Protein 6WYE (pdb70)

Structure (mmCIF, N/CA/C/O backbone):
data_6WYE
#
_entry.id   6WYE
#
_cell.length_a   77.897
_cell.length_b   93.867
_cell.length_c   102.019
_cell.angle_alpha   90.00
_cell.angle_beta   91.29
_cell.angle_gamma   90.00
#
_symmetry.space_group_name_H-M   'P 1 2 1'
#
loop_
_entity.id
_entity.type
_entity.pdbx_description
1 polymer 'Serine acetyltransferase'
2 non-polymer 'SODIUM ION'
3 non-polymer '(2S)-2-hydroxybutanedioic acid'
4 water water
#
loop_
_atom_site.group_PDB
_atom_site.id
_atom_site.type_symbol
_atom_site.label_atom_id
_atom_site.label_alt_id
_atom_site.label_comp_id
_atom_site.label_asym_id
_atom_site.label_entity_id
_atom_site.label_seq_id
_atom_site.pdbx_PDB_ins_code
_atom_site.Cartn_x
_atom_site.Cartn_y
_atom_site.Cartn_z
_atom_site.occupancy
_atom_site.B_iso_or_equiv
_atom_site.auth_seq_id
_atom_site.auth_comp_id
_atom_site.auth_asym_id
_atom_site.auth_atom_id
_atom_site.pdbx_PDB_model_num
ATOM 1 N N . LYS A 1 24 ? 17.005 59.278 41.489 1.00 58.86 3 LYS A N 1
ATOM 2 C CA . LYS A 1 24 ? 15.995 59.646 42.480 1.00 57.35 3 LYS A CA 1
ATOM 3 C C . LYS A 1 24 ? 15.705 61.143 42.445 1.00 58.36 3 LYS A C 1
ATOM 4 O O . LYS A 1 24 ? 16.626 61.951 42.328 1.00 60.47 3 LYS A O 1
ATOM 6 N N . ASN A 1 25 ? 14.431 61.513 42.554 1.00 55.53 4 ASN A N 1
ATOM 7 C CA . ASN A 1 25 ? 14.051 62.919 42.636 1.00 54.12 4 ASN A CA 1
ATOM 8 C C . ASN A 1 25 ? 12.632 63.014 43.198 1.00 53.30 4 ASN A C 1
ATOM 9 O O . ASN A 1 25 ? 12.029 62.008 43.587 1.00 55.12 4 ASN A O 1
ATOM 14 N N . HIS A 1 26 ? 12.077 64.226 43.195 1.00 50.61 5 HIS A N 1
ATOM 15 C CA . HIS A 1 26 ? 10.751 64.458 43.752 1.00 48.69 5 HIS A CA 1
ATOM 16 C C . HIS A 1 26 ? 9.628 63.955 42.853 1.00 51.03 5 HIS A C 1
ATOM 17 O O . HIS A 1 26 ? 8.469 63.963 43.280 1.00 52.69 5 HIS A O 1
ATOM 24 N N . LEU A 1 27 ? 9.936 63.512 41.636 1.00 51.92 6 LEU A N 1
ATOM 25 C CA . LEU A 1 27 ? 8.929 63.000 40.716 1.00 55.32 6 LEU A CA 1
ATOM 26 C C . LEU A 1 27 ? 8.869 61.477 40.666 1.00 56.87 6 LEU A C 1
ATOM 27 O O . LEU A 1 27 ? 8.005 60.933 39.971 1.00 54.90 6 LEU A O 1
ATOM 32 N N . ASN A 1 28 ? 9.770 60.769 41.367 1.00 58.53 7 ASN A N 1
ATOM 33 C CA . ASN A 1 28 ? 9.802 59.315 41.248 1.00 60.44 7 ASN A CA 1
ATOM 34 C C . ASN A 1 28 ? 10.189 58.628 42.552 1.00 63.03 7 ASN A C 1
ATOM 35 O O . ASN A 1 28 ? 10.689 57.498 42.526 1.00 64.00 7 ASN A O 1
ATOM 40 N N . THR A 1 29 ? 9.968 59.278 43.693 1.00 65.59 8 THR A N 1
ATOM 41 C CA . THR A 1 29 ? 10.321 58.678 44.974 1.00 68.96 8 THR A CA 1
ATOM 42 C C . THR A 1 29 ? 9.331 59.132 46.036 1.00 70.49 8 THR A C 1
ATOM 43 O O . THR A 1 29 ? 9.094 60.335 46.193 1.00 69.46 8 THR A O 1
ATOM 47 N N . THR A 1 30 ? 8.762 58.170 46.756 1.00 70.86 9 THR A N 1
ATOM 48 C CA . THR A 1 30 ? 7.818 58.470 47.820 1.00 69.94 9 THR A CA 1
ATOM 49 C C . THR A 1 30 ? 8.536 59.177 48.964 1.00 67.80 9 THR A C 1
ATOM 50 O O . THR A 1 30 ? 8.121 60.256 49.388 1.00 67.06 9 THR A O 1
ATOM 51 N N . PHE A 1 32 ? 10.906 61.221 49.366 1.00 55.31 11 PHE A N 1
ATOM 52 C CA . PHE A 1 32 ? 11.927 62.145 48.867 1.00 55.08 11 PHE A CA 1
ATOM 53 C C . PHE A 1 32 ? 12.157 63.297 49.837 1.00 49.62 11 PHE A C 1
ATOM 54 O O . PHE A 1 32 ? 11.215 63.971 50.257 1.00 45.93 11 PHE A O 1
ATOM 62 N N . ASP A 1 33 ? 13.424 63.506 50.196 1.00 48.57 12 ASP A N 1
ATOM 63 C CA . ASP A 1 33 ? 13.844 64.592 51.075 1.00 45.67 12 ASP A CA 1
ATOM 64 C C . ASP A 1 33 ? 14.649 65.573 50.225 1.00 42.79 12 ASP A C 1
ATOM 65 O O . ASP A 1 33 ? 15.732 65.235 49.737 1.00 40.14 12 ASP A O 1
ATOM 67 N N . LEU A 1 34 ? 14.094 66.766 50.004 1.00 41.06 13 LEU A N 1
ATOM 68 C CA . LEU A 1 34 ? 14.799 67.767 49.209 1.00 39.07 13 LEU A CA 1
ATOM 69 C C . LEU A 1 34 ? 16.110 68.168 49.872 1.00 38.75 13 LEU A C 1
ATOM 70 O O . LEU A 1 34 ? 17.167 68.184 49.231 1.00 40.89 13 LEU A O 1
ATOM 75 N N . TRP A 1 35 ? 16.051 68.498 51.162 1.00 38.06 14 TRP A N 1
ATOM 76 C CA . TRP A 1 35 ? 17.231 68.966 51.883 1.00 40.92 14 TRP A CA 1
ATOM 77 C C . TRP A 1 35 ? 18.346 67.924 51.901 1.00 41.61 14 TRP A C 1
ATOM 78 O O . TRP A 1 35 ? 19.524 68.257 51.709 1.00 40.69 14 TRP A O 1
ATOM 89 N N . HIS A 1 36 ? 18.006 66.655 52.137 1.00 42.11 15 HIS A N 1
ATOM 90 C CA . HIS A 1 36 ? 19.057 65.643 52.197 1.00 42.69 15 HIS A CA 1
ATOM 91 C C . HIS A 1 36 ? 19.623 65.344 50.814 1.00 39.36 15 HIS A C 1
ATOM 92 O O . HIS A 1 36 ? 20.803 64.998 50.695 1.00 38.26 15 HIS A O 1
ATOM 99 N N . THR A 1 37 ? 18.805 65.447 49.765 1.00 38.86 16 THR A N 1
ATOM 100 C CA . THR A 1 37 ? 19.339 65.302 48.413 1.00 39.76 16 THR A CA 1
ATOM 101 C C . THR A 1 37 ? 20.313 66.435 48.098 1.00 37.55 16 THR A C 1
ATOM 102 O O . THR A 1 37 ? 21.369 66.215 47.493 1.00 37.27 16 THR A O 1
ATOM 106 N N . ILE A 1 38 ? 19.983 67.648 48.534 1.00 35.65 17 ILE A N 1
ATOM 107 C CA . ILE A 1 38 ? 20.874 68.786 48.324 1.00 34.57 17 ILE A CA 1
ATOM 108 C C . ILE A 1 38 ? 22.188 68.567 49.067 1.00 35.47 17 ILE A C 1
ATOM 109 O O . ILE A 1 38 ? 23.274 68.839 48.536 1.00 35.91 17 ILE A O 1
ATOM 114 N N . ARG A 1 39 ? 22.111 68.030 50.291 1.00 33.49 18 ARG A N 1
ATOM 115 C CA . ARG A 1 39 ? 23.324 67.734 51.049 1.00 37.75 18 ARG A CA 1
ATOM 116 C C . ARG A 1 39 ? 24.182 66.703 50.329 1.00 37.33 18 ARG A C 1
ATOM 117 O O . ARG A 1 39 ? 25.410 66.839 50.282 1.00 34.91 18 ARG A O 1
ATOM 125 N N . GLU A 1 40 ? 23.546 65.673 49.744 1.00 38.06 19 GLU A N 1
ATOM 126 C CA . GLU A 1 40 ? 24.279 64.612 49.053 1.00 38.26 19 GLU A CA 1
ATOM 127 C C . GLU A 1 40 ? 24.917 65.127 47.767 1.00 37.24 19 GLU A C 1
ATOM 128 O O . GLU A 1 40 ? 26.060 64.770 47.453 1.00 38.19 19 GLU A O 1
ATOM 130 N N . GLU A 1 41 ? 24.177 65.916 46.979 1.00 34.01 20 GLU A N 1
ATOM 131 C CA . GLU A 1 41 ? 24.775 66.563 45.812 1.00 31.40 20 GLU A CA 1
ATOM 132 C C . GLU A 1 41 ? 25.963 67.424 46.223 1.00 33.03 20 GLU A C 1
ATOM 133 O O . GLU A 1 41 ? 26.991 67.464 45.535 1.00 34.90 20 GLU A O 1
ATOM 139 N N . THR A 1 42 ? 25.823 68.150 47.330 1.00 35.89 21 THR A N 1
ATOM 140 C CA . THR A 1 42 ? 26.870 69.085 47.726 1.00 35.03 21 THR A CA 1
ATOM 141 C C . THR A 1 42 ? 28.103 68.338 48.216 1.00 35.25 21 THR A C 1
ATOM 142 O O . THR A 1 42 ? 29.234 68.701 47.865 1.00 32.28 21 THR A O 1
ATOM 146 N N . ALA A 1 43 ? 27.907 67.266 48.996 1.00 32.64 22 ALA A N 1
ATOM 147 C CA . ALA A 1 43 ? 29.059 66.481 49.428 1.00 37.37 22 ALA A CA 1
ATOM 148 C C . ALA A 1 43 ? 29.807 65.921 48.227 1.00 34.55 22 ALA A C 1
ATOM 149 O O . ALA A 1 43 ? 31.040 65.893 48.214 1.00 34.84 22 ALA A O 1
ATOM 151 N N . ALA A 1 44 ? 29.074 65.507 47.192 1.00 36.26 23 ALA A N 1
ATOM 152 C CA . ALA A 1 44 ? 29.706 65.021 45.969 1.00 39.11 23 ALA A CA 1
ATOM 153 C C . ALA A 1 44 ? 30.504 66.117 45.273 1.00 38.32 23 ALA A C 1
ATOM 154 O O . ALA A 1 44 ? 31.628 65.882 44.812 1.00 37.85 23 ALA A O 1
ATOM 156 N N . ALA A 1 45 ? 29.910 67.308 45.124 1.00 37.25 24 ALA A N 1
ATOM 157 C CA . ALA A 1 45 ? 30.634 68.405 44.487 1.00 34.96 24 ALA A CA 1
ATOM 158 C C . ALA A 1 45 ? 31.873 68.782 45.288 1.00 32.00 24 ALA A C 1
ATOM 159 O O . ALA A 1 45 ? 32.942 69.041 44.719 1.00 33.26 24 ALA A O 1
ATOM 161 N N . ALA A 1 46 ? 31.747 68.841 46.611 1.00 29.95 25 ALA A N 1
ATOM 162 C CA . ALA A 1 46 ? 32.899 69.205 47.432 1.00 33.21 25 ALA A CA 1
ATOM 163 C C . ALA A 1 46 ? 34.040 68.204 47.267 1.00 38.29 25 ALA A C 1
ATOM 164 O O . ALA A 1 46 ? 35.217 68.593 47.212 1.00 37.03 25 ALA A O 1
ATOM 166 N N . ALA A 1 47 ? 33.723 66.906 47.193 1.00 34.41 26 ALA A N 1
ATOM 167 C CA . ALA A 1 47 ? 34.800 65.937 47.000 1.00 35.26 26 ALA A CA 1
ATOM 168 C C . ALA A 1 47 ? 35.416 66.058 45.611 1.00 35.31 26 ALA A C 1
ATOM 169 O O . ALA A 1 47 ? 36.617 65.827 45.450 1.00 38.61 26 ALA A O 1
ATOM 171 N N . ALA A 1 48 ? 34.626 66.431 44.596 1.00 33.57 27 ALA A N 1
ATOM 172 C CA . ALA A 1 48 ? 35.164 66.527 43.239 1.00 35.33 27 ALA A CA 1
ATOM 173 C C . ALA A 1 48 ? 35.913 67.834 42.963 1.00 37.76 27 ALA A C 1
ATOM 174 O O . ALA A 1 48 ? 36.749 67.874 42.051 1.00 38.31 27 ALA A O 1
ATOM 176 N N . GLU A 1 49 ? 35.637 68.906 43.705 1.00 35.08 28 GLU A N 1
ATOM 177 C CA . GLU A 1 49 ? 36.220 70.219 43.412 1.00 37.13 28 GLU A CA 1
ATOM 178 C C . GLU A 1 49 ? 36.821 70.820 44.676 1.00 38.11 28 GLU A C 1
ATOM 179 O O . GLU A 1 49 ? 36.161 71.588 45.394 1.00 35.39 28 GLU A O 1
ATOM 185 N N . PRO A 1 50 ? 38.077 70.491 44.982 1.00 41.78 29 PRO A N 1
ATOM 186 C CA . PRO A 1 50 ? 38.712 71.065 46.177 1.00 41.97 29 PRO A CA 1
ATOM 187 C C . PRO A 1 50 ? 38.755 72.585 46.197 1.00 43.38 29 PRO A C 1
ATOM 188 O O . PRO A 1 50 ? 38.753 73.160 47.289 1.00 46.07 29 PRO A O 1
ATOM 192 N N . MET A 1 51 ? 38.792 73.252 45.034 1.00 44.63 30 MET A N 1
ATOM 193 C CA . MET A 1 51 ? 38.701 74.712 44.991 1.00 45.98 30 MET A CA 1
ATOM 194 C C . MET A 1 51 ? 37.483 75.240 45.743 1.00 42.79 30 MET A C 1
ATOM 195 O O . MET A 1 51 ? 37.517 76.356 46.277 1.00 42.78 30 MET A O 1
ATOM 200 N N . LEU A 1 52 ? 36.384 74.487 45.756 1.00 37.72 31 LEU A N 1
ATOM 201 C CA . LEU A 1 52 ? 35.114 74.971 46.288 1.00 34.49 31 LEU A CA 1
ATOM 202 C C . LEU A 1 52 ? 34.674 74.240 47.552 1.00 33.40 31 LEU A C 1
ATOM 203 O O . LEU A 1 52 ? 33.571 74.484 48.047 1.00 31.93 31 LEU A O 1
ATOM 208 N N . ALA A 1 53 ? 35.514 73.360 48.097 1.00 34.24 32 ALA A N 1
ATOM 209 C CA . ALA A 1 53 ? 35.072 72.508 49.198 1.00 32.45 32 ALA A CA 1
ATOM 210 C C . ALA A 1 53 ? 34.690 73.324 50.425 1.00 33.87 32 ALA A C 1
ATOM 211 O O . ALA A 1 53 ? 33.641 73.084 51.028 1.00 35.94 32 ALA A O 1
ATOM 213 N N . SER A 1 54 ? 35.500 74.325 50.790 1.00 32.38 33 SER A N 1
ATOM 214 C CA . SER A 1 54 ? 35.225 75.043 52.033 1.00 31.37 33 SER A CA 1
ATOM 215 C C . SER A 1 54 ? 34.046 75.995 51.896 1.00 30.11 33 SER A C 1
ATOM 216 O O . SER A 1 54 ? 33.295 76.189 52.860 1.00 31.01 33 SER A O 1
ATOM 219 N N . PHE A 1 55 ? 33.838 76.542 50.700 1.00 27.59 34 PHE A N 1
ATOM 220 C CA . PHE A 1 55 ? 32.622 77.299 50.422 1.00 32.71 34 PHE A CA 1
ATOM 221 C C . PHE A 1 55 ? 31.385 76.426 50.596 1.00 34.90 34 PHE A C 1
ATOM 222 O O . PHE A 1 55 ? 30.409 76.840 51.235 1.00 34.57 34 PHE A O 1
ATOM 230 N N . LEU A 1 56 ? 31.409 75.210 50.026 1.00 32.75 35 LEU A N 1
ATOM 231 C CA . LEU A 1 56 ? 30.255 74.313 50.128 1.00 32.32 35 LEU A CA 1
ATOM 232 C C . LEU A 1 56 ? 30.018 73.861 51.562 1.00 32.58 35 LEU A C 1
ATOM 233 O O . LEU A 1 56 ? 28.864 73.693 51.976 1.00 34.74 35 LEU A O 1
ATOM 238 N N A HIS A 1 57 ? 31.093 73.661 52.335 0.51 32.09 36 HIS A N 1
ATOM 239 N N B HIS A 1 57 ? 31.091 73.641 52.329 0.49 32.08 36 HIS A N 1
ATOM 240 C CA A HIS A 1 57 ? 30.937 73.289 53.738 0.51 32.00 36 HIS A CA 1
ATOM 241 C CA B HIS A 1 57 ? 30.931 73.311 53.741 0.49 32.00 36 HIS A CA 1
ATOM 242 C C A HIS A 1 57 ? 30.391 74.453 54.564 0.51 32.66 36 HIS A C 1
ATOM 243 C C B HIS A 1 57 ? 30.323 74.476 54.508 0.49 32.66 36 HIS A C 1
ATOM 244 O O A HIS A 1 57 ? 29.540 74.250 55.437 0.51 33.28 36 HIS A O 1
ATOM 245 O O B HIS A 1 57 ? 29.383 74.297 55.291 0.49 33.36 36 HIS A O 1
ATOM 258 N N . GLN A 1 58 ? 30.856 75.681 54.302 1.00 31.65 37 GLN A N 1
ATOM 259 C CA . GLN A 1 58 ? 30.381 76.828 55.073 1.00 33.77 37 GLN A CA 1
ATOM 260 C C . GLN A 1 58 ? 28.994 77.278 54.637 1.00 33.57 37 GLN A C 1
ATOM 261 O O . GLN A 1 58 ? 28.192 77.709 55.476 1.00 33.13 37 GLN A O 1
ATOM 267 N N . THR A 1 59 ? 28.682 77.162 53.351 1.00 32.60 38 THR A N 1
ATOM 268 C CA . THR A 1 59 ? 27.387 77.599 52.848 1.00 31.78 38 THR A CA 1
ATOM 269 C C . THR A 1 59 ? 26.299 76.534 52.986 1.00 33.00 38 THR A C 1
ATOM 270 O O . THR A 1 59 ? 25.138 76.882 53.220 1.00 35.10 38 THR A O 1
ATOM 274 N N . VAL A 1 60 ? 26.636 75.250 52.838 1.00 28.23 39 VAL A N 1
ATOM 275 C CA . VAL A 1 60 ? 25.615 74.203 52.827 1.00 31.83 39 VAL A CA 1
ATOM 276 C C . VAL A 1 60 ? 25.788 73.195 53.964 1.00 33.89 39 VAL A C 1
ATOM 277 O O . VAL A 1 60 ? 24.903 73.057 54.817 1.00 36.30 39 VAL A O 1
ATOM 281 N N . LEU A 1 61 ? 26.913 72.472 53.977 1.00 32.15 40 LEU A N 1
ATOM 282 C CA . LEU A 1 61 ? 26.981 71.242 54.775 1.00 34.04 40 LEU A CA 1
ATOM 283 C C . LEU A 1 61 ? 27.005 71.510 56.280 1.00 35.23 40 LEU A C 1
ATOM 284 O O . LEU A 1 61 ? 26.487 70.696 57.052 1.00 37.11 40 LEU A O 1
ATOM 289 N N . ARG A 1 62 ? 27.587 72.627 56.728 1.00 36.62 41 ARG A N 1
ATOM 290 C CA . ARG A 1 62 ? 27.580 72.919 58.158 1.00 38.04 41 ARG A CA 1
ATOM 291 C C . ARG A 1 62 ? 26.222 73.403 58.662 1.00 41.09 41 ARG A C 1
ATOM 292 O O . ARG A 1 62 ? 26.061 73.588 59.873 1.00 41.77 41 ARG A O 1
ATOM 294 N N . HIS A 1 63 ? 25.247 73.615 57.784 1.00 38.47 42 HIS A N 1
ATOM 295 C CA . HIS A 1 63 ? 23.943 74.097 58.213 1.00 38.87 42 HIS A CA 1
ATOM 296 C C . HIS A 1 63 ? 22.984 72.935 58.457 1.00 39.70 42 HIS A C 1
ATOM 297 O O . HIS A 1 63 ? 23.168 71.827 57.952 1.00 39.48 42 HIS A O 1
ATOM 304 N N . GLU A 1 64 ? 21.935 73.218 59.229 1.00 45.33 43 GLU A N 1
ATOM 305 C CA . GLU A 1 64 ? 20.962 72.206 59.617 1.00 48.87 43 GLU A CA 1
ATOM 306 C C . GLU A 1 64 ? 19.674 72.263 58.808 1.00 48.46 43 GLU A C 1
ATOM 307 O O . GLU A 1 64 ? 18.818 71.389 58.988 1.00 50.59 43 GLU A O 1
ATOM 309 N N . SER A 1 65 ? 19.497 73.264 57.941 1.00 41.74 44 SER A N 1
ATOM 310 C CA . SER A 1 65 ? 18.255 73.366 57.184 1.00 38.70 44 SER A CA 1
ATOM 311 C C . SER A 1 65 ? 18.491 74.136 55.893 1.00 38.14 44 SER A C 1
ATOM 312 O O . SER A 1 65 ? 19.413 74.952 55.788 1.00 38.23 44 SER A O 1
ATOM 315 N N . LEU A 1 66 ? 17.622 73.869 54.914 1.00 33.93 45 LEU A N 1
ATOM 316 C CA . LEU A 1 66 ? 17.684 74.583 53.645 1.00 36.27 45 LEU A CA 1
ATOM 317 C C . LEU A 1 66 ? 17.490 76.082 53.845 1.00 36.85 45 LEU A C 1
ATOM 318 O O . LEU A 1 66 ? 18.144 76.892 53.181 1.00 38.08 45 LEU A O 1
ATOM 323 N N . GLY A 1 67 ? 16.589 76.475 54.750 1.00 36.13 46 GLY A N 1
ATOM 324 C CA . GLY A 1 67 ? 16.382 77.899 54.984 1.00 35.43 46 GLY A CA 1
ATOM 325 C C . GLY A 1 67 ? 17.633 78.591 55.490 1.00 36.76 46 GLY A C 1
ATOM 326 O O . GLY A 1 67 ? 17.935 79.724 55.099 1.00 36.86 46 GLY A O 1
ATOM 327 N N . SER A 1 68 ? 18.387 77.914 56.354 1.00 38.21 47 SER A N 1
ATOM 328 C CA . SER A 1 68 ? 19.624 78.485 56.872 1.00 38.06 47 SER A CA 1
ATOM 329 C C . SER A 1 68 ? 20.663 78.608 55.765 1.00 34.53 47 SER A C 1
ATOM 330 O O . SER A 1 68 ? 21.391 79.608 55.691 1.00 32.21 47 SER A O 1
ATOM 333 N N . VAL A 1 69 ? 20.701 77.626 54.861 1.00 33.24 48 VAL A N 1
ATOM 334 C CA . VAL A 1 69 ? 21.584 77.709 53.699 1.00 33.06 48 VAL A CA 1
ATOM 335 C C . VAL A 1 69 ? 21.210 78.909 52.836 1.00 33.69 48 VAL A C 1
ATOM 336 O O . VAL A 1 69 ? 22.066 79.724 52.467 1.00 30.80 48 VAL A O 1
ATOM 340 N N . LEU A 1 70 ? 19.920 79.055 52.531 1.00 35.40 49 LEU A N 1
ATOM 341 C CA . LEU A 1 70 ? 19.486 80.150 51.668 1.00 34.15 49 LEU A CA 1
ATOM 342 C C . LEU A 1 70 ? 19.811 81.505 52.287 1.00 30.41 49 LEU A C 1
ATOM 343 O O . LEU A 1 70 ? 20.396 82.378 51.632 1.00 27.34 49 LEU A O 1
ATOM 348 N N . ALA A 1 71 ? 19.485 81.681 53.567 1.00 28.89 50 ALA A N 1
ATOM 349 C CA . ALA A 1 71 ? 19.796 82.942 54.235 1.00 32.67 50 ALA A CA 1
ATOM 350 C C . ALA A 1 71 ? 21.285 83.239 54.168 1.00 30.91 50 ALA A C 1
ATOM 351 O O . ALA A 1 71 ? 21.691 84.386 53.935 1.00 28.40 50 ALA A O 1
ATOM 353 N N . TYR A 1 72 ? 22.114 82.211 54.363 1.00 28.44 51 TYR A N 1
ATOM 354 C CA . TYR A 1 72 ? 23.561 82.399 54.322 1.00 30.14 51 TYR A CA 1
ATOM 355 C C . TYR A 1 72 ? 24.024 82.807 52.927 1.00 30.46 51 TYR A C 1
ATOM 356 O O . TYR A 1 72 ? 24.776 83.773 52.769 1.00 30.01 51 TYR A O 1
ATOM 365 N N . HIS A 1 73 ? 23.584 82.092 51.916 1.00 29.32 52 HIS A N 1
ATOM 366 C CA . HIS A 1 73 ? 24.039 82.381 50.535 1.00 31.23 52 HIS A CA 1
ATOM 367 C C . HIS A 1 73 ? 23.527 83.737 50.059 1.00 32.83 52 HIS A C 1
ATOM 368 O O . HIS A 1 73 ? 24.288 84.454 49.477 1.00 33.91 52 HIS A O 1
ATOM 375 N N . LEU A 1 74 ? 22.270 84.036 50.312 1.00 30.43 53 LEU A N 1
ATOM 376 C CA . LEU A 1 74 ? 21.724 85.324 49.885 1.00 28.17 53 LEU A CA 1
ATOM 377 C C . LEU A 1 74 ? 22.449 86.486 50.549 1.00 30.08 53 LEU A C 1
ATOM 378 O O . LEU A 1 74 ? 22.755 87.494 49.898 1.00 29.41 53 LEU A O 1
ATOM 383 N N . SER A 1 75 ? 22.735 86.369 51.848 1.00 27.88 54 SER A N 1
ATOM 384 C CA . SER A 1 75 ? 23.440 87.458 52.511 1.00 29.03 54 SER A CA 1
ATOM 385 C C . SER A 1 75 ? 24.851 87.602 51.961 1.00 29.78 54 SER A C 1
ATOM 386 O O . SER A 1 75 ? 25.357 88.727 51.847 1.00 33.29 54 SER A O 1
ATOM 389 N N . SER A 1 76 ? 25.484 86.486 51.582 1.00 34.11 55 SER A N 1
ATOM 390 C CA . SER A 1 76 ? 26.733 86.562 50.830 1.00 39.21 55 SER A CA 1
ATOM 391 C C . SER A 1 76 ? 26.567 87.421 49.574 1.00 40.32 55 SER A C 1
ATOM 392 O O . SER A 1 76 ? 27.436 88.238 49.252 1.00 38.99 55 SER A O 1
ATOM 395 N N . LYS A 1 77 ? 25.446 87.271 48.870 1.00 36.02 56 LYS A N 1
ATOM 396 C CA . LYS A 1 77 ? 25.261 87.991 47.612 1.00 34.31 56 LYS A CA 1
ATOM 397 C C . LYS A 1 77 ? 25.020 89.479 47.838 1.00 33.60 56 LYS A C 1
ATOM 398 O O . LYS A 1 77 ? 25.564 90.323 47.116 1.00 31.43 56 LYS A O 1
ATOM 404 N N . LEU A 1 78 ? 24.181 89.822 48.811 1.00 33.18 57 LEU A N 1
ATOM 405 C CA . LEU A 1 78 ? 23.687 91.187 48.917 1.00 32.35 57 LEU A CA 1
ATOM 406 C C . LEU A 1 78 ? 24.386 91.986 50.001 1.00 36.75 57 LEU A C 1
ATOM 407 O O . LEU A 1 78 ? 24.197 93.204 50.067 1.00 38.25 57 LEU A O 1
ATOM 412 N N . GLY A 1 79 ? 25.171 91.327 50.846 1.00 39.54 58 GLY A N 1
ATOM 413 C CA . GLY A 1 79 ? 25.950 92.029 51.847 1.00 41.81 58 GLY A CA 1
ATOM 414 C C . GLY A 1 79 ? 26.982 92.952 51.233 1.00 41.40 58 GLY A C 1
ATOM 415 O O . GLY A 1 79 ? 27.416 92.789 50.090 1.00 39.63 58 GLY A O 1
ATOM 416 N N . SER A 1 80 ? 27.368 93.952 52.013 1.00 43.41 59 SER A N 1
ATOM 417 C CA . SER A 1 80 ? 28.298 94.968 51.545 1.00 47.91 59 SER A CA 1
ATOM 418 C C . SER A 1 80 ? 28.958 95.591 52.766 1.00 53.91 59 SER A C 1
ATOM 419 O O . SER A 1 80 ? 28.589 95.274 53.907 1.00 52.20 59 SER A O 1
ATOM 422 N N . PRO A 1 81 ? 29.952 96.469 52.571 1.00 61.43 60 PRO A N 1
ATOM 423 C CA . PRO A 1 81 ? 30.517 97.162 53.742 1.00 63.44 60 PRO A CA 1
ATOM 424 C C . PRO A 1 81 ? 29.452 97.897 54.539 1.00 62.95 60 PRO A C 1
ATOM 425 O O . PRO A 1 81 ? 29.421 97.794 55.772 1.00 63.43 60 PRO A O 1
ATOM 429 N N . ILE A 1 82 ? 28.552 98.601 53.849 1.00 58.63 61 ILE A N 1
ATOM 430 C CA . ILE A 1 82 ? 27.393 99.229 54.488 1.00 56.28 61 ILE A CA 1
ATOM 431 C C . ILE A 1 82 ? 26.604 98.215 55.314 1.00 56.00 61 ILE A C 1
ATOM 432 O O . ILE A 1 82 ? 26.286 98.449 56.486 1.00 57.38 61 ILE A O 1
ATOM 436 N N . MET A 1 83 ? 26.205 97.120 54.684 1.00 54.24 62 MET A N 1
ATOM 437 C CA . MET A 1 83 ? 25.299 96.117 55.297 1.00 52.51 62 MET A CA 1
ATOM 438 C C . MET A 1 83 ? 26.048 94.811 55.588 1.00 50.14 62 MET A C 1
ATOM 439 O O . MET A 1 83 ? 26.075 93.970 54.720 1.00 50.24 62 MET A O 1
ATOM 444 N N . ASP A 1 84 ? 26.594 94.658 56.795 1.00 49.79 63 ASP A N 1
ATOM 445 C CA . ASP A 1 84 ? 27.397 93.471 57.212 1.00 48.67 63 ASP A CA 1
ATOM 446 C C . ASP A 1 84 ? 26.707 92.166 56.837 1.00 44.84 63 ASP A C 1
ATOM 447 O O . ASP A 1 84 ? 25.585 91.987 57.213 1.00 46.52 63 ASP A O 1
ATOM 452 N N . VAL A 1 85 ? 27.427 91.259 56.208 1.00 42.72 64 VAL A N 1
ATOM 453 C CA . VAL A 1 85 ? 26.827 89.985 55.819 1.00 38.66 64 VAL A CA 1
ATOM 454 C C . VAL A 1 85 ? 26.296 89.237 57.034 1.00 38.19 64 VAL A C 1
ATOM 455 O O . VAL A 1 85 ? 25.221 88.627 56.971 1.00 35.34 64 VAL A O 1
ATOM 459 N N . ARG A 1 86 ? 26.991 89.335 58.180 1.00 38.91 65 ARG A N 1
ATOM 460 C CA . ARG A 1 86 ? 26.529 88.642 59.383 1.00 37.25 65 ARG A CA 1
ATOM 461 C C . ARG A 1 86 ? 25.188 89.194 59.843 1.00 36.49 65 ARG A C 1
ATOM 462 O O . ARG A 1 86 ? 24.286 88.425 60.189 1.00 38.38 65 ARG A O 1
ATOM 470 N N . ALA A 1 87 ? 25.039 90.522 59.852 1.00 38.66 66 ALA A N 1
ATOM 471 C CA . ALA A 1 87 ? 23.767 91.134 60.229 1.00 42.28 66 ALA A CA 1
ATOM 472 C C . ALA A 1 87 ? 22.659 90.746 59.254 1.00 41.37 66 ALA A C 1
ATOM 473 O O . ALA A 1 87 ? 21.554 90.370 59.667 1.00 43.15 66 ALA A O 1
ATOM 475 N N . LEU A 1 88 ? 22.940 90.828 57.950 1.00 38.67 67 LEU A N 1
ATOM 476 C CA . LEU A 1 88 ? 21.960 90.427 56.944 1.00 37.07 67 LEU A CA 1
ATOM 477 C C . LEU A 1 88 ? 21.568 88.966 57.116 1.00 36.09 67 LEU A C 1
ATOM 478 O O . LEU A 1 88 ? 20.384 88.611 57.020 1.00 38.29 67 LEU A O 1
ATOM 483 N N . PHE A 1 89 ? 22.554 88.107 57.378 1.00 30.53 68 PHE A N 1
ATOM 484 C CA . PHE A 1 89 ? 22.281 86.690 57.581 1.00 33.29 68 PHE A CA 1
ATOM 485 C C . PHE A 1 89 ? 21.275 86.495 58.706 1.00 32.81 68 PHE A C 1
ATOM 486 O O . PHE A 1 89 ? 20.309 85.737 58.566 1.00 31.51 68 PHE A O 1
ATOM 494 N N . GLU A 1 90 ? 21.484 87.192 59.832 1.00 36.29 69 GLU A N 1
ATOM 495 C CA . GLU A 1 90 ? 20.571 87.060 60.964 1.00 38.89 69 GLU A CA 1
ATOM 496 C C . GLU A 1 90 ? 19.192 87.601 60.617 1.00 38.68 69 GLU A C 1
ATOM 497 O O . GLU A 1 90 ? 18.176 86.972 60.930 1.00 40.95 69 GLU A O 1
ATOM 499 N N . ILE A 1 91 ? 19.142 88.756 59.948 1.00 36.61 70 ILE A N 1
ATOM 500 C CA . ILE A 1 91 ? 17.862 89.320 59.526 1.00 40.56 70 ILE A CA 1
ATOM 501 C C . ILE A 1 91 ? 17.119 88.338 58.626 1.00 40.31 70 ILE A C 1
ATOM 502 O O . ILE A 1 91 ? 15.918 88.087 58.802 1.00 40.74 70 ILE A O 1
ATOM 507 N N . TYR A 1 92 ? 17.825 87.760 57.650 1.00 37.86 71 TYR A N 1
ATOM 508 C CA . TYR A 1 92 ? 17.197 86.785 56.763 1.00 36.73 71 TYR A CA 1
ATOM 509 C C . TYR A 1 92 ? 16.757 85.541 57.525 1.00 42.05 71 TYR A C 1
ATOM 510 O O . TYR A 1 92 ? 15.698 84.966 57.237 1.00 41.79 71 TYR A O 1
ATOM 519 N N . GLN A 1 93 ? 17.574 85.088 58.481 1.00 41.73 72 GLN A N 1
ATOM 520 C CA . GLN A 1 93 ? 17.195 83.922 59.273 1.00 43.98 72 GLN A CA 1
ATOM 521 C C . GLN A 1 93 ? 15.952 84.205 60.115 1.00 42.30 72 GLN A C 1
ATOM 522 O O . GLN A 1 93 ? 15.030 83.382 60.170 1.00 42.63 72 GLN A O 1
ATOM 528 N N . GLN A 1 94 ? 15.893 85.375 60.757 1.00 43.91 73 GLN A N 1
ATOM 529 C CA . GLN A 1 94 ? 14.705 85.720 61.539 1.00 47.83 73 GLN A CA 1
ATOM 530 C C . GLN A 1 94 ? 13.481 85.880 60.647 1.00 50.55 73 GLN A C 1
ATOM 531 O O . GLN A 1 94 ? 12.379 85.459 61.017 1.00 49.09 73 GLN A O 1
ATOM 533 N N . ALA A 1 95 ? 13.655 86.472 59.463 1.00 53.40 74 ALA A N 1
ATOM 534 C CA . ALA A 1 95 ? 12.532 86.627 58.545 1.00 51.90 74 ALA A CA 1
ATOM 535 C C . ALA A 1 95 ? 12.005 85.277 58.090 1.00 51.18 74 ALA A C 1
ATOM 536 O O . ALA A 1 95 ? 10.786 85.073 58.003 1.00 52.81 74 ALA A O 1
ATOM 538 N N . LEU A 1 96 ? 12.904 84.345 57.780 1.00 51.04 75 LEU A N 1
ATOM 539 C CA . LEU A 1 96 ? 12.460 83.001 57.438 1.00 54.62 75 LEU A CA 1
ATOM 540 C C . LEU A 1 96 ? 11.759 82.337 58.616 1.00 59.72 75 LEU A C 1
ATOM 541 O O . LEU A 1 96 ? 10.792 81.588 58.423 1.00 61.82 75 LEU A O 1
ATOM 546 N N . GLY A 1 97 ? 12.224 82.606 59.841 1.00 59.50 76 GLY A N 1
ATOM 547 C CA . GLY A 1 97 ? 11.568 82.049 61.013 1.00 59.40 76 GLY A CA 1
ATOM 548 C C . GLY A 1 97 ? 10.240 82.711 61.315 1.00 59.72 76 GLY A C 1
ATOM 549 O O . GLY A 1 97 ? 9.342 82.076 61.874 1.00 58.98 76 GLY A O 1
ATOM 550 N N . SER A 1 98 ? 10.090 83.986 60.935 1.00 60.59 77 SER A N 1
ATOM 551 C CA . SER A 1 98 ? 8.856 84.730 61.168 1.00 62.49 77 SER A CA 1
ATOM 552 C C . SER A 1 98 ? 7.753 84.391 60.167 1.00 63.11 77 SER A C 1
ATOM 553 O O . SER A 1 98 ? 6.574 84.606 60.467 1.00 62.39 77 SER A O 1
ATOM 555 N N . ASP A 1 99 ? 8.106 83.871 58.989 1.00 62.49 78 ASP A N 1
ATOM 556 C CA . ASP A 1 99 ? 7.147 83.592 57.915 1.00 62.57 78 ASP A CA 1
ATOM 557 C C . ASP A 1 99 ? 7.539 82.243 57.316 1.00 59.11 78 ASP A C 1
ATOM 558 O O . ASP A 1 99 ? 8.258 82.183 56.314 1.00 55.79 78 ASP A O 1
ATOM 563 N N . THR A 1 100 ? 7.050 81.162 57.926 1.00 57.87 79 THR A N 1
ATOM 564 C CA . THR A 1 100 ? 7.446 79.842 57.452 1.00 59.62 79 THR A CA 1
ATOM 565 C C . THR A 1 100 ? 6.802 79.476 56.123 1.00 59.03 79 THR A C 1
ATOM 566 O O . THR A 1 100 ? 7.171 78.448 55.539 1.00 60.12 79 THR A O 1
ATOM 569 N N . GLN A 1 101 ? 5.909 80.316 55.594 1.00 55.45 80 GLN A N 1
ATOM 570 C CA . GLN A 1 101 ? 5.424 80.097 54.235 1.00 54.79 80 GLN A CA 1
ATOM 571 C C . GLN A 1 101 ? 6.521 80.344 53.205 1.00 50.85 80 GLN A C 1
ATOM 572 O O . GLN A 1 101 ? 6.506 79.740 52.127 1.00 49.22 80 GLN A O 1
ATOM 574 N N . ILE A 1 102 ? 7.484 81.212 53.520 1.00 46.97 81 ILE A N 1
ATOM 575 C CA . ILE A 1 102 ? 8.545 81.516 52.565 1.00 41.89 81 ILE A CA 1
ATOM 576 C C . ILE A 1 102 ? 9.330 80.256 52.212 1.00 43.56 81 ILE A C 1
ATOM 577 O O . ILE A 1 102 ? 9.561 79.956 51.032 1.00 45.31 81 ILE A O 1
ATOM 582 N N . SER A 1 103 ? 9.731 79.483 53.228 1.00 42.61 82 SER A N 1
ATOM 583 C CA . SER A 1 103 ? 10.508 78.279 52.960 1.00 44.20 82 SER A CA 1
ATOM 584 C C . SER A 1 103 ? 9.718 77.278 52.130 1.00 42.18 82 SER A C 1
ATOM 585 O O . SER A 1 103 ? 10.291 76.594 51.271 1.00 38.98 82 SER A O 1
ATOM 588 N N . LYS A 1 104 ? 8.397 77.234 52.308 1.00 43.91 83 LYS A N 1
ATOM 589 C CA . LYS A 1 104 ? 7.580 76.362 51.472 1.00 45.43 83 LYS A CA 1
ATOM 590 C C . LYS A 1 104 ? 7.568 76.855 50.031 1.00 42.87 83 LYS A C 1
ATOM 591 O O . LYS A 1 104 ? 7.643 76.054 49.093 1.00 43.84 83 LYS A O 1
ATOM 593 N N . CYS A 1 105 ? 7.498 78.169 49.835 1.00 42.46 84 CYS A N 1
ATOM 594 C CA . CYS A 1 105 ? 7.634 78.705 48.486 1.00 40.43 84 CYS A CA 1
ATOM 595 C C . CYS A 1 105 ? 9.002 78.384 47.906 1.00 38.78 84 CYS A C 1
ATOM 596 O O . CYS A 1 105 ? 9.112 77.992 46.738 1.00 36.80 84 CYS A O 1
ATOM 599 N N . VAL A 1 106 ? 10.053 78.499 48.728 1.00 39.48 85 VAL A N 1
ATOM 600 C CA . VAL A 1 106 ? 11.413 78.192 48.282 1.00 36.90 85 VAL A CA 1
ATOM 601 C C . VAL A 1 106 ? 11.491 76.773 47.736 1.00 36.84 85 VAL A C 1
ATOM 602 O O . VAL A 1 106 ? 12.027 76.531 46.642 1.00 34.48 85 VAL A O 1
ATOM 606 N N . GLU A 1 107 ? 10.942 75.813 48.487 1.00 35.67 86 GLU A N 1
ATOM 607 C CA . GLU A 1 107 ? 10.964 74.422 48.043 1.00 37.62 86 GLU A CA 1
ATOM 608 C C . GLU A 1 107 ? 10.170 74.233 46.759 1.00 35.12 86 GLU A C 1
ATOM 609 O O . GLU A 1 107 ? 10.605 73.512 45.852 1.00 32.63 86 GLU A O 1
ATOM 615 N N . ALA A 1 108 ? 8.991 74.851 46.667 1.00 37.21 87 ALA A N 1
ATOM 616 C CA . ALA A 1 108 ? 8.216 74.736 45.433 1.00 36.26 87 ALA A CA 1
ATOM 617 C C . ALA A 1 108 ? 9.004 75.270 44.243 1.00 35.66 87 ALA A C 1
ATOM 618 O O . ALA A 1 108 ? 9.004 74.672 43.161 1.00 35.36 87 ALA A O 1
ATOM 620 N N . ASP A 1 109 ? 9.700 76.392 44.436 1.00 34.73 88 ASP A N 1
ATOM 621 C CA . ASP A 1 109 ? 10.483 76.985 43.355 1.00 34.07 88 ASP A CA 1
ATOM 622 C C . ASP A 1 109 ? 11.587 76.049 42.878 1.00 31.08 88 ASP A C 1
ATOM 623 O O . ASP A 1 109 ? 11.811 75.912 41.670 1.00 28.74 88 ASP A O 1
ATOM 628 N N . LEU A 1 110 ? 12.309 75.413 43.809 1.00 30.53 89 LEU A N 1
ATOM 629 C CA . LEU A 1 110 ? 13.394 74.524 43.403 1.00 31.93 89 LEU A CA 1
ATOM 630 C C . LEU A 1 110 ? 12.857 73.353 42.594 1.00 35.82 89 LEU A C 1
ATOM 631 O O . LEU A 1 110 ? 13.432 72.979 41.559 1.00 37.45 89 LEU A O 1
ATOM 636 N N . LYS A 1 111 ? 11.730 72.782 43.032 1.00 37.40 90 LYS A N 1
ATOM 637 C CA . LYS A 1 111 ? 11.104 71.703 42.276 1.00 39.18 90 LYS A CA 1
ATOM 638 C C . LYS A 1 111 ? 10.635 72.195 40.913 1.00 37.16 90 LYS A C 1
ATOM 639 O O . LYS A 1 111 ? 10.788 71.495 39.906 1.00 37.02 90 LYS A O 1
ATOM 644 N N . ALA A 1 112 ? 10.074 73.407 40.858 1.00 37.21 91 ALA A N 1
ATOM 645 C CA . ALA A 1 112 ? 9.647 73.963 39.578 1.00 36.05 91 ALA A CA 1
ATOM 646 C C . ALA A 1 112 ? 10.819 74.102 38.612 1.00 35.63 91 ALA A C 1
ATOM 647 O O . ALA A 1 112 ? 10.699 73.770 37.424 1.00 33.70 91 ALA A O 1
ATOM 649 N N . ILE A 1 113 ? 11.966 74.587 39.095 1.00 33.30 92 ILE A N 1
ATOM 650 C CA . ILE A 1 113 ? 13.103 74.754 38.193 1.00 33.41 92 ILE A CA 1
ATOM 651 C C . ILE A 1 113 ? 13.611 73.397 37.725 1.00 31.46 92 ILE A C 1
ATOM 652 O O . ILE A 1 113 ? 13.947 73.215 36.550 1.00 34.28 92 ILE A O 1
ATOM 657 N N . TYR A 1 114 ? 13.717 72.437 38.642 1.00 34.82 93 TYR A N 1
ATOM 658 C CA . TYR A 1 114 ? 14.105 71.083 38.259 1.00 34.22 93 TYR A CA 1
ATOM 659 C C . TYR A 1 114 ? 13.172 70.529 37.183 1.00 36.83 93 TYR A C 1
ATOM 660 O O . TYR A 1 114 ? 13.626 69.948 36.188 1.00 35.39 93 TYR A O 1
ATOM 669 N N . GLU A 1 115 ? 11.865 70.730 37.351 1.00 37.86 94 GLU A N 1
ATOM 670 C CA . GLU A 1 115 ? 10.892 70.190 36.405 1.00 41.96 94 GLU A CA 1
ATOM 671 C C . GLU A 1 115 ? 11.001 70.860 35.042 1.00 40.39 94 GLU A C 1
ATOM 672 O O . GLU A 1 115 ? 11.011 70.183 34.012 1.00 40.38 94 GLU A O 1
ATOM 678 N N . ARG A 1 116 ? 11.080 72.195 35.018 1.00 38.15 95 ARG A N 1
ATOM 679 C CA . ARG A 1 116 ? 10.855 72.956 33.795 1.00 35.40 95 ARG A CA 1
ATOM 680 C C . ARG A 1 116 ? 12.122 73.357 33.049 1.00 36.75 95 ARG A C 1
ATOM 681 O O . ARG A 1 116 ? 12.042 73.623 31.847 1.00 36.73 95 ARG A O 1
ATOM 689 N N . ASP A 1 117 ? 13.284 73.420 33.716 1.00 34.72 96 ASP A N 1
ATOM 690 C CA . ASP A 1 117 ? 14.498 73.899 33.062 1.00 33.11 96 ASP A CA 1
ATOM 691 C C . ASP A 1 117 ? 15.344 72.704 32.678 1.00 32.54 96 ASP A C 1
ATOM 692 O O . ASP A 1 117 ? 15.836 72.006 33.570 1.00 33.47 96 ASP A O 1
ATOM 697 N N . PRO A 1 118 ? 15.519 72.407 31.387 1.00 33.34 97 PRO A N 1
ATOM 698 C CA . PRO A 1 118 ? 16.361 71.256 31.012 1.00 34.01 97 PRO A CA 1
ATOM 699 C C . PRO A 1 118 ? 17.822 71.433 31.356 1.00 37.06 97 PRO A C 1
ATOM 700 O O . PRO A 1 118 ? 18.560 70.443 31.331 1.00 36.37 97 PRO A O 1
ATOM 704 N N . ALA A 1 119 ? 18.282 72.653 31.640 1.00 30.50 98 ALA A N 1
ATOM 705 C CA . ALA A 1 119 ? 19.648 72.813 32.115 1.00 31.69 98 ALA A CA 1
ATOM 706 C C . ALA A 1 119 ? 19.811 72.415 33.572 1.00 33.11 98 ALA A C 1
ATOM 707 O O . ALA A 1 119 ? 20.944 72.372 34.062 1.00 35.53 98 ALA A O 1
ATOM 709 N N . CYS A 1 120 ? 18.723 72.129 34.282 1.00 34.56 99 CYS A N 1
ATOM 710 C CA . CYS A 1 120 ? 18.792 71.810 35.705 1.00 34.03 99 CYS A CA 1
ATOM 711 C C . CYS A 1 120 ? 18.516 70.327 35.901 1.00 37.96 99 CYS A C 1
ATOM 712 O O . CYS A 1 120 ? 17.393 69.865 35.667 1.00 36.96 99 CYS A O 1
ATOM 715 N N . ASP A 1 121 ? 19.536 69.591 36.353 1.00 38.66 100 ASP A N 1
ATOM 716 C CA . ASP A 1 121 ? 19.400 68.181 36.695 1.00 40.42 100 ASP A CA 1
ATOM 717 C C . ASP A 1 121 ? 19.788 67.908 38.143 1.00 39.62 100 ASP A C 1
ATOM 718 O O . ASP A 1 121 ? 19.864 66.741 38.548 1.00 39.93 100 ASP A O 1
ATOM 720 N N . GLU A 1 122 ? 20.035 68.948 38.934 1.00 36.66 101 GLU A N 1
ATOM 721 C CA . GLU A 1 122 ? 20.361 68.801 40.345 1.00 37.37 101 GLU A CA 1
ATOM 722 C C . GLU A 1 122 ? 19.720 69.955 41.093 1.00 37.41 101 GLU A C 1
ATOM 723 O O . GLU A 1 122 ? 19.703 71.085 40.600 1.00 37.86 101 GLU A O 1
ATOM 729 N N . TYR A 1 123 ? 19.205 69.674 42.287 1.00 33.38 102 TYR A N 1
ATOM 730 C CA . TYR A 1 123 ? 18.482 70.708 43.009 1.00 34.53 102 TYR A CA 1
ATOM 731 C C . TYR A 1 123 ? 19.406 71.796 43.542 1.00 32.19 102 TYR A C 1
ATOM 732 O O . TYR A 1 123 ? 18.978 72.946 43.685 1.00 33.19 102 TYR A O 1
ATOM 741 N N . SER A 1 124 ? 20.648 71.461 43.872 1.00 29.03 103 SER A N 1
ATOM 742 C CA . SER A 1 124 ? 21.542 72.473 44.422 1.00 32.48 103 SER A CA 1
ATOM 743 C C . SER A 1 124 ? 22.080 73.426 43.356 1.00 32.81 103 SER A C 1
ATOM 744 O O . SER A 1 124 ? 22.676 74.450 43.707 1.00 31.86 103 SER A O 1
ATOM 747 N N . LEU A 1 125 ? 21.901 73.115 42.068 1.00 30.78 104 LEU A N 1
ATOM 748 C CA . LEU A 1 125 ? 22.385 74.016 41.025 1.00 33.55 104 LEU A CA 1
ATOM 749 C C . LEU A 1 125 ? 21.663 75.359 41.063 1.00 35.81 104 LEU A C 1
ATOM 750 O O . LEU A 1 125 ? 22.340 76.395 41.188 1.00 35.34 104 LEU A O 1
ATOM 755 N N . PRO A 1 126 ? 20.320 75.432 40.990 1.00 35.39 105 PRO A N 1
ATOM 756 C CA . PRO A 1 126 ? 19.693 76.759 41.153 1.00 34.80 105 PRO A CA 1
ATOM 757 C C . PRO A 1 126 ? 19.904 77.346 42.532 1.00 33.27 105 PRO A C 1
ATOM 758 O O . PRO A 1 126 ? 20.046 78.572 42.658 1.00 29.28 105 PRO A O 1
ATOM 762 N N . LEU A 1 127 ? 19.892 76.504 43.572 1.00 31.12 106 LEU A N 1
ATOM 763 C CA . LEU A 1 127 ? 20.080 76.995 44.936 1.00 30.83 106 LEU A CA 1
ATOM 764 C C . LEU A 1 127 ? 21.351 77.835 45.038 1.00 29.14 106 LEU A C 1
ATOM 765 O O . LEU A 1 127 ? 21.353 78.922 45.628 1.00 28.13 106 LEU A O 1
ATOM 770 N N . LEU A 1 128 ? 22.442 77.343 44.460 1.00 29.28 107 LEU A N 1
ATOM 771 C CA . LEU A 1 128 ? 23.729 78.016 44.578 1.00 33.22 107 LEU A CA 1
ATOM 772 C C . LEU A 1 128 ? 24.063 78.930 43.410 1.00 29.51 107 LEU A C 1
ATOM 773 O O . LEU A 1 128 ? 24.777 79.915 43.611 1.00 31.33 107 LEU A O 1
ATOM 778 N N . TYR A 1 129 ? 23.580 78.647 42.193 1.00 24.91 108 TYR A N 1
ATOM 779 C CA . TYR A 1 129 ? 24.164 79.289 41.022 1.00 27.26 108 TYR A CA 1
ATOM 780 C C . TYR A 1 129 ? 23.184 79.932 40.049 1.00 26.16 108 TYR A C 1
ATOM 781 O O . TYR A 1 129 ? 23.636 80.427 39.011 1.00 27.02 108 TYR A O 1
ATOM 790 N N . PHE A 1 130 ? 21.873 79.937 40.324 1.00 26.10 109 PHE A N 1
ATOM 791 C CA . PHE A 1 130 ? 20.905 80.550 39.406 1.00 27.15 109 PHE A CA 1
ATOM 792 C C . PHE A 1 130 ? 20.439 81.885 39.974 1.00 26.38 109 PHE A C 1
ATOM 793 O O . PHE A 1 130 ? 19.691 81.928 40.954 1.00 27.89 109 PHE A O 1
ATOM 801 N N . LYS A 1 131 ? 20.862 82.973 39.319 1.00 26.46 110 LYS A N 1
ATOM 802 C CA . LYS A 1 131 ? 20.587 84.334 39.770 1.00 26.67 110 LYS A CA 1
ATOM 803 C C . LYS A 1 131 ? 19.088 84.636 39.865 1.00 27.16 110 LYS A C 1
ATOM 804 O O . LYS A 1 131 ? 18.673 85.416 40.727 1.00 26.04 110 LYS A O 1
ATOM 810 N N . GLY A 1 132 ? 18.266 84.052 38.982 1.00 26.84 111 GLY A N 1
ATOM 811 C CA . GLY A 1 132 ? 16.828 84.296 39.050 1.00 27.64 111 GLY A CA 1
ATOM 812 C C . GLY A 1 132 ? 16.183 83.676 40.280 1.00 29.01 111 GLY A C 1
ATOM 813 O O . GLY A 1 132 ? 15.291 84.271 40.896 1.00 30.20 111 GLY A O 1
ATOM 814 N N . PHE A 1 133 ? 16.632 82.479 40.658 1.00 28.87 112 PHE A N 1
ATOM 815 C CA . PHE A 1 133 ? 16.207 81.891 41.924 1.00 28.54 112 PHE A CA 1
ATOM 816 C C . PHE A 1 133 ? 16.643 82.749 43.116 1.00 28.39 112 PHE A C 1
ATOM 817 O O . PHE A 1 133 ? 15.857 82.978 44.046 1.00 31.40 112 PHE A O 1
ATOM 825 N N . HIS A 1 134 ? 17.885 83.245 43.111 1.00 27.08 113 HIS A N 1
ATOM 826 C CA . HIS A 1 134 ? 18.325 84.111 44.202 1.00 26.83 113 HIS A CA 1
ATOM 827 C C . HIS A 1 134 ? 17.454 85.363 44.296 1.00 25.74 113 HIS A C 1
ATOM 828 O O . HIS A 1 134 ? 17.010 85.743 45.386 1.00 26.65 113 HIS A O 1
ATOM 835 N N . ALA A 1 135 ? 17.173 86.001 43.156 1.00 26.50 114 ALA A N 1
ATOM 836 C CA . ALA A 1 135 ? 16.429 87.261 43.191 1.00 27.50 114 ALA A CA 1
ATOM 837 C C . ALA A 1 135 ? 15.016 87.056 43.722 1.00 29.14 114 ALA A C 1
ATOM 838 O O . ALA A 1 135 ? 14.522 87.868 44.515 1.00 30.93 114 ALA A O 1
ATOM 840 N N . ILE A 1 136 ? 14.355 85.975 43.292 1.00 24.72 115 ILE A N 1
ATOM 841 C CA . ILE A 1 136 ? 13.001 85.691 43.754 1.00 27.51 115 ILE A CA 1
ATOM 842 C C . ILE A 1 136 ? 12.983 85.526 45.268 1.00 29.61 115 ILE A C 1
ATOM 843 O O . ILE A 1 136 ? 12.141 86.103 45.963 1.00 31.73 115 ILE A O 1
ATOM 848 N N . GLN A 1 137 ? 13.888 84.697 45.795 1.00 30.89 116 GLN A N 1
ATOM 849 C CA . GLN A 1 137 ? 13.884 84.435 47.230 1.00 31.40 116 GLN A CA 1
ATOM 850 C C . GLN A 1 137 ? 14.312 85.665 48.014 1.00 31.23 116 GLN A C 1
ATOM 851 O O . GLN A 1 137 ? 13.766 85.930 49.090 1.00 34.00 116 GLN A O 1
ATOM 857 N N . ALA A 1 138 ? 15.299 86.420 47.512 1.00 27.66 117 ALA A N 1
ATOM 858 C CA . ALA A 1 138 ? 15.617 87.689 48.158 1.00 28.00 117 ALA A CA 1
ATOM 859 C C . ALA A 1 138 ? 14.387 88.582 48.206 1.00 30.49 117 ALA A C 1
ATOM 860 O O . ALA A 1 138 ? 14.154 89.273 49.204 1.00 32.88 117 ALA A O 1
ATOM 862 N N . HIS A 1 139 ? 13.576 88.578 47.140 1.00 28.90 118 HIS A N 1
ATOM 863 C CA . HIS A 1 139 ? 12.386 89.430 47.174 1.00 30.15 118 HIS A CA 1
ATOM 864 C C . HIS A 1 139 ? 11.380 88.950 48.213 1.00 29.44 118 HIS A C 1
ATOM 865 O O . HIS A 1 139 ? 10.796 89.764 48.935 1.00 31.24 118 HIS A O 1
ATOM 872 N N . ARG A 1 140 ? 11.165 87.637 48.304 1.00 29.92 119 ARG A N 1
ATOM 873 C CA . ARG A 1 140 ? 10.236 87.111 49.305 1.00 32.44 119 ARG A CA 1
ATOM 874 C C . ARG A 1 140 ? 10.595 87.613 50.696 1.00 34.19 119 ARG A C 1
ATOM 875 O O . ARG A 1 140 ? 9.737 88.118 51.431 1.00 35.89 119 ARG A O 1
ATOM 883 N N . ILE A 1 141 ? 11.875 87.522 51.066 1.00 33.84 120 ILE A N 1
ATOM 884 C CA . ILE A 1 141 ? 12.298 88.091 52.346 1.00 35.36 120 ILE A CA 1
ATOM 885 C C . ILE A 1 141 ? 12.122 89.605 52.338 1.00 35.16 120 ILE A C 1
ATOM 886 O O . ILE A 1 141 ? 11.618 90.196 53.306 1.00 33.70 120 ILE A O 1
ATOM 891 N N . ASN A 1 142 ? 12.517 90.260 51.240 1.00 36.45 121 ASN A N 1
ATOM 892 C CA . ASN A 1 142 ? 12.357 91.710 51.150 1.00 35.56 121 ASN A CA 1
ATOM 893 C C . ASN A 1 142 ? 10.908 92.119 51.359 1.00 37.46 121 ASN A C 1
ATOM 894 O O . ASN A 1 142 ? 10.627 93.107 52.054 1.00 35.71 121 ASN A O 1
ATOM 899 N N . HIS A 1 143 ? 9.978 91.360 50.778 1.00 34.43 122 HIS A N 1
ATOM 900 C CA . HIS A 1 143 ? 8.562 91.657 50.939 1.00 36.54 122 HIS A CA 1
ATOM 901 C C . HIS A 1 143 ? 8.150 91.565 52.402 1.00 38.25 122 HIS A C 1
ATOM 902 O O . HIS A 1 143 ? 7.415 92.426 52.903 1.00 40.51 122 HIS A O 1
ATOM 909 N N . ARG A 1 144 ? 8.643 90.542 53.109 1.00 37.42 123 ARG A N 1
ATOM 910 C CA . ARG A 1 144 ? 8.361 90.401 54.537 1.00 41.80 123 ARG A CA 1
ATOM 911 C C . ARG A 1 144 ? 8.909 91.586 55.332 1.00 41.88 123 ARG A C 1
ATOM 912 O O . ARG A 1 144 ? 8.230 92.112 56.222 1.00 41.91 123 ARG A O 1
ATOM 920 N N . LEU A 1 145 ? 10.144 92.005 55.043 1.00 41.27 124 LEU A N 1
ATOM 921 C CA . LEU A 1 145 ? 10.724 93.162 55.724 1.00 42.14 124 LEU A CA 1
ATOM 922 C C . LEU A 1 145 ? 9.889 94.414 55.477 1.00 43.22 124 LEU A C 1
ATOM 923 O O . LEU A 1 145 ? 9.735 95.261 56.367 1.00 41.77 124 LEU A O 1
ATOM 928 N N . TYR A 1 146 ? 9.362 94.551 54.263 1.00 45.42 125 TYR A N 1
ATOM 929 C CA . TYR A 1 146 ? 8.526 95.691 53.910 1.00 45.80 125 TYR A CA 1
ATOM 930 C C . TYR A 1 146 ? 7.221 95.681 54.698 1.00 49.31 125 TYR A C 1
ATOM 931 O O . TYR A 1 146 ? 6.809 96.708 55.253 1.00 51.64 125 TYR A O 1
ATOM 940 N N . LEU A 1 147 ? 6.556 94.522 54.752 1.00 50.15 126 LEU A N 1
ATOM 941 C CA . LEU A 1 147 ? 5.292 94.403 55.473 1.00 51.34 126 LEU A CA 1
ATOM 942 C C . LEU A 1 147 ? 5.449 94.673 56.960 1.00 51.27 126 LEU A C 1
ATOM 943 O O . LEU A 1 147 ? 4.535 95.221 57.581 1.00 51.28 126 LEU A O 1
ATOM 948 N N . ASP A 1 148 ? 6.584 94.279 57.553 1.00 51.52 127 ASP A N 1
ATOM 949 C CA . ASP A 1 148 ? 6.893 94.585 58.946 1.00 52.29 127 ASP A CA 1
ATOM 950 C C . ASP A 1 148 ? 7.268 96.047 59.168 1.00 49.49 127 ASP A C 1
ATOM 951 O O . ASP A 1 148 ? 7.602 96.413 60.300 1.00 48.18 127 ASP A O 1
ATOM 956 N N . GLY A 1 149 ? 7.280 96.879 58.128 1.00 46.93 128 GLY A N 1
ATOM 957 C CA . GLY A 1 149 ? 7.586 98.279 58.302 1.00 44.58 128 GLY A CA 1
ATOM 958 C C . GLY A 1 149 ? 9.044 98.663 58.160 1.00 45.69 128 GLY A C 1
ATOM 959 O O . GLY A 1 149 ? 9.390 99.812 58.459 1.00 48.06 128 GLY A O 1
ATOM 960 N N . ARG A 1 150 ? 9.923 97.738 57.769 1.00 42.85 129 ARG A N 1
ATOM 961 C CA . ARG A 1 150 ? 11.330 98.086 57.548 1.00 43.32 129 ARG A CA 1
ATOM 962 C C . ARG A 1 150 ? 11.514 98.522 56.090 1.00 42.63 129 ARG A C 1
ATOM 963 O O . ARG A 1 150 ? 12.165 97.869 55.272 1.00 40.64 129 ARG A O 1
ATOM 971 N N . LYS A 1 151 ? 10.896 99.662 55.773 1.00 41.12 130 LYS A N 1
ATOM 972 C CA . LYS A 1 151 ? 10.832 100.104 54.384 1.00 43.25 130 LYS A CA 1
ATOM 973 C C . LYS A 1 151 ? 12.172 100.634 53.894 1.00 40.82 130 LYS A C 1
ATOM 974 O O . LYS A 1 151 ? 12.573 100.353 52.760 1.00 40.57 130 LYS A O 1
ATOM 980 N N . THR A 1 152 ? 12.872 101.418 54.714 1.00 40.56 131 THR A N 1
ATOM 981 C CA . THR A 1 152 ? 14.199 101.872 54.316 1.00 40.29 131 THR A CA 1
ATOM 982 C C . THR A 1 152 ? 15.107 100.686 54.015 1.00 36.09 131 THR A C 1
ATOM 983 O O . THR A 1 152 ? 15.792 100.653 52.986 1.00 33.58 131 THR A O 1
ATOM 987 N N . LEU A 1 153 ? 15.126 99.701 54.913 1.00 32.65 132 LEU A N 1
ATOM 988 C CA . LEU A 1 153 ? 15.921 98.505 54.677 1.00 33.81 132 LEU A CA 1
ATOM 989 C C . LEU A 1 153 ? 15.492 97.805 53.398 1.00 33.93 132 LEU A C 1
ATOM 990 O O . LEU A 1 153 ? 16.341 97.347 52.626 1.00 32.52 132 LEU A O 1
ATOM 995 N N . ALA A 1 154 ? 14.178 97.688 53.171 1.00 31.39 133 ALA A N 1
ATOM 996 C CA . ALA A 1 154 ? 13.699 97.006 51.974 1.00 27.91 133 ALA A CA 1
ATOM 997 C C . ALA A 1 154 ? 14.084 97.763 50.710 1.00 29.65 133 ALA A C 1
ATOM 998 O O . ALA A 1 154 ? 14.391 97.143 49.688 1.00 29.89 133 ALA A O 1
ATOM 1000 N N . TYR A 1 155 ? 14.064 99.100 50.751 1.00 31.67 134 TYR A N 1
ATOM 1001 C CA . TYR A 1 155 ? 14.507 99.872 49.589 1.00 32.32 134 TYR A CA 1
ATOM 1002 C C . TYR A 1 155 ? 16.008 99.720 49.360 1.00 32.23 134 TYR A C 1
ATOM 1003 O O . TYR A 1 155 ? 16.459 99.636 48.211 1.00 30.10 134 TYR A O 1
ATOM 1012 N N . PHE A 1 156 ? 16.797 99.715 50.440 1.00 33.95 135 PHE A N 1
ATOM 1013 C CA . PHE A 1 156 ? 18.228 99.452 50.322 1.00 29.97 135 PHE A CA 1
ATOM 1014 C C . PHE A 1 156 ? 18.469 98.115 49.634 1.00 28.97 135 PHE A C 1
ATOM 1015 O O . PHE A 1 156 ? 19.292 98.011 48.717 1.00 26.70 135 PHE A O 1
ATOM 1023 N N . LEU A 1 157 ? 17.738 97.078 50.049 1.00 28.23 136 LEU A N 1
ATOM 1024 C CA . LEU A 1 157 ? 17.947 95.764 49.455 1.00 26.14 136 LEU A CA 1
ATOM 1025 C C . LEU A 1 157 ? 17.372 95.669 48.047 1.00 29.22 136 LEU A C 1
ATOM 1026 O O . LEU A 1 157 ? 17.917 94.936 47.222 1.00 28.49 136 LEU A O 1
ATOM 1031 N N . GLN A 1 158 ? 16.276 96.381 47.749 1.00 29.84 137 GLN A N 1
ATOM 1032 C CA . GLN A 1 158 ? 15.779 96.408 46.370 1.00 29.39 137 GLN A CA 1
ATOM 1033 C C . GLN A 1 158 ? 16.864 96.902 45.427 1.00 28.33 137 GLN A C 1
ATOM 1034 O O . GLN A 1 158 ? 17.081 96.335 44.351 1.00 30.43 137 GLN A O 1
ATOM 1040 N N . ASN A 1 159 ? 17.558 97.960 45.859 1.00 29.73 138 ASN A N 1
ATOM 1041 C CA . ASN A 1 159 ? 18.662 98.567 45.068 1.00 28.43 138 ASN A CA 1
ATOM 1042 C C . ASN A 1 159 ? 19.817 97.565 44.964 1.00 26.91 138 ASN A C 1
ATOM 1043 O O . ASN A 1 159 ? 20.376 97.426 43.858 1.00 26.92 138 ASN A O 1
ATOM 1048 N N . ARG A 1 160 ? 20.156 96.897 46.073 1.00 29.34 139 ARG A N 1
ATOM 1049 C CA . ARG A 1 160 ? 21.246 95.923 46.055 1.00 30.76 139 ARG A CA 1
ATOM 1050 C C . ARG A 1 160 ? 20.924 94.764 45.122 1.00 29.51 139 ARG A C 1
ATOM 1051 O O . ARG A 1 160 ? 21.788 94.308 44.362 1.00 27.89 139 ARG A O 1
ATOM 1059 N N . MET A 1 161 ? 19.692 94.252 45.200 1.00 27.30 140 MET A N 1
ATOM 1060 C CA . MET A 1 161 ? 19.242 93.211 44.279 1.00 28.10 140 MET A CA 1
ATOM 1061 C C . MET A 1 161 ? 19.359 93.661 42.832 1.00 28.23 140 MET A C 1
ATOM 1062 O O . MET A 1 161 ? 19.730 92.872 41.955 1.00 25.52 140 MET A O 1
ATOM 1067 N N . SER A 1 162 ? 18.966 94.904 42.550 1.00 27.69 141 SER A N 1
ATOM 1068 C CA . SER A 1 162 ? 19.041 95.381 41.177 1.00 24.94 141 SER A CA 1
ATOM 1069 C C . SER A 1 162 ? 20.495 95.450 40.708 1.00 24.55 141 SER A C 1
ATOM 1070 O O . SER A 1 162 ? 20.811 95.086 39.568 1.00 25.66 141 SER A O 1
ATOM 1073 N N . GLU A 1 163 ? 21.395 95.911 41.582 1.00 26.17 142 GLU A N 1
ATOM 1074 C CA . GLU A 1 163 ? 22.812 95.978 41.241 1.00 29.74 142 GLU A CA 1
ATOM 1075 C C . GLU A 1 163 ? 23.407 94.590 41.040 1.00 28.49 142 GLU A C 1
ATOM 1076 O O . GLU A 1 163 ? 24.088 94.338 40.042 1.00 29.79 142 GLU A O 1
ATOM 1082 N N . VAL A 1 164 ? 23.166 93.674 41.984 1.00 25.60 143 VAL A N 1
ATOM 1083 C CA . VAL A 1 164 ? 23.902 92.410 41.982 1.00 27.31 143 VAL A CA 1
ATOM 1084 C C . VAL A 1 164 ? 23.275 91.417 41.024 1.00 29.99 143 VAL A C 1
ATOM 1085 O O . VAL A 1 164 ? 23.986 90.697 40.307 1.00 29.78 143 VAL A O 1
ATOM 1089 N N . PHE A 1 165 ? 21.939 91.364 40.986 1.00 29.01 144 PHE A N 1
ATOM 1090 C CA . PHE A 1 165 ? 21.224 90.388 40.177 1.00 26.76 144 PHE A CA 1
ATOM 1091 C C . PHE A 1 165 ? 20.713 90.957 38.862 1.00 27.69 144 PHE A C 1
ATOM 1092 O O . PHE A 1 165 ? 20.268 90.186 38.013 1.00 26.28 144 PHE A O 1
ATOM 1100 N N . GLY A 1 166 ? 20.790 92.270 38.655 1.00 27.75 145 GLY A N 1
ATOM 1101 C CA . GLY A 1 166 ? 20.179 92.834 37.470 1.00 27.36 145 GLY A CA 1
ATOM 1102 C C . GLY A 1 166 ? 18.672 92.699 37.465 1.00 27.58 145 GLY A C 1
ATOM 1103 O O . GLY A 1 166 ? 18.061 92.724 36.401 1.00 28.09 145 GLY A O 1
ATOM 1104 N N . VAL A 1 167 ? 18.060 92.573 38.642 1.00 29.34 146 VAL A N 1
ATOM 1105 C CA . VAL A 1 167 ? 16.630 92.329 38.794 1.00 28.07 146 VAL A CA 1
ATOM 1106 C C . VAL A 1 167 ? 16.056 93.422 39.685 1.00 27.50 146 VAL A C 1
ATOM 1107 O O . VAL A 1 167 ? 16.580 93.677 40.773 1.00 27.09 146 VAL A O 1
ATOM 1111 N N . ASP A 1 168 ? 14.980 94.062 39.237 1.00 24.46 147 ASP A N 1
ATOM 1112 C CA . ASP A 1 168 ? 14.368 95.145 40.002 1.00 25.71 147 ASP A CA 1
ATOM 1113 C C . ASP A 1 168 ? 12.945 94.726 40.353 1.00 26.30 147 ASP A C 1
ATOM 1114 O O . ASP A 1 168 ? 12.052 94.784 39.506 1.00 26.25 147 ASP A O 1
ATOM 1119 N N . ILE A 1 169 ? 12.730 94.304 41.595 1.00 26.67 148 ILE A N 1
ATOM 1120 C CA . ILE A 1 169 ? 11.398 93.966 42.083 1.00 27.86 148 ILE A CA 1
ATOM 1121 C C . ILE A 1 169 ? 11.081 94.874 43.271 1.00 28.33 148 ILE A C 1
ATOM 1122 O O . ILE A 1 169 ? 11.799 94.866 44.279 1.00 28.00 148 ILE A O 1
ATOM 1127 N N . HIS A 1 170 ? 10.001 95.637 43.156 1.00 27.23 149 HIS A N 1
ATOM 1128 C CA . HIS A 1 170 ? 9.568 96.491 44.252 1.00 31.34 149 HIS A CA 1
ATOM 1129 C C . HIS A 1 170 ? 9.186 95.640 45.462 1.00 29.85 149 HIS A C 1
ATOM 1130 O O . HIS A 1 170 ? 8.540 94.607 45.304 1.00 30.96 149 HIS A O 1
ATOM 1137 N N . PRO A 1 171 ? 9.562 96.042 46.678 1.00 32.35 150 PRO A N 1
ATOM 1138 C CA . PRO A 1 171 ? 9.261 95.203 47.857 1.00 31.44 150 PRO A CA 1
ATOM 1139 C C . PRO A 1 171 ? 7.787 94.899 48.045 1.00 35.24 150 PRO A C 1
ATOM 1140 O O . PRO A 1 171 ? 7.455 93.892 48.696 1.00 34.39 150 PRO A O 1
ATOM 1144 N N . ALA A 1 172 ? 6.892 95.737 47.509 1.00 36.07 151 ALA A N 1
ATOM 1145 C CA . ALA A 1 172 ? 5.459 95.526 47.644 1.00 36.12 151 ALA A CA 1
ATOM 1146 C C . ALA A 1 172 ? 4.897 94.517 46.646 1.00 39.71 151 ALA A C 1
ATOM 1147 O O . ALA A 1 172 ? 3.755 94.078 46.815 1.00 42.89 151 ALA A O 1
ATOM 1149 N N . ALA A 1 173 ? 5.662 94.118 45.631 1.00 37.80 152 ALA A N 1
ATOM 1150 C CA . ALA A 1 173 ? 5.172 93.127 44.684 1.00 36.44 152 ALA A CA 1
ATOM 1151 C C . ALA A 1 173 ? 4.893 91.807 45.399 1.00 35.96 152 ALA A C 1
ATOM 1152 O O . ALA A 1 173 ? 5.610 91.421 46.331 1.00 31.64 152 ALA A O 1
ATOM 1154 N N . ARG A 1 174 ? 3.847 91.116 44.953 1.00 38.16 153 ARG A N 1
ATOM 1155 C CA . ARG A 1 174 ? 3.374 89.882 45.580 1.00 39.70 153 ARG A CA 1
ATOM 1156 C C . ARG A 1 174 ? 3.599 88.702 44.639 1.00 37.45 153 ARG A C 1
ATOM 1157 O O . ARG A 1 174 ? 3.093 88.696 43.514 1.00 41.70 153 ARG A O 1
ATOM 1165 N N . LEU A 1 175 ? 4.340 87.699 45.108 1.00 35.41 154 LEU A N 1
ATOM 1166 C CA . LEU A 1 175 ? 4.773 86.576 44.282 1.00 39.18 154 LEU A CA 1
ATOM 1167 C C . LEU A 1 175 ? 4.277 85.265 44.875 1.00 40.30 154 LEU A C 1
ATOM 1168 O O . LEU A 1 175 ? 4.534 84.980 46.051 1.00 41.00 154 LEU A O 1
ATOM 1173 N N . GLY A 1 176 ? 3.601 84.457 44.059 1.00 41.08 155 GLY A N 1
ATOM 1174 C CA . GLY A 1 176 ? 3.171 83.131 44.467 1.00 38.77 155 GLY A CA 1
ATOM 1175 C C . GLY A 1 176 ? 4.326 82.142 44.456 1.00 38.36 155 GLY A C 1
ATOM 1176 O O . GLY A 1 176 ? 5.489 82.507 44.297 1.00 39.50 155 GLY A O 1
ATOM 1177 N N . TYR A 1 177 ? 3.989 80.859 44.620 1.00 36.36 156 TYR A N 1
ATOM 1178 C CA . TYR A 1 177 ? 4.977 79.784 44.674 1.00 36.57 156 TYR A CA 1
ATOM 1179 C C . TYR A 1 177 ? 5.065 79.034 43.341 1.00 34.72 156 TYR A C 1
ATOM 1180 O O . TYR A 1 177 ? 4.246 79.207 42.439 1.00 35.64 156 TYR A O 1
ATOM 1189 N N . GLY A 1 178 ? 6.060 78.154 43.246 1.00 36.08 157 GLY A N 1
ATOM 1190 C CA . GLY A 1 178 ? 6.322 77.450 41.995 1.00 36.39 157 GLY A CA 1
ATOM 1191 C C . GLY A 1 178 ? 6.754 78.352 40.855 1.00 36.57 157 GLY A C 1
ATOM 1192 O O . GLY A 1 178 ? 6.420 78.092 39.693 1.00 36.31 157 GLY A O 1
ATOM 1193 N N . LEU A 1 179 ? 7.505 79.406 41.157 1.00 36.55 158 LEU A N 1
ATOM 1194 C CA . LEU A 1 179 ? 7.940 80.340 40.130 1.00 35.67 158 LEU A CA 1
ATOM 1195 C C . LEU A 1 179 ? 9.326 79.989 39.613 1.00 36.28 158 LEU A C 1
ATOM 1196 O O . LEU A 1 179 ? 10.209 79.573 40.378 1.00 40.39 158 LEU A O 1
ATOM 1200 N N . MET A 1 180 ? 9.522 80.176 38.310 1.00 32.53 159 MET A N 1
ATOM 1201 C CA . MET A 1 180 ? 10.845 80.084 37.703 1.00 34.04 159 MET A CA 1
ATOM 1202 C C . MET A 1 180 ? 11.126 81.389 36.974 1.00 35.34 159 MET A C 1
ATOM 1203 O O . MET A 1 180 ? 10.325 81.819 36.132 1.00 33.21 159 MET A O 1
ATOM 1208 N N . LEU A 1 181 ? 12.243 82.027 37.319 1.00 31.76 160 LEU A N 1
ATOM 1209 C CA . LEU A 1 181 ? 12.761 83.203 36.610 1.00 30.57 160 LEU A CA 1
ATOM 1210 C C . LEU A 1 181 ? 14.097 82.760 36.022 1.00 31.09 160 LEU A C 1
ATOM 1211 O O . LEU A 1 181 ? 15.127 82.789 36.702 1.00 31.87 160 LEU A O 1
ATOM 1216 N N . ASP A 1 182 ? 14.073 82.321 34.773 1.00 28.36 161 ASP A N 1
ATOM 1217 C CA . ASP A 1 182 ? 15.252 81.749 34.132 1.00 29.79 161 ASP A CA 1
ATOM 1218 C C . ASP A 1 182 ? 16.166 82.850 33.590 1.00 28.97 161 ASP A C 1
ATOM 1219 O O . ASP A 1 182 ? 15.698 83.749 32.879 1.00 30.48 161 ASP A O 1
ATOM 1224 N N . HIS A 1 183 ? 17.472 82.789 33.893 1.00 26.14 162 HIS A N 1
ATOM 1225 C CA . HIS A 1 183 ? 18.526 83.768 33.455 1.00 27.99 162 HIS A CA 1
ATOM 1226 C C . HIS A 1 183 ? 18.375 85.074 34.234 1.00 28.38 162 HIS A C 1
ATOM 1227 O O . HIS A 1 183 ? 19.414 85.601 34.622 1.00 28.78 162 HIS A O 1
ATOM 1234 N N . ALA A 1 184 ? 17.170 85.636 34.294 1.00 29.28 163 ALA A N 1
ATOM 1235 C CA . ALA A 1 184 ? 16.774 86.741 35.182 1.00 28.76 163 ALA A CA 1
ATOM 1236 C C . ALA A 1 184 ? 17.113 88.147 34.699 1.00 28.77 163 ALA A C 1
ATOM 1237 O O . ALA A 1 184 ? 16.327 89.067 34.937 1.00 28.01 163 ALA A O 1
ATOM 1239 N N . THR A 1 185 ? 18.269 88.336 34.057 1.00 28.87 164 THR A N 1
ATOM 1240 C CA . THR A 1 185 ? 18.761 89.682 33.760 1.00 28.39 164 THR A CA 1
ATOM 1241 C C . THR A 1 185 ? 17.681 90.558 33.140 1.00 25.79 164 THR A C 1
ATOM 1242 O O . THR A 1 185 ? 17.074 90.197 32.131 1.00 26.98 164 THR A O 1
ATOM 1246 N N . GLY A 1 186 ? 17.457 91.721 33.739 1.00 26.48 165 GLY A N 1
ATOM 1247 C CA . GLY A 1 186 ? 16.514 92.673 33.180 1.00 27.45 165 GLY A CA 1
ATOM 1248 C C . GLY A 1 186 ? 15.081 92.530 33.646 1.00 29.64 165 GLY A C 1
ATOM 1249 O O . GLY A 1 186 ? 14.227 93.301 33.198 1.00 29.26 165 GLY A O 1
ATOM 1250 N N . PHE A 1 187 ? 14.779 91.560 34.510 1.00 28.23 166 PHE A N 1
ATOM 1251 C CA . PHE A 1 187 ? 13.420 91.418 35.020 1.00 27.08 166 PHE A CA 1
ATOM 1252 C C . PHE A 1 187 ? 13.050 92.603 35.895 1.00 27.98 166 PHE A C 1
ATOM 1253 O O . PHE A 1 187 ? 13.846 93.075 36.713 1.00 28.23 166 PHE A O 1
ATOM 1261 N N . VAL A 1 188 ? 11.834 93.105 35.700 1.00 27.36 167 VAL A N 1
ATOM 1262 C CA . VAL A 1 188 ? 11.322 94.240 36.451 1.00 27.82 167 VAL A CA 1
ATOM 1263 C C . VAL A 1 188 ? 9.891 93.907 36.841 1.00 28.22 167 VAL A C 1
ATOM 1264 O O . VAL A 1 188 ? 9.104 93.483 35.993 1.00 29.59 167 VAL A O 1
ATOM 1268 N N . ALA A 1 189 ? 9.557 94.082 38.116 1.00 27.80 168 ALA A N 1
ATOM 1269 C CA . ALA A 1 189 ? 8.180 93.943 38.574 1.00 32.69 168 ALA A CA 1
ATOM 1270 C C . ALA A 1 189 ? 7.928 95.071 39.555 1.00 32.73 168 ALA A C 1
ATOM 1271 O O . ALA A 1 189 ? 8.678 95.221 40.524 1.00 31.45 168 ALA A O 1
ATOM 1273 N N . GLY A 1 190 ? 6.887 95.869 39.305 1.00 30.37 169 GLY A N 1
ATOM 1274 C CA . GLY A 1 190 ? 6.666 97.094 40.046 1.00 30.55 169 GLY A CA 1
ATOM 1275 C C . GLY A 1 190 ? 5.776 96.936 41.271 1.00 31.16 169 GLY A C 1
ATOM 1276 O O . GLY A 1 190 ? 5.332 95.844 41.624 1.00 30.85 169 GLY A O 1
ATOM 1277 N N . GLU A 1 191 ? 5.447 98.089 41.871 1.00 33.56 170 GLU A N 1
ATOM 1278 C CA . GLU A 1 191 ? 4.935 98.145 43.242 1.00 35.29 170 GLU A CA 1
ATOM 1279 C C . GLU A 1 191 ? 3.655 97.333 43.424 1.00 40.07 170 GLU A C 1
ATOM 1280 O O . GLU A 1 191 ? 3.478 96.679 44.459 1.00 39.85 170 GLU A O 1
ATOM 1286 N N . THR A 1 192 ? 2.742 97.374 42.446 1.00 37.27 171 THR A N 1
ATOM 1287 C CA . THR A 1 192 ? 1.437 96.732 42.578 1.00 35.97 171 THR A CA 1
ATOM 1288 C C . THR A 1 192 ? 1.319 95.470 41.733 1.00 35.39 171 THR A C 1
ATOM 1289 O O . THR A 1 192 ? 0.211 94.974 41.521 1.00 36.13 171 THR A O 1
ATOM 1293 N N . ALA A 1 193 ? 2.437 94.930 41.260 1.00 35.12 172 ALA A N 1
ATOM 1294 C CA . ALA A 1 193 ? 2.411 93.687 40.499 1.00 36.44 172 ALA A CA 1
ATOM 1295 C C . ALA A 1 193 ? 2.047 92.513 41.403 1.00 35.97 172 ALA A C 1
ATOM 1296 O O . ALA A 1 193 ? 2.438 92.462 42.573 1.00 37.27 172 ALA A O 1
ATOM 1298 N N . VAL A 1 194 ? 1.284 91.573 40.857 1.00 33.02 173 VAL A N 1
ATOM 1299 C CA . VAL A 1 194 ? 0.893 90.370 41.578 1.00 35.89 173 VAL A CA 1
ATOM 1300 C C . VAL A 1 194 ? 1.140 89.175 40.678 1.00 35.16 173 VAL A C 1
ATOM 1301 O O . VAL A 1 194 ? 0.704 89.164 39.524 1.00 40.23 173 VAL A O 1
ATOM 1305 N N . LEU A 1 195 ? 1.843 88.176 41.199 1.00 36.11 174 LEU A N 1
ATOM 1306 C CA . LEU A 1 195 ? 2.087 86.938 40.473 1.00 38.22 174 LEU A CA 1
ATOM 1307 C C . LEU A 1 195 ? 1.456 85.785 41.238 1.00 38.51 174 LEU A C 1
ATOM 1308 O O . LEU A 1 195 ? 1.706 85.629 42.438 1.00 39.70 174 LEU A O 1
ATOM 1313 N N . GLY A 1 196 ? 0.654 84.978 40.536 1.00 35.19 175 GLY A N 1
ATOM 1314 C CA . GLY A 1 196 ? 0.065 83.774 41.091 1.00 36.22 175 GLY A CA 1
ATOM 1315 C C . GLY A 1 196 ? 1.088 82.663 41.218 1.00 38.01 175 GLY A C 1
ATOM 1316 O O . GLY A 1 196 ? 2.285 82.913 41.398 1.00 35.69 175 GLY A O 1
ATOM 1317 N N . ASN A 1 197 ? 0.620 81.419 41.115 1.00 36.59 176 ASN A N 1
ATOM 1318 C CA . ASN A 1 197 ? 1.451 80.242 41.330 1.00 38.04 176 ASN A CA 1
ATOM 1319 C C . ASN A 1 197 ? 1.803 79.559 40.019 1.00 38.25 176 ASN A C 1
ATOM 1320 O O . ASN A 1 197 ? 1.107 79.704 39.013 1.00 40.57 176 ASN A O 1
ATOM 1325 N N . ASN A 1 198 ? 2.899 78.795 40.055 1.00 35.02 177 ASN A N 1
ATOM 1326 C CA . ASN A 1 198 ? 3.322 77.958 38.930 1.00 38.44 177 ASN A CA 1
ATOM 1327 C C . ASN A 1 198 ? 3.430 78.776 37.643 1.00 38.97 177 ASN A C 1
ATOM 1328 O O . ASN A 1 198 ? 2.832 78.453 36.610 1.00 40.05 177 ASN A O 1
ATOM 1333 N N . ILE A 1 199 ? 4.182 79.874 37.732 1.00 34.92 178 ILE A N 1
ATOM 1334 C CA . ILE A 1 199 ? 4.431 80.782 36.618 1.00 35.59 178 ILE A CA 1
ATOM 1335 C C . ILE A 1 199 ? 5.891 80.649 36.196 1.00 37.15 178 ILE A C 1
ATOM 1336 O O . ILE A 1 199 ? 6.778 80.443 37.033 1.00 32.46 178 ILE A O 1
ATOM 1341 N N . SER A 1 200 ? 6.140 80.768 34.896 1.00 36.27 179 SER A N 1
ATOM 1342 C CA . SER A 1 200 ? 7.480 80.673 34.343 1.00 35.35 179 SER A CA 1
ATOM 1343 C C . SER A 1 200 ? 7.788 81.960 33.596 1.00 36.22 179 SER A C 1
ATOM 1344 O O . SER A 1 200 ? 7.015 82.377 32.720 1.00 32.46 179 SER A O 1
ATOM 1347 N N . ILE A 1 201 ? 8.928 82.569 33.910 1.00 31.33 180 ILE A N 1
ATOM 1348 C CA . ILE A 1 201 ? 9.274 83.886 33.389 1.00 33.15 180 ILE A CA 1
ATOM 1349 C C . ILE A 1 201 ? 10.706 83.844 32.877 1.00 32.94 180 ILE A C 1
ATOM 1350 O O . ILE A 1 201 ? 11.603 83.333 33.560 1.00 29.84 180 ILE A O 1
ATOM 1355 N N . LEU A 1 202 ? 10.932 84.422 31.700 1.00 31.09 181 LEU A N 1
ATOM 1356 C CA . LEU A 1 202 ? 12.274 84.500 31.141 1.00 30.97 181 LEU A CA 1
ATOM 1357 C C . LEU A 1 202 ? 12.906 85.855 31.472 1.00 32.09 181 LEU A C 1
ATOM 1358 O O . LEU A 1 202 ? 12.256 86.780 31.970 1.00 29.96 181 LEU A O 1
ATOM 1363 N N . HIS A 1 203 ? 14.210 85.947 31.228 1.00 31.93 182 HIS A N 1
ATOM 1364 C CA . HIS A 1 203 ? 14.945 87.183 31.450 1.00 30.69 182 HIS A CA 1
ATOM 1365 C C . HIS A 1 203 ? 14.345 88.327 30.622 1.00 31.45 182 HIS A C 1
ATOM 1366 O O . HIS A 1 203 ? 13.700 88.110 29.590 1.00 29.46 182 HIS A O 1
ATOM 1373 N N . GLY A 1 204 ? 14.571 89.559 31.084 1.00 30.35 183 GLY A N 1
ATOM 1374 C CA . GLY A 1 204 ? 14.147 90.744 30.351 1.00 31.69 183 GLY A CA 1
ATOM 1375 C C . GLY A 1 204 ? 12.663 91.066 30.397 1.00 33.09 183 GLY A C 1
ATOM 1376 O O . GLY A 1 204 ? 12.234 92.041 29.752 1.00 32.41 183 GLY A O 1
ATOM 1377 N N . VAL A 1 205 ? 11.872 90.309 31.150 1.00 31.35 184 VAL A N 1
ATOM 1378 C CA . VAL A 1 205 ? 10.431 90.531 31.202 1.00 29.54 184 VAL A CA 1
ATOM 1379 C C . VAL A 1 205 ? 10.115 91.704 32.120 1.00 31.48 184 VAL A C 1
ATOM 1380 O O . VAL A 1 205 ? 10.730 91.882 33.175 1.00 31.16 184 VAL A O 1
ATOM 1384 N N . THR A 1 206 ? 9.140 92.514 31.718 1.00 29.52 185 THR A N 1
ATOM 1385 C CA . THR A 1 206 ? 8.705 93.667 32.490 1.00 30.08 185 THR A CA 1
ATOM 1386 C C . THR A 1 206 ? 7.258 93.486 32.912 1.00 30.21 185 THR A C 1
ATOM 1387 O O . THR A 1 206 ? 6.387 93.291 32.060 1.00 32.31 185 THR A O 1
ATOM 1391 N N . LEU A 1 207 ? 7.012 93.535 34.224 1.00 30.04 186 LEU A N 1
ATOM 1392 C CA . LEU A 1 207 ? 5.665 93.703 34.768 1.00 31.98 186 LEU A CA 1
ATOM 1393 C C . LEU A 1 207 ? 5.588 95.143 35.255 1.00 32.69 186 LEU A C 1
ATOM 1394 O O . LEU A 1 207 ? 5.810 95.455 36.427 1.00 32.87 186 LEU A O 1
ATOM 1399 N N . GLY A 1 208 ? 5.294 96.041 34.312 1.00 32.40 187 GLY A N 1
ATOM 1400 C CA . GLY A 1 208 ? 5.532 97.454 34.483 1.00 31.23 187 GLY A CA 1
ATOM 1401 C C . GLY A 1 208 ? 4.246 98.244 34.682 1.00 34.25 187 GLY A C 1
ATOM 1402 O O . GLY A 1 208 ? 3.135 97.777 34.426 1.00 32.57 187 GLY A O 1
ATOM 1403 N N . GLY A 1 209 ? 4.436 99.474 35.160 1.00 34.01 188 GLY A N 1
ATOM 1404 C CA . GLY A 1 209 ? 3.345 100.375 35.444 1.00 34.55 188 GLY A CA 1
ATOM 1405 C C . GLY A 1 209 ? 3.047 101.315 34.293 1.00 38.50 188 GLY A C 1
ATOM 1406 O O . GLY A 1 209 ? 3.713 101.323 33.259 1.00 38.71 188 GLY A O 1
ATOM 1407 N N . SER A 1 210 ? 1.987 102.103 34.479 1.00 39.18 189 SER A N 1
ATOM 1408 C CA . SER A 1 210 ? 1.601 103.144 33.538 1.00 40.66 189 SER A CA 1
ATOM 1409 C C . SER A 1 210 ? 1.070 104.323 34.337 1.00 42.20 189 SER A C 1
ATOM 1410 O O . SER A 1 210 ? 0.405 104.136 35.363 1.00 42.49 189 SER A O 1
ATOM 1413 N N . GLY A 1 211 ? 1.407 105.530 33.888 1.00 40.06 190 GLY A N 1
ATOM 1414 C CA . GLY A 1 211 ? 0.918 106.750 34.495 1.00 41.44 190 GLY A CA 1
ATOM 1415 C C . GLY A 1 211 ? 1.750 107.218 35.677 1.00 41.85 190 GLY A C 1
ATOM 1416 O O . GLY A 1 211 ? 2.567 106.488 36.246 1.00 40.04 190 GLY A O 1
ATOM 1417 N N . LYS A 1 212 ? 1.516 108.473 36.059 1.00 40.45 191 LYS A N 1
ATOM 1418 C CA . LYS A 1 212 ? 2.253 109.106 37.143 1.00 41.68 191 LYS A CA 1
ATOM 1419 C C . LYS A 1 212 ? 1.519 109.053 38.481 1.00 44.04 191 LYS A C 1
ATOM 1420 O O . LYS A 1 212 ? 2.038 109.579 39.474 1.00 45.45 191 LYS A O 1
ATOM 1425 N N . GLU A 1 213 ? 0.364 108.389 38.545 1.00 44.44 192 GLU A N 1
ATOM 1426 C CA . GLU A 1 213 ? -0.464 108.333 39.742 1.00 45.91 192 GLU A CA 1
ATOM 1427 C C . GLU A 1 213 ? -0.250 107.036 40.509 1.00 46.19 192 GLU A C 1
ATOM 1428 O O . GLU A 1 213 ? 0.050 105.990 39.926 1.00 45.87 192 GLU A O 1
ATOM 1434 N N . GLY A 1 214 ? -0.432 107.112 41.825 1.00 44.42 193 GLY A N 1
ATOM 1435 C CA . GLY A 1 214 ? -0.429 105.932 42.662 1.00 44.09 193 GLY A CA 1
ATOM 1436 C C . GLY A 1 214 ? -1.649 105.059 42.426 1.00 45.91 193 GLY A C 1
ATOM 1437 O O . GLY A 1 214 ? -2.467 105.285 41.535 1.00 46.93 193 GLY A O 1
ATOM 1438 N N . GLY A 1 215 ? -1.751 104.010 43.238 1.00 47.38 194 GLY A N 1
ATOM 1439 C CA . GLY A 1 215 ? -2.809 103.033 43.066 1.00 47.24 194 GLY A CA 1
ATOM 1440 C C . GLY A 1 215 ? -2.402 101.914 42.134 1.00 46.81 194 GLY A C 1
ATOM 1441 O O . GLY A 1 215 ? -1.323 101.917 41.530 1.00 45.60 194 GLY A O 1
ATOM 1442 N N . ASP A 1 216 ? -3.304 100.934 42.022 1.00 47.36 195 ASP A N 1
ATOM 1443 C CA . ASP A 1 216 ? -3.103 99.744 41.201 1.00 47.68 195 ASP A CA 1
ATOM 1444 C C . ASP A 1 216 ? -2.758 100.135 39.775 1.00 47.75 195 ASP A C 1
ATOM 1445 O O . ASP A 1 216 ? -3.561 100.773 39.091 1.00 47.13 195 ASP A O 1
ATOM 1450 N N . ARG A 1 217 ? -1.564 99.729 39.318 1.00 44.31 196 ARG A N 1
ATOM 1451 C CA . ARG A 1 217 ? -1.114 100.151 37.995 1.00 40.13 196 ARG A CA 1
ATOM 1452 C C . ARG A 1 217 ? -0.156 99.165 37.334 1.00 36.80 196 ARG A C 1
ATOM 1453 O O . ARG A 1 217 ? 0.458 99.529 36.322 1.00 36.83 196 ARG A O 1
ATOM 1461 N N . HIS A 1 218 ? 0.030 97.968 37.882 1.00 36.76 197 HIS A N 1
ATOM 1462 C CA . HIS A 1 218 ? 0.889 96.919 37.351 1.00 37.26 197 HIS A CA 1
ATOM 1463 C C . HIS A 1 218 ? 0.080 95.651 37.092 1.00 39.62 197 HIS A C 1
ATOM 1464 O O . HIS A 1 218 ? -1.011 95.478 37.649 1.00 40.27 197 HIS A O 1
ATOM 1471 N N . PRO A 1 219 ? 0.583 94.746 36.248 1.00 39.84 198 PRO A N 1
ATOM 1472 C CA . PRO A 1 219 ? -0.192 93.552 35.888 1.00 40.26 198 PRO A CA 1
ATOM 1473 C C . PRO A 1 219 ? -0.399 92.614 37.063 1.00 42.50 198 PRO A C 1
ATOM 1474 O O . PRO A 1 219 ? 0.357 92.591 38.037 1.00 43.59 198 PRO A O 1
ATOM 1478 N N . LYS A 1 220 ? -1.462 91.832 36.954 1.00 41.07 199 LYS A N 1
ATOM 1479 C CA . LYS A 1 220 ? -1.704 90.700 37.835 1.00 41.91 199 LYS A CA 1
ATOM 1480 C C . LYS A 1 220 ? -1.739 89.450 36.973 1.00 39.30 199 LYS A C 1
ATOM 1481 O O . LYS A 1 220 ? -2.523 89.371 36.020 1.00 40.83 199 LYS A O 1
ATOM 1487 N N . ILE A 1 221 ? -0.855 88.499 37.281 1.00 37.92 200 ILE A N 1
ATOM 1488 C CA . ILE A 1 221 ? -0.613 87.325 36.453 1.00 37.17 200 ILE A CA 1
ATOM 1489 C C . ILE A 1 221 ? -1.244 86.109 37.128 1.00 41.02 200 ILE A C 1
ATOM 1490 O O . ILE A 1 221 ? -0.958 85.820 38.300 1.00 38.33 200 ILE A O 1
ATOM 1495 N N . GLY A 1 222 ? -2.084 85.379 36.375 1.00 42.02 201 GLY A N 1
ATOM 1496 C CA . GLY A 1 222 ? -2.729 84.192 36.906 1.00 42.81 201 GLY A CA 1
ATOM 1497 C C . GLY A 1 222 ? -1.830 82.958 36.905 1.00 42.19 201 GLY A C 1
ATOM 1498 O O . GLY A 1 222 ? -0.757 82.931 36.300 1.00 40.92 201 GLY A O 1
ATOM 1499 N N . ASP A 1 223 ? -2.306 81.909 37.584 1.00 43.32 202 ASP A N 1
ATOM 1500 C CA . ASP A 1 223 ? -1.571 80.648 37.677 1.00 40.26 202 ASP A CA 1
ATOM 1501 C C . ASP A 1 223 ? -1.281 80.071 36.297 1.00 38.71 202 ASP A C 1
ATOM 1502 O O . ASP A 1 223 ? -2.057 80.240 35.351 1.00 39.74 202 ASP A O 1
ATOM 1507 N N . GLY A 1 224 ? -0.154 79.361 36.196 1.00 36.35 203 GLY A N 1
ATOM 1508 C CA . GLY A 1 224 ? 0.200 78.581 35.024 1.00 35.45 203 GLY A CA 1
ATOM 1509 C C . GLY A 1 224 ? 0.764 79.344 33.843 1.00 35.83 203 GLY A C 1
ATOM 1510 O O . GLY A 1 224 ? 1.064 78.720 32.817 1.00 37.96 203 GLY A O 1
ATOM 1511 N N . VAL A 1 225 ? 0.882 80.670 33.933 1.00 38.05 204 VAL A N 1
ATOM 1512 C CA . VAL A 1 225 ? 1.316 81.482 32.796 1.00 38.32 204 VAL A CA 1
ATOM 1513 C C . VAL A 1 225 ? 2.790 81.245 32.471 1.00 42.18 204 VAL A C 1
ATOM 1514 O O . VAL A 1 225 ? 3.627 80.981 33.354 1.00 39.80 204 VAL A O 1
ATOM 1518 N N . MET A 1 226 ? 3.111 81.332 31.184 1.00 38.91 205 MET A N 1
ATOM 1519 C CA . MET A 1 226 ? 4.486 81.410 30.726 1.00 37.12 205 MET A CA 1
ATOM 1520 C C . MET A 1 226 ? 4.692 82.753 30.031 1.00 37.88 205 MET A C 1
ATOM 1521 O O . MET A 1 226 ? 3.872 83.158 29.200 1.00 35.77 205 MET A O 1
ATOM 1526 N N . ILE A 1 227 ? 5.781 83.445 30.374 1.00 35.74 206 ILE A N 1
ATOM 1527 C CA . ILE A 1 227 ? 6.128 84.727 29.759 1.00 33.50 206 ILE A CA 1
ATOM 1528 C C . ILE A 1 227 ? 7.510 84.594 29.137 1.00 33.82 206 ILE A C 1
ATOM 1529 O O . ILE A 1 227 ? 8.495 84.348 29.852 1.00 31.49 206 ILE A O 1
ATOM 1534 N N . GLY A 1 228 ? 7.585 84.775 27.804 1.00 33.79 207 GLY A N 1
ATOM 1535 C CA . GLY A 1 228 ? 8.830 84.624 27.077 1.00 34.27 207 GLY A CA 1
ATOM 1536 C C . GLY A 1 228 ? 9.764 85.821 27.223 1.00 35.26 207 GLY A C 1
ATOM 1537 O O . GLY A 1 228 ? 9.377 86.888 27.703 1.00 34.83 207 GLY A O 1
ATOM 1538 N N . ALA A 1 229 ? 10.995 85.639 26.735 1.00 33.43 208 ALA A N 1
ATOM 1539 C CA . ALA A 1 229 ? 12.061 86.619 26.933 1.00 34.72 208 ALA A CA 1
ATOM 1540 C C . ALA A 1 229 ? 11.703 88.004 26.389 1.00 34.60 208 ALA A C 1
ATOM 1541 O O . ALA A 1 229 ? 11.151 88.148 25.293 1.00 32.20 208 ALA A O 1
ATOM 1543 N N . ASN A 1 230 ? 12.021 89.027 27.189 1.00 30.54 209 ASN A N 1
ATOM 1544 C CA . ASN A 1 230 ? 11.910 90.439 26.838 1.00 30.38 209 ASN A CA 1
ATOM 1545 C C . ASN A 1 230 ? 10.480 90.863 26.497 1.00 33.68 209 ASN A C 1
ATOM 1546 O O . ASN A 1 230 ? 10.285 91.867 25.813 1.00 33.59 209 ASN A O 1
ATOM 1551 N N . ALA A 1 231 ? 9.476 90.117 26.954 1.00 31.39 210 ALA A N 1
ATOM 1552 C CA . ALA A 1 231 ? 8.100 90.588 26.860 1.00 30.75 210 ALA A CA 1
ATOM 1553 C C . ALA A 1 231 ? 7.863 91.698 27.876 1.00 33.42 210 ALA A C 1
ATOM 1554 O O . ALA A 1 231 ? 8.498 91.742 28.939 1.00 31.61 210 ALA A O 1
ATOM 1556 N N . SER A 1 232 ? 6.943 92.607 27.540 1.00 31.01 211 SER A N 1
ATOM 1557 C CA . SER A 1 232 ? 6.526 93.680 28.437 1.00 32.69 211 SER A CA 1
ATOM 1558 C C . SER A 1 232 ? 5.023 93.623 28.661 1.00 33.79 211 SER A C 1
ATOM 1559 O O . SER A 1 232 ? 4.246 93.537 27.703 1.00 35.05 211 SER A O 1
ATOM 1562 N N . ILE A 1 233 ? 4.616 93.692 29.920 1.00 31.56 212 ILE A N 1
ATOM 1563 C CA . ILE A 1 233 ? 3.211 93.683 30.304 1.00 34.22 212 ILE A CA 1
ATOM 1564 C C . ILE A 1 233 ? 3.004 94.931 31.140 1.00 34.57 212 ILE A C 1
ATOM 1565 O O . ILE A 1 233 ? 3.598 95.057 32.221 1.00 37.23 212 ILE A O 1
ATOM 1570 N N . LEU A 1 234 ? 2.203 95.873 30.631 1.00 30.76 213 LEU A N 1
ATOM 1571 C CA . LEU A 1 234 ? 2.158 97.233 31.147 1.00 32.44 213 LEU A CA 1
ATOM 1572 C C . LEU A 1 234 ? 0.748 97.618 31.585 1.00 37.62 213 LEU A C 1
ATOM 1573 O O . LEU A 1 234 ? -0.224 97.391 30.858 1.00 38.35 213 LEU A O 1
ATOM 1578 N N . GLY A 1 235 ? 0.651 98.240 32.758 1.00 39.66 214 GLY A N 1
ATOM 1579 C CA . GLY A 1 235 ? -0.618 98.735 33.246 1.00 42.86 214 GLY A CA 1
ATOM 1580 C C . GLY A 1 235 ? -1.330 97.768 34.176 1.00 42.68 214 GLY A C 1
ATOM 1581 O O . GLY A 1 235 ? -0.892 96.641 34.449 1.00 39.56 214 GLY A O 1
ATOM 1582 N N . ASN A 1 236 ? -2.460 98.255 34.695 1.00 42.71 215 ASN A N 1
ATOM 1583 C CA . ASN A 1 236 ? -3.310 97.510 35.624 1.00 43.25 215 ASN A CA 1
ATOM 1584 C C . ASN A 1 236 ? -4.187 96.538 34.836 1.00 45.67 215 ASN A C 1
ATOM 1585 O O . ASN A 1 236 ? -5.400 96.700 34.708 1.00 49.51 215 ASN A O 1
ATOM 1590 N N . ILE A 1 237 ? -3.544 95.516 34.282 1.00 41.36 216 ILE A N 1
ATOM 1591 C CA . ILE A 1 237 ? -4.236 94.542 33.457 1.00 42.25 216 ILE A CA 1
ATOM 1592 C C . ILE A 1 237 ? -4.080 93.150 34.062 1.00 42.74 216 ILE A C 1
ATOM 1593 O O . ILE A 1 237 ? -3.203 92.892 34.893 1.00 42.54 216 ILE A O 1
ATOM 1598 N N . ARG A 1 238 ? -4.976 92.256 33.653 1.00 39.57 217 ARG A N 1
ATOM 1599 C CA . ARG A 1 238 ? -5.024 90.887 34.138 1.00 40.76 217 ARG A CA 1
ATOM 1600 C C . ARG A 1 238 ? -4.603 89.933 33.030 1.00 42.31 217 ARG A C 1
ATOM 1601 O O . ARG A 1 238 ? -5.083 90.031 31.897 1.00 44.13 217 ARG A O 1
ATOM 1603 N N . ILE A 1 239 ? -3.719 89.006 33.359 1.00 41.02 218 ILE A N 1
ATOM 1604 C CA . ILE A 1 239 ? -3.342 87.925 32.459 1.00 41.91 218 ILE A CA 1
ATOM 1605 C C . ILE A 1 239 ? -3.989 86.667 33.016 1.00 43.60 218 ILE A C 1
ATOM 1606 O O . ILE A 1 239 ? -3.641 86.222 34.118 1.00 44.05 218 ILE A O 1
ATOM 1611 N N . GLY A 1 240 ? -4.932 86.095 32.264 1.00 44.21 219 GLY A N 1
ATOM 1612 C CA . GLY A 1 240 ? -5.707 84.984 32.775 1.00 43.46 219 GLY A CA 1
ATOM 1613 C C . GLY A 1 240 ? -4.886 83.721 32.948 1.00 45.21 219 GLY A C 1
ATOM 1614 O O . GLY A 1 240 ? -3.863 83.503 32.293 1.00 44.90 219 GLY A O 1
ATOM 1615 N N . SER A 1 241 ? -5.383 82.846 33.826 1.00 44.79 220 SER A N 1
ATOM 1616 C CA . SER A 1 241 ? -4.687 81.604 34.127 1.00 44.85 220 SER A CA 1
ATOM 1617 C C . SER A 1 241 ? -4.378 80.828 32.855 1.00 42.33 220 SER A C 1
ATOM 1618 O O . SER A 1 241 ? -5.162 80.823 31.903 1.00 43.74 220 SER A O 1
ATOM 1621 N N . ASN A 1 242 ? -3.207 80.198 32.842 1.00 39.26 221 ASN A N 1
ATOM 1622 C CA . ASN A 1 242 ? -2.723 79.350 31.758 1.00 39.91 221 ASN A CA 1
ATOM 1623 C C . ASN A 1 242 ? -2.523 80.087 30.444 1.00 38.26 221 ASN A C 1
ATOM 1624 O O . ASN A 1 242 ? -2.347 79.441 29.405 1.00 39.95 221 ASN A O 1
ATOM 1629 N N . ALA A 1 243 ? -2.527 81.413 30.451 1.00 38.88 222 ALA A N 1
ATOM 1630 C CA . ALA A 1 243 ? -2.179 82.152 29.250 1.00 38.71 222 ALA A CA 1
ATOM 1631 C C . ALA A 1 243 ? -0.689 81.997 28.937 1.00 40.07 222 ALA A C 1
ATOM 1632 O O . ALA A 1 243 ? 0.106 81.520 29.756 1.00 38.62 222 ALA A O 1
ATOM 1634 N N . LYS A 1 244 ? -0.319 82.384 27.716 1.00 38.94 223 LYS A N 1
ATOM 1635 C CA . LYS A 1 244 ? 1.063 82.352 27.259 1.00 39.54 223 LYS A CA 1
ATOM 1636 C C . LYS A 1 244 ? 1.382 83.666 26.560 1.00 39.25 223 LYS A C 1
ATOM 1637 O O . LYS A 1 244 ? 0.677 84.066 25.626 1.00 35.36 223 LYS A O 1
ATOM 1643 N N . ILE A 1 245 ? 2.429 84.346 27.024 1.00 38.36 224 ILE A N 1
ATOM 1644 C CA . ILE A 1 245 ? 2.895 85.599 26.428 1.00 35.91 224 ILE A CA 1
ATOM 1645 C C . ILE A 1 245 ? 4.169 85.274 25.664 1.00 37.59 224 ILE A C 1
ATOM 1646 O O . ILE A 1 245 ? 5.194 84.926 26.268 1.00 42.45 224 ILE A O 1
ATOM 1651 N N . GLY A 1 246 ? 4.114 85.363 24.340 1.00 33.72 225 GLY A N 1
ATOM 1652 C CA . GLY A 1 246 ? 5.271 85.018 23.537 1.00 34.43 225 GLY A CA 1
ATOM 1653 C C . GLY A 1 246 ? 6.409 85.995 23.764 1.00 34.76 225 GLY A C 1
ATOM 1654 O O . GLY A 1 246 ? 6.205 87.137 24.170 1.00 30.44 225 GLY A O 1
ATOM 1655 N N . ALA A 1 247 ? 7.636 85.517 23.533 1.00 38.04 226 ALA A N 1
ATOM 1656 C CA . ALA A 1 247 ? 8.805 86.373 23.684 1.00 36.95 226 ALA A CA 1
ATOM 1657 C C . ALA A 1 247 ? 8.642 87.656 22.871 1.00 37.74 226 ALA A C 1
ATOM 1658 O O . ALA A 1 247 ? 8.126 87.645 21.747 1.00 35.07 226 ALA A O 1
ATOM 1660 N N . GLY A 1 248 ? 9.069 88.775 23.459 1.00 35.56 227 GLY A N 1
ATOM 1661 C CA . GLY A 1 248 ? 9.026 90.044 22.765 1.00 34.15 227 GLY A CA 1
ATOM 1662 C C . GLY A 1 248 ? 7.666 90.710 22.640 1.00 37.17 227 GLY A C 1
ATOM 1663 O O . GLY A 1 248 ? 7.582 91.779 22.017 1.00 35.65 227 GLY A O 1
ATOM 1664 N N . SER A 1 249 ? 6.605 90.146 23.212 1.00 36.99 228 SER A N 1
ATOM 1665 C CA . SER A 1 249 ? 5.303 90.800 23.124 1.00 38.28 228 SER A CA 1
ATOM 1666 C C . SER A 1 249 ? 5.252 92.044 24.007 1.00 37.82 228 SER A C 1
ATOM 1667 O O . SER A 1 249 ? 5.945 92.147 25.021 1.00 34.35 228 SER A O 1
ATOM 1670 N N . VAL A 1 250 ? 4.407 92.997 23.622 1.00 34.18 229 VAL A N 1
ATOM 1671 C CA . VAL A 1 250 ? 4.079 94.130 24.473 1.00 34.12 229 VAL A CA 1
ATOM 1672 C C . VAL A 1 250 ? 2.579 94.071 24.715 1.00 37.59 229 VAL A C 1
ATOM 1673 O O . VAL A 1 250 ? 1.786 94.297 23.791 1.00 37.80 229 VAL A O 1
ATOM 1677 N N . VAL A 1 251 ? 2.192 93.754 25.952 1.00 36.42 230 VAL A N 1
ATOM 1678 C CA . VAL A 1 251 ? 0.804 93.515 26.327 1.00 38.57 230 VAL A CA 1
ATOM 1679 C C . VAL A 1 251 ? 0.296 94.732 27.085 1.00 40.78 230 VAL A C 1
ATOM 1680 O O . VAL A 1 251 ? 0.857 95.100 28.123 1.00 37.65 230 VAL A O 1
ATOM 1684 N N . VAL A 1 252 ? -0.771 95.357 26.582 1.00 41.85 231 VAL A N 1
ATOM 1685 C CA . VAL A 1 252 ? -1.314 96.553 27.224 1.00 40.36 231 VAL A CA 1
ATOM 1686 C C . VAL A 1 252 ? -2.817 96.427 27.482 1.00 39.02 231 VAL A C 1
ATOM 1687 O O . VAL A 1 252 ? -3.454 97.393 27.920 1.00 36.56 231 VAL A O 1
ATOM 1691 N N . SER A 1 253 ? -3.379 95.240 27.244 1.00 41.12 232 SER A N 1
ATOM 1692 C CA . SER A 1 253 ? -4.781 94.927 27.524 1.00 42.72 232 SER A CA 1
ATOM 1693 C C . SER A 1 253 ? -4.881 93.578 28.224 1.00 43.51 232 SER A C 1
ATOM 1694 O O . SER A 1 253 ? -3.956 92.760 28.170 1.00 42.76 232 SER A O 1
ATOM 1697 N N . ASP A 1 254 ? -6.017 93.350 28.890 1.00 42.36 233 ASP A N 1
ATOM 1698 C CA . ASP A 1 254 ? -6.243 92.068 29.550 1.00 43.29 233 ASP A CA 1
ATOM 1699 C C . ASP A 1 254 ? -6.074 90.933 28.548 1.00 43.11 233 ASP A C 1
ATOM 1700 O O . ASP A 1 254 ? -6.329 91.090 27.352 1.00 43.61 233 ASP A O 1
ATOM 1705 N N . VAL A 1 255 ? -5.630 89.780 29.037 1.00 43.05 234 VAL A N 1
ATOM 1706 C CA . VAL A 1 255 ? -5.500 88.574 28.232 1.00 45.00 234 VAL A CA 1
ATOM 1707 C C . VAL A 1 255 ? -6.339 87.486 28.884 1.00 46.36 234 VAL A C 1
ATOM 1708 O O . VAL A 1 255 ? -6.162 87.211 30.073 1.00 45.16 234 VAL A O 1
ATOM 1712 N N . PRO A 1 256 ? -7.257 86.854 28.159 1.00 50.49 235 PRO A N 1
ATOM 1713 C CA . PRO A 1 256 ? -8.142 85.853 28.773 1.00 51.41 235 PRO A CA 1
ATOM 1714 C C . PRO A 1 256 ? -7.406 84.552 29.038 1.00 50.72 235 PRO A C 1
ATOM 1715 O O . PRO A 1 256 ? -6.357 84.284 28.432 1.00 49.46 235 PRO A O 1
ATOM 1719 N N . PRO A 1 257 ? -7.934 83.713 29.932 1.00 51.89 236 PRO A N 1
ATOM 1720 C CA . PRO A 1 257 ? -7.294 82.421 30.216 1.00 51.86 236 PRO A CA 1
ATOM 1721 C C . PRO A 1 257 ? -7.045 81.594 28.961 1.00 49.67 236 PRO A C 1
ATOM 1722 O O . PRO A 1 257 ? -7.786 81.673 27.981 1.00 49.99 236 PRO A O 1
ATOM 1726 N N . SER A 1 258 ? -5.966 80.810 28.999 1.00 46.61 237 SER A N 1
ATOM 1727 C CA . SER A 1 258 ? -5.687 79.760 28.019 1.00 47.29 237 SER A CA 1
ATOM 1728 C C . SER A 1 258 ? -5.498 80.306 26.611 1.00 48.65 237 SER A C 1
ATOM 1729 O O . SER A 1 258 ? -5.637 79.564 25.628 1.00 49.35 237 SER A O 1
ATOM 1732 N N . ILE A 1 259 ? -5.150 81.584 26.506 1.00 45.79 238 ILE A N 1
ATOM 1733 C CA . ILE A 1 259 ? -4.910 82.264 25.239 1.00 46.34 238 ILE A CA 1
ATOM 1734 C C . ILE A 1 259 ? -3.411 82.521 25.100 1.00 48.19 238 ILE A C 1
ATOM 1735 O O . ILE A 1 259 ? -2.724 82.802 26.088 1.00 45.27 238 ILE A O 1
ATOM 1740 N N . THR A 1 260 ? -2.899 82.395 23.881 1.00 47.60 239 THR A N 1
ATOM 1741 C CA . THR A 1 260 ? -1.536 82.796 23.554 1.00 46.13 239 THR A CA 1
ATOM 1742 C C . THR A 1 260 ? -1.562 84.129 22.805 1.00 45.04 239 THR A C 1
ATOM 1743 O O . THR A 1 260 ? -2.336 84.283 21.857 1.00 45.37 239 THR A O 1
ATOM 1747 N N . VAL A 1 261 ? -0.739 85.105 23.239 1.00 42.62 240 VAL A N 1
ATOM 1748 C CA . VAL A 1 261 ? -0.667 86.405 22.568 1.00 38.08 240 VAL A CA 1
ATOM 1749 C C . VAL A 1 261 ? 0.754 86.656 22.072 1.00 39.19 240 VAL A C 1
ATOM 1750 O O . VAL A 1 261 ? 1.738 86.277 22.717 1.00 38.18 240 VAL A O 1
ATOM 1754 N N . VAL A 1 262 ? 0.855 87.346 20.936 1.00 39.78 241 VAL A N 1
ATOM 1755 C CA . VAL A 1 262 ? 2.124 87.576 20.247 1.00 41.88 241 VAL A CA 1
ATOM 1756 C C . VAL A 1 262 ? 2.088 88.959 19.610 1.00 41.99 241 VAL A C 1
ATOM 1757 O O . VAL A 1 262 ? 1.038 89.395 19.128 1.00 42.10 241 VAL A O 1
ATOM 1761 N N . GLY A 1 263 ? 3.225 89.657 19.611 1.00 38.72 242 GLY A N 1
ATOM 1762 C CA . GLY A 1 263 ? 3.402 90.833 18.777 1.00 38.49 242 GLY A CA 1
ATOM 1763 C C . GLY A 1 263 ? 3.558 92.127 19.568 1.00 39.55 242 GLY A C 1
ATOM 1764 O O . GLY A 1 263 ? 3.472 92.176 20.798 1.00 36.97 242 GLY A O 1
ATOM 1765 N N . VAL A 1 264 ? 3.801 93.193 18.811 1.00 39.99 243 VAL A N 1
ATOM 1766 C CA . VAL A 1 264 ? 3.923 94.546 19.354 1.00 39.44 243 VAL A CA 1
ATOM 1767 C C . VAL A 1 264 ? 2.967 95.446 18.576 1.00 40.46 243 VAL A C 1
ATOM 1768 O O . VAL A 1 264 ? 3.279 95.824 17.439 1.00 37.33 243 VAL A O 1
ATOM 1772 N N . PRO A 1 265 ? 1.778 95.783 19.112 1.00 41.92 244 PRO A N 1
ATOM 1773 C CA . PRO A 1 265 ? 1.252 95.274 20.387 1.00 41.66 244 PRO A CA 1
ATOM 1774 C C . PRO A 1 265 ? 0.793 93.829 20.288 1.00 42.15 244 PRO A C 1
ATOM 1775 O O . PRO A 1 265 ? 0.672 93.277 19.190 1.00 41.51 244 PRO A O 1
ATOM 1779 N N . ALA A 1 266 ? 0.606 93.193 21.436 1.00 40.79 245 ALA A N 1
ATOM 1780 C CA . ALA A 1 266 ? 0.302 91.775 21.455 1.00 41.94 245 ALA A CA 1
ATOM 1781 C C . ALA A 1 266 ? -1.161 91.534 21.104 1.00 41.39 245 ALA A C 1
ATOM 1782 O O . ALA A 1 266 ? -2.046 92.270 21.546 1.00 38.99 245 ALA A O 1
ATOM 1784 N N . LYS A 1 267 ? -1.408 90.490 20.324 1.00 42.07 246 LYS A N 1
ATOM 1785 C CA . LYS A 1 267 ? -2.756 90.089 19.951 1.00 45.43 246 LYS A CA 1
ATOM 1786 C C . LYS A 1 267 ? -2.918 88.589 20.139 1.00 45.82 246 LYS A C 1
ATOM 1787 O O . LYS A 1 267 ? -1.961 87.827 19.956 1.00 39.70 246 LYS A O 1
ATOM 1791 N N . PRO A 1 268 ? -4.113 88.142 20.531 1.00 49.82 247 PRO A N 1
ATOM 1792 C CA . PRO A 1 268 ? -4.359 86.699 20.631 1.00 49.30 247 PRO A CA 1
ATOM 1793 C C . PRO A 1 268 ? -4.134 86.033 19.286 1.00 48.40 247 PRO A C 1
ATOM 1794 O O . PRO A 1 268 ? -4.510 86.565 18.242 1.00 50.58 247 PRO A O 1
ATOM 1798 N N . VAL A 1 269 ? -3.488 84.869 19.311 1.00 46.73 248 VAL A N 1
ATOM 1799 C CA . VAL A 1 269 ? -3.136 84.196 18.066 1.00 45.96 248 VAL A CA 1
ATOM 1800 C C . VAL A 1 269 ? -3.451 82.709 18.138 1.00 47.68 248 VAL A C 1
ATOM 1801 O O . VAL A 1 269 ? -3.451 82.031 17.105 1.00 48.48 248 VAL A O 1
ATOM 1805 N N . ALA A 1 270 ? -3.700 82.188 19.341 1.00 47.55 249 ALA A N 1
ATOM 1806 C CA . ALA A 1 270 ? -3.956 80.757 19.496 1.00 48.17 249 ALA A CA 1
ATOM 1807 C C . ALA A 1 270 ? -4.444 80.463 20.906 1.00 48.99 249 ALA A C 1
ATOM 1808 O O . ALA A 1 270 ? -4.336 81.296 21.812 1.00 47.49 249 ALA A O 1
ATOM 1810 N N . ARG A 1 271 ? -4.999 79.260 21.064 1.00 50.61 250 ARG A N 1
ATOM 1811 C CA . ARG A 1 271 ? -5.286 78.697 22.377 1.00 50.71 250 ARG A CA 1
ATOM 1812 C C . ARG A 1 271 ? -4.013 78.063 22.933 1.00 51.22 250 ARG A C 1
ATOM 1813 O O . ARG A 1 271 ? -3.271 77.390 22.213 1.00 49.91 250 ARG A O 1
ATOM 1814 N N . SER A 1 272 ? -3.764 78.287 24.222 1.00 51.87 251 SER A N 1
ATOM 1815 C CA . SER A 1 272 ? -2.500 77.931 24.861 1.00 50.00 251 SER A CA 1
ATOM 1816 C C . SER A 1 272 ? -2.419 76.479 25.327 1.00 50.33 251 SER A C 1
ATOM 1817 O O . SER A 1 272 ? -1.323 76.032 25.689 1.00 48.44 251 SER A O 1
ATOM 1820 N N . LEU A 1 273 ? -3.527 75.737 25.352 1.00 50.99 252 LEU A N 1
ATOM 1821 C CA . LEU A 1 273 ? -3.549 74.381 25.892 1.00 52.59 252 LEU A CA 1
ATOM 1822 C C . LEU A 1 273 ? -4.107 73.404 24.867 1.00 54.87 252 LEU A C 1
ATOM 1823 O O . LEU A 1 273 ? -4.998 73.759 24.089 1.00 56.02 252 LEU A O 1
ATOM 1828 N N . LYS A 1 274 ? -3.576 72.172 24.865 1.00 54.98 253 LYS A N 1
ATOM 1829 C CA . LYS A 1 274 ? -4.117 71.090 24.046 1.00 56.08 253 LYS A CA 1
ATOM 1830 C C . LYS A 1 274 ? -4.988 70.218 24.948 1.00 54.31 253 LYS A C 1
ATOM 1831 O O . LYS A 1 274 ? -4.477 69.539 25.849 1.00 55.89 253 LYS A O 1
ATOM 1832 N N . THR A 1 275 ? -6.290 70.205 24.675 1.00 50.33 254 THR A N 1
ATOM 1833 C CA . THR A 1 275 ? -7.215 69.414 25.468 1.00 48.11 254 THR A CA 1
ATOM 1834 C C . THR A 1 275 ? -7.018 67.920 25.198 1.00 44.88 254 THR A C 1
ATOM 1835 O O . THR A 1 275 ? -6.556 67.534 24.122 1.00 43.76 254 THR A O 1
ATOM 1839 N N . PRO A 1 276 ? -7.348 67.063 26.169 1.00 44.23 255 PRO A N 1
ATOM 1840 C CA . PRO A 1 276 ? -7.313 65.611 25.904 1.00 46.21 255 PRO A CA 1
ATOM 1841 C C . PRO A 1 276 ? -8.175 65.193 24.720 1.00 46.41 255 PRO A C 1
ATOM 1842 O O . PRO A 1 276 ? -7.800 64.273 23.983 1.00 48.50 255 PRO A O 1
ATOM 1846 N N . SER A 1 277 ? -9.333 65.837 24.523 1.00 45.12 256 SER A N 1
ATOM 1847 C CA . SER A 1 277 ? -10.177 65.511 23.375 1.00 47.77 256 SER A CA 1
ATOM 1848 C C . SER A 1 277 ? -9.493 65.818 22.049 1.00 47.77 256 SER A C 1
ATOM 1849 O O . SER A 1 277 ? -9.843 65.219 21.027 1.00 44.67 256 SER A O 1
ATOM 1852 N N . ALA A 1 278 ? -8.535 66.744 22.034 1.00 46.75 257 ALA A N 1
ATOM 1853 C CA . ALA A 1 278 ? -7.825 67.039 20.798 1.00 45.26 257 ALA A CA 1
ATOM 1854 C C . ALA A 1 278 ? -6.667 66.082 20.575 1.00 45.85 257 ALA A C 1
ATOM 1855 O O . ALA A 1 278 ? -6.358 65.746 19.424 1.00 45.42 257 ALA A O 1
ATOM 1857 N N . ASP A 1 279 ? -6.039 65.614 21.659 1.00 48.35 258 ASP A N 1
ATOM 1858 C CA . ASP A 1 279 ? -4.832 64.800 21.556 1.00 45.59 258 ASP A CA 1
ATOM 1859 C C . ASP A 1 279 ? -5.140 63.330 21.313 1.00 44.63 258 ASP A C 1
ATOM 1860 O O . ASP A 1 279 ? -4.359 62.645 20.640 1.00 43.01 258 ASP A O 1
ATOM 1862 N N . MET A 1 280 ? -6.258 62.824 21.843 1.00 46.89 259 MET A N 1
ATOM 1863 C CA . MET A 1 280 ? -6.660 61.429 21.644 1.00 44.60 259 MET A CA 1
ATOM 1864 C C . MET A 1 280 ? -5.578 60.452 22.100 1.00 46.19 259 MET A C 1
ATOM 1865 O O . MET A 1 280 ? -5.405 59.379 21.512 1.00 43.80 259 MET A O 1
ATOM 1870 N N . ASP A 1 281 ? -4.829 60.829 23.135 1.00 48.34 260 ASP A N 1
ATOM 1871 C CA . ASP A 1 281 ? -3.814 59.961 23.722 1.00 47.20 260 ASP A CA 1
ATOM 1872 C C . ASP A 1 281 ? -4.526 58.921 24.574 1.00 42.99 260 ASP A C 1
ATOM 1873 O O . ASP A 1 281 ? -5.126 59.256 25.600 1.00 43.93 260 ASP A O 1
ATOM 1878 N N . GLN A 1 282 ? -4.438 57.656 24.175 1.00 42.50 261 GLN A N 1
ATOM 1879 C CA . GLN A 1 282 ? -5.203 56.604 24.832 1.00 42.38 261 GLN A CA 1
ATOM 1880 C C . GLN A 1 282 ? -4.431 55.874 25.926 1.00 46.42 261 GLN A C 1
ATOM 1881 O O . GLN A 1 282 ? -4.960 54.912 26.493 1.00 46.75 261 GLN A O 1
ATOM 1887 N N . ASN A 1 283 ? -3.207 56.288 26.242 1.00 49.82 262 ASN A N 1
ATOM 1888 C CA . ASN A 1 283 ? -2.442 55.569 27.252 1.00 52.17 262 ASN A CA 1
ATOM 1889 C C . ASN A 1 283 ? -3.094 55.699 28.624 1.00 52.72 262 ASN A C 1
ATOM 1890 O O . ASN A 1 283 ? -3.565 56.771 29.011 1.00 54.79 262 ASN A O 1
ATOM 1895 N N . ILE A 1 284 ? -3.140 54.588 29.355 1.00 52.91 263 ILE A N 1
ATOM 1896 C CA . ILE A 1 284 ? -3.655 54.582 30.714 1.00 54.28 263 ILE A CA 1
ATOM 1897 C C . ILE A 1 284 ? -2.610 54.089 31.706 1.00 54.90 263 ILE A C 1
ATOM 1898 O O . ILE A 1 284 ? -2.944 53.794 32.855 1.00 53.55 263 ILE A O 1
ATOM 1903 N N . GLN A 1 285 ? -1.350 53.993 31.280 1.00 56.06 264 GLN A N 1
ATOM 1904 C CA . GLN A 1 285 ? -0.255 53.553 32.146 1.00 59.30 264 GLN A CA 1
ATOM 1905 C C . GLN A 1 285 ? 0.680 54.713 32.492 1.00 60.30 264 GLN A C 1
ATOM 1906 O O . GLN A 1 285 ? 0.526 55.356 33.532 1.00 62.40 264 GLN A O 1
ATOM 1907 N N . LYS B 1 24 ? 58.936 12.537 11.437 1.00 66.04 3 LYS B N 1
ATOM 1908 C CA . LYS B 1 24 ? 59.919 12.650 10.359 1.00 64.95 3 LYS B CA 1
ATOM 1909 C C . LYS B 1 24 ? 60.253 14.113 10.062 1.00 64.04 3 LYS B C 1
ATOM 1910 O O . LYS B 1 24 ? 59.431 14.836 9.501 1.00 63.78 3 LYS B O 1
ATOM 1912 N N . ASN B 1 25 ? 61.458 14.549 10.425 1.00 62.04 4 ASN B N 1
ATOM 1913 C CA . ASN B 1 25 ? 61.832 15.950 10.275 1.00 59.50 4 ASN B CA 1
ATOM 1914 C C . ASN B 1 25 ? 63.270 16.033 9.766 1.00 57.31 4 ASN B C 1
ATOM 1915 O O . ASN B 1 25 ? 63.881 15.030 9.388 1.00 57.69 4 ASN B O 1
ATOM 1920 N N . HIS B 1 26 ? 63.821 17.245 9.751 1.00 55.15 5 HIS B N 1
ATOM 1921 C CA . HIS B 1 26 ? 65.172 17.425 9.243 1.00 54.91 5 HIS B CA 1
ATOM 1922 C C . HIS B 1 26 ? 66.231 16.952 10.224 1.00 57.94 5 HIS B C 1
ATOM 1923 O O . HIS B 1 26 ? 67.410 16.921 9.859 1.00 58.07 5 HIS B O 1
ATOM 1930 N N . LEU B 1 27 ? 65.840 16.569 11.441 1.00 59.33 6 LEU B N 1
ATOM 1931 C CA . LEU B 1 27 ? 66.771 16.057 12.435 1.00 62.17 6 LEU B CA 1
ATOM 1932 C C . LEU B 1 27 ? 66.739 14.538 12.567 1.00 64.68 6 LEU B C 1
ATOM 1933 O O . LEU B 1 27 ? 67.576 13.980 13.285 1.00 65.52 6 LEU B O 1
ATOM 1935 N N . ASN B 1 28 ? 65.804 13.852 11.906 1.00 65.35 7 ASN B N 1
ATOM 1936 C CA . ASN B 1 28 ? 65.727 12.398 12.005 1.00 66.54 7 ASN B CA 1
ATOM 1937 C C . ASN B 1 28 ? 65.645 11.731 10.634 1.00 67.25 7 ASN B C 1
ATOM 1938 O O . ASN B 1 28 ? 65.266 10.557 10.546 1.00 67.35 7 ASN B O 1
ATOM 1943 N N . THR B 1 29 ? 65.988 12.450 9.567 1.00 66.66 8 THR B N 1
ATOM 1944 C CA . THR B 1 29 ? 65.920 11.884 8.224 1.00 68.07 8 THR B CA 1
ATOM 1945 C C . THR B 1 29 ? 67.094 12.322 7.353 1.00 70.99 8 THR B C 1
ATOM 1946 O O . THR B 1 29 ? 66.995 13.291 6.598 1.00 72.54 8 THR B O 1
ATOM 1949 N N . PHE B 1 32 ? 65.878 14.493 3.677 1.00 59.80 11 PHE B N 1
ATOM 1950 C CA . PHE B 1 32 ? 64.738 15.298 4.110 1.00 58.10 11 PHE B CA 1
ATOM 1951 C C . PHE B 1 32 ? 64.475 16.440 3.136 1.00 53.17 11 PHE B C 1
ATOM 1952 O O . PHE B 1 32 ? 65.376 17.218 2.814 1.00 53.49 11 PHE B O 1
ATOM 1960 N N . ASP B 1 33 ? 63.229 16.555 2.693 1.00 51.41 12 ASP B N 1
ATOM 1961 C CA . ASP B 1 33 ? 62.806 17.600 1.767 1.00 50.38 12 ASP B CA 1
ATOM 1962 C C . ASP B 1 33 ? 61.920 18.577 2.537 1.00 47.47 12 ASP B C 1
ATOM 1963 O O . ASP B 1 33 ? 60.789 18.239 2.908 1.00 46.98 12 ASP B O 1
ATOM 1968 N N . LEU B 1 34 ? 62.440 19.783 2.780 1.00 43.48 13 LEU B N 1
ATOM 1969 C CA . LEU B 1 34 ? 61.664 20.797 3.493 1.00 43.57 13 LEU B CA 1
ATOM 1970 C C . LEU B 1 34 ? 60.418 21.186 2.704 1.00 38.40 13 LEU B C 1
ATOM 1971 O O . LEU B 1 34 ? 59.295 21.140 3.221 1.00 38.72 13 LEU B O 1
ATOM 1976 N N . TRP B 1 35 ? 60.599 21.516 1.427 1.00 40.59 14 TRP B N 1
ATOM 1977 C CA . TRP B 1 35 ? 59.484 21.957 0.593 1.00 44.45 14 TRP B CA 1
ATOM 1978 C C . TRP B 1 35 ? 58.389 20.900 0.526 1.00 44.62 14 TRP B C 1
ATOM 1979 O O . TRP B 1 35 ? 57.198 21.217 0.618 1.00 44.73 14 TRP B O 1
ATOM 1990 N N . HIS B 1 36 ? 58.765 19.629 0.408 1.00 45.29 15 HIS B N 1
ATOM 1991 C CA . HIS B 1 36 ? 57.743 18.598 0.311 1.00 44.05 15 HIS B CA 1
ATOM 1992 C C . HIS B 1 36 ? 57.008 18.427 1.635 1.00 42.83 15 HIS B C 1
ATOM 1993 O O . HIS B 1 36 ? 55.789 18.227 1.648 1.00 43.45 15 HIS B O 1
ATOM 2000 N N . THR B 1 37 ? 57.725 18.530 2.761 1.00 41.56 16 THR B N 1
ATOM 2001 C CA . THR B 1 37 ? 57.069 18.409 4.062 1.00 42.98 16 THR B CA 1
ATOM 2002 C C . THR B 1 37 ? 56.102 19.570 4.302 1.00 41.26 16 THR B C 1
ATOM 2003 O O . THR B 1 37 ? 55.019 19.380 4.868 1.00 41.01 16 THR B O 1
ATOM 2006 N N . ILE B 1 38 ? 56.478 20.777 3.878 1.00 41.55 17 ILE B N 1
ATOM 2007 C CA . ILE B 1 38 ? 55.572 21.917 4.002 1.00 39.04 17 ILE B CA 1
ATOM 2008 C C . ILE B 1 38 ? 54.316 21.675 3.176 1.00 39.51 17 ILE B C 1
ATOM 2009 O O . ILE B 1 38 ? 53.193 21.904 3.648 1.00 37.96 17 ILE B O 1
ATOM 2014 N N . ARG B 1 39 ? 54.479 21.131 1.961 1.00 38.64 18 ARG B N 1
ATOM 2015 C CA . ARG B 1 39 ? 53.316 20.811 1.133 1.00 39.42 18 ARG B CA 1
ATOM 2016 C C . ARG B 1 39 ? 52.418 19.778 1.807 1.00 38.85 18 ARG B C 1
ATOM 2017 O O . ARG B 1 39 ? 51.187 19.879 1.733 1.00 35.88 18 ARG B O 1
ATOM 2025 N N . GLU B 1 40 ? 53.013 18.780 2.476 1.00 41.28 19 GLU B N 1
ATOM 2026 C CA . GLU B 1 40 ? 52.216 17.738 3.127 1.00 41.61 19 GLU B CA 1
ATOM 2027 C C . GLU B 1 40 ? 51.455 18.292 4.330 1.00 39.49 19 GLU B C 1
ATOM 2028 O O . GLU B 1 40 ? 50.261 18.017 4.507 1.00 37.43 19 GLU B O 1
ATOM 2031 N N . GLU B 1 41 ? 52.135 19.068 5.175 1.00 40.81 20 GLU B N 1
ATOM 2032 C CA . GLU B 1 41 ? 51.443 19.709 6.288 1.00 39.04 20 GLU B CA 1
ATOM 2033 C C . GLU B 1 41 ? 50.280 20.551 5.783 1.00 36.77 20 GLU B C 1
ATOM 2034 O O . GLU B 1 41 ? 49.172 20.490 6.331 1.00 38.89 20 GLU B O 1
ATOM 2040 N N . THR B 1 42 ? 50.499 21.293 4.692 1.00 37.00 21 THR B N 1
ATOM 2041 C CA . THR B 1 42 ? 49.488 22.232 4.202 1.00 36.92 21 THR B CA 1
ATOM 2042 C C . THR B 1 42 ? 48.300 21.497 3.595 1.00 39.29 21 THR B C 1
ATOM 2043 O O . THR B 1 42 ? 47.142 21.892 3.804 1.00 37.13 21 THR B O 1
ATOM 2047 N N . ALA B 1 43 ? 48.558 20.415 2.846 1.00 41.51 22 ALA B N 1
ATOM 2048 C CA . ALA B 1 43 ? 47.448 19.625 2.323 1.00 41.06 22 ALA B CA 1
ATOM 2049 C C . ALA B 1 43 ? 46.600 19.052 3.457 1.00 35.03 22 ALA B C 1
ATOM 2050 O O . ALA B 1 43 ? 45.367 19.003 3.364 1.00 36.48 22 ALA B O 1
ATOM 2052 N N . ALA B 1 44 ? 47.243 18.619 4.537 1.00 34.74 23 ALA B N 1
ATOM 2053 C CA . ALA B 1 44 ? 46.504 18.133 5.695 1.00 36.07 23 ALA B CA 1
ATOM 2054 C C . ALA B 1 44 ? 45.659 19.238 6.314 1.00 38.15 23 ALA B C 1
ATOM 2055 O O . ALA B 1 44 ? 44.473 19.039 6.613 1.00 40.10 23 ALA B O 1
ATOM 2057 N N . ALA B 1 45 ? 46.260 20.417 6.522 1.00 37.53 24 ALA B N 1
ATOM 2058 C CA . ALA B 1 45 ? 45.524 21.525 7.122 1.00 33.07 24 ALA B CA 1
ATOM 2059 C C . ALA B 1 45 ? 44.343 21.935 6.251 1.00 33.62 24 ALA B C 1
ATOM 2060 O O . ALA B 1 45 ? 43.251 22.194 6.766 1.00 35.06 24 ALA B O 1
ATOM 2062 N N . ALA B 1 46 ? 44.542 21.990 4.928 1.00 31.91 25 ALA B N 1
ATOM 2063 C CA . ALA B 1 46 ? 43.451 22.359 4.023 1.00 33.38 25 ALA B CA 1
ATOM 2064 C C . ALA B 1 46 ? 42.294 21.368 4.106 1.00 34.00 25 ALA B C 1
ATOM 2065 O O . ALA B 1 46 ? 41.121 21.759 4.063 1.00 31.11 25 ALA B O 1
ATOM 2067 N N . ALA B 1 47 ? 42.601 20.073 4.207 1.00 38.49 26 ALA B N 1
ATOM 2068 C CA . ALA B 1 47 ? 41.525 19.098 4.348 1.00 39.53 26 ALA B CA 1
ATOM 2069 C C . ALA B 1 47 ? 40.819 19.251 5.690 1.00 41.05 26 ALA B C 1
ATOM 2070 O O . ALA B 1 47 ? 39.600 19.078 5.774 1.00 43.23 26 ALA B O 1
ATOM 2072 N N . ALA B 1 48 ? 41.554 19.624 6.737 1.00 41.86 27 ALA B N 1
ATOM 2073 C CA . ALA B 1 48 ? 40.942 19.727 8.054 1.00 41.43 27 ALA B CA 1
ATOM 2074 C C . ALA B 1 48 ? 40.198 21.043 8.260 1.00 41.90 27 ALA B C 1
ATOM 2075 O O . ALA B 1 48 ? 39.261 21.095 9.067 1.00 41.35 27 ALA B O 1
ATOM 2077 N N . GLU B 1 49 ? 40.559 22.105 7.541 1.00 40.98 28 GLU B N 1
ATOM 2078 C CA . GLU B 1 49 ? 39.978 23.428 7.785 1.00 38.74 28 GLU B CA 1
ATOM 2079 C C . GLU B 1 49 ? 39.490 24.039 6.473 1.00 40.09 28 GLU B C 1
ATOM 2080 O O . GLU B 1 49 ? 40.195 24.838 5.836 1.00 38.68 28 GLU B O 1
ATOM 2086 N N . PRO B 1 50 ? 38.264 23.704 6.061 1.00 40.74 29 PRO B N 1
ATOM 2087 C CA . PRO B 1 50 ? 37.722 24.254 4.809 1.00 43.54 29 PRO B CA 1
ATOM 2088 C C . PRO B 1 50 ? 37.628 25.770 4.767 1.00 42.78 29 PRO B C 1
ATOM 2089 O O . PRO B 1 50 ? 37.685 26.333 3.672 1.00 42.88 29 PRO B O 1
ATOM 2093 N N . MET B 1 51 ? 37.470 26.448 5.908 1.00 46.22 30 MET B N 1
ATOM 2094 C CA . MET B 1 51 ? 37.541 27.906 5.921 1.00 47.44 30 MET B CA 1
ATOM 2095 C C . MET B 1 51 ? 38.818 28.413 5.259 1.00 45.12 30 MET B C 1
ATOM 2096 O O . MET B 1 51 ? 38.815 29.485 4.641 1.00 43.99 30 MET B O 1
ATOM 2101 N N . LEU B 1 52 ? 39.914 27.659 5.367 1.00 41.63 31 LEU B N 1
ATOM 2102 C CA . LEU B 1 52 ? 41.229 28.127 4.951 1.00 38.01 31 LEU B CA 1
ATOM 2103 C C . LEU B 1 52 ? 41.775 27.397 3.727 1.00 37.93 31 LEU B C 1
ATOM 2104 O O . LEU B 1 52 ? 42.915 27.658 3.324 1.00 34.93 31 LEU B O 1
ATOM 2109 N N . ALA B 1 53 ? 40.985 26.515 3.109 1.00 37.40 32 ALA B N 1
ATOM 2110 C CA . ALA B 1 53 ? 41.511 25.666 2.039 1.00 35.20 32 ALA B CA 1
ATOM 2111 C C . ALA B 1 53 ? 41.975 26.489 0.841 1.00 34.71 32 ALA B C 1
ATOM 2112 O O . ALA B 1 53 ? 43.033 26.218 0.261 1.00 33.57 32 ALA B O 1
ATOM 2114 N N . SER B 1 54 ? 41.191 27.495 0.442 1.00 35.05 33 SER B N 1
ATOM 2115 C CA . SER B 1 54 ? 41.557 28.234 -0.758 1.00 35.51 33 SER B CA 1
ATOM 2116 C C . SER B 1 54 ? 42.715 29.185 -0.493 1.00 34.10 33 SER B C 1
ATOM 2117 O O . SER B 1 54 ? 43.535 29.422 -1.388 1.00 34.91 33 SER B O 1
ATOM 2120 N N . PHE B 1 55 ? 42.823 29.690 0.737 1.00 33.50 34 PHE B N 1
ATOM 2121 C CA . PHE B 1 55 ? 44.014 30.426 1.138 1.00 35.25 34 PHE B CA 1
ATOM 2122 C C . PHE B 1 55 ? 45.244 29.534 1.041 1.00 37.79 34 PHE B C 1
ATOM 2123 O O . PHE B 1 55 ? 46.269 29.929 0.470 1.00 37.45 34 PHE B O 1
ATOM 2131 N N . LEU B 1 56 ? 45.150 28.303 1.570 1.00 36.27 35 LEU B N 1
ATOM 2132 C CA . LEU B 1 56 ? 46.309 27.415 1.532 1.00 36.26 35 LEU B CA 1
ATOM 2133 C C . LEU B 1 56 ? 46.669 27.021 0.104 1.00 36.58 35 LEU B C 1
ATOM 2134 O O . LEU B 1 56 ? 47.855 26.901 -0.222 1.00 33.76 35 LEU B O 1
ATOM 2139 N N . HIS B 1 57 ? 45.671 26.855 -0.768 1.00 37.97 36 HIS B N 1
ATOM 2140 C CA . HIS B 1 57 ? 45.952 26.509 -2.159 1.00 38.80 36 HIS B CA 1
ATOM 2141 C C . HIS B 1 57 ? 46.659 27.645 -2.893 1.00 38.80 36 HIS B C 1
ATOM 2142 O O . HIS B 1 57 ? 47.663 27.424 -3.584 1.00 38.69 36 HIS B O 1
ATOM 2149 N N . GLN B 1 58 ? 46.138 28.867 -2.780 1.00 39.55 37 GLN B N 1
ATOM 2150 C CA . GLN B 1 58 ? 46.711 29.978 -3.534 1.00 38.74 37 GLN B CA 1
ATOM 2151 C C . GLN B 1 58 ? 48.037 30.432 -2.950 1.00 34.16 37 GLN B C 1
ATOM 2152 O O . GLN B 1 58 ? 48.917 30.881 -3.686 1.00 35.93 37 GLN B O 1
ATOM 2158 N N . THR B 1 59 ? 48.207 30.302 -1.646 1.00 32.72 38 THR B N 1
ATOM 2159 C CA . THR B 1 59 ? 49.456 30.734 -1.037 1.00 34.09 38 THR B CA 1
ATOM 2160 C C . THR B 1 59 ? 50.545 29.664 -1.115 1.00 37.12 38 THR B C 1
ATOM 2161 O O . THR B 1 59 ? 51.722 29.998 -1.310 1.00 38.22 38 THR B O 1
ATOM 2165 N N . VAL B 1 60 ? 50.186 28.384 -0.979 1.00 33.62 39 VAL B N 1
ATOM 2166 C CA . VAL B 1 60 ? 51.196 27.321 -0.895 1.00 36.16 39 VAL B CA 1
ATOM 2167 C C . VAL B 1 60 ? 51.079 26.306 -2.041 1.00 36.06 39 VAL B C 1
ATOM 2168 O O . VAL B 1 60 ? 52.007 26.154 -2.842 1.00 37.53 39 VAL B O 1
ATOM 2172 N N . LEU B 1 61 ? 49.947 25.603 -2.131 1.00 35.48 40 LEU B N 1
ATOM 2173 C CA . LEU B 1 61 ? 49.911 24.375 -2.934 1.00 37.79 40 LEU B CA 1
ATOM 2174 C C . LEU B 1 61 ? 50.032 24.640 -4.435 1.00 40.27 40 LEU B C 1
ATOM 2175 O O . LEU B 1 61 ? 50.543 23.784 -5.165 1.00 40.81 40 LEU B O 1
ATOM 2180 N N . ARG B 1 62 ? 49.557 25.790 -4.926 1.00 37.89 41 ARG B N 1
ATOM 2181 C CA . ARG B 1 62 ? 49.668 26.078 -6.354 1.00 38.97 41 ARG B CA 1
ATOM 2182 C C . ARG B 1 62 ? 51.073 26.482 -6.783 1.00 42.52 41 ARG B C 1
ATOM 2183 O O . ARG B 1 62 ? 51.326 26.583 -7.988 1.00 43.62 41 ARG B O 1
ATOM 2185 N N . HIS B 1 63 ? 51.993 26.689 -5.845 1.00 41.81 42 HIS B N 1
ATOM 2186 C CA . HIS B 1 63 ? 53.335 27.138 -6.179 1.00 44.47 42 HIS B CA 1
ATOM 2187 C C . HIS B 1 63 ? 54.293 25.955 -6.326 1.00 44.82 42 HIS B C 1
ATOM 2188 O O . HIS B 1 63 ? 54.049 24.859 -5.817 1.00 44.22 42 HIS B O 1
ATOM 2195 N N . GLU B 1 64 ? 55.398 26.199 -7.033 1.00 49.10 43 GLU B N 1
ATOM 2196 C CA . GLU B 1 64 ? 56.381 25.167 -7.346 1.00 51.93 43 GLU B CA 1
ATOM 2197 C C . GLU B 1 64 ? 57.604 25.211 -6.445 1.00 48.85 43 GLU B C 1
ATOM 2198 O O . GLU B 1 64 ? 58.469 24.336 -6.555 1.00 47.29 43 GLU B O 1
ATOM 2203 N N . SER B 1 65 ? 57.711 26.207 -5.575 1.00 47.10 44 SER B N 1
ATOM 2204 C CA . SER B 1 65 ? 58.895 26.334 -4.741 1.00 47.36 44 SER B CA 1
ATOM 2205 C C . SER B 1 65 ? 58.537 27.101 -3.478 1.00 47.48 44 SER B C 1
ATOM 2206 O O . SER B 1 65 ? 57.573 27.872 -3.447 1.00 45.50 44 SER B O 1
ATOM 2209 N N . LEU B 1 66 ? 59.336 26.875 -2.434 1.00 43.68 45 LEU B N 1
ATOM 2210 C CA . LEU B 1 66 ? 59.158 27.619 -1.193 1.00 43.50 45 LEU B CA 1
ATOM 2211 C C . LEU B 1 66 ? 59.354 29.114 -1.417 1.00 43.92 45 LEU B C 1
ATOM 2212 O O . LEU B 1 66 ? 58.623 29.937 -0.851 1.00 43.96 45 LEU B O 1
ATOM 2217 N N . GLY B 1 67 ? 60.332 29.483 -2.245 1.00 44.52 46 GLY B N 1
ATOM 2218 C CA . GLY B 1 67 ? 60.582 30.893 -2.499 1.00 43.28 46 GLY B CA 1
ATOM 2219 C C . GLY B 1 67 ? 59.387 31.597 -3.113 1.00 43.48 46 GLY B C 1
ATOM 2220 O O . GLY B 1 67 ? 59.080 32.741 -2.768 1.00 41.61 46 GLY B O 1
ATOM 2221 N N . SER B 1 68 ? 58.685 30.915 -4.011 1.00 44.54 47 SER B N 1
ATOM 2222 C CA . SER B 1 68 ? 57.506 31.501 -4.627 1.00 44.82 47 SER B CA 1
ATOM 2223 C C . SER B 1 68 ? 56.384 31.644 -3.604 1.00 40.95 47 SER B C 1
ATOM 2224 O O . SER B 1 68 ? 55.630 32.626 -3.627 1.00 36.07 47 SER B O 1
ATOM 2227 N N . VAL B 1 69 ? 56.272 30.676 -2.693 1.00 39.04 48 VAL B N 1
ATOM 2228 C CA . VAL B 1 69 ? 55.309 30.764 -1.597 1.00 37.54 48 VAL B CA 1
ATOM 2229 C C . VAL B 1 69 ? 55.618 31.965 -0.709 1.00 37.86 48 VAL B C 1
ATOM 2230 O O . VAL B 1 69 ? 54.729 32.753 -0.370 1.00 36.38 48 VAL B O 1
ATOM 2234 N N . LEU B 1 70 ? 56.886 32.109 -0.309 1.00 37.92 49 LEU B N 1
ATOM 2235 C CA . LEU B 1 70 ? 57.278 33.197 0.583 1.00 38.97 49 LEU B CA 1
ATOM 2236 C C . LEU B 1 70 ? 56.991 34.551 -0.048 1.00 36.80 49 LEU B C 1
ATOM 2237 O O . LEU B 1 70 ? 56.463 35.457 0.607 1.00 35.10 49 LEU B O 1
ATOM 2242 N N . ALA B 1 71 ? 57.348 34.707 -1.325 1.00 36.02 50 ALA B N 1
ATOM 2243 C CA . ALA B 1 71 ? 57.084 35.955 -2.028 1.00 36.56 50 ALA B CA 1
ATOM 2244 C C . ALA B 1 71 ? 55.595 36.278 -2.033 1.00 33.13 50 ALA B C 1
ATOM 2245 O O . ALA B 1 71 ? 55.197 37.422 -1.784 1.00 31.04 50 ALA B O 1
ATOM 2247 N N . TYR B 1 72 ? 54.758 35.267 -2.275 1.00 32.99 51 TYR B N 1
ATOM 2248 C CA . TYR B 1 72 ? 53.314 35.464 -2.305 1.00 32.11 51 TYR B CA 1
ATOM 2249 C C . TYR B 1 72 ? 52.790 35.888 -0.937 1.00 32.53 51 TYR B C 1
ATOM 2250 O O . TYR B 1 72 ? 52.026 36.857 -0.818 1.00 33.76 51 TYR B O 1
ATOM 2259 N N . HIS B 1 73 ? 53.197 35.171 0.113 1.00 32.68 52 HIS B N 1
ATOM 2260 C CA . HIS B 1 73 ? 52.671 35.454 1.442 1.00 33.06 52 HIS B CA 1
ATOM 2261 C C . HIS B 1 73 ? 53.158 36.804 1.957 1.00 33.53 52 HIS B C 1
ATOM 2262 O O . HIS B 1 73 ? 52.382 37.558 2.555 1.00 34.76 52 HIS B O 1
ATOM 2269 N N . LEU B 1 74 ? 54.441 37.120 1.754 1.00 33.05 53 LEU B N 1
ATOM 2270 C CA . LEU B 1 74 ? 54.956 38.419 2.185 1.00 32.28 53 LEU B CA 1
ATOM 2271 C C . LEU B 1 74 ? 54.241 39.564 1.477 1.00 32.85 53 LEU B C 1
ATOM 2272 O O . LEU B 1 74 ? 53.916 40.580 2.100 1.00 32.37 53 LEU B O 1
ATOM 2277 N N . SER B 1 75 ? 53.983 39.423 0.171 1.00 35.56 54 SER B N 1
ATOM 2278 C CA . SER B 1 75 ? 53.278 40.490 -0.538 1.00 34.20 54 SER B CA 1
ATOM 2279 C C . SER B 1 75 ? 51.837 40.615 -0.049 1.00 34.74 54 SER B C 1
ATOM 2280 O O . SER B 1 75 ? 51.302 41.728 0.011 1.00 38.04 54 SER B O 1
ATOM 2283 N N . SER B 1 76 ? 51.211 39.492 0.321 1.00 34.80 55 SER B N 1
ATOM 2284 C CA . SER B 1 76 ? 49.935 39.518 1.036 1.00 35.53 55 SER B CA 1
ATOM 2285 C C . SER B 1 76 ? 50.005 40.412 2.270 1.00 37.58 55 SER B C 1
ATOM 2286 O O . SER B 1 76 ? 49.070 41.168 2.546 1.00 37.18 55 SER B O 1
ATOM 2289 N N . LYS B 1 77 ? 51.086 40.295 3.057 1.00 35.67 56 LYS B N 1
ATOM 2290 C CA . LYS B 1 77 ? 51.179 41.025 4.324 1.00 34.90 56 LYS B CA 1
ATOM 2291 C C . LYS B 1 77 ? 51.433 42.512 4.109 1.00 31.93 56 LYS B C 1
ATOM 2292 O O . LYS B 1 77 ? 50.878 43.356 4.824 1.00 32.48 56 LYS B O 1
ATOM 2298 N N . LEU B 1 78 ? 52.323 42.850 3.185 1.00 33.15 57 LEU B N 1
ATOM 2299 C CA . LEU B 1 78 ? 52.803 44.220 3.080 1.00 34.35 57 LEU B CA 1
ATOM 2300 C C . LEU B 1 78 ? 52.158 44.978 1.936 1.00 38.65 57 LEU B C 1
ATOM 2301 O O . LEU B 1 78 ? 52.320 46.202 1.850 1.00 34.87 57 LEU B O 1
ATOM 2306 N N . GLY B 1 79 ? 51.435 44.288 1.060 1.00 41.78 58 GLY B N 1
ATOM 2307 C CA . GLY B 1 79 ? 50.735 44.986 0.004 1.00 43.09 58 GLY B CA 1
ATOM 2308 C C . GLY B 1 79 ? 49.718 45.951 0.575 1.00 42.77 58 GLY B C 1
ATOM 2309 O O . GLY B 1 79 ? 49.201 45.763 1.673 1.00 41.23 58 GLY B O 1
ATOM 2310 N N . SER B 1 80 ? 49.428 46.989 -0.195 1.00 47.62 59 SER B N 1
ATOM 2311 C CA . SER B 1 80 ? 48.540 48.059 0.237 1.00 52.70 59 SER B CA 1
ATOM 2312 C C . SER B 1 80 ? 47.954 48.694 -1.012 1.00 57.91 59 SER B C 1
ATOM 2313 O O . SER B 1 80 ? 48.297 48.299 -2.134 1.00 59.57 59 SER B O 1
ATOM 2316 N N . PRO B 1 81 ? 47.013 49.638 -0.862 1.00 62.66 60 PRO B N 1
ATOM 2317 C CA . PRO B 1 81 ? 46.505 50.314 -2.073 1.00 64.26 60 PRO B CA 1
ATOM 2318 C C . PRO B 1 81 ? 47.613 50.966 -2.879 1.00 64.25 60 PRO B C 1
ATOM 2319 O O . PRO B 1 81 ? 47.674 50.805 -4.104 1.00 65.83 60 PRO B O 1
ATOM 2323 N N . ILE B 1 82 ? 48.512 51.676 -2.200 1.00 60.27 61 ILE B N 1
ATOM 2324 C CA . ILE B 1 82 ? 49.686 52.266 -2.843 1.00 59.54 61 ILE B CA 1
ATOM 2325 C C . ILE B 1 82 ? 50.479 51.208 -3.608 1.00 60.08 61 ILE B C 1
ATOM 2326 O O . ILE B 1 82 ? 50.837 51.395 -4.776 1.00 61.20 61 ILE B O 1
ATOM 2329 N N . MET B 1 83 ? 50.768 50.084 -2.955 1.00 59.08 62 MET B N 1
ATOM 2330 C CA . MET B 1 83 ? 51.727 49.086 -3.429 1.00 58.05 62 MET B CA 1
ATOM 2331 C C . MET B 1 83 ? 50.993 47.795 -3.789 1.00 56.68 62 MET B C 1
ATOM 2332 O O . MET B 1 83 ? 50.727 46.966 -2.912 1.00 55.30 62 MET B O 1
ATOM 2337 N N . ASP B 1 84 ? 50.669 47.633 -5.079 1.00 56.24 63 ASP B N 1
ATOM 2338 C CA . ASP B 1 84 ? 49.927 46.463 -5.563 1.00 55.60 63 ASP B CA 1
ATOM 2339 C C . ASP B 1 84 ? 50.571 45.156 -5.116 1.00 50.96 63 ASP B C 1
ATOM 2340 O O . ASP B 1 84 ? 51.778 44.959 -5.277 1.00 49.71 63 ASP B O 1
ATOM 2345 N N . VAL B 1 85 ? 49.747 44.239 -4.594 1.00 49.90 64 VAL B N 1
ATOM 2346 C CA . VAL B 1 85 ? 50.285 42.951 -4.166 1.00 49.33 64 VAL B CA 1
ATOM 2347 C C . VAL B 1 85 ? 50.895 42.215 -5.343 1.00 44.30 64 VAL B C 1
ATOM 2348 O O . VAL B 1 85 ? 51.879 41.487 -5.179 1.00 44.25 64 VAL B O 1
ATOM 2352 N N . ARG B 1 86 ? 50.334 42.388 -6.546 1.00 38.89 65 ARG B N 1
ATOM 2353 C CA . ARG B 1 86 ? 50.926 41.741 -7.711 1.00 41.45 65 ARG B CA 1
ATOM 2354 C C . ARG B 1 86 ? 52.302 42.316 -8.014 1.00 40.25 65 ARG B C 1
ATOM 2355 O O . ARG B 1 86 ? 53.241 41.566 -8.292 1.00 42.75 65 ARG B O 1
ATOM 2363 N N . ALA B 1 87 ? 52.438 43.642 -7.976 1.00 41.84 66 ALA B N 1
ATOM 2364 C CA . ALA B 1 87 ? 53.739 44.256 -8.223 1.00 45.96 66 ALA B CA 1
ATOM 2365 C C . ALA B 1 87 ? 54.749 43.842 -7.160 1.00 42.91 66 ALA B C 1
ATOM 2366 O O . ALA B 1 87 ? 55.864 43.409 -7.478 1.00 43.62 66 ALA B O 1
ATOM 2367 N N . LEU B 1 88 ? 54.353 43.927 -5.889 1.00 41.26 67 LEU B N 1
ATOM 2368 C CA . LEU B 1 88 ? 55.225 43.501 -4.797 1.00 43.85 67 LEU B CA 1
ATOM 2369 C C . LEU B 1 88 ? 55.624 42.035 -4.949 1.00 42.09 67 LEU B C 1
ATOM 2370 O O . LEU B 1 88 ? 56.786 41.673 -4.730 1.00 44.06 67 LEU B O 1
ATOM 2375 N N . PHE B 1 89 ? 54.672 41.178 -5.338 1.00 38.50 68 PHE B N 1
ATOM 2376 C CA . PHE B 1 89 ? 54.959 39.753 -5.530 1.00 37.78 68 PHE B CA 1
ATOM 2377 C C . PHE B 1 89 ? 56.051 39.544 -6.582 1.00 40.52 68 PHE B C 1
ATOM 2378 O O . PHE B 1 89 ? 56.996 38.771 -6.375 1.00 40.63 68 PHE B O 1
ATOM 2386 N N . GLU B 1 90 ? 55.953 40.255 -7.713 1.00 45.50 69 GLU B N 1
ATOM 2387 C CA . GLU B 1 90 ? 56.957 40.121 -8.768 1.00 47.24 69 GLU B CA 1
ATOM 2388 C C . GLU B 1 90 ? 58.322 40.609 -8.294 1.00 48.15 69 GLU B C 1
ATOM 2389 O O . GLU B 1 90 ? 59.348 39.979 -8.578 1.00 51.21 69 GLU B O 1
ATOM 2391 N N . ILE B 1 91 ? 58.353 41.730 -7.572 1.00 46.21 70 ILE B N 1
ATOM 2392 C CA . ILE B 1 91 ? 59.615 42.229 -7.027 1.00 49.67 70 ILE B CA 1
ATOM 2393 C C . ILE B 1 91 ? 60.235 41.194 -6.095 1.00 48.14 70 ILE B C 1
ATOM 2394 O O . ILE B 1 91 ? 61.413 40.839 -6.221 1.00 52.44 70 ILE B O 1
ATOM 2399 N N . TYR B 1 92 ? 59.430 40.663 -5.177 1.00 43.83 71 TYR B N 1
ATOM 2400 C CA . TYR B 1 92 ? 59.907 39.653 -4.242 1.00 44.93 71 TYR B CA 1
ATOM 2401 C C . TYR B 1 92 ? 60.349 38.386 -4.967 1.00 50.99 71 TYR B C 1
ATOM 2402 O O . TYR B 1 92 ? 61.337 37.751 -4.578 1.00 50.50 71 TYR B O 1
ATOM 2411 N N . GLN B 1 93 ? 59.623 37.993 -6.017 1.00 54.67 72 GLN B N 1
ATOM 2412 C CA . GLN B 1 93 ? 60.028 36.823 -6.795 1.00 57.84 72 GLN B CA 1
ATOM 2413 C C . GLN B 1 93 ? 61.383 37.055 -7.462 1.00 59.56 72 GLN B C 1
ATOM 2414 O O . GLN B 1 93 ? 62.230 36.156 -7.496 1.00 59.72 72 GLN B O 1
ATOM 2416 N N . GLN B 1 94 ? 61.601 38.247 -8.007 1.00 62.48 73 GLN B N 1
ATOM 2417 C CA . GLN B 1 94 ? 62.899 38.588 -8.576 1.00 66.27 73 GLN B CA 1
ATOM 2418 C C . GLN B 1 94 ? 63.953 38.660 -7.469 1.00 69.24 73 GLN B C 1
ATOM 2419 O O . GLN B 1 94 ? 65.057 39.158 -7.681 1.00 69.52 73 GLN B O 1
ATOM 2421 N N . ASP B 1 99 ? 69.754 37.316 -5.690 1.00 66.67 78 ASP B N 1
ATOM 2422 C CA . ASP B 1 99 ? 70.508 36.833 -4.535 1.00 67.09 78 ASP B CA 1
ATOM 2423 C C . ASP B 1 99 ? 69.937 35.514 -4.020 1.00 66.75 78 ASP B C 1
ATOM 2424 O O . ASP B 1 99 ? 69.130 35.502 -3.086 1.00 67.76 78 ASP B O 1
ATOM 2425 N N . THR B 1 100 ? 70.371 34.402 -4.620 1.00 63.07 79 THR B N 1
ATOM 2426 C CA . THR B 1 100 ? 69.877 33.083 -4.236 1.00 60.50 79 THR B CA 1
ATOM 2427 C C . THR B 1 100 ? 70.403 32.632 -2.880 1.00 59.35 79 THR B C 1
ATOM 2428 O O . THR B 1 100 ? 70.017 31.556 -2.406 1.00 57.94 79 THR B O 1
ATOM 2429 N N . GLN B 1 101 ? 71.256 33.435 -2.240 1.00 59.32 80 GLN B N 1
ATOM 2430 C CA . GLN B 1 101 ? 71.615 33.185 -0.849 1.00 58.74 80 GLN B CA 1
ATOM 2431 C C . GLN B 1 101 ? 70.432 33.440 0.079 1.00 55.87 80 GLN B C 1
ATOM 2432 O O . GLN B 1 101 ? 70.366 32.857 1.172 1.00 56.76 80 GLN B O 1
ATOM 2433 N N . ILE B 1 102 ? 69.498 34.308 -0.333 1.00 53.16 81 ILE B N 1
ATOM 2434 C CA . ILE B 1 102 ? 68.330 34.606 0.494 1.00 49.49 81 ILE B CA 1
ATOM 2435 C C . ILE B 1 102 ? 67.517 33.341 0.748 1.00 46.56 81 ILE B C 1
ATOM 2436 O O . ILE B 1 102 ? 67.183 33.020 1.893 1.00 47.15 81 ILE B O 1
ATOM 2440 N N . SER B 1 103 ? 67.216 32.586 -0.310 1.00 45.87 82 SER B N 1
ATOM 2441 C CA . SER B 1 103 ? 66.427 31.368 -0.141 1.00 48.86 82 SER B CA 1
ATOM 2442 C C . SER B 1 103 ? 67.138 30.358 0.753 1.00 50.02 82 SER B C 1
ATOM 2443 O O . SER B 1 103 ? 66.484 29.562 1.439 1.00 46.91 82 SER B O 1
ATOM 2446 N N . LYS B 1 104 ? 68.472 30.370 0.756 1.00 50.50 83 LYS B N 1
ATOM 2447 C CA . LYS B 1 104 ? 69.216 29.489 1.650 1.00 48.47 83 LYS B CA 1
ATOM 2448 C C . LYS B 1 104 ? 69.066 29.919 3.106 1.00 44.92 83 LYS B C 1
ATOM 2449 O O . LYS B 1 104 ? 68.922 29.074 3.997 1.00 44.00 83 LYS B O 1
ATOM 2451 N N . CYS B 1 105 ? 69.104 31.228 3.369 1.00 44.45 84 CYS B N 1
ATOM 2452 C CA . CYS B 1 105 ? 68.851 31.710 4.723 1.00 46.43 84 CYS B CA 1
ATOM 2453 C C . CYS B 1 105 ? 67.435 31.366 5.181 1.00 43.29 84 CYS B C 1
ATOM 2454 O O . CYS B 1 105 ? 67.230 30.995 6.343 1.00 42.03 84 CYS B O 1
ATOM 2457 N N . VAL B 1 106 ? 66.450 31.485 4.279 1.00 42.51 85 VAL B N 1
ATOM 2458 C CA . VAL B 1 106 ? 65.053 31.184 4.612 1.00 40.63 85 VAL B CA 1
ATOM 2459 C C . VAL B 1 106 ? 64.914 29.757 5.128 1.00 40.83 85 VAL B C 1
ATOM 2460 O O . VAL B 1 106 ? 64.221 29.497 6.120 1.00 42.13 85 VAL B O 1
ATOM 2464 N N . GLU B 1 107 ? 65.515 28.801 4.421 1.00 40.54 86 GLU B N 1
ATOM 2465 C CA . GLU B 1 107 ? 65.458 27.419 4.875 1.00 40.51 86 GLU B CA 1
ATOM 2466 C C . GLU B 1 107 ? 66.163 27.265 6.210 1.00 38.89 86 GLU B C 1
ATOM 2467 O O . GLU B 1 107 ? 65.677 26.559 7.103 1.00 38.69 86 GLU B O 1
ATOM 2473 N N . ALA B 1 108 ? 67.327 27.901 6.354 1.00 38.50 87 ALA B N 1
ATOM 2474 C CA . ALA B 1 108 ? 68.050 27.853 7.621 1.00 36.92 87 ALA B CA 1
ATOM 2475 C C . ALA B 1 108 ? 67.216 28.429 8.764 1.00 38.19 87 ALA B C 1
ATOM 2476 O O . ALA B 1 108 ? 67.200 27.877 9.875 1.00 35.22 87 ALA B O 1
ATOM 2478 N N . ASP B 1 109 ? 66.521 29.547 8.517 1.00 35.77 88 ASP B N 1
ATOM 2479 C CA . ASP B 1 109 ? 65.681 30.141 9.558 1.00 36.46 88 ASP B CA 1
ATOM 2480 C C . ASP B 1 109 ? 64.542 29.209 9.958 1.00 34.78 88 ASP B C 1
ATOM 2481 O O . ASP B 1 109 ? 64.261 29.035 11.151 1.00 35.93 88 ASP B O 1
ATOM 2486 N N . LEU B 1 110 ? 63.872 28.599 8.975 1.00 34.09 89 LEU B N 1
ATOM 2487 C CA . LEU B 1 110 ? 62.753 27.717 9.293 1.00 35.31 89 LEU B CA 1
ATOM 2488 C C . LEU B 1 110 ? 63.207 26.515 10.109 1.00 39.08 89 LEU B C 1
ATOM 2489 O O . LEU B 1 110 ? 62.510 26.080 11.036 1.00 38.35 89 LEU B O 1
ATOM 2494 N N . LYS B 1 111 ? 64.348 25.933 9.746 1.00 38.79 90 LYS B N 1
ATOM 2495 C CA . LYS B 1 111 ? 64.883 24.826 10.532 1.00 40.97 90 LYS B CA 1
ATOM 2496 C C . LYS B 1 111 ? 65.273 25.291 11.926 1.00 38.46 90 LYS B C 1
ATOM 2497 O O . LYS B 1 111 ? 65.015 24.595 12.915 1.00 40.72 90 LYS B O 1
ATOM 2502 N N . ALA B 1 112 ? 65.876 26.477 12.023 1.00 36.97 91 ALA B N 1
ATOM 2503 C CA . ALA B 1 112 ? 66.242 27.017 13.327 1.00 36.61 91 ALA B CA 1
ATOM 2504 C C . ALA B 1 112 ? 65.019 27.172 14.227 1.00 38.55 91 ALA B C 1
ATOM 2505 O O . ALA B 1 112 ? 65.076 26.852 15.422 1.00 38.69 91 ALA B O 1
ATOM 2507 N N . ILE B 1 113 ? 63.900 27.653 13.672 1.00 38.82 92 ILE B N 1
ATOM 2508 C CA . ILE B 1 113 ? 62.694 27.828 14.477 1.00 36.75 92 ILE B CA 1
ATOM 2509 C C . ILE B 1 113 ? 62.157 26.478 14.934 1.00 35.35 92 ILE B C 1
ATOM 2510 O O . ILE B 1 113 ? 61.753 26.312 16.090 1.00 36.30 92 ILE B O 1
ATOM 2515 N N . TYR B 1 114 ? 62.133 25.494 14.037 1.00 37.36 93 TYR B N 1
ATOM 2516 C CA . TYR B 1 114 ? 61.697 24.154 14.414 1.00 38.27 93 TYR B CA 1
ATOM 2517 C C . TYR B 1 114 ? 62.521 23.616 15.581 1.00 37.88 93 TYR B C 1
ATOM 2518 O O . TYR B 1 114 ? 61.975 23.100 16.564 1.00 36.72 93 TYR B O 1
ATOM 2527 N N . GLU B 1 115 ? 63.837 23.779 15.511 1.00 38.74 94 GLU B N 1
ATOM 2528 C CA . GLU B 1 115 ? 64.703 23.226 16.547 1.00 41.05 94 GLU B CA 1
ATOM 2529 C C . GLU B 1 115 ? 64.504 23.941 17.874 1.00 42.07 94 GLU B C 1
ATOM 2530 O O . GLU B 1 115 ? 64.357 23.297 18.918 1.00 40.13 94 GLU B O 1
ATOM 2536 N N . ARG B 1 116 ? 64.463 25.277 17.853 1.00 40.14 95 ARG B N 1
ATOM 2537 C CA . ARG B 1 116 ? 64.609 26.047 19.077 1.00 37.70 95 ARG B CA 1
ATOM 2538 C C . ARG B 1 116 ? 63.295 26.463 19.720 1.00 38.13 95 ARG B C 1
ATOM 2539 O O . ARG B 1 116 ? 63.285 26.729 20.927 1.00 37.59 95 ARG B O 1
ATOM 2547 N N . ASP B 1 117 ? 62.187 26.523 18.963 1.00 36.82 96 ASP B N 1
ATOM 2548 C CA . ASP B 1 117 ? 60.922 26.987 19.513 1.00 33.36 96 ASP B CA 1
ATOM 2549 C C . ASP B 1 117 ? 60.038 25.795 19.829 1.00 31.84 96 ASP B C 1
ATOM 2550 O O . ASP B 1 117 ? 59.489 25.185 18.905 1.00 30.78 96 ASP B O 1
ATOM 2555 N N . PRO B 1 118 ? 59.789 25.486 21.102 1.00 33.65 97 PRO B N 1
ATOM 2556 C CA . PRO B 1 118 ? 58.930 24.337 21.413 1.00 34.52 97 PRO B CA 1
ATOM 2557 C C . PRO B 1 118 ? 57.489 24.532 20.990 1.00 36.98 97 PRO B C 1
ATOM 2558 O O . PRO B 1 118 ? 56.738 23.549 20.944 1.00 34.24 97 PRO B O 1
ATOM 2562 N N . ALA B 1 119 ? 57.061 25.762 20.693 1.00 36.21 98 ALA B N 1
ATOM 2563 C CA . ALA B 1 119 ? 55.726 25.920 20.138 1.00 33.72 98 ALA B CA 1
ATOM 2564 C C . ALA B 1 119 ? 55.647 25.521 18.674 1.00 35.59 98 ALA B C 1
ATOM 2565 O O . ALA B 1 119 ? 54.530 25.364 18.151 1.00 36.12 98 ALA B O 1
ATOM 2567 N N . CYS B 1 120 ? 56.785 25.281 18.021 1.00 33.12 99 CYS B N 1
ATOM 2568 C CA . CYS B 1 120 ? 56.813 24.965 16.599 1.00 35.49 99 CYS B CA 1
ATOM 2569 C C . CYS B 1 120 ? 57.124 23.482 16.418 1.00 39.02 99 CYS B C 1
ATOM 2570 O O . CYS B 1 120 ? 58.262 23.052 16.624 1.00 38.18 99 CYS B O 1
ATOM 2573 N N . ASP B 1 121 ? 56.132 22.725 15.952 1.00 42.65 100 ASP B N 1
ATOM 2574 C CA . ASP B 1 121 ? 56.293 21.311 15.635 1.00 47.65 100 ASP B CA 1
ATOM 2575 C C . ASP B 1 121 ? 55.933 21.002 14.186 1.00 45.89 100 ASP B C 1
ATOM 2576 O O . ASP B 1 121 ? 55.794 19.824 13.825 1.00 46.32 100 ASP B O 1
ATOM 2581 N N . GLU B 1 122 ? 55.743 22.031 13.365 1.00 41.23 101 GLU B N 1
ATOM 2582 C CA . GLU B 1 122 ? 55.444 21.896 11.949 1.00 41.64 101 GLU B CA 1
ATOM 2583 C C . GLU B 1 122 ? 56.168 23.021 11.228 1.00 41.10 101 GLU B C 1
ATOM 2584 O O . GLU B 1 122 ? 56.259 24.134 11.754 1.00 43.40 101 GLU B O 1
ATOM 2590 N N . TYR B 1 123 ? 56.709 22.733 10.041 1.00 38.35 102 TYR B N 1
ATOM 2591 C CA . TYR B 1 123 ? 57.498 23.749 9.338 1.00 37.86 102 TYR B CA 1
ATOM 2592 C C . TYR B 1 123 ? 56.626 24.852 8.744 1.00 36.58 102 TYR B C 1
ATOM 2593 O O . TYR B 1 123 ? 57.075 26.000 8.621 1.00 39.82 102 TYR B O 1
ATOM 2602 N N . SER B 1 124 ? 55.396 24.535 8.359 1.00 34.75 103 SER B N 1
ATOM 2603 C CA . SER B 1 124 ? 54.538 25.549 7.751 1.00 35.38 103 SER B CA 1
ATOM 2604 C C . SER B 1 124 ? 53.978 26.531 8.775 1.00 35.67 103 SER B C 1
ATOM 2605 O O . SER B 1 124 ? 53.399 27.548 8.383 1.00 35.90 103 SER B O 1
ATOM 2608 N N . LEU B 1 125 ? 54.116 26.226 10.076 1.00 35.11 104 LEU B N 1
ATOM 2609 C CA . LEU B 1 125 ? 53.602 27.126 11.105 1.00 36.87 104 LEU B CA 1
ATOM 2610 C C . LEU B 1 125 ? 54.339 28.462 11.117 1.00 37.41 104 LEU B C 1
ATOM 2611 O O . LEU B 1 125 ? 53.687 29.506 10.936 1.00 37.88 104 LEU B O 1
ATOM 2616 N N . PRO B 1 126 ? 55.669 28.523 11.288 1.00 37.41 105 PRO B N 1
ATOM 2617 C CA . PRO B 1 126 ? 56.312 29.850 11.204 1.00 35.47 105 PRO B CA 1
ATOM 2618 C C . PRO B 1 126 ? 56.203 30.463 9.824 1.00 34.53 105 PRO B C 1
ATOM 2619 O O . PRO B 1 126 ? 56.041 31.689 9.703 1.00 32.06 105 PRO B O 1
ATOM 2623 N N . LEU B 1 127 ? 56.277 29.630 8.779 1.00 32.23 106 LEU B N 1
ATOM 2624 C CA . LEU B 1 127 ? 56.179 30.113 7.405 1.00 33.09 106 LEU B CA 1
ATOM 2625 C C . LEU B 1 127 ? 54.926 30.954 7.195 1.00 32.22 106 LEU B C 1
ATOM 2626 O O . LEU B 1 127 ? 54.983 32.057 6.638 1.00 30.89 106 LEU B O 1
ATOM 2631 N N . LEU B 1 128 ? 53.786 30.450 7.657 1.00 32.66 107 LEU B N 1
ATOM 2632 C CA . LEU B 1 128 ? 52.518 31.106 7.420 1.00 33.83 107 LEU B CA 1
ATOM 2633 C C . LEU B 1 128 ? 52.086 32.016 8.562 1.00 32.27 107 LEU B C 1
ATOM 2634 O O . LEU B 1 128 ? 51.338 32.966 8.314 1.00 32.37 107 LEU B O 1
ATOM 2639 N N . TYR B 1 129 ? 52.514 31.764 9.805 1.00 31.30 108 TYR B N 1
ATOM 2640 C CA . TYR B 1 129 ? 51.864 32.424 10.933 1.00 33.22 108 TYR B CA 1
ATOM 2641 C C . TYR B 1 129 ? 52.773 33.110 11.945 1.00 31.85 108 TYR B C 1
ATOM 2642 O O . TYR B 1 129 ? 52.243 33.662 12.912 1.00 33.88 108 TYR B O 1
ATOM 2651 N N . PHE B 1 130 ? 54.100 33.127 11.766 1.00 28.56 109 PHE B N 1
ATOM 2652 C CA . PHE B 1 130 ? 54.993 33.774 12.738 1.00 30.46 109 PHE B CA 1
ATOM 2653 C C . PHE B 1 130 ? 55.506 35.097 12.176 1.00 29.45 109 PHE B C 1
ATOM 2654 O O . PHE B 1 130 ? 56.378 35.117 11.297 1.00 27.56 109 PHE B O 1
ATOM 2662 N N . LYS B 1 131 ? 55.015 36.206 12.730 1.00 31.39 110 LYS B N 1
ATOM 2663 C CA . LYS B 1 131 ? 55.355 37.507 12.166 1.00 29.87 110 LYS B CA 1
ATOM 2664 C C . LYS B 1 131 ? 56.857 37.797 12.249 1.00 30.03 110 LYS B C 1
ATOM 2665 O O . LYS B 1 131 ? 57.388 38.531 11.411 1.00 29.13 110 LYS B O 1
ATOM 2671 N N . GLY B 1 132 ? 57.566 37.226 13.229 1.00 30.84 111 GLY B N 1
ATOM 2672 C CA . GLY B 1 132 ? 59.002 37.464 13.306 1.00 28.94 111 GLY B CA 1
ATOM 2673 C C . GLY B 1 132 ? 59.762 36.844 12.151 1.00 29.42 111 GLY B C 1
ATOM 2674 O O . GLY B 1 132 ? 60.683 37.457 11.599 1.00 30.92 111 GLY B O 1
ATOM 2675 N N . PHE B 1 133 ? 59.360 35.637 11.747 1.00 30.36 112 PHE B N 1
ATOM 2676 C CA . PHE B 1 133 ? 59.899 35.023 10.541 1.00 29.66 112 PHE B CA 1
ATOM 2677 C C . PHE B 1 133 ? 59.594 35.867 9.309 1.00 29.35 112 PHE B C 1
ATOM 2678 O O . PHE B 1 133 ? 60.443 36.015 8.423 1.00 32.67 112 PHE B O 1
ATOM 2686 N N . HIS B 1 134 ? 58.369 36.392 9.217 1.00 31.10 113 HIS B N 1
ATOM 2687 C CA . HIS B 1 134 ? 58.005 37.248 8.090 1.00 30.67 113 HIS B CA 1
ATOM 2688 C C . HIS B 1 134 ? 58.864 38.498 8.040 1.00 29.29 113 HIS B C 1
ATOM 2689 O O . HIS B 1 134 ? 59.338 38.889 6.967 1.00 30.73 113 HIS B O 1
ATOM 2696 N N . ALA B 1 135 ? 59.064 39.143 9.194 1.00 29.88 114 ALA B N 1
ATOM 2697 C CA . ALA B 1 135 ? 59.812 40.397 9.230 1.00 29.99 114 ALA B CA 1
ATOM 2698 C C . ALA B 1 135 ? 61.255 40.181 8.809 1.00 30.83 114 ALA B C 1
ATOM 2699 O O . ALA B 1 135 ? 61.811 40.976 8.040 1.00 31.79 114 ALA B O 1
ATOM 2701 N N . ILE B 1 136 ? 61.871 39.098 9.290 1.00 30.02 115 ILE B N 1
ATOM 2702 C CA . ILE B 1 136 ? 63.249 38.808 8.911 1.00 30.70 115 ILE B CA 1
ATOM 2703 C C . ILE B 1 136 ? 63.355 38.613 7.407 1.00 29.45 115 ILE B C 1
ATOM 2704 O O . ILE B 1 136 ? 64.228 39.193 6.756 1.00 32.20 115 ILE B O 1
ATOM 2709 N N . GLN B 1 137 ? 62.477 37.779 6.829 1.00 32.45 116 GLN B N 1
ATOM 2710 C CA . GLN B 1 137 ? 62.588 37.502 5.400 1.00 33.64 116 GLN B CA 1
ATOM 2711 C C . GLN B 1 137 ? 62.232 38.731 4.571 1.00 33.79 116 GLN B C 1
ATOM 2712 O O . GLN B 1 137 ? 62.885 39.011 3.556 1.00 35.89 116 GLN B O 1
ATOM 2718 N N . ALA B 1 138 ? 61.208 39.485 4.989 1.00 32.77 117 ALA B N 1
ATOM 2719 C CA . ALA B 1 138 ? 60.930 40.761 4.333 1.00 30.64 117 ALA B CA 1
ATOM 2720 C C . ALA B 1 138 ? 62.146 41.672 4.374 1.00 33.26 117 ALA B C 1
ATOM 2721 O O . ALA B 1 138 ? 62.414 42.401 3.408 1.00 32.93 117 ALA B O 1
ATOM 2723 N N . HIS B 1 139 ? 62.888 41.663 5.489 1.00 31.50 118 HIS B N 1
ATOM 2724 C CA . HIS B 1 139 ? 64.076 42.511 5.554 1.00 32.61 118 HIS B CA 1
ATOM 2725 C C . HIS B 1 139 ? 65.159 42.048 4.590 1.00 34.92 118 HIS B C 1
ATOM 2726 O O . HIS B 1 139 ? 65.846 42.882 3.993 1.00 35.39 118 HIS B O 1
ATOM 2733 N N . ARG B 1 140 ? 65.373 40.728 4.482 1.00 34.18 119 ARG B N 1
ATOM 2734 C CA . ARG B 1 140 ? 66.382 40.212 3.556 1.00 36.77 119 ARG B CA 1
ATOM 2735 C C . ARG B 1 140 ? 66.149 40.748 2.155 1.00 41.57 119 ARG B C 1
ATOM 2736 O O . ARG B 1 140 ? 67.073 41.248 1.506 1.00 43.58 119 ARG B O 1
ATOM 2744 N N . ILE B 1 141 ? 64.899 40.689 1.688 1.00 44.08 120 ILE B N 1
ATOM 2745 C CA . ILE B 1 141 ? 64.571 41.244 0.379 1.00 43.42 120 ILE B CA 1
ATOM 2746 C C . ILE B 1 141 ? 64.764 42.750 0.382 1.00 42.57 120 ILE B C 1
ATOM 2747 O O . ILE B 1 141 ? 65.296 43.332 -0.573 1.00 43.32 120 ILE B O 1
ATOM 2752 N N . ASN B 1 142 ? 64.320 43.405 1.451 1.00 41.32 121 ASN B N 1
ATOM 2753 C CA . ASN B 1 142 ? 64.511 44.839 1.591 1.00 37.58 121 ASN B CA 1
ATOM 2754 C C . ASN B 1 142 ? 65.985 45.209 1.509 1.00 41.01 121 ASN B C 1
ATOM 2755 O O . ASN B 1 142 ? 66.349 46.257 0.957 1.00 39.86 121 ASN B O 1
ATOM 2760 N N . HIS B 1 143 ? 66.843 44.390 2.116 1.00 44.25 122 HIS B N 1
ATOM 2761 C CA . HIS B 1 143 ? 68.274 44.662 2.096 1.00 45.16 122 HIS B CA 1
ATOM 2762 C C . HIS B 1 143 ? 68.824 44.634 0.675 1.00 46.08 122 HIS B C 1
ATOM 2763 O O . HIS B 1 143 ? 69.637 45.487 0.301 1.00 48.05 122 HIS B O 1
ATOM 2770 N N . ARG B 1 144 ? 68.391 43.662 -0.128 1.00 46.21 123 ARG B N 1
ATOM 2771 C CA . ARG B 1 144 ? 68.826 43.595 -1.521 1.00 47.81 123 ARG B CA 1
ATOM 2772 C C . ARG B 1 144 ? 68.357 44.809 -2.310 1.00 51.05 123 ARG B C 1
ATOM 2773 O O . ARG B 1 144 ? 69.119 45.384 -3.097 1.00 52.23 123 ARG B O 1
ATOM 2775 N N . LEU B 1 145 ? 67.094 45.200 -2.128 1.00 50.77 124 LEU B N 1
ATOM 2776 C CA . LEU B 1 145 ? 66.568 46.359 -2.836 1.00 48.65 124 LEU B CA 1
ATOM 2777 C C . LEU B 1 145 ? 67.352 47.620 -2.492 1.00 48.65 124 LEU B C 1
ATOM 2778 O O . LEU B 1 145 ? 67.644 48.437 -3.372 1.00 48.06 124 LEU B O 1
ATOM 2783 N N . TYR B 1 146 ? 67.725 47.777 -1.221 1.00 49.98 125 TYR B N 1
ATOM 2784 C CA . TYR B 1 146 ? 68.497 48.939 -0.794 1.00 48.73 125 TYR B CA 1
ATOM 2785 C C . TYR B 1 146 ? 69.891 48.936 -1.416 1.00 49.35 125 TYR B C 1
ATOM 2786 O O . TYR B 1 146 ? 70.362 49.968 -1.901 1.00 48.97 125 TYR B O 1
ATOM 2795 N N . LEU B 1 147 ? 70.579 47.789 -1.389 1.00 50.59 126 LEU B N 1
ATOM 2796 C CA . LEU B 1 147 ? 71.897 47.713 -2.014 1.00 53.34 126 LEU B CA 1
ATOM 2797 C C . LEU B 1 147 ? 71.831 47.955 -3.518 1.00 54.49 126 LEU B C 1
ATOM 2798 O O . LEU B 1 147 ? 72.755 48.541 -4.088 1.00 53.62 126 LEU B O 1
ATOM 2803 N N . ASP B 1 148 ? 70.754 47.521 -4.177 1.00 56.23 127 ASP B N 1
ATOM 2804 C CA . ASP B 1 148 ? 70.558 47.799 -5.598 1.00 57.93 127 ASP B CA 1
ATOM 2805 C C . ASP B 1 148 ? 70.212 49.255 -5.868 1.00 57.96 127 ASP B C 1
ATOM 2806 O O . ASP B 1 148 ? 70.017 49.624 -7.030 1.00 62.16 127 ASP B O 1
ATOM 2811 N N . GLY B 1 149 ? 70.103 50.079 -4.829 1.00 55.32 128 GLY B N 1
ATOM 2812 C CA . GLY B 1 149 ? 69.839 51.490 -4.977 1.00 54.46 128 GLY B CA 1
ATOM 2813 C C . GLY B 1 149 ? 68.383 51.888 -4.956 1.00 56.24 128 GLY B C 1
ATOM 2814 O O . GLY B 1 149 ? 68.083 53.082 -5.093 1.00 57.00 128 GLY B O 1
ATOM 2815 N N . ARG B 1 150 ? 67.464 50.947 -4.747 1.00 55.88 129 ARG B N 1
ATOM 2816 C CA . ARG B 1 150 ? 66.049 51.298 -4.659 1.00 52.60 129 ARG B CA 1
ATOM 2817 C C . ARG B 1 150 ? 65.745 51.675 -3.209 1.00 51.95 129 ARG B C 1
ATOM 2818 O O . ARG B 1 150 ? 65.045 50.979 -2.473 1.00 49.95 129 ARG B O 1
ATOM 2826 N N . LYS B 1 151 ? 66.332 52.805 -2.795 1.00 50.00 130 LYS B N 1
ATOM 2827 C CA . LYS B 1 151 ? 66.269 53.188 -1.389 1.00 48.34 130 LYS B CA 1
ATOM 2828 C C . LYS B 1 151 ? 64.869 53.652 -1.005 1.00 47.13 130 LYS B C 1
ATOM 2829 O O . LYS B 1 151 ? 64.373 53.311 0.075 1.00 48.26 130 LYS B O 1
ATOM 2833 N N . THR B 1 152 ? 64.227 54.442 -1.868 1.00 42.80 131 THR B N 1
ATOM 2834 C CA . THR B 1 152 ? 62.872 54.903 -1.591 1.00 43.80 131 THR B CA 1
ATOM 2835 C C . THR B 1 152 ? 61.918 53.732 -1.376 1.00 40.45 131 THR B C 1
ATOM 2836 O O . THR B 1 152 ? 61.133 53.726 -0.421 1.00 38.41 131 THR B O 1
ATOM 2840 N N . LEU B 1 153 ? 61.952 52.744 -2.271 1.00 40.62 132 LEU B N 1
ATOM 2841 C CA . LEU B 1 153 ? 61.106 51.567 -2.103 1.00 39.54 132 LEU B CA 1
ATOM 2842 C C . LEU B 1 153 ? 61.402 50.855 -0.787 1.00 40.98 132 LEU B C 1
ATOM 2843 O O . LEU B 1 153 ? 60.478 50.475 -0.055 1.00 40.47 132 LEU B O 1
ATOM 2848 N N . ALA B 1 154 ? 62.687 50.680 -0.464 1.00 38.83 133 ALA B N 1
ATOM 2849 C CA . ALA B 1 154 ? 63.066 49.997 0.768 1.00 36.76 133 ALA B CA 1
ATOM 2850 C C . ALA B 1 154 ? 62.594 50.760 2.004 1.00 36.58 133 ALA B C 1
ATOM 2851 O O . ALA B 1 154 ? 62.247 50.147 3.017 1.00 35.71 133 ALA B O 1
ATOM 2853 N N . TYR B 1 155 ? 62.611 52.099 1.959 1.00 38.14 134 TYR B N 1
ATOM 2854 C CA . TYR B 1 155 ? 62.097 52.876 3.088 1.00 37.88 134 TYR B CA 1
ATOM 2855 C C . TYR B 1 155 ? 60.589 52.718 3.214 1.00 37.90 134 TYR B C 1
ATOM 2856 O O . TYR B 1 155 ? 60.059 52.608 4.327 1.00 36.24 134 TYR B O 1
ATOM 2865 N N . PHE B 1 156 ? 59.885 52.733 2.083 1.00 36.64 135 PHE B N 1
ATOM 2866 C CA . PHE B 1 156 ? 58.454 52.464 2.095 1.00 36.78 135 PHE B CA 1
ATOM 2867 C C . PHE B 1 156 ? 58.162 51.121 2.759 1.00 33.24 135 PHE B C 1
ATOM 2868 O O . PHE B 1 156 ? 57.257 51.005 3.595 1.00 31.97 135 PHE B O 1
ATOM 2876 N N . LEU B 1 157 ? 58.928 50.093 2.400 1.00 30.08 136 LEU B N 1
ATOM 2877 C CA . LEU B 1 157 ? 58.669 48.764 2.943 1.00 30.24 136 LEU B CA 1
ATOM 2878 C C . LEU B 1 157 ? 59.141 48.627 4.379 1.00 33.58 136 LEU B C 1
ATOM 2879 O O . LEU B 1 157 ? 58.529 47.870 5.143 1.00 32.89 136 LEU B O 1
ATOM 2884 N N . GLN B 1 158 ? 60.216 49.331 4.764 1.00 32.60 137 GLN B N 1
ATOM 2885 C CA . GLN B 1 158 ? 60.610 49.365 6.174 1.00 31.96 137 GLN B CA 1
ATOM 2886 C C . GLN B 1 158 ? 59.461 49.881 7.030 1.00 30.38 137 GLN B C 1
ATOM 2887 O O . GLN B 1 158 ? 59.128 49.300 8.069 1.00 29.25 137 GLN B O 1
ATOM 2893 N N . ASN B 1 159 ? 58.818 50.961 6.573 1.00 30.41 138 ASN B N 1
ATOM 2894 C CA . ASN B 1 159 ? 57.686 51.528 7.299 1.00 30.87 138 ASN B CA 1
ATOM 2895 C C . ASN B 1 159 ? 56.521 50.544 7.339 1.00 29.73 138 ASN B C 1
ATOM 2896 O O . ASN B 1 159 ? 55.881 50.368 8.380 1.00 29.17 138 ASN B O 1
ATOM 2901 N N . ARG B 1 160 ? 56.243 49.890 6.211 1.00 28.77 139 ARG B N 1
ATOM 2902 C CA . ARG B 1 160 ? 55.170 48.903 6.137 1.00 32.28 139 ARG B CA 1
ATOM 2903 C C . ARG B 1 160 ? 55.432 47.716 7.069 1.00 31.99 139 ARG B C 1
ATOM 2904 O O . ARG B 1 160 ? 54.531 47.267 7.790 1.00 30.74 139 ARG B O 1
ATOM 2912 N N . MET B 1 161 ? 56.662 47.203 7.072 1.00 30.93 140 MET B N 1
ATOM 2913 C CA . MET B 1 161 ? 57.040 46.178 8.045 1.00 29.81 140 MET B CA 1
ATOM 2914 C C . MET B 1 161 ? 56.798 46.656 9.465 1.00 29.46 140 MET B C 1
ATOM 2915 O O . MET B 1 161 ? 56.320 45.895 10.308 1.00 28.72 140 MET B O 1
ATOM 2920 N N . SER B 1 162 ? 57.150 47.907 9.760 1.00 28.34 141 SER B N 1
ATOM 2921 C CA . SER B 1 162 ? 56.973 48.400 11.119 1.00 30.36 141 SER B CA 1
ATOM 2922 C C . SER B 1 162 ? 55.494 48.452 11.484 1.00 29.62 141 SER B C 1
ATOM 2923 O O . SER B 1 162 ? 55.108 48.093 12.598 1.00 28.14 141 SER B O 1
ATOM 2926 N N . GLU B 1 163 ? 54.649 48.893 10.546 1.00 26.84 142 GLU B N 1
ATOM 2927 C CA . GLU B 1 163 ? 53.210 48.941 10.787 1.00 29.36 142 GLU B CA 1
ATOM 2928 C C . GLU B 1 163 ? 52.614 47.547 10.939 1.00 30.17 142 GLU B C 1
ATOM 2929 O O . GLU B 1 163 ? 51.836 47.289 11.864 1.00 33.29 142 GLU B O 1
ATOM 2935 N N . VAL B 1 164 ? 52.924 46.645 10.012 1.00 30.33 143 VAL B N 1
ATOM 2936 C CA . VAL B 1 164 ? 52.188 45.383 9.973 1.00 28.66 143 VAL B CA 1
ATOM 2937 C C . VAL B 1 164 ? 52.776 44.374 10.950 1.00 30.94 143 VAL B C 1
ATOM 2938 O O . VAL B 1 164 ? 52.034 43.675 11.648 1.00 33.33 143 VAL B O 1
ATOM 2942 N N . PHE B 1 165 ? 54.108 44.309 11.051 1.00 29.56 144 PHE B N 1
ATOM 2943 C CA . PHE B 1 165 ? 54.773 43.340 11.921 1.00 30.20 144 PHE B CA 1
ATOM 2944 C C . PHE B 1 165 ? 55.219 43.929 13.251 1.00 29.43 144 PHE B C 1
ATOM 2945 O O . PHE B 1 165 ? 55.672 43.174 14.114 1.00 29.70 144 PHE B O 1
ATOM 2953 N N . GLY B 1 166 ? 55.135 45.248 13.438 1.00 29.72 145 GLY B N 1
ATOM 2954 C CA . GLY B 1 166 ? 55.671 45.837 14.657 1.00 28.73 145 GLY B CA 1
ATOM 2955 C C . GLY B 1 166 ? 57.173 45.713 14.799 1.00 31.36 145 GLY B C 1
ATOM 2956 O O . GLY B 1 166 ? 57.697 45.790 15.912 1.00 31.53 145 GLY B O 1
ATOM 2957 N N . VAL B 1 167 ? 57.880 45.563 13.687 1.00 28.61 146 VAL B N 1
ATOM 2958 C CA . VAL B 1 167 ? 59.317 45.357 13.659 1.00 31.35 146 VAL B CA 1
ATOM 2959 C C . VAL B 1 167 ? 59.913 46.453 12.786 1.00 31.66 146 VAL B C 1
ATOM 2960 O O . VAL B 1 167 ? 59.453 46.669 11.660 1.00 31.25 146 VAL B O 1
ATOM 2964 N N . ASP B 1 168 ? 60.936 47.133 13.292 1.00 28.71 147 ASP B N 1
ATOM 2965 C CA . ASP B 1 168 ? 61.609 48.203 12.553 1.00 29.46 147 ASP B CA 1
ATOM 2966 C C . ASP B 1 168 ? 63.048 47.747 12.318 1.00 31.55 147 ASP B C 1
ATOM 2967 O O . ASP B 1 168 ? 63.866 47.761 13.243 1.00 29.77 147 ASP B O 1
ATOM 2972 N N . ILE B 1 169 ? 63.352 47.320 11.094 1.00 28.83 148 ILE B N 1
ATOM 2973 C CA . ILE B 1 169 ? 64.713 46.959 10.711 1.00 30.68 148 ILE B CA 1
ATOM 2974 C C . ILE B 1 169 ? 65.133 47.890 9.584 1.00 32.49 148 ILE B C 1
ATOM 2975 O O . ILE B 1 169 ? 64.484 47.924 8.529 1.00 30.17 148 ILE B O 1
ATOM 2980 N N . HIS B 1 170 ? 66.210 48.642 9.805 1.00 34.56 149 HIS B N 1
ATOM 2981 C CA . HIS B 1 170 ? 66.714 49.529 8.758 1.00 35.75 149 HIS B CA 1
ATOM 2982 C C . HIS B 1 170 ? 67.192 48.687 7.575 1.00 35.06 149 HIS B C 1
ATOM 2983 O O . HIS B 1 170 ? 67.848 47.663 7.776 1.00 33.34 149 HIS B O 1
ATOM 2990 N N . PRO B 1 171 ? 66.856 49.065 6.339 1.00 37.34 150 PRO B N 1
ATOM 2991 C CA . PRO B 1 171 ? 67.236 48.231 5.186 1.00 37.53 150 PRO B CA 1
ATOM 2992 C C . PRO B 1 171 ? 68.730 47.963 5.079 1.00 38.36 150 PRO B C 1
ATOM 2993 O O . PRO B 1 171 ? 69.118 46.982 4.436 1.00 39.49 150 PRO B O 1
ATOM 2997 N N . ALA B 1 172 ? 69.578 48.803 5.668 1.00 41.01 151 ALA B N 1
ATOM 2998 C CA . ALA B 1 172 ? 71.020 48.598 5.594 1.00 42.08 151 ALA B CA 1
ATOM 2999 C C . ALA B 1 172 ? 71.544 47.573 6.599 1.00 45.35 151 ALA B C 1
ATOM 3000 O O . ALA B 1 172 ? 72.703 47.163 6.488 1.00 47.87 151 ALA B O 1
ATOM 3002 N N . ALA B 1 173 ? 70.739 47.152 7.570 1.00 42.67 152 ALA B N 1
ATOM 3003 C CA . ALA B 1 173 ? 71.207 46.164 8.532 1.00 41.37 152 ALA B CA 1
ATOM 3004 C C . ALA B 1 173 ? 71.523 44.845 7.838 1.00 41.26 152 ALA B C 1
ATOM 3005 O O . ALA B 1 173 ? 70.862 44.455 6.875 1.00 38.92 152 ALA B O 1
ATOM 3007 N N . ARG B 1 174 ? 72.550 44.160 8.328 1.00 40.99 153 ARG B N 1
ATOM 3008 C CA . ARG B 1 174 ? 73.024 42.917 7.733 1.00 39.10 153 ARG B CA 1
ATOM 3009 C C . ARG B 1 174 ? 72.725 41.765 8.688 1.00 39.01 153 ARG B C 1
ATOM 3010 O O . ARG B 1 174 ? 73.140 41.803 9.852 1.00 41.25 153 ARG B O 1
ATOM 3012 N N . LEU B 1 175 ? 71.998 40.755 8.198 1.00 37.66 154 LEU B N 1
ATOM 3013 C CA . LEU B 1 175 ? 71.497 39.647 9.011 1.00 41.92 154 LEU B CA 1
ATOM 3014 C C . LEU B 1 175 ? 72.008 38.306 8.491 1.00 43.75 154 LEU B C 1
ATOM 3015 O O . LEU B 1 175 ? 71.831 37.990 7.307 1.00 43.99 154 LEU B O 1
ATOM 3020 N N . GLY B 1 176 ? 72.591 37.499 9.382 1.00 44.18 155 GLY B N 1
ATOM 3021 C CA . GLY B 1 176 ? 73.035 36.159 9.042 1.00 42.42 155 GLY B CA 1
ATOM 3022 C C . GLY B 1 176 ? 71.886 35.165 8.955 1.00 42.68 155 GLY B C 1
ATOM 3023 O O . GLY B 1 176 ? 70.707 35.518 9.004 1.00 41.25 155 GLY B O 1
ATOM 3024 N N . TYR B 1 177 ? 72.246 33.888 8.826 1.00 43.58 156 TYR B N 1
ATOM 3025 C CA . TYR B 1 177 ? 71.263 32.825 8.657 1.00 43.60 156 TYR B CA 1
ATOM 3026 C C . TYR B 1 177 ? 71.048 32.067 9.969 1.00 42.37 156 TYR B C 1
ATOM 3027 O O . TYR B 1 177 ? 71.757 32.261 10.957 1.00 43.71 156 TYR B O 1
ATOM 3036 N N . GLY B 1 178 ? 70.052 31.186 9.963 1.00 38.26 157 GLY B N 1
ATOM 3037 C CA . GLY B 1 178 ? 69.714 30.477 11.186 1.00 39.63 157 GLY B CA 1
ATOM 3038 C C . GLY B 1 178 ? 69.223 31.402 12.278 1.00 39.80 157 GLY B C 1
ATOM 3039 O O . GLY B 1 178 ? 69.538 31.198 13.458 1.00 37.44 157 GLY B O 1
ATOM 3040 N N . LEU B 1 179 ? 68.467 32.431 11.907 1.00 40.34 158 LEU B N 1
ATOM 3041 C CA . LEU B 1 179 ? 67.966 33.410 12.863 1.00 39.13 158 LEU B CA 1
ATOM 3042 C C . LEU B 1 179 ? 66.574 33.050 13.353 1.00 37.74 158 LEU B C 1
ATOM 3043 O O . LEU B 1 179 ? 65.735 32.577 12.584 1.00 38.84 158 LEU B O 1
ATOM 3047 N N . MET B 1 180 ? 66.319 33.289 14.634 1.00 37.77 159 MET B N 1
ATOM 3048 C CA . MET B 1 180 ? 64.959 33.197 15.152 1.00 36.11 159 MET B CA 1
ATOM 3049 C C . MET B 1 180 ? 64.604 34.504 15.855 1.00 35.01 159 MET B C 1
ATOM 3050 O O . MET B 1 180 ? 65.338 34.963 16.737 1.00 35.57 159 MET B O 1
ATOM 3055 N N . LEU B 1 181 ? 63.497 35.112 15.443 1.00 30.22 160 LEU B N 1
ATOM 3056 C CA . LEU B 1 181 ? 62.917 36.271 16.125 1.00 29.25 160 LEU B CA 1
ATOM 3057 C C . LEU B 1 181 ? 61.547 35.828 16.628 1.00 32.15 160 LEU B C 1
ATOM 3058 O O . LEU B 1 181 ? 60.559 35.850 15.889 1.00 33.82 160 LEU B O 1
ATOM 3063 N N . ASP B 1 182 ? 61.495 35.392 17.881 1.00 31.76 161 ASP B N 1
ATOM 3064 C CA . ASP B 1 182 ? 60.274 34.834 18.445 1.00 31.99 161 ASP B CA 1
ATOM 3065 C C . ASP B 1 182 ? 59.328 35.953 18.886 1.00 33.59 161 ASP B C 1
ATOM 3066 O O . ASP B 1 182 ? 59.755 36.887 19.574 1.00 32.64 161 ASP B O 1
ATOM 3071 N N . HIS B 1 183 ? 58.043 35.873 18.514 1.00 28.79 162 HIS B N 1
ATOM 3072 C CA . HIS B 1 183 ? 56.985 36.871 18.862 1.00 30.49 162 HIS B CA 1
ATOM 3073 C C . HIS B 1 183 ? 57.199 38.170 18.079 1.00 28.94 162 HIS B C 1
ATOM 3074 O O . HIS B 1 183 ? 56.194 38.689 17.599 1.00 28.25 162 HIS B O 1
ATOM 3081 N N . ALA B 1 184 ? 58.421 38.706 18.058 1.00 28.29 163 ALA B N 1
ATOM 3082 C CA . ALA B 1 184 ? 58.818 39.839 17.190 1.00 27.71 163 ALA B CA 1
ATOM 3083 C C . ALA B 1 184 ? 58.432 41.245 17.631 1.00 29.46 163 ALA B C 1
ATOM 3084 O O . ALA B 1 184 ? 59.234 42.145 17.404 1.00 28.68 163 ALA B O 1
ATOM 3086 N N . THR B 1 185 ? 57.266 41.420 18.213 1.00 26.94 164 THR B N 1
ATOM 3087 C CA . THR B 1 185 ? 56.763 42.772 18.474 1.00 27.39 164 THR B CA 1
ATOM 3088 C C . THR B 1 185 ? 57.798 43.636 19.172 1.00 27.64 164 THR B C 1
ATOM 3089 O O . THR B 1 185 ? 58.321 43.264 20.223 1.00 29.41 164 THR B O 1
ATOM 3093 N N . GLY B 1 186 ? 58.062 44.811 18.595 1.00 25.66 165 GLY B N 1
ATOM 3094 C CA . GLY B 1 186 ? 58.951 45.783 19.199 1.00 26.74 165 GLY B CA 1
ATOM 3095 C C . GLY B 1 186 ? 60.411 45.634 18.830 1.00 29.83 165 GLY B C 1
ATOM 3096 O O . GLY B 1 186 ? 61.234 46.429 19.292 1.00 31.65 165 GLY B O 1
ATOM 3097 N N . PHE B 1 187 ? 60.764 44.645 18.015 1.00 31.24 166 PHE B N 1
ATOM 3098 C CA . PHE B 1 187 ? 62.158 44.483 17.626 1.00 28.18 166 PHE B CA 1
ATOM 3099 C C . PHE B 1 187 ? 62.608 45.667 16.786 1.00 31.34 166 PHE B C 1
ATOM 3100 O O . PHE B 1 187 ? 61.895 46.130 15.889 1.00 28.17 166 PHE B O 1
ATOM 3108 N N . VAL B 1 188 ? 63.812 46.148 17.074 1.00 29.92 167 VAL B N 1
ATOM 3109 C CA . VAL B 1 188 ? 64.393 47.277 16.364 1.00 32.05 167 VAL B CA 1
ATOM 3110 C C . VAL B 1 188 ? 65.842 46.932 16.048 1.00 32.93 167 VAL B C 1
ATOM 3111 O O . VAL B 1 188 ? 66.574 46.459 16.924 1.00 32.76 167 VAL B O 1
ATOM 3115 N N . ALA B 1 189 ? 66.247 47.140 14.797 1.00 33.17 168 ALA B N 1
ATOM 3116 C CA . ALA B 1 189 ? 67.650 47.015 14.411 1.00 37.01 168 ALA B CA 1
ATOM 3117 C C . ALA B 1 189 ? 67.979 48.158 13.464 1.00 37.42 168 ALA B C 1
ATOM 3118 O O . ALA B 1 189 ? 67.338 48.307 12.417 1.00 35.64 168 ALA B O 1
ATOM 3120 N N . GLY B 1 190 ? 68.995 48.951 13.816 1.00 34.81 169 GLY B N 1
ATOM 3121 C CA . GLY B 1 190 ? 69.282 50.182 13.119 1.00 34.43 169 GLY B CA 1
ATOM 3122 C C . GLY B 1 190 ? 70.260 50.019 11.972 1.00 34.05 169 GLY B C 1
ATOM 3123 O O . GLY B 1 190 ? 70.703 48.920 11.631 1.00 33.71 169 GLY B O 1
ATOM 3124 N N . GLU B 1 191 ? 70.658 51.174 11.427 1.00 35.03 170 GLU B N 1
ATOM 3125 C CA . GLU B 1 191 ? 71.302 51.233 10.116 1.00 37.01 170 GLU B CA 1
ATOM 3126 C C . GLU B 1 191 ? 72.597 50.417 10.055 1.00 41.42 170 GLU B C 1
ATOM 3127 O O . GLU B 1 191 ? 72.849 49.723 9.063 1.00 41.44 170 GLU B O 1
ATOM 3133 N N . THR B 1 192 ? 73.422 50.460 11.104 1.00 41.37 171 THR B N 1
ATOM 3134 C CA . THR B 1 192 ? 74.726 49.802 11.059 1.00 41.65 171 THR B CA 1
ATOM 3135 C C . THR B 1 192 ? 74.763 48.509 11.863 1.00 42.27 171 THR B C 1
ATOM 3136 O O . THR B 1 192 ? 75.853 48.014 12.177 1.00 42.18 171 THR B O 1
ATOM 3140 N N . ALA B 1 193 ? 73.601 47.949 12.199 1.00 38.74 172 ALA B N 1
ATOM 3141 C CA . ALA B 1 193 ? 73.566 46.693 12.927 1.00 38.91 172 ALA B CA 1
ATOM 3142 C C . ALA B 1 193 ? 74.030 45.548 12.037 1.00 41.12 172 ALA B C 1
ATOM 3143 O O . ALA B 1 193 ? 73.765 45.525 10.832 1.00 43.16 172 ALA B O 1
ATOM 3145 N N . VAL B 1 194 ? 74.763 44.609 12.630 1.00 40.70 173 VAL B N 1
ATOM 3146 C CA . VAL B 1 194 ? 75.230 43.415 11.932 1.00 44.38 173 VAL B CA 1
ATOM 3147 C C . VAL B 1 194 ? 74.964 42.215 12.827 1.00 44.15 173 VAL B C 1
ATOM 3148 O O . VAL B 1 194 ? 75.354 42.211 14.001 1.00 45.45 173 VAL B O 1
ATOM 3152 N N . LEU B 1 195 ? 74.306 41.201 12.277 1.00 43.53 174 LEU B N 1
ATOM 3153 C CA . LEU B 1 195 ? 73.990 39.984 13.012 1.00 42.43 174 LEU B CA 1
ATOM 3154 C C . LEU B 1 195 ? 74.661 38.809 12.326 1.00 45.45 174 LEU B C 1
ATOM 3155 O O . LEU B 1 195 ? 74.524 38.635 11.111 1.00 44.46 174 LEU B O 1
ATOM 3160 N N . GLY B 1 196 ? 75.377 38.008 13.111 1.00 44.84 175 GLY B N 1
ATOM 3161 C CA . GLY B 1 196 ? 75.991 36.797 12.605 1.00 44.58 175 GLY B CA 1
ATOM 3162 C C . GLY B 1 196 ? 74.973 35.699 12.393 1.00 45.35 175 GLY B C 1
ATOM 3163 O O . GLY B 1 196 ? 73.794 35.975 12.141 1.00 43.08 175 GLY B O 1
ATOM 3164 N N . ASN B 1 197 ? 75.405 34.450 12.501 1.00 43.05 176 ASN B N 1
ATOM 3165 C CA . ASN B 1 197 ? 74.547 33.317 12.209 1.00 41.42 176 ASN B CA 1
ATOM 3166 C C . ASN B 1 197 ? 74.112 32.654 13.501 1.00 41.14 176 ASN B C 1
ATOM 3167 O O . ASN B 1 197 ? 74.737 32.823 14.552 1.00 41.24 176 ASN B O 1
ATOM 3172 N N . ASN B 1 198 ? 73.007 31.917 13.407 1.00 39.26 177 ASN B N 1
ATOM 3173 C CA . ASN B 1 198 ? 72.501 31.105 14.510 1.00 41.56 177 ASN B CA 1
ATOM 3174 C C . ASN B 1 198 ? 72.311 31.933 15.777 1.00 42.11 177 ASN B C 1
ATOM 3175 O O . ASN B 1 198 ? 72.811 31.601 16.855 1.00 39.64 177 ASN B O 1
ATOM 3180 N N . ILE B 1 199 ? 71.588 33.041 15.629 1.00 40.95 178 ILE B N 1
ATOM 3181 C CA . ILE B 1 199 ? 71.236 33.911 16.742 1.00 37.58 178 ILE B CA 1
ATOM 3182 C C . ILE B 1 199 ? 69.746 33.758 17.006 1.00 38.03 178 ILE B C 1
ATOM 3183 O O . ILE B 1 199 ? 68.950 33.548 16.081 1.00 37.08 178 ILE B O 1
ATOM 3188 N N . SER B 1 200 ? 69.369 33.842 18.276 1.00 36.36 179 SER B N 1
ATOM 3189 C CA . SER B 1 200 ? 67.976 33.755 18.687 1.00 35.01 179 SER B CA 1
ATOM 3190 C C . SER B 1 200 ? 67.633 35.020 19.453 1.00 35.59 179 SER B C 1
ATOM 3191 O O . SER B 1 200 ? 68.349 35.394 20.385 1.00 38.35 179 SER B O 1
ATOM 3194 N N . ILE B 1 201 ? 66.540 35.668 19.063 1.00 35.53 180 ILE B N 1
ATOM 3195 C CA . ILE B 1 201 ? 66.183 36.994 19.553 1.00 32.86 180 ILE B CA 1
ATOM 3196 C C . ILE B 1 201 ? 64.718 36.962 19.951 1.00 31.05 180 ILE B C 1
ATOM 3197 O O . ILE B 1 201 ? 63.886 36.401 19.230 1.00 32.65 180 ILE B O 1
ATOM 3202 N N . LEU B 1 202 ? 64.397 37.543 21.102 1.00 30.65 181 LEU B N 1
ATOM 3203 C CA . LEU B 1 202 ? 63.009 37.617 21.542 1.00 31.87 181 LEU B CA 1
ATOM 3204 C C . LEU B 1 202 ? 62.405 38.975 21.171 1.00 33.11 181 LEU B C 1
ATOM 3205 O O . LEU B 1 202 ? 63.109 39.919 20.803 1.00 33.50 181 LEU B O 1
ATOM 3210 N N . HIS B 1 203 ? 61.083 39.075 21.310 1.00 30.93 182 HIS B N 1
ATOM 3211 C CA . HIS B 1 203 ? 60.382 40.334 21.064 1.00 32.18 182 HIS B CA 1
ATOM 3212 C C . HIS B 1 203 ? 60.940 41.471 21.925 1.00 32.46 182 HIS B C 1
ATOM 3213 O O . HIS B 1 203 ? 61.513 41.260 22.998 1.00 31.01 182 HIS B O 1
ATOM 3220 N N . GLY B 1 204 ? 60.741 42.703 21.454 1.00 33.79 183 GLY B N 1
ATOM 3221 C CA . GLY B 1 204 ? 61.132 43.880 22.223 1.00 34.33 183 GLY B CA 1
ATOM 3222 C C . GLY B 1 204 ? 62.616 44.174 22.273 1.00 34.57 183 GLY B C 1
ATOM 3223 O O . GLY B 1 204 ? 63.021 45.153 22.922 1.00 34.90 183 GLY B O 1
ATOM 3224 N N . VAL B 1 205 ? 63.440 43.398 21.586 1.00 31.28 184 VAL B N 1
ATOM 3225 C CA . VAL B 1 205 ? 64.881 43.604 21.648 1.00 31.49 184 VAL B CA 1
ATOM 3226 C C . VAL B 1 205 ? 65.275 44.781 20.766 1.00 33.66 184 VAL B C 1
ATOM 3227 O O . VAL B 1 205 ? 64.740 44.971 19.668 1.00 31.30 184 VAL B O 1
ATOM 3231 N N . THR B 1 206 ? 66.218 45.586 21.253 1.00 31.58 185 THR B N 1
ATOM 3232 C CA . THR B 1 206 ? 66.725 46.734 20.516 1.00 33.78 185 THR B CA 1
ATOM 3233 C C . THR B 1 206 ? 68.210 46.560 20.236 1.00 35.32 185 THR B C 1
ATOM 3234 O O . THR B 1 206 ? 69.007 46.398 21.170 1.00 34.53 185 THR B O 1
ATOM 3238 N N . LEU B 1 207 ? 68.571 46.601 18.955 1.00 34.41 186 LEU B N 1
ATOM 3239 C CA . LEU B 1 207 ? 69.952 46.751 18.508 1.00 36.54 186 LEU B CA 1
ATOM 3240 C C . LEU B 1 207 ? 70.050 48.187 18.016 1.00 36.99 186 LEU B C 1
ATOM 3241 O O . LEU B 1 207 ? 69.912 48.472 16.826 1.00 38.23 186 LEU B O 1
ATOM 3246 N N . GLY B 1 208 ? 70.275 49.100 18.958 1.00 34.37 187 GLY B N 1
ATOM 3247 C CA . GLY B 1 208 ? 70.056 50.508 18.746 1.00 34.27 187 GLY B CA 1
ATOM 3248 C C . GLY B 1 208 ? 71.340 51.312 18.603 1.00 37.30 187 GLY B C 1
ATOM 3249 O O . GLY B 1 208 ? 72.448 50.855 18.877 1.00 35.55 187 GLY B O 1
ATOM 3250 N N . GLY B 1 209 ? 71.161 52.540 18.132 1.00 36.88 188 GLY B N 1
ATOM 3251 C CA . GLY B 1 209 ? 72.274 53.433 17.919 1.00 39.62 188 GLY B CA 1
ATOM 3252 C C . GLY B 1 209 ? 72.507 54.354 19.096 1.00 42.19 188 GLY B C 1
ATOM 3253 O O . GLY B 1 209 ? 71.766 54.379 20.080 1.00 42.55 188 GLY B O 1
ATOM 3254 N N . SER B 1 210 ? 73.573 55.133 18.976 1.00 44.08 189 SER B N 1
ATOM 3255 C CA . SER B 1 210 ? 73.892 56.166 19.943 1.00 43.30 189 SER B CA 1
ATOM 3256 C C . SER B 1 210 ? 74.452 57.348 19.175 1.00 43.50 189 SER B C 1
ATOM 3257 O O . SER B 1 210 ? 75.160 57.166 18.180 1.00 44.23 189 SER B O 1
ATOM 3260 N N . GLY B 1 211 ? 74.083 58.550 19.604 1.00 43.29 190 GLY B N 1
ATOM 3261 C CA . GLY B 1 211 ? 74.614 59.760 19.016 1.00 44.95 190 GLY B CA 1
ATOM 3262 C C . GLY B 1 211 ? 73.851 60.206 17.780 1.00 45.60 190 GLY B C 1
ATOM 3263 O O . GLY B 1 211 ? 73.076 59.459 17.177 1.00 42.96 190 GLY B O 1
ATOM 3264 N N . LYS B 1 212 ? 74.090 61.460 17.401 1.00 44.36 191 LYS B N 1
ATOM 3265 C CA . LYS B 1 212 ? 73.420 62.079 16.265 1.00 45.64 191 LYS B CA 1
ATOM 3266 C C . LYS B 1 212 ? 74.251 62.022 14.993 1.00 47.77 191 LYS B C 1
ATOM 3267 O O . LYS B 1 212 ? 73.821 62.556 13.962 1.00 47.35 191 LYS B O 1
ATOM 3271 N N . GLU B 1 213 ? 75.408 61.367 15.029 1.00 48.31 192 GLU B N 1
ATOM 3272 C CA . GLU B 1 213 ? 76.317 61.303 13.896 1.00 49.57 192 GLU B CA 1
ATOM 3273 C C . GLU B 1 213 ? 76.171 59.983 13.147 1.00 52.28 192 GLU B C 1
ATOM 3274 O O . GLU B 1 213 ? 75.826 58.953 13.731 1.00 52.75 192 GLU B O 1
ATOM 3280 N N . GLY B 1 214 ? 76.434 60.026 11.841 1.00 50.96 193 GLY B N 1
ATOM 3281 C CA . GLY B 1 214 ? 76.493 58.822 11.041 1.00 48.61 193 GLY B CA 1
ATOM 3282 C C . GLY B 1 214 ? 77.716 57.982 11.373 1.00 51.76 193 GLY B C 1
ATOM 3283 O O . GLY B 1 214 ? 78.495 58.275 12.280 1.00 54.01 193 GLY B O 1
ATOM 3284 N N . GLY B 1 215 ? 77.886 56.909 10.606 1.00 51.44 194 GLY B N 1
ATOM 3285 C CA . GLY B 1 215 ? 78.943 55.950 10.850 1.00 51.58 194 GLY B CA 1
ATOM 3286 C C . GLY B 1 215 ? 78.510 54.831 11.778 1.00 51.14 194 GLY B C 1
ATOM 3287 O O . GLY B 1 215 ? 77.405 54.824 12.328 1.00 51.17 194 GLY B O 1
ATOM 3288 N N . ASP B 1 216 ? 79.415 53.857 11.949 1.00 50.45 195 ASP B N 1
ATOM 3289 C CA . ASP B 1 216 ? 79.136 52.681 12.768 1.00 51.38 195 ASP B CA 1
ATOM 3290 C C . ASP B 1 216 ? 78.722 53.083 14.174 1.00 50.35 195 ASP B C 1
ATOM 3291 O O . ASP B 1 216 ? 79.517 53.664 14.923 1.00 50.04 195 ASP B O 1
ATOM 3296 N N . ARG B 1 217 ? 77.485 52.733 14.544 1.00 46.14 196 ARG B N 1
ATOM 3297 C CA . ARG B 1 217 ? 76.946 53.160 15.831 1.00 42.72 196 ARG B CA 1
ATOM 3298 C C . ARG B 1 217 ? 75.916 52.177 16.381 1.00 41.55 196 ARG B C 1
ATOM 3299 O O . ARG B 1 217 ? 75.258 52.505 17.375 1.00 40.79 196 ARG B O 1
ATOM 3307 N N . HIS B 1 218 ? 75.756 50.998 15.784 1.00 39.79 197 HIS B N 1
ATOM 3308 C CA . HIS B 1 218 ? 74.831 49.966 16.218 1.00 39.99 197 HIS B CA 1
ATOM 3309 C C . HIS B 1 218 ? 75.603 48.687 16.549 1.00 42.55 197 HIS B C 1
ATOM 3310 O O . HIS B 1 218 ? 76.751 48.517 16.123 1.00 43.14 197 HIS B O 1
ATOM 3317 N N . PRO B 1 219 ? 75.015 47.779 17.323 1.00 42.55 198 PRO B N 1
ATOM 3318 C CA . PRO B 1 219 ? 75.758 46.584 17.740 1.00 44.77 198 PRO B CA 1
ATOM 3319 C C . PRO B 1 219 ? 76.109 45.673 16.581 1.00 46.00 198 PRO B C 1
ATOM 3320 O O . PRO B 1 219 ? 75.456 45.663 15.536 1.00 45.63 198 PRO B O 1
ATOM 3324 N N . LYS B 1 220 ? 77.170 44.901 16.783 1.00 44.41 199 LYS B N 1
ATOM 3325 C CA . LYS B 1 220 ? 77.518 43.791 15.911 1.00 46.01 199 LYS B CA 1
ATOM 3326 C C . LYS B 1 220 ? 77.481 42.537 16.767 1.00 43.83 199 LYS B C 1
ATOM 3327 O O . LYS B 1 220 ? 78.171 42.466 17.790 1.00 44.60 199 LYS B O 1
ATOM 3331 N N . ILE B 1 221 ? 76.635 41.577 16.384 1.00 42.02 200 ILE B N 1
ATOM 3332 C CA . ILE B 1 221 ? 76.309 40.415 17.207 1.00 42.07 200 ILE B CA 1
ATOM 3333 C C . ILE B 1 221 ? 76.960 39.173 16.607 1.00 44.11 200 ILE B C 1
ATOM 3334 O O . ILE B 1 221 ? 76.776 38.883 15.420 1.00 42.88 200 ILE B O 1
ATOM 3339 N N . GLY B 1 222 ? 77.715 38.430 17.434 1.00 44.82 201 GLY B N 1
ATOM 3340 C CA . GLY B 1 222 ? 78.383 37.226 16.973 1.00 43.61 201 GLY B CA 1
ATOM 3341 C C . GLY B 1 222 ? 77.477 36.002 16.924 1.00 42.52 201 GLY B C 1
ATOM 3342 O O . GLY B 1 222 ? 76.354 36.002 17.425 1.00 44.10 201 GLY B O 1
ATOM 3343 N N . ASP B 1 223 ? 77.999 34.941 16.305 1.00 43.25 202 ASP B N 1
ATOM 3344 C CA . ASP B 1 223 ? 77.272 33.682 16.176 1.00 44.38 202 ASP B CA 1
ATOM 3345 C C . ASP B 1 223 ? 76.868 33.126 17.539 1.00 42.07 202 ASP B C 1
ATOM 3346 O O . ASP B 1 223 ? 77.523 33.366 18.558 1.00 41.60 202 ASP B O 1
ATOM 3351 N N . GLY B 1 224 ? 75.756 32.391 17.551 1.00 41.41 203 GLY B N 1
ATOM 3352 C CA . GLY B 1 224 ? 75.324 31.632 18.706 1.00 40.10 203 GLY B CA 1
ATOM 3353 C C . GLY B 1 224 ? 74.676 32.438 19.812 1.00 40.02 203 GLY B C 1
ATOM 3354 O O . GLY B 1 224 ? 74.215 31.844 20.796 1.00 42.24 203 GLY B O 1
ATOM 3355 N N . VAL B 1 225 ? 74.604 33.764 19.676 1.00 40.19 204 VAL B N 1
ATOM 3356 C CA . VAL B 1 225 ? 74.080 34.600 20.748 1.00 40.08 204 VAL B CA 1
ATOM 3357 C C . VAL B 1 225 ? 72.585 34.352 20.946 1.00 42.54 204 VAL B C 1
ATOM 3358 O O . VAL B 1 225 ? 71.844 34.036 20.001 1.00 42.52 204 VAL B O 1
ATOM 3362 N N . MET B 1 226 ? 72.151 34.445 22.201 1.00 42.79 205 MET B N 1
ATOM 3363 C CA . MET B 1 226 ? 70.745 34.511 22.566 1.00 41.55 205 MET B CA 1
ATOM 3364 C C . MET B 1 226 ? 70.481 35.841 23.261 1.00 39.08 205 MET B C 1
ATOM 3365 O O . MET B 1 226 ? 71.239 36.240 24.152 1.00 39.27 205 MET B O 1
ATOM 3370 N N . ILE B 1 227 ? 69.413 36.531 22.862 1.00 35.85 206 ILE B N 1
ATOM 3371 C CA . ILE B 1 227 ? 69.044 37.810 23.468 1.00 34.17 206 ILE B CA 1
ATOM 3372 C C . ILE B 1 227 ? 67.630 37.698 24.016 1.00 34.16 206 ILE B C 1
ATOM 3373 O O . ILE B 1 227 ? 66.677 37.508 23.245 1.00 34.72 206 ILE B O 1
ATOM 3378 N N . GLY B 1 228 ? 67.482 37.881 25.336 1.00 33.24 207 GLY B N 1
ATOM 3379 C CA . GLY B 1 228 ? 66.190 37.724 25.971 1.00 33.30 207 GLY B CA 1
ATOM 3380 C C . GLY B 1 228 ? 65.259 38.910 25.722 1.00 33.25 207 GLY B C 1
ATOM 3381 O O . GLY B 1 228 ? 65.658 39.965 25.230 1.00 32.26 207 GLY B O 1
ATOM 3382 N N . ALA B 1 229 ? 63.997 38.724 26.105 1.00 30.85 208 ALA B N 1
ATOM 3383 C CA . ALA B 1 229 ? 62.959 39.697 25.783 1.00 34.61 208 ALA B CA 1
ATOM 3384 C C . ALA B 1 229 ? 63.268 41.081 26.353 1.00 37.01 208 ALA B C 1
ATOM 3385 O O . ALA B 1 229 ? 63.714 41.219 27.497 1.00 36.52 208 ALA B O 1
ATOM 3387 N N . ASN B 1 230 ? 63.038 42.109 25.527 1.00 35.46 209 ASN B N 1
ATOM 3388 C CA . ASN B 1 230 ? 63.108 43.526 25.909 1.00 34.49 209 ASN B CA 1
ATOM 3389 C C . ASN B 1 230 ? 64.494 43.962 26.359 1.00 35.07 209 ASN B C 1
ATOM 3390 O O . ASN B 1 230 ? 64.631 44.957 27.074 1.00 31.27 209 ASN B O 1
ATOM 3395 N N . ALA B 1 231 ? 65.530 43.234 25.961 1.00 33.62 210 ALA B N 1
ATOM 3396 C CA . ALA B 1 231 ? 66.892 43.698 26.156 1.00 33.76 210 ALA B CA 1
ATOM 3397 C C . ALA B 1 231 ? 67.240 44.769 25.123 1.00 34.28 210 ALA B C 1
ATOM 3398 O O . ALA B 1 231 ? 66.765 44.743 23.983 1.00 33.54 210 ALA B O 1
ATOM 3400 N N . SER B 1 232 ? 68.115 45.693 25.512 1.00 32.04 211 SER B N 1
ATOM 3401 C CA . SER B 1 232 ? 68.612 46.711 24.596 1.00 34.32 211 SER B CA 1
ATOM 3402 C C . SER B 1 232 ? 70.132 46.655 24.518 1.00 38.57 211 SER B C 1
ATOM 3403 O O . SER B 1 232 ? 70.820 46.596 25.544 1.00 42.50 211 SER B O 1
ATOM 3406 N N . ILE B 1 233 ? 70.644 46.678 23.296 1.00 36.15 212 ILE B N 1
ATOM 3407 C CA . ILE B 1 233 ? 72.066 46.692 23.024 1.00 37.79 212 ILE B CA 1
ATOM 3408 C C . ILE B 1 233 ? 72.285 47.933 22.187 1.00 39.37 212 ILE B C 1
ATOM 3409 O O . ILE B 1 233 ? 71.788 48.019 21.057 1.00 38.80 212 ILE B O 1
ATOM 3414 N N . LEU B 1 234 ? 73.001 48.908 22.746 1.00 40.20 213 LEU B N 1
ATOM 3415 C CA . LEU B 1 234 ? 73.061 50.254 22.198 1.00 42.28 213 LEU B CA 1
ATOM 3416 C C . LEU B 1 234 ? 74.501 50.647 21.915 1.00 44.82 213 LEU B C 1
ATOM 3417 O O . LEU B 1 234 ? 75.383 50.456 22.759 1.00 44.47 213 LEU B O 1
ATOM 3422 N N . GLY B 1 235 ? 74.720 51.240 20.748 1.00 44.23 214 GLY B N 1
ATOM 3423 C CA . GLY B 1 235 ? 76.014 51.764 20.370 1.00 45.96 214 GLY B CA 1
ATOM 3424 C C . GLY B 1 235 ? 76.816 50.788 19.525 1.00 45.05 214 GLY B C 1
ATOM 3425 O O . GLY B 1 235 ? 76.437 49.636 19.301 1.00 45.13 214 GLY B O 1
ATOM 3426 N N . ASN B 1 236 ? 77.960 51.286 19.051 1.00 46.43 215 ASN B N 1
ATOM 3427 C CA . ASN B 1 236 ? 78.871 50.518 18.202 1.00 48.93 215 ASN B CA 1
ATOM 3428 C C . ASN B 1 236 ? 79.716 49.585 19.070 1.00 49.69 215 ASN B C 1
ATOM 3429 O O . ASN B 1 236 ? 80.933 49.730 19.209 1.00 50.42 215 ASN B O 1
ATOM 3434 N N . ILE B 1 237 ? 79.046 48.590 19.644 1.00 47.61 216 ILE B N 1
ATOM 3435 C CA . ILE B 1 237 ? 79.703 47.641 20.529 1.00 48.43 216 ILE B CA 1
ATOM 3436 C C . ILE B 1 237 ? 79.586 46.260 19.910 1.00 50.36 216 ILE B C 1
ATOM 3437 O O . ILE B 1 237 ? 78.724 45.999 19.063 1.00 48.93 216 ILE B O 1
ATOM 3442 N N . ARG B 1 238 ? 80.471 45.368 20.348 1.00 49.18 217 ARG B N 1
ATOM 3443 C CA . ARG B 1 238 ? 80.543 44.012 19.828 1.00 49.01 217 ARG B CA 1
ATOM 3444 C C . ARG B 1 238 ? 80.045 43.034 20.879 1.00 47.31 217 ARG B C 1
ATOM 3445 O O . ARG B 1 238 ? 80.457 43.092 22.044 1.00 45.22 217 ARG B O 1
ATOM 3447 N N . ILE B 1 239 ? 79.178 42.123 20.462 1.00 43.81 218 ILE B N 1
ATOM 3448 C CA . ILE B 1 239 ? 78.739 41.030 21.312 1.00 42.03 218 ILE B CA 1
ATOM 3449 C C . ILE B 1 239 ? 79.426 39.773 20.804 1.00 44.36 218 ILE B C 1
ATOM 3450 O O . ILE B 1 239 ? 79.211 39.358 19.657 1.00 44.93 218 ILE B O 1
ATOM 3455 N N . GLY B 1 240 ? 80.287 39.195 21.639 1.00 44.81 219 GLY B N 1
ATOM 3456 C CA . GLY B 1 2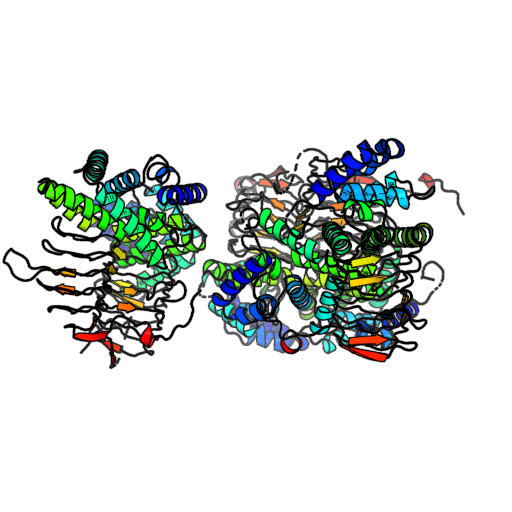40 ? 81.082 38.066 21.208 1.00 44.70 219 GLY B CA 1
ATOM 3457 C C . GLY B 1 240 ? 80.237 36.832 20.984 1.00 46.55 219 GLY B C 1
ATOM 3458 O O . GLY B 1 240 ? 79.127 36.700 21.502 1.00 46.03 219 GLY B O 1
ATOM 3459 N N . SER B 1 241 ? 80.779 35.919 20.178 1.00 47.70 220 SER B N 1
ATOM 3460 C CA . SER B 1 241 ? 80.081 34.680 19.860 1.00 47.66 220 SER B CA 1
ATOM 3461 C C . SER B 1 241 ? 79.680 33.946 21.127 1.00 46.84 220 SER B C 1
ATOM 3462 O O . SER B 1 241 ? 80.381 33.994 22.145 1.00 47.28 220 SER B O 1
ATOM 3465 N N . ASN B 1 242 ? 78.512 33.313 21.072 1.00 44.92 221 ASN B N 1
ATOM 3466 C CA . ASN B 1 242 ? 77.991 32.474 22.143 1.00 43.68 221 ASN B CA 1
ATOM 3467 C C . ASN B 1 242 ? 77.773 33.239 23.431 1.00 44.14 221 ASN B C 1
ATOM 3468 O O . ASN B 1 242 ? 77.603 32.622 24.485 1.00 47.32 221 ASN B O 1
ATOM 3473 N N . ALA B 1 243 ? 77.783 34.570 23.383 1.00 42.22 222 ALA B N 1
ATOM 3474 C CA . ALA B 1 243 ? 77.367 35.329 24.546 1.00 40.87 222 ALA B CA 1
ATOM 3475 C C . ALA B 1 243 ? 75.870 35.152 24.748 1.00 41.68 222 ALA B C 1
ATOM 3476 O O . ALA B 1 243 ? 75.146 34.709 23.852 1.00 40.40 222 ALA B O 1
ATOM 3478 N N . LYS B 1 244 ? 75.408 35.515 25.941 1.00 43.46 223 LYS B N 1
ATOM 3479 C CA . LYS B 1 244 ? 73.996 35.442 26.296 1.00 44.62 223 LYS B CA 1
ATOM 3480 C C . LYS B 1 244 ? 73.596 36.759 26.950 1.00 42.16 223 LYS B C 1
ATOM 3481 O O . LYS B 1 244 ? 74.231 37.194 27.913 1.00 38.30 223 LYS B O 1
ATOM 3487 N N . ILE B 1 245 ? 72.572 37.409 26.402 1.00 41.57 224 ILE B N 1
ATOM 3488 C CA . ILE B 1 245 ? 72.048 38.668 26.928 1.00 38.94 224 ILE B CA 1
ATOM 3489 C C . ILE B 1 245 ? 70.724 38.364 27.609 1.00 38.56 224 ILE B C 1
ATOM 3490 O O . ILE B 1 245 ? 69.744 38.003 26.944 1.00 36.49 224 ILE B O 1
ATOM 3495 N N . GLY B 1 246 ? 70.681 38.510 28.928 1.00 38.91 225 GLY B N 1
ATOM 3496 C CA . GLY B 1 246 ? 69.464 38.198 29.651 1.00 37.64 225 GLY B CA 1
ATOM 3497 C C . GLY B 1 246 ? 68.339 39.163 29.320 1.00 40.12 225 GLY B C 1
ATOM 3498 O O . GLY B 1 246 ? 68.555 40.315 28.926 1.00 37.62 225 GLY B O 1
ATOM 3499 N N . ALA B 1 247 ? 67.110 38.672 29.461 1.00 39.88 226 ALA B N 1
ATOM 3500 C CA . ALA B 1 247 ? 65.946 39.517 29.233 1.00 37.68 226 ALA B CA 1
ATOM 3501 C C . ALA B 1 247 ? 66.059 40.799 30.048 1.00 38.24 226 ALA B C 1
ATOM 3502 O O . ALA B 1 247 ? 66.579 40.799 31.170 1.00 35.57 226 ALA B O 1
ATOM 3504 N N . GLY B 1 248 ? 65.632 41.913 29.457 1.00 34.23 227 GLY B N 1
ATOM 3505 C CA . GLY B 1 248 ? 65.620 43.158 30.190 1.00 34.17 227 GLY B CA 1
ATOM 3506 C C . GLY B 1 248 ? 66.968 43.822 30.403 1.00 37.80 227 GLY B C 1
ATOM 3507 O O . GLY B 1 248 ? 67.025 44.881 31.048 1.00 36.96 227 GLY B O 1
ATOM 3508 N N . SER B 1 249 ? 68.053 43.257 29.885 1.00 38.08 228 SER B N 1
ATOM 3509 C CA . SER B 1 249 ? 69.354 43.891 30.071 1.00 41.71 228 SER B CA 1
ATOM 3510 C C . SER B 1 249 ? 69.510 45.121 29.177 1.00 38.98 228 SER B C 1
ATOM 3511 O O . SER B 1 249 ? 68.916 45.218 28.101 1.00 35.18 228 SER B O 1
ATOM 3514 N N . VAL B 1 250 ? 70.328 46.071 29.629 1.00 35.68 229 VAL B N 1
ATOM 3515 C CA . VAL B 1 250 ? 70.744 47.201 28.802 1.00 37.43 229 VAL B CA 1
ATOM 3516 C C . VAL B 1 250 ? 72.263 47.181 28.706 1.00 37.83 229 VAL B C 1
ATOM 3517 O O . VAL B 1 250 ? 72.960 47.479 29.686 1.00 37.75 229 VAL B O 1
ATOM 3521 N N . VAL B 1 251 ? 72.774 46.847 27.522 1.00 35.51 230 VAL B N 1
ATOM 3522 C CA . VAL B 1 251 ? 74.195 46.620 27.281 1.00 37.66 230 VAL B CA 1
ATOM 3523 C C . VAL B 1 251 ? 74.740 47.819 26.522 1.00 42.29 230 VAL B C 1
ATOM 3524 O O . VAL B 1 251 ? 74.255 48.133 25.429 1.00 44.24 230 VAL B O 1
ATOM 3528 N N . VAL B 1 252 ? 75.751 48.482 27.094 1.00 40.27 231 VAL B N 1
ATOM 3529 C CA . VAL B 1 252 ? 76.368 49.651 26.466 1.00 43.58 231 VAL B CA 1
ATOM 3530 C C . VAL B 1 252 ? 77.881 49.488 26.362 1.00 45.06 231 VAL B C 1
ATOM 3531 O O . VAL B 1 252 ? 78.585 50.430 25.985 1.00 47.80 231 VAL B O 1
ATOM 3535 N N . SER B 1 253 ? 78.393 48.304 26.694 1.00 46.14 232 SER B N 1
ATOM 3536 C CA . SER B 1 253 ? 79.803 47.975 26.519 1.00 47.43 232 SER B CA 1
ATOM 3537 C C . SER B 1 253 ? 79.913 46.610 25.862 1.00 45.61 232 SER B C 1
ATOM 3538 O O . SER B 1 253 ? 78.996 45.791 25.952 1.00 44.24 232 SER B O 1
ATOM 3541 N N . ASP B 1 254 ? 81.067 46.364 25.232 1.00 45.31 233 ASP B N 1
ATOM 3542 C CA . ASP B 1 254 ? 81.342 45.081 24.591 1.00 46.05 233 ASP B CA 1
ATOM 3543 C C . ASP B 1 254 ? 81.130 43.942 25.578 1.00 46.11 233 ASP B C 1
ATOM 3544 O O . ASP B 1 254 ? 81.331 44.092 26.783 1.00 46.27 233 ASP B O 1
ATOM 3549 N N . VAL B 1 255 ? 80.727 42.791 25.056 1.00 46.93 234 VAL B N 1
ATOM 3550 C CA . VAL B 1 255 ? 80.592 41.575 25.842 1.00 46.17 234 VAL B CA 1
ATOM 3551 C C . VAL B 1 255 ? 81.488 40.527 25.195 1.00 47.98 234 VAL B C 1
ATOM 3552 O O . VAL B 1 255 ? 81.357 40.254 23.998 1.00 46.75 234 VAL B O 1
ATOM 3555 N N . PRO B 1 256 ? 82.408 39.921 25.934 1.00 49.86 235 PRO B N 1
ATOM 3556 C CA . PRO B 1 256 ? 83.319 38.939 25.331 1.00 48.72 235 PRO B CA 1
ATOM 3557 C C . PRO B 1 256 ? 82.584 37.650 25.017 1.00 48.47 235 PRO B C 1
ATOM 3558 O O . PRO B 1 256 ? 81.499 37.396 25.564 1.00 47.65 235 PRO B O 1
ATOM 3562 N N . PRO B 1 257 ? 83.141 36.816 24.142 1.00 49.10 236 PRO B N 1
ATOM 3563 C CA . PRO B 1 257 ? 82.503 35.533 23.831 1.00 49.69 236 PRO B CA 1
ATOM 3564 C C . PRO B 1 257 ? 82.172 34.735 25.082 1.00 49.23 236 PRO B C 1
ATOM 3565 O O . PRO B 1 257 ? 82.853 34.828 26.104 1.00 50.25 236 PRO B O 1
ATOM 3569 N N . SER B 1 258 ? 81.086 33.971 24.999 1.00 44.75 237 SER B N 1
ATOM 3570 C CA . SER B 1 258 ? 80.752 32.954 25.989 1.00 44.98 237 SER B CA 1
ATOM 3571 C C . SER B 1 258 ? 80.467 33.535 27.366 1.00 42.47 237 SER B C 1
ATOM 3572 O O . SER B 1 258 ? 80.549 32.819 28.371 1.00 41.25 237 SER B O 1
ATOM 3575 N N . ILE B 1 259 ? 80.100 34.812 27.434 1.00 41.50 238 ILE B N 1
ATOM 3576 C CA . ILE B 1 259 ? 79.750 35.469 28.690 1.00 45.60 238 ILE B CA 1
ATOM 3577 C C . ILE B 1 259 ? 78.245 35.719 28.714 1.00 49.70 238 ILE B C 1
ATOM 3578 O O . ILE B 1 259 ? 77.641 36.038 27.681 1.00 48.42 238 ILE B O 1
ATOM 3580 N N . THR B 1 260 ? 77.640 35.559 29.894 1.00 48.67 239 THR B N 1
ATOM 3581 C CA . THR B 1 260 ? 76.258 35.952 30.141 1.00 46.08 239 THR B CA 1
ATOM 3582 C C . THR B 1 260 ? 76.254 37.254 30.933 1.00 43.99 239 THR B C 1
ATOM 3583 O O . THR B 1 260 ? 76.943 37.354 31.955 1.00 43.51 239 THR B O 1
ATOM 3587 N N . VAL B 1 261 ? 75.472 38.247 30.469 1.00 39.28 240 VAL B N 1
ATOM 3588 C CA . VAL B 1 261 ? 75.342 39.543 31.140 1.00 38.95 240 VAL B CA 1
ATOM 3589 C C . VAL B 1 261 ? 73.886 39.764 31.529 1.00 42.69 240 VAL B C 1
ATOM 3590 O O . VAL B 1 261 ? 72.965 39.314 30.839 1.00 43.90 240 VAL B O 1
ATOM 3594 N N . VAL B 1 262 ? 73.680 40.470 32.639 1.00 42.14 241 VAL B N 1
ATOM 3595 C CA . VAL B 1 262 ? 72.345 40.697 33.195 1.00 42.26 241 VAL B CA 1
ATOM 3596 C C . VAL B 1 262 ? 72.325 42.079 33.831 1.00 42.46 241 VAL B C 1
ATOM 3597 O O . VAL B 1 262 ? 73.320 42.512 34.419 1.00 42.62 241 VAL B O 1
ATOM 3601 N N . GLY B 1 263 ? 71.197 42.778 33.721 1.00 39.26 242 GLY B N 1
ATOM 3602 C CA . GLY B 1 263 ? 70.965 43.948 34.545 1.00 41.15 242 GLY B CA 1
ATOM 3603 C C . GLY B 1 263 ? 70.897 45.247 33.753 1.00 41.40 242 GLY B C 1
ATOM 3604 O O . GLY B 1 263 ? 71.024 45.289 32.526 1.00 40.50 242 GLY B O 1
ATOM 3605 N N . VAL B 1 264 ? 70.644 46.317 34.503 1.00 38.74 243 VAL B N 1
ATOM 3606 C CA . VAL B 1 264 ? 70.583 47.667 33.950 1.00 38.66 243 VAL B CA 1
ATOM 3607 C C . VAL B 1 264 ? 71.512 48.560 34.762 1.00 41.03 243 VAL B C 1
ATOM 3608 O O . VAL B 1 264 ? 71.122 49.019 35.844 1.00 42.78 243 VAL B O 1
ATOM 3612 N N . PRO B 1 265 ? 72.727 48.854 34.281 1.00 39.96 244 PRO B N 1
ATOM 3613 C CA . PRO B 1 265 ? 73.320 48.336 33.042 1.00 39.27 244 PRO B CA 1
ATOM 3614 C C . PRO B 1 265 ? 73.768 46.885 33.178 1.00 40.49 244 PRO B C 1
ATOM 3615 O O . PRO B 1 265 ? 73.907 46.395 34.293 1.00 41.32 244 PRO B O 1
ATOM 3619 N N . ALA B 1 266 ? 73.996 46.220 32.052 1.00 38.73 245 ALA B N 1
ATOM 3620 C CA . ALA B 1 266 ? 74.291 44.800 32.052 1.00 39.08 245 ALA B CA 1
ATOM 3621 C C . ALA B 1 266 ? 75.730 44.575 32.492 1.00 41.90 245 ALA B C 1
ATOM 3622 O O . ALA B 1 266 ? 76.623 45.353 32.145 1.00 41.47 245 ALA B O 1
ATOM 3624 N N . LYS B 1 267 ? 75.939 43.534 33.297 1.00 43.93 246 LYS B N 1
ATOM 3625 C CA . LYS B 1 267 ? 77.257 43.159 33.793 1.00 46.46 246 LYS B CA 1
ATOM 3626 C C . LYS B 1 267 ? 77.447 41.654 33.668 1.00 47.83 246 LYS B C 1
ATOM 3627 O O . LYS B 1 267 ? 76.488 40.892 33.843 1.00 45.81 246 LYS B O 1
ATOM 3629 N N . PRO B 1 268 ? 78.666 41.196 33.374 1.00 49.08 247 PRO B N 1
ATOM 3630 C CA . PRO B 1 268 ? 78.915 39.749 33.315 1.00 47.92 247 PRO B CA 1
ATOM 3631 C C . PRO B 1 268 ? 78.584 39.080 34.639 1.00 47.49 247 PRO B C 1
ATOM 3632 O O . PRO B 1 268 ? 78.885 39.609 35.709 1.00 47.10 247 PRO B O 1
ATOM 3636 N N . VAL B 1 269 ? 77.935 37.913 34.561 1.00 46.40 248 VAL B N 1
ATOM 3637 C CA . VAL B 1 269 ? 77.496 37.211 35.763 1.00 45.54 248 VAL B CA 1
ATOM 3638 C C . VAL B 1 269 ? 77.789 35.716 35.700 1.00 44.86 248 VAL B C 1
ATOM 3639 O O . VAL B 1 269 ? 77.678 35.026 36.720 1.00 45.04 248 VAL B O 1
ATOM 3643 N N . ALA B 1 270 ? 78.116 35.194 34.517 1.00 45.63 249 ALA B N 1
ATOM 3644 C CA . ALA B 1 270 ? 78.351 33.757 34.380 1.00 49.40 249 ALA B CA 1
ATOM 3645 C C . ALA B 1 270 ? 78.938 33.458 33.008 1.00 51.16 249 ALA B C 1
ATOM 3646 O O . ALA B 1 270 ? 78.908 34.297 32.100 1.00 50.79 249 ALA B O 1
ATOM 3648 N N . ARG B 1 271 ? 79.485 32.244 32.882 1.00 51.68 250 ARG B N 1
ATOM 3649 C CA . ARG B 1 271 ? 79.901 31.693 31.598 1.00 53.05 250 ARG B CA 1
ATOM 3650 C C . ARG B 1 271 ? 78.704 31.069 30.894 1.00 53.40 250 ARG B C 1
ATOM 3651 O O . ARG B 1 271 ? 77.894 30.369 31.511 1.00 53.18 250 ARG B O 1
ATOM 3652 N N . SER B 1 272 ? 78.587 31.330 29.592 1.00 53.01 251 SER B N 1
ATOM 3653 C CA . SER B 1 272 ? 77.379 30.932 28.880 1.00 53.68 251 SER B CA 1
ATOM 3654 C C . SER B 1 272 ? 77.407 29.489 28.388 1.00 54.97 251 SER B C 1
ATOM 3655 O O . SER B 1 272 ? 76.339 28.936 28.105 1.00 54.84 251 SER B O 1
ATOM 3658 N N . LEU B 1 273 ? 78.571 28.844 28.325 1.00 55.48 252 LEU B N 1
ATOM 3659 C CA . LEU B 1 273 ? 78.666 27.511 27.743 1.00 56.87 252 LEU B CA 1
ATOM 3660 C C . LEU B 1 273 ? 79.302 26.528 28.714 1.00 55.32 252 LEU B C 1
ATOM 3661 O O . LEU B 1 273 ? 80.255 26.868 29.427 1.00 54.09 252 LEU B O 1
ATOM 3665 N N . LYS B 1 274 ? 78.771 25.299 28.722 1.00 54.10 253 LYS B N 1
ATOM 3666 C CA . LYS B 1 274 ? 79.351 24.192 29.475 1.00 55.38 253 LYS B CA 1
ATOM 3667 C C . LYS B 1 274 ? 80.117 23.325 28.483 1.00 53.92 253 LYS B C 1
ATOM 3668 O O . LYS B 1 274 ? 79.516 22.672 27.621 1.00 53.82 253 LYS B O 1
ATOM 3670 N N . THR B 1 275 ? 81.434 23.289 28.643 1.00 49.63 254 THR B N 1
ATOM 3671 C CA . THR B 1 275 ? 82.294 22.478 27.804 1.00 46.06 254 THR B CA 1
ATOM 3672 C C . THR B 1 275 ? 82.126 20.984 28.106 1.00 43.49 254 THR B C 1
ATOM 3673 O O . THR B 1 275 ? 81.748 20.600 29.219 1.00 43.04 254 THR B O 1
ATOM 3677 N N . PRO B 1 276 ? 82.401 20.115 27.128 1.00 40.06 255 PRO B N 1
ATOM 3678 C CA . PRO B 1 276 ? 82.383 18.668 27.419 1.00 38.87 255 PRO B CA 1
ATOM 3679 C C . PRO B 1 276 ? 83.294 18.264 28.572 1.00 37.33 255 PRO B C 1
ATOM 3680 O O . PRO B 1 276 ? 82.967 17.331 29.322 1.00 40.03 255 PRO B O 1
ATOM 3684 N N . SER B 1 277 ? 84.453 18.911 28.703 1.00 35.45 256 SER B N 1
ATOM 3685 C CA . SER B 1 277 ? 85.375 18.581 29.788 1.00 37.65 256 SER B CA 1
ATOM 3686 C C . SER B 1 277 ? 84.793 18.904 31.154 1.00 38.93 256 SER B C 1
ATOM 3687 O O . SER B 1 277 ? 85.215 18.316 32.159 1.00 37.13 256 SER B O 1
ATOM 3690 N N . ALA B 1 278 ? 83.852 19.840 31.222 1.00 40.39 257 ALA B N 1
ATOM 3691 C CA . ALA B 1 278 ? 83.227 20.133 32.501 1.00 41.78 257 ALA B CA 1
ATOM 3692 C C . ALA B 1 278 ? 82.085 19.171 32.793 1.00 41.72 257 ALA B C 1
ATOM 3693 O O . ALA B 1 278 ? 81.865 18.818 33.956 1.00 45.54 257 ALA B O 1
ATOM 3695 N N . ASP B 1 279 ? 81.371 18.713 31.762 1.00 44.12 258 ASP B N 1
ATOM 3696 C CA . ASP B 1 279 ? 80.170 17.904 31.977 1.00 43.73 258 ASP B CA 1
ATOM 3697 C C . ASP B 1 279 ? 80.486 16.427 32.176 1.00 42.93 258 ASP B C 1
ATOM 3698 O O . ASP B 1 279 ? 79.716 15.722 32.848 1.00 41.75 258 ASP B O 1
ATOM 3700 N N . MET B 1 280 ? 81.566 15.937 31.554 1.00 41.79 259 MET B N 1
ATOM 3701 C CA . MET B 1 280 ? 82.023 14.548 31.686 1.00 40.26 259 MET B CA 1
ATOM 3702 C C . MET B 1 280 ? 80.949 13.523 31.299 1.00 40.10 259 MET B C 1
ATOM 3703 O O . MET B 1 280 ? 80.921 12.408 31.829 1.00 38.05 259 MET B O 1
ATOM 3708 N N . ASP B 1 281 ? 80.085 13.866 30.342 1.00 39.52 260 ASP B N 1
ATOM 3709 C CA . ASP B 1 281 ? 79.069 12.939 29.846 1.00 39.39 260 ASP B CA 1
ATOM 3710 C C . ASP B 1 281 ? 79.709 11.922 28.902 1.00 37.95 260 ASP B C 1
ATOM 3711 O O . ASP B 1 281 ? 80.196 12.284 27.825 1.00 40.52 260 ASP B O 1
ATOM 3716 N N . GLN B 1 282 ? 79.682 10.645 29.282 1.00 40.32 261 GLN B N 1
ATOM 3717 C CA . GLN B 1 282 ? 80.389 9.613 28.538 1.00 39.62 261 GLN B CA 1
ATOM 3718 C C . GLN B 1 282 ? 79.527 8.917 27.497 1.00 41.37 261 GLN B C 1
ATOM 3719 O O . GLN B 1 282 ? 79.992 7.952 26.880 1.00 41.46 261 GLN B O 1
ATOM 3725 N N . ASN B 1 283 ? 78.288 9.362 27.293 1.00 44.66 262 ASN B N 1
ATOM 3726 C CA . ASN B 1 283 ? 77.411 8.676 26.354 1.00 45.85 262 ASN B CA 1
ATOM 3727 C C . ASN B 1 283 ? 77.950 8.762 24.930 1.00 49.93 262 ASN B C 1
ATOM 3728 O O . ASN B 1 283 ? 78.410 9.813 24.478 1.00 52.97 262 ASN B O 1
ATOM 3733 N N . ILE B 1 284 ? 77.845 7.655 24.208 1.00 50.79 263 ILE B N 1
ATOM 3734 C CA . ILE B 1 284 ? 78.271 7.598 22.823 1.00 50.36 263 ILE B CA 1
ATOM 3735 C C . ILE B 1 284 ? 77.072 7.243 21.954 1.00 52.02 263 ILE B C 1
ATOM 3736 O O . ILE B 1 284 ? 77.233 6.617 20.907 1.00 53.11 263 ILE B O 1
ATOM 3738 N N . ASN C 1 25 ? 47.675 99.865 12.187 1.00 53.70 4 ASN C N 1
ATOM 3739 C CA . ASN C 1 25 ? 46.789 98.812 12.678 1.00 54.33 4 ASN C CA 1
ATOM 3740 C C . ASN C 1 25 ? 46.868 97.531 11.840 1.00 53.32 4 ASN C C 1
ATOM 3741 O O . ASN C 1 25 ? 47.655 97.433 10.898 1.00 53.84 4 ASN C O 1
ATOM 3746 N N . HIS C 1 26 ? 46.046 96.541 12.197 1.00 52.08 5 HIS C N 1
ATOM 3747 C CA . HIS C 1 26 ? 46.149 95.233 11.562 1.00 50.75 5 HIS C CA 1
ATOM 3748 C C . HIS C 1 26 ? 45.628 95.212 10.133 1.00 54.53 5 HIS C C 1
ATOM 3749 O O . HIS C 1 26 ? 45.890 94.239 9.420 1.00 54.74 5 HIS C O 1
ATOM 3756 N N . LEU C 1 27 ? 44.909 96.244 9.698 1.00 57.27 6 LEU C N 1
ATOM 3757 C CA . LEU C 1 27 ? 44.535 96.364 8.296 1.00 60.54 6 LEU C CA 1
ATOM 3758 C C . LEU C 1 27 ? 45.564 97.147 7.494 1.00 65.43 6 LEU C C 1
ATOM 3759 O O . LEU C 1 27 ? 45.706 96.914 6.286 1.00 66.74 6 LEU C O 1
ATOM 3763 N N . ASN C 1 28 ? 46.292 98.057 8.147 1.00 67.23 7 ASN C N 1
ATOM 3764 C CA . ASN C 1 28 ? 47.379 98.793 7.498 1.00 69.79 7 ASN C CA 1
ATOM 3765 C C . ASN C 1 28 ? 48.716 98.053 7.513 1.00 73.13 7 ASN C C 1
ATOM 3766 O O . ASN C 1 28 ? 49.261 97.711 6.461 1.00 74.39 7 ASN C O 1
ATOM 3768 N N . THR C 1 29 ? 49.255 97.797 8.702 1.00 74.37 8 THR C N 1
ATOM 3769 C CA . THR C 1 29 ? 50.521 97.085 8.835 1.00 74.72 8 THR C CA 1
ATOM 3770 C C . THR C 1 29 ? 50.294 95.607 8.526 1.00 74.49 8 THR C C 1
ATOM 3771 O O . THR C 1 29 ? 51.209 94.903 8.087 1.00 75.81 8 THR C O 1
ATOM 3772 N N . PHE C 1 32 ? 52.016 93.513 11.389 1.00 61.38 11 PHE C N 1
ATOM 3773 C CA . PHE C 1 32 ? 51.380 94.117 12.557 1.00 57.42 11 PHE C CA 1
ATOM 3774 C C . PHE C 1 32 ? 51.507 93.197 13.771 1.00 53.98 11 PHE C C 1
ATOM 3775 O O . PHE C 1 32 ? 51.289 91.986 13.673 1.00 51.90 11 PHE C O 1
ATOM 3783 N N . ASP C 1 33 ? 51.833 93.787 14.919 1.00 52.99 12 ASP C N 1
ATOM 3784 C CA . ASP C 1 33 ? 51.999 93.064 16.178 1.00 51.54 12 ASP C CA 1
ATOM 3785 C C . ASP C 1 33 ? 50.944 93.571 17.160 1.00 46.98 12 ASP C C 1
ATOM 3786 O O . ASP C 1 33 ? 51.050 94.695 17.666 1.00 46.65 12 ASP C O 1
ATOM 3791 N N . LEU C 1 34 ? 49.928 92.734 17.420 1.00 42.23 13 LEU C N 1
ATOM 3792 C CA . LEU C 1 34 ? 48.829 93.117 18.308 1.00 40.73 13 LEU C CA 1
ATOM 3793 C C . LEU C 1 34 ? 49.308 93.323 19.740 1.00 38.35 13 LEU C C 1
ATOM 3794 O O . LEU C 1 34 ? 48.913 94.289 20.401 1.00 39.65 13 LEU C O 1
ATOM 3799 N N . TRP C 1 35 ? 50.139 92.412 20.243 1.00 34.87 14 TRP C N 1
ATOM 3800 C CA . TRP C 1 35 ? 50.613 92.517 21.616 1.00 39.64 14 TRP C CA 1
ATOM 3801 C C . TRP C 1 35 ? 51.442 93.778 21.806 1.00 40.29 14 TRP C C 1
ATOM 3802 O O . TRP C 1 35 ? 51.231 94.533 22.761 1.00 39.66 14 TRP C O 1
ATOM 3813 N N . HIS C 1 36 ? 52.357 94.055 20.874 1.00 43.65 15 HIS C N 1
ATOM 3814 C CA . HIS C 1 36 ? 53.183 95.252 20.997 1.00 45.63 15 HIS C CA 1
ATOM 3815 C C . HIS C 1 36 ? 52.349 96.526 20.896 1.00 41.61 15 HIS C C 1
ATOM 3816 O O . HIS C 1 36 ? 52.608 97.494 21.618 1.00 39.90 15 HIS C O 1
ATOM 3823 N N . THR C 1 37 ? 51.363 96.567 19.994 1.00 40.63 16 THR C N 1
ATOM 3824 C CA . THR C 1 37 ? 50.514 97.755 19.918 1.00 41.19 16 THR C CA 1
ATOM 3825 C C . THR C 1 37 ? 49.765 97.979 21.230 1.00 38.04 16 THR C C 1
ATOM 3826 O O . THR C 1 37 ? 49.620 99.117 21.691 1.00 39.01 16 THR C O 1
ATOM 3830 N N . ILE C 1 38 ? 49.273 96.900 21.839 1.00 36.69 17 ILE C N 1
ATOM 3831 C CA . ILE C 1 38 ? 48.560 97.012 23.110 1.00 35.39 17 ILE C CA 1
ATOM 3832 C C . ILE C 1 38 ? 49.478 97.590 24.184 1.00 37.22 17 ILE C C 1
ATOM 3833 O O . ILE C 1 38 ? 49.091 98.497 24.930 1.00 34.97 17 ILE C O 1
ATOM 3838 N N . ARG C 1 39 ? 50.722 97.090 24.259 1.00 37.01 18 ARG C N 1
ATOM 3839 C CA . ARG C 1 39 ? 51.683 97.628 25.224 1.00 35.14 18 ARG C CA 1
ATOM 3840 C C . ARG C 1 39 ? 51.957 99.104 24.967 1.00 36.04 18 ARG C C 1
ATOM 3841 O O . ARG C 1 39 ? 51.979 99.913 25.904 1.00 37.17 18 ARG C O 1
ATOM 3849 N N . GLU C 1 40 ? 52.132 99.484 23.703 1.00 36.89 19 GLU C N 1
ATOM 3850 C CA . GLU C 1 40 ? 52.420 100.886 23.398 1.00 36.53 19 GLU C CA 1
ATOM 3851 C C . GLU C 1 40 ? 51.235 101.778 23.763 1.00 33.59 19 GLU C C 1
ATOM 3852 O O . GLU C 1 40 ? 51.414 102.866 24.331 1.00 31.65 19 GLU C O 1
ATOM 3854 N N . GLU C 1 41 ? 50.016 101.333 23.439 1.00 32.75 20 GLU C N 1
ATOM 3855 C CA . GLU C 1 41 ? 48.818 102.055 23.871 1.00 32.11 20 GLU C CA 1
ATOM 3856 C C . GLU C 1 41 ? 48.768 102.180 25.389 1.00 34.82 20 GLU C C 1
ATOM 3857 O O . GLU C 1 41 ? 48.388 103.224 25.925 1.00 35.45 20 GLU C O 1
ATOM 3863 N N . THR C 1 42 ? 49.121 101.108 26.095 1.00 34.34 21 THR C N 1
ATOM 3864 C CA . THR C 1 42 ? 48.989 101.081 27.549 1.00 34.68 21 THR C CA 1
ATOM 3865 C C . THR C 1 42 ? 50.026 101.972 28.221 1.00 36.59 21 THR C C 1
ATOM 3866 O O . THR C 1 42 ? 49.705 102.718 29.156 1.00 36.75 21 THR C O 1
ATOM 3870 N N . ALA C 1 43 ? 51.275 101.919 27.755 1.00 34.87 22 ALA C N 1
ATOM 3871 C CA . ALA C 1 43 ? 52.282 102.830 28.290 1.00 37.75 22 ALA C CA 1
ATOM 3872 C C . ALA C 1 43 ? 51.843 104.276 28.100 1.00 37.35 22 ALA C C 1
ATOM 3873 O O . ALA C 1 43 ? 52.016 105.119 28.995 1.00 34.56 22 ALA C O 1
ATOM 3875 N N . ALA C 1 44 ? 51.244 104.575 26.945 1.00 36.68 23 ALA C N 1
ATOM 3876 C CA . ALA C 1 44 ? 50.704 105.910 26.715 1.00 38.75 23 ALA C CA 1
ATOM 3877 C C . ALA C 1 44 ? 49.620 106.253 27.731 1.00 37.09 23 ALA C C 1
ATOM 3878 O O . ALA C 1 44 ? 49.594 107.364 28.270 1.00 35.04 23 ALA C O 1
ATOM 3880 N N . ALA C 1 45 ? 48.713 105.309 28.010 1.00 35.04 24 ALA C N 1
ATOM 3881 C CA . ALA C 1 45 ? 47.635 105.588 28.954 1.00 34.66 24 ALA C CA 1
ATOM 3882 C C . ALA C 1 45 ? 48.178 105.811 30.359 1.00 33.09 24 ALA C C 1
ATOM 3883 O O . ALA C 1 45 ? 47.722 106.717 31.069 1.00 33.49 24 ALA C O 1
ATOM 3885 N N . ALA C 1 46 ? 49.139 104.983 30.782 1.00 30.52 25 ALA C N 1
ATOM 3886 C CA . ALA C 1 46 ? 49.729 105.142 32.110 1.00 31.35 25 ALA C CA 1
ATOM 3887 C C . ALA C 1 46 ? 50.422 106.492 32.253 1.00 33.93 25 ALA C C 1
ATOM 3888 O O . ALA C 1 46 ? 50.358 107.123 33.313 1.00 33.89 25 ALA C O 1
ATOM 3890 N N . ALA C 1 47 ? 51.105 106.939 31.201 1.00 33.98 26 ALA C N 1
ATOM 3891 C CA . ALA C 1 47 ? 51.769 108.236 31.248 1.00 37.61 26 ALA C CA 1
ATOM 3892 C C . ALA C 1 47 ? 50.760 109.365 31.406 1.00 37.71 26 ALA C C 1
ATOM 3893 O O . ALA C 1 47 ? 51.043 110.371 32.066 1.00 37.41 26 ALA C O 1
ATOM 3895 N N . ALA C 1 48 ? 49.585 109.222 30.787 1.00 35.89 27 ALA C N 1
ATOM 3896 C CA . ALA C 1 48 ? 48.572 110.269 30.794 1.00 36.09 27 ALA C CA 1
ATOM 3897 C C . ALA C 1 48 ? 47.739 110.286 32.067 1.00 38.16 27 ALA C C 1
ATOM 3898 O O . ALA C 1 48 ? 47.259 111.350 32.473 1.00 38.30 27 ALA C O 1
ATOM 3900 N N . GLU C 1 49 ? 47.521 109.134 32.693 1.00 37.76 28 GLU C N 1
ATOM 3901 C CA . GLU C 1 49 ? 46.585 109.013 33.809 1.00 37.93 28 GLU C CA 1
ATOM 3902 C C . GLU C 1 49 ? 47.318 108.345 34.966 1.00 39.99 28 GLU C C 1
ATOM 3903 O O . GLU C 1 49 ? 47.213 107.122 35.171 1.00 35.23 28 GLU C O 1
ATOM 3909 N N . PRO C 1 50 ? 48.073 109.125 35.747 1.00 41.99 29 PRO C N 1
ATOM 3910 C CA . PRO C 1 50 ? 48.989 108.523 36.727 1.00 41.77 29 PRO C CA 1
ATOM 3911 C C . PRO C 1 50 ? 48.284 107.757 37.818 1.00 40.69 29 PRO C C 1
ATOM 3912 O O . PRO C 1 50 ? 48.897 106.875 38.435 1.00 44.77 29 PRO C O 1
ATOM 3916 N N . MET C 1 51 ? 47.024 108.050 38.093 1.00 39.39 30 MET C N 1
ATOM 3917 C CA . MET C 1 51 ? 46.361 107.244 39.105 1.00 44.71 30 MET C CA 1
ATOM 3918 C C . MET C 1 51 ? 45.981 105.859 38.587 1.00 43.47 30 MET C C 1
ATOM 3919 O O . MET C 1 51 ? 45.734 104.957 39.397 1.00 44.20 30 MET C O 1
ATOM 3924 N N . LEU C 1 52 ? 45.981 105.654 37.268 1.00 37.68 31 LEU C N 1
ATOM 3925 C CA . LEU C 1 52 ? 45.743 104.338 36.692 1.00 36.79 31 LEU C CA 1
ATOM 3926 C C . LEU C 1 52 ? 47.033 103.635 36.322 1.00 37.36 31 LEU C C 1
ATOM 3927 O O . LEU C 1 52 ? 46.989 102.500 35.835 1.00 38.91 31 LEU C O 1
ATOM 3932 N N . ALA C 1 53 ? 48.178 104.279 36.554 1.00 34.30 32 ALA C N 1
ATOM 3933 C CA . ALA C 1 53 ? 49.452 103.754 36.071 1.00 33.89 32 ALA C CA 1
ATOM 3934 C C . ALA C 1 53 ? 49.767 102.388 36.669 1.00 31.88 32 ALA C C 1
ATOM 3935 O O . ALA C 1 53 ? 50.228 101.487 35.960 1.00 31.79 32 ALA C O 1
ATOM 3937 N N . SER C 1 54 ? 49.553 102.223 37.977 1.00 30.48 33 SER C N 1
ATOM 3938 C CA . SER C 1 54 ? 49.894 100.959 38.620 1.00 33.98 33 SER C CA 1
ATOM 3939 C C . SER C 1 54 ? 48.929 99.857 38.209 1.00 36.21 33 SER C C 1
ATOM 3940 O O . SER C 1 54 ? 49.333 98.704 38.061 1.00 36.57 33 SER C O 1
ATOM 3943 N N . PHE C 1 55 ? 47.648 100.197 38.041 1.00 35.63 34 PHE C N 1
ATOM 3944 C CA . PHE C 1 55 ? 46.687 99.260 37.467 1.00 36.48 34 PHE C CA 1
ATOM 3945 C C . PHE C 1 55 ? 47.160 98.769 36.103 1.00 35.05 34 PHE C C 1
ATOM 3946 O O . PHE C 1 55 ? 47.211 97.559 35.852 1.00 35.28 34 PHE C O 1
ATOM 3954 N N . LEU C 1 56 ? 47.561 99.699 35.226 1.00 30.98 35 LEU C N 1
ATOM 3955 C CA . LEU C 1 56 ? 48.010 99.324 33.883 1.00 32.54 35 LEU C CA 1
ATOM 3956 C C . LEU C 1 56 ? 49.321 98.542 33.914 1.00 33.54 35 LEU C C 1
ATOM 3957 O O . LEU C 1 56 ? 49.528 97.622 33.109 1.00 32.85 35 LEU C O 1
ATOM 3962 N N . HIS C 1 57 ? 50.225 98.891 34.826 1.00 35.52 36 HIS C N 1
ATOM 3963 C CA . HIS C 1 57 ? 51.471 98.143 34.928 1.00 35.65 36 HIS C CA 1
ATOM 3964 C C . HIS C 1 57 ? 51.221 96.729 35.442 1.00 35.41 36 HIS C C 1
ATOM 3965 O O . HIS C 1 57 ? 51.802 95.759 34.939 1.00 33.66 36 HIS C O 1
ATOM 3972 N N . GLN C 1 58 ? 50.355 96.592 36.441 1.00 35.55 37 GLN C N 1
ATOM 3973 C CA . GLN C 1 58 ? 50.092 95.276 37.008 1.00 36.09 37 GLN C CA 1
ATOM 3974 C C . GLN C 1 58 ? 49.206 94.417 36.109 1.00 33.68 37 GLN C C 1
ATOM 3975 O O . GLN C 1 58 ? 49.350 93.188 36.109 1.00 32.41 37 GLN C O 1
ATOM 3981 N N . THR C 1 59 ? 48.292 95.026 35.348 1.00 29.87 38 THR C N 1
ATOM 3982 C CA . THR C 1 59 ? 47.400 94.244 34.498 1.00 31.79 38 THR C CA 1
ATOM 3983 C C . THR C 1 59 ? 48.013 93.923 33.135 1.00 33.42 38 THR C C 1
ATOM 3984 O O . THR C 1 59 ? 47.807 92.823 32.601 1.00 33.14 38 THR C O 1
ATOM 3988 N N . VAL C 1 60 ? 48.794 94.840 32.578 1.00 30.31 39 VAL C N 1
ATOM 3989 C CA . VAL C 1 60 ? 49.300 94.687 31.218 1.00 30.03 39 VAL C CA 1
ATOM 3990 C C . VAL C 1 60 ? 50.827 94.663 31.166 1.00 30.65 39 VAL C C 1
ATOM 3991 O O . VAL C 1 60 ? 51.421 93.672 30.737 1.00 31.17 39 VAL C O 1
ATOM 3995 N N . LEU C 1 61 ? 51.473 95.763 31.568 1.00 30.45 40 LEU C N 1
ATOM 3996 C CA . LEU C 1 61 ? 52.874 95.965 31.196 1.00 35.06 40 LEU C CA 1
ATOM 3997 C C . LEU C 1 61 ? 53.819 94.973 31.870 1.00 37.04 40 LEU C C 1
ATOM 3998 O O . LEU C 1 61 ? 54.834 94.596 31.271 1.00 37.00 40 LEU C O 1
ATOM 4003 N N . ARG C 1 62 ? 53.516 94.527 33.093 1.00 35.42 41 ARG C N 1
ATOM 4004 C CA . ARG C 1 62 ? 54.394 93.561 33.749 1.00 37.77 41 ARG C CA 1
ATOM 4005 C C . ARG C 1 62 ? 54.328 92.186 33.101 1.00 38.34 41 ARG C C 1
ATOM 4006 O O . ARG C 1 62 ? 55.233 91.375 33.319 1.00 38.56 41 ARG C O 1
ATOM 4008 N N . HIS C 1 63 ? 53.315 91.922 32.277 1.00 34.41 42 HIS C N 1
ATOM 4009 C CA . HIS C 1 63 ? 53.134 90.607 31.682 1.00 35.20 42 HIS C CA 1
ATOM 4010 C C . HIS C 1 63 ? 53.892 90.499 30.367 1.00 39.09 42 HIS C C 1
ATOM 4011 O O . HIS C 1 63 ? 54.287 91.498 29.758 1.00 38.72 42 HIS C O 1
ATOM 4018 N N . GLU C 1 64 ? 54.078 89.257 29.925 1.00 42.55 43 GLU C N 1
ATOM 4019 C CA . GLU C 1 64 ? 54.866 88.973 28.735 1.00 45.39 43 GLU C CA 1
ATOM 4020 C C . GLU C 1 64 ? 54.052 88.381 27.593 1.00 42.63 43 GLU C C 1
ATOM 4021 O O . GLU C 1 64 ? 54.621 88.075 26.542 1.00 42.42 43 GLU C O 1
ATOM 4027 N N . SER C 1 65 ? 52.747 88.192 27.772 1.00 39.66 44 SER C N 1
ATOM 4028 C CA . SER C 1 65 ? 51.894 87.703 26.699 1.00 40.36 44 SER C CA 1
ATOM 4029 C C . SER C 1 65 ? 50.481 88.225 26.917 1.00 40.01 44 SER C C 1
ATOM 4030 O O . SER C 1 65 ? 50.086 88.564 28.041 1.00 37.60 44 SER C O 1
ATOM 4033 N N . LEU C 1 66 ? 49.723 88.287 25.815 1.00 41.06 45 LEU C N 1
ATOM 4034 C CA . LEU C 1 66 ? 48.330 88.721 25.887 1.00 41.13 45 LEU C CA 1
ATOM 4035 C C . LEU C 1 66 ? 47.511 87.779 26.756 1.00 39.80 45 LEU C C 1
ATOM 4036 O O . LEU C 1 66 ? 46.643 88.223 27.514 1.00 39.04 45 LEU C O 1
ATOM 4041 N N . GLY C 1 67 ? 47.784 86.475 26.665 1.00 37.03 46 GLY C N 1
ATOM 4042 C CA . GLY C 1 67 ? 47.040 85.506 27.452 1.00 32.62 46 GLY C CA 1
ATOM 4043 C C . GLY C 1 67 ? 47.188 85.707 28.950 1.00 35.31 46 GLY C C 1
ATOM 4044 O O . GLY C 1 67 ? 46.230 85.531 29.709 1.00 34.73 46 GLY C O 1
ATOM 4045 N N . SER C 1 68 ? 48.386 86.083 29.399 1.00 35.19 47 SER C N 1
ATOM 4046 C CA . SER C 1 68 ? 48.588 86.287 30.826 1.00 34.83 47 SER C CA 1
ATOM 4047 C C . SER C 1 68 ? 47.852 87.541 31.297 1.00 32.26 47 SER C C 1
ATOM 4048 O O . SER C 1 68 ? 47.229 87.540 32.363 1.00 30.54 47 SER C O 1
ATOM 4051 N N . VAL C 1 69 ? 47.819 88.574 30.458 1.00 29.34 48 VAL C N 1
ATOM 4052 C CA . VAL C 1 69 ? 47.024 89.768 30.744 1.00 32.89 48 VAL C CA 1
ATOM 4053 C C . VAL C 1 69 ? 45.544 89.421 30.869 1.00 31.60 48 VAL C C 1
ATOM 4054 O O . VAL C 1 69 ? 44.843 89.904 31.774 1.00 29.61 48 VAL C O 1
ATOM 4058 N N . LEU C 1 70 ? 45.040 88.595 29.953 1.00 29.55 49 LEU C N 1
ATOM 4059 C CA . LEU C 1 70 ? 43.621 88.252 29.968 1.00 29.94 49 LEU C CA 1
ATOM 4060 C C . LEU C 1 70 ? 43.264 87.491 31.235 1.00 29.18 49 LEU C C 1
ATOM 4061 O O . LEU C 1 70 ? 42.261 87.795 31.901 1.00 28.22 49 LEU C O 1
ATOM 4066 N N . ALA C 1 71 ? 44.094 86.506 31.601 1.00 28.48 50 ALA C N 1
ATOM 4067 C CA . ALA C 1 71 ? 43.849 85.758 32.829 1.00 28.15 50 ALA C CA 1
ATOM 4068 C C . ALA C 1 71 ? 43.867 86.681 34.042 1.00 25.77 50 ALA C C 1
ATOM 4069 O O . ALA C 1 71 ? 43.021 86.574 34.935 1.00 28.95 50 ALA C O 1
ATOM 4071 N N . TYR C 1 72 ? 44.818 87.604 34.082 1.00 26.36 51 TYR C N 1
ATOM 4072 C CA . TYR C 1 72 ? 44.893 88.535 35.201 1.00 27.55 51 TYR C CA 1
ATOM 4073 C C . TYR C 1 72 ? 43.646 89.410 35.270 1.00 28.44 51 TYR C C 1
ATOM 4074 O O . TYR C 1 72 ? 42.981 89.485 36.309 1.00 28.18 51 TYR C O 1
ATOM 4083 N N . HIS C 1 73 ? 43.305 90.075 34.163 1.00 27.47 52 HIS C N 1
ATOM 4084 C CA . HIS C 1 73 ? 42.182 91.013 34.181 1.00 26.08 52 HIS C CA 1
ATOM 4085 C C . HIS C 1 73 ? 40.853 90.295 34.422 1.00 26.72 52 HIS C C 1
ATOM 4086 O O . HIS C 1 73 ? 40.010 90.784 35.186 1.00 26.94 52 HIS C O 1
ATOM 4093 N N . LEU C 1 74 ? 40.639 89.130 33.795 1.00 26.95 53 LEU C N 1
ATOM 4094 C CA . LEU C 1 74 ? 39.396 88.400 34.052 1.00 25.08 53 LEU C CA 1
ATOM 4095 C C . LEU C 1 74 ? 39.294 87.988 35.513 1.00 25.80 53 LEU C C 1
ATOM 4096 O O . LEU C 1 74 ? 38.210 88.035 36.107 1.00 26.22 53 LEU C O 1
ATOM 4101 N N . SER C 1 75 ? 40.414 87.586 36.118 1.00 26.47 54 SER C N 1
ATOM 4102 C CA . SER C 1 75 ? 40.347 87.230 37.533 1.00 29.44 54 SER C CA 1
ATOM 4103 C C . SER C 1 75 ? 40.119 88.453 38.417 1.00 29.37 54 SER C C 1
ATOM 4104 O O . SER C 1 75 ? 39.482 88.336 39.471 1.00 27.96 54 SER C O 1
ATOM 4107 N N . SER C 1 76 ? 40.560 89.639 37.993 1.00 26.77 55 SER C N 1
ATOM 4108 C CA . SER C 1 76 ? 40.228 90.828 38.777 1.00 30.18 55 SER C CA 1
ATOM 4109 C C . SER C 1 76 ? 38.727 91.080 38.748 1.00 29.82 55 SER C C 1
ATOM 4110 O O . SER C 1 76 ? 38.136 91.447 39.770 1.00 30.91 55 SER C O 1
ATOM 4113 N N . LYS C 1 77 ? 38.094 90.820 37.593 1.00 29.19 56 LYS C N 1
ATOM 4114 C CA . LYS C 1 77 ? 36.663 91.069 37.408 1.00 31.15 56 LYS C CA 1
ATOM 4115 C C . LYS C 1 77 ? 35.810 90.077 38.174 1.00 30.45 56 LYS C C 1
ATOM 4116 O O . LYS C 1 77 ? 34.809 90.461 38.782 1.00 29.69 56 LYS C O 1
ATOM 4122 N N . LEU C 1 78 ? 36.169 88.790 38.124 1.00 31.57 57 LEU C N 1
ATOM 4123 C CA . LEU C 1 78 ? 35.311 87.722 38.619 1.00 31.74 57 LEU C CA 1
ATOM 4124 C C . LEU C 1 78 ? 35.724 87.178 39.986 1.00 33.00 57 LEU C C 1
ATOM 4125 O O . LEU C 1 78 ? 34.942 86.432 40.596 1.00 33.33 57 LEU C O 1
ATOM 4130 N N . GLY C 1 79 ? 36.893 87.565 40.498 1.00 35.12 58 GLY C N 1
ATOM 4131 C CA . GLY C 1 79 ? 37.287 87.138 41.830 1.00 35.99 58 GLY C CA 1
ATOM 4132 C C . GLY C 1 79 ? 36.278 87.559 42.878 1.00 35.14 58 GLY C C 1
ATOM 4133 O O . GLY C 1 79 ? 35.605 88.577 42.751 1.00 37.40 58 GLY C O 1
ATOM 4134 N N . SER C 1 80 ? 36.177 86.770 43.941 1.00 34.73 59 SER C N 1
ATOM 4135 C CA . SER C 1 80 ? 35.199 87.059 44.982 1.00 35.83 59 SER C CA 1
ATOM 4136 C C . SER C 1 80 ? 35.638 86.357 46.262 1.00 40.51 59 SER C C 1
ATOM 4137 O O . SER C 1 80 ? 36.661 85.662 46.276 1.00 35.81 59 SER C O 1
ATOM 4140 N N . PRO C 1 81 ? 34.928 86.577 47.378 1.00 45.14 60 PRO C N 1
ATOM 4141 C CA . PRO C 1 81 ? 35.280 85.842 48.604 1.00 48.97 60 PRO C CA 1
ATOM 4142 C C . PRO C 1 81 ? 35.294 84.332 48.425 1.00 47.38 60 PRO C C 1
ATOM 4143 O O . PRO C 1 81 ? 36.179 83.660 48.967 1.00 47.21 60 PRO C O 1
ATOM 4147 N N . ILE C 1 82 ? 34.326 83.773 47.696 1.00 46.89 61 ILE C N 1
ATOM 4148 C CA . ILE C 1 82 ? 34.307 82.329 47.477 1.00 45.14 61 ILE C CA 1
ATOM 4149 C C . ILE C 1 82 ? 35.558 81.873 46.737 1.00 47.82 61 ILE C C 1
ATOM 4150 O O . ILE C 1 82 ? 36.137 80.826 47.052 1.00 49.19 61 ILE C O 1
ATOM 4155 N N . MET C 1 83 ? 35.968 82.626 45.731 1.00 45.75 62 MET C N 1
ATOM 4156 C CA . MET C 1 83 ? 37.186 82.262 44.973 1.00 46.67 62 MET C CA 1
ATOM 4157 C C . MET C 1 83 ? 37.948 83.541 44.639 1.00 45.45 62 MET C C 1
ATOM 4158 O O . MET C 1 83 ? 37.599 84.202 43.708 1.00 39.99 62 MET C O 1
ATOM 4163 N N . ASP C 1 84 ? 39.016 83.783 45.379 1.00 48.17 63 ASP C N 1
ATOM 4164 C CA . ASP C 1 84 ? 39.795 85.041 45.345 1.00 49.82 63 ASP C CA 1
ATOM 4165 C C . ASP C 1 84 ? 40.520 85.245 44.014 1.00 45.41 63 ASP C C 1
ATOM 4166 O O . ASP C 1 84 ? 40.768 84.279 43.324 1.00 43.13 63 ASP C O 1
ATOM 4171 N N . VAL C 1 85 ? 40.912 86.484 43.743 1.00 37.35 64 VAL C N 1
ATOM 4172 C CA . VAL C 1 85 ? 41.537 86.819 42.460 1.00 37.30 64 VAL C CA 1
ATOM 4173 C C . VAL C 1 85 ? 42.763 85.948 42.194 1.00 38.88 64 VAL C C 1
ATOM 4174 O O . VAL C 1 85 ? 43.050 85.602 41.041 1.00 38.87 64 VAL C O 1
ATOM 4177 N N . ARG C 1 86 ? 43.525 85.605 43.244 1.00 38.17 65 ARG C N 1
ATOM 4178 C CA . ARG C 1 86 ? 44.741 84.808 43.054 1.00 41.94 65 ARG C CA 1
ATOM 4179 C C . ARG C 1 86 ? 44.430 83.403 42.548 1.00 39.22 65 ARG C C 1
ATOM 4180 O O . ARG C 1 86 ? 45.066 82.909 41.607 1.00 36.05 65 ARG C O 1
ATOM 4188 N N . ALA C 1 87 ? 43.499 82.717 43.214 1.00 44.18 66 ALA C N 1
ATOM 4189 C CA . ALA C 1 87 ? 43.132 81.362 42.810 1.00 42.46 66 ALA C CA 1
ATOM 4190 C C . ALA C 1 87 ? 42.569 81.341 41.394 1.00 38.04 66 ALA C C 1
ATOM 4191 O O . ALA C 1 87 ? 42.945 80.491 40.580 1.00 35.44 66 ALA C O 1
ATOM 4193 N N . LEU C 1 88 ? 41.683 82.293 41.077 1.00 39.56 67 LEU C N 1
ATOM 4194 C CA . LEU C 1 88 ? 41.088 82.352 39.743 1.00 36.03 67 LEU C CA 1
ATOM 4195 C C . LEU C 1 88 ? 42.142 82.635 38.678 1.00 33.10 67 LEU C C 1
ATOM 4196 O O . LEU C 1 88 ? 42.109 82.057 37.585 1.00 30.20 67 LEU C O 1
ATOM 4201 N N . PHE C 1 89 ? 43.099 83.516 38.991 1.00 32.34 68 PHE C N 1
ATOM 4202 C CA . PHE C 1 89 ? 44.218 83.773 38.088 1.00 31.40 68 PHE C CA 1
ATOM 4203 C C . PHE C 1 89 ? 44.961 82.482 37.747 1.00 30.03 68 PHE C C 1
ATOM 4204 O O . PHE C 1 89 ? 45.317 82.249 36.588 1.00 28.00 68 PHE C O 1
ATOM 4212 N N . GLU C 1 90 ? 45.234 81.645 38.750 1.00 32.31 69 GLU C N 1
ATOM 4213 C CA . GLU C 1 90 ? 45.953 80.404 38.479 1.00 34.55 69 GLU C CA 1
ATOM 4214 C C . GLU C 1 90 ? 45.092 79.452 37.654 1.00 32.91 69 GLU C C 1
ATOM 4215 O O . GLU C 1 90 ? 45.575 78.820 36.711 1.00 32.73 69 GLU C O 1
ATOM 4217 N N . ILE C 1 91 ? 43.805 79.364 37.973 1.00 32.71 70 ILE C N 1
ATOM 4218 C CA . ILE C 1 91 ? 42.921 78.512 37.175 1.00 36.58 70 ILE C CA 1
ATOM 4219 C C . ILE C 1 91 ? 42.870 78.996 35.732 1.00 35.94 70 ILE C C 1
ATOM 4220 O O . ILE C 1 91 ? 42.957 78.198 34.787 1.00 35.25 70 ILE C O 1
ATOM 4225 N N . TYR C 1 92 ? 42.757 80.313 35.536 1.00 29.72 71 TYR C N 1
ATOM 4226 C CA . TYR C 1 92 ? 42.662 80.849 34.181 1.00 31.89 71 TYR C CA 1
ATOM 4227 C C . TYR C 1 92 ? 43.952 80.642 33.398 1.00 31.19 71 TYR C C 1
ATOM 4228 O O . TYR C 1 92 ? 43.910 80.355 32.196 1.00 31.90 71 TYR C O 1
ATOM 4237 N N . GLN C 1 93 ? 45.112 80.845 34.040 1.00 31.98 72 GLN C N 1
ATOM 4238 C CA . GLN C 1 93 ? 46.374 80.600 33.350 1.00 34.49 72 GLN C CA 1
ATOM 4239 C C . GLN C 1 93 ? 46.496 79.130 32.970 1.00 35.08 72 GLN C C 1
ATOM 4240 O O . GLN C 1 93 ? 46.970 78.792 31.878 1.00 34.12 72 GLN C O 1
ATOM 4246 N N . GLN C 1 94 ? 46.084 78.240 33.872 1.00 33.15 73 GLN C N 1
ATOM 4247 C CA . GLN C 1 94 ? 46.142 76.812 33.573 1.00 35.31 73 GLN C CA 1
ATOM 4248 C C . GLN C 1 94 ? 45.219 76.452 32.410 1.00 37.68 73 GLN C C 1
ATOM 4249 O O . GLN C 1 94 ? 45.612 75.706 31.503 1.00 40.06 73 GLN C O 1
ATOM 4251 N N . ALA C 1 95 ? 43.991 76.978 32.409 1.00 35.84 74 ALA C N 1
ATOM 4252 C CA . ALA C 1 95 ? 43.069 76.669 31.316 1.00 34.63 74 ALA C CA 1
ATOM 4253 C C . ALA C 1 95 ? 43.583 77.194 29.980 1.00 33.96 74 ALA C C 1
ATOM 4254 O O . ALA C 1 95 ? 43.550 76.484 28.966 1.00 31.42 74 ALA C O 1
ATOM 4256 N N . LEU C 1 96 ? 44.079 78.428 29.955 1.00 35.66 75 LEU C N 1
ATOM 4257 C CA . LEU C 1 96 ? 44.646 78.956 28.721 1.00 33.77 75 LEU C CA 1
ATOM 4258 C C . LEU C 1 96 ? 45.833 78.123 28.266 1.00 35.06 75 LEU C C 1
ATOM 4259 O O . LEU C 1 96 ? 45.972 77.823 27.073 1.00 40.43 75 LEU C O 1
ATOM 4264 N N . GLY C 1 97 ? 46.703 77.748 29.202 1.00 34.72 76 GLY C N 1
ATOM 4265 C CA . GLY C 1 97 ? 47.850 76.936 28.848 1.00 37.48 76 GLY C CA 1
ATOM 4266 C C . GLY C 1 97 ? 47.464 75.579 28.293 1.00 38.74 76 GLY C C 1
ATOM 4267 O O . GLY C 1 97 ? 48.213 74.989 27.514 1.00 41.58 76 GLY C O 1
ATOM 4268 N N . SER C 1 98 ? 46.304 75.060 28.695 1.00 36.48 77 SER C N 1
ATOM 4269 C CA . SER C 1 98 ? 45.844 73.759 28.222 1.00 37.93 77 SER C CA 1
ATOM 4270 C C . SER C 1 98 ? 45.266 73.801 26.813 1.00 40.89 77 SER C C 1
ATOM 4271 O O . SER C 1 98 ? 45.066 72.743 26.203 1.00 40.89 77 SER C O 1
ATOM 4274 N N . ASP C 1 99 ? 44.971 74.985 26.284 1.00 40.64 78 ASP C N 1
ATOM 4275 C CA . ASP C 1 99 ? 44.409 75.072 24.938 1.00 40.65 78 ASP C CA 1
ATOM 4276 C C . ASP C 1 99 ? 44.830 76.420 24.362 1.00 45.52 78 ASP C C 1
ATOM 4277 O O . ASP C 1 99 ? 44.138 77.426 24.540 1.00 40.06 78 ASP C O 1
ATOM 4282 N N . THR C 1 100 ? 45.955 76.407 23.644 1.00 52.69 79 THR C N 1
ATOM 4283 C CA . THR C 1 100 ? 46.537 77.628 23.111 1.00 54.12 79 THR C CA 1
ATOM 4284 C C . THR C 1 100 ? 45.647 78.293 22.063 1.00 53.47 79 THR C C 1
ATOM 4285 O O . THR C 1 100 ? 45.871 79.465 21.741 1.00 55.03 79 THR C O 1
ATOM 4287 N N . GLN C 1 101 ? 44.615 77.601 21.560 1.00 49.25 80 GLN C N 1
ATOM 4288 C CA . GLN C 1 101 ? 43.725 78.209 20.567 1.00 44.92 80 GLN C CA 1
ATOM 4289 C C . GLN C 1 101 ? 42.771 79.241 21.162 1.00 43.90 80 GLN C C 1
ATOM 4290 O O . GLN C 1 101 ? 42.279 80.102 20.422 1.00 45.65 80 GLN C O 1
ATOM 4292 N N . ILE C 1 102 ? 42.467 79.151 22.459 1.00 39.01 81 ILE C N 1
ATOM 4293 C CA . ILE C 1 102 ? 41.657 80.180 23.112 1.00 35.47 81 ILE C CA 1
ATOM 4294 C C . ILE C 1 102 ? 42.251 81.560 22.850 1.00 32.50 81 ILE C C 1
ATOM 4295 O O . ILE C 1 102 ? 41.577 82.462 22.343 1.00 33.12 81 ILE C O 1
ATOM 4300 N N . SER C 1 103 ? 43.529 81.738 23.177 1.00 36.38 82 SER C N 1
ATOM 4301 C CA . SER C 1 103 ? 44.156 83.024 22.933 1.00 41.93 82 SER C CA 1
ATOM 4302 C C . SER C 1 103 ? 44.100 83.427 21.458 1.00 43.12 82 SER C C 1
ATOM 4303 O O . SER C 1 103 ? 43.975 84.618 21.163 1.00 42.32 82 SER C O 1
ATOM 4306 N N . LYS C 1 104 ? 44.141 82.468 20.531 1.00 41.29 83 LYS C N 1
ATOM 4307 C CA . LYS C 1 104 ? 43.928 82.777 19.115 1.00 42.22 83 LYS C CA 1
ATOM 4308 C C . LYS C 1 104 ? 42.547 83.370 18.868 1.00 38.59 83 LYS C C 1
ATOM 4309 O O . LYS C 1 104 ? 42.405 84.324 18.095 1.00 36.32 83 LYS C O 1
ATOM 4311 N N . CYS C 1 105 ? 41.510 82.813 19.492 1.00 37.50 84 CYS C N 1
ATOM 4312 C CA . CYS C 1 105 ? 40.193 83.415 19.322 1.00 37.34 84 CYS C CA 1
ATOM 4313 C C . CYS C 1 105 ? 40.147 84.792 19.968 1.00 34.86 84 CYS C C 1
ATOM 4314 O O . CYS C 1 105 ? 39.534 85.716 19.418 1.00 34.17 84 CYS C O 1
ATOM 4317 N N . VAL C 1 106 ? 40.836 84.955 21.104 1.00 31.30 85 VAL C N 1
ATOM 4318 C CA . VAL C 1 106 ? 40.918 86.254 21.771 1.00 31.39 85 VAL C CA 1
ATOM 4319 C C . VAL C 1 106 ? 41.448 87.313 20.814 1.00 33.24 85 VAL C C 1
ATOM 4320 O O . VAL C 1 106 ? 40.893 88.418 20.701 1.00 28.86 85 VAL C O 1
ATOM 4324 N N . GLU C 1 107 ? 42.550 86.998 20.126 1.00 34.28 86 GLU C N 1
ATOM 4325 C CA . GLU C 1 107 ? 43.140 87.965 19.205 1.00 34.90 86 GLU C CA 1
ATOM 4326 C C . GLU C 1 107 ? 42.194 88.268 18.055 1.00 35.67 86 GLU C C 1
ATOM 4327 O O . GLU C 1 107 ? 42.072 89.426 17.634 1.00 36.42 86 GLU C O 1
ATOM 4333 N N . ALA C 1 108 ? 41.512 87.242 17.534 1.00 34.97 87 ALA C N 1
ATOM 4334 C CA . ALA C 1 108 ? 40.567 87.472 16.439 1.00 36.90 87 ALA C CA 1
ATOM 4335 C C . ALA C 1 108 ? 39.418 88.365 16.885 1.00 35.58 87 ALA C C 1
ATOM 4336 O O . ALA C 1 108 ? 39.038 89.300 16.173 1.00 36.49 87 ALA C O 1
ATOM 4338 N N . ASP C 1 109 ? 38.897 88.126 18.090 1.00 34.24 88 ASP C N 1
ATOM 4339 C CA . ASP C 1 109 ? 37.830 88.964 18.631 1.00 33.00 88 ASP C CA 1
ATOM 4340 C C . ASP C 1 109 ? 38.267 90.413 18.767 1.00 30.99 88 ASP C C 1
ATOM 4341 O O . ASP C 1 109 ? 37.503 91.334 18.443 1.00 33.45 88 ASP C O 1
ATOM 4346 N N . LEU C 1 110 ? 39.478 90.643 19.288 1.00 31.16 89 LEU C N 1
ATOM 4347 C CA . LEU C 1 110 ? 39.948 92.012 19.461 1.00 30.72 89 LEU C CA 1
ATOM 4348 C C . LEU C 1 110 ? 40.022 92.732 18.120 1.00 31.79 89 LEU C C 1
ATOM 4349 O O . LEU C 1 110 ? 39.681 93.916 18.022 1.00 32.07 89 LEU C O 1
ATOM 4354 N N . LYS C 1 111 ? 40.519 92.043 17.090 1.00 31.46 90 LYS C N 1
ATOM 4355 C CA . LYS C 1 111 ? 40.600 92.635 15.756 1.00 33.92 90 LYS C CA 1
ATOM 4356 C C . LYS C 1 111 ? 39.214 92.883 15.182 1.00 30.68 90 LYS C C 1
ATOM 4357 O O . LYS C 1 111 ? 38.992 93.889 14.497 1.00 30.24 90 LYS C O 1
ATOM 4363 N N . ALA C 1 112 ? 38.276 91.960 15.435 1.00 29.79 91 ALA C N 1
ATOM 4364 C CA . ALA C 1 112 ? 36.907 92.158 14.967 1.00 30.97 91 ALA C CA 1
ATOM 4365 C C . ALA C 1 112 ? 36.281 93.396 15.596 1.00 32.99 91 ALA C C 1
ATOM 4366 O O . ALA C 1 112 ? 35.626 94.187 14.909 1.00 32.01 91 ALA C O 1
ATOM 4368 N N . ILE C 1 113 ? 36.489 93.601 16.900 1.00 31.07 92 ILE C N 1
ATOM 4369 C CA . ILE C 1 113 ? 35.916 94.781 17.544 1.00 30.25 92 ILE C CA 1
ATOM 4370 C C . ILE C 1 113 ? 36.529 96.047 16.965 1.00 34.34 92 ILE C C 1
ATOM 4371 O O . ILE C 1 113 ? 35.826 97.033 16.698 1.00 34.86 92 ILE C O 1
ATOM 4376 N N . TYR C 1 114 ? 37.851 96.042 16.764 1.00 33.97 93 TYR C N 1
ATOM 4377 C CA . TYR C 1 114 ? 38.517 97.191 16.160 1.00 34.34 93 TYR C CA 1
ATOM 4378 C C . TYR C 1 114 ? 37.918 97.520 14.794 1.00 33.93 93 TYR C C 1
ATOM 4379 O O . TYR C 1 114 ? 37.680 98.691 14.473 1.00 31.86 93 TYR C O 1
ATOM 4388 N N . GLU C 1 115 ? 37.665 96.495 13.980 1.00 31.81 94 GLU C N 1
ATOM 4389 C CA . GLU C 1 115 ? 37.121 96.710 12.643 1.00 34.89 94 GLU C CA 1
ATOM 4390 C C . GLU C 1 115 ? 35.689 97.225 12.700 1.00 35.69 94 GLU C C 1
ATOM 4391 O O . GLU C 1 115 ? 35.327 98.162 11.986 1.00 36.18 94 GLU C O 1
ATOM 4397 N N . ARG C 1 116 ? 34.851 96.607 13.529 1.00 33.98 95 ARG C N 1
ATOM 4398 C CA . ARG C 1 116 ? 33.412 96.763 13.384 1.00 33.47 95 ARG C CA 1
ATOM 4399 C C . A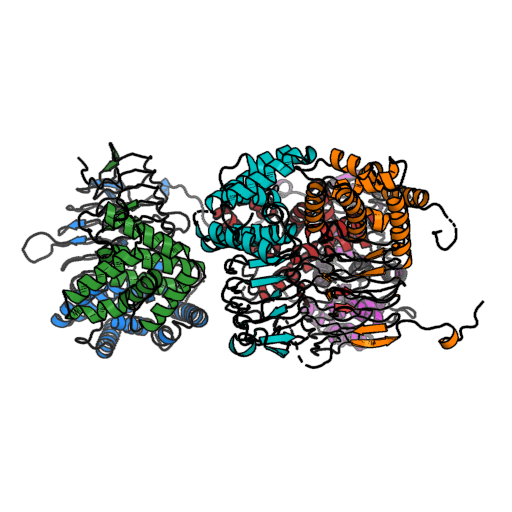RG C 1 116 ? 32.814 97.817 14.301 1.00 33.63 95 ARG C C 1
ATOM 4400 O O . ARG C 1 116 ? 31.708 98.298 14.021 1.00 32.93 95 ARG C O 1
ATOM 4408 N N . ASP C 1 117 ? 33.507 98.188 15.377 1.00 30.26 96 ASP C N 1
ATOM 4409 C CA . ASP C 1 117 ? 32.936 99.094 16.362 1.00 30.56 96 ASP C CA 1
ATOM 4410 C C . ASP C 1 117 ? 33.562 100.463 16.185 1.00 31.12 96 ASP C C 1
ATOM 4411 O O . ASP C 1 117 ? 34.722 100.657 16.572 1.00 28.80 96 ASP C O 1
ATOM 4416 N N . PRO C 1 118 ? 32.836 101.444 15.648 1.00 32.83 97 PRO C N 1
ATOM 4417 C CA . PRO C 1 118 ? 33.434 102.777 15.458 1.00 32.94 97 PRO C CA 1
ATOM 4418 C C . PRO C 1 118 ? 33.817 103.468 16.756 1.00 32.45 97 PRO C C 1
ATOM 4419 O O . PRO C 1 118 ? 34.616 104.411 16.724 1.00 31.74 97 PRO C O 1
ATOM 4423 N N . ALA C 1 119 ? 33.300 103.027 17.905 1.00 32.20 98 ALA C N 1
ATOM 4424 C CA . ALA C 1 119 ? 33.762 103.571 19.177 1.00 31.06 98 ALA C CA 1
ATOM 4425 C C . ALA C 1 119 ? 35.134 103.037 19.587 1.00 32.88 98 ALA C C 1
ATOM 4426 O O . ALA C 1 119 ? 35.711 103.514 20.574 1.00 33.85 98 ALA C O 1
ATOM 4428 N N . CYS C 1 120 ? 35.692 102.096 18.848 1.00 33.30 99 CYS C N 1
ATOM 4429 C CA . CYS C 1 120 ? 36.955 101.470 19.223 1.00 35.07 99 CYS C CA 1
ATOM 4430 C C . CYS C 1 120 ? 38.020 101.856 18.204 1.00 37.87 99 CYS C C 1
ATOM 4431 O O . CYS C 1 120 ? 37.994 101.385 17.060 1.00 39.31 99 CYS C O 1
ATOM 4434 N N . ASP C 1 121 ? 38.972 102.677 18.647 1.00 37.38 100 ASP C N 1
ATOM 4435 C CA . ASP C 1 121 ? 40.134 103.087 17.873 1.00 42.68 100 ASP C CA 1
ATOM 4436 C C . ASP C 1 121 ? 41.440 102.590 18.478 1.00 41.27 100 ASP C C 1
ATOM 4437 O O . ASP C 1 121 ? 42.513 102.983 18.001 1.00 42.64 100 ASP C O 1
ATOM 4441 N N . GLU C 1 122 ? 41.387 101.799 19.553 1.00 35.94 101 GLU C N 1
ATOM 4442 C CA . GLU C 1 122 ? 42.579 101.245 20.183 1.00 35.61 101 GLU C CA 1
ATOM 4443 C C . GLU C 1 122 ? 42.284 99.812 20.581 1.00 34.33 101 GLU C C 1
ATOM 4444 O O . GLU C 1 122 ? 41.173 99.503 21.016 1.00 33.86 101 GLU C O 1
ATOM 4450 N N . TYR C 1 123 ? 43.265 98.931 20.387 1.00 33.52 102 TYR C N 1
ATOM 4451 C CA . TYR C 1 123 ? 43.039 97.525 20.701 1.00 35.97 102 TYR C CA 1
ATOM 4452 C C . TYR C 1 123 ? 42.884 97.300 22.197 1.00 32.00 102 TYR C C 1
ATOM 4453 O O . TYR C 1 123 ? 42.154 96.396 22.612 1.00 31.69 102 TYR C O 1
ATOM 4462 N N . SER C 1 124 ? 43.549 98.102 23.023 1.00 32.21 103 SER C N 1
ATOM 4463 C CA . SER C 1 124 ? 43.461 97.846 24.450 1.00 33.62 103 SER C CA 1
ATOM 4464 C C . SER C 1 124 ? 42.153 98.340 25.060 1.00 31.29 103 SER C C 1
ATOM 4465 O O . SER C 1 124 ? 41.845 97.964 26.191 1.00 30.12 103 SER C O 1
ATOM 4468 N N . LEU C 1 125 ? 41.357 99.126 24.334 1.00 28.20 104 LEU C N 1
ATOM 4469 C CA . LEU C 1 125 ? 40.105 99.605 24.918 1.00 29.30 104 LEU C CA 1
ATOM 4470 C C . LEU C 1 125 ? 39.134 98.459 25.172 1.00 27.84 104 LEU C C 1
ATOM 4471 O O . LEU C 1 125 ? 38.648 98.330 26.314 1.00 27.27 104 LEU C O 1
ATOM 4476 N N . PRO C 1 126 ? 38.802 97.600 24.195 1.00 27.32 105 PRO C N 1
ATOM 4477 C CA . PRO C 1 126 ? 37.957 96.444 24.538 1.00 29.42 105 PRO C CA 1
ATOM 4478 C C . PRO C 1 126 ? 38.628 95.492 25.509 1.00 29.46 105 PRO C C 1
ATOM 4479 O O . PRO C 1 126 ? 37.954 94.973 26.414 1.00 25.99 105 PRO C O 1
ATOM 4483 N N . LEU C 1 127 ? 39.945 95.269 25.356 1.00 27.88 106 LEU C N 1
ATOM 4484 C CA . LEU C 1 127 ? 40.677 94.376 26.245 1.00 28.38 106 LEU C CA 1
ATOM 4485 C C . LEU C 1 127 ? 40.439 94.739 27.701 1.00 28.67 106 LEU C C 1
ATOM 4486 O O . LEU C 1 127 ? 40.114 93.876 28.522 1.00 27.30 106 LEU C O 1
ATOM 4491 N N . LEU C 1 128 ? 40.521 96.027 28.025 1.00 27.62 107 LEU C N 1
ATOM 4492 C CA . LEU C 1 128 ? 40.440 96.444 29.414 1.00 28.39 107 LEU C CA 1
ATOM 4493 C C . LEU C 1 128 ? 39.046 96.861 29.859 1.00 26.93 107 LEU C C 1
ATOM 4494 O O . LEU C 1 128 ? 38.726 96.699 31.045 1.00 25.75 107 LEU C O 1
ATOM 4499 N N . TYR C 1 129 ? 38.215 97.409 28.957 1.00 24.68 108 TYR C N 1
ATOM 4500 C CA . TYR C 1 129 ? 37.015 98.114 29.373 1.00 26.12 108 TYR C CA 1
ATOM 4501 C C . TYR C 1 129 ? 35.701 97.683 28.731 1.00 27.97 108 TYR C C 1
ATOM 4502 O O . TYR C 1 129 ? 34.675 98.296 29.043 1.00 29.88 108 TYR C O 1
ATOM 4511 N N . PHE C 1 130 ? 35.675 96.680 27.849 1.00 26.29 109 PHE C N 1
ATOM 4512 C CA . PHE C 1 130 ? 34.423 96.296 27.184 1.00 26.71 109 PHE C CA 1
ATOM 4513 C C . PHE C 1 130 ? 33.866 95.023 27.817 1.00 28.99 109 PHE C C 1
ATOM 4514 O O . PHE C 1 130 ? 34.428 93.936 27.647 1.00 24.45 109 PHE C O 1
ATOM 4522 N N . LYS C 1 131 ? 32.716 95.170 28.488 1.00 26.51 110 LYS C N 1
ATOM 4523 C CA . LYS C 1 131 ? 32.085 94.077 29.221 1.00 29.63 110 LYS C CA 1
ATOM 4524 C C . LYS C 1 131 ? 31.817 92.869 28.322 1.00 29.45 110 LYS C C 1
ATOM 4525 O O . LYS C 1 131 ? 31.954 91.719 28.756 1.00 28.67 110 LYS C O 1
ATOM 4531 N N . GLY C 1 132 ? 31.400 93.113 27.078 1.00 26.57 111 GLY C N 1
ATOM 4532 C CA . GLY C 1 132 ? 31.093 92.007 26.184 1.00 29.09 111 GLY C CA 1
ATOM 4533 C C . GLY C 1 132 ? 32.314 91.197 25.803 1.00 30.39 111 GLY C C 1
ATOM 4534 O O . GLY C 1 132 ? 32.248 89.962 25.699 1.00 27.88 111 GLY C O 1
ATOM 4535 N N . PHE C 1 133 ? 33.447 91.871 25.603 1.00 28.96 112 PHE C N 1
ATOM 4536 C CA . PHE C 1 133 ? 34.687 91.152 25.330 1.00 26.19 112 PHE C CA 1
ATOM 4537 C C . PHE C 1 133 ? 35.079 90.263 26.507 1.00 28.93 112 PHE C C 1
ATOM 4538 O O . PHE C 1 133 ? 35.472 89.100 26.319 1.00 27.39 112 PHE C O 1
ATOM 4546 N N . HIS C 1 134 ? 34.983 90.797 27.732 1.00 27.01 113 HIS C N 1
ATOM 4547 C CA . HIS C 1 134 ? 35.326 90.020 28.924 1.00 25.33 113 HIS C CA 1
ATOM 4548 C C . HIS C 1 134 ? 34.425 88.800 29.088 1.00 27.92 113 HIS C C 1
ATOM 4549 O O . HIS C 1 134 ? 34.904 87.709 29.412 1.00 29.65 113 HIS C O 1
ATOM 4556 N N . ALA C 1 135 ? 33.112 88.975 28.888 1.00 25.41 114 ALA C N 1
ATOM 4557 C CA . ALA C 1 135 ? 32.170 87.870 29.049 1.00 25.82 114 ALA C CA 1
ATOM 4558 C C . ALA C 1 135 ? 32.478 86.734 28.081 1.00 27.51 114 ALA C C 1
ATOM 4559 O O . ALA C 1 135 ? 32.407 85.551 28.449 1.00 26.69 114 ALA C O 1
ATOM 4561 N N . ILE C 1 136 ? 32.791 87.076 26.831 1.00 27.33 115 ILE C N 1
ATOM 4562 C CA . ILE C 1 136 ? 33.054 86.057 25.819 1.00 28.49 115 ILE C CA 1
ATOM 4563 C C . ILE C 1 136 ? 34.313 85.274 26.168 1.00 28.98 115 ILE C C 1
ATOM 4564 O O . ILE C 1 136 ? 34.342 84.040 26.057 1.00 30.59 115 ILE C O 1
ATOM 4569 N N . GLN C 1 137 ? 35.389 85.980 26.547 1.00 28.18 116 GLN C N 1
ATOM 4570 C CA . GLN C 1 137 ? 36.624 85.280 26.885 1.00 26.61 116 GLN C CA 1
ATOM 4571 C C . GLN C 1 137 ? 36.478 84.521 28.190 1.00 29.90 116 GLN C C 1
ATOM 4572 O O . GLN C 1 137 ? 37.023 83.417 28.338 1.00 28.34 116 GLN C O 1
ATOM 4578 N N . ALA C 1 138 ? 35.736 85.083 29.148 1.00 27.91 117 ALA C N 1
ATOM 4579 C CA . ALA C 1 138 ? 35.444 84.317 30.355 1.00 27.52 117 ALA C CA 1
ATOM 4580 C C . ALA C 1 138 ? 34.717 83.026 30.006 1.00 27.54 117 ALA C C 1
ATOM 4581 O O . ALA C 1 138 ? 34.999 81.972 30.587 1.00 25.56 117 ALA C O 1
ATOM 4583 N N . HIS C 1 139 ? 33.803 83.083 29.030 1.00 26.34 118 HIS C N 1
ATOM 4584 C CA . HIS C 1 139 ? 33.086 81.878 28.639 1.00 28.70 118 HIS C CA 1
ATOM 4585 C C . HIS C 1 139 ? 34.016 80.846 28.005 1.00 29.97 118 HIS C C 1
ATOM 4586 O O . HIS C 1 139 ? 33.888 79.647 28.278 1.00 29.47 118 HIS C O 1
ATOM 4593 N N . ARG C 1 140 ? 34.932 81.285 27.134 1.00 28.83 119 ARG C N 1
ATOM 4594 C CA . ARG C 1 140 ? 35.863 80.344 26.506 1.00 32.70 119 ARG C CA 1
ATOM 4595 C C . ARG C 1 140 ? 36.618 79.524 27.556 1.00 36.26 119 ARG C C 1
ATOM 4596 O O . ARG C 1 140 ? 36.813 78.310 27.398 1.00 31.86 119 ARG C O 1
ATOM 4604 N N . ILE C 1 141 ? 37.040 80.167 28.643 1.00 35.45 120 ILE C N 1
ATOM 4605 C CA . ILE C 1 141 ? 37.697 79.440 29.728 1.00 33.61 120 ILE C CA 1
ATOM 4606 C C . ILE C 1 141 ? 36.712 78.516 30.432 1.00 33.06 120 ILE C C 1
ATOM 4607 O O . ILE C 1 141 ? 37.040 77.363 30.757 1.00 32.41 120 ILE C O 1
ATOM 4612 N N . ASN C 1 142 ? 35.497 79.010 30.697 1.00 29.01 121 ASN C N 1
ATOM 4613 C CA . ASN C 1 142 ? 34.455 78.179 31.297 1.00 33.18 121 ASN C CA 1
ATOM 4614 C C . ASN C 1 142 ? 34.192 76.932 30.472 1.00 33.36 121 ASN C C 1
ATOM 4615 O O . ASN C 1 142 ? 33.984 75.844 31.022 1.00 33.97 121 ASN C O 1
ATOM 4620 N N . HIS C 1 143 ? 34.124 77.102 29.154 1.00 30.08 122 HIS C N 1
ATOM 4621 C CA . HIS C 1 143 ? 33.862 75.993 28.251 1.00 31.04 122 HIS C CA 1
ATOM 4622 C C . HIS C 1 143 ? 34.944 74.936 28.379 1.00 31.42 122 HIS C C 1
ATOM 4623 O O . HIS C 1 143 ? 34.653 73.735 28.401 1.00 33.64 122 HIS C O 1
ATOM 4630 N N . ARG C 1 144 ? 36.200 75.375 28.470 1.00 29.75 123 ARG C N 1
ATOM 4631 C CA . ARG C 1 144 ? 37.321 74.455 28.647 1.00 31.51 123 ARG C CA 1
ATOM 4632 C C . ARG C 1 144 ? 37.203 73.709 29.972 1.00 36.59 123 ARG C C 1
ATOM 4633 O O . ARG C 1 144 ? 37.335 72.477 30.022 1.00 36.93 123 ARG C O 1
ATOM 4641 N N . LEU C 1 145 ? 36.933 74.441 31.059 1.00 34.02 124 LEU C N 1
ATOM 4642 C CA . LEU C 1 145 ? 36.756 73.810 32.366 1.00 33.87 124 LEU C CA 1
ATOM 4643 C C . LEU C 1 145 ? 35.613 72.800 32.347 1.00 32.16 124 LEU C C 1
ATOM 4644 O O . LEU C 1 145 ? 35.749 71.677 32.865 1.00 32.25 124 LEU C O 1
ATOM 4649 N N . TYR C 1 146 ? 34.491 73.183 31.728 1.00 31.14 125 TYR C N 1
ATOM 4650 C CA . TYR C 1 146 ? 33.306 72.336 31.664 1.00 31.45 125 TYR C CA 1
ATOM 4651 C C . TYR C 1 146 ? 33.591 71.045 30.908 1.00 34.42 125 TYR C C 1
ATOM 4652 O O . TYR C 1 146 ? 33.184 69.963 31.339 1.00 34.67 125 TYR C O 1
ATOM 4661 N N . LEU C 1 147 ? 34.251 71.148 29.753 1.00 35.45 126 LEU C N 1
ATOM 4662 C CA . LEU C 1 147 ? 34.567 69.961 28.973 1.00 36.17 126 LEU C CA 1
ATOM 4663 C C . LEU C 1 147 ? 35.598 69.091 29.685 1.00 37.33 126 LEU C C 1
ATOM 4664 O O . LEU C 1 147 ? 35.577 67.865 29.532 1.00 35.69 126 LEU C O 1
ATOM 4669 N N . ASP C 1 148 ? 36.475 69.699 30.493 1.00 36.67 127 ASP C N 1
ATOM 4670 C CA . ASP C 1 148 ? 37.381 68.942 31.354 1.00 37.81 127 ASP C CA 1
ATOM 4671 C C . ASP C 1 148 ? 36.658 68.183 32.460 1.00 37.15 127 ASP C C 1
ATOM 4672 O O . ASP C 1 148 ? 37.314 67.460 33.215 1.00 39.50 127 ASP C O 1
ATOM 4677 N N . GLY C 1 149 ? 35.355 68.368 32.624 1.00 33.90 128 GLY C N 1
ATOM 4678 C CA . GLY C 1 149 ? 34.638 67.724 33.705 1.00 35.89 128 GLY C CA 1
ATOM 4679 C C . GLY C 1 149 ? 34.436 68.572 34.945 1.00 37.03 128 GLY C C 1
ATOM 4680 O O . GLY C 1 149 ? 33.814 68.099 35.904 1.00 36.62 128 GLY C O 1
ATOM 4681 N N . ARG C 1 150 ? 34.943 69.802 34.969 1.00 36.37 129 ARG C N 1
ATOM 4682 C CA . ARG C 1 150 ? 34.813 70.654 36.154 1.00 35.32 129 ARG C CA 1
ATOM 4683 C C . ARG C 1 150 ? 33.527 71.475 36.073 1.00 36.89 129 ARG C C 1
ATOM 4684 O O . ARG C 1 150 ? 33.525 72.706 35.966 1.00 32.87 129 ARG C O 1
ATOM 4692 N N . LYS C 1 151 ? 32.407 70.748 36.124 1.00 34.09 130 LYS C N 1
ATOM 4693 C CA . LYS C 1 151 ? 31.111 71.376 35.883 1.00 38.33 130 LYS C CA 1
ATOM 4694 C C . LYS C 1 151 ? 30.714 72.301 37.028 1.00 38.63 130 LYS C C 1
ATOM 4695 O O . LYS C 1 151 ? 30.185 73.393 36.790 1.00 36.33 130 LYS C O 1
ATOM 4700 N N . THR C 1 152 ? 30.980 71.890 38.269 1.00 36.83 131 THR C N 1
ATOM 4701 C CA . THR C 1 152 ? 30.638 72.716 39.421 1.00 38.39 131 THR C CA 1
ATOM 4702 C C . THR C 1 152 ? 31.364 74.051 39.375 1.00 35.08 131 THR C C 1
ATOM 4703 O O . THR C 1 152 ? 30.764 75.107 39.610 1.00 32.69 131 THR C O 1
ATOM 4707 N N . LEU C 1 153 ? 32.664 74.017 39.099 1.00 31.63 132 LEU C N 1
ATOM 4708 C CA . LEU C 1 153 ? 33.419 75.252 38.943 1.00 33.58 132 LEU C CA 1
ATOM 4709 C C . LEU C 1 153 ? 32.878 76.079 37.784 1.00 32.31 132 LEU C C 1
ATOM 4710 O O . LEU C 1 153 ? 32.770 77.305 37.883 1.00 28.67 132 LEU C O 1
ATOM 4715 N N . ALA C 1 154 ? 32.537 75.419 36.674 1.00 30.41 133 ALA C N 1
ATOM 4716 C CA . ALA C 1 154 ? 32.007 76.129 35.519 1.00 32.78 133 ALA C CA 1
ATOM 4717 C C . ALA C 1 154 ? 30.651 76.753 35.826 1.00 30.10 133 ALA C C 1
ATOM 4718 O O . ALA C 1 154 ? 30.340 77.837 35.324 1.00 29.99 133 ALA C O 1
ATOM 4720 N N . TYR C 1 155 ? 29.832 76.083 36.643 1.00 27.91 134 TYR C N 1
ATOM 4721 C CA . TYR C 1 155 ? 28.531 76.645 37.004 1.00 28.23 134 TYR C CA 1
ATOM 4722 C C . TYR C 1 155 ? 28.696 77.825 37.954 1.00 29.56 134 TYR C C 1
ATOM 4723 O O . TYR C 1 155 ? 27.987 78.834 37.836 1.00 27.13 134 TYR C O 1
ATOM 4732 N N . PHE C 1 156 ? 29.637 77.713 38.896 1.00 28.02 135 PHE C N 1
ATOM 4733 C CA . PHE C 1 156 ? 29.977 78.844 39.756 1.00 28.14 135 PHE C CA 1
ATOM 4734 C C . PHE C 1 156 ? 30.397 80.062 38.933 1.00 28.52 135 PHE C C 1
ATOM 4735 O O . PHE C 1 156 ? 29.926 81.191 39.166 1.00 26.70 135 PHE C O 1
ATOM 4743 N N . LEU C 1 157 ? 31.289 79.855 37.957 1.00 25.83 136 LEU C N 1
ATOM 4744 C CA . LEU C 1 157 ? 31.775 80.978 37.159 1.00 24.20 136 LEU C CA 1
ATOM 4745 C C . LEU C 1 157 ? 30.716 81.505 36.201 1.00 26.20 136 LEU C C 1
ATOM 4746 O O . LEU C 1 157 ? 30.696 82.707 35.912 1.00 27.54 136 LEU C O 1
ATOM 4751 N N . GLN C 1 158 ? 29.847 80.634 35.680 1.00 28.28 137 GLN C N 1
ATOM 4752 C CA . GLN C 1 158 ? 28.725 81.107 34.868 1.00 28.00 137 GLN C CA 1
ATOM 4753 C C . GLN C 1 158 ? 27.855 82.085 35.647 1.00 28.62 137 GLN C C 1
ATOM 4754 O O . GLN C 1 158 ? 27.452 83.131 35.120 1.00 27.74 137 GLN C O 1
ATOM 4760 N N . ASN C 1 159 ? 27.556 81.758 36.904 1.00 25.61 138 ASN C N 1
ATOM 4761 C CA . ASN C 1 159 ? 26.770 82.648 37.746 1.00 25.56 138 ASN C CA 1
ATOM 4762 C C . ASN C 1 159 ? 27.548 83.921 38.057 1.00 27.61 138 ASN C C 1
ATOM 4763 O O . ASN C 1 159 ? 26.979 85.019 38.068 1.00 26.03 138 ASN C O 1
ATOM 4768 N N . ARG C 1 160 ? 28.850 83.787 38.303 1.00 26.88 139 ARG C N 1
ATOM 4769 C CA . ARG C 1 160 ? 29.698 84.945 38.560 1.00 29.73 139 ARG C CA 1
ATOM 4770 C C . ARG C 1 160 ? 29.707 85.903 37.371 1.00 30.53 139 ARG C C 1
ATOM 4771 O O . ARG C 1 160 ? 29.584 87.127 37.545 1.00 29.86 139 ARG C O 1
ATOM 4779 N N . MET C 1 161 ? 29.866 85.360 36.154 1.00 25.05 140 MET C N 1
ATOM 4780 C CA . MET C 1 161 ? 29.789 86.169 34.934 1.00 27.95 140 MET C CA 1
ATOM 4781 C C . MET C 1 161 ? 28.442 86.855 34.817 1.00 27.37 140 MET C C 1
ATOM 4782 O O . MET C 1 161 ? 28.359 88.029 34.430 1.00 25.73 140 MET C O 1
ATOM 4787 N N . SER C 1 162 ? 27.365 86.124 35.113 1.00 24.57 141 SER C N 1
ATOM 4788 C CA . SER C 1 162 ? 26.044 86.720 35.020 1.00 26.33 141 SER C CA 1
ATOM 4789 C C . SER C 1 162 ? 25.900 87.889 35.992 1.00 27.13 141 SER C C 1
ATOM 4790 O O . SER C 1 162 ? 25.362 88.945 35.629 1.00 27.04 141 SER C O 1
ATOM 4793 N N . GLU C 1 163 ? 26.377 87.722 37.232 1.00 26.56 142 GLU C N 1
ATOM 4794 C CA . GLU C 1 163 ? 26.283 88.797 38.218 1.00 29.39 142 GLU C CA 1
ATOM 4795 C C . GLU C 1 163 ? 27.117 89.998 37.794 1.00 30.83 142 GLU C C 1
ATOM 4796 O O . GLU C 1 163 ? 26.619 91.131 37.753 1.00 31.90 142 GLU C O 1
ATOM 4802 N N . VAL C 1 164 ? 28.389 89.768 37.464 1.00 27.77 143 VAL C N 1
ATOM 4803 C CA . VAL C 1 164 ? 29.318 90.882 37.258 1.00 27.51 143 VAL C CA 1
ATOM 4804 C C . VAL C 1 164 ? 29.115 91.545 35.902 1.00 29.16 143 VAL C C 1
ATOM 4805 O O . VAL C 1 164 ? 29.192 92.779 35.788 1.00 28.96 143 VAL C O 1
ATOM 4809 N N . PHE C 1 165 ? 28.927 90.747 34.842 1.00 27.69 144 PHE C N 1
ATOM 4810 C CA . PHE C 1 165 ? 28.802 91.263 33.482 1.00 28.19 144 PHE C CA 1
ATOM 4811 C C . PHE C 1 165 ? 27.364 91.371 32.996 1.00 26.44 144 PHE C C 1
ATOM 4812 O O . PHE C 1 165 ? 27.136 91.969 31.941 1.00 26.45 144 PHE C O 1
ATOM 4820 N N . GLY C 1 166 ? 26.389 90.823 33.720 1.00 24.43 145 GLY C N 1
ATOM 4821 C CA . GLY C 1 166 ? 25.043 90.834 33.181 1.00 27.23 145 GLY C CA 1
ATOM 4822 C C . GLY C 1 166 ? 24.851 89.925 31.978 1.00 29.13 145 GLY C C 1
ATOM 4823 O O . GLY C 1 166 ? 23.912 90.122 31.185 1.00 28.70 145 GLY C O 1
ATOM 4824 N N . VAL C 1 167 ? 25.716 88.927 31.830 1.00 26.19 146 VAL C N 1
ATOM 4825 C CA . VAL C 1 167 ? 25.761 88.051 30.663 1.00 27.92 146 VAL C CA 1
ATOM 4826 C C . VAL C 1 167 ? 25.634 86.615 31.146 1.00 26.96 146 VAL C C 1
ATOM 4827 O O . VAL C 1 167 ? 26.389 86.194 32.031 1.00 26.14 146 VAL C O 1
ATOM 4831 N N . ASP C 1 168 ? 24.693 85.860 30.572 1.00 24.99 147 ASP C N 1
ATOM 4832 C CA . ASP C 1 168 ? 24.478 84.466 30.969 1.00 26.89 147 ASP C CA 1
ATOM 4833 C C . ASP C 1 168 ? 24.781 83.571 29.769 1.00 26.87 147 ASP C C 1
ATOM 4834 O O . ASP C 1 168 ? 23.969 83.483 28.848 1.00 27.07 147 ASP C O 1
ATOM 4839 N N . ILE C 1 169 ? 25.948 82.929 29.777 1.00 25.38 148 ILE C N 1
ATOM 4840 C CA . ILE C 1 169 ? 26.335 81.977 28.741 1.00 26.92 148 ILE C CA 1
ATOM 4841 C C . ILE C 1 169 ? 26.557 80.622 29.397 1.00 24.98 148 ILE C C 1
ATOM 4842 O O . ILE C 1 169 ? 27.420 80.476 30.275 1.00 27.21 148 ILE C O 1
ATOM 4847 N N . HIS C 1 170 ? 25.789 79.637 28.963 1.00 28.44 149 HIS C N 1
ATOM 4848 C CA . HIS C 1 170 ? 25.969 78.284 29.459 1.00 27.02 149 HIS C CA 1
ATOM 4849 C C . HIS C 1 170 ? 27.349 77.772 29.053 1.00 23.54 149 HIS C C 1
ATOM 4850 O O . HIS C 1 170 ? 27.752 77.944 27.904 1.00 24.47 149 HIS C O 1
ATOM 4857 N N . PRO C 1 171 ? 28.088 77.132 29.966 1.00 26.76 150 PRO C N 1
ATOM 4858 C CA . PRO C 1 171 ? 29.435 76.644 29.625 1.00 27.93 150 PRO C CA 1
ATOM 4859 C C . PRO C 1 171 ? 29.473 75.677 28.443 1.00 31.56 150 PRO C C 1
ATOM 4860 O O . PRO C 1 171 ? 30.520 75.563 27.783 1.00 29.60 150 PRO C O 1
ATOM 4864 N N . ALA C 1 172 ? 28.377 74.965 28.160 1.00 31.91 151 ALA C N 1
ATOM 4865 C CA . ALA C 1 172 ? 28.365 74.016 27.049 1.00 31.79 151 ALA C CA 1
ATOM 4866 C C . ALA C 1 172 ? 28.211 74.691 25.693 1.00 33.33 151 ALA C C 1
ATOM 4867 O O . ALA C 1 172 ? 28.459 74.039 24.678 1.00 32.15 151 ALA C O 1
ATOM 4869 N N . ALA C 1 173 ? 27.814 75.970 25.648 1.00 32.38 152 ALA C N 1
ATOM 4870 C CA . ALA C 1 173 ? 27.704 76.697 24.384 1.00 29.31 152 ALA C CA 1
ATOM 4871 C C . ALA C 1 173 ? 29.048 76.761 23.658 1.00 30.02 152 ALA C C 1
ATOM 4872 O O . ALA C 1 173 ? 30.111 76.834 24.279 1.00 27.48 152 ALA C O 1
ATOM 4874 N N . ARG C 1 174 ? 28.996 76.727 22.324 1.00 32.70 153 ARG C N 1
ATOM 4875 C CA . ARG C 1 174 ? 30.194 76.717 21.487 1.00 34.08 153 ARG C CA 1
ATOM 4876 C C . ARG C 1 174 ? 30.270 78.008 20.681 1.00 33.23 153 ARG C C 1
ATOM 4877 O O . ARG C 1 174 ? 29.379 78.291 19.873 1.00 37.05 153 ARG C O 1
ATOM 4885 N N . LEU C 1 175 ? 31.346 78.770 20.871 1.00 33.75 154 LEU C N 1
ATOM 4886 C CA . LEU C 1 175 ? 31.514 80.069 20.231 1.00 33.74 154 LEU C CA 1
ATOM 4887 C C . LEU C 1 175 ? 32.730 80.028 19.318 1.00 32.49 154 LEU C C 1
ATOM 4888 O O . LEU C 1 175 ? 33.792 79.558 19.731 1.00 33.15 154 LEU C O 1
ATOM 4893 N N . GLY C 1 176 ? 32.576 80.525 18.087 1.00 35.07 155 GLY C N 1
ATOM 4894 C CA . GLY C 1 176 ? 33.687 80.676 17.169 1.00 35.17 155 GLY C CA 1
ATOM 4895 C C . GLY C 1 176 ? 34.534 81.895 17.486 1.00 37.24 155 GLY C C 1
ATOM 4896 O O . GLY C 1 176 ? 34.445 82.484 18.566 1.00 38.99 155 GLY C O 1
ATOM 4897 N N . TYR C 1 177 ? 35.350 82.297 16.516 1.00 36.20 156 TYR C N 1
ATOM 4898 C CA . TYR C 1 177 ? 36.269 83.418 16.700 1.00 35.20 156 TYR C CA 1
ATOM 4899 C C . TYR C 1 177 ? 35.778 84.625 15.909 1.00 34.16 156 TYR C C 1
ATOM 4900 O O . TYR C 1 177 ? 34.854 84.528 15.096 1.00 36.47 156 TYR C O 1
ATOM 4909 N N . GLY C 1 178 ? 36.418 85.771 16.149 1.00 31.82 157 GLY C N 1
ATOM 4910 C CA . GLY C 1 178 ? 36.003 87.010 15.501 1.00 32.59 157 GLY C CA 1
ATOM 4911 C C . GLY C 1 178 ? 34.617 87.458 15.911 1.00 35.38 157 GLY C C 1
ATOM 4912 O O . GLY C 1 178 ? 33.893 88.065 15.108 1.00 34.35 157 GLY C O 1
ATOM 4913 N N . LEU C 1 179 ? 34.229 87.164 17.148 1.00 31.95 158 LEU C N 1
ATOM 4914 C CA . LEU C 1 179 ? 32.912 87.485 17.663 1.00 28.68 158 LEU C CA 1
ATOM 4915 C C . LEU C 1 179 ? 32.970 88.853 18.337 1.00 32.46 158 LEU C C 1
ATOM 4916 O O . LEU C 1 179 ? 33.969 89.205 18.975 1.00 35.54 158 LEU C O 1
ATOM 4918 N N . MET C 1 180 ? 31.914 89.641 18.166 1.00 30.28 159 MET C N 1
ATOM 4919 C CA . MET C 1 180 ? 31.791 90.914 18.871 1.00 30.74 159 MET C CA 1
ATOM 4920 C C . MET C 1 180 ? 30.445 90.952 19.572 1.00 33.44 159 MET C C 1
ATOM 4921 O O . MET C 1 180 ? 29.408 90.726 18.940 1.00 31.57 159 MET C O 1
ATOM 4926 N N . LEU C 1 181 ? 30.469 91.192 20.879 1.00 30.04 160 LEU C N 1
ATOM 4927 C CA . LEU C 1 181 ? 29.269 91.399 21.680 1.00 27.60 160 LEU C CA 1
ATOM 4928 C C . LEU C 1 181 ? 29.324 92.833 22.217 1.00 27.22 160 LEU C C 1
ATOM 4929 O O . LEU C 1 181 ? 29.952 93.109 23.245 1.00 24.25 160 LEU C O 1
ATOM 4934 N N . ASP C 1 182 ? 28.670 93.750 21.517 1.00 26.63 161 ASP C N 1
ATOM 4935 C CA . ASP C 1 182 ? 28.739 95.165 21.869 1.00 27.24 161 ASP C CA 1
ATOM 4936 C C . ASP C 1 182 ? 27.783 95.465 23.031 1.00 27.01 161 ASP C C 1
ATOM 4937 O O . ASP C 1 182 ? 26.632 95.014 23.029 1.00 25.61 161 ASP C O 1
ATOM 4942 N N . HIS C 1 183 ? 28.252 96.188 24.054 1.00 27.95 162 HIS C N 1
ATOM 4943 C CA . HIS C 1 183 ? 27.466 96.601 25.266 1.00 27.93 162 HIS C CA 1
ATOM 4944 C C . HIS C 1 183 ? 27.241 95.389 26.170 1.00 27.38 162 HIS C C 1
ATOM 4945 O O . HIS C 1 183 ? 27.446 95.552 27.370 1.00 26.57 162 HIS C O 1
ATOM 4952 N N . ALA C 1 184 ? 26.690 94.310 25.634 1.00 26.43 163 ALA C N 1
ATOM 4953 C CA . ALA C 1 184 ? 26.619 92.978 26.239 1.00 25.34 163 ALA C CA 1
ATOM 4954 C C . ALA C 1 184 ? 25.469 92.751 27.204 1.00 26.07 163 ALA C C 1
ATOM 4955 O O . ALA C 1 184 ? 24.987 91.614 27.307 1.00 24.49 163 ALA C O 1
ATOM 4957 N N . THR C 1 185 ? 25.053 93.793 27.934 1.00 24.04 164 THR C N 1
ATOM 4958 C CA . THR C 1 185 ? 24.071 93.629 29.009 1.00 24.58 164 THR C CA 1
ATOM 4959 C C . THR C 1 185 ? 22.860 92.828 28.537 1.00 25.07 164 THR C C 1
ATOM 4960 O O . THR C 1 185 ? 22.239 93.155 27.524 1.00 26.96 164 THR C O 1
ATOM 4964 N N . GLY C 1 186 ? 22.524 91.777 29.276 1.00 23.52 165 GLY C N 1
ATOM 4965 C CA . GLY C 1 186 ? 21.342 90.987 28.966 1.00 25.62 165 GLY C CA 1
ATOM 4966 C C . GLY C 1 186 ? 21.533 89.876 27.943 1.00 27.03 165 GLY C C 1
ATOM 4967 O O . GLY C 1 186 ? 20.568 89.166 27.648 1.00 27.46 165 GLY C O 1
ATOM 4968 N N . PHE C 1 187 ? 22.736 89.700 27.388 1.00 25.93 166 PHE C N 1
ATOM 4969 C CA . PHE C 1 187 ? 22.956 88.606 26.442 1.00 26.78 166 PHE C CA 1
ATOM 4970 C C . PHE C 1 187 ? 22.785 87.260 27.140 1.00 28.81 166 PHE C C 1
ATOM 4971 O O . PHE C 1 187 ? 23.202 87.077 28.291 1.00 27.74 166 PHE C O 1
ATOM 4979 N N . VAL C 1 188 ? 22.131 86.326 26.446 1.00 26.08 167 VAL C N 1
ATOM 4980 C CA . VAL C 1 188 ? 21.869 84.983 26.955 1.00 28.79 167 VAL C CA 1
ATOM 4981 C C . VAL C 1 188 ? 22.112 83.990 25.826 1.00 27.90 167 VAL C C 1
ATOM 4982 O O . VAL C 1 188 ? 21.571 84.146 24.726 1.00 25.65 167 VAL C O 1
ATOM 4986 N N . ALA C 1 189 ? 22.902 82.961 26.102 1.00 28.29 168 ALA C N 1
ATOM 4987 C CA . ALA C 1 189 ? 23.075 81.856 25.169 1.00 30.68 168 ALA C CA 1
ATOM 4988 C C . ALA C 1 189 ? 23.052 80.572 25.975 1.00 29.71 168 ALA C C 1
ATOM 4989 O O . ALA C 1 189 ? 23.755 80.467 26.986 1.00 33.31 168 ALA C O 1
ATOM 4991 N N . GLY C 1 190 ? 22.242 79.606 25.537 1.00 28.05 169 GLY C N 1
ATOM 4992 C CA . GLY C 1 190 ? 21.960 78.424 26.320 1.00 30.32 169 GLY C CA 1
ATOM 4993 C C . GLY C 1 190 ? 22.848 77.243 25.980 1.00 29.52 169 GLY C C 1
ATOM 4994 O O . GLY C 1 190 ? 23.789 77.332 25.189 1.00 30.51 169 GLY C O 1
ATOM 4995 N N . GLU C 1 191 ? 22.492 76.098 26.575 1.00 27.50 170 GLU C N 1
ATOM 4996 C CA . GLU C 1 191 ? 23.387 74.940 26.652 1.00 31.15 170 GLU C CA 1
ATOM 4997 C C . GLU C 1 191 ? 23.792 74.404 25.279 1.00 31.96 170 GLU C C 1
ATOM 4998 O O . GLU C 1 191 ? 24.944 73.994 25.084 1.00 29.37 170 GLU C O 1
ATOM 5004 N N . THR C 1 192 ? 22.865 74.357 24.322 1.00 32.29 171 THR C N 1
ATOM 5005 C CA . THR C 1 192 ? 23.172 73.734 23.036 1.00 34.82 171 THR C CA 1
ATOM 5006 C C . THR C 1 192 ? 23.387 74.763 21.931 1.00 35.33 171 THR C C 1
ATOM 5007 O O . THR C 1 192 ? 23.409 74.403 20.750 1.00 30.42 171 THR C O 1
ATOM 5011 N N . ALA C 1 193 ? 23.568 76.031 22.286 1.00 30.89 172 ALA C N 1
ATOM 5012 C CA . ALA C 1 193 ? 23.826 77.055 21.284 1.00 31.65 172 ALA C CA 1
ATOM 5013 C C . ALA C 1 193 ? 25.181 76.840 20.624 1.00 31.45 172 ALA C C 1
ATOM 5014 O O . ALA C 1 193 ? 26.144 76.393 21.257 1.00 34.06 172 ALA C O 1
ATOM 5016 N N . VAL C 1 194 ? 25.250 77.166 19.336 1.00 30.29 173 VAL C N 1
ATOM 5017 C CA . VAL C 1 194 ? 26.482 77.083 18.563 1.00 34.38 173 VAL C CA 1
ATOM 5018 C C . VAL C 1 194 ? 26.586 78.348 17.733 1.00 36.97 173 VAL C C 1
ATOM 5019 O O . VAL C 1 194 ? 25.650 78.699 17.011 1.00 42.38 173 VAL C O 1
ATOM 5023 N N . LEU C 1 195 ? 27.718 79.033 17.836 1.00 35.49 174 LEU C N 1
ATOM 5024 C CA . LEU C 1 195 ? 27.966 80.258 17.097 1.00 35.53 174 LEU C CA 1
ATOM 5025 C C . LEU C 1 195 ? 29.158 80.036 16.191 1.00 35.24 174 LEU C C 1
ATOM 5026 O O . LEU C 1 195 ? 30.189 79.520 16.636 1.00 34.41 174 LEU C O 1
ATOM 5031 N N . GLY C 1 196 ? 29.011 80.431 14.928 1.00 37.30 175 GLY C N 1
ATOM 5032 C CA . GLY C 1 196 ? 30.092 80.370 13.966 1.00 38.36 175 GLY C CA 1
ATOM 5033 C C . GLY C 1 196 ? 31.109 81.469 14.172 1.00 38.46 175 GLY C C 1
ATOM 5034 O O . GLY C 1 196 ? 31.349 81.932 15.294 1.00 37.87 175 GLY C O 1
ATOM 5035 N N . ASN C 1 197 ? 31.722 81.893 13.075 1.00 38.16 176 ASN C N 1
ATOM 5036 C CA . ASN C 1 197 ? 32.799 82.863 13.118 1.00 36.05 176 ASN C CA 1
ATOM 5037 C C . ASN C 1 197 ? 32.335 84.196 12.556 1.00 34.30 176 ASN C C 1
ATOM 5038 O O . ASN C 1 197 ? 31.428 84.261 11.721 1.00 35.14 176 ASN C O 1
ATOM 5043 N N . ASN C 1 198 ? 32.971 85.256 13.041 1.00 32.79 177 ASN C N 1
ATOM 5044 C CA . ASN C 1 198 ? 32.765 86.611 12.534 1.00 35.88 177 ASN C CA 1
ATOM 5045 C C . ASN C 1 198 ? 31.309 87.034 12.670 1.00 32.75 177 ASN C C 1
ATOM 5046 O O . ASN C 1 198 ? 30.707 87.585 11.749 1.00 32.73 177 ASN C O 1
ATOM 5051 N N . ILE C 1 199 ? 30.759 86.795 13.849 1.00 30.28 178 ILE C N 1
ATOM 5052 C CA . ILE C 1 199 ? 29.383 87.148 14.178 1.00 30.55 178 ILE C CA 1
ATOM 5053 C C . ILE C 1 199 ? 29.397 88.415 15.027 1.00 31.53 178 ILE C C 1
ATOM 5054 O O . ILE C 1 199 ? 30.292 88.610 15.858 1.00 32.53 178 ILE C O 1
ATOM 5059 N N . SER C 1 200 ? 28.410 89.282 14.819 1.00 34.29 179 SER C N 1
ATOM 5060 C CA . SER C 1 200 ? 28.255 90.501 15.598 1.00 35.57 179 SER C CA 1
ATOM 5061 C C . SER C 1 200 ? 26.921 90.461 16.323 1.00 36.81 179 SER C C 1
ATOM 5062 O O . SER C 1 200 ? 25.882 90.169 15.711 1.00 34.78 179 SER C O 1
ATOM 5065 N N . ILE C 1 201 ? 26.957 90.762 17.624 1.00 34.74 180 ILE C N 1
ATOM 5066 C CA . ILE C 1 201 ? 25.802 90.665 18.511 1.00 32.83 180 ILE C CA 1
ATOM 5067 C C . ILE C 1 201 ? 25.748 91.914 19.386 1.00 32.27 180 ILE C C 1
ATOM 5068 O O . ILE C 1 201 ? 26.774 92.376 19.892 1.00 30.00 180 ILE C O 1
ATOM 5073 N N . LEU C 1 202 ? 24.546 92.442 19.578 1.00 33.33 181 LEU C N 1
ATOM 5074 C CA . LEU C 1 202 ? 24.312 93.574 20.463 1.00 33.67 181 LEU C CA 1
ATOM 5075 C C . LEU C 1 202 ? 23.784 93.087 21.810 1.00 31.72 181 LEU C C 1
ATOM 5076 O O . LEU C 1 202 ? 23.383 91.931 21.975 1.00 29.40 181 LEU C O 1
ATOM 5081 N N . HIS C 1 203 ? 23.787 93.998 22.784 1.00 29.86 182 HIS C N 1
ATOM 5082 C CA . HIS C 1 203 ? 23.211 93.738 24.099 1.00 26.82 182 HIS C CA 1
ATOM 5083 C C . HIS C 1 203 ? 21.773 93.234 24.000 1.00 28.23 182 HIS C C 1
ATOM 5084 O O . HIS C 1 203 ? 21.065 93.532 23.029 1.00 28.84 182 HIS C O 1
ATOM 5091 N N . GLY C 1 204 ? 21.326 92.495 25.012 1.00 27.67 183 GLY C N 1
ATOM 5092 C CA . GLY C 1 204 ? 19.942 92.076 25.099 1.00 29.78 183 GLY C CA 1
ATOM 5093 C C . GLY C 1 204 ? 19.544 90.912 24.212 1.00 29.85 183 GLY C C 1
ATOM 5094 O O . GLY C 1 204 ? 18.382 90.501 24.262 1.00 29.65 183 GLY C O 1
ATOM 5095 N N . VAL C 1 205 ? 20.461 90.356 23.428 1.00 30.35 184 VAL C N 1
ATOM 5096 C CA . VAL C 1 205 ? 20.132 89.289 22.481 1.00 29.90 184 VAL C CA 1
ATOM 5097 C C . VAL C 1 205 ? 19.991 87.963 23.215 1.00 28.90 184 VAL C C 1
ATOM 5098 O O . VAL C 1 205 ? 20.765 87.650 24.129 1.00 27.58 184 VAL C O 1
ATOM 5102 N N . THR C 1 206 ? 19.016 87.159 22.796 1.00 29.35 185 THR C N 1
ATOM 5103 C CA . THR C 1 206 ? 18.766 85.849 23.389 1.00 31.07 185 THR C CA 1
ATOM 5104 C C . THR C 1 206 ? 18.987 84.770 22.340 1.00 30.08 185 THR C C 1
ATOM 5105 O O . THR C 1 206 ? 18.354 84.796 21.281 1.00 31.20 185 THR C O 1
ATOM 5109 N N . LEU C 1 207 ? 19.879 83.831 22.627 1.00 29.75 186 LEU C N 1
ATOM 5110 C CA . LEU C 1 207 ? 19.988 82.591 21.847 1.00 32.17 186 LEU C CA 1
ATOM 5111 C C . LEU C 1 207 ? 19.426 81.505 22.751 1.00 31.35 186 LEU C C 1
ATOM 5112 O O . LEU C 1 207 ? 20.161 80.743 23.378 1.00 33.41 186 LEU C O 1
ATOM 5117 N N . GLY C 1 208 ? 18.091 81.457 22.819 1.00 29.68 187 GLY C N 1
ATOM 5118 C CA . GLY C 1 208 ? 17.388 80.793 23.891 1.00 27.62 187 GLY C CA 1
ATOM 5119 C C . GLY C 1 208 ? 16.817 79.436 23.506 1.00 32.91 187 GLY C C 1
ATOM 5120 O O . GLY C 1 208 ? 16.714 79.072 22.335 1.00 33.04 187 GLY C O 1
ATOM 5121 N N . GLY C 1 209 ? 16.428 78.695 24.539 1.00 31.64 188 GLY C N 1
ATOM 5122 C CA . GLY C 1 209 ? 15.884 77.366 24.367 1.00 33.99 188 GLY C CA 1
ATOM 5123 C C . GLY C 1 209 ? 14.374 77.351 24.186 1.00 36.89 188 GLY C C 1
ATOM 5124 O O . GLY C 1 209 ? 13.687 78.372 24.244 1.00 38.32 188 GLY C O 1
ATOM 5125 N N . SER C 1 210 ? 13.858 76.144 23.954 1.00 38.24 189 SER C N 1
ATOM 5126 C CA . SER C 1 210 ? 12.424 75.902 23.917 1.00 39.60 189 SER C CA 1
ATOM 5127 C C . SER C 1 210 ? 12.164 74.497 24.441 1.00 38.16 189 SER C C 1
ATOM 5128 O O . SER C 1 210 ? 12.944 73.582 24.175 1.00 38.19 189 SER C O 1
ATOM 5131 N N . GLY C 1 211 ? 11.074 74.336 25.187 1.00 40.75 190 GLY C N 1
ATOM 5132 C CA . GLY C 1 211 ? 10.694 73.045 25.726 1.00 43.79 190 GLY C CA 1
ATOM 5133 C C . GLY C 1 211 ? 11.384 72.717 27.039 1.00 45.90 190 GLY C C 1
ATOM 5134 O O . GLY C 1 211 ? 12.371 73.340 27.448 1.00 44.29 190 GLY C O 1
ATOM 5135 N N . LYS C 1 212 ? 10.844 71.705 27.721 1.00 44.40 191 LYS C N 1
ATOM 5136 C CA . LYS C 1 212 ? 11.372 71.285 29.013 1.00 45.72 191 LYS C CA 1
ATOM 5137 C C . LYS C 1 212 ? 12.301 70.085 28.920 1.00 45.94 191 LYS C C 1
ATOM 5138 O O . LYS C 1 212 ? 12.797 69.623 29.956 1.00 46.03 191 LYS C O 1
ATOM 5143 N N . GLU C 1 213 ? 12.581 69.596 27.717 1.00 47.50 192 GLU C N 1
ATOM 5144 C CA . GLU C 1 213 ? 13.411 68.414 27.525 1.00 49.60 192 GLU C CA 1
ATOM 5145 C C . GLU C 1 213 ? 14.830 68.794 27.113 1.00 47.91 192 GLU C C 1
ATOM 5146 O O . GLU C 1 213 ? 15.060 69.844 26.505 1.00 47.29 192 GLU C O 1
ATOM 5152 N N . GLY C 1 214 ? 15.778 67.922 27.457 1.00 45.17 193 GLY C N 1
ATOM 5153 C CA . GLY C 1 214 ? 17.143 68.028 26.984 1.00 44.52 193 GLY C CA 1
ATOM 5154 C C . GLY C 1 214 ? 17.231 67.818 25.482 1.00 45.89 193 GLY C C 1
ATOM 5155 O O . GLY C 1 214 ? 16.232 67.679 24.775 1.00 48.16 193 GLY C O 1
ATOM 5156 N N . GLY C 1 215 ? 18.467 67.804 24.987 1.00 43.95 194 GLY C N 1
ATOM 5157 C CA . GLY C 1 215 ? 18.722 67.708 23.564 1.00 42.90 194 GLY C CA 1
ATOM 5158 C C . GLY C 1 215 ? 18.854 69.073 22.909 1.00 43.27 194 GLY C C 1
ATOM 5159 O O . GLY C 1 215 ? 18.679 70.122 23.536 1.00 37.50 194 GLY C O 1
ATOM 5160 N N . ASP C 1 216 ? 19.199 69.043 21.614 1.00 43.47 195 ASP C N 1
ATOM 5161 C CA . ASP C 1 216 ? 19.381 70.258 20.826 1.00 45.50 195 ASP C CA 1
ATOM 5162 C C . ASP C 1 216 ? 18.118 71.101 20.849 1.00 44.21 195 ASP C C 1
ATOM 5163 O O . ASP C 1 216 ? 17.066 70.683 20.346 1.00 41.67 195 ASP C O 1
ATOM 5168 N N . ARG C 1 217 ? 18.230 72.306 21.405 1.00 40.06 196 ARG C N 1
ATOM 5169 C CA . ARG C 1 217 ? 17.054 73.154 21.545 1.00 33.65 196 ARG C CA 1
ATOM 5170 C C . ARG C 1 217 ? 17.398 74.636 21.491 1.00 31.63 196 ARG C C 1
ATOM 5171 O O . ARG C 1 217 ? 16.531 75.455 21.817 1.00 30.52 196 ARG C O 1
ATOM 5179 N N . HIS C 1 218 ? 18.616 75.003 21.107 1.00 34.36 197 HIS C N 1
ATOM 5180 C CA . HIS C 1 218 ? 19.112 76.369 21.044 1.00 36.17 197 HIS C CA 1
ATOM 5181 C C . HIS C 1 218 ? 19.616 76.658 19.639 1.00 35.94 197 HIS C C 1
ATOM 5182 O O . HIS C 1 218 ? 19.989 75.737 18.907 1.00 36.05 197 HIS C O 1
ATOM 5189 N N . PRO C 1 219 ? 19.664 77.925 19.236 1.00 35.82 198 PRO C N 1
ATOM 5190 C CA . PRO C 1 219 ? 20.003 78.244 17.844 1.00 36.70 198 PRO C CA 1
ATOM 5191 C C . PRO C 1 219 ? 21.434 77.908 17.450 1.00 37.40 198 PRO C C 1
ATOM 5192 O O . PRO C 1 219 ? 22.365 77.913 18.262 1.00 36.46 198 PRO C O 1
ATOM 5196 N N . LYS C 1 220 ? 21.600 77.662 16.154 1.00 34.87 199 LYS C N 1
ATOM 5197 C CA . LYS C 1 220 ? 22.902 77.522 15.523 1.00 37.15 199 LYS C CA 1
ATOM 5198 C C . LYS C 1 220 ? 23.065 78.684 14.554 1.00 37.06 199 LYS C C 1
ATOM 5199 O O . LYS C 1 220 ? 22.240 78.864 13.654 1.00 37.64 199 LYS C O 1
ATOM 5205 N N . ILE C 1 221 ? 24.109 79.485 14.759 1.00 36.29 200 ILE C N 1
ATOM 5206 C CA . ILE C 1 221 ? 24.292 80.761 14.072 1.00 36.14 200 ILE C CA 1
ATOM 5207 C C . ILE C 1 221 ? 25.437 80.612 13.082 1.00 36.38 200 ILE C C 1
ATOM 5208 O O . ILE C 1 221 ? 26.562 80.283 13.476 1.00 32.22 200 ILE C O 1
ATOM 5213 N N . GLY C 1 222 ? 25.164 80.874 11.795 1.00 35.30 201 GLY C N 1
ATOM 5214 C CA . GLY C 1 222 ? 26.202 80.760 10.790 1.00 36.75 201 GLY C CA 1
ATOM 5215 C C . GLY C 1 222 ? 27.181 81.925 10.806 1.00 40.63 201 GLY C C 1
ATOM 5216 O O . GLY C 1 222 ? 26.971 82.930 11.482 1.00 43.20 201 GLY C O 1
ATOM 5217 N N . ASP C 1 223 ? 28.263 81.771 10.039 1.00 39.61 202 ASP C N 1
ATOM 5218 C CA . ASP C 1 223 ? 29.286 82.803 9.946 1.00 40.22 202 ASP C CA 1
ATOM 5219 C C . ASP C 1 223 ? 28.692 84.103 9.398 1.00 40.61 202 ASP C C 1
ATOM 5220 O O . ASP C 1 223 ? 27.752 84.099 8.599 1.00 39.33 202 ASP C O 1
ATOM 5225 N N . GLY C 1 224 ? 29.263 85.228 9.827 1.00 37.91 203 GLY C N 1
ATOM 5226 C CA . GLY C 1 224 ? 28.927 86.518 9.269 1.00 37.05 203 GLY C CA 1
ATOM 5227 C C . GLY C 1 224 ? 27.604 87.106 9.705 1.00 37.05 203 GLY C C 1
ATOM 5228 O O . GLY C 1 224 ? 27.230 88.173 9.206 1.00 37.05 203 GLY C O 1
ATOM 5229 N N . VAL C 1 225 ? 26.871 86.447 10.600 1.00 36.71 204 VAL C N 1
ATOM 5230 C CA . VAL C 1 225 ? 25.553 86.932 10.995 1.00 35.77 204 VAL C CA 1
ATOM 5231 C C . VAL C 1 225 ? 25.681 88.164 11.886 1.00 38.43 204 VAL C C 1
ATOM 5232 O O . VAL C 1 225 ? 26.609 88.270 12.699 1.00 38.07 204 VAL C O 1
ATOM 5236 N N . MET C 1 226 ? 24.747 89.109 11.734 1.00 36.82 205 MET C N 1
ATOM 5237 C CA . MET C 1 226 ? 24.602 90.246 12.637 1.00 36.62 205 MET C CA 1
ATOM 5238 C C . MET C 1 226 ? 23.249 90.166 13.338 1.00 35.08 205 MET C C 1
ATOM 5239 O O . MET C 1 226 ? 22.222 89.925 12.690 1.00 33.96 205 MET C O 1
ATOM 5244 N N . ILE C 1 227 ? 23.250 90.365 14.660 1.00 32.41 206 ILE C N 1
ATOM 5245 C CA . ILE C 1 227 ? 22.042 90.314 15.487 1.00 30.96 206 ILE C CA 1
ATOM 5246 C C . ILE C 1 227 ? 21.883 91.643 16.222 1.00 32.61 206 ILE C C 1
ATOM 5247 O O . ILE C 1 227 ? 22.760 92.039 17.005 1.00 32.86 206 ILE C O 1
ATOM 5252 N N . GLY C 1 228 ? 20.756 92.324 15.979 1.00 29.64 207 GLY C N 1
ATOM 5253 C CA . GLY C 1 228 ? 20.518 93.630 16.560 1.00 26.62 207 GLY C CA 1
ATOM 5254 C C . GLY C 1 228 ? 20.069 93.553 18.003 1.00 30.32 207 GLY C C 1
ATOM 5255 O O . GLY C 1 228 ? 19.772 92.488 18.543 1.00 31.21 207 GLY C O 1
ATOM 5256 N N . ALA C 1 229 ? 20.034 94.721 18.636 1.00 31.05 208 ALA C N 1
ATOM 5257 C CA . ALA C 1 229 ? 19.755 94.809 20.064 1.00 31.09 208 ALA C CA 1
ATOM 5258 C C . ALA C 1 229 ? 18.416 94.181 20.430 1.00 32.04 208 ALA C C 1
ATOM 5259 O O . ALA C 1 229 ? 17.396 94.423 19.773 1.00 30.60 208 ALA C O 1
ATOM 5261 N N . ASN C 1 230 ? 18.429 93.394 21.507 1.00 30.20 209 ASN C N 1
ATOM 5262 C CA . ASN C 1 230 ? 17.241 92.830 22.145 1.00 33.13 209 ASN C CA 1
ATOM 5263 C C . ASN C 1 230 ? 16.445 91.905 21.230 1.00 34.80 209 ASN C C 1
ATOM 5264 O O . ASN C 1 230 ? 15.256 91.681 21.470 1.00 36.49 209 ASN C O 1
ATOM 5269 N N . ALA C 1 231 ? 17.079 91.344 20.203 1.00 30.57 210 ALA C N 1
ATOM 5270 C CA . ALA C 1 231 ? 16.444 90.318 19.386 1.00 30.87 210 ALA C CA 1
ATOM 5271 C C . ALA C 1 231 ? 16.491 88.979 20.107 1.00 32.12 210 ALA C C 1
ATOM 5272 O O . ALA C 1 231 ? 17.399 88.712 20.898 1.00 29.70 210 ALA C O 1
ATOM 5274 N N . SER C 1 232 ? 15.517 88.120 19.822 1.00 31.86 211 SER C N 1
ATOM 5275 C CA . SER C 1 232 ? 15.564 86.770 20.357 1.00 34.05 211 SER C CA 1
ATOM 5276 C C . SER C 1 232 ? 15.468 85.740 19.246 1.00 36.70 211 SER C C 1
ATOM 5277 O O . SER C 1 232 ? 14.699 85.894 18.287 1.00 35.44 211 SER C O 1
ATOM 5280 N N . ILE C 1 233 ? 16.239 84.673 19.411 1.00 36.35 212 ILE C N 1
ATOM 5281 C CA . ILE C 1 233 ? 16.269 83.540 18.498 1.00 35.22 212 ILE C CA 1
ATOM 5282 C C . ILE C 1 233 ? 16.094 82.309 19.374 1.00 35.66 212 ILE C C 1
ATOM 5283 O O . ILE C 1 233 ? 16.894 82.079 20.293 1.00 35.67 212 ILE C O 1
ATOM 5288 N N . LEU C 1 234 ? 14.997 81.576 19.158 1.00 34.20 213 LEU C N 1
ATOM 5289 C CA . LEU C 1 234 ? 14.531 80.596 20.129 1.00 35.03 213 LEU C CA 1
ATOM 5290 C C . LEU C 1 234 ? 14.307 79.241 19.479 1.00 39.77 213 LEU C C 1
ATOM 5291 O O . LEU C 1 234 ? 13.665 79.153 18.427 1.00 38.01 213 LEU C O 1
ATOM 5296 N N . GLY C 1 235 ? 14.799 78.189 20.136 1.00 40.93 214 GLY C N 1
ATOM 5297 C CA . GLY C 1 235 ? 14.614 76.819 19.696 1.00 41.80 214 GLY C CA 1
ATOM 5298 C C . GLY C 1 235 ? 15.798 76.322 18.893 1.00 41.08 214 GLY C C 1
ATOM 5299 O O . GLY C 1 235 ? 16.751 77.049 18.599 1.00 37.04 214 GLY C O 1
ATOM 5300 N N . ASN C 1 236 ? 15.723 75.041 18.521 1.00 43.20 215 ASN C N 1
ATOM 5301 C CA . ASN C 1 236 ? 16.757 74.418 17.697 1.00 44.12 215 ASN C CA 1
ATOM 5302 C C . ASN C 1 236 ? 16.558 74.803 16.234 1.00 43.91 215 ASN C C 1
ATOM 5303 O O . ASN C 1 236 ? 16.083 74.023 15.406 1.00 45.49 215 ASN C O 1
ATOM 5308 N N . ILE C 1 237 ? 16.965 76.022 15.900 1.00 42.33 216 ILE C N 1
ATOM 5309 C CA . ILE C 1 237 ? 16.799 76.543 14.552 1.00 40.50 216 ILE C CA 1
ATOM 5310 C C . ILE C 1 237 ? 18.142 77.047 14.052 1.00 41.98 216 ILE C C 1
ATOM 5311 O O . ILE C 1 237 ? 19.050 77.346 14.831 1.00 41.86 216 ILE C O 1
ATOM 5316 N N . ARG C 1 238 ? 18.276 77.094 12.728 1.00 42.94 217 ARG C N 1
ATOM 5317 C CA . ARG C 1 238 ? 19.523 77.454 12.070 1.00 41.81 217 ARG C CA 1
ATOM 5318 C C . ARG C 1 238 ? 19.400 78.830 11.435 1.00 42.21 217 ARG C C 1
ATOM 5319 O O . ARG C 1 238 ? 18.400 79.138 10.776 1.00 41.75 217 ARG C O 1
ATOM 5321 N N . ILE C 1 239 ? 20.425 79.651 11.627 1.00 38.00 218 ILE C N 1
ATOM 5322 C CA . ILE C 1 239 ? 20.502 80.972 11.016 1.00 40.44 218 ILE C CA 1
ATOM 5323 C C . ILE C 1 239 ? 21.602 80.893 9.977 1.00 44.44 218 ILE C C 1
ATOM 5324 O O . ILE C 1 239 ? 22.759 80.616 10.317 1.00 45.64 218 ILE C O 1
ATOM 5329 N N . GLY C 1 240 ? 21.239 81.100 8.714 1.00 44.19 219 GLY C N 1
ATOM 5330 C CA . GLY C 1 240 ? 22.197 80.922 7.643 1.00 43.31 219 GLY C CA 1
ATOM 5331 C C . GLY C 1 240 ? 23.283 81.980 7.653 1.00 40.71 219 GLY C C 1
ATOM 5332 O O . GLY C 1 240 ? 23.106 83.096 8.151 1.00 39.44 219 GLY C O 1
ATOM 5333 N N . SER C 1 241 ? 24.430 81.609 7.087 1.00 39.30 220 SER C N 1
ATOM 5334 C CA . SER C 1 241 ? 25.548 82.530 6.929 1.00 44.26 220 SER C CA 1
ATOM 5335 C C . SER C 1 241 ? 25.104 83.876 6.355 1.00 44.64 220 SER C C 1
ATOM 5336 O O . SER C 1 241 ? 24.305 83.944 5.416 1.00 43.43 220 SER C O 1
ATOM 5339 N N . ASN C 1 242 ? 25.628 84.951 6.945 1.00 44.50 221 ASN C N 1
ATOM 5340 C CA . ASN C 1 242 ? 25.438 86.331 6.503 1.00 42.54 221 ASN C CA 1
ATOM 5341 C C . ASN C 1 242 ? 23.997 86.811 6.626 1.00 40.80 221 ASN C C 1
ATOM 5342 O O . ASN C 1 242 ? 23.640 87.851 6.057 1.00 39.42 221 ASN C O 1
ATOM 5347 N N . ALA C 1 243 ? 23.157 86.099 7.367 1.00 39.69 222 ALA C N 1
ATOM 5348 C CA . ALA C 1 243 ? 21.838 86.628 7.668 1.00 39.55 222 ALA C CA 1
ATOM 5349 C C . ALA C 1 243 ? 21.958 87.833 8.603 1.00 40.91 222 ALA C C 1
ATOM 5350 O O . ALA C 1 243 ? 22.966 88.024 9.294 1.00 38.59 222 ALA C O 1
ATOM 5352 N N . LYS C 1 244 ? 20.915 88.657 8.623 1.00 40.55 223 LYS C N 1
ATOM 5353 C CA . LYS C 1 244 ? 20.863 89.816 9.503 1.00 38.54 223 LYS C CA 1
ATOM 5354 C C . LYS C 1 244 ? 19.563 89.741 10.279 1.00 41.67 223 LYS C C 1
ATOM 5355 O O . LYS C 1 244 ? 18.486 89.660 9.678 1.00 43.08 223 LYS C O 1
ATOM 5357 N N . ILE C 1 245 ? 19.659 89.767 11.607 1.00 38.16 224 ILE C N 1
ATOM 5358 C CA . ILE C 1 245 ? 18.489 89.726 12.480 1.00 34.87 224 ILE C CA 1
ATOM 5359 C C . ILE C 1 245 ? 18.256 91.134 13.004 1.00 31.89 224 ILE C C 1
ATOM 5360 O O . ILE C 1 245 ? 19.077 91.667 13.758 1.00 32.27 224 ILE C O 1
ATOM 5365 N N . GLY C 1 246 ? 17.134 91.735 12.627 1.00 34.31 225 GLY C N 1
ATOM 5366 C CA . GLY C 1 246 ? 16.885 93.106 13.023 1.00 33.81 225 GLY C CA 1
ATOM 5367 C C . GLY C 1 246 ? 16.685 93.228 14.519 1.00 35.89 225 GLY C C 1
ATOM 5368 O O . GLY C 1 246 ? 16.262 92.285 15.195 1.00 34.62 225 GLY C O 1
ATOM 5369 N N . ALA C 1 247 ? 17.033 94.409 15.042 1.00 36.85 226 ALA C N 1
ATOM 5370 C CA . ALA C 1 247 ? 16.802 94.713 16.444 1.00 31.21 226 ALA C CA 1
ATOM 5371 C C . ALA C 1 247 ? 15.359 94.406 16.801 1.00 34.09 226 ALA C C 1
ATOM 5372 O O . ALA C 1 247 ? 14.448 94.644 16.002 1.00 33.31 226 ALA C O 1
ATOM 5374 N N . GLY C 1 248 ? 15.154 93.862 18.001 1.00 30.39 227 GLY C N 1
ATOM 5375 C CA . GLY C 1 248 ? 13.803 93.626 18.469 1.00 33.65 227 GLY C CA 1
ATOM 5376 C C . GLY C 1 248 ? 13.069 92.496 17.779 1.00 39.10 227 GLY C C 1
ATOM 5377 O O . GLY C 1 248 ? 11.882 92.293 18.061 1.00 40.46 227 GLY C O 1
ATOM 5378 N N . SER C 1 249 ? 13.743 91.739 16.909 1.00 38.22 228 SER C N 1
ATOM 5379 C CA . SER C 1 249 ? 13.130 90.619 16.205 1.00 41.07 228 SER C CA 1
ATOM 5380 C C . SER C 1 249 ? 12.986 89.418 17.127 1.00 39.75 228 SER C C 1
ATOM 5381 O O . SER C 1 249 ? 13.823 89.183 18.007 1.00 35.66 228 SER C O 1
ATOM 5384 N N . VAL C 1 250 ? 11.940 88.628 16.895 1.00 36.34 229 VAL C N 1
ATOM 5385 C CA . VAL C 1 250 ? 11.779 87.343 17.568 1.00 35.29 229 VAL C CA 1
ATOM 5386 C C . VAL C 1 250 ? 11.701 86.267 16.492 1.00 38.72 229 VAL C C 1
ATOM 5387 O O . VAL C 1 250 ? 10.726 86.204 15.728 1.00 39.00 229 VAL C O 1
ATOM 5391 N N . VAL C 1 251 ? 12.735 85.436 16.426 1.00 37.20 230 VAL C N 1
ATOM 5392 C CA . VAL C 1 251 ? 12.919 84.437 15.381 1.00 38.16 230 VAL C CA 1
ATOM 5393 C C . VAL C 1 251 ? 12.645 83.059 15.971 1.00 36.39 230 VAL C C 1
ATOM 5394 O O . VAL C 1 251 ? 13.326 82.635 16.915 1.00 33.08 230 VAL C O 1
ATOM 5398 N N . VAL C 1 252 ? 11.678 82.337 15.399 1.00 36.21 231 VAL C N 1
ATOM 5399 C CA . VAL C 1 252 ? 11.333 81.001 15.879 1.00 37.07 231 VAL C CA 1
ATOM 5400 C C . VAL C 1 252 ? 11.474 79.913 14.820 1.00 41.42 231 VAL C C 1
ATOM 5401 O O . VAL C 1 252 ? 11.207 78.746 15.117 1.00 41.62 231 VAL C O 1
ATOM 5405 N N . SER C 1 253 ? 11.871 80.249 13.597 1.00 43.88 232 SER C N 1
ATOM 5406 C CA . SER C 1 253 ? 12.120 79.238 12.579 1.00 46.64 232 SER C CA 1
ATOM 5407 C C . SER C 1 253 ? 13.400 79.605 11.838 1.00 45.32 232 SER C C 1
ATOM 5408 O O . SER C 1 253 ? 13.884 80.735 11.931 1.00 43.65 232 SER C O 1
ATOM 5411 N N . ASP C 1 254 ? 13.954 78.621 11.123 1.00 43.35 233 ASP C N 1
ATOM 5412 C CA . ASP C 1 254 ? 15.206 78.796 10.392 1.00 42.13 233 ASP C CA 1
ATOM 5413 C C . ASP C 1 254 ? 15.186 80.060 9.548 1.00 39.76 233 ASP C C 1
ATOM 5414 O O . ASP C 1 254 ? 14.134 80.523 9.109 1.00 40.56 233 ASP C O 1
ATOM 5419 N N . VAL C 1 255 ? 16.367 80.635 9.354 1.00 40.24 234 VAL C N 1
ATOM 5420 C CA . VAL C 1 255 ? 16.568 81.818 8.529 1.00 42.32 234 VAL C CA 1
ATOM 5421 C C . VAL C 1 255 ? 17.565 81.444 7.439 1.00 44.21 234 VAL C C 1
ATOM 5422 O O . VAL C 1 255 ? 18.668 80.977 7.743 1.00 42.45 234 VAL C O 1
ATOM 5426 N N . PRO C 1 256 ? 17.215 81.583 6.164 1.00 47.56 235 PRO C N 1
ATOM 5427 C CA . PRO C 1 256 ? 18.141 81.204 5.087 1.00 49.18 235 PRO C CA 1
ATOM 5428 C C . PRO C 1 256 ? 19.346 82.123 5.050 1.00 49.92 235 PRO C C 1
ATOM 5429 O O . PRO C 1 256 ? 19.302 83.239 5.589 1.00 51.25 235 PRO C O 1
ATOM 5433 N N . PRO C 1 257 ? 20.441 81.690 4.421 1.00 49.12 236 PRO C N 1
ATOM 5434 C CA . PRO C 1 257 ? 21.612 82.562 4.294 1.00 48.57 236 PRO C CA 1
ATOM 5435 C C . PRO C 1 257 ? 21.281 83.864 3.582 1.00 48.40 236 PRO C C 1
ATOM 5436 O O . PRO C 1 257 ? 20.430 83.918 2.694 1.00 48.39 236 PRO C O 1
ATOM 5440 N N . SER C 1 258 ? 21.975 84.924 3.991 1.00 48.65 237 SER C N 1
ATOM 5441 C CA . SER C 1 258 ? 21.901 86.250 3.381 1.00 48.63 237 SER C CA 1
ATOM 5442 C C . SER C 1 258 ? 20.489 86.836 3.375 1.00 49.48 237 SER C C 1
ATOM 5443 O O . SER C 1 258 ? 20.197 87.738 2.585 1.00 50.66 237 SER C O 1
ATOM 5446 N N . ILE C 1 259 ? 19.617 86.381 4.270 1.00 47.62 238 ILE C N 1
ATOM 5447 C CA . ILE C 1 259 ? 18.282 86.951 4.437 1.00 46.61 238 ILE C CA 1
ATOM 5448 C C . ILE C 1 259 ? 18.267 87.891 5.641 1.00 48.00 238 ILE C C 1
ATOM 5449 O O . ILE C 1 259 ? 18.905 87.620 6.667 1.00 49.04 238 ILE C O 1
ATOM 5454 N N . THR C 1 260 ? 17.549 89.006 5.515 1.00 46.50 239 THR C N 1
ATOM 5455 C CA . THR C 1 260 ? 17.287 89.922 6.619 1.00 45.53 239 THR C CA 1
ATOM 5456 C C . THR C 1 260 ? 15.854 89.745 7.099 1.00 47.22 239 THR C C 1
ATOM 5457 O O . THR C 1 260 ? 14.920 89.779 6.290 1.00 45.91 239 THR C O 1
ATOM 5461 N N . VAL C 1 261 ? 15.678 89.555 8.406 1.00 44.25 240 VAL C N 1
ATOM 5462 C CA . VAL C 1 261 ? 14.344 89.399 8.978 1.00 41.25 240 VAL C CA 1
ATOM 5463 C C . VAL C 1 261 ? 14.115 90.455 10.052 1.00 43.55 240 VAL C C 1
ATOM 5464 O O . VAL C 1 261 ? 15.046 90.884 10.747 1.00 41.36 240 VAL C O 1
ATOM 5468 N N . VAL C 1 262 ? 12.857 90.886 10.165 1.00 41.52 241 VAL C N 1
ATOM 5469 C CA . VAL C 1 262 ? 12.438 91.924 11.100 1.00 38.99 241 VAL C CA 1
ATOM 5470 C C . VAL C 1 262 ? 11.053 91.566 11.609 1.00 39.15 241 VAL C C 1
ATOM 5471 O O . VAL C 1 262 ? 10.231 91.017 10.864 1.00 40.23 241 VAL C O 1
ATOM 5474 N N . GLY C 1 263 ? 10.797 91.857 12.876 1.00 35.79 242 GLY C N 1
ATOM 5475 C CA . GLY C 1 263 ? 9.453 91.840 13.416 1.00 38.53 242 GLY C CA 1
ATOM 5476 C C . GLY C 1 263 ? 9.259 90.777 14.481 1.00 41.19 242 GLY C C 1
ATOM 5477 O O . GLY C 1 263 ? 10.145 89.976 14.790 1.00 42.23 242 GLY C O 1
ATOM 5478 N N . VAL C 1 264 ? 8.053 90.805 15.041 1.00 39.26 243 VAL C N 1
ATOM 5479 C CA . VAL C 1 264 ? 7.621 89.890 16.092 1.00 39.22 243 VAL C CA 1
ATOM 5480 C C . VAL C 1 264 ? 6.321 89.229 15.645 1.00 41.52 243 VAL C C 1
ATOM 5481 O O . VAL C 1 264 ? 5.254 89.849 15.768 1.00 40.81 243 VAL C O 1
ATOM 5485 N N . PRO C 1 265 ? 6.347 87.999 15.090 1.00 42.09 244 PRO C N 1
ATOM 5486 C CA . PRO C 1 265 ? 7.528 87.192 14.769 1.00 43.36 244 PRO C CA 1
ATOM 5487 C C . PRO C 1 265 ? 8.263 87.764 13.568 1.00 43.43 244 PRO C C 1
ATOM 5488 O O . PRO C 1 265 ? 7.708 88.595 12.846 1.00 40.46 244 PRO C O 1
ATOM 5492 N N . ALA C 1 266 ? 9.514 87.361 13.387 1.00 43.87 245 ALA C N 1
ATOM 5493 C CA . ALA C 1 266 ? 10.352 87.945 12.351 1.00 42.22 245 ALA C CA 1
ATOM 5494 C C . ALA C 1 266 ? 9.978 87.365 10.995 1.00 39.94 245 ALA C C 1
ATOM 5495 O O . ALA C 1 266 ? 9.755 86.162 10.866 1.00 39.48 245 ALA C O 1
ATOM 5497 N N . LYS C 1 267 ? 9.898 88.230 9.988 1.00 41.27 246 LYS C N 1
ATOM 5498 C CA . LYS C 1 267 ? 9.623 87.806 8.625 1.00 44.28 246 LYS C CA 1
ATOM 5499 C C . LYS C 1 267 ? 10.733 88.297 7.699 1.00 47.32 246 LYS C C 1
ATOM 5500 O O . LYS C 1 267 ? 11.290 89.380 7.925 1.00 43.42 246 LYS C O 1
ATOM 5502 N N . PRO C 1 268 ? 11.111 87.512 6.687 1.00 51.18 247 PRO C N 1
ATOM 5503 C CA . PRO C 1 268 ? 12.073 88.006 5.694 1.00 52.03 247 PRO C CA 1
ATOM 5504 C C . PRO C 1 268 ? 11.531 89.238 4.995 1.00 56.35 247 PRO C C 1
ATOM 5505 O O . PRO C 1 268 ? 10.352 89.302 4.640 1.00 60.07 247 PRO C O 1
ATOM 5509 N N . VAL C 1 269 ? 12.403 90.231 4.812 1.00 56.26 248 VAL C N 1
ATOM 5510 C CA . VAL C 1 269 ? 12.010 91.493 4.193 1.00 56.98 248 VAL C CA 1
ATOM 5511 C C . VAL C 1 269 ? 13.078 91.989 3.224 1.00 57.94 248 VAL C C 1
ATOM 5512 O O . VAL C 1 269 ? 12.847 92.940 2.472 1.00 59.55 248 VAL C O 1
ATOM 5516 N N . ALA C 1 270 ? 14.251 91.370 3.235 1.00 57.49 249 ALA C N 1
ATOM 5517 C CA . ALA C 1 270 ? 15.340 91.843 2.378 1.00 56.80 249 ALA C CA 1
ATOM 5518 C C . ALA C 1 270 ? 16.362 90.742 2.101 1.00 54.50 249 ALA C C 1
ATOM 5519 O O . ALA C 1 270 ? 16.528 89.829 2.912 1.00 52.59 249 ALA C O 1
ATOM 5520 N N . PRO C 1 276 ? 27.566 91.563 6.778 1.00 48.19 255 PRO C N 1
ATOM 5521 C CA . PRO C 1 276 ? 26.493 92.073 7.649 1.00 50.41 255 PRO C CA 1
ATOM 5522 C C . PRO C 1 276 ? 26.983 92.206 9.092 1.00 51.71 255 PRO C C 1
ATOM 5523 O O . PRO C 1 276 ? 26.677 93.194 9.774 1.00 51.42 255 PRO C O 1
ATOM 5527 N N . SER C 1 277 ? 27.751 91.219 9.557 1.00 51.07 256 SER C N 1
ATOM 5528 C CA . SER C 1 277 ? 28.493 91.434 10.791 1.00 51.65 256 SER C CA 1
ATOM 5529 C C . SER C 1 277 ? 29.651 92.397 10.571 1.00 53.16 256 SER C C 1
ATOM 5530 O O . SER C 1 277 ? 30.096 93.045 11.522 1.00 52.37 256 SER C O 1
ATOM 5533 N N . ALA C 1 278 ? 30.125 92.532 9.334 1.00 53.72 257 ALA C N 1
ATOM 5534 C CA . ALA C 1 278 ? 31.161 93.515 9.041 1.00 53.28 257 ALA C CA 1
ATOM 5535 C C . ALA C 1 278 ? 30.586 94.924 8.906 1.00 54.05 257 ALA C C 1
ATOM 5536 O O . ALA C 1 278 ? 31.185 95.885 9.399 1.00 52.07 257 ALA C O 1
ATOM 5538 N N . ASP C 1 279 ? 29.438 95.067 8.227 1.00 54.89 258 ASP C N 1
ATOM 5539 C CA . ASP C 1 279 ? 28.882 96.386 7.926 1.00 53.42 258 ASP C CA 1
ATOM 5540 C C . ASP C 1 279 ? 28.135 97.030 9.096 1.00 52.46 258 ASP C C 1
ATOM 5541 O O . ASP C 1 279 ? 28.113 98.263 9.195 1.00 51.90 258 ASP C O 1
ATOM 5542 N N . MET C 1 280 ? 27.496 96.232 9.962 1.00 52.27 259 MET C N 1
ATOM 5543 C CA . MET C 1 280 ? 26.810 96.732 11.162 1.00 50.35 259 MET C CA 1
ATOM 5544 C C . MET C 1 280 ? 25.732 97.774 10.840 1.00 51.75 259 MET C C 1
ATOM 5545 O O . MET C 1 280 ? 25.558 98.756 11.572 1.00 51.27 259 MET C O 1
ATOM 5550 N N . ASP C 1 281 ? 25.008 97.580 9.736 1.00 51.01 260 ASP C N 1
ATOM 5551 C CA . ASP C 1 281 ? 23.884 98.458 9.424 1.00 51.80 260 ASP C CA 1
ATOM 5552 C C . ASP C 1 281 ? 22.646 97.988 10.178 1.00 52.08 260 ASP C C 1
ATOM 5553 O O . ASP C 1 281 ? 22.193 96.854 9.987 1.00 53.34 260 ASP C O 1
ATOM 5555 N N . GLN C 1 282 ? 22.092 98.860 11.019 1.00 50.94 261 GLN C N 1
ATOM 5556 C CA . GLN C 1 282 ? 20.981 98.496 11.888 1.00 51.04 261 GLN C CA 1
ATOM 5557 C C . GLN C 1 282 ? 19.607 98.807 11.295 1.00 55.00 261 GLN C C 1
ATOM 5558 O O . GLN C 1 282 ? 18.594 98.553 11.960 1.00 54.98 261 GLN C O 1
ATOM 5564 N N . ASN C 1 283 ? 19.537 99.343 10.074 1.00 57.30 262 ASN C N 1
ATOM 5565 C CA . ASN C 1 283 ? 18.241 99.652 9.475 1.00 58.49 262 ASN C CA 1
ATOM 5566 C C . ASN C 1 283 ? 17.379 98.397 9.357 1.00 55.89 262 ASN C C 1
ATOM 5567 O O . ASN C 1 283 ? 17.856 97.327 8.968 1.00 55.50 262 ASN C O 1
ATOM 5572 N N . ILE C 1 284 ? 16.093 98.532 9.685 1.00 53.37 263 ILE C N 1
ATOM 5573 C CA . ILE C 1 284 ? 15.168 97.407 9.587 1.00 52.98 263 ILE C CA 1
ATOM 5574 C C . ILE C 1 284 ? 13.955 97.824 8.765 1.00 53.77 263 ILE C C 1
ATOM 5575 O O . ILE C 1 284 ? 12.981 97.070 8.655 1.00 53.33 263 ILE C O 1
ATOM 5580 N N . GLN C 1 285 ? 14.013 99.022 8.182 1.00 52.85 264 GLN C N 1
ATOM 5581 C CA . GLN C 1 285 ? 12.955 99.529 7.305 1.00 54.33 264 GLN C CA 1
ATOM 5582 C C . GLN C 1 285 ? 13.359 99.411 5.833 1.00 55.24 264 GLN C C 1
ATOM 5583 O O . GLN C 1 285 ? 12.917 98.501 5.129 1.00 57.25 264 GLN C O 1
ATOM 5585 N N . ASN D 1 25 ? 26.373 52.933 38.280 1.00 72.36 4 ASN D N 1
ATOM 5586 C CA . ASN D 1 25 ? 27.333 51.944 37.795 1.00 72.16 4 ASN D CA 1
ATOM 5587 C C . ASN D 1 25 ? 27.257 50.645 38.591 1.00 72.02 4 ASN D C 1
ATOM 5588 O O . ASN D 1 25 ? 26.440 50.517 39.503 1.00 73.66 4 ASN D O 1
ATOM 5593 N N . HIS D 1 26 ? 28.128 49.687 38.256 1.00 69.39 5 HIS D N 1
ATOM 5594 C CA . HIS D 1 26 ? 28.080 48.376 38.893 1.00 65.88 5 HIS D CA 1
ATOM 5595 C C . HIS D 1 26 ? 28.574 48.401 40.333 1.00 68.11 5 HIS D C 1
ATOM 5596 O O . HIS D 1 26 ? 28.388 47.411 41.047 1.00 68.09 5 HIS D O 1
ATOM 5603 N N . LEU D 1 27 ? 29.201 49.490 40.774 1.00 70.94 6 LEU D N 1
ATOM 5604 C CA . LEU D 1 27 ? 29.534 49.628 42.186 1.00 72.62 6 LEU D CA 1
ATOM 5605 C C . LEU D 1 27 ? 28.401 50.284 42.961 1.00 74.08 6 LEU D C 1
ATOM 5606 O O . LEU D 1 27 ? 28.259 50.044 44.166 1.00 74.49 6 LEU D O 1
ATOM 5611 N N . ASN D 1 28 ? 27.595 51.102 42.290 1.00 74.43 7 ASN D N 1
ATOM 5612 C CA . ASN D 1 28 ? 26.377 51.648 42.872 1.00 73.80 7 ASN D CA 1
ATOM 5613 C C . ASN D 1 28 ? 25.257 50.634 42.692 1.00 73.92 7 ASN D C 1
ATOM 5614 O O . ASN D 1 28 ? 24.220 50.720 43.339 1.00 74.88 7 ASN D O 1
ATOM 5618 N N . PHE D 1 32 ? 22.017 46.620 38.788 1.00 68.31 11 PHE D N 1
ATOM 5619 C CA . PHE D 1 32 ? 22.740 47.216 37.665 1.00 67.54 11 PHE D CA 1
ATOM 5620 C C . PHE D 1 32 ? 22.744 46.269 36.465 1.00 63.50 11 PHE D C 1
ATOM 5621 O O . PHE D 1 32 ? 22.963 45.069 36.622 1.00 63.54 11 PHE D O 1
ATOM 5629 N N . ASP D 1 33 ? 22.490 46.804 35.270 1.00 60.05 12 ASP D N 1
ATOM 5630 C CA . ASP D 1 33 ? 22.514 46.014 34.042 1.00 56.49 12 ASP D CA 1
ATOM 5631 C C . ASP D 1 33 ? 23.567 46.587 33.100 1.00 51.26 12 ASP D C 1
ATOM 5632 O O . ASP D 1 33 ? 23.385 47.678 32.545 1.00 48.53 12 ASP D O 1
ATOM 5637 N N . LEU D 1 34 ? 24.651 45.831 32.909 1.00 47.60 13 LEU D N 1
ATOM 5638 C CA . LEU D 1 34 ? 25.759 46.277 32.071 1.00 43.87 13 LEU D CA 1
ATOM 5639 C C . LEU D 1 34 ? 25.326 46.486 30.626 1.00 42.06 13 LEU D C 1
ATOM 5640 O O . LEU D 1 34 ? 25.694 47.489 29.994 1.00 37.87 13 LEU D O 1
ATOM 5645 N N . TRP D 1 35 ? 24.546 45.545 30.085 1.00 43.25 14 TRP D N 1
ATOM 5646 C CA . TRP D 1 35 ? 24.130 45.630 28.689 1.00 45.26 14 TRP D CA 1
ATOM 5647 C C . TRP D 1 35 ? 23.281 46.871 28.435 1.00 47.86 14 TRP D C 1
ATOM 5648 O O . TRP D 1 35 ? 23.513 47.600 27.461 1.00 48.61 14 TRP D O 1
ATOM 5659 N N . HIS D 1 36 ? 22.320 47.155 29.321 1.00 47.29 15 HIS D N 1
ATOM 5660 C CA . HIS D 1 36 ? 21.484 48.338 29.137 1.00 48.63 15 HIS D CA 1
ATOM 5661 C C . HIS D 1 36 ? 22.306 49.618 29.230 1.00 47.26 15 HIS D C 1
ATOM 5662 O O . HIS D 1 36 ? 22.095 50.559 28.456 1.00 46.68 15 HIS D O 1
ATOM 5664 N N . THR D 1 37 ? 23.249 49.678 30.172 1.00 48.06 16 THR D N 1
ATOM 5665 C CA . THR D 1 37 ? 24.109 50.855 30.270 1.00 46.16 16 THR D CA 1
ATOM 5666 C C . THR D 1 37 ? 24.920 51.060 28.993 1.00 44.24 16 THR D C 1
ATOM 5667 O O . THR D 1 37 ? 25.035 52.1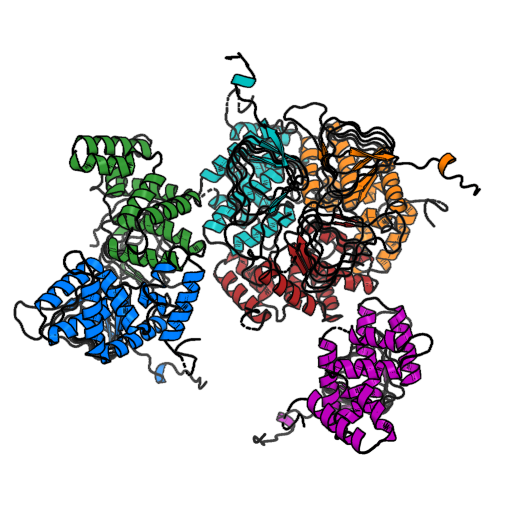86 28.493 1.00 45.08 16 THR D O 1
ATOM 5671 N N . ILE D 1 38 ? 25.460 49.978 28.429 1.00 43.05 17 ILE D N 1
ATOM 5672 C CA . ILE D 1 38 ? 26.227 50.099 27.190 1.00 40.29 17 ILE D CA 1
ATOM 5673 C C . ILE D 1 38 ? 25.366 50.683 26.069 1.00 39.27 17 ILE D C 1
ATOM 5674 O O . ILE D 1 38 ? 25.821 51.548 25.311 1.00 38.37 17 ILE D O 1
ATOM 5679 N N . ARG D 1 39 ? 24.115 50.212 25.934 1.00 36.36 18 ARG D N 1
ATOM 5680 C CA . ARG D 1 39 ? 23.222 50.762 24.916 1.00 37.82 18 ARG D CA 1
ATOM 5681 C C . ARG D 1 39 ? 22.964 52.239 25.160 1.00 39.41 18 ARG D C 1
ATOM 5682 O O . ARG D 1 39 ? 22.960 53.042 24.217 1.00 39.58 18 ARG D O 1
ATOM 5690 N N . GLU D 1 40 ? 22.766 52.617 26.422 1.00 39.10 19 GLU D N 1
ATOM 5691 C CA . GLU D 1 40 ? 22.502 54.016 26.743 1.00 42.49 19 GLU D CA 1
ATOM 5692 C C . GLU D 1 40 ? 23.710 54.890 26.422 1.00 42.43 19 GLU D C 1
ATOM 5693 O O . GLU D 1 40 ? 23.568 55.951 25.807 1.00 40.46 19 GLU D O 1
ATOM 5695 N N . GLU D 1 41 ? 24.916 54.445 26.807 1.00 40.55 20 GLU D N 1
ATOM 5696 C CA . GLU D 1 41 ? 26.130 55.170 26.430 1.00 39.81 20 GLU D CA 1
ATOM 5697 C C . GLU D 1 41 ? 26.248 55.295 24.920 1.00 40.54 20 GLU D C 1
ATOM 5698 O O . GLU D 1 41 ? 26.617 56.353 24.395 1.00 42.30 20 GLU D O 1
ATOM 5704 N N . THR D 1 42 ? 25.935 54.218 24.206 1.00 39.62 21 THR D N 1
ATOM 5705 C CA . THR D 1 42 ? 26.118 54.190 22.761 1.00 39.54 21 THR D CA 1
ATOM 5706 C C . THR D 1 42 ? 25.107 55.080 22.046 1.00 37.05 21 THR D C 1
ATOM 5707 O O . THR D 1 42 ? 25.453 55.765 21.077 1.00 37.97 21 THR D O 1
ATOM 5711 N N . ALA D 1 43 ? 23.849 55.070 22.484 1.00 40.02 22 ALA D N 1
ATOM 5712 C CA . ALA D 1 43 ? 22.874 55.976 21.872 1.00 41.08 22 ALA D CA 1
ATOM 5713 C C . ALA D 1 43 ? 23.294 57.433 22.034 1.00 41.07 22 ALA D C 1
ATOM 5714 O O . ALA D 1 43 ? 23.201 58.227 21.085 1.00 43.17 22 ALA D O 1
ATOM 5716 N N . ALA D 1 44 ? 23.777 57.805 23.226 1.00 41.79 23 ALA D N 1
ATOM 5717 C CA . ALA D 1 44 ? 24.274 59.167 23.423 1.00 42.31 23 ALA D CA 1
ATOM 5718 C C . ALA D 1 44 ? 25.457 59.461 22.510 1.00 43.84 23 ALA D C 1
ATOM 5719 O O . ALA D 1 44 ? 25.565 60.564 21.959 1.00 42.95 23 ALA D O 1
ATOM 5721 N N . ALA D 1 45 ? 26.374 58.497 22.361 1.00 41.97 24 ALA D N 1
ATOM 5722 C CA . ALA D 1 45 ? 27.523 58.723 21.492 1.00 39.02 24 ALA D CA 1
ATOM 5723 C C . ALA D 1 45 ? 27.088 58.887 20.038 1.00 38.19 24 ALA D C 1
ATOM 5724 O O . ALA D 1 45 ? 27.587 59.773 19.331 1.00 35.99 24 ALA D O 1
ATOM 5726 N N . ALA D 1 46 ? 26.156 58.045 19.569 1.00 36.95 25 ALA D N 1
ATOM 5727 C CA . ALA D 1 46 ? 25.691 58.166 18.187 1.00 37.43 25 ALA D CA 1
ATOM 5728 C C . ALA D 1 46 ? 25.042 59.525 17.934 1.00 40.06 25 ALA D C 1
ATOM 5729 O O . ALA D 1 46 ? 25.232 60.126 16.868 1.00 39.76 25 ALA D O 1
ATOM 5731 N N . ALA D 1 47 ? 24.270 60.025 18.903 1.00 41.63 26 ALA D N 1
ATOM 5732 C CA . ALA D 1 47 ? 23.641 61.332 18.741 1.00 42.54 26 ALA D CA 1
ATOM 5733 C C . ALA D 1 47 ? 24.683 62.440 18.679 1.00 44.24 26 ALA D C 1
ATOM 5734 O O . ALA D 1 47 ? 24.540 63.405 17.914 1.00 42.92 26 ALA D O 1
ATOM 5736 N N . ALA D 1 48 ? 25.762 62.305 19.448 1.00 43.56 27 ALA D N 1
ATOM 5737 C CA . ALA D 1 48 ? 26.743 63.376 19.494 1.00 44.33 27 ALA D CA 1
ATOM 5738 C C . ALA D 1 48 ? 27.653 63.379 18.274 1.00 43.64 27 ALA D C 1
ATOM 5739 O O . ALA D 1 48 ? 28.093 64.447 17.841 1.00 40.35 27 ALA D O 1
ATOM 5741 N N . GLU D 1 49 ? 27.948 62.216 17.704 1.00 43.53 28 GLU D N 1
ATOM 5742 C CA . GLU D 1 49 ? 28.976 62.094 16.670 1.00 43.61 28 GLU D CA 1
ATOM 5743 C C . GLU D 1 49 ? 28.368 61.420 15.449 1.00 42.68 28 GLU D C 1
ATOM 5744 O O . GLU D 1 49 ? 28.463 60.197 15.284 1.00 40.67 28 GLU D O 1
ATOM 5750 N N . PRO D 1 50 ? 27.717 62.195 14.576 1.00 47.07 29 PRO D N 1
ATOM 5751 C CA . PRO D 1 50 ? 26.897 61.584 13.513 1.00 47.98 29 PRO D CA 1
ATOM 5752 C C . PRO D 1 50 ? 27.693 60.782 12.510 1.00 45.98 29 PRO D C 1
ATOM 5753 O O . PRO D 1 50 ? 27.130 59.892 11.864 1.00 44.39 29 PRO D O 1
ATOM 5757 N N . MET D 1 51 ? 28.983 61.046 12.349 1.00 46.73 30 MET D N 1
ATOM 5758 C CA . MET D 1 51 ? 29.730 60.219 11.413 1.00 51.32 30 MET D CA 1
ATOM 5759 C C . MET D 1 51 ? 30.050 58.834 11.964 1.00 48.61 30 MET D C 1
ATOM 5760 O O . MET D 1 51 ? 30.520 57.980 11.205 1.00 50.35 30 MET D O 1
ATOM 5765 N N . LEU D 1 52 ? 29.854 58.613 13.262 1.00 44.26 31 LEU D N 1
ATOM 5766 C CA . LEU D 1 52 ? 29.988 57.302 13.877 1.00 41.18 31 LEU D CA 1
ATOM 5767 C C . LEU D 1 52 ? 28.645 56.629 14.129 1.00 41.51 31 LEU D C 1
ATOM 5768 O O . LEU D 1 52 ? 28.619 55.488 14.607 1.00 41.75 31 LEU D O 1
ATOM 5773 N N . ALA D 1 53 ? 27.532 57.290 13.794 1.00 39.35 32 ALA D N 1
ATOM 5774 C CA . ALA D 1 53 ? 26.225 56.783 14.198 1.00 38.89 32 ALA D CA 1
ATOM 5775 C C . ALA D 1 53 ? 25.947 55.420 13.584 1.00 36.73 32 ALA D C 1
ATOM 5776 O O . ALA D 1 53 ? 25.512 54.496 14.275 1.00 36.67 32 ALA D O 1
ATOM 5778 N N . SER D 1 54 ? 26.229 55.263 12.288 1.00 37.88 33 SER D N 1
ATOM 5779 C CA . SER D 1 54 ? 25.931 53.995 11.631 1.00 37.72 33 SER D CA 1
ATOM 5780 C C . SER D 1 54 ? 26.843 52.888 12.147 1.00 39.82 33 SER D C 1
ATOM 5781 O O . SER D 1 54 ? 26.417 51.733 12.274 1.00 39.20 33 SER D O 1
ATOM 5784 N N . PHE D 1 55 ? 28.103 53.227 12.431 1.00 41.35 34 PHE D N 1
ATOM 5785 C CA . PHE D 1 55 ? 29.020 52.292 13.077 1.00 38.55 34 PHE D CA 1
ATOM 5786 C C . PHE D 1 55 ? 28.452 51.796 14.399 1.00 37.81 34 PHE D C 1
ATOM 5787 O O . PHE D 1 55 ? 28.388 50.586 14.647 1.00 36.52 34 PHE D O 1
ATOM 5795 N N . LEU D 1 56 ? 28.003 52.723 15.246 1.00 33.55 35 LEU D N 1
ATOM 5796 C CA . LEU D 1 56 ? 27.485 52.348 16.555 1.00 35.28 35 LEU D CA 1
ATOM 5797 C C . LEU D 1 56 ? 26.183 51.571 16.441 1.00 39.05 35 LEU D C 1
ATOM 5798 O O . LEU D 1 56 ? 25.937 50.648 17.227 1.00 39.51 35 LEU D O 1
ATOM 5803 N N . HIS D 1 57 ? 25.336 51.930 15.471 1.00 39.13 36 HIS D N 1
ATOM 5804 C CA . HIS D 1 57 ? 24.083 51.207 15.275 1.00 41.95 36 HIS D CA 1
ATOM 5805 C C . HIS D 1 57 ? 24.336 49.789 14.766 1.00 40.01 36 HIS D C 1
ATOM 5806 O O . HIS D 1 57 ? 23.728 48.831 15.255 1.00 40.03 36 HIS D O 1
ATOM 5813 N N . GLN D 1 58 ? 25.247 49.633 13.805 1.00 37.53 37 GLN D N 1
ATOM 5814 C CA . GLN D 1 58 ? 25.525 48.311 13.266 1.00 40.64 37 GLN D CA 1
ATOM 5815 C C . GLN D 1 58 ? 26.356 47.463 14.230 1.00 40.74 37 GLN D C 1
ATOM 5816 O O . GLN D 1 58 ? 26.176 46.241 14.285 1.00 38.05 37 GLN D O 1
ATOM 5822 N N . THR D 1 59 ? 27.237 48.080 15.021 1.00 37.48 38 THR D N 1
ATOM 5823 C CA . THR D 1 59 ? 28.070 47.314 15.944 1.00 35.14 38 THR D CA 1
ATOM 5824 C C . THR D 1 59 ? 27.386 47.027 17.275 1.00 36.50 38 THR D C 1
ATOM 5825 O O . THR D 1 59 ? 27.621 45.965 17.873 1.00 34.79 38 THR D O 1
ATOM 5829 N N . VAL D 1 60 ? 26.556 47.947 17.767 1.00 34.01 39 VAL D N 1
ATOM 5830 C CA . VAL D 1 60 ? 25.982 47.769 19.097 1.00 34.84 39 VAL D CA 1
ATOM 5831 C C . VAL D 1 60 ? 24.456 47.727 19.051 1.00 36.90 39 VAL D C 1
ATOM 5832 O O . VAL D 1 60 ? 23.849 46.721 19.428 1.00 36.45 39 VAL D O 1
ATOM 5836 N N . LEU D 1 61 ? 23.828 48.820 18.602 1.00 38.00 40 LEU D N 1
ATOM 5837 C CA . LEU D 1 61 ? 22.411 49.039 18.893 1.00 41.98 40 LEU D CA 1
ATOM 5838 C C . LEU D 1 61 ? 21.501 48.023 18.219 1.00 45.66 40 LEU D C 1
ATOM 5839 O O . LEU D 1 61 ? 20.465 47.661 18.788 1.00 46.63 40 LEU D O 1
ATOM 5844 N N . ARG D 1 62 ? 21.861 47.560 17.018 1.00 44.67 41 ARG D N 1
ATOM 5845 C CA . ARG D 1 62 ? 21.064 46.574 16.305 1.00 44.07 41 ARG D CA 1
ATOM 5846 C C . ARG D 1 62 ? 21.138 45.188 16.932 1.00 44.44 41 ARG D C 1
ATOM 5847 O O . ARG D 1 62 ? 20.355 44.318 16.536 1.00 42.31 41 ARG D O 1
ATOM 5849 N N . HIS D 1 63 ? 22.074 44.947 17.855 1.00 43.12 42 HIS D N 1
ATOM 5850 C CA . HIS D 1 63 ? 22.210 43.638 18.481 1.00 42.10 42 HIS D CA 1
ATOM 5851 C C . HIS D 1 63 ? 21.362 43.554 19.737 1.00 44.30 42 HIS D C 1
ATOM 5852 O O . HIS D 1 63 ? 20.980 44.567 20.333 1.00 43.66 42 HIS D O 1
ATOM 5859 N N . GLU D 1 64 ? 21.119 42.315 20.166 1.00 47.55 43 GLU D N 1
ATOM 5860 C CA . GLU D 1 64 ? 20.260 42.038 21.303 1.00 48.30 43 GLU D CA 1
ATOM 5861 C C . GLU D 1 64 ? 21.029 41.498 22.493 1.00 46.79 43 GLU D C 1
ATOM 5862 O O . GLU D 1 64 ? 20.432 41.279 23.550 1.00 47.39 43 GLU D O 1
ATOM 5864 N N . SER D 1 65 ? 22.340 41.313 22.367 1.00 46.13 44 SER D N 1
ATOM 5865 C CA . SER D 1 65 ? 23.140 40.829 23.480 1.00 44.24 44 SER D CA 1
ATOM 5866 C C . SER D 1 65 ? 24.555 41.366 23.354 1.00 42.73 44 SER D C 1
ATOM 5867 O O . SER D 1 65 ? 25.026 41.687 22.256 1.00 40.62 44 SER D O 1
ATOM 5870 N N . LEU D 1 66 ? 25.230 41.449 24.505 1.00 39.55 45 LEU D N 1
ATOM 5871 C CA . LEU D 1 66 ? 26.624 41.876 24.537 1.00 41.07 45 LEU D CA 1
ATOM 5872 C C . LEU D 1 66 ? 27.524 40.905 23.774 1.00 39.23 45 LEU D C 1
ATOM 5873 O O . LEU D 1 66 ? 28.430 41.331 23.053 1.00 36.57 45 LEU D O 1
ATOM 5878 N N . GLY D 1 67 ? 27.282 39.596 23.909 1.00 38.48 46 GLY D N 1
ATOM 5879 C CA . GLY D 1 67 ? 28.101 38.622 23.194 1.00 38.25 46 GLY D CA 1
ATOM 5880 C C . GLY D 1 67 ? 28.015 38.773 21.684 1.00 38.23 46 GLY D C 1
ATOM 5881 O O . GLY D 1 67 ? 29.004 38.590 20.965 1.00 33.41 46 GLY D O 1
ATOM 5882 N N . SER D 1 68 ? 26.833 39.109 21.179 1.00 35.33 47 SER D N 1
ATOM 5883 C CA . SER D 1 68 ? 26.719 39.291 19.744 1.00 35.41 47 SER D CA 1
ATOM 5884 C C . SER D 1 68 ? 27.451 40.566 19.306 1.00 35.74 47 SER D C 1
ATOM 5885 O O . SER D 1 68 ? 28.066 40.585 18.234 1.00 33.44 47 SER D O 1
ATOM 5888 N N . VAL D 1 69 ? 27.450 41.609 20.149 1.00 32.64 48 VAL D N 1
ATOM 5889 C CA . VAL D 1 69 ? 28.233 42.820 19.880 1.00 34.76 48 VAL D CA 1
ATOM 5890 C C . VAL D 1 69 ? 29.722 42.499 19.827 1.00 31.98 48 VAL D C 1
ATOM 5891 O O . VAL D 1 69 ? 30.448 42.969 18.945 1.00 31.21 48 VAL D O 1
ATOM 5895 N N . LEU D 1 70 ? 30.199 41.696 20.773 1.00 33.76 49 LEU D N 1
ATOM 5896 C CA . LEU D 1 70 ? 31.615 41.358 20.823 1.00 33.16 49 LEU D CA 1
ATOM 5897 C C . LEU D 1 70 ? 32.042 40.547 19.603 1.00 31.77 49 LEU D C 1
ATOM 5898 O O . LEU D 1 70 ? 33.095 40.811 19.010 1.00 30.58 49 LEU D O 1
ATOM 5903 N N . ALA D 1 71 ? 31.254 39.539 19.223 1.00 28.42 50 ALA D N 1
ATOM 5904 C CA . ALA D 1 71 ? 31.593 38.775 18.025 1.00 29.13 50 ALA D CA 1
ATOM 5905 C C . ALA D 1 71 ? 31.620 39.688 16.806 1.00 28.36 50 ALA D C 1
ATOM 5906 O O . ALA D 1 71 ? 32.498 39.571 15.947 1.00 29.83 50 ALA D O 1
ATOM 5908 N N . TYR D 1 72 ? 30.659 40.609 16.722 1.00 28.97 51 TYR D N 1
ATOM 5909 C CA . TYR D 1 72 ? 30.604 41.526 15.587 1.00 28.42 51 TYR D CA 1
ATOM 5910 C C . TYR D 1 72 ? 31.844 42.408 15.544 1.00 27.93 51 TYR D C 1
ATOM 5911 O O . TYR D 1 72 ? 32.532 42.480 14.522 1.00 27.17 51 TYR D O 1
ATOM 5920 N N . HIS D 1 73 ? 32.153 43.081 16.659 1.00 25.23 52 HIS D N 1
ATOM 5921 C CA . HIS D 1 73 ? 33.256 44.040 16.659 1.00 26.56 52 HIS D CA 1
ATOM 5922 C C . HIS D 1 73 ? 34.603 43.349 16.482 1.00 29.23 52 HIS D C 1
ATOM 5923 O O . HIS D 1 73 ? 35.468 43.844 15.751 1.00 29.57 52 HIS D O 1
ATOM 5930 N N . LEU D 1 74 ? 34.813 42.219 17.162 1.00 23.53 53 LEU D N 1
ATOM 5931 C CA . LEU D 1 74 ? 36.066 41.498 16.990 1.00 25.64 53 LEU D CA 1
ATOM 5932 C C . LEU D 1 74 ? 36.239 41.026 15.552 1.00 26.45 53 LEU D C 1
ATOM 5933 O O . LEU D 1 74 ? 37.344 41.080 15.009 1.00 26.89 53 LEU D O 1
ATOM 5938 N N . SER D 1 75 ? 35.162 40.566 14.907 1.00 26.25 54 SER D N 1
ATOM 5939 C CA . SER D 1 75 ? 35.325 40.181 13.511 1.00 30.05 54 SER D CA 1
ATOM 5940 C C . SER D 1 75 ? 35.586 41.405 12.629 1.00 31.87 54 SER D C 1
ATOM 5941 O O . SER D 1 75 ? 36.317 41.297 11.637 1.00 31.13 54 SER D O 1
ATOM 5944 N N . SER D 1 76 ? 35.109 42.590 13.035 1.00 28.85 55 SER D N 1
ATOM 5945 C CA . SER D 1 76 ? 35.447 43.816 12.302 1.00 33.70 55 SER D CA 1
ATOM 5946 C C . SER D 1 76 ? 36.951 44.079 12.363 1.00 33.13 55 SER D C 1
ATOM 5947 O O . SER D 1 76 ? 37.563 44.470 11.363 1.00 34.68 55 SER D O 1
ATOM 5950 N N . LYS D 1 77 ? 37.566 43.792 13.520 1.00 30.24 56 LYS D N 1
ATOM 5951 C CA . LYS D 1 77 ? 38.992 44.048 13.752 1.00 33.18 56 LYS D CA 1
ATOM 5952 C C . LYS D 1 77 ? 39.881 43.046 13.038 1.00 35.71 56 LYS D C 1
ATOM 5953 O O . LYS D 1 77 ? 40.948 43.410 12.526 1.00 33.23 56 LYS D O 1
ATOM 5959 N N . LEU D 1 78 ? 39.510 41.764 13.085 1.00 31.41 57 LEU D N 1
ATOM 5960 C CA . LEU D 1 78 ? 40.379 40.698 12.617 1.00 31.95 57 LEU D CA 1
ATOM 5961 C C . LEU D 1 78 ? 39.968 40.161 11.256 1.00 33.61 57 LEU D C 1
ATOM 5962 O O . LEU D 1 78 ? 40.684 39.332 10.697 1.00 33.24 57 LEU D O 1
ATOM 5967 N N . GLY D 1 79 ? 38.833 40.607 10.720 1.00 39.54 58 GLY D N 1
ATOM 5968 C CA . GLY D 1 79 ? 38.454 40.206 9.377 1.00 40.60 58 GLY D CA 1
ATOM 5969 C C . GLY D 1 79 ? 39.498 40.610 8.355 1.00 42.50 58 GLY D C 1
ATOM 5970 O O . GLY D 1 79 ? 40.232 41.580 8.533 1.00 41.27 58 GLY D O 1
ATOM 5971 N N . SER D 1 80 ? 39.583 39.830 7.283 1.00 46.02 59 SER D N 1
ATOM 5972 C CA . SER D 1 80 ? 40.511 40.108 6.194 1.00 49.76 59 SER D CA 1
ATOM 5973 C C . SER D 1 80 ? 40.005 39.382 4.950 1.00 54.16 59 SER D C 1
ATOM 5974 O O . SER D 1 80 ? 39.011 38.644 5.013 1.00 49.62 59 SER D O 1
ATOM 5977 N N . PRO D 1 81 ? 40.616 39.623 3.783 1.00 59.26 60 PRO D N 1
ATOM 5978 C CA . PRO D 1 81 ? 40.153 38.899 2.586 1.00 60.49 60 PRO D CA 1
ATOM 5979 C C . PRO D 1 81 ? 40.195 37.388 2.744 1.00 59.59 60 PRO D C 1
ATOM 5980 O O . PRO D 1 81 ? 39.248 36.702 2.341 1.00 59.98 60 PRO D O 1
ATOM 5984 N N . ILE D 1 82 ? 41.259 36.861 3.356 1.00 58.51 61 ILE D N 1
ATOM 5985 C CA . ILE D 1 82 ? 41.374 35.422 3.585 1.00 58.53 61 ILE D CA 1
ATOM 5986 C C . ILE D 1 82 ? 40.197 34.910 4.406 1.00 57.08 61 ILE D C 1
ATOM 5987 O O . ILE D 1 82 ? 39.668 33.822 4.148 1.00 56.75 61 ILE D O 1
ATOM 5992 N N . MET D 1 83 ? 39.769 35.723 5.360 1.00 54.87 62 MET D N 1
ATOM 5993 C CA . MET D 1 83 ? 38.644 35.323 6.223 1.00 54.24 62 MET D CA 1
ATOM 5994 C C . MET D 1 83 ? 37.730 36.521 6.453 1.00 52.78 62 MET D C 1
ATOM 5995 O O . MET D 1 83 ? 38.020 37.295 7.335 1.00 50.00 62 MET D O 1
ATOM 6000 N N . ASP D 1 84 ? 36.655 36.585 5.668 1.00 52.59 63 ASP D N 1
ATOM 6001 C CA . ASP D 1 84 ? 35.614 37.643 5.599 1.00 51.16 63 ASP D CA 1
ATOM 6002 C C . ASP D 1 84 ? 34.984 37.901 6.966 1.00 47.99 63 ASP D C 1
ATOM 6003 O O . ASP D 1 84 ? 34.763 36.960 7.686 1.00 46.88 63 ASP D O 1
ATOM 6005 N N . VAL D 1 85 ? 34.619 39.148 7.232 1.00 41.42 64 VAL D N 1
ATOM 6006 C CA . VAL D 1 85 ? 33.974 39.523 8.513 1.00 41.88 64 VAL D CA 1
ATOM 6007 C C . VAL D 1 85 ? 32.747 38.646 8.741 1.00 43.33 64 VAL D C 1
ATOM 6008 O O . VAL D 1 85 ? 32.518 38.284 9.877 1.00 40.54 64 VAL D O 1
ATOM 6012 N N . ARG D 1 86 ? 32.016 38.312 7.679 1.00 42.57 65 ARG D N 1
ATOM 6013 C CA . ARG D 1 86 ? 30.818 37.493 7.842 1.00 41.57 65 ARG D CA 1
ATOM 6014 C C . ARG D 1 86 ? 31.171 36.101 8.352 1.00 39.77 65 ARG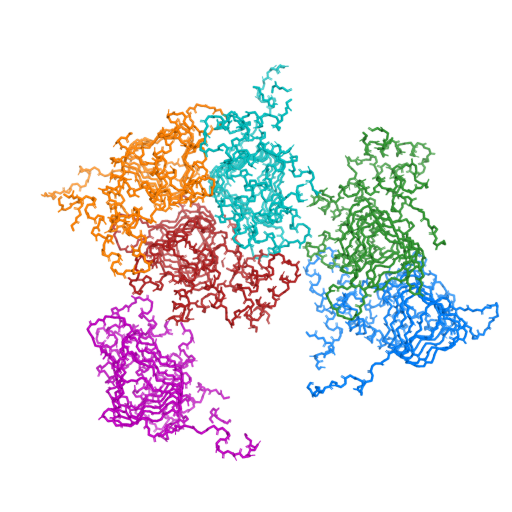 D C 1
ATOM 6015 O O . ARG D 1 86 ? 30.563 35.607 9.309 1.00 36.31 65 ARG D O 1
ATOM 6023 N N . ALA D 1 87 ? 32.136 35.444 7.710 1.00 41.53 66 ALA D N 1
ATOM 6024 C CA . ALA D 1 87 ? 32.537 34.115 8.161 1.00 42.54 66 ALA D CA 1
ATOM 6025 C C . ALA D 1 87 ? 33.064 34.164 9.593 1.00 40.25 66 ALA D C 1
ATOM 6026 O O . ALA D 1 87 ? 32.696 33.332 10.429 1.00 41.12 66 ALA D O 1
ATOM 6028 N N . LEU D 1 88 ? 33.906 35.153 9.897 1.00 39.02 67 LEU D N 1
ATOM 6029 C CA . LEU D 1 88 ? 34.465 35.275 11.240 1.00 37.13 67 LEU D CA 1
ATOM 6030 C C . LEU D 1 88 ? 33.393 35.595 12.278 1.00 31.90 67 LEU D C 1
ATOM 6031 O O . LEU D 1 88 ? 33.422 35.068 13.396 1.00 30.85 67 LEU D O 1
ATOM 6036 N N . PHE D 1 89 ? 32.444 36.467 11.935 1.00 30.15 68 PHE D N 1
ATOM 6037 C CA . PHE D 1 89 ? 31.336 36.757 12.840 1.00 30.71 68 PHE D CA 1
ATOM 6038 C C . PHE D 1 89 ? 30.575 35.483 13.211 1.00 32.91 68 PHE D C 1
ATOM 6039 O O . PHE D 1 89 ? 30.242 35.254 14.379 1.00 26.48 68 PHE D O 1
ATOM 6047 N N . GLU D 1 90 ? 30.277 34.650 12.216 1.00 36.17 69 GLU D N 1
ATOM 6048 C CA . GLU D 1 90 ? 29.535 33.419 12.469 1.00 37.19 69 GLU D CA 1
ATOM 6049 C C . GLU D 1 90 ? 30.362 32.443 13.300 1.00 33.71 69 GLU D C 1
ATOM 6050 O O . GLU D 1 90 ? 29.849 31.819 14.234 1.00 33.77 69 GLU D O 1
ATOM 6056 N N . ILE D 1 91 ? 31.649 32.322 12.992 1.00 33.89 70 ILE D N 1
ATOM 6057 C CA . ILE D 1 91 ? 32.516 31.456 13.785 1.00 36.75 70 ILE D CA 1
ATOM 6058 C C . ILE D 1 91 ? 32.572 31.940 15.226 1.00 36.10 70 ILE D C 1
ATOM 6059 O O . ILE D 1 91 ? 32.452 31.148 16.175 1.00 33.31 70 ILE D O 1
ATOM 6064 N N . TYR D 1 92 ? 32.711 33.253 15.414 1.00 35.91 71 TYR D N 1
ATOM 6065 C CA . TYR D 1 92 ? 32.788 33.801 16.758 1.00 33.76 71 TYR D CA 1
ATOM 6066 C C . TYR D 1 92 ? 31.480 33.597 17.507 1.00 34.18 71 TYR D C 1
ATOM 6067 O O . TYR D 1 92 ? 31.489 33.247 18.690 1.00 34.64 71 TYR D O 1
ATOM 6076 N N . GLN D 1 93 ? 30.341 33.804 16.832 1.00 35.97 72 GLN D N 1
ATOM 6077 C CA . GLN D 1 93 ? 29.056 33.584 17.494 1.00 36.51 72 GLN D CA 1
ATOM 6078 C C . GLN D 1 93 ? 28.889 32.125 17.906 1.00 34.48 72 GLN D C 1
ATOM 6079 O O . GLN D 1 93 ? 28.364 31.831 18.983 1.00 31.70 72 GLN D O 1
ATOM 6085 N N . GLN D 1 94 ? 29.300 31.200 17.040 1.00 36.04 73 GLN D N 1
ATOM 6086 C CA . GLN D 1 94 ? 29.195 29.779 17.360 1.00 36.45 73 GLN D CA 1
ATOM 6087 C C . GLN D 1 94 ? 30.089 29.411 18.543 1.00 37.05 73 GLN D C 1
ATOM 6088 O O . GLN D 1 94 ? 29.652 28.713 19.466 1.00 38.87 73 GLN D O 1
ATOM 6090 N N . ALA D 1 95 ? 31.336 29.896 18.547 1.00 36.04 74 ALA D N 1
ATOM 6091 C CA . ALA D 1 95 ? 32.242 29.598 19.654 1.00 35.76 74 ALA D CA 1
ATOM 6092 C C . ALA D 1 95 ? 31.703 30.147 20.971 1.00 35.04 74 ALA D C 1
ATOM 6093 O O . ALA D 1 95 ? 31.733 29.457 22.000 1.00 34.33 74 ALA D O 1
ATOM 6095 N N . LEU D 1 96 ? 31.186 31.377 20.953 1.00 34.68 75 LEU D N 1
ATOM 6096 C CA . LEU D 1 96 ? 30.573 31.954 22.149 1.00 34.96 75 LEU D CA 1
ATOM 6097 C C . LEU D 1 96 ? 29.363 31.137 22.598 1.00 35.73 75 LEU D C 1
ATOM 6098 O O . LEU D 1 96 ? 29.189 30.873 23.793 1.00 35.31 75 LEU D O 1
ATOM 6103 N N . GLY D 1 97 ? 28.511 30.735 21.653 1.00 34.30 76 GLY D N 1
ATOM 6104 C CA . GLY D 1 97 ? 27.373 29.899 22.006 1.00 39.43 76 GLY D CA 1
ATOM 6105 C C . GLY D 1 97 ? 27.775 28.549 22.579 1.00 37.28 76 GLY D C 1
ATOM 6106 O O . GLY D 1 97 ? 27.061 27.987 23.412 1.00 38.70 76 GLY D O 1
ATOM 6107 N N . SER D 1 98 ? 28.939 28.032 22.179 1.00 36.56 77 SER D N 1
ATOM 6108 C CA . SER D 1 98 ? 29.381 26.733 22.666 1.00 36.45 77 SER D CA 1
ATOM 6109 C C . SER D 1 98 ? 29.922 26.785 24.091 1.00 38.07 77 SER D C 1
ATOM 6110 O O . SER D 1 98 ? 30.072 25.728 24.715 1.00 35.50 77 SER D O 1
ATOM 6113 N N . ASP D 1 99 ? 30.218 27.976 24.626 1.00 35.22 78 ASP D N 1
ATOM 6114 C CA . ASP D 1 99 ? 30.675 28.078 26.016 1.00 33.15 78 ASP D CA 1
ATOM 6115 C C . ASP D 1 99 ? 30.252 29.457 26.529 1.00 36.12 78 ASP D C 1
ATOM 6116 O O . ASP D 1 99 ? 31.029 30.414 26.486 1.00 35.62 78 ASP D O 1
ATOM 6121 N N . THR D 1 100 ? 29.030 29.534 27.062 1.00 37.67 79 THR D N 1
ATOM 6122 C CA . THR D 1 100 ? 28.506 30.828 27.487 1.00 37.46 79 THR D CA 1
ATOM 6123 C C . THR D 1 100 ? 29.222 31.407 28.700 1.00 37.37 79 THR D C 1
ATOM 6124 O O . THR D 1 100 ? 28.932 32.549 29.068 1.00 37.27 79 THR D O 1
ATOM 6128 N N A GLN D 1 101 ? 30.132 30.663 29.333 0.27 36.10 80 GLN D N 1
ATOM 6129 N N B GLN D 1 101 ? 30.132 30.663 29.333 0.27 36.10 80 GLN D N 1
ATOM 6130 N N C GLN D 1 101 ? 30.123 30.650 29.335 0.46 35.81 80 GLN D N 1
ATOM 6131 C CA A GLN D 1 101 ? 30.935 31.258 30.396 0.27 36.66 80 GLN D CA 1
ATOM 6132 C CA B GLN D 1 101 ? 30.935 31.258 30.396 0.27 36.66 80 GLN D CA 1
ATOM 6133 C CA C GLN D 1 101 ? 30.951 31.226 30.387 0.46 36.69 80 GLN D CA 1
ATOM 6134 C C A GLN D 1 101 ? 31.939 32.270 29.853 0.27 36.45 80 GLN D C 1
ATOM 6135 C C B GLN D 1 101 ? 31.939 32.270 29.853 0.27 36.45 80 GLN D C 1
ATOM 6136 C C C GLN D 1 101 ? 31.918 32.274 29.847 0.46 36.48 80 GLN D C 1
ATOM 6137 O O A GLN D 1 101 ? 32.404 33.132 30.609 0.27 36.42 80 GLN D O 1
ATOM 6138 O O B GLN D 1 101 ? 32.404 33.132 30.609 0.27 36.42 80 GLN D O 1
ATOM 6139 O O C GLN D 1 101 ? 32.351 33.150 30.604 0.46 36.44 80 GLN D O 1
ATOM 6155 N N . ILE D 1 102 ? 32.267 32.200 28.559 1.00 35.63 81 ILE D N 1
ATOM 6156 C CA . ILE D 1 102 ? 33.163 33.193 27.966 1.00 34.95 81 ILE D CA 1
ATOM 6157 C C . ILE D 1 102 ? 32.574 34.591 28.125 1.00 36.37 81 ILE D C 1
ATOM 6158 O O . ILE D 1 102 ? 33.213 35.493 28.669 1.00 33.63 81 ILE D O 1
ATOM 6163 N N . SER D 1 103 ? 31.335 34.781 27.660 1.00 37.75 82 SER D N 1
ATOM 6164 C CA . SER D 1 103 ? 30.668 36.071 27.804 1.00 39.60 82 SER D CA 1
ATOM 6165 C C . SER D 1 103 ? 30.557 36.499 29.263 1.00 38.47 82 SER D C 1
ATOM 6166 O O . SER D 1 103 ? 30.577 37.702 29.562 1.00 37.11 82 SER D O 1
ATOM 6169 N N . LYS D 1 104 ? 30.417 35.540 30.183 1.00 36.18 83 LYS D N 1
ATOM 6170 C CA . LYS D 1 104 ? 30.504 35.873 31.603 1.00 35.34 83 LYS D CA 1
ATOM 6171 C C . LYS D 1 104 ? 31.865 36.468 31.945 1.00 35.19 83 LYS D C 1
ATOM 6172 O O . LYS D 1 104 ? 31.949 37.460 32.682 1.00 36.01 83 LYS D O 1
ATOM 6174 N N . CYS D 1 105 ? 32.942 35.901 31.396 1.00 33.54 84 CYS D N 1
ATOM 6175 C CA . CYS D 1 105 ? 34.261 36.466 31.659 1.00 33.95 84 CYS D CA 1
ATOM 6176 C C . CYS D 1 105 ? 34.398 37.845 31.028 1.00 32.96 84 CYS D C 1
ATOM 6177 O O . CYS D 1 105 ? 35.058 38.718 31.591 1.00 34.29 84 CYS D O 1
ATOM 6180 N N . VAL D 1 106 ? 33.792 38.042 29.852 1.00 34.08 85 VAL D N 1
ATOM 6181 C CA . VAL D 1 106 ? 33.806 39.340 29.179 1.00 33.27 85 VAL D CA 1
ATOM 6182 C C . VAL D 1 106 ? 33.217 40.424 30.073 1.00 37.06 85 VAL D C 1
ATOM 6183 O O . VAL D 1 106 ? 33.756 41.536 30.164 1.00 34.67 85 VAL D O 1
ATOM 6187 N N . GLU D 1 107 ? 32.059 40.144 30.682 1.00 35.11 86 GLU D N 1
ATOM 6188 C CA . GLU D 1 107 ? 31.427 41.132 31.549 1.00 35.53 86 GLU D CA 1
ATOM 6189 C C . GLU D 1 107 ? 32.300 41.443 32.758 1.00 34.60 86 GLU D C 1
ATOM 6190 O O . GLU D 1 107 ? 32.437 42.613 33.151 1.00 31.95 86 GLU D O 1
ATOM 6196 N N . ALA D 1 108 ? 32.915 40.413 33.353 1.00 32.68 87 ALA D N 1
ATOM 6197 C CA . ALA D 1 108 ? 33.801 40.649 34.486 1.00 35.86 87 ALA D CA 1
ATOM 6198 C C . ALA D 1 108 ? 35.001 41.494 34.075 1.00 39.07 87 ALA D C 1
ATOM 6199 O O . ALA D 1 108 ? 35.466 42.344 34.847 1.00 35.46 87 ALA D O 1
ATOM 6201 N N . ASP D 1 109 ? 35.538 41.250 32.873 1.00 37.95 88 ASP D N 1
ATOM 6202 C CA . ASP D 1 109 ? 36.635 42.071 32.362 1.00 34.83 88 ASP D CA 1
ATOM 6203 C C . ASP D 1 109 ? 36.217 43.529 32.211 1.00 36.20 88 ASP D C 1
ATOM 6204 O O . ASP D 1 109 ? 36.976 44.444 32.559 1.00 39.97 88 ASP D O 1
ATOM 6209 N N . LEU D 1 110 ? 35.028 43.771 31.648 1.00 32.32 89 LEU D N 1
ATOM 6210 C CA . LEU D 1 110 ? 34.593 45.153 31.460 1.00 32.66 89 LEU D CA 1
ATOM 6211 C C . LEU D 1 110 ? 34.464 45.854 32.800 1.00 36.26 89 LEU D C 1
ATOM 6212 O O . LEU D 1 110 ? 34.891 47.008 32.953 1.00 35.82 89 LEU D O 1
ATOM 6217 N N . LYS D 1 111 ? 33.889 45.159 33.791 1.00 37.06 90 LYS D N 1
ATOM 6218 C CA . LYS D 1 111 ? 33.744 45.742 35.123 1.00 40.72 90 LYS D CA 1
ATOM 6219 C C . LYS D 1 111 ? 35.102 45.980 35.775 1.00 37.70 90 LYS D C 1
ATOM 6220 O O . LYS D 1 111 ? 35.300 46.989 36.467 1.00 37.19 90 LYS D O 1
ATOM 6225 N N . ALA D 1 112 ? 36.053 45.072 35.563 1.00 33.53 91 ALA D N 1
ATOM 6226 C CA . ALA D 1 112 ? 37.390 45.270 36.113 1.00 33.07 91 ALA D CA 1
ATOM 6227 C C . ALA D 1 112 ? 38.056 46.509 35.522 1.00 33.36 91 ALA D C 1
ATOM 6228 O O . ALA D 1 112 ? 38.723 47.268 36.238 1.00 31.88 91 ALA D O 1
ATOM 6230 N N . ILE D 1 113 ? 37.906 46.718 34.213 1.00 30.71 92 ILE D N 1
ATOM 6231 C CA . ILE D 1 113 ? 38.525 47.873 33.573 1.00 32.24 92 ILE D CA 1
ATOM 6232 C C . ILE D 1 113 ? 37.908 49.165 34.098 1.00 36.43 92 ILE D C 1
ATOM 6233 O O . ILE D 1 113 ? 38.621 50.124 34.425 1.00 37.87 92 ILE D O 1
ATOM 6238 N N . TYR D 1 114 ? 36.578 49.202 34.200 1.00 34.51 93 TYR D N 1
ATOM 6239 C CA . TYR D 1 114 ? 35.891 50.371 34.747 1.00 39.04 93 TYR D CA 1
ATOM 6240 C C . TYR D 1 114 ? 36.382 50.683 36.161 1.00 38.65 93 TYR D C 1
ATOM 6241 O O . TYR D 1 114 ? 36.653 51.845 36.492 1.00 37.19 93 TYR D O 1
ATOM 6250 N N . GLU D 1 115 ? 36.554 49.647 36.989 1.00 37.37 94 GLU D N 1
ATOM 6251 C CA . GLU D 1 115 ? 37.009 49.838 38.365 1.00 40.11 94 GLU D CA 1
ATOM 6252 C C . GLU D 1 115 ? 38.439 50.357 38.417 1.00 40.36 94 GLU D C 1
ATOM 6253 O O . GLU D 1 115 ? 38.753 51.285 39.180 1.00 40.88 94 GLU D O 1
ATOM 6259 N N . ARG D 1 116 ? 39.332 49.752 37.633 1.00 37.67 95 ARG D N 1
ATOM 6260 C CA . ARG D 1 116 ? 40.765 49.915 37.861 1.00 37.27 95 ARG D CA 1
ATOM 6261 C C . ARG D 1 116 ? 41.429 50.975 36.991 1.00 36.80 95 ARG D C 1
ATOM 6262 O O . ARG D 1 116 ? 42.531 51.427 37.328 1.00 35.25 95 ARG D O 1
ATOM 6270 N N . ASP D 1 117 ? 40.811 51.363 35.885 1.00 32.06 96 ASP D N 1
ATOM 6271 C CA . ASP D 1 117 ? 41.430 52.274 34.928 1.00 34.83 96 ASP D CA 1
ATOM 6272 C C . ASP D 1 117 ? 40.784 53.644 35.066 1.00 34.57 96 ASP D C 1
ATOM 6273 O O . ASP D 1 117 ? 39.623 53.812 34.672 1.00 34.67 96 ASP D O 1
ATOM 6278 N N . PRO D 1 118 ? 41.477 54.635 35.625 1.00 36.16 97 PRO D N 1
ATOM 6279 C CA . PRO D 1 118 ? 40.866 55.976 35.757 1.00 34.57 97 PRO D CA 1
ATOM 6280 C C . PRO D 1 118 ? 40.590 56.651 34.413 1.00 37.12 97 PRO D C 1
ATOM 6281 O O . PRO D 1 118 ? 39.830 57.624 34.361 1.00 36.05 97 PRO D O 1
ATOM 6285 N N . ALA D 1 119 ? 41.180 56.172 33.321 1.00 37.66 98 ALA D N 1
ATOM 6286 C CA . ALA D 1 119 ? 40.826 56.684 32.008 1.00 36.76 98 ALA D CA 1
ATOM 6287 C C . ALA D 1 119 ? 39.480 56.166 31.526 1.00 36.04 98 ALA D C 1
ATOM 6288 O O . ALA D 1 119 ? 38.980 56.647 30.500 1.00 36.13 98 ALA D O 1
ATOM 6290 N N . CYS D 1 120 ? 38.859 55.246 32.256 1.00 35.60 99 CYS D N 1
ATOM 6291 C CA . CYS D 1 120 ? 37.622 54.616 31.801 1.00 35.46 99 CYS D CA 1
ATOM 6292 C C . CYS D 1 120 ? 36.493 55.045 32.728 1.00 37.53 99 CYS D C 1
ATOM 6293 O O . CYS D 1 120 ? 36.438 54.620 33.886 1.00 36.82 99 CYS D O 1
ATOM 6296 N N . ASP D 1 121 ? 35.574 55.846 32.197 1.00 42.35 100 ASP D N 1
ATOM 6297 C CA . ASP D 1 121 ? 34.368 56.256 32.900 1.00 45.78 100 ASP D CA 1
ATOM 6298 C C . ASP D 1 121 ? 33.103 55.714 32.241 1.00 45.28 100 ASP D C 1
ATOM 6299 O O . ASP D 1 121 ? 31.994 56.011 32.706 1.00 42.78 100 ASP D O 1
ATOM 6301 N N . GLU D 1 122 ? 33.240 54.929 31.172 1.00 41.78 101 GLU D N 1
ATOM 6302 C CA . GLU D 1 122 ? 32.104 54.350 30.467 1.00 41.54 101 GLU D CA 1
ATOM 6303 C C . GLU D 1 122 ? 32.433 52.913 30.089 1.00 39.89 101 GLU D C 1
ATOM 6304 O O . GLU D 1 122 ? 33.547 52.612 29.651 1.00 37.49 101 GLU D O 1
ATOM 6310 N N . TYR D 1 123 ? 31.458 52.027 30.268 1.00 39.72 102 TYR D N 1
ATOM 6311 C CA . TYR D 1 123 ? 31.691 50.617 29.993 1.00 40.35 102 TYR D CA 1
ATOM 6312 C C . TYR D 1 123 ? 31.904 50.361 28.507 1.00 37.93 102 TYR D C 1
ATOM 6313 O O . TYR D 1 123 ? 32.637 49.437 28.133 1.00 36.10 102 TYR D O 1
ATOM 6322 N N . SER D 1 124 ? 31.298 51.164 27.643 1.00 35.97 103 SER D N 1
ATOM 6323 C CA . SER D 1 124 ? 31.467 50.901 26.223 1.00 35.15 103 SER D CA 1
ATOM 6324 C C . SER D 1 124 ? 32.803 51.397 25.685 1.00 33.17 103 SER D C 1
ATOM 6325 O O . SER D 1 124 ? 33.157 51.049 24.557 1.00 32.71 103 SER D O 1
ATOM 6328 N N . LEU D 1 125 ? 33.564 52.184 26.464 1.00 32.38 104 LEU D N 1
ATOM 6329 C CA . LEU D 1 125 ? 34.853 52.658 25.963 1.00 32.32 104 LEU D CA 1
ATOM 6330 C C . LEU D 1 125 ? 35.838 51.503 25.773 1.00 31.38 104 LEU D C 1
ATOM 6331 O O . LEU D 1 125 ? 36.376 51.362 24.660 1.00 30.99 104 LEU D O 1
ATOM 6336 N N . PRO D 1 126 ? 36.103 50.635 26.767 1.00 33.33 105 PRO D N 1
ATOM 6337 C CA . PRO D 1 126 ? 36.966 49.466 26.476 1.00 34.16 105 PRO D CA 1
ATOM 6338 C C . PRO D 1 126 ? 36.375 48.508 25.453 1.00 31.18 105 PRO D C 1
ATOM 6339 O O . PRO D 1 126 ? 37.101 48.002 24.585 1.00 29.82 105 PRO D O 1
ATOM 6343 N N . LEU D 1 127 ? 35.065 48.268 25.523 1.00 32.30 106 LEU D N 1
ATOM 6344 C CA . LEU D 1 127 ? 34.405 47.369 24.583 1.00 31.93 106 LEU D CA 1
ATOM 6345 C C . LEU D 1 127 ? 34.698 47.755 23.140 1.00 29.40 106 LEU D C 1
ATOM 6346 O O . LEU D 1 127 ? 35.038 46.899 22.316 1.00 28.97 106 LEU D O 1
ATOM 6351 N N . LEU D 1 128 ? 34.617 49.047 22.823 1.00 28.73 107 LEU D N 1
ATOM 6352 C CA . LEU D 1 128 ? 34.792 49.489 21.447 1.00 27.10 107 LEU D CA 1
ATOM 6353 C C . LEU D 1 128 ? 36.216 49.914 21.123 1.00 25.67 107 LEU D C 1
ATOM 6354 O O . LEU D 1 128 ? 36.645 49.764 19.976 1.00 27.41 107 LEU D O 1
ATOM 6359 N N . TYR D 1 129 ? 36.968 50.445 22.082 1.00 26.49 108 TYR D N 1
ATOM 6360 C CA . TYR D 1 129 ? 38.172 51.173 21.726 1.00 27.70 108 TYR D CA 1
ATOM 6361 C C . TYR D 1 129 ? 39.444 50.746 22.447 1.00 26.35 108 TYR D C 1
ATOM 6362 O O . TYR D 1 129 ? 40.494 51.330 22.168 1.00 30.33 108 TYR D O 1
ATOM 6371 N N . PHE D 1 130 ? 39.411 49.741 23.329 1.00 24.38 109 PHE D N 1
ATOM 6372 C CA . PHE D 1 130 ? 40.617 49.344 24.060 1.00 26.16 109 PHE D CA 1
ATOM 6373 C C . PHE D 1 130 ? 41.176 48.053 23.474 1.00 27.40 109 PHE D C 1
ATOM 6374 O O . PHE D 1 130 ? 40.569 46.990 23.617 1.00 25.25 109 PHE D O 1
ATOM 6382 N N . LYS D 1 131 ? 42.362 48.168 22.859 1.00 26.80 110 LYS D N 1
ATOM 6383 C CA . LYS D 1 131 ? 43.045 47.067 22.178 1.00 30.74 110 LYS D CA 1
ATOM 6384 C C . LYS D 1 131 ? 43.277 45.867 23.100 1.00 29.32 110 LYS D C 1
ATOM 6385 O O . LYS D 1 131 ? 43.159 44.714 22.673 1.00 27.51 110 LYS D O 1
ATOM 6391 N N . GLY D 1 132 ? 43.639 46.118 24.358 1.00 29.18 111 GLY D N 1
ATOM 6392 C CA . GLY D 1 132 ? 43.912 45.014 25.275 1.00 27.63 111 GLY D CA 1
ATOM 6393 C C . GLY D 1 132 ? 42.668 44.222 25.622 1.00 30.04 111 GLY D C 1
ATOM 6394 O O . GLY D 1 132 ? 42.718 42.994 25.769 1.00 28.66 111 GLY D O 1
ATOM 6395 N N . PHE D 1 133 ? 41.540 44.911 25.781 1.00 30.27 112 PHE D N 1
ATOM 6396 C CA . PHE D 1 133 ? 40.278 44.209 25.970 1.00 25.67 112 PHE D CA 1
ATOM 6397 C C . PHE D 1 133 ? 39.961 43.339 24.758 1.00 28.74 112 PHE D C 1
ATOM 6398 O O . PHE D 1 133 ? 39.576 42.172 24.902 1.00 26.81 112 PHE D O 1
ATOM 6406 N N . HIS D 1 134 ? 40.122 43.888 23.545 1.00 27.97 113 HIS D N 1
ATOM 6407 C CA . HIS D 1 134 ? 39.854 43.101 22.339 1.00 25.74 113 HIS D CA 1
ATOM 6408 C C . HIS D 1 134 ? 40.783 41.887 22.253 1.00 28.89 113 HIS D C 1
ATOM 6409 O O . HIS D 1 134 ? 40.345 40.780 21.905 1.00 27.52 113 HIS D O 1
ATOM 6416 N N . ALA D 1 135 ? 42.072 42.085 22.543 1.00 27.03 114 ALA D N 1
ATOM 6417 C CA . ALA D 1 135 ? 43.028 40.983 22.476 1.00 27.27 114 ALA D CA 1
ATOM 6418 C C . ALA D 1 135 ? 42.637 39.862 23.426 1.00 28.34 114 ALA D C 1
ATOM 6419 O O . ALA D 1 135 ? 42.705 38.681 23.061 1.00 27.20 114 ALA D O 1
ATOM 6421 N N . ILE D 1 136 ? 42.230 40.211 24.650 1.00 28.07 115 ILE D N 1
ATOM 6422 C CA . ILE D 1 136 ? 41.871 39.186 25.628 1.00 30.18 115 ILE D CA 1
ATOM 6423 C C . ILE D 1 136 ? 40.643 38.413 25.155 1.00 28.65 115 ILE D C 1
ATOM 6424 O O . ILE D 1 136 ? 40.619 37.175 25.185 1.00 30.22 115 ILE D O 1
ATOM 6429 N N . GLN D 1 137 ? 39.603 39.130 24.699 1.00 27.41 116 GLN D N 1
ATOM 6430 C CA . GLN D 1 137 ? 38.383 38.441 24.287 1.00 26.99 116 GLN D CA 1
ATOM 6431 C C . GLN D 1 137 ? 38.607 37.650 23.006 1.00 31.18 116 GLN D C 1
ATOM 6432 O O . GLN D 1 137 ? 38.050 36.556 22.850 1.00 25.99 116 GLN D O 1
ATOM 6438 N N . ALA D 1 138 ? 39.421 38.178 22.082 1.00 27.45 117 ALA D N 1
ATOM 6439 C CA . ALA D 1 138 ? 39.784 37.397 20.902 1.00 27.84 117 ALA D CA 1
ATOM 6440 C C . ALA D 1 138 ? 40.504 36.106 21.298 1.00 27.26 117 ALA D C 1
ATOM 6441 O O . ALA D 1 138 ? 40.314 35.055 20.663 1.00 28.70 117 ALA D O 1
ATOM 6443 N N . HIS D 1 139 ? 41.348 36.168 22.328 1.00 24.40 118 HIS D N 1
ATOM 6444 C CA . HIS D 1 139 ? 42.035 34.958 22.763 1.00 27.18 118 HIS D CA 1
ATOM 6445 C C . HIS D 1 139 ? 41.071 33.948 23.370 1.00 26.48 118 HIS D C 1
ATOM 6446 O O . HIS D 1 139 ? 41.208 32.740 23.139 1.00 28.87 118 HIS D O 1
ATOM 6453 N N . ARG D 1 140 ? 40.125 34.416 24.189 1.00 25.35 119 ARG D N 1
ATOM 6454 C CA . ARG D 1 140 ? 39.152 33.506 24.781 1.00 28.36 119 ARG D CA 1
ATOM 6455 C C . ARG D 1 140 ? 38.442 32.702 23.697 1.00 31.97 119 ARG D C 1
ATOM 6456 O O . ARG D 1 140 ? 38.268 31.482 23.822 1.00 30.72 119 ARG D O 1
ATOM 6464 N N . ILE D 1 141 ? 38.065 33.361 22.603 1.00 32.11 120 ILE D N 1
ATOM 6465 C CA . ILE D 1 141 ? 37.437 32.637 21.503 1.00 33.43 120 ILE D CA 1
ATOM 6466 C C . ILE D 1 141 ? 38.446 31.725 20.820 1.00 33.43 120 ILE D C 1
ATOM 6467 O O . ILE D 1 141 ? 38.139 30.564 20.502 1.00 33.89 120 ILE D O 1
ATOM 6472 N N . ASN D 1 142 ? 39.663 32.229 20.581 1.00 30.75 121 ASN D N 1
ATOM 6473 C CA . ASN D 1 142 ? 40.731 31.411 19.997 1.00 32.25 121 ASN D CA 1
ATOM 6474 C C . ASN D 1 142 ? 41.020 30.179 20.836 1.00 32.73 121 ASN D C 1
ATOM 6475 O O . ASN D 1 142 ? 41.315 29.099 20.302 1.00 32.12 121 ASN D O 1
ATOM 6480 N N . HIS D 1 143 ? 41.039 30.354 22.154 1.00 29.80 122 HIS D N 1
ATOM 6481 C CA . HIS D 1 143 ? 41.286 29.236 23.042 1.00 28.41 122 HIS D CA 1
ATOM 6482 C C . HIS D 1 143 ? 40.249 28.138 22.824 1.00 29.79 122 HIS D C 1
ATOM 6483 O O . HIS D 1 143 ? 40.600 26.962 22.728 1.00 27.07 122 HIS D O 1
ATOM 6490 N N . ARG D 1 144 ? 38.976 28.527 22.693 1.00 29.93 123 ARG D N 1
ATOM 6491 C CA . ARG D 1 144 ? 37.875 27.594 22.461 1.00 31.22 123 ARG D CA 1
ATOM 6492 C C . ARG D 1 144 ? 38.022 26.872 21.126 1.00 32.83 123 ARG D C 1
ATOM 6493 O O . ARG D 1 144 ? 37.835 25.652 21.041 1.00 33.82 123 ARG D O 1
ATOM 6501 N N . LEU D 1 145 ? 38.314 27.621 20.059 1.00 32.03 124 LEU D N 1
ATOM 6502 C CA . LEU D 1 145 ? 38.540 27.009 18.751 1.00 32.89 124 LEU D CA 1
ATOM 6503 C C . LEU D 1 145 ? 39.693 26.020 18.806 1.00 31.39 124 LEU D C 1
ATOM 6504 O O . LEU D 1 145 ? 39.614 24.926 18.227 1.00 32.56 124 LEU D O 1
ATOM 6509 N N . TYR D 1 146 ? 40.778 26.400 19.496 1.00 28.62 125 TYR D N 1
ATOM 6510 C CA . TYR D 1 146 ? 41.958 25.552 19.619 1.00 26.57 125 TYR D CA 1
ATOM 6511 C C . TYR D 1 146 ? 41.641 24.259 20.368 1.00 31.85 125 TYR D C 1
ATOM 6512 O O . TYR D 1 146 ? 42.045 23.169 19.948 1.00 31.23 125 TYR D O 1
ATOM 6521 N N . LEU D 1 147 ? 40.944 24.364 21.501 1.00 31.08 126 LEU D N 1
ATOM 6522 C CA . LEU D 1 147 ? 40.601 23.158 22.247 1.00 32.71 126 LEU D CA 1
ATOM 6523 C C . LEU D 1 147 ? 39.600 22.298 21.482 1.00 33.37 126 LEU D C 1
ATOM 6524 O O . LEU D 1 147 ? 39.561 21.077 21.680 1.00 32.27 126 LEU D O 1
ATOM 6529 N N . ASP D 1 148 ? 38.793 22.909 20.608 1.00 33.60 127 ASP D N 1
ATOM 6530 C CA . ASP D 1 148 ? 37.929 22.158 19.700 1.00 36.09 127 ASP D CA 1
ATOM 6531 C C . ASP D 1 148 ? 38.709 21.365 18.663 1.00 36.63 127 ASP D C 1
ATOM 6532 O O . ASP D 1 148 ? 38.101 20.591 17.924 1.00 37.78 127 ASP D O 1
ATOM 6537 N N . GLY D 1 149 ? 40.021 21.548 18.573 1.00 34.60 128 GLY D N 1
ATOM 6538 C CA . GLY D 1 149 ? 40.816 20.894 17.559 1.00 37.84 128 GLY D CA 1
ATOM 6539 C C . GLY D 1 149 ? 41.091 21.729 16.321 1.00 38.87 128 GLY D C 1
ATOM 6540 O O . GLY D 1 149 ? 41.807 21.264 15.421 1.00 37.90 128 GLY D O 1
ATOM 6541 N N . ARG D 1 150 ? 40.554 22.943 16.238 1.00 37.80 129 ARG D N 1
ATOM 6542 C CA . ARG D 1 150 ? 40.765 23.775 15.050 1.00 35.49 129 ARG D CA 1
ATOM 6543 C C . ARG D 1 150 ? 42.051 24.588 15.210 1.00 34.59 129 ARG D C 1
ATOM 6544 O O . ARG D 1 150 ? 42.055 25.816 15.307 1.00 34.51 129 ARG D O 1
ATOM 6552 N N . LYS D 1 151 ? 43.164 23.858 15.262 1.00 30.93 130 LYS D N 1
ATOM 6553 C CA . LYS D 1 151 ? 44.430 24.496 15.593 1.00 36.17 130 LYS D CA 1
ATOM 6554 C C . LYS D 1 151 ? 44.904 25.399 14.462 1.00 37.47 130 LYS D C 1
ATOM 6555 O O . LYS D 1 151 ? 45.482 26.460 14.717 1.00 36.90 130 LYS D O 1
ATOM 6559 N N . THR D 1 152 ? 44.677 24.992 13.212 1.00 35.03 131 THR D N 1
ATOM 6560 C CA . THR D 1 152 ? 45.098 25.811 12.078 1.00 34.73 131 THR D CA 1
ATOM 6561 C C . THR D 1 152 ? 44.415 27.169 12.112 1.00 30.70 131 THR D C 1
ATOM 6562 O O . THR D 1 152 ? 45.067 28.211 11.966 1.00 31.39 131 THR D O 1
ATOM 6566 N N . LEU D 1 153 ? 43.097 27.172 12.317 1.00 28.26 132 LEU D N 1
ATOM 6567 C CA . LEU D 1 153 ? 42.360 28.419 12.443 1.00 32.27 132 LEU D CA 1
ATOM 6568 C C . LEU D 1 153 ? 42.862 29.227 13.627 1.00 30.73 132 LEU D C 1
ATOM 6569 O O . LEU D 1 153 ? 43.060 30.443 13.525 1.00 30.44 132 LEU D O 1
ATOM 6574 N N . ALA D 1 154 ? 43.109 28.555 14.751 1.00 31.90 133 ALA D N 1
ATOM 6575 C CA . ALA D 1 154 ? 43.584 29.243 15.941 1.00 30.13 133 ALA D CA 1
ATOM 6576 C C . ALA D 1 154 ? 44.959 29.863 15.718 1.00 31.66 133 ALA D C 1
ATOM 6577 O O . ALA D 1 154 ? 45.247 30.944 16.246 1.00 29.54 133 ALA D O 1
ATOM 6579 N N . TYR D 1 155 ? 45.829 29.192 14.957 1.00 30.71 134 TYR D N 1
ATOM 6580 C CA . TYR D 1 155 ? 47.136 29.769 14.656 1.00 30.37 134 TYR D CA 1
ATOM 6581 C C . TYR D 1 155 ? 47.019 30.941 13.669 1.00 32.51 134 TYR D C 1
ATOM 6582 O O . TYR D 1 155 ? 47.721 31.953 13.810 1.00 32.22 134 TYR D O 1
ATOM 6591 N N . PHE D 1 156 ? 46.151 30.808 12.659 1.00 31.65 135 PHE D N 1
ATOM 6592 C CA . PHE D 1 156 ? 45.860 31.919 11.754 1.00 31.97 135 PHE D CA 1
ATOM 6593 C C . PHE D 1 156 ? 45.395 33.147 12.536 1.00 30.22 135 PHE D C 1
ATOM 6594 O O . PHE D 1 156 ? 45.853 34.266 12.297 1.00 29.29 135 PHE D O 1
ATOM 6602 N N . LEU D 1 157 ? 44.472 32.952 13.474 1.00 29.11 136 LEU D N 1
ATOM 6603 C CA . LEU D 1 157 ? 43.957 34.069 14.252 1.00 28.81 136 LEU D CA 1
ATOM 6604 C C . LEU D 1 157 ? 44.957 34.572 15.291 1.00 27.23 136 LEU D C 1
ATOM 6605 O O . LEU D 1 157 ? 44.976 35.775 15.582 1.00 26.65 136 LEU D O 1
ATOM 6610 N N . GLN D 1 158 ? 45.778 33.686 15.874 1.00 27.56 137 GLN D N 1
ATOM 6611 C CA . GLN D 1 158 ? 46.850 34.147 16.753 1.00 26.19 137 GLN D CA 1
ATOM 6612 C C . GLN D 1 158 ? 47.741 35.139 16.019 1.00 29.19 137 GLN D C 1
ATOM 6613 O O . GLN D 1 158 ? 48.134 36.175 16.575 1.00 26.44 137 GLN D O 1
ATOM 6619 N N . ASN D 1 159 ? 48.077 34.826 14.768 1.00 26.28 138 ASN D N 1
ATOM 6620 C CA . ASN D 1 159 ? 48.893 35.733 13.980 1.00 27.75 138 ASN D CA 1
ATOM 6621 C C . ASN D 1 159 ? 48.127 37.019 13.657 1.00 30.37 138 ASN D C 1
ATOM 6622 O O . ASN D 1 159 ? 48.670 38.122 13.783 1.00 27.15 138 ASN D O 1
ATOM 6627 N N . ARG D 1 160 ? 46.851 36.896 13.298 1.00 28.78 139 ARG D N 1
ATOM 6628 C CA . ARG D 1 160 ? 46.023 38.068 13.006 1.00 32.35 139 ARG D CA 1
ATOM 6629 C C . ARG D 1 160 ? 45.930 38.999 14.217 1.00 32.69 139 ARG D C 1
ATOM 6630 O O . ARG D 1 160 ? 46.057 40.226 14.085 1.00 29.25 139 ARG D O 1
ATOM 6638 N N . MET D 1 161 ? 45.714 38.427 15.409 1.00 29.07 140 MET D N 1
ATOM 6639 C CA . MET D 1 161 ? 45.741 39.208 16.643 1.00 29.88 140 MET D CA 1
ATOM 6640 C C . MET D 1 161 ? 47.085 39.898 16.840 1.00 29.36 140 MET D C 1
ATOM 6641 O O . MET D 1 161 ? 47.144 41.043 17.316 1.00 26.89 140 MET D O 1
ATOM 6646 N N . SER D 1 162 ? 48.184 39.190 16.570 1.00 24.30 141 SER D N 1
ATOM 6647 C CA . SER D 1 162 ? 49.480 39.816 16.789 1.00 27.14 141 SER D CA 1
ATOM 6648 C C . SER D 1 162 ? 49.670 40.998 15.841 1.00 28.97 141 SER D C 1
ATOM 6649 O O . SER D 1 162 ? 50.200 42.039 16.241 1.00 27.57 141 SER D O 1
ATOM 6652 N N . GLU D 1 163 ? 49.252 40.847 14.580 1.00 27.24 142 GLU D N 1
ATOM 6653 C CA . GLU D 1 163 ? 49.371 41.938 13.611 1.00 29.70 142 GLU D CA 1
ATOM 6654 C C . GLU D 1 163 ? 48.498 43.132 13.994 1.00 31.30 142 GLU D C 1
ATOM 6655 O O . GLU D 1 163 ? 48.977 44.272 14.046 1.00 34.29 142 GLU D O 1
ATOM 6661 N N . VAL D 1 164 ? 47.213 42.893 14.256 1.00 27.77 143 VAL D N 1
ATOM 6662 C CA . VAL D 1 164 ? 46.278 44.002 14.433 1.00 28.97 143 VAL D CA 1
ATOM 6663 C C . VAL D 1 164 ? 46.420 44.637 15.817 1.00 30.83 143 VAL D C 1
ATOM 6664 O O . VAL D 1 164 ? 46.386 45.865 15.949 1.00 30.34 143 VAL D O 1
ATOM 6668 N N . PHE D 1 165 ? 46.543 43.827 16.872 1.00 27.89 144 PHE D N 1
ATOM 6669 C CA . PHE D 1 165 ? 46.598 44.349 18.233 1.00 25.22 144 PHE D CA 1
ATOM 6670 C C . PHE D 1 165 ? 48.010 44.456 18.776 1.00 25.86 144 PHE D C 1
ATOM 6671 O O . PHE D 1 165 ? 48.203 45.048 19.851 1.00 26.75 144 PHE D O 1
ATOM 6679 N N . GLY D 1 166 ? 49.002 43.908 18.077 1.00 26.46 145 GLY D N 1
ATOM 6680 C CA . GLY D 1 166 ? 50.332 43.906 18.656 1.00 29.86 145 GLY D CA 1
ATOM 6681 C C . GLY D 1 166 ? 50.461 42.999 19.859 1.00 31.11 145 GLY D C 1
ATOM 6682 O O . GLY D 1 166 ? 51.355 43.198 20.682 1.00 30.10 145 GLY D O 1
ATOM 6683 N N . VAL D 1 167 ? 49.582 42.004 19.984 1.00 27.08 146 VAL D N 1
ATOM 6684 C CA . VAL D 1 167 ? 49.507 41.144 21.159 1.00 27.70 146 VAL D CA 1
ATOM 6685 C C . VAL D 1 167 ? 49.643 39.701 20.700 1.00 27.16 146 VAL D C 1
ATOM 6686 O O . VAL D 1 167 ? 48.868 39.247 19.852 1.00 27.13 146 VAL D O 1
ATOM 6690 N N . ASP D 1 168 ? 50.584 38.967 21.296 1.00 28.64 147 ASP D N 1
ATOM 6691 C CA . ASP D 1 168 ? 50.834 37.571 20.934 1.00 28.42 147 ASP D CA 1
ATOM 6692 C C . ASP D 1 168 ? 50.466 36.696 22.134 1.00 28.15 147 ASP D C 1
ATOM 6693 O O . ASP D 1 168 ? 51.212 36.625 23.120 1.00 26.06 147 ASP D O 1
ATOM 6698 N N . ILE D 1 169 ? 49.300 36.057 22.051 1.00 25.47 148 ILE D N 1
ATOM 6699 C CA . ILE D 1 169 ? 48.830 35.115 23.063 1.00 25.26 148 ILE D CA 1
ATOM 6700 C C . ILE D 1 169 ? 48.686 33.754 22.389 1.00 27.14 148 ILE D C 1
ATOM 6701 O O . ILE D 1 169 ? 47.933 33.603 21.417 1.00 29.41 148 ILE D O 1
ATOM 6706 N N . HIS D 1 170 ? 49.431 32.776 22.885 1.00 28.76 149 HIS D N 1
ATOM 6707 C CA . HIS D 1 170 ? 49.302 31.434 22.354 1.00 27.67 149 HIS D CA 1
ATOM 6708 C C . HIS D 1 170 ? 47.893 30.910 22.631 1.00 23.71 149 HIS D C 1
ATOM 6709 O O . HIS D 1 170 ? 47.359 31.110 23.730 1.00 25.18 149 HIS D O 1
ATOM 6716 N N . PRO D 1 171 ? 47.249 30.267 21.653 1.00 25.02 150 PRO D N 1
ATOM 6717 C CA . PRO D 1 171 ? 45.873 29.783 21.867 1.00 28.16 150 PRO D CA 1
ATOM 6718 C C . PRO D 1 171 ? 45.704 28.846 23.057 1.00 28.98 150 PRO D C 1
ATOM 6719 O O . PRO D 1 171 ? 44.585 28.735 23.579 1.00 29.47 150 PRO D O 1
ATOM 6723 N N . ALA D 1 172 ? 46.756 28.124 23.464 1.00 28.05 151 ALA D N 1
ATOM 6724 C CA . ALA D 1 172 ? 46.639 27.183 24.578 1.00 29.38 151 ALA D CA 1
ATOM 6725 C C . ALA D 1 172 ? 46.713 27.861 25.937 1.00 32.89 151 ALA D C 1
ATOM 6726 O O . ALA D 1 172 ? 46.335 27.233 26.932 1.00 30.34 151 ALA D O 1
ATOM 6728 N N . ALA D 1 173 ? 47.155 29.127 25.995 1.00 30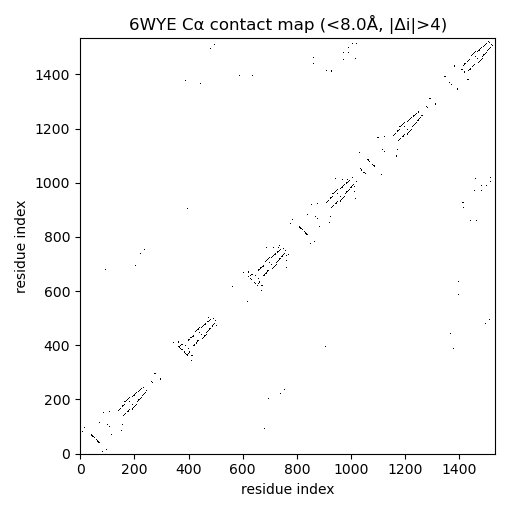.08 152 ALA D N 1
ATOM 6729 C CA . ALA D 1 173 ? 47.225 29.852 27.260 1.00 29.41 152 ALA D CA 1
ATOM 6730 C C . ALA D 1 173 ? 45.848 29.932 27.905 1.00 29.45 152 ALA D C 1
ATOM 6731 O O . ALA D 1 173 ? 44.838 30.100 27.218 1.00 31.44 152 ALA D O 1
ATOM 6733 N N . ARG D 1 174 ? 45.816 29.861 29.240 1.00 28.77 153 ARG D N 1
ATOM 6734 C CA . ARG D 1 174 ? 44.579 29.808 30.017 1.00 30.32 153 ARG D CA 1
ATOM 6735 C C . ARG D 1 174 ? 44.431 31.094 30.829 1.00 32.41 153 ARG D C 1
ATOM 6736 O O . ARG D 1 174 ? 45.288 31.405 31.662 1.00 33.16 153 ARG D O 1
ATOM 6744 N N . LEU D 1 175 ? 43.350 31.840 30.584 1.00 34.54 154 LEU D N 1
ATOM 6745 C CA . LEU D 1 175 ? 43.117 33.135 31.217 1.00 36.35 154 LEU D CA 1
ATOM 6746 C C . LEU D 1 175 ? 41.849 33.075 32.051 1.00 34.56 154 LEU D C 1
ATOM 6747 O O . LEU D 1 175 ? 40.802 32.642 31.555 1.00 35.93 154 LEU D O 1
ATOM 6752 N N . GLY D 1 176 ? 41.928 33.547 33.294 1.00 34.62 155 GLY D N 1
ATOM 6753 C CA . GLY D 1 176 ? 40.755 33.704 34.132 1.00 35.44 155 GLY D CA 1
ATOM 6754 C C . GLY D 1 176 ? 39.930 34.923 33.752 1.00 36.94 155 GLY D C 1
ATOM 6755 O O . GLY D 1 176 ? 40.031 35.461 32.644 1.00 37.67 155 GLY D O 1
ATOM 6756 N N . TYR D 1 177 ? 39.078 35.353 34.683 1.00 35.82 156 TYR D N 1
ATOM 6757 C CA . TYR D 1 177 ? 38.185 36.481 34.440 1.00 36.22 156 TYR D CA 1
ATOM 6758 C C . TYR D 1 177 ? 38.601 37.700 35.260 1.00 35.37 156 TYR D C 1
ATOM 6759 O O . TYR D 1 177 ? 39.447 37.618 36.151 1.00 33.26 156 TYR D O 1
ATOM 6768 N N . GLY D 1 178 ? 37.969 38.843 34.967 1.00 33.17 157 GLY D N 1
ATOM 6769 C CA . GLY D 1 178 ? 38.336 40.077 35.645 1.00 34.85 157 GLY D CA 1
ATOM 6770 C C . GLY D 1 178 ? 39.727 40.567 35.307 1.00 35.18 157 GLY D C 1
ATOM 6771 O O . GLY D 1 178 ? 40.414 41.143 36.170 1.00 31.60 157 GLY D O 1
ATOM 6772 N N . LEU D 1 179 ? 40.171 40.327 34.076 1.00 34.41 158 LEU D N 1
ATOM 6773 C CA . LEU D 1 179 ? 41.495 40.722 33.626 1.00 33.02 158 LEU D CA 1
ATOM 6774 C C . LEU D 1 179 ? 41.465 42.096 32.981 1.00 34.47 158 LEU D C 1
ATOM 6775 O O . LEU D 1 179 ? 40.504 42.454 32.289 1.00 34.66 158 LEU D O 1
ATOM 6779 N N . MET D 1 180 ? 42.524 42.868 33.216 1.00 32.74 159 MET D N 1
ATOM 6780 C CA . MET D 1 180 ? 42.721 44.127 32.512 1.00 32.93 159 MET D CA 1
ATOM 6781 C C . MET D 1 180 ? 44.102 44.109 31.877 1.00 31.22 159 MET D C 1
ATOM 6782 O O . MET D 1 180 ? 45.103 43.902 32.571 1.00 30.86 159 MET D O 1
ATOM 6787 N N . LEU D 1 181 ? 44.158 44.322 30.562 1.00 28.97 160 LEU D N 1
ATOM 6788 C CA . LEU D 1 181 ? 45.421 44.490 29.845 1.00 28.58 160 LEU D CA 1
ATOM 6789 C C . LEU D 1 181 ? 45.434 45.933 29.341 1.00 27.59 160 LEU D C 1
ATOM 6790 O O . LEU D 1 181 ? 44.861 46.245 28.295 1.00 28.09 160 LEU D O 1
ATOM 6795 N N . ASP D 1 182 ? 46.068 46.825 30.096 1.00 27.83 161 ASP D N 1
ATOM 6796 C CA . ASP D 1 182 ? 46.006 48.254 29.764 1.00 29.44 161 ASP D CA 1
ATOM 6797 C C . ASP D 1 182 ? 47.022 48.592 28.674 1.00 26.33 161 ASP D C 1
ATOM 6798 O O . ASP D 1 182 ? 48.187 48.221 28.791 1.00 29.29 161 ASP D O 1
ATOM 6803 N N . HIS D 1 183 ? 46.568 49.273 27.603 1.00 23.95 162 HIS D N 1
ATOM 6804 C CA . HIS D 1 183 ? 47.363 49.678 26.432 1.00 25.11 162 HIS D CA 1
ATOM 6805 C C . HIS D 1 183 ? 47.782 48.506 25.543 1.00 25.62 162 HIS D C 1
ATOM 6806 O O . HIS D 1 183 ? 47.721 48.622 24.316 1.00 29.20 162 HIS D O 1
ATOM 6813 N N . ALA D 1 184 ? 48.312 47.428 26.146 1.00 27.66 163 ALA D N 1
ATOM 6814 C CA . ALA D 1 184 ? 48.421 46.093 25.538 1.00 26.15 163 ALA D CA 1
ATOM 6815 C C . ALA D 1 184 ? 49.618 45.853 24.628 1.00 29.12 163 ALA D C 1
ATOM 6816 O O . ALA D 1 184 ? 50.097 44.716 24.547 1.00 29.12 163 ALA D O 1
ATOM 6818 N N . THR D 1 185 ? 50.079 46.880 23.912 1.00 27.10 164 THR D N 1
ATOM 6819 C CA . THR D 1 185 ? 51.127 46.712 22.906 1.00 25.41 164 THR D CA 1
ATOM 6820 C C . THR D 1 185 ? 52.326 45.934 23.446 1.00 27.15 164 THR D C 1
ATOM 6821 O O . THR D 1 185 ? 52.902 46.294 24.474 1.00 29.22 164 THR D O 1
ATOM 6825 N N . GLY D 1 186 ? 52.714 44.869 22.739 1.00 26.17 165 GLY D N 1
ATOM 6826 C CA . GLY D 1 186 ? 53.875 44.096 23.154 1.00 26.97 165 GLY D CA 1
ATOM 6827 C C . GLY D 1 186 ? 53.609 42.985 24.151 1.00 27.95 165 GLY D C 1
ATOM 6828 O O . GLY D 1 186 ? 54.552 42.276 24.533 1.00 30.37 165 GLY D O 1
ATOM 6829 N N . PHE D 1 187 ? 52.371 42.800 24.588 1.00 28.36 166 PHE D N 1
ATOM 6830 C CA . PHE D 1 187 ? 52.080 41.710 25.511 1.00 29.05 166 PHE D CA 1
ATOM 6831 C C . PHE D 1 187 ? 52.299 40.354 24.833 1.00 29.97 166 PHE D C 1
ATOM 6832 O O . PHE D 1 187 ? 51.936 40.150 23.671 1.00 26.05 166 PHE D O 1
ATOM 6840 N N . VAL D 1 188 ? 52.911 39.431 25.568 1.00 29.07 167 VAL D N 1
ATOM 6841 C CA . VAL D 1 188 ? 53.198 38.083 25.086 1.00 30.39 167 VAL D CA 1
ATOM 6842 C C . VAL D 1 188 ? 52.874 37.106 26.208 1.00 30.26 167 VAL D C 1
ATOM 6843 O O . VAL D 1 188 ? 53.304 37.300 27.351 1.00 29.39 167 VAL D O 1
ATOM 6847 N N . ALA D 1 189 ? 52.105 36.067 25.887 1.00 29.46 168 ALA D N 1
ATOM 6848 C CA . ALA D 1 189 ? 51.871 34.961 26.805 1.00 28.34 168 ALA D CA 1
ATOM 6849 C C . ALA D 1 189 ? 51.912 33.676 25.996 1.00 28.29 168 ALA D C 1
ATOM 6850 O O . ALA D 1 189 ? 51.233 33.567 24.972 1.00 29.18 168 ALA D O 1
ATOM 6852 N N . GLY D 1 190 ? 52.707 32.712 26.453 1.00 29.93 169 GLY D N 1
ATOM 6853 C CA . GLY D 1 190 ? 53.003 31.521 25.683 1.00 32.76 169 GLY D CA 1
ATOM 6854 C C . GLY D 1 190 ? 52.104 30.338 26.001 1.00 31.68 169 GLY D C 1
ATOM 6855 O O . GLY D 1 190 ? 51.135 30.429 26.756 1.00 27.95 169 GLY D O 1
ATOM 6856 N N . GLU D 1 191 ? 52.481 29.189 25.426 1.00 30.34 170 GLU D N 1
ATOM 6857 C CA . GLU D 1 191 ? 51.591 28.033 25.328 1.00 30.02 170 GLU D CA 1
ATOM 6858 C C . GLU D 1 191 ? 51.123 27.514 26.686 1.00 28.67 170 GLU D C 1
ATOM 6859 O O . GLU D 1 191 ? 49.968 27.093 26.827 1.00 29.62 170 GLU D O 1
ATOM 6865 N N . THR D 1 192 ? 52.002 27.486 27.688 1.00 28.43 171 THR D N 1
ATOM 6866 C CA . THR D 1 192 ? 51.645 26.878 28.966 1.00 29.80 171 THR D CA 1
ATOM 6867 C C . THR D 1 192 ? 51.372 27.915 30.052 1.00 32.91 171 THR D C 1
ATOM 6868 O O . THR D 1 192 ? 51.252 27.554 31.227 1.00 27.84 171 THR D O 1
ATOM 6872 N N . ALA D 1 193 ? 51.216 29.186 29.684 1.00 33.16 172 ALA D N 1
ATOM 6873 C CA . ALA D 1 193 ? 50.902 30.211 30.673 1.00 32.91 172 ALA D CA 1
ATOM 6874 C C . ALA D 1 193 ? 49.503 30.008 31.249 1.00 32.05 172 ALA D C 1
ATOM 6875 O O . ALA D 1 193 ? 48.578 29.544 30.568 1.00 32.70 172 ALA D O 1
ATOM 6877 N N . VAL D 1 194 ? 49.355 30.347 32.528 1.00 32.43 173 VAL D N 1
ATOM 6878 C CA . VAL D 1 194 ? 48.076 30.262 33.229 1.00 35.36 173 VAL D CA 1
ATOM 6879 C C . VAL D 1 194 ? 47.887 31.534 34.043 1.00 35.36 173 VAL D C 1
ATOM 6880 O O . VAL D 1 194 ? 48.762 31.905 34.831 1.00 32.90 173 VAL D O 1
ATOM 6884 N N . LEU D 1 195 ? 46.748 32.198 33.859 1.00 36.44 174 LEU D N 1
ATOM 6885 C CA . LEU D 1 195 ? 46.407 33.403 34.603 1.00 36.10 174 LEU D CA 1
ATOM 6886 C C . LEU D 1 195 ? 45.134 33.156 35.396 1.00 35.05 174 LEU D C 1
ATOM 6887 O O . LEU D 1 195 ? 44.144 32.674 34.842 1.00 35.81 174 LEU D O 1
ATOM 6892 N N . GLY D 1 196 ? 45.153 33.509 36.679 1.00 35.69 175 GLY D N 1
ATOM 6893 C CA . GLY D 1 196 ? 43.971 33.445 37.520 1.00 33.82 175 GLY D CA 1
ATOM 6894 C C . GLY D 1 196 ? 43.000 34.583 37.269 1.00 35.28 175 GLY D C 1
ATOM 6895 O O . GLY D 1 196 ? 42.876 35.093 36.151 1.00 32.15 175 GLY D O 1
ATOM 6896 N N . ASN D 1 197 ? 42.295 34.989 38.321 1.00 34.94 176 ASN D N 1
ATOM 6897 C CA . ASN D 1 197 ? 41.259 36.004 38.218 1.00 35.90 176 ASN D CA 1
ATOM 6898 C C . ASN D 1 197 ? 41.706 37.318 38.840 1.00 34.94 176 ASN D C 1
ATOM 6899 O O . ASN D 1 197 ? 42.520 37.345 39.768 1.00 34.34 176 ASN D O 1
ATOM 6904 N N . ASN D 1 198 ? 41.141 38.405 38.318 1.00 35.24 177 ASN D N 1
ATOM 6905 C CA . ASN D 1 198 ? 41.337 39.760 38.846 1.00 38.71 177 ASN D CA 1
ATOM 6906 C C . ASN D 1 198 ? 42.799 40.182 38.789 1.00 38.60 177 ASN D C 1
ATOM 6907 O O . ASN D 1 198 ? 43.362 40.679 39.759 1.00 36.43 177 ASN D O 1
ATOM 6912 N N . ILE D 1 199 ? 43.412 39.974 37.632 1.00 38.63 178 ILE D N 1
ATOM 6913 C CA . ILE D 1 199 ? 44.803 40.329 37.384 1.00 35.88 178 ILE D CA 1
ATOM 6914 C C . ILE D 1 199 ? 44.828 41.590 36.529 1.00 36.33 178 ILE D C 1
ATOM 6915 O O . ILE D 1 199 ? 43.965 41.780 35.658 1.00 34.88 178 ILE D O 1
ATOM 6920 N N . SER D 1 200 ? 45.800 42.464 36.784 1.00 33.83 179 SER D N 1
ATOM 6921 C CA . SER D 1 200 ? 45.997 43.670 35.993 1.00 34.94 179 SER D CA 1
ATOM 6922 C C . SER D 1 200 ? 47.377 43.628 35.356 1.00 36.97 179 SER D C 1
ATOM 6923 O O . SER D 1 200 ? 48.374 43.374 36.042 1.00 32.40 179 SER D O 1
ATOM 6926 N N . ILE D 1 201 ? 47.434 43.909 34.050 1.00 35.79 180 ILE D N 1
ATOM 6927 C CA . ILE D 1 201 ? 48.663 43.806 33.270 1.00 32.47 180 ILE D CA 1
ATOM 6928 C C . ILE D 1 201 ? 48.804 45.047 32.395 1.00 32.71 180 ILE D C 1
ATOM 6929 O O . ILE D 1 201 ? 47.825 45.520 31.808 1.00 34.92 180 ILE D O 1
ATOM 6934 N N . LEU D 1 202 ? 50.026 45.570 32.298 1.00 32.45 181 LEU D N 1
ATOM 6935 C CA . LEU D 1 202 ? 50.319 46.711 31.443 1.00 32.33 181 LEU D CA 1
ATOM 6936 C C . LEU D 1 202 ? 50.906 46.225 30.118 1.00 34.44 181 LEU D C 1
ATOM 6937 O O . LEU D 1 202 ? 51.269 45.059 29.963 1.00 32.83 181 LEU D O 1
ATOM 6942 N N . HIS D 1 203 ? 50.973 47.139 29.149 1.00 32.36 182 HIS D N 1
ATOM 6943 C CA . HIS D 1 203 ? 51.633 46.861 27.880 1.00 27.70 182 HIS D CA 1
ATOM 6944 C C . HIS D 1 203 ? 53.063 46.356 28.084 1.00 30.09 182 HIS D C 1
ATOM 6945 O O . HIS D 1 203 ? 53.725 46.668 29.078 1.00 31.00 182 HIS D O 1
ATOM 6952 N N . GLY D 1 204 ? 53.558 45.599 27.103 1.00 29.99 183 GLY D N 1
ATOM 6953 C CA . GLY D 1 204 ? 54.940 45.149 27.109 1.00 32.48 183 GLY D CA 1
ATOM 6954 C C . GLY D 1 204 ? 55.272 43.987 28.033 1.00 34.70 183 GLY D C 1
ATOM 6955 O O . GLY D 1 204 ? 56.449 43.596 28.113 1.00 34.89 183 GLY D O 1
ATOM 6956 N N . VAL D 1 205 ? 54.303 43.440 28.756 1.00 32.75 184 VAL D N 1
ATOM 6957 C CA . VAL D 1 205 ? 54.599 42.380 29.720 1.00 30.41 184 VAL D CA 1
ATOM 6958 C C . VAL D 1 205 ? 54.785 41.062 28.980 1.00 31.34 184 VAL D C 1
ATOM 6959 O O . VAL D 1 205 ? 54.099 40.791 27.991 1.00 28.60 184 VAL D O 1
ATOM 6963 N N . THR D 1 206 ? 55.730 40.245 29.451 1.00 32.83 185 THR D N 1
ATOM 6964 C CA . THR D 1 206 ? 56.001 38.928 28.879 1.00 32.47 185 THR D CA 1
ATOM 6965 C C . THR D 1 206 ? 55.708 37.847 29.917 1.00 32.71 185 THR D C 1
ATOM 6966 O O . THR D 1 206 ? 56.291 37.851 31.008 1.00 32.49 185 THR D O 1
ATOM 6970 N N . LEU D 1 207 ? 54.830 36.911 29.574 1.00 30.24 186 LEU D N 1
ATOM 6971 C CA . LEU D 1 207 ? 54.654 35.685 30.353 1.00 30.64 186 LEU D CA 1
ATOM 6972 C C . LEU D 1 207 ? 55.303 34.594 29.504 1.00 30.62 186 LEU D C 1
ATOM 6973 O O . LEU D 1 207 ? 54.644 33.859 28.764 1.00 29.58 186 LEU D O 1
ATOM 6978 N N . GLY D 1 208 ? 56.634 34.561 29.556 1.00 28.78 187 GLY D N 1
ATOM 6979 C CA . GLY D 1 208 ? 57.428 33.902 28.548 1.00 31.36 187 GLY D CA 1
ATOM 6980 C C . GLY D 1 208 ? 57.946 32.546 28.993 1.00 33.94 187 GLY D C 1
ATOM 6981 O O . GLY D 1 208 ? 57.916 32.200 30.175 1.00 31.87 187 GLY D O 1
ATOM 6982 N N . GLY D 1 209 ? 58.389 31.766 28.003 1.00 35.45 188 GLY D N 1
ATOM 6983 C CA . GLY D 1 209 ? 58.918 30.441 28.241 1.00 35.64 188 GLY D CA 1
ATOM 6984 C C . GLY D 1 209 ? 60.426 30.458 28.452 1.00 36.77 188 GLY D C 1
ATOM 6985 O O . GLY D 1 209 ? 61.093 31.479 28.313 1.00 36.69 188 GLY D O 1
ATOM 6986 N N . SER D 1 210 ? 60.971 29.277 28.742 1.00 39.74 189 SER D N 1
ATOM 6987 C CA . SER D 1 210 ? 62.414 29.081 28.848 1.00 37.70 189 SER D CA 1
ATOM 6988 C C . SER D 1 210 ? 62.719 27.675 28.338 1.00 39.50 189 SER D C 1
ATOM 6989 O O . SER D 1 210 ? 61.917 26.755 28.533 1.00 39.54 189 SER D O 1
ATOM 6992 N N . GLY D 1 211 ? 63.846 27.527 27.644 1.00 39.53 190 GLY D N 1
ATOM 6993 C CA . GLY D 1 211 ? 64.262 26.236 27.127 1.00 43.27 190 GLY D CA 1
ATOM 6994 C C . GLY D 1 211 ? 63.615 25.897 25.794 1.00 43.70 190 GLY D C 1
ATOM 6995 O O . GLY D 1 211 ? 62.625 26.498 25.370 1.00 39.62 190 GLY D O 1
ATOM 6996 N N . LYS D 1 212 ? 64.189 24.892 25.119 1.00 43.21 191 LYS D N 1
ATOM 6997 C CA . LYS D 1 212 ? 63.720 24.486 23.800 1.00 44.64 191 LYS D CA 1
ATOM 6998 C C . LYS D 1 212 ? 62.788 23.284 23.830 1.00 45.71 191 LYS D C 1
ATOM 6999 O O . LYS D 1 212 ? 62.378 22.818 22.764 1.00 45.87 191 LYS D O 1
ATOM 7001 N N . GLU D 1 213 ? 62.441 22.770 25.009 1.00 46.81 192 GLU D N 1
ATOM 7002 C CA . GLU D 1 213 ? 61.642 21.557 25.113 1.00 45.57 192 GLU D CA 1
ATOM 7003 C C . GLU D 1 213 ? 60.188 21.893 25.417 1.00 43.38 192 GLU D C 1
ATOM 7004 O O . GLU D 1 213 ? 59.876 22.923 26.021 1.00 42.53 192 GLU D O 1
ATOM 7009 N N . GLY D 1 214 ? 59.296 21.014 24.982 1.00 42.96 193 GLY D N 1
ATOM 7010 C CA . GLY D 1 214 ? 57.898 21.115 25.339 1.00 42.57 193 GLY D CA 1
ATOM 7011 C C . GLY D 1 214 ? 57.699 20.912 26.829 1.00 43.00 193 GLY D C 1
ATOM 7012 O O . GLY D 1 214 ? 58.639 20.748 27.606 1.00 42.08 193 GLY D O 1
ATOM 7013 N N . GLY D 1 215 ? 56.434 20.925 27.235 1.00 43.03 194 GLY D N 1
ATOM 7014 C CA . GLY D 1 215 ? 56.100 20.841 28.640 1.00 44.63 194 GLY D CA 1
ATOM 7015 C C . GLY D 1 215 ? 55.973 22.207 29.303 1.00 43.21 194 GLY D C 1
ATOM 7016 O O . GLY D 1 215 ? 56.257 23.261 28.719 1.00 40.23 194 GLY D O 1
ATOM 7017 N N . ASP D 1 216 ? 55.532 22.161 30.563 1.00 41.34 195 ASP D N 1
ATOM 7018 C CA . ASP D 1 216 ? 55.299 23.354 31.368 1.00 43.90 195 ASP D CA 1
ATOM 7019 C C . ASP D 1 216 ? 56.555 24.197 31.432 1.00 40.88 195 ASP D C 1
ATOM 7020 O O . ASP D 1 216 ? 57.583 23.763 31.969 1.00 38.36 195 ASP D O 1
ATOM 7025 N N . ARG D 1 217 ? 56.462 25.413 30.893 1.00 36.31 196 ARG D N 1
ATOM 7026 C CA . ARG D 1 217 ? 57.634 26.278 30.856 1.00 34.06 196 ARG D CA 1
ATOM 7027 C C . ARG D 1 217 ? 57.293 27.766 30.906 1.00 31.20 196 ARG D C 1
ATOM 7028 O O . ARG D 1 217 ? 58.194 28.574 30.668 1.00 29.92 196 ARG D O 1
ATOM 7036 N N . HIS D 1 218 ? 56.048 28.152 31.192 1.00 32.88 197 HIS D N 1
ATOM 7037 C CA . HIS D 1 218 ? 55.544 29.520 31.250 1.00 33.17 197 HIS D CA 1
ATOM 7038 C C . HIS D 1 218 ? 54.950 29.795 32.629 1.00 36.82 197 HIS D C 1
ATOM 7039 O O . HIS D 1 218 ? 54.558 28.862 33.342 1.00 37.37 197 HIS D O 1
ATOM 7046 N N . PRO D 1 219 ? 54.856 31.065 33.030 1.00 35.95 198 PRO D N 1
ATOM 7047 C CA . PRO D 1 219 ? 54.410 31.389 34.390 1.00 34.59 198 PRO D CA 1
ATOM 7048 C C . PRO D 1 219 ? 52.963 31.018 34.666 1.00 33.77 198 PRO D C 1
ATOM 7049 O O . PRO D 1 219 ? 52.112 30.932 33.773 1.00 32.24 198 PRO D O 1
ATOM 7053 N N . LYS D 1 220 ? 52.697 30.825 35.957 1.00 30.53 199 LYS D N 1
ATOM 7054 C CA . LYS D 1 220 ? 51.354 30.674 36.500 1.00 34.93 199 LYS D CA 1
ATOM 7055 C C . LYS D 1 220 ? 51.104 31.847 37.434 1.00 37.28 199 LYS D C 1
ATOM 7056 O O . LYS D 1 220 ? 51.837 32.029 38.415 1.00 39.35 199 LYS D O 1
ATOM 7062 N N . ILE D 1 221 ? 50.088 32.651 37.127 1.00 37.59 200 ILE D N 1
ATOM 7063 C CA . ILE D 1 221 ? 49.859 33.917 37.815 1.00 36.88 200 ILE D CA 1
ATOM 7064 C C . ILE D 1 221 ? 48.637 33.758 38.704 1.00 35.71 200 ILE D C 1
ATOM 7065 O O . ILE D 1 221 ? 47.543 33.456 38.211 1.00 34.12 200 ILE D O 1
ATOM 7070 N N . GLY D 1 222 ? 48.819 33.973 40.020 1.00 37.30 201 GLY D N 1
ATOM 7071 C CA . GLY D 1 222 ? 47.733 33.835 40.972 1.00 38.76 201 GLY D CA 1
ATOM 7072 C C . GLY D 1 222 ? 46.787 35.013 40.937 1.00 37.80 201 GLY D C 1
ATOM 7073 O O . GLY D 1 222 ? 47.068 36.024 40.303 1.00 38.92 201 GLY D O 1
ATOM 7074 N N . ASP D 1 223 ? 45.658 34.876 41.639 1.00 37.07 202 ASP D N 1
ATOM 7075 C CA . ASP D 1 223 ? 44.645 35.930 41.645 1.00 40.51 202 ASP D CA 1
ATOM 7076 C C . ASP D 1 223 ? 45.201 37.232 42.212 1.00 38.94 202 ASP D C 1
ATOM 7077 O O . ASP D 1 223 ? 46.112 37.239 43.044 1.00 39.47 202 ASP D O 1
ATOM 7082 N N . GLY D 1 224 ? 44.639 38.346 41.744 1.00 39.28 203 GLY D N 1
ATOM 7083 C CA . GLY D 1 224 ? 44.900 39.651 42.314 1.00 39.05 203 GLY D CA 1
ATOM 7084 C C . GLY D 1 224 ? 46.241 40.264 41.972 1.00 41.02 203 GLY D C 1
ATOM 7085 O O . GLY D 1 224 ? 46.541 41.366 42.453 1.00 40.65 203 GLY D O 1
ATOM 7086 N N . VAL D 1 225 ? 47.053 39.604 41.148 1.00 38.53 204 VAL D N 1
ATOM 7087 C CA . VAL D 1 225 ? 48.388 40.115 40.862 1.00 36.46 204 VAL D CA 1
ATOM 7088 C C . VAL D 1 225 ? 48.315 41.360 39.977 1.00 35.42 204 VAL D C 1
ATOM 7089 O O . VAL D 1 225 ? 47.418 41.503 39.137 1.00 34.66 204 VAL D O 1
ATOM 7093 N N . MET D 1 226 ? 49.250 42.291 40.190 1.00 33.48 205 MET D N 1
ATOM 7094 C CA . MET D 1 226 ? 49.457 43.421 39.294 1.00 38.38 205 MET D CA 1
ATOM 7095 C C . MET D 1 226 ? 50.848 43.328 38.682 1.00 35.52 205 MET D C 1
ATOM 7096 O O . MET D 1 226 ? 51.824 43.050 39.390 1.00 33.91 205 MET D O 1
ATOM 7101 N N . ILE D 1 227 ? 50.936 43.524 37.368 1.00 33.20 206 ILE D N 1
ATOM 7102 C CA . ILE D 1 227 ? 52.206 43.464 36.648 1.00 32.66 206 ILE D CA 1
ATOM 7103 C C . ILE D 1 227 ? 52.421 44.785 35.919 1.00 33.17 206 ILE D C 1
ATOM 7104 O O . ILE D 1 227 ? 51.616 45.164 35.057 1.00 27.85 206 ILE D O 1
ATOM 7109 N N . GLY D 1 228 ? 53.534 45.467 36.241 1.00 34.94 207 GLY D N 1
ATOM 7110 C CA . GLY D 1 228 ? 53.823 46.765 35.669 1.00 33.89 207 GLY D CA 1
ATOM 7111 C C . GLY D 1 228 ? 54.365 46.678 34.256 1.00 34.95 207 GLY D C 1
ATOM 7112 O O . GLY D 1 228 ? 54.728 45.609 33.764 1.00 31.75 207 GLY D O 1
ATOM 7113 N N . ALA D 1 229 ? 54.437 47.844 33.609 1.00 34.21 208 ALA D N 1
ATOM 7114 C CA . ALA D 1 229 ? 54.803 47.919 32.196 1.00 32.71 208 ALA D CA 1
ATOM 7115 C C . ALA D 1 229 ? 56.161 47.275 31.919 1.00 31.52 208 ALA D C 1
ATOM 7116 O O . ALA D 1 229 ? 57.127 47.480 32.656 1.00 32.32 208 ALA D O 1
ATOM 7118 N N . ASN D 1 230 ? 56.213 46.481 30.851 1.00 30.80 209 ASN D N 1
ATOM 7119 C CA . ASN D 1 230 ? 57.434 45.907 30.286 1.00 32.18 209 ASN D CA 1
ATOM 7120 C C . ASN D 1 230 ? 58.191 44.994 31.249 1.00 31.59 209 ASN D C 1
ATOM 7121 O O . ASN D 1 230 ? 59.393 44.769 31.074 1.00 32.00 209 ASN D O 1
ATOM 7126 N N . ALA D 1 231 ? 57.508 44.439 32.244 1.00 30.45 210 ALA D N 1
ATOM 7127 C CA . ALA D 1 231 ? 58.111 43.416 33.083 1.00 30.97 210 ALA D CA 1
ATOM 7128 C C . ALA D 1 231 ? 58.091 42.090 32.338 1.00 33.99 210 ALA D C 1
ATOM 7129 O O . ALA D 1 231 ? 57.208 41.841 31.510 1.00 33.87 210 ALA D O 1
ATOM 7131 N N . SER D 1 232 ? 59.064 41.230 32.634 1.00 31.48 211 SER D N 1
ATOM 7132 C CA . SER D 1 232 ? 59.064 39.881 32.089 1.00 34.70 211 SER D CA 1
ATOM 7133 C C . SER D 1 232 ? 59.121 38.859 33.214 1.00 34.89 211 SER D C 1
ATOM 7134 O O . SER D 1 232 ? 59.828 39.039 34.212 1.00 34.82 211 SER D O 1
ATOM 7137 N N . ILE D 1 233 ? 58.366 37.787 33.026 1.00 34.76 212 ILE D N 1
ATOM 7138 C CA . ILE D 1 233 ? 58.282 36.660 33.945 1.00 37.00 212 ILE D CA 1
ATOM 7139 C C . ILE D 1 233 ? 58.498 35.424 33.083 1.00 36.68 212 ILE D C 1
ATOM 7140 O O . ILE D 1 233 ? 57.722 35.177 32.153 1.00 37.84 212 ILE D O 1
ATOM 7145 N N . LEU D 1 234 ? 59.573 34.681 33.345 1.00 36.67 213 LEU D N 1
ATOM 7146 C CA . LEU D 1 234 ? 60.054 33.689 32.391 1.00 35.86 213 LEU D CA 1
ATOM 7147 C C . LEU D 1 234 ? 60.184 32.328 33.062 1.00 38.18 213 LEU D C 1
ATOM 7148 O O . LEU D 1 234 ? 60.716 32.225 34.170 1.00 34.79 213 LEU D O 1
ATOM 7153 N N . GLY D 1 235 ? 59.700 31.291 32.387 1.00 40.00 214 GLY D N 1
ATOM 7154 C CA . GLY D 1 235 ? 59.835 29.930 32.869 1.00 41.88 214 GLY D CA 1
ATOM 7155 C C . GLY D 1 235 ? 58.607 29.465 33.620 1.00 40.03 214 GLY D C 1
ATOM 7156 O O . GLY D 1 235 ? 57.649 30.209 33.848 1.00 35.25 214 GLY D O 1
ATOM 7157 N N . ASN D 1 236 ? 58.659 28.189 34.017 1.00 39.23 215 ASN D N 1
ATOM 7158 C CA . ASN D 1 236 ? 57.590 27.550 34.786 1.00 41.81 215 ASN D CA 1
ATOM 7159 C C . ASN D 1 236 ? 57.708 27.955 36.254 1.00 42.27 215 ASN D C 1
ATOM 7160 O O . ASN D 1 236 ? 58.177 27.198 37.112 1.00 41.43 215 ASN D O 1
ATOM 7165 N N . ILE D 1 237 ? 57.263 29.177 36.553 1.00 41.25 216 ILE D N 1
ATOM 7166 C CA . ILE D 1 237 ? 57.357 29.705 37.906 1.00 40.67 216 ILE D CA 1
ATOM 7167 C C . ILE D 1 237 ? 55.993 30.212 38.342 1.00 39.63 216 ILE D C 1
ATOM 7168 O O . ILE D 1 237 ? 55.132 30.545 37.527 1.00 40.84 216 ILE D O 1
ATOM 7173 N N . ARG D 1 238 ? 55.792 30.239 39.650 1.00 37.09 217 ARG D N 1
ATOM 7174 C CA . ARG D 1 238 ? 54.504 30.571 40.232 1.00 39.23 217 ARG D CA 1
ATOM 7175 C C . ARG D 1 238 ? 54.592 31.955 40.850 1.00 40.98 217 ARG D C 1
ATOM 7176 O O . ARG D 1 238 ? 55.570 32.269 41.540 1.00 40.26 217 ARG D O 1
ATOM 7178 N N . ILE D 1 239 ? 53.585 32.781 40.582 1.00 38.18 218 ILE D N 1
ATOM 7179 C CA . ILE D 1 239 ? 53.462 34.105 41.176 1.00 37.24 218 ILE D CA 1
ATOM 7180 C C . ILE D 1 239 ? 52.263 34.062 42.113 1.00 40.27 218 ILE D C 1
ATOM 7181 O O . ILE D 1 239 ? 51.123 33.868 41.667 1.00 40.01 218 ILE D O 1
ATOM 7186 N N . GLY D 1 240 ? 52.517 34.257 43.402 1.00 42.19 219 GLY D N 1
ATOM 7187 C CA . GLY D 1 240 ? 51.482 34.087 44.398 1.00 41.89 219 GLY D CA 1
ATOM 7188 C C . GLY D 1 240 ? 50.393 35.140 44.328 1.00 41.43 219 GLY D C 1
ATOM 7189 O O . GLY D 1 240 ? 50.563 36.229 43.782 1.00 43.91 219 GLY D O 1
ATOM 7190 N N . SER D 1 241 ? 49.230 34.773 44.873 1.00 42.35 220 SER D N 1
ATOM 7191 C CA . SER D 1 241 ? 48.105 35.696 44.995 1.00 45.77 220 SER D CA 1
ATOM 7192 C C . SER D 1 241 ? 48.544 37.052 45.538 1.00 44.68 220 SER D C 1
ATOM 7193 O O . SER D 1 241 ? 49.346 37.133 46.472 1.00 43.64 220 SER D O 1
ATOM 7196 N N . ASN D 1 242 ? 48.037 38.121 44.914 1.00 45.61 221 ASN D N 1
ATOM 7197 C CA . ASN D 1 242 ? 48.211 39.504 45.364 1.00 44.11 221 ASN D CA 1
ATOM 7198 C C . ASN D 1 242 ? 49.667 39.964 45.334 1.00 41.15 221 ASN D C 1
ATOM 7199 O O . ASN D 1 242 ? 50.016 40.980 45.950 1.00 40.72 221 ASN D O 1
ATOM 7204 N N . ALA D 1 243 ? 50.526 39.246 44.623 1.00 36.93 222 ALA D N 1
ATOM 7205 C CA . ALA D 1 243 ? 51.875 39.719 44.384 1.00 34.89 222 ALA D CA 1
ATOM 7206 C C . ALA D 1 243 ? 51.851 40.937 43.461 1.00 38.82 222 ALA D C 1
ATOM 7207 O O . ALA D 1 243 ? 50.880 41.190 42.733 1.00 40.64 222 ALA D O 1
ATOM 7209 N N . LYS D 1 244 ? 52.935 41.705 43.505 1.00 35.88 223 LYS D N 1
ATOM 7210 C CA . LYS D 1 244 ? 53.107 42.883 42.663 1.00 37.10 223 LYS D CA 1
ATOM 7211 C C . LYS D 1 244 ? 54.454 42.775 41.971 1.00 36.63 223 LYS D C 1
ATOM 7212 O O . LYS D 1 244 ? 55.477 42.562 42.631 1.00 36.08 223 LYS D O 1
ATOM 7218 N N . ILE D 1 245 ? 54.445 42.835 40.643 1.00 37.33 224 ILE D N 1
ATOM 7219 C CA . ILE D 1 245 ? 55.665 42.818 39.844 1.00 37.15 224 ILE D CA 1
ATOM 7220 C C . ILE D 1 245 ? 55.875 44.225 39.310 1.00 37.23 224 ILE D C 1
ATOM 7221 O O . ILE D 1 245 ? 55.051 44.739 38.536 1.00 37.15 224 ILE D O 1
ATOM 7226 N N . GLY D 1 246 ? 56.958 44.859 39.742 1.00 35.92 225 GLY D N 1
ATOM 7227 C CA . GLY D 1 246 ? 57.202 46.236 39.355 1.00 34.79 225 GLY D CA 1
ATOM 7228 C C . GLY D 1 246 ? 57.486 46.357 37.871 1.00 37.41 225 GLY D C 1
ATOM 7229 O O . GLY D 1 246 ? 57.926 45.407 37.215 1.00 34.81 225 GLY D O 1
ATOM 7230 N N . ALA D 1 247 ? 57.173 47.535 37.328 1.00 37.37 226 ALA D N 1
ATOM 7231 C CA . ALA D 1 247 ? 57.503 47.838 35.944 1.00 35.06 226 ALA D CA 1
ATOM 7232 C C . ALA D 1 247 ? 58.967 47.540 35.672 1.00 36.03 226 ALA D C 1
ATOM 7233 O O . ALA D 1 247 ? 59.830 47.792 36.516 1.00 35.96 226 ALA D O 1
ATOM 7235 N N . GLY D 1 248 ? 59.240 46.998 34.484 1.00 33.69 227 GLY D N 1
ATOM 7236 C CA . GLY D 1 248 ? 60.602 46.768 34.048 1.00 34.51 227 GLY D CA 1
ATOM 7237 C C . GLY D 1 248 ? 61.350 45.657 34.756 1.00 38.84 227 GLY D C 1
ATOM 7238 O O . GLY D 1 248 ? 62.554 45.514 34.527 1.00 42.63 227 GLY D O 1
ATOM 7239 N N . SER D 1 249 ? 60.692 44.897 35.633 1.00 37.98 228 SER D N 1
ATOM 7240 C CA . SER D 1 249 ? 61.330 43.802 36.362 1.00 39.53 228 SER D CA 1
ATOM 7241 C C . SER D 1 249 ? 61.451 42.538 35.513 1.00 34.94 228 SER D C 1
ATOM 7242 O O . SER D 1 249 ? 60.661 42.294 34.600 1.00 30.71 228 SER D O 1
ATOM 7245 N N . VAL D 1 250 ? 62.470 41.737 35.809 1.00 35.09 229 VAL D N 1
ATOM 7246 C CA . VAL D 1 250 ? 62.651 40.429 35.182 1.00 34.80 229 VAL D CA 1
ATOM 7247 C C . VAL D 1 250 ? 62.599 39.381 36.287 1.00 39.13 229 VAL D C 1
ATOM 7248 O O . VAL D 1 250 ? 63.496 39.318 37.138 1.00 37.83 229 VAL D O 1
ATOM 7252 N N . VAL D 1 251 ? 61.541 38.568 36.283 1.00 37.91 230 VAL D N 1
ATOM 7253 C CA . VAL D 1 251 ? 61.277 37.583 37.326 1.00 40.74 230 VAL D CA 1
ATOM 7254 C C . VAL D 1 251 ? 61.609 36.208 36.767 1.00 40.84 230 VAL D C 1
ATOM 7255 O O . VAL D 1 251 ? 61.018 35.781 35.766 1.00 34.85 230 VAL D O 1
ATOM 7259 N N . VAL D 1 252 ? 62.542 35.500 37.404 1.00 41.76 231 VAL D N 1
ATOM 7260 C CA . VAL D 1 252 ? 62.890 34.154 36.965 1.00 41.62 231 VAL D CA 1
ATOM 7261 C C . VAL D 1 252 ? 62.693 33.110 38.051 1.00 44.32 231 VAL D C 1
ATOM 7262 O O . VAL D 1 252 ? 62.935 31.925 37.801 1.00 44.64 231 VAL D O 1
ATOM 7266 N N . SER D 1 253 ? 62.224 33.502 39.232 1.00 45.20 232 SER D N 1
ATOM 7267 C CA . SER D 1 253 ? 61.985 32.580 40.331 1.00 47.13 232 SER D CA 1
ATOM 7268 C C . SER D 1 253 ? 60.614 32.851 40.929 1.00 44.59 232 SER D C 1
ATOM 7269 O O . SER D 1 253 ? 60.063 33.946 40.784 1.00 42.17 232 SER D O 1
ATOM 7272 N N . ASP D 1 254 ? 60.075 31.836 41.614 1.00 41.73 233 ASP D N 1
ATOM 7273 C CA . ASP D 1 254 ? 58.766 31.954 42.239 1.00 40.71 233 ASP D CA 1
ATOM 7274 C C . ASP D 1 254 ? 58.703 33.206 43.101 1.00 39.86 233 ASP D C 1
ATOM 7275 O O . ASP D 1 254 ? 59.693 33.615 43.703 1.00 38.87 233 ASP D O 1
ATOM 7280 N N . VAL D 1 255 ? 57.519 33.796 43.183 1.00 40.93 234 VAL D N 1
ATOM 7281 C CA . VAL D 1 255 ? 57.277 34.979 43.992 1.00 40.38 234 VAL D CA 1
ATOM 7282 C C . VAL D 1 255 ? 56.194 34.622 45.000 1.00 42.89 234 VAL D C 1
ATOM 7283 O O . VAL D 1 255 ? 55.090 34.235 44.606 1.00 40.93 234 VAL D O 1
ATOM 7287 N N . PRO D 1 256 ? 56.459 34.726 46.300 1.00 45.74 235 PRO D N 1
ATOM 7288 C CA . PRO D 1 256 ? 55.461 34.349 47.298 1.00 45.96 235 PRO D CA 1
ATOM 7289 C C . PRO D 1 256 ? 54.255 35.267 47.236 1.00 45.59 235 PRO D C 1
ATOM 7290 O O . PRO D 1 256 ? 54.349 36.402 46.741 1.00 45.59 235 PRO D O 1
ATOM 7294 N N . PRO D 1 257 ? 53.111 34.816 47.747 1.00 44.27 236 PRO D N 1
ATOM 7295 C CA . PRO D 1 257 ? 51.918 35.668 47.756 1.00 45.08 236 PRO D CA 1
ATOM 7296 C C . PRO D 1 257 ? 52.172 36.965 48.499 1.00 46.36 236 PRO D C 1
ATOM 7297 O O . PRO D 1 257 ? 52.976 37.025 49.433 1.00 46.61 236 PRO D O 1
ATOM 7301 N N . SER D 1 258 ? 51.473 38.012 48.058 1.00 44.58 237 SER D N 1
ATOM 7302 C CA . SER D 1 258 ? 51.470 39.328 48.692 1.00 46.35 237 SER D CA 1
ATOM 7303 C C . SER D 1 258 ? 52.855 39.959 48.778 1.00 45.41 237 SER D C 1
ATOM 7304 O O . SER D 1 258 ? 53.075 40.858 49.597 1.00 47.10 237 SER D O 1
ATOM 7307 N N . ILE D 1 259 ? 53.789 39.538 47.930 1.00 44.69 238 ILE D N 1
ATOM 7308 C CA . ILE D 1 259 ? 55.130 40.114 47.866 1.00 45.19 238 ILE D CA 1
ATOM 7309 C C . ILE D 1 259 ? 55.226 41.060 46.676 1.00 46.79 238 ILE D C 1
ATOM 7310 O O . ILE D 1 259 ? 54.665 40.789 45.606 1.00 48.93 238 ILE D O 1
ATOM 7315 N N . THR D 1 260 ? 55.948 42.164 46.847 1.00 44.16 239 THR D N 1
ATOM 7316 C CA . THR D 1 260 ? 56.299 43.044 45.738 1.00 44.64 239 THR D CA 1
ATOM 7317 C C . THR D 1 260 ? 57.762 42.826 45.370 1.00 45.44 239 THR D C 1
ATOM 7318 O O . THR D 1 260 ? 58.638 42.845 46.245 1.00 47.99 239 THR D O 1
ATOM 7322 N N . VAL D 1 261 ? 58.024 42.604 44.079 1.00 40.91 240 VAL D N 1
ATOM 7323 C CA . VAL D 1 261 ? 59.379 42.401 43.583 1.00 39.56 240 VAL D CA 1
ATOM 7324 C C . VAL D 1 261 ? 59.703 43.482 42.562 1.00 39.67 240 VAL D C 1
ATOM 7325 O O . VAL D 1 261 ? 58.839 43.939 41.805 1.00 39.80 240 VAL D O 1
ATOM 7329 N N . VAL D 1 262 ? 60.974 43.877 42.541 1.00 38.77 241 VAL D N 1
ATOM 7330 C CA . VAL D 1 262 ? 61.470 44.961 41.701 1.00 38.12 241 VAL D CA 1
ATOM 7331 C C . VAL D 1 262 ? 62.877 44.602 41.253 1.00 39.02 241 VAL D C 1
ATOM 7332 O O . VAL D 1 262 ? 63.641 44.000 42.013 1.00 41.56 241 VAL D O 1
ATOM 7336 N N . GLY D 1 263 ? 63.215 44.944 40.012 1.00 37.08 242 GLY D N 1
ATOM 7337 C CA . GLY D 1 263 ? 64.592 44.939 39.563 1.00 36.81 242 GLY D CA 1
ATOM 7338 C C . GLY D 1 263 ? 64.873 43.915 38.476 1.00 37.47 242 GLY D C 1
ATOM 7339 O O . GLY D 1 263 ? 64.025 43.113 38.076 1.00 34.84 242 GLY D O 1
ATOM 7340 N N . VAL D 1 264 ? 66.108 43.981 37.996 1.00 35.78 243 VAL D N 1
ATOM 7341 C CA . VAL D 1 264 ? 66.625 43.083 36.974 1.00 37.32 243 VAL D CA 1
ATOM 7342 C C . VAL D 1 264 ? 67.895 42.435 37.516 1.00 40.46 243 VAL D C 1
ATOM 7343 O O . VAL D 1 264 ? 68.973 43.033 37.479 1.00 37.28 243 VAL D O 1
ATOM 7347 N N . PRO D 1 265 ? 67.802 41.215 38.073 1.00 41.58 244 PRO D N 1
ATOM 7348 C CA . PRO D 1 265 ? 66.603 40.405 38.331 1.00 43.15 244 PRO D CA 1
ATOM 7349 C C . PRO D 1 265 ? 65.774 40.950 39.486 1.00 42.75 244 PRO D C 1
ATOM 7350 O O . PRO D 1 265 ? 66.260 41.759 40.275 1.00 41.76 244 PRO D O 1
ATOM 7354 N N . ALA D 1 266 ? 64.524 40.521 39.565 1.00 40.49 245 ALA D N 1
ATOM 7355 C CA . ALA D 1 266 ? 63.589 41.071 40.535 1.00 44.19 245 ALA D CA 1
ATOM 7356 C C . ALA D 1 266 ? 63.837 40.484 41.918 1.00 45.52 245 ALA D C 1
ATOM 7357 O O . ALA D 1 266 ? 64.027 39.277 42.069 1.00 46.57 245 ALA D O 1
ATOM 7359 N N . LYS D 1 267 ? 63.826 41.351 42.930 1.00 47.12 246 LYS D N 1
ATOM 7360 C CA . LYS D 1 267 ? 64.034 40.956 44.314 1.00 48.60 246 LYS D CA 1
ATOM 7361 C C . LYS D 1 267 ? 62.879 41.429 45.185 1.00 48.45 246 LYS D C 1
ATOM 7362 O O . LYS D 1 267 ? 62.325 42.512 44.950 1.00 43.60 246 LYS D O 1
ATOM 7365 N N . PRO D 1 268 ? 62.502 40.648 46.197 1.00 50.19 247 PRO D N 1
ATOM 7366 C CA . PRO D 1 268 ? 61.480 41.104 47.143 1.00 47.98 247 PRO D CA 1
ATOM 7367 C C . PRO D 1 268 ? 61.877 42.423 47.788 1.00 52.15 247 PRO D C 1
ATOM 7368 O O . PRO D 1 268 ? 63.032 42.636 48.157 1.00 55.31 247 PRO D O 1
ATOM 7372 N N . VAL D 1 269 ? 60.901 43.316 47.907 1.00 52.51 248 VAL D N 1
ATOM 7373 C CA . VAL D 1 269 ? 61.111 44.629 48.480 1.00 54.43 248 VAL D CA 1
ATOM 7374 C C . VAL D 1 269 ? 59.953 44.940 49.412 1.00 57.66 248 VAL D C 1
ATOM 7375 O O . VAL D 1 269 ? 59.941 45.991 50.052 1.00 60.98 248 VAL D O 1
ATOM 7378 N N . PRO D 1 276 ? 46.036 45.030 44.918 1.00 51.77 255 PRO D N 1
ATOM 7379 C CA . PRO D 1 276 ? 47.160 45.284 44.005 1.00 53.52 255 PRO D CA 1
ATOM 7380 C C . PRO D 1 276 ? 46.722 45.403 42.548 1.00 54.44 255 PRO D C 1
ATOM 7381 O O . PRO D 1 276 ? 47.027 46.429 41.936 1.00 53.38 255 PRO D O 1
ATOM 7385 N N . ALA D 1 278 ? 43.801 45.817 41.892 1.00 48.02 257 ALA D N 1
ATOM 7386 C CA . ALA D 1 278 ? 42.752 46.796 42.170 1.00 50.70 257 ALA D CA 1
ATOM 7387 C C . ALA D 1 278 ? 43.309 48.188 42.461 1.00 50.22 257 ALA D C 1
ATOM 7388 O O . ALA D 1 278 ? 42.836 49.167 41.902 1.00 47.29 257 ALA D O 1
ATOM 7390 N N . ASP D 1 279 ? 44.351 48.271 43.296 1.00 54.90 258 ASP D N 1
ATOM 7391 C CA . ASP D 1 279 ? 44.862 49.576 43.715 1.00 54.03 258 ASP D CA 1
ATOM 7392 C C . ASP D 1 279 ? 45.714 50.244 42.634 1.00 52.70 258 ASP D C 1
ATOM 7393 O O . ASP D 1 279 ? 45.764 51.482 42.567 1.00 52.07 258 ASP D O 1
ATOM 7395 N N . MET D 1 280 ? 46.410 49.449 41.813 1.00 48.88 259 MET D N 1
ATOM 7396 C CA . MET D 1 280 ? 47.168 49.937 40.655 1.00 46.82 259 MET D CA 1
ATOM 7397 C C . MET D 1 280 ? 48.219 50.982 41.041 1.00 47.93 259 MET D C 1
ATOM 7398 O O . MET D 1 280 ? 48.487 51.930 40.290 1.00 43.26 259 MET D O 1
ATOM 7403 N N . ASP D 1 281 ? 48.842 50.800 42.207 1.00 48.10 260 ASP D N 1
ATOM 7404 C CA . ASP D 1 281 ? 49.933 51.670 42.620 1.00 46.87 260 ASP D CA 1
ATOM 7405 C C . ASP D 1 281 ? 51.205 51.177 41.944 1.00 47.88 260 ASP D C 1
ATOM 7406 O O . ASP D 1 281 ? 51.660 50.063 42.206 1.00 48.83 260 ASP D O 1
ATOM 7407 N N . GLN D 1 282 ? 51.794 52.012 41.094 1.00 48.33 261 GLN D N 1
ATOM 7408 C CA . GLN D 1 282 ? 52.929 51.595 40.282 1.00 45.39 261 GLN D CA 1
ATOM 7409 C C . GLN D 1 282 ? 54.274 51.912 40.923 1.00 46.03 261 GLN D C 1
ATOM 7410 O O . GLN D 1 282 ? 55.307 51.619 40.316 1.00 43.59 261 GLN D O 1
ATOM 7416 N N . ASN D 1 283 ? 54.283 52.497 42.123 1.00 48.46 262 ASN D N 1
ATOM 7417 C CA . ASN D 1 283 ? 55.534 52.847 42.786 1.00 49.03 262 ASN D CA 1
ATOM 7418 C C . ASN D 1 283 ? 56.410 51.613 42.973 1.00 51.42 262 ASN D C 1
ATOM 7419 O O . ASN D 1 283 ? 55.923 50.526 43.303 1.00 52.22 262 ASN D O 1
ATOM 7421 N N . ILE D 1 284 ? 57.707 51.776 42.720 1.00 49.62 263 ILE D N 1
ATOM 7422 C CA . ILE D 1 284 ? 58.651 50.683 42.886 1.00 51.84 263 ILE D CA 1
ATOM 7423 C C . ILE D 1 284 ? 59.859 51.123 43.712 1.00 55.22 263 ILE D C 1
ATOM 7424 O O . ILE D 1 284 ? 60.792 50.338 43.921 1.00 56.02 263 ILE D O 1
ATOM 7428 N N . ASN E 1 25 ? 6.229 25.610 49.402 1.00 57.32 4 ASN E N 1
ATOM 7429 C CA . ASN E 1 25 ? 7.197 25.330 48.349 1.00 56.45 4 ASN E CA 1
ATOM 7430 C C . ASN E 1 25 ? 7.497 26.558 47.484 1.00 57.52 4 ASN E C 1
ATOM 7431 O O . ASN E 1 25 ? 7.053 27.673 47.790 1.00 61.06 4 ASN E O 1
ATOM 7436 N N . HIS E 1 26 ? 8.242 26.357 46.393 1.00 54.52 5 HIS E N 1
ATOM 7437 C CA . HIS E 1 26 ? 8.620 27.477 45.533 1.00 52.64 5 HIS E CA 1
ATOM 7438 C C . HIS E 1 26 ? 7.483 27.957 44.647 1.00 54.94 5 HIS E C 1
ATOM 7439 O O . HIS E 1 26 ? 7.620 29.010 44.015 1.00 56.95 5 HIS E O 1
ATOM 7446 N N . LEU E 1 27 ? 6.383 27.215 44.564 1.00 56.74 6 LEU E N 1
ATOM 7447 C CA . LEU E 1 27 ? 5.232 27.650 43.789 1.00 59.24 6 LEU E CA 1
ATOM 7448 C C . LEU E 1 27 ? 4.212 28.427 44.619 1.00 63.79 6 LEU E C 1
ATOM 7449 O O . LEU E 1 27 ? 3.193 28.858 44.071 1.00 64.84 6 LEU E O 1
ATOM 7454 N N . ASN E 1 28 ? 4.450 28.610 45.918 1.00 65.63 7 ASN E N 1
ATOM 7455 C CA . ASN E 1 28 ? 3.562 29.423 46.749 1.00 65.98 7 ASN E CA 1
ATOM 7456 C C . ASN E 1 28 ? 4.375 30.357 47.642 1.00 67.77 7 ASN E C 1
ATOM 7457 O O . ASN E 1 28 ? 4.246 30.344 48.863 1.00 70.02 7 ASN E O 1
ATOM 7462 N N . PHE E 1 32 ? 10.863 32.408 48.880 1.00 56.91 11 PHE E N 1
ATOM 7463 C CA . PHE E 1 32 ? 11.193 30.996 49.048 1.00 56.90 11 PHE E CA 1
ATOM 7464 C C . PHE E 1 32 ? 12.685 30.777 48.896 1.00 54.69 11 PHE E C 1
ATOM 7465 O O . PHE E 1 32 ? 13.284 31.180 47.895 1.00 56.75 11 PHE E O 1
ATOM 7473 N N . ASP E 1 33 ? 13.275 30.116 49.884 1.00 52.34 12 ASP E N 1
ATOM 7474 C CA . ASP E 1 33 ? 14.693 29.783 49.886 1.00 50.10 12 ASP E CA 1
ATOM 7475 C C . ASP E 1 33 ? 14.816 28.274 49.716 1.00 46.22 12 ASP E C 1
ATOM 7476 O O . ASP E 1 33 ? 14.447 27.512 50.617 1.00 41.98 12 ASP E O 1
ATOM 7481 N N . LEU E 1 34 ? 15.328 27.851 48.559 1.00 44.21 13 LEU E N 1
ATOM 7482 C CA . LEU E 1 34 ? 15.507 26.429 48.292 1.00 42.55 13 LEU E CA 1
ATOM 7483 C C . LEU E 1 34 ? 16.483 25.807 49.285 1.00 39.28 13 LEU E C 1
ATOM 7484 O O . LEU E 1 34 ? 16.167 24.810 49.944 1.00 39.95 13 LEU E O 1
ATOM 7489 N N . TRP E 1 35 ? 17.656 26.421 49.443 1.00 40.48 14 TRP E N 1
ATOM 7490 C CA . TRP E 1 35 ? 18.678 25.889 50.340 1.00 41.79 14 TRP E CA 1
ATOM 7491 C C . TRP E 1 35 ? 18.156 25.770 51.765 1.00 42.45 14 TRP E C 1
ATOM 7492 O O . TRP E 1 35 ? 18.454 24.791 52.463 1.00 41.72 14 TRP E O 1
ATOM 7503 N N . HIS E 1 36 ? 17.364 26.751 52.215 1.00 42.30 15 HIS E N 1
ATOM 7504 C CA . HIS E 1 36 ? 16.858 26.695 53.580 1.00 42.23 15 HIS E CA 1
ATOM 7505 C C . HIS E 1 36 ? 15.854 25.566 53.753 1.00 40.13 15 HIS E C 1
ATOM 7506 O O . HIS E 1 36 ? 15.837 24.899 54.794 1.00 39.06 15 HIS E O 1
ATOM 7513 N N . THR E 1 37 ? 15.013 25.333 52.742 1.00 41.77 16 THR E N 1
ATOM 7514 C CA . THR E 1 37 ? 14.044 24.246 52.824 1.00 43.19 16 THR E CA 1
ATOM 7515 C C . THR E 1 37 ? 14.733 22.887 52.841 1.00 38.20 16 THR E C 1
ATOM 7516 O O . THR E 1 37 ? 14.332 21.995 53.591 1.00 37.94 16 THR E O 1
ATOM 7520 N N . ILE E 1 38 ? 15.784 22.724 52.038 1.00 37.11 17 ILE E N 1
ATOM 7521 C CA . ILE E 1 38 ? 16.512 21.458 52.024 1.00 38.79 17 ILE E CA 1
ATOM 7522 C C . ILE E 1 38 ? 17.122 21.185 53.392 1.00 39.41 17 ILE E C 1
ATOM 7523 O O . ILE E 1 38 ? 17.095 20.050 53.881 1.00 39.23 17 ILE E O 1
ATOM 7528 N N . ARG E 1 39 ? 17.665 22.225 54.040 1.00 40.85 18 ARG E N 1
ATOM 7529 C CA . ARG E 1 39 ? 18.225 22.051 55.379 1.00 40.51 18 ARG E CA 1
ATOM 7530 C C . ARG E 1 39 ? 17.157 21.592 56.360 1.00 41.72 18 ARG E C 1
ATOM 7531 O O . ARG E 1 39 ? 17.406 20.714 57.193 1.00 40.39 18 ARG E O 1
ATOM 7539 N N . GLU E 1 40 ? 15.951 22.145 56.253 1.00 43.98 19 GLU E N 1
ATOM 7540 C CA . GLU E 1 40 ? 14.887 21.777 57.180 1.00 43.95 19 GLU E CA 1
ATOM 7541 C C . GLU E 1 40 ? 14.437 20.340 56.948 1.00 42.35 19 GLU E C 1
ATOM 7542 O O . GLU E 1 40 ? 14.259 19.569 57.902 1.00 39.77 19 GLU E O 1
ATOM 7544 N N . GLU E 1 41 ? 14.245 19.962 55.681 1.00 41.01 20 GLU E N 1
ATOM 7545 C CA . GLU E 1 41 ? 13.909 18.578 55.367 1.00 41.39 20 GLU E CA 1
ATOM 7546 C C . GLU E 1 41 ? 14.970 17.623 55.897 1.00 39.17 20 GLU E C 1
ATOM 7547 O O . GLU E 1 41 ? 14.646 16.572 56.462 1.00 38.69 20 GLU E O 1
ATOM 7553 N N . THR E 1 42 ? 16.246 17.988 55.737 1.00 40.28 21 THR E N 1
ATOM 7554 C CA . THR E 1 42 ? 17.337 17.085 56.084 1.00 40.59 21 THR E CA 1
ATOM 7555 C C . THR E 1 42 ? 17.501 16.940 57.593 1.00 43.35 21 THR E C 1
ATOM 7556 O O . THR E 1 42 ? 17.671 15.823 58.093 1.00 43.47 21 THR E O 1
ATOM 7560 N N . ALA E 1 43 ? 17.412 18.042 58.344 1.00 45.44 22 ALA E N 1
ATOM 7561 C CA . ALA E 1 43 ? 17.501 17.926 59.799 1.00 44.96 22 ALA E CA 1
ATOM 7562 C C . ALA E 1 43 ? 16.385 17.038 60.345 1.00 43.68 22 ALA E C 1
ATOM 7563 O O . ALA E 1 43 ? 16.605 16.253 61.273 1.00 42.69 22 ALA E O 1
ATOM 7565 N N . ALA E 1 44 ? 15.186 17.132 59.764 1.00 42.56 23 ALA E N 1
ATOM 7566 C CA . ALA E 1 44 ? 14.094 16.250 60.157 1.00 42.30 23 ALA E CA 1
ATOM 7567 C C . ALA E 1 44 ? 14.424 14.792 59.845 1.00 42.39 23 ALA E C 1
ATOM 7568 O O . ALA E 1 44 ? 14.214 13.899 60.677 1.00 42.58 23 ALA E O 1
ATOM 7570 N N . ALA E 1 45 ? 14.934 14.528 58.637 1.00 43.43 24 ALA E N 1
ATOM 7571 C CA . ALA E 1 45 ? 15.295 13.158 58.278 1.00 40.48 24 ALA E CA 1
ATOM 7572 C C . ALA E 1 45 ? 16.372 12.613 59.208 1.00 41.04 24 ALA E C 1
ATOM 7573 O O . ALA E 1 45 ? 16.312 11.450 59.622 1.00 44.13 24 ALA E O 1
ATOM 7575 N N . ALA E 1 46 ? 17.371 13.437 59.536 1.00 39.88 25 ALA E N 1
ATOM 7576 C CA . ALA E 1 46 ? 18.434 13.008 60.445 1.00 40.41 25 ALA E CA 1
ATOM 7577 C C . ALA E 1 46 ? 17.885 12.672 61.824 1.00 41.47 25 ALA E C 1
ATOM 7578 O O . ALA E 1 46 ? 18.325 11.707 62.465 1.00 39.23 25 ALA E O 1
ATOM 7580 N N . ALA E 1 47 ? 16.931 13.471 62.306 1.00 42.61 26 ALA E N 1
ATOM 7581 C CA . ALA E 1 47 ? 16.336 13.204 63.609 1.00 45.72 26 ALA E CA 1
ATOM 7582 C C . ALA E 1 47 ? 15.522 11.920 63.598 1.00 47.28 26 ALA E C 1
ATOM 7583 O O . ALA E 1 47 ? 15.497 11.196 64.600 1.00 50.41 26 ALA E O 1
ATOM 7585 N N . ALA E 1 48 ? 14.872 11.610 62.477 1.00 48.31 27 ALA E N 1
ATOM 7586 C CA . ALA E 1 48 ? 14.030 10.422 62.387 1.00 49.04 27 ALA E CA 1
ATOM 7587 C C . ALA E 1 48 ? 14.797 9.137 62.078 1.00 47.54 27 ALA E C 1
ATOM 7588 O O . ALA E 1 48 ? 14.253 8.048 62.312 1.00 46.65 27 ALA E O 1
ATOM 7590 N N . GLU E 1 49 ? 16.005 9.218 61.509 1.00 42.81 28 GLU E N 1
ATOM 7591 C CA . GLU E 1 49 ? 16.730 8.025 61.053 1.00 44.62 28 GLU E CA 1
ATOM 7592 C C . GLU E 1 49 ? 18.168 8.052 61.560 1.00 43.69 28 GLU E C 1
ATOM 7593 O O . GLU E 1 49 ? 19.083 8.550 60.882 1.00 37.79 28 GLU E O 1
ATOM 7599 N N . PRO E 1 50 ? 18.402 7.532 62.767 1.00 45.69 29 PRO E N 1
ATOM 7600 C CA . PRO E 1 50 ? 19.767 7.532 63.317 1.00 45.68 29 PRO E CA 1
ATOM 7601 C C . PRO E 1 50 ? 20.779 6.804 62.451 1.00 45.49 29 PRO E C 1
ATOM 7602 O O . PRO E 1 50 ? 21.969 7.144 62.507 1.00 45.06 29 PRO E O 1
ATOM 7606 N N . MET E 1 51 ? 20.346 5.802 61.675 1.00 46.75 30 MET E N 1
ATOM 7607 C CA . MET E 1 51 ? 21.231 5.134 60.724 1.00 48.46 30 MET E CA 1
ATOM 7608 C C . MET E 1 51 ? 21.913 6.122 59.786 1.00 45.41 30 MET E C 1
ATOM 7609 O O . MET E 1 51 ? 23.059 5.906 59.381 1.00 44.69 30 MET E O 1
ATOM 7613 N N . LEU E 1 52 ? 21.225 7.203 59.422 1.00 42.32 31 LEU E N 1
ATOM 7614 C CA . LEU E 1 52 ? 21.687 8.119 58.385 1.00 39.68 31 LEU E CA 1
ATOM 7615 C C . LEU E 1 52 ? 22.074 9.486 58.928 1.00 40.86 31 LEU E C 1
ATOM 7616 O O . LEU E 1 52 ? 22.390 10.392 58.139 1.00 40.89 31 LEU E O 1
ATOM 7621 N N . ALA E 1 53 ? 22.079 9.652 60.253 1.00 38.63 32 ALA E N 1
ATOM 7622 C CA . ALA E 1 53 ? 22.248 10.982 60.829 1.00 38.22 32 ALA E CA 1
ATOM 7623 C C . ALA E 1 53 ? 23.589 11.580 60.435 1.00 35.86 32 ALA E C 1
ATOM 7624 O O . ALA E 1 53 ? 23.667 12.741 60.014 1.00 35.36 32 ALA E O 1
ATOM 7626 N N . SER E 1 54 ? 24.653 10.786 60.518 1.00 34.86 33 SER E N 1
ATOM 7627 C CA . SER E 1 54 ? 25.969 11.334 60.238 1.00 37.24 33 SER E CA 1
ATOM 7628 C C . SER E 1 54 ? 26.197 11.516 58.743 1.00 37.48 33 SER E C 1
ATOM 7629 O O . SER E 1 54 ? 26.876 12.466 58.344 1.00 39.91 33 SER E O 1
ATOM 7632 N N . PHE E 1 55 ? 25.587 10.665 57.913 1.00 36.06 34 PHE E N 1
ATOM 7633 C CA . PHE E 1 55 ? 25.585 10.877 56.464 1.00 37.28 34 PHE E CA 1
ATOM 7634 C C . PHE E 1 55 ? 24.907 12.196 56.098 1.00 35.68 34 PHE E C 1
ATOM 7635 O O . PHE E 1 55 ? 25.469 13.015 55.363 1.00 33.56 34 PHE E O 1
ATOM 7643 N N . LEU E 1 56 ? 23.714 12.437 56.642 1.00 35.82 35 LEU E N 1
ATOM 7644 C CA . LEU E 1 56 ? 23.012 13.675 56.341 1.00 36.79 35 LEU E CA 1
ATOM 7645 C C . LEU E 1 56 ? 23.772 14.881 56.871 1.00 37.17 35 LEU E C 1
ATOM 7646 O O . LEU E 1 56 ? 23.840 15.923 56.206 1.00 34.84 35 LEU E O 1
ATOM 7651 N N . HIS E 1 57 ? 24.376 14.751 58.055 1.00 38.04 36 HIS E N 1
ATOM 7652 C CA . HIS E 1 57 ? 25.119 15.868 58.630 1.00 38.24 36 HIS E CA 1
ATOM 7653 C C . HIS E 1 57 ? 26.377 16.178 57.826 1.00 38.08 36 HIS E C 1
ATOM 7654 O O . HIS E 1 57 ? 26.692 17.350 57.582 1.00 42.45 36 HIS E O 1
ATOM 7661 N N . GLN E 1 58 ? 27.098 15.143 57.387 1.00 35.33 37 GLN E N 1
ATOM 7662 C CA . GLN E 1 58 ? 28.342 15.354 56.656 1.00 37.08 37 GLN E CA 1
ATOM 7663 C C . GLN E 1 58 ? 28.100 15.756 55.204 1.00 36.23 37 GLN E C 1
ATOM 7664 O O . GLN E 1 58 ? 28.929 16.458 54.617 1.00 36.28 37 GLN E O 1
ATOM 7668 N N . THR E 1 59 ? 27.007 15.290 54.601 1.00 34.68 38 THR E N 1
ATOM 7669 C CA . THR E 1 59 ? 26.685 15.608 53.215 1.00 34.22 38 THR E CA 1
ATOM 7670 C C . THR E 1 59 ? 25.906 16.919 53.073 1.00 35.49 38 THR E C 1
ATOM 7671 O O . THR E 1 59 ? 26.099 17.642 52.090 1.00 35.66 38 THR E O 1
ATOM 7675 N N . VAL E 1 60 ? 25.021 17.240 54.020 1.00 33.78 39 VAL E N 1
ATOM 7676 C CA . VAL E 1 60 ? 24.162 18.414 53.875 1.00 33.87 39 VAL E CA 1
ATOM 7677 C C . VAL E 1 60 ? 24.429 19.445 54.971 1.00 38.05 39 VAL E C 1
ATOM 7678 O O . VAL E 1 60 ? 24.865 20.569 54.691 1.00 38.82 39 VAL E O 1
ATOM 7682 N N . LEU E 1 61 ? 24.182 19.070 56.231 1.00 39.40 40 LEU E N 1
ATOM 7683 C CA . LEU E 1 61 ? 24.008 20.086 57.271 1.00 41.60 40 LEU E CA 1
ATOM 7684 C C . LEU E 1 61 ? 25.303 20.830 57.598 1.00 42.73 40 LEU E C 1
ATOM 7685 O O . LEU E 1 61 ? 25.265 22.040 57.860 1.00 41.49 40 LEU E O 1
ATOM 7690 N N . ARG E 1 62 ? 26.457 20.163 57.523 1.00 42.60 41 ARG E N 1
ATOM 7691 C CA . ARG E 1 62 ? 27.714 20.838 57.820 1.00 42.80 41 ARG E CA 1
ATOM 7692 C C . ARG E 1 62 ? 28.145 21.802 56.719 1.00 46.22 41 ARG E C 1
ATOM 7693 O O . ARG E 1 62 ? 29.112 22.548 56.921 1.00 47.62 41 ARG E O 1
ATOM 7695 N N . HIS E 1 63 ? 27.452 21.828 55.583 1.00 43.94 42 HIS E N 1
ATOM 7696 C CA . HIS E 1 63 ? 27.818 22.704 54.478 1.00 43.57 42 HIS E CA 1
ATOM 7697 C C . HIS E 1 63 ? 27.045 24.015 54.544 1.00 41.95 42 HIS E C 1
ATOM 7698 O O . HIS E 1 63 ? 25.996 24.115 55.183 1.00 38.26 42 HIS E O 1
ATOM 7705 N N . GLU E 1 64 ? 27.581 25.027 53.855 1.00 44.14 43 GLU E N 1
ATOM 7706 C CA . GLU E 1 64 ? 26.992 26.359 53.850 1.00 46.11 43 GLU E CA 1
ATOM 7707 C C . GLU E 1 64 ? 26.220 26.683 52.575 1.00 47.01 43 GLU E C 1
ATOM 7708 O O . GLU E 1 64 ? 25.588 27.739 52.504 1.00 47.88 43 GLU E O 1
ATOM 7710 N N . SER E 1 65 ? 26.247 25.818 51.567 1.00 44.89 44 SER E N 1
ATOM 7711 C CA . SER E 1 65 ? 25.568 26.132 50.320 1.00 44.21 44 SER E CA 1
ATOM 7712 C C . SER E 1 65 ? 25.190 24.841 49.622 1.00 43.20 44 SER E C 1
ATOM 7713 O O . SER E 1 65 ? 25.828 23.805 49.809 1.00 41.65 44 SER E O 1
ATOM 7716 N N . LEU E 1 66 ? 24.160 24.932 48.781 1.00 42.69 45 LEU E N 1
ATOM 7717 C CA . LEU E 1 66 ? 23.722 23.777 48.010 1.00 41.21 45 LEU E CA 1
ATOM 7718 C C . LEU E 1 66 ? 24.834 23.255 47.103 1.00 40.91 45 LEU E C 1
ATOM 7719 O O . LEU E 1 66 ? 25.020 22.038 46.970 1.00 41.48 45 LEU E O 1
ATOM 7724 N N . GLY E 1 67 ? 25.599 24.157 46.487 1.00 36.56 46 GLY E N 1
ATOM 7725 C CA . GLY E 1 67 ? 26.676 23.721 45.613 1.00 36.88 46 GLY E CA 1
ATOM 7726 C C . GLY E 1 67 ? 27.723 22.900 46.344 1.00 37.41 46 GLY E C 1
ATOM 7727 O O . GLY E 1 67 ? 28.268 21.932 45.801 1.00 34.89 46 GLY E O 1
ATOM 7728 N N . SER E 1 68 ? 28.027 23.275 47.585 1.00 36.89 47 SER E N 1
ATOM 7729 C CA . SER E 1 68 ? 28.996 22.494 48.337 1.00 37.74 47 SER E CA 1
ATOM 7730 C C . SER E 1 68 ? 28.435 21.113 48.671 1.00 36.17 47 SER E C 1
ATOM 7731 O O . SER E 1 68 ? 29.145 20.112 48.553 1.00 33.11 47 SER E O 1
ATOM 7734 N N . VAL E 1 69 ? 27.138 21.037 48.996 1.00 36.45 48 VAL E N 1
ATOM 7735 C CA . VAL E 1 69 ? 26.487 19.752 49.238 1.00 33.34 48 VAL E CA 1
ATOM 7736 C C . VAL E 1 69 ? 26.559 18.877 47.996 1.00 34.24 48 VAL E C 1
ATOM 7737 O O . VAL E 1 69 ? 26.871 17.679 48.073 1.00 30.54 48 VAL E O 1
ATOM 7741 N N . LEU E 1 70 ? 26.228 19.457 46.838 1.00 32.47 49 LEU E N 1
ATOM 7742 C CA . LEU E 1 70 ? 26.215 18.704 45.588 1.00 34.23 49 LEU E CA 1
ATOM 7743 C C . LEU E 1 70 ? 27.596 18.171 45.251 1.00 33.72 49 LEU E C 1
ATOM 7744 O O . LEU E 1 70 ? 27.740 17.017 44.832 1.00 32.51 49 LEU E O 1
ATOM 7749 N N . ALA E 1 71 ? 28.619 19.010 45.394 1.00 34.52 50 ALA E N 1
ATOM 7750 C CA . ALA E 1 71 ? 29.983 18.562 45.145 1.00 32.46 50 ALA E CA 1
ATOM 7751 C C . ALA E 1 71 ? 30.346 17.414 46.068 1.00 31.85 50 ALA E C 1
ATOM 7752 O O . ALA E 1 71 ? 30.984 16.443 45.644 1.00 31.42 50 ALA E O 1
ATOM 7754 N N . TYR E 1 72 ? 29.950 17.510 47.337 1.00 32.17 51 TYR E N 1
ATOM 7755 C CA . TYR E 1 72 ? 30.257 16.445 48.280 1.00 31.68 51 TYR E CA 1
ATOM 7756 C C . TYR E 1 72 ? 29.547 15.156 47.883 1.00 29.25 51 TYR E C 1
ATOM 7757 O O . TYR E 1 72 ? 30.164 14.087 47.795 1.00 24.80 51 TYR E O 1
ATOM 7766 N N . HIS E 1 73 ? 28.249 15.242 47.623 1.00 29.85 52 HIS E N 1
ATOM 7767 C CA . HIS E 1 73 ? 27.495 14.024 47.347 1.00 28.51 52 HIS E CA 1
ATOM 7768 C C . HIS E 1 73 ? 27.935 13.395 46.030 1.00 30.44 52 HIS E C 1
ATOM 7769 O O . HIS E 1 73 ? 28.115 12.176 45.954 1.00 30.53 52 HIS E O 1
ATOM 7776 N N . LEU E 1 74 ? 28.145 14.210 44.990 1.00 31.34 53 LEU E N 1
ATOM 7777 C CA . LEU E 1 74 ? 28.612 13.665 43.717 1.00 28.14 53 LEU E CA 1
ATOM 7778 C C . LEU E 1 74 ? 29.967 12.980 43.865 1.00 27.76 53 LEU E C 1
ATOM 7779 O O . LEU E 1 74 ? 30.202 11.926 43.263 1.00 26.94 53 LEU E O 1
ATOM 7784 N N . SER E 1 75 ? 30.887 13.564 44.649 1.00 27.49 54 SER E N 1
ATOM 7785 C CA . SER E 1 75 ? 32.179 12.907 44.822 1.00 30.39 54 SER E CA 1
ATOM 7786 C C . SER E 1 75 ? 32.041 11.613 45.616 1.00 31.71 54 SER E C 1
ATOM 7787 O O . SER E 1 75 ? 32.789 10.658 45.373 1.00 32.88 54 SER E O 1
ATOM 7790 N N . SER E 1 76 ? 31.108 11.571 46.568 1.00 29.60 55 SER E N 1
ATOM 7791 C CA . SER E 1 76 ? 30.760 10.320 47.236 1.00 32.42 55 SER E CA 1
ATOM 7792 C C . SER E 1 76 ? 30.375 9.230 46.232 1.00 34.10 55 SER E C 1
ATOM 7793 O O . SER E 1 76 ? 30.779 8.071 46.380 1.00 31.35 55 SER E O 1
ATOM 7796 N N . LYS E 1 77 ? 29.569 9.586 45.220 1.00 32.14 56 LYS E N 1
ATOM 7797 C CA . LYS E 1 77 ? 29.063 8.611 44.245 1.00 32.41 56 LYS E CA 1
ATOM 7798 C C . LYS E 1 77 ? 30.150 8.155 43.280 1.00 29.75 56 LYS E C 1
ATOM 7799 O O . LYS E 1 77 ? 30.205 6.980 42.909 1.00 28.73 56 LYS E O 1
ATOM 7805 N N . LEU E 1 78 ? 30.971 9.083 42.796 1.00 27.59 57 LEU E N 1
ATOM 7806 C CA . LEU E 1 78 ? 31.860 8.784 41.686 1.00 28.66 57 LEU E CA 1
ATOM 7807 C C . LEU E 1 78 ? 33.297 8.555 42.132 1.00 33.23 57 LEU E C 1
ATOM 7808 O O . LEU E 1 78 ? 34.125 8.148 41.311 1.00 35.12 57 LEU E O 1
ATOM 7813 N N . GLY E 1 79 ? 33.614 8.813 43.398 1.00 33.49 58 GLY E N 1
ATOM 7814 C CA . GLY E 1 79 ? 34.954 8.533 43.875 1.00 35.36 58 GLY E CA 1
ATOM 7815 C C . GLY E 1 79 ? 35.290 7.063 43.739 1.00 37.45 58 GLY E C 1
ATOM 7816 O O . GLY E 1 79 ? 34.413 6.202 43.714 1.00 38.06 58 GLY E O 1
ATOM 7817 N N . SER E 1 80 ? 36.581 6.781 43.623 1.00 39.26 59 SER E N 1
ATOM 7818 C CA . SER E 1 80 ? 37.061 5.425 43.398 1.00 41.32 59 SER E CA 1
ATOM 7819 C C . SER E 1 80 ? 38.497 5.348 43.901 1.00 46.56 59 SER E C 1
ATOM 7820 O O . SER E 1 80 ? 39.069 6.363 44.323 1.00 43.49 59 SER E O 1
ATOM 7823 N N . PRO E 1 81 ? 39.104 4.153 43.908 1.00 50.15 60 PRO E N 1
ATOM 7824 C CA . PRO E 1 81 ? 40.530 4.095 44.282 1.00 52.92 60 PRO E CA 1
ATOM 7825 C C . PRO E 1 81 ? 41.412 4.975 43.403 1.00 52.30 60 PRO E C 1
ATOM 7826 O O . PRO E 1 81 ? 42.273 5.691 43.921 1.00 52.57 60 PRO E O 1
ATOM 7830 N N . ILE E 1 82 ? 41.227 4.936 42.083 1.00 52.42 61 ILE E N 1
ATOM 7831 C CA . ILE E 1 82 ? 41.940 5.856 41.193 1.00 53.70 61 ILE E CA 1
ATOM 7832 C C . ILE E 1 82 ? 41.698 7.315 41.591 1.00 55.30 61 ILE E C 1
ATOM 7833 O O . ILE E 1 82 ? 42.638 8.109 41.725 1.00 56.79 61 ILE E O 1
ATOM 7836 N N . MET E 1 83 ? 40.437 7.693 41.762 1.00 52.68 62 MET E N 1
ATOM 7837 C CA . MET E 1 83 ? 40.018 9.090 41.886 1.00 48.95 62 MET E CA 1
ATOM 7838 C C . MET E 1 83 ? 39.485 9.351 43.298 1.00 46.78 62 MET E C 1
ATOM 7839 O O . MET E 1 83 ? 38.297 9.174 43.568 1.00 45.16 62 MET E O 1
ATOM 7844 N N . ASP E 1 84 ? 40.380 9.809 44.180 1.00 46.61 63 ASP E N 1
ATOM 7845 C CA . ASP E 1 84 ? 40.084 10.093 45.587 1.00 49.00 63 ASP E CA 1
ATOM 7846 C C . ASP E 1 84 ? 38.865 10.996 45.746 1.00 46.05 63 ASP E C 1
ATOM 7847 O O . ASP E 1 84 ? 38.701 11.972 45.013 1.00 46.97 63 ASP E O 1
ATOM 7852 N N . VAL E 1 85 ? 38.007 10.676 46.720 1.00 42.10 64 VAL E N 1
ATOM 7853 C CA . VAL E 1 85 ? 36.830 11.515 46.946 1.00 39.35 64 VAL E CA 1
ATOM 7854 C C . VAL E 1 85 ? 37.227 12.944 47.292 1.00 37.09 64 VAL E C 1
ATOM 7855 O O . VAL E 1 85 ? 36.521 13.894 46.929 1.00 36.75 64 VAL E O 1
ATOM 7859 N N . ARG E 1 86 ? 38.348 13.129 47.997 1.00 34.89 65 ARG E N 1
ATOM 7860 C CA . ARG E 1 86 ? 38.785 14.480 48.321 1.00 35.99 65 ARG E CA 1
ATOM 7861 C C . ARG E 1 86 ? 39.191 15.228 47.064 1.00 36.99 65 ARG E C 1
ATOM 7862 O O . ARG E 1 86 ? 38.788 16.380 46.857 1.00 38.22 65 ARG E O 1
ATOM 7870 N N . ALA E 1 87 ? 39.976 14.573 46.203 1.00 38.62 66 ALA E N 1
ATOM 7871 C CA . ALA E 1 87 ? 40.389 15.207 44.957 1.00 41.65 66 ALA E CA 1
ATOM 7872 C C . ALA E 1 87 ? 39.175 15.535 44.091 1.00 39.55 66 ALA E C 1
ATOM 7873 O O . ALA E 1 87 ? 39.078 16.630 43.524 1.00 41.62 66 ALA E O 1
ATOM 7875 N N . LEU E 1 88 ? 38.243 14.591 43.973 1.00 36.74 67 LEU E N 1
ATOM 7876 C CA . LEU E 1 88 ? 37.020 14.854 43.221 1.00 36.53 67 LEU E CA 1
ATOM 7877 C C . LEU E 1 88 ? 36.210 15.979 43.855 1.00 34.12 67 LEU E C 1
ATOM 7878 O O . LEU E 1 88 ? 35.705 16.867 43.156 1.00 34.90 67 LEU E O 1
ATOM 7883 N N . PHE E 1 89 ? 36.119 15.985 45.169 1.00 31.47 68 PHE E N 1
ATOM 7884 C CA . PHE E 1 89 ? 35.322 17.018 45.858 1.00 34.21 68 PHE E CA 1
ATOM 7885 C C . PHE E 1 89 ? 35.873 18.423 45.578 1.00 37.18 68 PHE E C 1
ATOM 7886 O O . PHE E 1 89 ? 35.116 19.303 45.298 1.00 34.62 68 PHE E O 1
ATOM 7894 N N . GLU E 1 90 ? 37.185 18.581 45.636 1.00 41.76 69 GLU E N 1
ATOM 7895 C CA . GLU E 1 90 ? 37.862 19.873 45.386 1.00 43.02 69 GLU E CA 1
ATOM 7896 C C . GLU E 1 90 ? 37.602 20.270 43.935 1.00 39.82 69 GLU E C 1
ATOM 7897 O O . GLU E 1 90 ? 37.236 21.382 43.697 1.00 38.52 69 GLU E O 1
ATOM 7903 N N . ILE E 1 91 ? 37.767 19.341 43.011 1.00 42.52 70 ILE E N 1
ATOM 7904 C CA . ILE E 1 91 ? 37.517 19.674 41.610 1.00 43.73 70 ILE E CA 1
ATOM 7905 C C . ILE E 1 91 ? 36.071 20.113 41.420 1.00 43.65 70 ILE E C 1
ATOM 7906 O O . ILE E 1 91 ? 35.788 21.141 40.794 1.00 43.96 70 ILE E O 1
ATOM 7911 N N . TYR E 1 92 ? 35.136 19.354 41.996 1.00 43.52 71 TYR E N 1
ATOM 7912 C CA . TYR E 1 92 ? 33.720 19.677 41.868 1.00 39.84 71 TYR E CA 1
ATOM 7913 C C . TYR E 1 92 ? 33.384 21.014 42.519 1.00 41.50 71 TYR E C 1
ATOM 7914 O O . TYR E 1 92 ? 32.559 21.779 42.001 1.00 40.12 71 TYR E O 1
ATOM 7923 N N . GLN E 1 93 ? 33.979 21.295 43.678 1.00 40.92 72 GLN E N 1
ATOM 7924 C CA . GLN E 1 93 ? 33.786 22.598 44.306 1.00 47.05 72 GLN E CA 1
ATOM 7925 C C . GLN E 1 93 ? 34.376 23.719 43.454 1.00 47.69 72 GLN E C 1
ATOM 7926 O O . GLN E 1 93 ? 33.761 24.776 43.298 1.00 49.50 72 GLN E O 1
ATOM 7932 N N . GLN E 1 94 ? 35.570 23.509 42.897 1.00 50.72 73 GLN E N 1
ATOM 7933 C CA . GLN E 1 94 ? 36.172 24.505 42.019 1.00 52.10 73 GLN E CA 1
ATOM 7934 C C . GLN E 1 94 ? 35.378 24.709 40.732 1.00 56.19 73 GLN E C 1
ATOM 7935 O O . GLN E 1 94 ? 35.628 25.685 40.012 1.00 53.14 73 GLN E O 1
ATOM 7937 N N . ALA E 1 95 ? 34.442 23.809 40.427 1.00 57.53 74 ALA E N 1
ATOM 7938 C CA . ALA E 1 95 ? 33.462 23.995 39.367 1.00 54.84 74 ALA E CA 1
ATOM 7939 C C . ALA E 1 95 ? 32.066 23.950 39.985 1.00 53.80 74 ALA E C 1
ATOM 7940 O O . ALA E 1 95 ? 31.317 24.924 39.962 1.00 55.36 74 ALA E O 1
ATOM 7942 N N . ASP E 1 99 ? 32.194 28.479 36.853 1.00 53.16 78 ASP E N 1
ATOM 7943 C CA . ASP E 1 99 ? 30.933 28.585 36.073 1.00 52.35 78 ASP E CA 1
ATOM 7944 C C . ASP E 1 99 ? 29.765 28.681 37.041 1.00 51.48 78 ASP E C 1
ATOM 7945 O O . ASP E 1 99 ? 29.109 27.670 37.242 1.00 50.74 78 ASP E O 1
ATOM 7947 N N . THR E 1 100 ? 29.513 29.853 37.610 1.00 48.25 79 THR E N 1
ATOM 7948 C CA . THR E 1 100 ? 28.423 29.889 38.574 1.00 47.30 79 THR E CA 1
ATOM 7949 C C . THR E 1 100 ? 27.068 29.739 37.907 1.00 44.81 79 THR E C 1
ATOM 7950 O O . THR E 1 100 ? 26.046 29.707 38.602 1.00 45.40 79 THR E O 1
ATOM 7954 N N . GLN E 1 101 ? 27.041 29.618 36.579 1.00 43.35 80 GLN E N 1
ATOM 7955 C CA . GLN E 1 101 ? 25.805 29.258 35.901 1.00 42.47 80 GLN E CA 1
ATOM 7956 C C . GLN E 1 101 ? 25.402 27.814 36.187 1.00 39.41 80 GLN E C 1
ATOM 7957 O O . GLN E 1 101 ? 24.206 27.498 36.177 1.00 41.37 80 GLN E O 1
ATOM 7959 N N . ILE E 1 102 ? 26.369 26.929 36.450 1.00 36.47 81 ILE E N 1
ATOM 7960 C CA . ILE E 1 102 ? 26.024 25.532 36.732 1.00 35.87 81 ILE E CA 1
ATOM 7961 C C . ILE E 1 102 ? 25.091 25.464 37.933 1.00 35.43 81 ILE E C 1
ATOM 7962 O O . ILE E 1 102 ? 24.057 24.787 37.905 1.00 38.35 81 ILE E O 1
ATOM 7967 N N . SER E 1 103 ? 25.432 26.191 39.000 1.00 38.43 82 SER E N 1
ATOM 7968 C CA . SER E 1 103 ? 24.614 26.165 40.211 1.00 42.87 82 SER E CA 1
ATOM 7969 C C . SER E 1 103 ? 23.208 26.718 39.972 1.00 40.61 82 SER E C 1
ATOM 7970 O O . SER E 1 103 ? 22.254 26.296 40.639 1.00 38.82 82 SER E O 1
ATOM 7973 N N . LYS E 1 104 ? 23.055 27.653 39.031 1.00 39.34 83 LYS E N 1
ATOM 7974 C CA . LYS E 1 104 ? 21.719 28.133 38.689 1.00 38.03 83 LYS E CA 1
ATOM 7975 C C . LYS E 1 104 ? 20.909 27.055 37.972 1.00 36.33 83 LYS E C 1
ATOM 7976 O O . LYS E 1 104 ? 19.703 26.912 38.208 1.00 35.97 83 LYS E O 1
ATOM 7978 N N . CYS E 1 105 ? 21.545 26.303 37.075 1.00 35.63 84 CYS E N 1
ATOM 7979 C CA . CYS E 1 105 ? 20.861 25.179 36.449 1.00 34.68 84 CYS E CA 1
ATOM 7980 C C . CYS E 1 105 ? 20.458 24.127 37.475 1.00 34.44 84 CYS E C 1
ATOM 7981 O O . CYS E 1 105 ? 19.365 23.558 37.383 1.00 33.19 84 CYS E O 1
ATOM 7984 N N . VAL E 1 106 ? 21.329 23.854 38.456 1.00 32.58 85 VAL E N 1
ATOM 7985 C CA . VAL E 1 106 ? 21.030 22.852 39.481 1.00 32.12 85 VAL E CA 1
ATOM 7986 C C . VAL E 1 106 ? 19.718 23.185 40.191 1.00 32.60 85 VAL E C 1
ATOM 7987 O O . VAL E 1 106 ? 18.830 22.335 40.338 1.00 30.61 85 VAL E O 1
ATOM 7991 N N . GLU E 1 107 ? 19.565 24.438 40.619 1.00 30.10 86 GLU E N 1
ATOM 7992 C CA . GLU E 1 107 ? 18.345 24.837 41.313 1.00 32.56 86 GLU E CA 1
ATOM 7993 C C . GLU E 1 107 ? 17.133 24.711 40.409 1.00 30.52 86 GLU E C 1
ATOM 7994 O O . GLU E 1 107 ? 16.075 24.256 40.844 1.00 31.81 86 GLU E O 1
ATOM 8000 N N . ALA E 1 108 ? 17.258 25.146 39.152 1.00 32.61 87 ALA E N 1
ATOM 8001 C CA . ALA E 1 108 ? 16.158 24.987 38.212 1.00 31.69 87 ALA E CA 1
ATOM 8002 C C . ALA E 1 108 ? 15.805 23.515 38.034 1.00 31.60 87 ALA E C 1
ATOM 8003 O O . ALA E 1 108 ? 14.625 23.146 38.018 1.00 32.32 87 ALA E O 1
ATOM 8005 N N . ASP E 1 109 ? 16.817 22.654 37.926 1.00 33.75 88 ASP E N 1
ATOM 8006 C CA . ASP E 1 109 ? 16.559 21.223 37.778 1.00 29.72 88 ASP E CA 1
ATOM 8007 C C . ASP E 1 109 ? 15.800 20.680 38.987 1.00 30.28 88 ASP E C 1
ATOM 8008 O O . ASP E 1 109 ? 14.839 19.924 38.829 1.00 30.37 88 ASP E O 1
ATOM 8013 N N . LEU E 1 110 ? 16.193 21.086 40.202 1.00 31.74 89 LEU E N 1
ATOM 8014 C CA . LEU E 1 110 ? 15.503 20.612 41.405 1.00 30.94 89 LEU E CA 1
ATOM 8015 C C . LEU E 1 110 ? 14.052 21.068 41.434 1.00 32.88 89 LEU E C 1
ATOM 8016 O O . LEU E 1 110 ? 13.158 20.304 41.815 1.00 34.29 89 LEU E O 1
ATOM 8021 N N . LYS E 1 111 ? 13.801 22.328 41.069 1.00 34.77 90 LYS E N 1
ATOM 8022 C CA . LYS E 1 111 ? 12.428 22.812 41.018 1.00 36.13 90 LYS E CA 1
ATOM 8023 C C . LYS E 1 111 ? 11.632 22.095 39.932 1.00 33.79 90 LYS E C 1
ATOM 8024 O O . LYS E 1 111 ? 10.450 21.782 40.121 1.00 32.87 90 LYS E O 1
ATOM 8029 N N . ALA E 1 112 ? 12.258 21.821 38.787 1.00 34.71 91 ALA E N 1
ATOM 8030 C CA . ALA E 1 112 ? 11.563 21.071 37.740 1.00 33.03 91 ALA E CA 1
ATOM 8031 C C . ALA E 1 112 ? 11.112 19.703 38.237 1.00 32.90 91 ALA E C 1
ATOM 8032 O O . ALA E 1 112 ? 9.984 19.268 37.958 1.00 30.94 91 ALA E O 1
ATOM 8034 N N . ILE E 1 113 ? 11.977 19.000 38.974 1.00 31.77 92 ILE E N 1
ATOM 8035 C CA . ILE E 1 113 ? 11.591 17.676 39.446 1.00 31.17 92 ILE E CA 1
ATOM 8036 C C . ILE E 1 113 ? 10.453 17.778 40.453 1.00 30.27 92 ILE E C 1
ATOM 8037 O O . ILE E 1 113 ? 9.505 16.989 40.421 1.00 32.08 92 ILE E O 1
ATOM 8042 N N . TYR E 1 114 ? 10.543 18.726 41.379 1.00 34.51 93 TYR E N 1
ATOM 8043 C CA . TYR E 1 114 ? 9.446 18.938 42.312 1.00 37.77 93 TYR E CA 1
ATOM 8044 C C . TYR E 1 114 ? 8.143 19.180 41.559 1.00 37.76 93 TYR E C 1
ATOM 8045 O O . TYR E 1 114 ? 7.116 18.577 41.880 1.00 34.69 93 TYR E O 1
ATOM 8054 N N . GLU E 1 115 ? 8.185 20.012 40.511 1.00 39.13 94 GLU E N 1
ATOM 8055 C CA . GLU E 1 115 ? 6.967 20.347 39.774 1.00 39.22 94 GLU E CA 1
ATOM 8056 C C . GLU E 1 115 ? 6.404 19.141 39.041 1.00 38.51 94 GLU E C 1
ATOM 8057 O O . GLU E 1 115 ? 5.196 18.883 39.089 1.00 38.75 94 GLU E O 1
ATOM 8063 N N . ARG E 1 116 ? 7.259 18.403 38.332 1.00 35.65 95 ARG E N 1
ATOM 8064 C CA . ARG E 1 116 ? 6.766 17.469 37.333 1.00 31.67 95 ARG E CA 1
ATOM 8065 C C . ARG E 1 116 ? 6.670 16.034 37.821 1.00 32.58 95 ARG E C 1
ATOM 8066 O O . ARG E 1 116 ? 5.930 15.248 37.222 1.00 31.51 95 ARG E O 1
ATOM 8074 N N . ASP E 1 117 ? 7.413 15.666 38.861 1.00 33.81 96 ASP E N 1
ATOM 8075 C CA . ASP E 1 117 ? 7.450 14.281 39.301 1.00 32.25 96 ASP E CA 1
ATOM 8076 C C . ASP E 1 117 ? 6.554 14.128 40.517 1.00 31.69 96 ASP E C 1
ATOM 8077 O O . ASP E 1 117 ? 6.892 14.642 41.593 1.00 31.84 96 ASP E O 1
ATOM 8082 N N . PRO E 1 118 ? 5.425 13.429 40.405 1.00 34.37 97 PRO E N 1
ATOM 8083 C CA . PRO E 1 118 ? 4.548 13.257 41.574 1.00 35.74 97 PRO E CA 1
ATOM 8084 C C . PRO E 1 118 ? 5.161 12.396 42.668 1.00 38.99 97 PRO E C 1
ATOM 8085 O O . PRO E 1 118 ? 4.679 12.434 43.806 1.00 35.64 97 PRO E O 1
ATOM 8089 N N . ALA E 1 119 ? 6.219 11.637 42.373 1.00 37.08 98 ALA E N 1
ATOM 8090 C CA . ALA E 1 119 ? 6.916 10.924 43.429 1.00 34.51 98 ALA E CA 1
ATOM 8091 C C . ALA E 1 119 ? 7.766 11.849 44.286 1.00 34.52 98 ALA E C 1
ATOM 8092 O O . ALA E 1 119 ? 8.229 11.423 45.355 1.00 33.60 98 ALA E O 1
ATOM 8094 N N . CYS E 1 120 ? 7.945 13.114 43.883 1.00 32.52 99 CYS E N 1
ATOM 8095 C CA . CYS E 1 120 ? 8.795 14.051 44.609 1.00 34.70 99 CYS E CA 1
ATOM 8096 C C . CYS E 1 120 ? 7.942 15.102 45.311 1.00 39.17 99 CYS E C 1
ATOM 8097 O O . CYS E 1 120 ? 7.298 15.925 44.649 1.00 38.12 99 CYS E O 1
ATOM 8100 N N . ASP E 1 121 ? 7.963 15.088 46.650 1.00 41.64 100 ASP E N 1
ATOM 8101 C CA . ASP E 1 121 ? 7.274 16.087 47.472 1.00 42.17 100 ASP E CA 1
ATOM 8102 C C . ASP E 1 121 ? 8.226 16.811 48.417 1.00 41.20 100 ASP E C 1
ATOM 8103 O O . ASP E 1 121 ? 7.774 17.536 49.312 1.00 42.93 100 ASP E O 1
ATOM 8105 N N . GLU E 1 122 ? 9.527 16.610 48.257 1.00 36.36 101 GLU E N 1
ATOM 8106 C CA . GLU E 1 122 ? 10.552 17.265 49.051 1.00 40.12 101 GLU E CA 1
ATOM 8107 C C . GLU E 1 122 ? 11.725 17.543 48.129 1.00 38.12 101 GLU E C 1
ATOM 8108 O O . GLU E 1 122 ? 12.051 16.717 47.270 1.00 37.83 101 GLU E O 1
ATOM 8114 N N . TYR E 1 123 ? 12.363 18.696 48.305 1.00 39.59 102 TYR E N 1
ATOM 8115 C CA . TYR E 1 123 ? 13.446 19.038 47.396 1.00 38.80 102 TYR E CA 1
ATOM 8116 C C . TYR E 1 123 ? 14.673 18.180 47.643 1.00 39.65 102 TYR E C 1
ATOM 8117 O O . TYR E 1 123 ? 15.413 17.869 46.699 1.00 38.08 102 TYR E O 1
ATOM 8126 N N . SER E 1 124 ? 14.883 17.756 48.887 1.00 37.93 103 SER E N 1
ATOM 8127 C CA . SER E 1 124 ? 16.076 16.976 49.174 1.00 37.95 103 SER E CA 1
ATOM 8128 C C . SER E 1 124 ? 15.977 15.547 48.668 1.00 33.94 103 SER E C 1
ATOM 8129 O O . SER E 1 124 ? 17.009 14.873 48.622 1.00 32.42 103 SER E O 1
ATOM 8132 N N . LEU E 1 125 ? 14.780 15.072 48.283 1.00 30.21 104 LEU E N 1
ATOM 8133 C CA . LEU E 1 125 ? 14.663 13.699 47.791 1.00 31.87 104 LEU E CA 1
ATOM 8134 C C . LEU E 1 125 ? 15.433 13.496 46.493 1.00 31.50 104 LEU E C 1
ATOM 8135 O O . LEU E 1 125 ? 16.302 12.605 46.447 1.00 31.30 104 LEU E O 1
ATOM 8140 N N . PRO E 1 126 ? 15.203 14.271 45.419 1.00 31.05 105 PRO E N 1
ATOM 8141 C CA . PRO E 1 126 ? 16.086 14.112 44.246 1.00 30.56 105 PRO E CA 1
ATOM 8142 C C . PRO E 1 126 ? 17.534 14.484 44.521 1.00 29.28 105 PRO E C 1
ATOM 8143 O O . PRO E 1 126 ? 18.447 13.827 44.000 1.00 29.37 105 PRO E O 1
ATOM 8147 N N . LEU E 1 127 ? 17.780 15.522 45.320 1.00 28.18 106 LEU E N 1
ATOM 8148 C CA . LEU E 1 127 ? 19.158 15.918 45.601 1.00 30.57 106 LEU E CA 1
ATOM 8149 C C . LEU E 1 127 ? 19.996 14.731 46.088 1.00 30.10 106 LEU E C 1
ATOM 8150 O O . LEU E 1 127 ? 21.109 14.493 45.603 1.00 29.31 106 LEU E O 1
ATOM 8155 N N . LEU E 1 128 ? 19.465 13.955 47.025 1.00 30.07 107 LEU E N 1
ATOM 8156 C CA . LEU E 1 128 ? 20.250 12.879 47.613 1.00 31.65 107 LEU E CA 1
ATOM 8157 C C . LEU E 1 128 ? 20.021 11.523 46.949 1.00 30.09 107 LEU E C 1
ATOM 8158 O O . LEU E 1 128 ? 20.913 10.665 46.998 1.00 29.69 107 LEU E O 1
ATOM 8163 N N . TYR E 1 129 ? 18.852 11.288 46.349 1.00 27.08 108 TYR E N 1
ATOM 8164 C CA . TYR E 1 129 ? 18.479 9.923 45.994 1.00 29.38 108 TYR E CA 1
ATOM 8165 C C . TYR E 1 129 ? 17.997 9.698 44.567 1.00 26.78 108 TYR E C 1
ATOM 8166 O O . TYR E 1 129 ? 17.631 8.559 44.252 1.00 28.30 108 TYR E O 1
ATOM 8175 N N . PHE E 1 130 ? 17.990 10.712 43.684 1.00 25.80 109 PHE E N 1
ATOM 8176 C CA . PHE E 1 130 ? 17.527 10.512 42.305 1.00 28.82 109 PHE E CA 1
ATOM 8177 C C . PHE E 1 130 ? 18.738 10.443 41.376 1.00 26.86 109 PHE E C 1
ATOM 8178 O O . PHE E 1 130 ? 19.387 11.452 41.099 1.00 28.71 109 PHE E O 1
ATOM 8186 N N . LYS E 1 131 ? 18.998 9.240 40.862 1.00 26.24 110 LYS E N 1
ATOM 8187 C CA . LYS E 1 131 ? 20.180 8.973 40.050 1.00 28.18 110 LYS E CA 1
ATOM 8188 C C . LYS E 1 131 ? 20.235 9.849 38.796 1.00 26.83 110 LYS E C 1
ATOM 8189 O O . LYS E 1 131 ? 21.320 10.241 38.355 1.00 27.16 110 LYS E O 1
ATOM 8195 N N . GLY E 1 132 ? 19.074 10.146 38.197 1.00 28.76 111 GLY E N 1
ATOM 8196 C CA . GLY E 1 132 ? 19.043 10.990 37.009 1.00 27.86 111 GLY E CA 1
ATOM 8197 C C . GLY E 1 132 ? 19.417 12.428 37.302 1.00 23.56 111 GLY E C 1
ATOM 8198 O O . GLY E 1 132 ? 20.070 13.092 36.489 1.00 26.87 111 GLY E O 1
ATOM 8199 N N . PHE E 1 133 ? 19.001 12.935 38.459 1.00 27.00 112 PHE E N 1
ATOM 8200 C CA . PHE E 1 133 ? 19.471 14.244 38.895 1.00 27.82 112 PHE E CA 1
ATOM 8201 C C . PHE E 1 133 ? 20.984 14.246 39.084 1.00 26.70 112 PHE E C 1
ATOM 8202 O O . PHE E 1 133 ? 21.666 15.202 38.700 1.00 24.57 112 PHE E O 1
ATOM 8210 N N . HIS E 1 134 ? 21.524 13.186 39.693 1.00 26.81 113 HIS E N 1
ATOM 8211 C CA . HIS E 1 134 ? 22.968 13.107 39.909 1.00 28.05 113 HIS E CA 1
ATOM 8212 C C . HIS E 1 134 ? 23.728 13.100 38.592 1.00 26.34 113 HIS E C 1
ATOM 8213 O O . HIS E 1 134 ? 24.743 13.796 38.445 1.00 24.44 113 HIS E O 1
ATOM 8220 N N . ALA E 1 135 ? 23.253 12.303 37.633 1.00 25.01 114 ALA E N 1
ATOM 8221 C CA . ALA E 1 135 ? 23.951 12.146 36.364 1.00 28.05 114 ALA E CA 1
ATOM 8222 C C . ALA E 1 135 ? 23.975 13.459 35.597 1.00 27.94 114 ALA E C 1
ATOM 8223 O O . ALA E 1 135 ? 24.992 13.818 34.990 1.00 27.13 114 ALA E O 1
ATOM 8225 N N . ILE E 1 136 ? 22.862 14.189 35.614 1.00 28.72 115 ILE E N 1
ATOM 8226 C CA . ILE E 1 136 ? 22.812 15.473 34.929 1.00 24.08 115 ILE E CA 1
ATOM 8227 C C . ILE E 1 136 ? 23.820 16.442 35.535 1.00 26.16 115 ILE E C 1
ATOM 8228 O O . ILE E 1 136 ? 24.564 17.120 34.817 1.00 27.55 115 ILE E O 1
ATOM 8233 N N . GLN E 1 137 ? 23.831 16.561 36.865 1.00 27.13 116 GLN E N 1
ATOM 8234 C CA . GLN E 1 137 ? 24.724 17.547 37.471 1.00 28.05 116 GLN E CA 1
ATOM 8235 C C . GLN E 1 137 ? 26.181 17.128 37.329 1.00 28.23 116 GLN E C 1
ATOM 8236 O O . GLN E 1 137 ? 27.052 17.975 37.080 1.00 26.30 116 GLN E O 1
ATOM 8242 N N . ALA E 1 138 ? 26.465 15.823 37.469 1.00 28.27 117 ALA E N 1
ATOM 8243 C CA . ALA E 1 138 ? 27.804 15.326 37.187 1.00 27.15 117 ALA E CA 1
ATOM 8244 C C . ALA E 1 138 ? 28.222 15.678 35.770 1.00 27.69 117 ALA E C 1
ATOM 8245 O O . ALA E 1 138 ? 29.381 16.043 35.533 1.00 26.80 117 ALA E O 1
ATOM 8247 N N . HIS E 1 139 ? 27.295 15.575 34.810 1.00 26.67 118 HIS E N 1
ATOM 8248 C CA . HIS E 1 139 ? 27.655 15.934 33.441 1.00 28.23 118 HIS E CA 1
ATOM 8249 C C . HIS E 1 139 ? 27.950 17.427 33.306 1.00 31.28 118 HIS E C 1
ATOM 8250 O O . HIS E 1 139 ? 28.881 17.820 32.591 1.00 29.35 118 HIS E O 1
ATOM 8257 N N . ARG E 1 140 ? 27.153 18.276 33.954 1.00 31.62 119 ARG E N 1
ATOM 8258 C CA . ARG E 1 140 ? 27.397 19.714 33.865 1.00 31.49 119 ARG E CA 1
ATOM 8259 C C . ARG E 1 140 ? 28.830 20.036 34.260 1.00 31.92 119 ARG E C 1
ATOM 8260 O O . ARG E 1 140 ? 29.535 20.774 33.554 1.00 30.05 119 ARG E O 1
ATOM 8268 N N . ILE E 1 141 ? 29.285 19.465 35.380 1.00 28.93 120 ILE E N 1
ATOM 8269 C CA . ILE E 1 141 ? 30.670 19.648 35.799 1.00 29.82 120 ILE E CA 1
ATOM 8270 C C . ILE E 1 141 ? 31.621 19.018 34.791 1.00 29.46 120 ILE E C 1
ATOM 8271 O O . ILE E 1 141 ? 32.683 19.577 34.481 1.00 27.11 120 ILE E O 1
ATOM 8276 N N . ASN E 1 142 ? 31.289 17.816 34.312 1.00 29.20 121 ASN E N 1
ATOM 8277 C CA . ASN E 1 142 ? 32.115 17.162 33.303 1.00 27.50 121 ASN E CA 1
ATOM 8278 C C . ASN E 1 142 ? 32.250 18.014 32.057 1.00 28.77 121 ASN E C 1
ATOM 8279 O O . ASN E 1 142 ? 33.322 18.068 31.441 1.00 29.26 121 ASN E O 1
ATOM 8284 N N . HIS E 1 143 ? 31.146 18.629 31.638 1.00 27.20 122 HIS E N 1
ATOM 8285 C CA . HIS E 1 143 ? 31.155 19.485 30.458 1.00 25.96 122 HIS E CA 1
ATOM 8286 C C . HIS E 1 143 ? 32.094 20.668 30.651 1.00 25.97 122 HIS E C 1
ATOM 8287 O O . HIS E 1 143 ? 32.809 21.061 29.721 1.00 26.23 122 HIS E O 1
ATOM 8294 N N . ARG E 1 144 ? 32.092 21.259 31.849 1.00 26.27 123 ARG E N 1
ATOM 8295 C CA . ARG E 1 144 ? 33.013 22.358 32.152 1.00 29.74 123 ARG E CA 1
ATOM 8296 C C . ARG E 1 144 ? 34.470 21.893 32.097 1.00 30.88 123 ARG E C 1
ATOM 8297 O O . ARG E 1 144 ? 35.328 22.559 31.507 1.00 29.67 123 ARG E O 1
ATOM 8305 N N . LEU E 1 145 ? 34.771 20.743 32.708 1.00 29.80 124 LEU E N 1
ATOM 8306 C CA . LEU E 1 145 ? 36.131 20.217 32.657 1.00 28.05 124 LEU E CA 1
ATOM 8307 C C . LEU E 1 145 ? 36.562 19.952 31.223 1.00 28.26 124 LEU E C 1
ATOM 8308 O O . LEU E 1 145 ? 37.710 20.215 30.846 1.00 28.39 124 LEU E O 1
ATOM 8313 N N . TYR E 1 146 ? 35.656 19.414 30.417 1.00 26.91 125 TYR E N 1
ATOM 8314 C CA . TYR E 1 146 ? 35.967 19.123 29.026 1.00 28.29 125 TYR E CA 1
ATOM 8315 C C . TYR E 1 146 ? 36.214 20.412 28.240 1.00 29.03 125 TYR E C 1
ATOM 8316 O O . TYR E 1 146 ? 37.203 20.517 27.513 1.00 30.88 125 TYR E O 1
ATOM 8325 N N . LEU E 1 147 ? 35.331 21.407 28.380 1.00 27.36 126 LEU E N 1
ATOM 8326 C CA . LEU E 1 147 ? 35.557 22.692 27.710 1.00 29.33 126 LEU E CA 1
ATOM 8327 C C . LEU E 1 147 ? 36.848 23.351 28.197 1.00 30.59 126 LEU E C 1
ATOM 8328 O O . LEU E 1 147 ? 37.523 24.043 27.424 1.00 29.93 126 LEU E O 1
ATOM 8333 N N . ASP E 1 148 ? 37.221 23.137 29.467 1.00 29.43 127 ASP E N 1
ATOM 8334 C CA . ASP E 1 148 ? 38.519 23.617 29.935 1.00 32.63 127 ASP E CA 1
ATOM 8335 C C . ASP E 1 148 ? 39.692 22.827 29.362 1.00 33.79 127 ASP E C 1
ATOM 8336 O O . ASP E 1 148 ? 40.839 23.187 29.646 1.00 33.41 127 ASP E O 1
ATOM 8341 N N . GLY E 1 149 ? 39.455 21.786 28.562 1.00 32.02 128 GLY E N 1
ATOM 8342 C CA . GLY E 1 149 ? 40.538 21.020 27.979 1.00 29.52 128 GLY E CA 1
ATOM 8343 C C . GLY E 1 149 ? 40.996 19.824 28.795 1.00 32.45 128 GLY E C 1
ATOM 8344 O O . GLY E 1 149 ? 41.964 19.153 28.405 1.00 30.16 128 GLY E O 1
ATOM 8345 N N . ARG E 1 150 ? 40.334 19.513 29.901 1.00 31.59 129 ARG E N 1
ATOM 8346 C CA . ARG E 1 150 ? 40.707 18.326 30.681 1.00 31.68 129 ARG E CA 1
ATOM 8347 C C . ARG E 1 150 ? 39.913 17.121 30.174 1.00 30.63 129 ARG E C 1
ATOM 8348 O O . ARG E 1 150 ? 39.035 16.583 30.846 1.00 29.47 129 ARG E O 1
ATOM 8356 N N . LYS E 1 151 ? 40.235 16.712 28.940 1.00 31.62 130 LYS E N 1
ATOM 8357 C CA . LYS E 1 151 ? 39.439 15.696 28.250 1.00 33.42 130 LYS E CA 1
ATOM 8358 C C . LYS E 1 151 ? 39.637 14.313 28.857 1.00 33.82 130 LYS E C 1
ATOM 8359 O O . LYS E 1 151 ? 38.672 13.556 29.026 1.00 32.64 130 LYS E O 1
ATOM 8364 N N . THR E 1 152 ? 40.883 13.954 29.161 1.00 31.80 131 THR E N 1
ATOM 8365 C CA . THR E 1 152 ? 41.147 12.660 29.777 1.00 32.52 131 THR E CA 1
ATOM 8366 C C . THR E 1 152 ? 40.366 12.511 31.070 1.00 30.55 131 THR E C 1
ATOM 8367 O O . THR E 1 152 ? 39.712 11.485 31.304 1.00 30.04 131 THR E O 1
ATOM 8371 N N . LEU E 1 153 ? 40.429 13.533 31.928 1.00 28.43 132 LEU E N 1
ATOM 8372 C CA . LEU E 1 153 ? 39.630 13.520 33.150 1.00 31.39 132 LEU E CA 1
ATOM 8373 C C . LEU E 1 153 ? 38.139 13.406 32.848 1.00 28.40 132 LEU E C 1
ATOM 8374 O O . LEU E 1 153 ? 37.423 12.635 33.506 1.00 25.96 132 LEU E O 1
ATOM 8379 N N . ALA E 1 154 ? 37.644 14.170 31.862 1.00 25.21 133 ALA E N 1
ATOM 8380 C CA . ALA E 1 154 ? 36.225 14.090 31.525 1.00 26.48 133 ALA E CA 1
ATOM 8381 C C . ALA E 1 154 ? 35.851 12.708 31.004 1.00 26.24 133 ALA E C 1
ATOM 8382 O O . ALA E 1 154 ? 34.743 12.220 31.268 1.00 24.84 133 ALA E O 1
ATOM 8384 N N . TYR E 1 155 ? 36.735 12.080 30.219 1.00 23.77 134 TYR E N 1
ATOM 8385 C CA . TYR E 1 155 ? 36.430 10.737 29.731 1.00 26.79 134 TYR E CA 1
ATOM 8386 C C . TYR E 1 155 ? 36.419 9.735 30.877 1.00 28.44 134 TYR E C 1
ATOM 8387 O O . TYR E 1 155 ? 35.565 8.841 30.922 1.00 27.65 134 TYR E O 1
ATOM 8396 N N . PHE E 1 156 ? 37.372 9.873 31.802 1.00 30.58 135 PHE E N 1
ATOM 8397 C CA . PHE E 1 156 ? 37.402 9.031 32.993 1.00 30.19 135 PHE E CA 1
ATOM 8398 C C . PHE E 1 156 ? 36.091 9.135 33.765 1.00 27.75 135 PHE E C 1
ATOM 8399 O O . PHE E 1 156 ? 35.524 8.124 34.198 1.00 26.12 135 PHE E O 1
ATOM 8407 N N . LEU E 1 157 ? 35.598 10.359 33.955 1.00 24.67 136 LEU E N 1
ATOM 8408 C CA . LEU E 1 157 ? 34.369 10.565 34.706 1.00 23.41 136 LEU E CA 1
ATOM 8409 C C . LEU E 1 157 ? 33.128 10.187 33.902 1.00 23.64 136 LEU E C 1
ATOM 8410 O O . LEU E 1 157 ? 32.132 9.745 34.489 1.00 25.84 136 LEU E O 1
ATOM 8415 N N . GLN E 1 158 ? 33.158 10.358 32.573 1.00 24.00 137 GLN E N 1
ATOM 8416 C CA . GLN E 1 158 ? 32.067 9.855 31.735 1.00 24.91 137 GLN E CA 1
ATOM 8417 C C . GLN E 1 158 ? 31.877 8.355 31.943 1.00 27.02 137 GLN E C 1
ATOM 8418 O O . GLN E 1 158 ? 30.752 7.858 32.067 1.00 24.03 137 GLN E O 1
ATOM 8424 N N . ASN E 1 159 ? 32.986 7.643 31.977 1.00 24.64 138 ASN E N 1
ATOM 8425 C CA . ASN E 1 159 ? 32.980 6.185 32.195 1.00 23.46 138 ASN E CA 1
ATOM 8426 C C . ASN E 1 159 ? 32.455 5.886 33.601 1.00 26.97 138 ASN E C 1
ATOM 8427 O O . ASN E 1 159 ? 31.649 5.029 33.726 1.00 24.23 138 ASN E O 1
ATOM 8432 N N . ARG E 1 160 ? 32.926 6.627 34.596 1.00 23.63 139 ARG E N 1
ATOM 8433 C CA . ARG E 1 160 ? 32.493 6.405 35.978 1.00 25.42 139 ARG E CA 1
ATOM 8434 C C . ARG E 1 160 ? 30.997 6.668 36.128 1.00 26.75 139 ARG E C 1
ATOM 8435 O O . ARG E 1 160 ? 30.287 5.898 36.787 1.00 28.56 139 ARG E O 1
ATOM 8443 N N . MET E 1 161 ? 30.501 7.759 35.530 1.00 23.34 140 MET E N 1
ATOM 8444 C CA . MET E 1 161 ? 29.059 8.018 35.516 1.00 23.82 140 MET E CA 1
ATOM 8445 C C . MET E 1 161 ? 28.298 6.870 34.865 1.00 23.16 140 MET E C 1
ATOM 8446 O O . MET E 1 161 ? 27.241 6.452 35.354 1.00 25.78 140 MET E O 1
ATOM 8451 N N . SER E 1 162 ? 28.800 6.362 33.743 1.00 23.10 141 SER E N 1
ATOM 8452 C CA . SER E 1 162 ? 28.109 5.249 33.099 1.00 25.05 141 SER E CA 1
ATOM 8453 C C . SER E 1 162 ? 28.083 4.012 33.995 1.00 25.51 141 SER E C 1
ATOM 8454 O O . SER E 1 162 ? 27.054 3.332 34.096 1.00 28.25 141 SER E O 1
ATOM 8457 N N . GLU E 1 163 ? 29.194 3.709 34.662 1.00 23.19 142 GLU E N 1
ATOM 8458 C CA . GLU E 1 163 ? 29.193 2.551 35.559 1.00 27.75 142 GLU E CA 1
ATOM 8459 C C . GLU E 1 163 ? 28.238 2.769 36.724 1.00 29.70 142 GLU E C 1
ATOM 8460 O O . GLU E 1 163 ? 27.396 1.918 37.021 1.00 31.44 142 GLU E O 1
ATOM 8466 N N . VAL E 1 164 ? 28.335 3.916 37.387 1.00 24.19 143 VAL E N 1
ATOM 8467 C CA . VAL E 1 164 ? 27.636 4.050 38.656 1.00 27.05 143 VAL E CA 1
ATOM 8468 C C . VAL E 1 164 ? 26.176 4.416 38.441 1.00 29.25 143 VAL E C 1
ATOM 8469 O O . VAL E 1 164 ? 25.295 3.915 39.159 1.00 31.44 143 VAL E O 1
ATOM 8473 N N . PHE E 1 165 ? 25.886 5.294 37.465 1.00 26.83 144 PHE E N 1
ATOM 8474 C CA . PHE E 1 165 ? 24.527 5.790 37.233 1.00 26.82 144 PHE E CA 1
ATOM 8475 C C . PHE E 1 165 ? 23.816 5.082 36.088 1.00 26.77 144 PHE E C 1
ATOM 8476 O O . PHE E 1 165 ? 22.610 5.286 35.913 1.00 28.65 144 PHE E O 1
ATOM 8484 N N . GLY E 1 166 ? 24.517 4.267 35.308 1.00 25.88 145 GLY E N 1
ATOM 8485 C CA . GLY E 1 166 ? 23.893 3.681 34.132 1.00 27.17 145 GLY E CA 1
ATOM 8486 C C . GLY E 1 166 ? 23.514 4.700 33.074 1.00 28.00 145 GLY E C 1
ATOM 8487 O O . GLY E 1 166 ? 22.608 4.446 32.281 1.00 26.21 145 GLY E O 1
ATOM 8488 N N . VAL E 1 167 ? 24.193 5.849 33.054 1.00 23.23 146 VAL E N 1
ATOM 8489 C CA . VAL E 1 167 ? 23.916 6.969 32.163 1.00 23.19 146 VAL E CA 1
ATOM 8490 C C . VAL E 1 167 ? 25.194 7.309 31.416 1.00 26.61 146 VAL E C 1
ATOM 8491 O O . VAL E 1 167 ? 26.248 7.492 32.039 1.00 24.56 146 VAL E O 1
ATOM 8495 N N . ASP E 1 168 ? 25.105 7.409 30.088 1.00 23.06 147 ASP E N 1
ATOM 8496 C CA . ASP E 1 168 ? 26.261 7.723 29.248 1.00 23.32 147 ASP E CA 1
ATOM 8497 C C . ASP E 1 168 ? 25.984 9.046 28.534 1.00 22.95 147 ASP E C 1
ATOM 8498 O O . ASP E 1 168 ? 25.215 9.077 27.572 1.00 27.17 147 ASP E O 1
ATOM 8503 N N . ILE E 1 169 ? 26.591 10.126 29.005 1.00 22.93 148 ILE E N 1
ATOM 8504 C CA . ILE E 1 169 ? 26.491 11.430 28.359 1.00 23.97 148 ILE E CA 1
ATOM 8505 C C . ILE E 1 169 ? 27.901 11.838 27.949 1.00 23.19 148 ILE E C 1
ATOM 8506 O O . ILE E 1 169 ? 28.796 11.934 28.791 1.00 22.83 148 ILE E O 1
ATOM 8511 N N . HIS E 1 170 ? 28.100 12.063 26.658 1.00 24.07 149 HIS E N 1
ATOM 8512 C CA . HIS E 1 170 ? 29.394 12.515 26.180 1.00 26.38 149 HIS E CA 1
ATOM 8513 C C . HIS E 1 170 ? 29.712 13.894 26.768 1.00 26.26 149 HIS E C 1
ATOM 8514 O O . HIS E 1 170 ? 28.831 14.763 26.825 1.00 28.70 149 HIS E O 1
ATOM 8521 N N . PRO E 1 171 ? 30.940 14.116 27.243 1.00 25.59 150 PRO E N 1
ATOM 8522 C CA . PRO E 1 171 ? 31.257 15.387 27.912 1.00 25.96 150 PRO E CA 1
ATOM 8523 C C . PRO E 1 171 ? 30.976 16.616 27.059 1.00 27.62 150 PRO E C 1
ATOM 8524 O O . PRO E 1 171 ? 30.760 17.684 27.629 1.00 26.88 150 PRO E O 1
ATOM 8528 N N . ALA E 1 172 ? 30.947 16.495 25.725 1.00 24.34 151 ALA E N 1
ATOM 8529 C CA . ALA E 1 172 ? 30.701 17.647 24.849 1.00 26.22 151 ALA E CA 1
ATOM 8530 C C . ALA E 1 172 ? 29.220 17.994 24.687 1.00 30.04 151 ALA E C 1
ATOM 8531 O O . ALA E 1 172 ? 28.902 19.070 24.153 1.00 28.26 151 ALA E O 1
ATOM 8533 N N . ALA E 1 173 ? 28.309 17.121 25.121 1.00 28.98 152 ALA E N 1
ATOM 8534 C CA . ALA E 1 173 ? 26.885 17.418 25.019 1.00 26.48 152 ALA E CA 1
ATOM 8535 C C . ALA E 1 173 ? 26.546 18.648 25.854 1.00 27.13 152 ALA E C 1
ATOM 8536 O O . ALA E 1 173 ? 27.076 18.847 26.952 1.00 24.25 152 ALA E O 1
ATOM 8538 N N . ARG E 1 174 ? 25.646 19.482 25.328 1.00 23.72 153 ARG E N 1
ATOM 8539 C CA . ARG E 1 174 ? 25.279 20.732 25.964 1.00 28.89 153 ARG E CA 1
ATOM 8540 C C . ARG E 1 174 ? 23.838 20.637 26.449 1.00 29.80 153 ARG E C 1
ATOM 8541 O O . ARG E 1 174 ? 22.924 20.396 25.651 1.00 32.92 153 ARG E O 1
ATOM 8549 N N . LEU E 1 175 ? 23.636 20.858 27.742 1.00 28.41 154 LEU E N 1
ATOM 8550 C CA . LEU E 1 175 ? 22.355 20.639 28.398 1.00 31.59 154 LEU E CA 1
ATOM 8551 C C . LEU E 1 175 ? 21.875 21.948 28.999 1.00 31.18 154 LEU E C 1
ATOM 8552 O O . LEU E 1 175 ? 22.610 22.591 29.759 1.00 34.58 154 LEU E O 1
ATOM 8557 N N . GLY E 1 176 ? 20.640 22.329 28.666 1.00 34.25 155 GLY E N 1
ATOM 8558 C CA . GLY E 1 176 ? 20.019 23.508 29.224 1.00 34.02 155 GLY E CA 1
ATOM 8559 C C . GLY E 1 176 ? 19.557 23.256 30.642 1.00 37.19 155 GLY E C 1
ATOM 8560 O O . GLY E 1 176 ? 19.846 22.227 31.250 1.00 38.93 155 GLY E O 1
ATOM 8561 N N . TYR E 1 177 ? 18.817 24.216 31.175 1.00 34.82 156 TYR E N 1
ATOM 8562 C CA . TYR E 1 177 ? 18.391 24.148 32.562 1.00 33.31 156 TYR E CA 1
ATOM 8563 C C . TYR E 1 177 ? 16.935 23.710 32.674 1.00 31.11 156 TYR E C 1
ATOM 8564 O O . TYR E 1 177 ? 16.183 23.688 31.696 1.00 32.26 156 TYR E O 1
ATOM 8573 N N . GLY E 1 178 ? 16.525 23.424 33.906 1.00 27.13 157 GLY E N 1
ATOM 8574 C CA . GLY E 1 178 ? 15.187 22.904 34.127 1.00 27.53 157 GLY E CA 1
ATOM 8575 C C . GLY E 1 178 ? 14.966 21.540 33.510 1.00 29.92 157 GLY E C 1
ATOM 8576 O O . GLY E 1 178 ? 13.870 21.260 33.013 1.00 30.08 157 GLY E O 1
ATOM 8577 N N . LEU E 1 179 ? 15.993 20.689 33.517 1.00 28.73 158 LEU E N 1
ATOM 8578 C CA . LEU E 1 179 ? 15.901 19.351 32.943 1.00 29.02 158 LEU E CA 1
ATOM 8579 C C . LEU E 1 179 ? 15.497 18.349 34.009 1.00 29.53 158 LEU E C 1
ATOM 8580 O O . LEU E 1 179 ? 15.959 18.422 35.151 1.00 33.20 158 LEU E O 1
ATOM 8583 N N . MET E 1 180 ? 14.669 17.388 33.627 1.00 27.61 159 MET E N 1
ATOM 8584 C CA . MET E 1 180 ? 14.389 16.251 34.491 1.00 30.40 159 MET E CA 1
ATOM 8585 C C . MET E 1 180 ? 14.678 14.961 33.735 1.00 29.68 159 MET E C 1
ATOM 8586 O O . MET E 1 180 ? 14.140 14.744 32.645 1.00 28.90 159 MET E O 1
ATOM 8591 N N . LEU E 1 181 ? 15.515 14.109 34.322 1.00 26.24 160 LEU E N 1
ATOM 8592 C CA . LEU E 1 181 ? 15.785 12.765 33.813 1.00 25.34 160 LEU E CA 1
ATOM 8593 C C . LEU E 1 181 ? 15.260 11.783 34.870 1.00 28.06 160 LEU E C 1
ATOM 8594 O O . LEU E 1 181 ? 15.943 11.465 35.847 1.00 28.31 160 LEU E O 1
ATOM 8599 N N . ASP E 1 182 ? 14.031 11.321 34.681 1.00 25.91 161 ASP E N 1
ATOM 8600 C CA . ASP E 1 182 ? 13.375 10.458 35.659 1.00 29.30 161 ASP E CA 1
ATOM 8601 C C . ASP E 1 182 ? 13.875 9.017 35.509 1.00 29.28 161 ASP E C 1
ATOM 8602 O O . ASP E 1 182 ? 13.933 8.501 34.393 1.00 26.37 161 ASP E O 1
ATOM 8607 N N . HIS E 1 183 ? 14.254 8.352 36.617 1.00 29.39 162 HIS E N 1
ATOM 8608 C CA . HIS E 1 183 ? 14.747 6.935 36.660 1.00 28.73 162 HIS E CA 1
ATOM 8609 C C . HIS E 1 183 ? 16.157 6.841 36.079 1.00 29.65 162 HIS E C 1
ATOM 8610 O O . HIS E 1 183 ? 16.947 6.128 36.687 1.00 31.62 162 HIS E O 1
ATOM 8617 N N . ALA E 1 184 ? 16.387 7.399 34.891 1.00 28.49 163 ALA E N 1
ATOM 8618 C CA . ALA E 1 184 ? 17.709 7.573 34.292 1.00 26.70 163 ALA E CA 1
ATOM 8619 C C . ALA E 1 184 ? 18.315 6.351 33.599 1.00 27.75 163 ALA E C 1
ATOM 8620 O O . ALA E 1 184 ? 19.007 6.523 32.594 1.00 30.11 163 ALA E O 1
ATOM 8622 N N . THR E 1 185 ? 18.131 5.138 34.131 1.00 23.66 164 THR E N 1
ATOM 8623 C CA . THR E 1 185 ? 18.864 3.977 33.611 1.00 27.29 164 THR E CA 1
ATOM 8624 C C . THR E 1 185 ? 18.776 3.872 32.089 1.00 26.73 164 THR E C 1
ATOM 8625 O O . THR E 1 185 ? 17.688 3.883 31.514 1.00 29.10 164 THR E O 1
ATOM 8629 N N . GLY E 1 186 ? 19.932 3.754 31.437 1.00 24.22 165 GLY E N 1
ATOM 8630 C CA . GLY E 1 186 ? 19.975 3.570 29.998 1.00 23.41 165 GLY E CA 1
ATOM 8631 C C . GLY E 1 186 ? 19.993 4.847 29.175 1.00 26.65 165 GLY E C 1
ATOM 8632 O O . GLY E 1 186 ? 20.104 4.760 27.950 1.00 25.80 165 GLY E O 1
ATOM 8633 N N . PHE E 1 187 ? 19.927 6.028 29.803 1.00 23.36 166 PHE E N 1
ATOM 8634 C CA . PHE E 1 187 ? 19.982 7.276 29.047 1.00 25.03 166 PHE E CA 1
ATOM 8635 C C . PHE E 1 187 ? 21.345 7.416 28.385 1.00 26.52 166 PHE E C 1
ATOM 8636 O O . PHE E 1 187 ? 22.382 7.113 28.987 1.00 25.36 166 PHE E O 1
ATOM 8644 N N . VAL E 1 188 ? 21.326 7.846 27.126 1.00 25.59 167 VAL E N 1
ATOM 8645 C CA . VAL E 1 188 ? 22.511 8.026 26.299 1.00 25.73 167 VAL E CA 1
ATOM 8646 C C . VAL E 1 188 ? 22.341 9.332 25.535 1.00 25.91 167 VAL E C 1
ATOM 8647 O O . VAL E 1 188 ? 21.316 9.529 24.875 1.00 26.22 167 VAL E O 1
ATOM 8651 N N . ALA E 1 189 ? 23.347 10.193 25.584 1.00 26.63 168 ALA E N 1
ATOM 8652 C CA . ALA E 1 189 ? 23.375 11.407 24.773 1.00 27.42 168 ALA E CA 1
ATOM 8653 C C . ALA E 1 189 ? 24.792 11.620 24.263 1.00 29.60 168 ALA E C 1
ATOM 8654 O O . ALA E 1 189 ? 25.741 11.627 25.051 1.00 29.47 168 ALA E O 1
ATOM 8656 N N . GLY E 1 190 ? 24.940 11.786 22.950 1.00 29.70 169 GLY E N 1
ATOM 8657 C CA . GLY E 1 190 ? 26.245 11.784 22.320 1.00 28.79 169 GLY E CA 1
ATOM 8658 C C . GLY E 1 190 ? 26.891 13.153 22.176 1.00 28.12 169 GLY E C 1
ATOM 8659 O O . GLY E 1 190 ? 26.424 14.172 22.696 1.00 27.48 169 GLY E O 1
ATOM 8660 N N . GLU E 1 191 ? 28.006 13.152 21.436 1.00 27.61 170 GLU E N 1
ATOM 8661 C CA . GLU E 1 191 ? 28.969 14.252 21.479 1.00 29.20 170 GLU E CA 1
ATOM 8662 C C . GLU E 1 191 ? 28.371 15.583 21.016 1.00 30.17 170 GLU E C 1
ATOM 8663 O O . GLU E 1 191 ? 28.742 16.645 21.534 1.00 29.99 170 GLU E O 1
ATOM 8669 N N . THR E 1 192 ? 27.503 15.567 20.003 1.00 29.73 171 THR E N 1
ATOM 8670 C CA . THR E 1 192 ? 26.990 16.814 19.441 1.00 31.93 171 THR E CA 1
ATOM 8671 C C . THR E 1 192 ? 25.530 17.070 19.796 1.00 32.69 171 THR E C 1
ATOM 8672 O O . THR E 1 192 ? 24.903 17.965 19.216 1.00 28.74 171 THR E O 1
ATOM 8676 N N . ALA E 1 193 ? 24.991 16.345 20.772 1.00 30.59 172 ALA E N 1
ATOM 8677 C CA . ALA E 1 193 ? 23.619 16.565 21.202 1.00 31.61 172 ALA E CA 1
ATOM 8678 C C . ALA E 1 193 ? 23.506 17.908 21.914 1.00 29.83 172 ALA E C 1
ATOM 8679 O O . ALA E 1 193 ? 24.420 18.333 22.621 1.00 27.83 172 ALA E O 1
ATOM 8681 N N . VAL E 1 194 ? 22.393 18.603 21.694 1.00 32.57 173 VAL E N 1
ATOM 8682 C CA . VAL E 1 194 ? 22.130 19.885 22.340 1.00 31.05 173 VAL E CA 1
ATOM 8683 C C . VAL E 1 194 ? 20.709 19.852 22.878 1.00 33.28 173 VAL E C 1
ATOM 8684 O O . VAL E 1 194 ? 19.768 19.531 22.142 1.00 33.72 173 VAL E O 1
ATOM 8688 N N . LEU E 1 195 ? 20.550 20.185 24.155 1.00 33.97 174 LEU E N 1
ATOM 8689 C CA . LEU E 1 195 ? 19.247 20.206 24.808 1.00 31.54 174 LEU E CA 1
ATOM 8690 C C . LEU E 1 195 ? 18.948 21.618 25.283 1.00 30.07 174 LEU E C 1
ATOM 8691 O O . LEU E 1 195 ? 19.788 22.251 25.937 1.00 31.64 174 LEU E O 1
ATOM 8696 N N . GLY E 1 196 ? 17.763 22.101 24.947 1.00 30.87 175 GLY E N 1
ATOM 8697 C CA . GLY E 1 196 ? 17.289 23.386 25.421 1.00 35.26 175 GLY E CA 1
ATOM 8698 C C . GLY E 1 196 ? 16.856 23.311 26.867 1.00 35.51 175 GLY E C 1
ATOM 8699 O O . GLY E 1 196 ? 17.339 22.478 27.649 1.00 31.10 175 GLY E O 1
ATOM 8700 N N . ASN E 1 197 ? 15.919 24.175 27.230 1.00 34.09 176 ASN E N 1
ATOM 8701 C CA . ASN E 1 197 ? 15.504 24.308 28.612 1.00 33.94 176 ASN E CA 1
ATOM 8702 C C . ASN E 1 197 ? 14.133 23.688 28.810 1.00 31.66 176 ASN E C 1
ATOM 8703 O O . ASN E 1 197 ? 13.351 23.550 27.871 1.00 33.16 176 ASN E O 1
ATOM 8708 N N . ASN E 1 198 ? 13.860 23.329 30.065 1.00 32.02 177 ASN E N 1
ATOM 8709 C CA . ASN E 1 198 ? 12.573 22.778 30.501 1.00 34.09 177 ASN E CA 1
ATOM 8710 C C . ASN E 1 198 ? 12.166 21.555 29.693 1.00 34.10 177 ASN E C 1
ATOM 8711 O O . ASN E 1 198 ? 11.037 21.438 29.219 1.00 35.40 177 ASN E O 1
ATOM 8716 N N . ILE E 1 199 ? 13.080 20.596 29.604 1.00 31.33 178 ILE E N 1
ATOM 8717 C CA . ILE E 1 199 ? 12.841 19.338 28.910 1.00 29.59 178 ILE E CA 1
ATOM 8718 C C . ILE E 1 199 ? 12.683 18.243 29.957 1.00 30.80 178 ILE E C 1
ATOM 8719 O O . ILE E 1 199 ? 13.290 18.296 31.037 1.00 32.32 178 ILE E O 1
ATOM 8724 N N . SER E 1 200 ? 11.836 17.263 29.649 1.00 30.20 179 SER E N 1
ATOM 8725 C CA . SER E 1 200 ? 11.604 16.121 30.522 1.00 31.91 179 SER E CA 1
ATOM 8726 C C . SER E 1 200 ? 11.915 14.844 29.765 1.00 32.95 179 SER E C 1
ATOM 8727 O O . SER E 1 200 ? 11.425 14.643 28.649 1.00 31.27 179 SER E O 1
ATOM 8730 N N . ILE E 1 201 ? 12.732 13.986 30.377 1.00 30.10 180 ILE E N 1
ATOM 8731 C CA . ILE E 1 201 ? 13.257 12.794 29.721 1.00 27.68 180 ILE E CA 1
ATOM 8732 C C . ILE E 1 201 ? 13.116 11.610 30.664 1.00 26.95 180 ILE E C 1
ATOM 8733 O O . ILE E 1 201 ? 13.405 11.721 31.858 1.00 28.43 180 ILE E O 1
ATOM 8738 N N . LEU E 1 202 ? 12.687 10.474 30.126 1.00 30.07 181 LEU E N 1
ATOM 8739 C CA . LEU E 1 202 ? 12.559 9.246 30.894 1.00 31.86 181 LEU E CA 1
ATOM 8740 C C . LEU E 1 202 ? 13.793 8.366 30.695 1.00 30.66 181 LEU E C 1
ATOM 8741 O O . LEU E 1 202 ? 14.658 8.644 29.864 1.00 28.77 181 LEU E O 1
ATOM 8746 N N . HIS E 1 203 ? 13.876 7.309 31.505 1.00 32.27 182 HIS E N 1
ATOM 8747 C CA . HIS E 1 203 ? 14.940 6.321 31.390 1.00 30.17 182 HIS E CA 1
ATOM 8748 C C . HIS E 1 203 ? 14.936 5.671 30.010 1.00 31.70 182 HIS E C 1
ATOM 8749 O O . HIS E 1 203 ? 13.911 5.621 29.313 1.00 26.66 182 HIS E O 1
ATOM 8756 N N . GLY E 1 204 ? 16.101 5.142 29.625 1.00 29.53 183 GLY E N 1
ATOM 8757 C CA . GLY E 1 204 ? 16.231 4.410 28.373 1.00 28.94 183 GLY E CA 1
ATOM 8758 C C . GLY E 1 204 ? 16.233 5.255 27.109 1.00 31.82 183 GLY E C 1
ATOM 8759 O O . GLY E 1 204 ? 16.261 4.693 26.007 1.00 32.17 183 GLY E O 1
ATOM 8760 N N . VAL E 1 205 ? 16.188 6.569 27.219 1.00 30.42 184 VAL E N 1
ATOM 8761 C CA . VAL E 1 205 ? 16.116 7.424 26.036 1.00 29.76 184 VAL E CA 1
ATOM 8762 C C . VAL E 1 205 ? 17.500 7.565 25.404 1.00 29.23 184 VAL E C 1
ATOM 8763 O O . VAL E 1 205 ? 18.515 7.693 26.095 1.00 26.26 184 VAL E O 1
ATOM 8767 N N . THR E 1 206 ? 17.542 7.562 24.075 1.00 30.05 185 THR E N 1
ATOM 8768 C CA . THR E 1 206 ? 18.780 7.716 23.326 1.00 30.97 185 THR E CA 1
ATOM 8769 C C . THR E 1 206 ? 18.730 8.982 22.482 1.00 32.49 185 THR E C 1
ATOM 8770 O O . THR E 1 206 ? 17.868 9.113 21.607 1.00 32.62 185 THR E O 1
ATOM 8774 N N . LEU E 1 207 ? 19.677 9.892 22.716 1.00 31.64 186 LEU E N 1
ATOM 8775 C CA . LEU E 1 207 ? 19.933 11.006 21.801 1.00 30.98 186 LEU E CA 1
ATOM 8776 C C . LEU E 1 207 ? 21.208 10.634 21.054 1.00 30.86 186 LEU E C 1
ATOM 8777 O O . LEU E 1 207 ? 22.329 10.967 21.453 1.00 31.65 186 LEU E O 1
ATOM 8782 N N . GLY E 1 208 ? 21.023 9.855 19.991 1.00 28.83 187 GLY E N 1
ATOM 8783 C CA . GLY E 1 208 ? 22.122 9.112 19.407 1.00 32.17 187 GLY E CA 1
ATOM 8784 C C . GLY E 1 208 ? 22.621 9.629 18.076 1.00 36.99 187 GLY E C 1
ATOM 8785 O O . GLY E 1 208 ? 21.951 10.417 17.393 1.00 35.79 187 GLY E O 1
ATOM 8786 N N . GLY E 1 209 ? 23.811 9.173 17.694 1.00 37.16 188 GLY E N 1
ATOM 8787 C CA . GLY E 1 209 ? 24.404 9.586 16.446 1.00 41.69 188 GLY E CA 1
ATOM 8788 C C . GLY E 1 209 ? 24.107 8.608 15.332 1.00 41.85 188 GLY E C 1
ATOM 8789 O O . GLY E 1 209 ? 23.507 7.551 15.531 1.00 40.51 188 GLY E O 1
ATOM 8790 N N . SER E 1 210 ? 24.546 8.989 14.134 1.00 41.95 189 SER E N 1
ATOM 8791 C CA . SER E 1 210 ? 24.458 8.172 12.931 1.00 44.93 189 SER E CA 1
ATOM 8792 C C . SER E 1 210 ? 25.707 8.427 12.095 1.00 44.80 189 SER E C 1
ATOM 8793 O O . SER E 1 210 ? 26.199 9.556 12.045 1.00 43.98 189 SER E O 1
ATOM 8796 N N . GLY E 1 211 ? 26.237 7.381 11.469 1.00 47.63 190 GLY E N 1
ATOM 8797 C CA . GLY E 1 211 ? 27.394 7.516 10.605 1.00 49.02 190 GLY E CA 1
ATOM 8798 C C . GLY E 1 211 ? 28.715 7.437 11.359 1.00 48.24 190 GLY E C 1
ATOM 8799 O O . GLY E 1 211 ? 28.786 7.584 12.581 1.00 45.02 190 GLY E O 1
ATOM 8800 N N . LYS E 1 212 ? 29.788 7.216 10.592 1.00 47.96 191 LYS E N 1
ATOM 8801 C CA . LYS E 1 212 ? 31.127 7.013 11.129 1.00 48.22 191 LYS E CA 1
ATOM 8802 C C . LYS E 1 212 ? 31.979 8.270 11.107 1.00 49.97 191 LYS E C 1
ATOM 8803 O O . LYS E 1 212 ? 33.142 8.218 11.518 1.00 50.35 191 LYS E O 1
ATOM 8805 N N . GLU E 1 213 ? 31.434 9.397 10.661 1.00 48.08 192 GLU E N 1
ATOM 8806 C CA . GLU E 1 213 ? 32.196 10.630 10.562 1.00 48.14 192 GLU E CA 1
ATOM 8807 C C . GLU E 1 213 ? 31.872 11.567 11.721 1.00 48.75 192 GLU E C 1
ATOM 8808 O O . GLU E 1 213 ? 30.772 11.545 12.276 1.00 48.98 192 GLU E O 1
ATOM 8812 N N . GLY E 1 214 ? 32.846 12.394 12.082 1.00 48.38 193 GLY E N 1
ATOM 8813 C CA . GLY E 1 214 ? 32.620 13.435 13.059 1.00 45.92 193 GLY E CA 1
ATOM 8814 C C . GLY E 1 214 ? 31.698 14.515 12.510 1.00 45.41 193 GLY E C 1
ATOM 8815 O O . GLY E 1 214 ? 31.142 14.414 11.416 1.00 45.36 193 GLY E O 1
ATOM 8816 N N . GLY E 1 215 ? 31.533 15.577 13.306 1.00 43.19 194 GLY E N 1
ATOM 8817 C CA . GLY E 1 215 ? 30.608 16.645 12.970 1.00 43.34 194 GLY E CA 1
ATOM 8818 C C . GLY E 1 215 ? 29.227 16.417 13.555 1.00 42.99 194 GLY E C 1
ATOM 8819 O O . GLY E 1 215 ? 28.930 15.381 14.164 1.00 40.37 194 GLY E O 1
ATOM 8820 N N . ASP E 1 216 ? 28.365 17.421 13.363 1.00 38.96 195 ASP E N 1
ATOM 8821 C CA . ASP E 1 216 ? 27.009 17.390 13.905 1.00 39.13 195 ASP E CA 1
ATOM 8822 C C . ASP E 1 216 ? 26.274 16.128 13.480 1.00 34.96 195 ASP E C 1
ATOM 8823 O O . ASP E 1 216 ? 26.042 15.901 12.292 1.00 34.04 195 ASP E O 1
ATOM 8828 N N . ARG E 1 217 ? 25.884 15.312 14.450 1.00 33.80 196 ARG E N 1
ATOM 8829 C CA . ARG E 1 217 ? 25.257 14.049 14.083 1.00 33.94 196 ARG E CA 1
ATOM 8830 C C . ARG E 1 217 ? 24.304 13.552 15.161 1.00 33.38 196 ARG E C 1
ATOM 8831 O O . ARG E 1 217 ? 23.817 12.423 15.048 1.00 31.27 196 ARG E O 1
ATOM 8839 N N . HIS E 1 218 ? 24.008 14.352 16.178 1.00 33.93 197 HIS E N 1
ATOM 8840 C CA . HIS E 1 218 ? 23.107 14.005 17.262 1.00 33.06 197 HIS E CA 1
ATOM 8841 C C . HIS E 1 218 ? 21.949 14.998 17.314 1.00 31.01 197 HIS E C 1
ATOM 8842 O O . HIS E 1 218 ? 22.038 16.100 16.765 1.00 32.70 197 HIS E O 1
ATOM 8849 N N . PRO E 1 219 ? 20.847 14.638 17.971 1.00 29.64 198 PRO E N 1
ATOM 8850 C CA . PRO E 1 219 ? 19.672 15.514 17.974 1.00 31.30 198 PRO E CA 1
ATOM 8851 C C . PRO E 1 219 ? 19.906 16.839 18.679 1.00 33.29 198 PRO E C 1
ATOM 8852 O O . PRO E 1 219 ? 20.739 16.969 19.577 1.00 32.91 198 PRO E O 1
ATOM 8856 N N . LYS E 1 220 ? 19.120 17.828 18.277 1.00 35.87 199 LYS E N 1
ATOM 8857 C CA . LYS E 1 220 ? 19.014 19.085 19.001 1.00 37.09 199 LYS E CA 1
ATOM 8858 C C . LYS E 1 220 ? 17.569 19.208 19.460 1.00 38.47 199 LYS E C 1
ATOM 8859 O O . LYS E 1 220 ? 16.641 19.117 18.641 1.00 39.03 199 LYS E O 1
ATOM 8865 N N . ILE E 1 221 ? 17.376 19.335 20.773 1.00 37.09 200 ILE E N 1
ATOM 8866 C CA . ILE E 1 221 ? 16.055 19.265 21.391 1.00 35.90 200 ILE E CA 1
ATOM 8867 C C . ILE E 1 221 ? 15.642 20.665 21.814 1.00 34.84 200 ILE E C 1
ATOM 8868 O O . ILE E 1 221 ? 16.345 21.309 22.601 1.00 32.27 200 ILE E O 1
ATOM 8873 N N . GLY E 1 222 ? 14.456 21.106 21.347 1.00 34.69 201 GLY E N 1
ATOM 8874 C CA . GLY E 1 222 ? 13.955 22.413 21.706 1.00 34.25 201 GLY E CA 1
ATOM 8875 C C . GLY E 1 222 ? 13.335 22.453 23.097 1.00 36.10 201 GLY E C 1
ATOM 8876 O O . GLY E 1 222 ? 13.143 21.432 23.758 1.00 34.40 201 GLY E O 1
ATOM 8877 N N . ASP E 1 223 ? 13.041 23.675 23.544 1.00 35.57 202 ASP E N 1
ATOM 8878 C CA . ASP E 1 223 ? 12.446 23.891 24.858 1.00 35.26 202 ASP E CA 1
ATOM 8879 C C . ASP E 1 223 ? 11.106 23.173 24.999 1.00 36.06 202 ASP E C 1
ATOM 8880 O O . ASP E 1 223 ? 10.352 23.012 24.034 1.00 32.47 202 ASP E O 1
ATOM 8885 N N . GLY E 1 224 ? 10.809 22.754 26.236 1.00 37.51 203 GLY E N 1
ATOM 8886 C CA . GLY E 1 224 ? 9.497 22.253 26.602 1.00 35.13 203 GLY E CA 1
ATOM 8887 C C . GLY E 1 224 ? 9.193 20.837 26.172 1.00 34.98 203 GLY E C 1
ATOM 8888 O O . GLY E 1 224 ? 8.086 20.347 26.455 1.00 35.90 203 GLY E O 1
ATOM 8889 N N . VAL E 1 225 ? 10.128 20.174 25.487 1.00 34.40 204 VAL E N 1
ATOM 8890 C CA . VAL E 1 225 ? 9.913 18.835 24.948 1.00 30.93 204 VAL E CA 1
ATOM 8891 C C . VAL E 1 225 ? 9.788 17.815 26.075 1.00 32.19 204 VAL E C 1
ATOM 8892 O O . VAL E 1 225 ? 10.429 17.935 27.127 1.00 32.64 204 VAL E O 1
ATOM 8896 N N . MET E 1 226 ? 8.949 16.801 25.856 1.00 31.73 205 MET E N 1
ATOM 8897 C CA . MET E 1 226 ? 8.886 15.615 26.704 1.00 34.84 205 MET E CA 1
ATOM 8898 C C . MET E 1 226 ? 9.238 14.389 25.876 1.00 35.73 205 MET E C 1
ATOM 8899 O O . MET E 1 226 ? 8.725 14.223 24.764 1.00 35.33 205 MET E O 1
ATOM 8904 N N . ILE E 1 227 ? 10.112 13.531 26.413 1.00 34.54 206 ILE E N 1
ATOM 8905 C CA . ILE E 1 227 ? 10.526 12.300 25.742 1.00 29.79 206 ILE E CA 1
ATOM 8906 C C . ILE E 1 227 ? 10.215 11.108 26.650 1.00 32.49 206 ILE E C 1
ATOM 8907 O O . ILE E 1 227 ? 10.760 11.004 27.759 1.00 32.41 206 ILE E O 1
ATOM 8912 N N . GLY E 1 228 ? 9.359 10.192 26.162 1.00 30.82 207 GLY E N 1
ATOM 8913 C CA . GLY E 1 228 ? 8.935 9.048 26.943 1.00 33.46 207 GLY E CA 1
ATOM 8914 C C . GLY E 1 228 ? 9.986 7.939 27.035 1.00 31.73 207 GLY E C 1
ATOM 8915 O O . GLY E 1 228 ? 11.028 7.965 26.380 1.00 29.95 207 GLY E O 1
ATOM 8916 N N . ALA E 1 229 ? 9.684 6.945 27.870 1.00 28.87 208 ALA E N 1
ATOM 8917 C CA . ALA E 1 229 ? 10.643 5.882 28.169 1.00 30.06 208 ALA E CA 1
ATOM 8918 C C . ALA E 1 229 ? 11.080 5.112 26.924 1.00 32.62 208 ALA E C 1
ATOM 8919 O O . ALA E 1 229 ? 10.264 4.761 26.063 1.00 32.82 208 ALA E O 1
ATOM 8921 N N . ASN E 1 230 ? 12.390 4.854 26.837 1.00 29.62 209 ASN E N 1
ATOM 8922 C CA . ASN E 1 230 ? 13.001 4.000 25.815 1.00 32.34 209 ASN E CA 1
ATOM 8923 C C . ASN E 1 230 ? 12.797 4.512 24.382 1.00 33.16 209 ASN E C 1
ATOM 8924 O O . ASN E 1 230 ? 12.934 3.744 23.426 1.00 35.72 209 ASN E O 1
ATOM 8929 N N . ALA E 1 231 ? 12.492 5.792 24.205 1.00 30.07 210 ALA E N 1
ATOM 8930 C CA . ALA E 1 231 ? 12.494 6.393 22.874 1.00 30.51 210 ALA E CA 1
ATOM 8931 C C . ALA E 1 231 ? 13.923 6.618 22.388 1.00 31.76 210 ALA E C 1
ATOM 8932 O O . ALA E 1 231 ? 14.851 6.836 23.181 1.00 30.93 210 ALA E O 1
ATOM 8934 N N . SER E 1 232 ? 14.090 6.586 21.066 1.00 29.36 211 SER E N 1
ATOM 8935 C CA . SER E 1 232 ? 15.361 6.884 20.414 1.00 29.50 211 SER E CA 1
ATOM 8936 C C . SER E 1 232 ? 15.196 8.020 19.417 1.00 31.92 211 SER E C 1
ATOM 8937 O O . SER E 1 232 ? 14.284 8.001 18.584 1.00 35.12 211 SER E O 1
ATOM 8940 N N . ILE E 1 233 ? 16.093 8.991 19.494 1.00 29.75 212 ILE E N 1
ATOM 8941 C CA . ILE E 1 233 ? 16.149 10.115 18.574 1.00 31.30 212 ILE E CA 1
ATOM 8942 C C . ILE E 1 233 ? 17.555 10.084 17.987 1.00 33.80 212 ILE E C 1
ATOM 8943 O O . ILE E 1 233 ? 18.544 10.275 18.709 1.00 32.85 212 ILE E O 1
ATOM 8948 N N . LEU E 1 234 ? 17.646 9.836 16.681 1.00 34.40 213 LEU E N 1
ATOM 8949 C CA . LEU E 1 234 ? 18.894 9.476 16.025 1.00 34.77 213 LEU E CA 1
ATOM 8950 C C . LEU E 1 234 ? 19.238 10.445 14.903 1.00 37.84 213 LEU E C 1
ATOM 8951 O O . LEU E 1 234 ? 18.380 10.802 14.089 1.00 40.15 213 LEU E O 1
ATOM 8956 N N . GLY E 1 235 ? 20.500 10.853 14.854 1.00 36.49 214 GLY E N 1
ATOM 8957 C CA . GLY E 1 235 ? 20.985 11.675 13.768 1.00 35.77 214 GLY E CA 1
ATOM 8958 C C . GLY E 1 235 ? 20.902 13.156 14.076 1.00 36.45 214 GLY E C 1
ATOM 8959 O O . GLY E 1 235 ? 20.392 13.592 15.115 1.00 36.20 214 GLY E O 1
ATOM 8960 N N . ASN E 1 236 ? 21.428 13.949 13.139 1.00 34.75 215 ASN E N 1
ATOM 8961 C CA . ASN E 1 236 ? 21.453 15.399 13.279 1.00 37.04 215 ASN E CA 1
ATOM 8962 C C . ASN E 1 236 ? 20.090 15.972 12.899 1.00 42.52 215 ASN E C 1
ATOM 8963 O O . ASN E 1 236 ? 19.916 16.639 11.878 1.00 42.64 215 ASN E O 1
ATOM 8968 N N . ILE E 1 237 ? 19.109 15.712 13.755 1.00 41.12 216 ILE E N 1
ATOM 8969 C CA . ILE E 1 237 ? 17.755 16.164 13.489 1.00 39.33 216 ILE E CA 1
ATOM 8970 C C . ILE E 1 237 ? 17.343 17.134 14.587 1.00 38.41 216 ILE E C 1
ATOM 8971 O O . ILE E 1 237 ? 17.919 17.174 15.684 1.00 35.01 216 ILE E O 1
ATOM 8976 N N . ARG E 1 238 ? 16.339 17.940 14.271 1.00 35.68 217 ARG E N 1
ATOM 8977 C CA . ARG E 1 238 ? 15.857 18.958 15.188 1.00 35.15 217 ARG E CA 1
ATOM 8978 C C . ARG E 1 238 ? 14.502 18.531 15.727 1.00 37.00 217 ARG E C 1
ATOM 8979 O O . ARG E 1 238 ? 13.633 18.101 14.964 1.00 40.73 217 ARG E O 1
ATOM 8981 N N . ILE E 1 239 ? 14.331 18.629 17.040 1.00 34.33 218 ILE E N 1
ATOM 8982 C CA . ILE E 1 239 ? 13.046 18.392 17.683 1.00 34.18 218 ILE E CA 1
ATOM 8983 C C . ILE E 1 239 ? 12.511 19.749 18.125 1.00 34.67 218 ILE E C 1
ATOM 8984 O O . ILE E 1 239 ? 13.119 20.418 18.973 1.00 36.04 218 ILE E O 1
ATOM 8989 N N . GLY E 1 240 ? 11.388 20.166 17.528 1.00 37.67 219 GLY E N 1
ATOM 8990 C CA . GLY E 1 240 ? 10.877 21.506 17.747 1.00 37.35 219 GLY E CA 1
ATOM 8991 C C . GLY E 1 240 ? 10.372 21.720 19.163 1.00 37.57 219 GLY E C 1
ATOM 8992 O O . GLY E 1 240 ? 10.043 20.783 19.889 1.00 36.04 219 GLY E O 1
ATOM 8993 N N . SER E 1 241 ? 10.311 22.995 19.553 1.00 39.52 220 SER E N 1
ATOM 8994 C CA . SER E 1 241 ? 9.882 23.362 20.896 1.00 39.63 220 SER E CA 1
ATOM 8995 C C . SER E 1 241 ? 8.513 22.774 21.213 1.00 39.16 220 SER E C 1
ATOM 8996 O O . SER E 1 241 ? 7.639 22.689 20.347 1.00 37.93 220 SER E O 1
ATOM 8999 N N . ASN E 1 242 ? 8.351 22.329 22.461 1.00 38.82 221 ASN E N 1
ATOM 9000 C CA . ASN E 1 242 ? 7.091 21.818 22.999 1.00 40.31 221 ASN E CA 1
ATOM 9001 C C . ASN E 1 242 ? 6.582 20.589 22.260 1.00 42.11 221 ASN E C 1
ATOM 9002 O O . ASN E 1 242 ? 5.411 20.229 22.396 1.00 41.15 221 ASN E O 1
ATOM 9007 N N . ALA E 1 243 ? 7.426 19.939 21.463 1.00 42.73 222 ALA E N 1
ATOM 9008 C CA . ALA E 1 243 ? 7.053 18.661 20.886 1.00 40.01 222 ALA E CA 1
ATOM 9009 C C . ALA E 1 243 ? 6.999 17.579 21.962 1.00 39.90 222 ALA E C 1
ATOM 9010 O O . ALA E 1 243 ? 7.546 17.720 23.066 1.00 39.31 222 ALA E O 1
ATOM 9012 N N . LYS E 1 244 ? 6.358 16.468 21.616 1.00 36.70 223 LYS E N 1
ATOM 9013 C CA . LYS E 1 244 ? 6.249 15.326 22.512 1.00 39.73 223 LYS E CA 1
ATOM 9014 C C . LYS E 1 244 ? 6.627 14.066 21.753 1.00 39.43 223 LYS E C 1
ATOM 9015 O O . LYS E 1 244 ? 6.036 13.765 20.708 1.00 39.01 223 LYS E O 1
ATOM 9021 N N . ILE E 1 245 ? 7.606 13.328 22.286 1.00 36.74 224 ILE E N 1
ATOM 9022 C CA . ILE E 1 245 ? 8.078 12.066 21.712 1.00 32.92 224 ILE E CA 1
ATOM 9023 C C . ILE E 1 245 ? 7.535 10.937 22.570 1.00 35.02 224 ILE E C 1
ATOM 9024 O O . ILE E 1 245 ? 7.925 10.797 23.737 1.00 31.29 224 ILE E O 1
ATOM 9029 N N . GLY E 1 246 ? 6.645 10.126 21.997 1.00 32.93 225 GLY E N 1
ATOM 9030 C CA . GLY E 1 246 ? 6.026 9.070 22.766 1.00 35.40 225 GLY E CA 1
ATOM 9031 C C . GLY E 1 246 ? 7.020 7.993 23.153 1.00 36.79 225 GLY E C 1
ATOM 9032 O O . GLY E 1 246 ? 8.014 7.749 22.466 1.00 32.70 225 GLY E O 1
ATOM 9033 N N . ALA E 1 247 ? 6.739 7.337 24.277 1.00 33.01 226 ALA E N 1
ATOM 9034 C CA . ALA E 1 247 ? 7.585 6.242 24.729 1.00 33.03 226 ALA E CA 1
ATOM 9035 C C . ALA E 1 247 ? 7.742 5.213 23.624 1.00 35.73 226 ALA E C 1
ATOM 9036 O O . ALA E 1 247 ? 6.788 4.903 22.904 1.00 34.87 226 ALA E O 1
ATOM 9038 N N . GLY E 1 248 ? 8.955 4.677 23.491 1.00 35.70 227 GLY E N 1
ATOM 9039 C CA . GLY E 1 248 ? 9.217 3.656 22.494 1.00 36.55 227 GLY E CA 1
ATOM 9040 C C . GLY E 1 248 ? 9.341 4.153 21.062 1.00 35.04 227 GLY E C 1
ATOM 9041 O O . GLY E 1 248 ? 9.560 3.335 20.160 1.00 36.40 227 GLY E O 1
ATOM 9042 N N . SER E 1 249 ? 9.246 5.458 20.826 1.00 35.57 228 SER E N 1
ATOM 9043 C CA . SER E 1 249 ? 9.380 5.982 19.474 1.00 38.85 228 SER E CA 1
ATOM 9044 C C . SER E 1 249 ? 10.825 5.867 18.998 1.00 34.96 228 SER E C 1
ATOM 9045 O O . SER E 1 249 ? 11.776 5.942 19.783 1.00 31.81 228 SER E O 1
ATOM 9048 N N . VAL E 1 250 ? 10.988 5.732 17.686 1.00 33.53 229 VAL E N 1
ATOM 9049 C CA . VAL E 1 250 ? 12.284 5.876 17.033 1.00 32.87 229 VAL E CA 1
ATOM 9050 C C . VAL E 1 250 ? 12.160 7.017 16.022 1.00 34.57 229 VAL E C 1
ATOM 9051 O O . VAL E 1 250 ? 11.478 6.876 14.996 1.00 35.92 229 VAL E O 1
ATOM 9055 N N . VAL E 1 251 ? 12.817 8.147 16.314 1.00 32.64 230 VAL E N 1
ATOM 9056 C CA . VAL E 1 251 ? 12.704 9.391 15.547 1.00 37.96 230 VAL E CA 1
ATOM 9057 C C . VAL E 1 251 ? 13.955 9.563 14.684 1.00 40.97 230 VAL E C 1
ATOM 9058 O O . VAL E 1 251 ? 15.073 9.646 15.206 1.00 40.75 230 VAL E O 1
ATOM 9062 N N . VAL E 1 252 ? 13.779 9.646 13.362 1.00 39.62 231 VAL E N 1
ATOM 9063 C CA . VAL E 1 252 ? 14.930 9.769 12.470 1.00 37.57 231 VAL E CA 1
ATOM 9064 C C . VAL E 1 252 ? 14.764 10.944 11.510 1.00 36.67 231 VAL E C 1
ATOM 9065 O O . VAL E 1 252 ? 15.552 11.114 10.575 1.00 37.23 231 VAL E O 1
ATOM 9069 N N . SER E 1 253 ? 13.727 11.742 11.716 1.00 34.24 232 SER E N 1
ATOM 9070 C CA . SER E 1 253 ? 13.516 12.963 10.948 1.00 39.46 232 SER E CA 1
ATOM 9071 C C . SER E 1 253 ? 13.103 14.064 11.909 1.00 39.68 232 SER E C 1
ATOM 9072 O O . SER E 1 253 ? 12.621 13.789 13.013 1.00 38.81 232 SER E O 1
ATOM 9075 N N . ASP E 1 254 ? 13.254 15.312 11.454 1.00 36.05 233 ASP E N 1
ATOM 9076 C CA . ASP E 1 254 ? 12.863 16.475 12.239 1.00 37.25 233 ASP E CA 1
ATOM 9077 C C . ASP E 1 254 ? 11.426 16.334 12.724 1.00 37.97 233 ASP E C 1
ATOM 9078 O O . ASP E 1 254 ? 10.594 15.679 12.091 1.00 39.34 233 ASP E O 1
ATOM 9083 N N . VAL E 1 255 ? 11.132 16.934 13.874 1.00 37.21 234 VAL E N 1
ATOM 9084 C CA . VAL E 1 255 ? 9.783 16.986 14.419 1.00 37.12 234 VAL E CA 1
ATOM 9085 C C . VAL E 1 255 ? 9.420 18.457 14.602 1.00 38.79 234 VAL E C 1
ATOM 9086 O O . VAL E 1 255 ? 10.174 19.190 15.243 1.00 39.90 234 VAL E O 1
ATOM 9090 N N . PRO E 1 256 ? 8.309 18.926 14.048 1.00 40.14 235 PRO E N 1
ATOM 9091 C CA . PRO E 1 256 ? 7.981 20.347 14.140 1.00 40.30 235 PRO E CA 1
ATOM 9092 C C . PRO E 1 256 ? 7.561 20.706 15.551 1.00 39.99 235 PRO E C 1
ATOM 9093 O O . PRO E 1 256 ? 7.151 19.822 16.320 1.00 40.28 235 PRO E O 1
ATOM 9097 N N . PRO E 1 257 ? 7.635 21.988 15.918 1.00 40.85 236 PRO E N 1
ATOM 9098 C CA . PRO E 1 257 ? 7.167 22.408 17.246 1.00 40.24 236 PRO E CA 1
ATOM 9099 C C . PRO E 1 257 ? 5.735 21.950 17.483 1.00 41.72 236 PRO E C 1
ATOM 9100 O O . PRO E 1 257 ? 4.939 21.830 16.550 1.00 40.02 236 PRO E O 1
ATOM 9104 N N . SER E 1 258 ? 5.421 21.669 18.746 1.00 42.12 237 SER E N 1
ATOM 9105 C CA . SER E 1 258 ? 4.048 21.433 19.186 1.00 43.10 237 SER E CA 1
ATOM 9106 C C . SER E 1 258 ? 3.426 20.187 18.566 1.00 44.26 237 SER E C 1
ATOM 9107 O O . SER E 1 258 ? 2.195 20.054 18.547 1.00 46.88 237 SER E O 1
ATOM 9110 N N . ILE E 1 259 ? 4.247 19.252 18.082 1.00 41.88 238 ILE E N 1
ATOM 9111 C CA . ILE E 1 259 ? 3.777 18.015 17.458 1.00 38.47 238 ILE E CA 1
ATOM 9112 C C . ILE E 1 259 ? 4.113 16.820 18.349 1.00 40.40 238 ILE E C 1
ATOM 9113 O O . ILE E 1 259 ? 5.193 16.763 18.951 1.00 38.82 238 ILE E O 1
ATOM 9118 N N . THR E 1 260 ? 3.196 15.856 18.412 1.00 41.45 239 THR E N 1
ATOM 9119 C CA . THR E 1 260 ? 3.424 14.576 19.073 1.00 40.44 239 THR E CA 1
ATOM 9120 C C . THR E 1 260 ? 3.696 13.504 18.025 1.00 42.51 239 THR E C 1
ATOM 9121 O O . THR E 1 260 ? 2.926 13.361 17.066 1.00 43.03 239 THR E O 1
ATOM 9125 N N . VAL E 1 261 ? 4.778 12.739 18.213 1.00 39.88 240 VAL E N 1
ATOM 9126 C CA . VAL E 1 261 ? 5.114 11.641 17.312 1.00 38.09 240 VAL E CA 1
ATOM 9127 C C . VAL E 1 261 ? 5.113 10.345 18.102 1.00 39.78 240 VAL E C 1
ATOM 9128 O O . VAL E 1 261 ? 5.442 10.325 19.295 1.00 39.71 240 VAL E O 1
ATOM 9132 N N . VAL E 1 262 ? 4.728 9.260 17.421 1.00 36.99 241 VAL E N 1
ATOM 9133 C CA . VAL E 1 262 ? 4.577 7.930 18.012 1.00 37.75 241 VAL E CA 1
ATOM 9134 C C . VAL E 1 262 ? 4.988 6.896 16.968 1.00 40.50 241 VAL E C 1
ATOM 9135 O O . VAL E 1 262 ? 4.763 7.088 15.768 1.00 43.77 241 VAL E O 1
ATOM 9139 N N . GLY E 1 263 ? 5.624 5.816 17.415 1.00 36.57 242 GLY E N 1
ATOM 9140 C CA . GLY E 1 263 ? 5.792 4.628 16.599 1.00 39.72 242 GLY E CA 1
ATOM 9141 C C . GLY E 1 263 ? 7.240 4.358 16.212 1.00 39.12 242 GLY E C 1
ATOM 9142 O O . GLY E 1 263 ? 8.155 5.147 16.468 1.00 38.76 242 GLY E O 1
ATOM 9143 N N . VAL E 1 264 ? 7.403 3.226 15.536 1.00 37.68 243 VAL E N 1
ATOM 9144 C CA . VAL E 1 264 ? 8.682 2.759 15.021 1.00 37.64 243 VAL E CA 1
ATOM 9145 C C . VAL E 1 264 ? 8.526 2.511 13.526 1.00 36.83 243 VAL E C 1
ATOM 9146 O O . VAL E 1 264 ? 8.017 1.476 13.110 1.00 35.93 243 VAL E O 1
ATOM 9150 N N . PRO E 1 265 ? 8.958 3.451 12.673 1.00 40.66 244 PRO E N 1
ATOM 9151 C CA . PRO E 1 265 ? 9.512 4.781 12.969 1.00 39.41 244 PRO E CA 1
ATOM 9152 C C . PRO E 1 265 ? 8.424 5.753 13.419 1.00 37.96 244 PRO E C 1
ATOM 9153 O O . PRO E 1 265 ? 7.253 5.489 13.176 1.00 41.16 244 PRO E O 1
ATOM 9157 N N . ALA E 1 266 ? 8.802 6.863 14.046 1.00 33.24 245 ALA E N 1
ATOM 9158 C CA . ALA E 1 266 ? 7.828 7.756 14.647 1.00 36.79 245 ALA E CA 1
ATOM 9159 C C . ALA E 1 266 ? 7.141 8.591 13.573 1.00 40.58 245 ALA E C 1
ATOM 9160 O O . ALA E 1 266 ? 7.772 9.014 12.602 1.00 42.31 245 ALA E O 1
ATOM 9162 N N . LYS E 1 267 ? 5.839 8.805 13.746 1.00 42.38 246 LYS E N 1
ATOM 9163 C CA . LYS E 1 267 ? 5.044 9.599 12.819 1.00 44.34 246 LYS E CA 1
ATOM 9164 C C . LYS E 1 267 ? 4.181 10.591 13.589 1.00 45.59 246 LYS E C 1
ATOM 9165 O O . LYS E 1 267 ? 3.719 10.289 14.698 1.00 43.85 246 LYS E O 1
ATOM 9167 N N . PRO E 1 268 ? 3.960 11.787 13.045 1.00 46.39 247 PRO E N 1
ATOM 9168 C CA . PRO E 1 268 ? 3.075 12.738 13.722 1.00 45.61 247 PRO E CA 1
ATOM 9169 C C . PRO E 1 268 ? 1.686 12.145 13.899 1.00 44.57 247 PRO E C 1
ATOM 9170 O O . PRO E 1 268 ? 1.155 11.479 13.009 1.00 44.74 247 PRO E O 1
ATOM 9174 N N . VAL E 1 269 ? 1.111 12.354 15.082 1.00 45.25 248 VAL E N 1
ATOM 9175 C CA . VAL E 1 269 ? -0.180 11.746 15.393 1.00 45.76 248 VAL E CA 1
ATOM 9176 C C . VAL E 1 269 ? -1.102 12.754 16.060 1.00 45.52 248 VAL E C 1
ATOM 9177 O O . VAL E 1 269 ? -2.310 12.523 16.148 1.00 48.35 248 VAL E O 1
ATOM 9181 N N . ALA E 1 270 ? -0.552 13.867 16.543 1.00 45.21 249 ALA E N 1
ATOM 9182 C CA . ALA E 1 270 ? -1.366 14.823 17.279 1.00 46.59 249 ALA E CA 1
ATOM 9183 C C . ALA E 1 270 ? -0.564 16.089 17.537 1.00 48.14 249 ALA E C 1
ATOM 9184 O O . ALA E 1 270 ? 0.669 16.104 17.428 1.00 44.96 249 ALA E O 1
ATOM 9186 N N . ARG E 1 271 ? -1.289 17.150 17.891 1.00 47.65 250 ARG E N 1
ATOM 9187 C CA . ARG E 1 271 ? -0.676 18.347 18.441 1.00 49.11 250 ARG E CA 1
ATOM 9188 C C . ARG E 1 271 ? -0.439 18.133 19.931 1.00 51.49 250 ARG E C 1
ATOM 9189 O O . ARG E 1 271 ? -1.298 17.595 20.640 1.00 48.62 250 ARG E O 1
ATOM 9191 N N . SER E 1 272 ? 0.743 18.524 20.406 1.00 52.31 251 SER E N 1
ATOM 9192 C CA . SER E 1 272 ? 1.087 18.218 21.788 1.00 52.16 251 SER E CA 1
ATOM 9193 C C . SER E 1 272 ? 0.570 19.248 22.783 1.00 55.83 251 SER E C 1
ATOM 9194 O O . SER E 1 272 ? 0.417 18.918 23.966 1.00 58.36 251 SER E O 1
ATOM 9197 N N . LEU E 1 273 ? 0.352 20.472 22.312 1.00 55.41 252 LEU E N 1
ATOM 9198 C CA . LEU E 1 273 ? -0.202 21.506 23.216 1.00 55.81 252 LEU E CA 1
ATOM 9199 C C . LEU E 1 273 ? -1.170 22.412 22.455 1.00 56.43 252 LEU E C 1
ATOM 9200 O O . LEU E 1 273 ? -0.990 22.596 21.256 1.00 57.00 252 LEU E O 1
ATOM 9205 N N . LYS E 1 274 ? -2.183 22.888 23.164 1.00 55.12 253 LYS E N 1
ATOM 9206 C CA . LYS E 1 274 ? -3.227 23.740 22.605 1.00 55.36 253 LYS E CA 1
ATOM 9207 C C . LYS E 1 274 ? -2.922 25.215 22.848 1.00 54.50 253 LYS E C 1
ATOM 9208 O O . LYS E 1 274 ? -2.569 25.607 23.967 1.00 55.21 253 LYS E O 1
ATOM 9209 N N . THR E 1 275 ? -2.991 26.009 21.778 1.00 51.24 254 THR E N 1
ATOM 9210 C CA . THR E 1 275 ? -2.863 27.456 21.874 1.00 51.77 254 THR E CA 1
ATOM 9211 C C . THR E 1 275 ? -4.042 28.023 22.666 1.00 46.54 254 THR E C 1
ATOM 9212 O O . THR E 1 275 ? -5.080 27.368 22.803 1.00 46.08 254 THR E O 1
ATOM 9216 N N . PRO E 1 276 ? -3.892 29.213 23.245 1.00 43.15 255 PRO E N 1
ATOM 9217 C CA . PRO E 1 276 ? -5.060 29.834 23.896 1.00 44.71 255 PRO E CA 1
ATOM 9218 C C . PRO E 1 276 ? -6.265 29.929 22.975 1.00 42.70 255 PRO E C 1
ATOM 9219 O O . PRO E 1 276 ? -7.393 29.667 23.413 1.00 43.31 255 PRO E O 1
ATOM 9223 N N . SER E 1 277 ? -6.044 30.241 21.694 1.00 41.09 256 SER E N 1
ATOM 9224 C CA . SER E 1 277 ? -7.144 30.339 20.741 1.00 43.98 256 SER E CA 1
ATOM 9225 C C . SER E 1 277 ? -7.838 29.009 20.514 1.00 40.77 256 SER E C 1
ATOM 9226 O O . SER E 1 277 ? -9.000 29.002 20.114 1.00 36.54 256 SER E O 1
ATOM 9229 N N . ALA E 1 278 ? -7.151 27.883 20.730 1.00 38.15 257 ALA E N 1
ATOM 9230 C CA . ALA E 1 278 ? -7.809 26.589 20.580 1.00 37.86 257 ALA E CA 1
ATOM 9231 C C . ALA E 1 278 ? -8.553 26.187 21.843 1.00 37.92 257 ALA E C 1
ATOM 9232 O O . ALA E 1 278 ? -9.592 25.523 21.762 1.00 42.06 257 ALA E O 1
ATOM 9234 N N . ASP E 1 279 ? -8.045 26.593 23.008 1.00 39.22 258 ASP E N 1
ATOM 9235 C CA . ASP E 1 279 ? -8.578 26.154 24.294 1.00 42.94 258 ASP E CA 1
ATOM 9236 C C . ASP E 1 279 ? -9.781 26.978 24.755 1.00 41.15 258 ASP E C 1
ATOM 9237 O O . ASP E 1 279 ? -10.713 26.421 25.356 1.00 40.97 258 ASP E O 1
ATOM 9241 N N . MET E 1 280 ? -9.793 28.281 24.455 1.00 41.20 259 MET E N 1
ATOM 9242 C CA . MET E 1 280 ? -10.894 29.184 24.817 1.00 41.38 259 MET E CA 1
ATOM 9243 C C . MET E 1 280 ? -11.151 29.203 26.323 1.00 42.57 259 MET E C 1
ATOM 9244 O O . MET E 1 280 ? -12.297 29.290 26.761 1.00 43.48 259 MET E O 1
ATOM 9249 N N . ASP E 1 281 ? -10.099 29.069 27.127 1.00 44.19 260 ASP E N 1
ATOM 9250 C CA . ASP E 1 281 ? -10.213 29.141 28.582 1.00 46.69 260 ASP E CA 1
ATOM 9251 C C . ASP E 1 281 ? -10.336 30.601 29.016 1.00 44.12 260 ASP E C 1
ATOM 9252 O O . ASP E 1 281 ? -9.407 31.387 28.815 1.00 44.49 260 ASP E O 1
ATOM 9257 N N . GLN E 1 282 ? -11.467 30.962 29.620 1.00 42.42 261 GLN E N 1
ATOM 9258 C CA . GLN E 1 282 ? -11.733 32.361 29.947 1.00 43.59 261 GLN E CA 1
ATOM 9259 C C . GLN E 1 282 ? -11.355 32.741 31.372 1.00 44.29 261 GLN E C 1
ATOM 9260 O O . GLN E 1 282 ? -11.607 33.887 31.777 1.00 40.35 261 GLN E O 1
ATOM 9266 N N . ASN E 1 283 ? -10.760 31.831 32.141 1.00 46.50 262 ASN E N 1
ATOM 9267 C CA . ASN E 1 283 ? -10.422 32.166 33.516 1.00 49.79 262 ASN E CA 1
ATOM 9268 C C . ASN E 1 283 ? -9.401 33.298 33.548 1.00 49.98 262 ASN E C 1
ATOM 9269 O O . ASN E 1 283 ? -8.435 33.313 32.780 1.00 52.31 262 ASN E O 1
ATOM 9274 N N . ILE E 1 284 ? -9.622 34.256 34.444 1.00 48.72 263 ILE E N 1
ATOM 9275 C CA . ILE E 1 284 ? -8.702 35.366 34.629 1.00 49.32 263 ILE E CA 1
ATOM 9276 C C . ILE E 1 284 ? -8.207 35.461 36.065 1.00 53.12 263 ILE E C 1
ATOM 9277 O O . ILE E 1 284 ? -7.511 36.416 36.411 1.00 53.69 263 ILE E O 1
ATOM 9281 N N . GLN E 1 285 ? -8.561 34.495 36.913 1.00 55.34 264 GLN E N 1
ATOM 9282 C CA . GLN E 1 285 ? -8.107 34.448 38.299 1.00 58.18 264 GLN E CA 1
ATOM 9283 C C . GLN E 1 285 ? -6.905 33.514 38.390 1.00 61.04 264 GLN E C 1
ATOM 9284 O O . GLN E 1 285 ? -7.022 32.313 38.113 1.00 59.51 264 GLN E O 1
ATOM 9286 N N . PHE E 1 286 ? -5.758 34.066 38.777 1.00 62.93 265 PHE E N 1
ATOM 9287 C CA . PHE E 1 286 ? -4.509 33.314 38.778 1.00 64.84 265 PHE E CA 1
ATOM 9288 C C . PHE E 1 286 ? -3.884 33.373 37.386 1.00 65.74 265 PHE E C 1
ATOM 9289 O O . PHE E 1 286 ? -4.533 33.786 36.420 1.00 66.48 265 PHE E O 1
ATOM 9290 N N . LYS F 1 24 ? 72.131 71.452 1.563 1.00 64.15 3 LYS F N 1
ATOM 9291 C CA . LYS F 1 24 ? 71.303 72.655 1.627 1.00 64.73 3 LYS F CA 1
ATOM 9292 C C . LYS F 1 24 ? 70.065 72.424 2.497 1.00 65.38 3 LYS F C 1
ATOM 9293 O O . LYS F 1 24 ? 69.082 71.842 2.046 1.00 66.85 3 LYS F O 1
ATOM 9295 N N . ASN F 1 25 ? 70.105 72.897 3.741 1.00 63.76 4 ASN F N 1
ATOM 9296 C CA . ASN F 1 25 ? 69.098 72.525 4.725 1.00 59.77 4 ASN F CA 1
ATOM 9297 C C . ASN F 1 25 ? 68.759 73.734 5.585 1.00 56.86 4 ASN F C 1
ATOM 9298 O O . ASN F 1 25 ? 69.161 74.865 5.298 1.00 58.36 4 ASN F O 1
ATOM 9303 N N . HIS F 1 26 ? 67.994 73.480 6.642 1.00 52.75 5 HIS F N 1
ATOM 9304 C CA . HIS F 1 26 ? 67.611 74.514 7.587 1.00 51.26 5 HIS F CA 1
ATOM 9305 C C . HIS F 1 26 ? 68.793 74.806 8.514 1.00 52.29 5 HIS F C 1
ATOM 9306 O O . HIS F 1 26 ? 68.752 75.746 9.304 1.00 52.65 5 HIS F O 1
ATOM 9313 N N . ASN F 1 28 ? 71.687 75.714 7.544 1.00 72.40 7 ASN F N 1
ATOM 9314 C CA . ASN F 1 28 ? 72.699 76.438 6.786 1.00 73.56 7 ASN F CA 1
ATOM 9315 C C . ASN F 1 28 ? 72.119 77.283 5.640 1.00 73.74 7 ASN F C 1
ATOM 9316 O O . ASN F 1 28 ? 72.776 77.458 4.616 1.00 73.89 7 ASN F O 1
ATOM 9321 N N . THR F 1 29 ? 70.899 77.795 5.801 1.00 72.96 8 THR F N 1
ATOM 9322 C CA . THR F 1 29 ? 70.242 78.541 4.722 1.00 72.30 8 THR F CA 1
ATOM 9323 C C . THR F 1 29 ? 69.034 79.339 5.220 1.00 74.26 8 THR F C 1
ATOM 9324 O O . THR F 1 29 ? 68.885 80.530 4.917 1.00 74.88 8 THR F O 1
ATOM 9326 N N . PHE F 1 32 ? 65.655 79.168 3.990 1.00 54.79 11 PHE F N 1
ATOM 9327 C CA . PHE F 1 32 ? 65.257 77.773 3.799 1.00 55.22 11 PHE F CA 1
ATOM 9328 C C . PHE F 1 32 ? 63.733 77.609 3.717 1.00 52.28 11 PHE F C 1
ATOM 9329 O O . PHE F 1 32 ? 62.994 78.109 4.570 1.00 48.96 11 PHE F O 1
ATOM 9337 N N . ASP F 1 33 ? 63.258 76.930 2.669 1.00 53.21 12 ASP F N 1
ATOM 9338 C CA . ASP F 1 33 ? 61.835 76.647 2.499 1.00 51.77 12 ASP F CA 1
ATOM 9339 C C . ASP F 1 33 ? 61.647 75.142 2.673 1.00 47.42 12 ASP F C 1
ATOM 9340 O O . ASP F 1 33 ? 62.035 74.359 1.802 1.00 43.99 12 ASP F O 1
ATOM 9344 N N . LEU F 1 34 ? 61.039 74.749 3.794 1.00 45.18 13 LEU F N 1
ATOM 9345 C CA . LEU F 1 34 ? 60.814 73.333 4.074 1.00 42.92 13 LEU F CA 1
ATOM 9346 C C . LEU F 1 34 ? 59.891 72.709 3.031 1.00 40.58 13 LEU F C 1
ATOM 9347 O O . LEU F 1 34 ? 60.193 71.653 2.468 1.00 41.26 13 LEU F O 1
ATOM 9352 N N . TRP F 1 35 ? 58.764 73.360 2.755 1.00 43.77 14 TRP F N 1
ATOM 9353 C CA . TRP F 1 35 ? 57.811 72.819 1.791 1.00 43.41 14 TRP F CA 1
ATOM 9354 C C . TRP F 1 35 ? 58.454 72.624 0.418 1.00 44.88 14 TRP F C 1
ATOM 9355 O O . TRP F 1 35 ? 58.237 71.594 -0.235 1.00 43.58 14 TRP F O 1
ATOM 9366 N N . HIS F 1 36 ? 59.284 73.578 -0.020 1.00 44.36 15 HIS F N 1
ATOM 9367 C CA . HIS F 1 36 ? 59.889 73.469 -1.345 1.00 43.86 15 HIS F CA 1
ATOM 9368 C C . HIS F 1 36 ? 60.926 72.357 -1.406 1.00 44.09 15 HIS F C 1
ATOM 9369 O O . HIS F 1 36 ? 61.057 71.678 -2.430 1.00 46.26 15 HIS F O 1
ATOM 9376 N N . THR F 1 37 ? 61.696 72.168 -0.337 1.00 44.44 16 THR F N 1
ATOM 9377 C CA . THR F 1 37 ? 62.662 71.079 -0.338 1.00 44.70 16 THR F CA 1
ATOM 9378 C C . THR F 1 37 ? 61.954 69.729 -0.358 1.00 42.75 16 THR F C 1
ATOM 9379 O O . THR F 1 37 ? 62.371 68.811 -1.071 1.00 42.65 16 THR F O 1
ATOM 9383 N N . ILE F 1 38 ? 60.858 69.607 0.390 1.00 39.58 17 ILE F N 1
ATOM 9384 C CA . ILE F 1 38 ? 60.107 68.354 0.404 1.00 39.01 17 ILE F CA 1
ATOM 9385 C C . ILE F 1 38 ? 59.549 68.057 -0.980 1.00 41.51 17 ILE F C 1
ATOM 9386 O O . ILE F 1 38 ? 59.609 66.914 -1.455 1.00 42.03 17 ILE F O 1
ATOM 9391 N N . ARG F 1 39 ? 59.038 69.087 -1.670 1.00 42.42 18 ARG F N 1
ATOM 9392 C CA . ARG F 1 39 ? 58.588 68.890 -3.045 1.00 44.85 18 ARG F CA 1
ATOM 9393 C C . ARG F 1 39 ? 59.749 68.461 -3.926 1.00 44.82 18 ARG F C 1
ATOM 9394 O O . ARG F 1 39 ? 59.593 67.612 -4.813 1.00 43.07 18 ARG F O 1
ATOM 9402 N N . GLU F 1 40 ? 60.929 69.032 -3.683 1.00 47.87 19 GLU F N 1
ATOM 9403 C CA . GLU F 1 40 ? 62.094 68.731 -4.506 1.00 49.27 19 GLU F CA 1
ATOM 9404 C C . GLU F 1 40 ? 62.568 67.298 -4.292 1.00 46.32 19 GLU F C 1
ATOM 9405 O O . GLU F 1 40 ? 62.870 66.581 -5.255 1.00 45.23 19 GLU F O 1
ATOM 9411 N N . GLU F 1 41 ? 62.667 66.870 -3.031 1.00 45.02 20 GLU F N 1
ATOM 9412 C CA . GLU F 1 41 ? 62.979 65.474 -2.738 1.00 43.95 20 GLU F CA 1
ATOM 9413 C C . GLU F 1 41 ? 61.942 64.534 -3.353 1.00 44.53 20 GLU F C 1
ATOM 9414 O O . GLU F 1 41 ? 62.285 63.468 -3.881 1.00 44.31 20 GLU F O 1
ATOM 9420 N N . THR F 1 42 ? 60.665 64.908 -3.285 1.00 44.79 21 THR F N 1
ATOM 9421 C CA . THR F 1 42 ? 59.612 63.998 -3.727 1.00 44.96 21 THR F CA 1
ATOM 9422 C C . THR F 1 42 ? 59.616 63.835 -5.241 1.00 44.86 21 THR F C 1
ATOM 9423 O O . THR F 1 42 ? 59.461 62.717 -5.747 1.00 43.61 21 THR F O 1
ATOM 9427 N N . ALA F 1 43 ? 59.807 64.935 -5.981 1.00 45.71 22 ALA F N 1
ATOM 9428 C CA . ALA F 1 43 ? 59.886 64.840 -7.436 1.00 46.22 22 ALA F CA 1
ATOM 9429 C C . ALA F 1 43 ? 61.053 63.964 -7.863 1.00 45.91 22 ALA F C 1
ATOM 9430 O O . ALA F 1 43 ? 60.936 63.185 -8.816 1.00 45.46 22 ALA F O 1
ATOM 9432 N N . ALA F 1 44 ? 62.185 64.064 -7.158 1.00 46.15 23 ALA F N 1
ATOM 9433 C CA . ALA F 1 44 ? 63.307 63.178 -7.439 1.00 47.64 23 ALA F CA 1
ATOM 9434 C C . ALA F 1 44 ? 62.929 61.727 -7.175 1.00 48.68 23 ALA F C 1
ATOM 9435 O O . ALA F 1 44 ? 63.181 60.841 -8.004 1.00 51.67 23 ALA F O 1
ATOM 9437 N N . ALA F 1 45 ? 62.305 61.463 -6.023 1.00 47.34 24 ALA F N 1
ATOM 9438 C CA . ALA F 1 45 ? 61.912 60.094 -5.705 1.00 45.26 24 ALA F CA 1
ATOM 9439 C C . ALA F 1 45 ? 60.909 59.558 -6.721 1.00 43.95 24 ALA F C 1
ATOM 9440 O O . ALA F 1 45 ? 61.039 58.424 -7.190 1.00 42.12 24 ALA F O 1
ATOM 9442 N N . ALA F 1 46 ? 59.928 60.376 -7.110 1.00 45.82 25 ALA F N 1
ATOM 9443 C CA . ALA F 1 46 ? 58.937 59.929 -8.088 1.00 47.04 25 ALA F CA 1
ATOM 9444 C C . ALA F 1 46 ? 59.586 59.567 -9.422 1.00 48.65 25 ALA F C 1
ATOM 9445 O O . ALA F 1 46 ? 59.194 58.585 -10.070 1.00 44.68 25 ALA F O 1
ATOM 9447 N N . ALA F 1 47 ? 60.580 60.347 -9.854 1.00 50.76 26 ALA F N 1
ATOM 9448 C CA . ALA F 1 47 ? 61.254 60.036 -11.112 1.00 52.38 26 ALA F CA 1
ATOM 9449 C C . ALA F 1 47 ? 62.059 58.750 -11.017 1.00 54.89 26 ALA F C 1
ATOM 9450 O O . ALA F 1 47 ? 62.164 58.012 -12.001 1.00 57.25 26 ALA F O 1
ATOM 9452 N N . ALA F 1 48 ? 62.623 58.457 -9.846 1.00 54.66 27 ALA F N 1
ATOM 9453 C CA . ALA F 1 48 ? 63.459 57.276 -9.693 1.00 52.67 27 ALA F CA 1
ATOM 9454 C C . ALA F 1 48 ? 62.664 55.998 -9.462 1.00 50.67 27 ALA F C 1
ATOM 9455 O O . ALA F 1 48 ? 63.178 54.909 -9.739 1.00 47.57 27 ALA F O 1
ATOM 9457 N N . GLU F 1 49 ? 61.432 56.089 -8.969 1.00 50.25 28 GLU F N 1
ATOM 9458 C CA . GLU F 1 49 ? 60.665 54.905 -8.579 1.00 51.88 28 GLU F CA 1
ATOM 9459 C C . GLU F 1 49 ? 59.281 54.968 -9.213 1.00 52.24 28 GLU F C 1
ATOM 9460 O O . GLU F 1 49 ? 58.322 55.462 -8.602 1.00 48.51 28 GLU F O 1
ATOM 9466 N N . PRO F 1 50 ? 59.142 54.480 -10.450 1.00 56.34 29 PRO F N 1
ATOM 9467 C CA . PRO F 1 50 ? 57.822 54.500 -11.104 1.00 55.90 29 PRO F CA 1
ATOM 9468 C C . PRO F 1 50 ? 56.749 53.764 -10.327 1.00 52.19 29 PRO F C 1
ATOM 9469 O O . PRO F 1 50 ? 55.570 54.128 -10.427 1.00 52.17 29 PRO F O 1
ATOM 9473 N N . MET F 1 51 ? 57.117 52.737 -9.556 1.00 51.08 30 MET F N 1
ATOM 9474 C CA . MET F 1 51 ? 56.142 52.075 -8.695 1.00 50.51 30 MET F CA 1
ATOM 9475 C C . MET F 1 51 ? 55.427 53.064 -7.776 1.00 49.67 30 MET F C 1
ATOM 9476 O O . MET F 1 51 ? 54.242 52.887 -7.474 1.00 50.31 30 MET F O 1
ATOM 9478 N N . LEU F 1 52 ? 56.109 54.128 -7.347 1.00 47.45 31 LEU F N 1
ATOM 9479 C CA . LEU F 1 52 ? 55.571 55.013 -6.319 1.00 44.61 31 LEU F CA 1
ATOM 9480 C C . LEU F 1 52 ? 55.199 56.401 -6.837 1.00 41.26 31 LEU F C 1
ATOM 9481 O O . LEU F 1 52 ? 54.826 57.265 -6.034 1.00 39.94 31 LEU F O 1
ATOM 9486 N N . ALA F 1 53 ? 55.266 56.629 -8.155 1.00 40.43 32 ALA F N 1
ATOM 9487 C CA . ALA F 1 53 ? 55.107 57.983 -8.690 1.00 40.34 32 ALA F CA 1
ATOM 9488 C C . ALA F 1 53 ? 53.721 58.543 -8.407 1.00 40.03 32 ALA F C 1
ATOM 9489 O O . ALA F 1 53 ? 53.587 59.691 -7.968 1.00 38.72 32 ALA F O 1
ATOM 9491 N N . SER F 1 54 ? 52.667 57.744 -8.637 1.00 38.58 33 SER F N 1
ATOM 9492 C CA . SER F 1 54 ? 51.321 58.289 -8.469 1.00 39.65 33 SER F CA 1
ATOM 9493 C C . SER F 1 54 ? 50.947 58.405 -6.999 1.00 38.82 33 SER F C 1
ATOM 9494 O O . SER F 1 54 ? 50.172 59.294 -6.631 1.00 42.72 33 SER F O 1
ATOM 9497 N N . PHE F 1 55 ? 51.513 57.547 -6.148 1.00 37.68 34 PHE F N 1
ATOM 9498 C CA . PHE F 1 55 ? 51.386 57.734 -4.708 1.00 40.76 34 PHE F CA 1
ATOM 9499 C C . PHE F 1 55 ? 52.000 59.065 -4.284 1.00 40.75 34 PHE F C 1
ATOM 9500 O O . PHE F 1 55 ? 51.361 59.868 -3.593 1.00 40.29 34 PHE F O 1
ATOM 9508 N N . LEU F 1 56 ? 53.227 59.329 -4.737 1.00 40.45 35 LEU F N 1
ATOM 9509 C CA . LEU F 1 56 ? 53.919 60.561 -4.382 1.00 41.42 35 LEU F CA 1
ATOM 9510 C C . LEU F 1 56 ? 53.214 61.780 -4.963 1.00 43.51 35 LEU F C 1
ATOM 9511 O O . LEU F 1 56 ? 53.142 62.836 -4.318 1.00 41.77 35 LEU F O 1
ATOM 9516 N N . HIS F 1 57 ? 52.671 61.647 -6.174 1.00 44.39 36 HIS F N 1
ATOM 9517 C CA . HIS F 1 57 ? 51.941 62.757 -6.771 1.00 44.53 36 HIS F CA 1
ATOM 9518 C C . HIS F 1 57 ? 50.652 63.027 -6.010 1.00 43.30 36 HIS F C 1
ATOM 9519 O O . HIS F 1 57 ? 50.316 64.186 -5.730 1.00 41.74 36 HIS F O 1
ATOM 9526 N N . GLN F 1 58 ? 49.922 61.965 -5.656 1.00 40.05 37 GLN F N 1
ATOM 9527 C CA . GLN F 1 58 ? 48.641 62.121 -4.976 1.00 42.22 37 GLN F CA 1
ATOM 9528 C C . GLN F 1 58 ? 48.821 62.486 -3.507 1.00 41.42 37 GLN F C 1
ATOM 9529 O O . GLN F 1 58 ? 47.961 63.158 -2.928 1.00 43.28 37 GLN F O 1
ATOM 9535 N N . THR F 1 59 ? 49.906 62.041 -2.900 1.00 38.79 38 THR F N 1
ATOM 9536 C CA . THR F 1 59 ? 50.142 62.368 -1.478 1.00 37.37 38 THR F CA 1
ATOM 9537 C C . THR F 1 59 ? 50.852 63.722 -1.317 1.00 36.19 38 THR F C 1
ATOM 9538 O O . THR F 1 59 ? 50.498 64.444 -0.429 1.00 33.45 38 THR F O 1
ATOM 9542 N N . VAL F 1 60 ? 51.762 64.058 -2.211 1.00 37.05 39 VAL F N 1
ATOM 9543 C CA . VAL F 1 60 ? 52.553 65.296 -2.013 1.00 39.04 39 VAL F CA 1
ATOM 9544 C C . VAL F 1 60 ? 52.449 66.285 -3.171 1.00 39.98 39 VAL F C 1
ATOM 9545 O O . VAL F 1 60 ? 51.951 67.350 -2.968 1.00 38.74 39 VAL F O 1
ATOM 9549 N N . LEU F 1 61 ? 52.955 65.924 -4.328 1.00 41.83 40 LEU F N 1
ATOM 9550 C CA . LEU F 1 61 ? 53.092 66.917 -5.414 1.00 43.73 40 LEU F CA 1
ATOM 9551 C C . LEU F 1 61 ? 51.789 67.634 -5.786 1.00 46.23 40 LEU F C 1
ATOM 9552 O O . LEU F 1 61 ? 51.871 68.815 -6.027 1.00 45.53 40 LEU F O 1
ATOM 9557 N N . ARG F 1 62 ? 50.640 66.965 -5.797 1.00 45.66 41 ARG F N 1
ATOM 9558 C CA . ARG F 1 62 ? 49.397 67.634 -6.174 1.00 45.51 41 ARG F CA 1
ATOM 9559 C C . ARG F 1 62 ? 48.872 68.557 -5.081 1.00 46.24 41 ARG F C 1
ATOM 9560 O O . ARG F 1 62 ? 47.891 69.272 -5.311 1.00 47.73 41 ARG F O 1
ATOM 9562 N N . HIS F 1 63 ? 49.497 68.574 -3.909 1.00 45.86 42 HIS F N 1
ATOM 9563 C CA . HIS F 1 63 ? 49.032 69.419 -2.823 1.00 45.62 42 HIS F CA 1
ATOM 9564 C C . HIS F 1 63 ? 49.766 70.759 -2.841 1.00 45.21 42 HIS F C 1
ATOM 9565 O O . HIS F 1 63 ? 50.833 70.901 -3.440 1.00 47.28 42 HIS F O 1
ATOM 9572 N N . GLU F 1 64 ? 49.163 71.751 -2.189 1.00 44.34 43 GLU F N 1
ATOM 9573 C CA . GLU F 1 64 ? 49.693 73.109 -2.169 1.00 48.18 43 GLU F CA 1
ATOM 9574 C C . GLU F 1 64 ? 50.382 73.482 -0.863 1.00 48.31 43 GLU F C 1
ATOM 9575 O O . GLU F 1 64 ? 50.971 74.561 -0.789 1.00 47.04 43 GLU F O 1
ATOM 9576 N N . SER F 1 65 ? 50.326 72.629 0.161 1.00 48.15 44 SER F N 1
ATOM 9577 C CA . SER F 1 65 ? 50.907 72.942 1.463 1.00 45.16 44 SER F CA 1
ATOM 9578 C C . SER F 1 65 ? 51.255 71.648 2.190 1.00 43.07 44 SER F C 1
ATOM 9579 O O . SER F 1 65 ? 50.670 70.593 1.929 1.00 38.51 44 SER F O 1
ATOM 9582 N N . LEU F 1 66 ? 52.224 71.747 3.108 1.00 40.45 45 LEU F N 1
ATOM 9583 C CA . LEU F 1 66 ? 52.621 70.597 3.916 1.00 41.00 45 LEU F CA 1
ATOM 9584 C C . LEU F 1 66 ? 51.471 70.085 4.776 1.00 38.20 45 LEU F C 1
ATOM 9585 O O . LEU F 1 66 ? 51.298 68.870 4.931 1.00 36.64 45 LEU F O 1
ATOM 9590 N N . GLY F 1 67 ? 50.679 70.995 5.349 1.00 33.85 46 GLY F N 1
ATOM 9591 C CA . GLY F 1 67 ? 49.559 70.569 6.167 1.00 35.40 46 GLY F CA 1
ATOM 9592 C C . GLY F 1 67 ? 48.565 69.733 5.381 1.00 38.22 46 GLY F C 1
ATOM 9593 O O . GLY F 1 67 ? 48.017 68.757 5.895 1.00 34.44 46 GLY F O 1
ATOM 9594 N N . SER F 1 68 ? 48.327 70.101 4.122 1.00 39.13 47 SER F N 1
ATOM 9595 C CA . SER F 1 68 ? 47.438 69.311 3.284 1.00 38.80 47 SER F CA 1
ATOM 9596 C C . SER F 1 68 ? 48.073 67.960 2.961 1.00 35.89 47 SER F C 1
ATOM 9597 O O . SER F 1 68 ? 47.385 66.938 2.953 1.00 33.80 47 SER F O 1
ATOM 9600 N N . VAL F 1 69 ? 49.395 67.927 2.760 1.00 34.19 48 VAL F N 1
ATOM 9601 C CA . VAL F 1 69 ? 50.076 66.653 2.563 1.00 35.27 48 VAL F CA 1
ATOM 9602 C C . VAL F 1 69 ? 49.919 65.778 3.799 1.00 37.21 48 VAL F C 1
ATOM 9603 O O . VAL F 1 69 ? 49.554 64.600 3.705 1.00 38.20 48 VAL F O 1
ATOM 9607 N N . LEU F 1 70 ? 50.150 66.353 4.976 1.00 34.86 49 LEU F N 1
ATOM 9608 C CA . LEU F 1 70 ? 50.073 65.586 6.216 1.00 36.70 49 LEU F CA 1
ATOM 9609 C C . LEU F 1 70 ? 48.676 65.014 6.430 1.00 37.33 49 LEU F C 1
ATOM 9610 O O . LEU F 1 70 ? 48.520 63.831 6.760 1.00 33.62 49 LEU F O 1
ATOM 9615 N N . ALA F 1 71 ? 47.648 65.845 6.232 1.00 33.61 50 ALA F N 1
ATOM 9616 C CA . ALA F 1 71 ? 46.268 65.401 6.381 1.00 32.33 50 ALA F CA 1
ATOM 9617 C C . ALA F 1 71 ? 45.958 64.239 5.450 1.00 32.64 50 ALA F C 1
ATOM 9618 O O . ALA F 1 71 ? 45.249 63.304 5.830 1.00 33.33 50 ALA F O 1
ATOM 9620 N N . TYR F 1 72 ? 46.456 64.304 4.217 1.00 32.74 51 TYR F N 1
ATOM 9621 C CA . TYR F 1 72 ? 46.228 63.233 3.258 1.00 35.03 51 TYR F CA 1
ATOM 9622 C C . TYR F 1 72 ? 46.895 61.941 3.710 1.00 33.46 51 TYR F C 1
ATOM 9623 O O . TYR F 1 72 ? 46.270 60.877 3.725 1.00 29.85 51 TYR F O 1
ATOM 9632 N N . HIS F 1 73 ? 48.171 62.017 4.082 1.00 31.47 52 HIS F N 1
ATOM 9633 C CA . HIS F 1 73 ? 48.903 60.813 4.441 1.00 33.27 52 HIS F CA 1
ATOM 9634 C C . HIS F 1 73 ? 48.368 60.193 5.725 1.00 32.57 52 HIS F C 1
ATOM 9635 O O . HIS F 1 73 ? 48.213 58.969 5.811 1.00 33.87 52 HIS F O 1
ATOM 9642 N N . LEU F 1 74 ? 48.080 61.010 6.735 1.00 29.59 53 LEU F N 1
ATOM 9643 C CA . LEU F 1 74 ? 47.535 60.456 7.966 1.00 28.52 53 LEU F CA 1
ATOM 9644 C C . LEU F 1 74 ? 46.192 59.782 7.712 1.00 31.18 53 LEU F C 1
ATOM 9645 O O . LEU F 1 74 ? 45.904 58.714 8.272 1.00 30.86 53 LEU F O 1
ATOM 9650 N N . SER F 1 75 ? 45.348 60.388 6.872 1.00 30.17 54 SER F N 1
ATOM 9651 C CA . SER F 1 75 ? 44.078 59.734 6.584 1.00 30.26 54 SER F CA 1
ATOM 9652 C C . SER F 1 75 ? 44.278 58.438 5.796 1.00 29.50 54 SER F C 1
ATOM 9653 O O . SER F 1 75 ? 43.525 57.488 6.006 1.00 32.64 54 SER F O 1
ATOM 9656 N N . SER F 1 76 ? 45.281 58.373 4.903 1.00 27.66 55 SER F N 1
ATOM 9657 C CA . SER F 1 76 ? 45.660 57.105 4.284 1.00 33.83 55 SER F CA 1
ATOM 9658 C C . SER F 1 76 ? 45.973 56.042 5.332 1.00 33.74 55 SER F C 1
ATOM 9659 O O . SER F 1 76 ? 45.561 54.887 5.190 1.00 30.82 55 SER F O 1
ATOM 9662 N N . LYS F 1 77 ? 46.719 56.417 6.384 1.00 33.21 56 LYS F N 1
ATOM 9663 C CA . LYS F 1 77 ? 47.165 55.457 7.391 1.00 34.49 56 LYS F CA 1
ATOM 9664 C C . LYS F 1 77 ? 46.028 55.018 8.290 1.00 33.46 56 LYS F C 1
ATOM 9665 O O . LYS F 1 77 ? 45.975 53.856 8.702 1.00 32.92 56 LYS F O 1
ATOM 9671 N N . LEU F 1 78 ? 45.168 55.949 8.694 1.00 28.93 57 LEU F N 1
ATOM 9672 C CA . LEU F 1 78 ? 44.220 55.638 9.754 1.00 32.66 57 LEU F CA 1
ATOM 9673 C C . LEU F 1 78 ? 42.809 55.376 9.246 1.00 37.20 57 LEU F C 1
ATOM 9674 O O . LEU F 1 78 ? 41.971 54.924 10.028 1.00 37.82 57 LEU F O 1
ATOM 9679 N N . GLY F 1 79 ? 42.526 55.642 7.972 1.00 39.08 58 GLY F N 1
ATOM 9680 C CA . GLY F 1 79 ? 41.215 55.329 7.434 1.00 41.17 58 GLY F CA 1
ATOM 9681 C C . GLY F 1 79 ? 40.903 53.846 7.508 1.00 41.72 58 GLY F C 1
ATOM 9682 O O . GLY F 1 79 ? 41.784 52.992 7.571 1.00 41.41 58 GLY F O 1
ATOM 9683 N N . SER F 1 80 ? 39.614 53.543 7.539 1.00 42.72 59 SER F N 1
ATOM 9684 C CA . SER F 1 80 ? 39.142 52.173 7.676 1.00 42.96 59 SER F CA 1
ATOM 9685 C C . SER F 1 80 ? 37.722 52.120 7.121 1.00 46.31 59 SER F C 1
ATOM 9686 O O . SER F 1 80 ? 37.183 53.165 6.737 1.00 46.35 59 SER F O 1
ATOM 9689 N N . PRO F 1 81 ? 37.084 50.948 7.030 1.00 47.88 60 PRO F N 1
ATOM 9690 C CA . PRO F 1 81 ? 35.682 50.948 6.566 1.00 49.60 60 PRO F CA 1
ATOM 9691 C C . PRO F 1 81 ? 34.791 51.849 7.405 1.00 50.29 60 PRO F C 1
ATOM 9692 O O . PRO F 1 81 ? 33.990 52.612 6.856 1.00 50.79 60 PRO F O 1
ATOM 9696 N N . ILE F 1 82 ? 34.918 51.777 8.732 1.00 52.54 61 ILE F N 1
ATOM 9697 C CA . ILE F 1 82 ? 34.199 52.683 9.628 1.00 53.53 61 ILE F CA 1
ATOM 9698 C C . ILE F 1 82 ? 34.472 54.145 9.271 1.00 54.64 61 ILE F C 1
ATOM 9699 O O . ILE F 1 82 ? 33.549 54.952 9.114 1.00 53.86 61 ILE F O 1
ATOM 9703 N N . MET F 1 83 ? 35.742 54.511 9.156 1.00 55.37 62 MET F N 1
ATOM 9704 C CA . MET F 1 83 ? 36.158 55.911 9.060 1.00 53.21 62 MET F CA 1
ATOM 9705 C C . MET F 1 83 ? 36.758 56.165 7.677 1.00 49.95 62 MET F C 1
ATOM 9706 O O . MET F 1 83 ? 37.955 55.964 7.460 1.00 49.21 62 MET F O 1
ATOM 9711 N N . ASP F 1 84 ? 35.911 56.631 6.760 1.00 48.34 63 ASP F N 1
ATOM 9712 C CA . ASP F 1 84 ? 36.285 56.893 5.369 1.00 51.25 63 ASP F CA 1
ATOM 9713 C C . ASP F 1 84 ? 37.533 57.762 5.279 1.00 49.20 63 ASP F C 1
ATOM 9714 O O . ASP F 1 84 ? 37.673 58.741 6.011 1.00 47.94 63 ASP F O 1
ATOM 9719 N N . VAL F 1 85 ? 38.452 57.404 4.374 1.00 46.19 64 VAL F N 1
ATOM 9720 C CA . VAL F 1 85 ? 39.642 58.237 4.217 1.00 44.88 64 VAL F CA 1
ATOM 9721 C C . VAL F 1 85 ? 39.260 59.647 3.783 1.00 44.22 64 VAL F C 1
ATOM 9722 O O . VAL F 1 85 ? 39.940 60.615 4.146 1.00 40.52 64 VAL F O 1
ATOM 9726 N N . ARG F 1 86 ? 38.180 59.793 2.995 1.00 42.82 65 ARG F N 1
ATOM 9727 C CA . ARG F 1 86 ? 37.724 61.131 2.622 1.00 43.07 65 ARG F CA 1
ATOM 9728 C C . ARG F 1 86 ? 37.210 61.875 3.841 1.00 40.68 65 ARG F C 1
ATOM 9729 O O . ARG F 1 86 ? 37.497 63.065 4.020 1.00 42.89 65 ARG F O 1
ATOM 9737 N N . ALA F 1 87 ? 36.430 61.189 4.675 1.00 41.56 66 ALA F N 1
ATOM 9738 C CA . ALA F 1 87 ? 35.921 61.801 5.893 1.00 45.49 66 ALA F CA 1
ATOM 9739 C C . ALA F 1 87 ? 37.066 62.202 6.815 1.00 44.29 66 ALA F C 1
ATOM 9740 O O . ALA F 1 87 ? 37.108 63.327 7.322 1.00 42.73 66 ALA F O 1
ATOM 9742 N N . LEU F 1 88 ? 38.011 61.285 7.034 1.00 43.54 67 LEU F N 1
ATOM 9743 C CA . LEU F 1 88 ? 39.176 61.592 7.856 1.00 41.26 67 LEU F CA 1
ATOM 9744 C C . LEU F 1 88 ? 40.018 62.710 7.248 1.00 36.68 67 LEU F C 1
ATOM 9745 O O . LEU F 1 88 ? 40.495 63.597 7.965 1.00 36.71 67 LEU F O 1
ATOM 9750 N N . PHE F 1 89 ? 40.224 62.681 5.928 1.00 35.69 68 PHE F N 1
ATOM 9751 C CA . PHE F 1 89 ? 41.023 63.720 5.285 1.00 37.74 68 PHE F CA 1
ATOM 9752 C C . PHE F 1 89 ? 40.436 65.110 5.525 1.00 40.89 68 PHE F C 1
ATOM 9753 O O . PHE F 1 89 ? 41.171 66.061 5.827 1.00 38.00 68 PHE F O 1
ATOM 9761 N N . GLU F 1 90 ? 39.118 65.249 5.382 1.00 43.46 69 GLU F N 1
ATOM 9762 C CA . GLU F 1 90 ? 38.489 66.552 5.581 1.00 45.30 69 GLU F CA 1
ATOM 9763 C C . GLU F 1 90 ? 38.590 66.998 7.033 1.00 43.13 69 GLU F C 1
ATOM 9764 O O . GLU F 1 90 ? 38.891 68.167 7.312 1.00 42.62 69 GLU F O 1
ATOM 9769 N N . ILE F 1 91 ? 38.341 66.076 7.966 1.00 43.35 70 ILE F N 1
ATOM 9770 C CA . ILE F 1 91 ? 38.448 66.380 9.391 1.00 43.59 70 ILE F CA 1
ATOM 9771 C C . ILE F 1 91 ? 39.859 66.835 9.737 1.00 40.36 70 ILE F C 1
ATOM 9772 O O . ILE F 1 91 ? 40.058 67.830 10.445 1.00 40.40 70 ILE F O 1
ATOM 9777 N N . TYR F 1 92 ? 40.859 66.103 9.250 1.00 37.46 71 TYR F N 1
ATOM 9778 C CA . TYR F 1 92 ? 42.246 66.479 9.502 1.00 37.49 71 TYR F CA 1
ATOM 9779 C C . TYR F 1 92 ? 42.571 67.827 8.872 1.00 39.53 71 TYR F C 1
ATOM 9780 O O . TYR F 1 92 ? 43.330 68.622 9.436 1.00 37.16 71 TYR F O 1
ATOM 9789 N N . GLN F 1 93 ? 42.033 68.087 7.682 1.00 42.34 72 GLN F N 1
ATOM 9790 C CA . GLN F 1 93 ? 42.269 69.375 7.039 1.00 45.12 72 GLN F CA 1
ATOM 9791 C C . GLN F 1 93 ? 41.654 70.504 7.850 1.00 44.49 72 GLN F C 1
ATOM 9792 O O . GLN F 1 93 ? 42.302 71.522 8.108 1.00 44.41 72 GLN F O 1
ATOM 9798 N N . GLN F 1 94 ? 40.413 70.315 8.307 1.00 46.93 73 GLN F N 1
ATOM 9799 C CA . GLN F 1 94 ? 39.758 71.334 9.117 1.00 50.01 73 GLN F CA 1
ATOM 9800 C C . GLN F 1 94 ? 40.442 71.511 10.471 1.00 53.71 73 GLN F C 1
ATOM 9801 O O . GLN F 1 94 ? 40.466 72.627 11.009 1.00 50.02 73 GLN F O 1
ATOM 9803 N N . ALA F 1 95 ? 41.003 70.434 11.036 1.00 53.95 74 ALA F N 1
ATOM 9804 C CA . ALA F 1 95 ? 41.698 70.559 12.314 1.00 51.70 74 ALA F CA 1
ATOM 9805 C C . ALA F 1 95 ? 43.003 71.326 12.161 1.00 50.51 74 ALA F C 1
ATOM 9806 O O . ALA F 1 95 ? 43.312 72.202 12.980 1.00 53.45 74 ALA F O 1
ATOM 9808 N N . LEU F 1 96 ? 43.785 71.018 11.133 1.00 48.02 75 LEU F N 1
ATOM 9809 C CA . LEU F 1 96 ? 44.984 71.802 10.868 1.00 49.38 75 LEU F CA 1
ATOM 9810 C C . LEU F 1 96 ? 44.595 73.221 10.451 1.00 52.47 75 LEU F C 1
ATOM 9811 O O . LEU F 1 96 ? 44.804 74.177 11.205 1.00 54.59 75 LEU F O 1
ATOM 9816 N N . SER F 1 98 ? 42.109 75.478 11.656 1.00 51.83 77 SER F N 1
ATOM 9817 C CA . SER F 1 98 ? 41.535 75.622 13.019 1.00 53.66 77 SER F CA 1
ATOM 9818 C C . SER F 1 98 ? 42.631 76.000 14.008 1.00 55.70 77 SER F C 1
ATOM 9819 O O . SER F 1 98 ? 42.383 76.895 14.795 1.00 55.31 77 SER F O 1
ATOM 9821 N N . ASP F 1 99 ? 43.757 75.287 13.994 1.00 56.26 78 ASP F N 1
ATOM 9822 C CA . ASP F 1 99 ? 44.899 75.585 14.896 1.00 54.71 78 ASP F CA 1
ATOM 9823 C C . ASP F 1 99 ? 46.198 75.569 14.093 1.00 51.88 78 ASP F C 1
ATOM 9824 O O . ASP F 1 99 ? 46.799 74.523 13.955 1.00 49.38 78 ASP F O 1
ATOM 9826 N N . THR F 1 100 ? 46.572 76.734 13.592 1.00 48.56 79 THR F N 1
ATOM 9827 C CA . THR F 1 100 ? 47.782 76.957 12.785 1.00 46.79 79 THR F CA 1
ATOM 9828 C C . THR F 1 100 ? 49.001 76.657 13.649 1.00 46.08 79 THR F C 1
ATOM 9829 O O . THR F 1 100 ? 50.081 76.634 13.089 1.00 47.95 79 THR F O 1
ATOM 9833 N N . GLN F 1 101 ? 48.824 76.486 14.964 1.00 42.73 80 GLN F N 1
ATOM 9834 C CA . GLN F 1 101 ? 49.963 76.108 15.793 1.00 43.26 80 GLN F CA 1
ATOM 9835 C C . GLN F 1 101 ? 50.352 74.652 15.568 1.00 38.67 80 GLN F C 1
ATOM 9836 O O . GLN F 1 101 ? 51.517 74.292 15.758 1.00 39.63 80 GLN F O 1
ATOM 9838 N N . ILE F 1 102 ? 49.398 73.796 15.184 1.00 38.75 81 ILE F N 1
ATOM 9839 C CA . ILE F 1 102 ? 49.738 72.392 14.941 1.00 37.39 81 ILE F CA 1
ATOM 9840 C C . ILE F 1 102 ? 50.777 72.291 13.836 1.00 37.20 81 ILE F C 1
ATOM 9841 O O . ILE F 1 102 ? 51.810 71.629 13.985 1.00 35.42 81 ILE F O 1
ATOM 9846 N N . SER F 1 103 ? 50.529 72.983 12.720 1.00 39.46 82 SER F N 1
ATOM 9847 C CA . SER F 1 103 ? 51.453 72.952 11.592 1.00 41.71 82 SER F CA 1
ATOM 9848 C C . SER F 1 103 ? 52.811 73.535 11.956 1.00 40.38 82 SER F C 1
ATOM 9849 O O . SER F 1 103 ? 53.830 73.133 11.385 1.00 42.21 82 SER F O 1
ATOM 9852 N N . LYS F 1 104 ? 52.857 74.481 12.892 1.00 39.20 83 LYS F N 1
ATOM 9853 C CA . LYS F 1 104 ? 54.155 74.971 13.342 1.00 36.25 83 LYS F CA 1
ATOM 9854 C C . LYS F 1 104 ? 54.899 73.899 14.141 1.00 35.71 83 LYS F C 1
ATOM 9855 O O . LYS F 1 104 ? 56.104 73.692 13.944 1.00 32.82 83 LYS F O 1
ATOM 9857 N N . CYS F 1 105 ? 54.195 73.175 15.016 1.00 37.39 84 CYS F N 1
ATOM 9858 C CA . CYS F 1 105 ? 54.838 72.058 15.701 1.00 39.26 84 CYS F CA 1
ATOM 9859 C C . CYS F 1 105 ? 55.316 71.017 14.702 1.00 37.94 84 CYS F C 1
ATOM 9860 O O . CYS F 1 105 ? 56.424 70.472 14.836 1.00 35.34 84 CYS F O 1
ATOM 9863 N N . VAL F 1 106 ? 54.498 70.748 13.681 1.00 37.74 85 VAL F N 1
ATOM 9864 C CA . VAL F 1 106 ? 54.841 69.749 12.675 1.00 36.11 85 VAL F CA 1
ATOM 9865 C C . VAL F 1 106 ? 56.177 70.082 12.028 1.00 33.35 85 VAL F C 1
ATOM 9866 O O . VAL F 1 106 ? 57.049 69.217 11.878 1.00 30.23 85 VAL F O 1
ATOM 9870 N N . GLU F 1 107 ? 56.353 71.345 11.619 1.00 34.90 86 GLU F N 1
ATOM 9871 C CA . GLU F 1 107 ? 57.608 71.750 10.986 1.00 36.39 86 GLU F CA 1
ATOM 9872 C C . GLU F 1 107 ? 58.783 71.628 11.950 1.00 34.39 86 GLU F C 1
ATOM 9873 O O . GLU F 1 107 ? 59.863 71.159 11.567 1.00 34.98 86 GLU F O 1
ATOM 9879 N N . ALA F 1 108 ? 58.601 72.065 13.200 1.00 36.40 87 ALA F N 1
ATOM 9880 C CA . ALA F 1 108 ? 59.661 71.907 14.201 1.00 36.62 87 ALA F CA 1
ATOM 9881 C C . ALA F 1 108 ? 60.032 70.436 14.390 1.00 36.00 87 ALA F C 1
ATOM 9882 O O . ALA F 1 108 ? 61.216 70.088 14.475 1.00 36.39 87 ALA F O 1
ATOM 9884 N N . ASP F 1 109 ? 59.028 69.557 14.429 1.00 35.20 88 ASP F N 1
ATOM 9885 C CA . ASP F 1 109 ? 59.282 68.131 14.612 1.00 32.52 88 ASP F CA 1
ATOM 9886 C C . ASP F 1 109 ? 60.119 67.575 13.467 1.00 35.11 88 ASP F C 1
ATOM 9887 O O . ASP F 1 109 ? 61.082 66.832 13.690 1.00 37.24 88 ASP F O 1
ATOM 9892 N N . LEU F 1 110 ? 59.771 67.929 12.226 1.00 33.93 89 LEU F N 1
ATOM 9893 C CA . LEU F 1 110 ? 60.544 67.445 11.090 1.00 28.65 89 LEU F CA 1
ATOM 9894 C C . LEU F 1 110 ? 61.980 67.941 11.157 1.00 33.59 89 LEU F C 1
ATOM 9895 O O . LEU F 1 110 ? 62.916 67.199 10.842 1.00 38.74 89 LEU F O 1
ATOM 9900 N N . LYS F 1 111 ? 62.178 69.201 11.541 1.00 35.13 90 LYS F N 1
ATOM 9901 C CA . LYS F 1 111 ? 63.539 69.705 11.655 1.00 39.06 90 LYS F CA 1
ATOM 9902 C C . LYS F 1 111 ? 64.300 68.984 12.759 1.00 37.51 90 LYS F C 1
ATOM 9903 O O . LYS F 1 111 ? 65.479 68.646 12.589 1.00 38.64 90 LYS F O 1
ATOM 9909 N N . ALA F 1 112 ? 63.634 68.723 13.887 1.00 38.43 91 ALA F N 1
ATOM 9910 C CA . ALA F 1 112 ? 64.261 67.982 14.981 1.00 37.46 91 ALA F CA 1
ATOM 9911 C C . ALA F 1 112 ? 64.746 66.610 14.529 1.00 37.77 91 ALA F C 1
ATOM 9912 O O . ALA F 1 112 ? 65.857 66.190 14.882 1.00 37.77 91 ALA F O 1
ATOM 9914 N N . ILE F 1 113 ? 63.934 65.899 13.740 1.00 36.67 92 ILE F N 1
ATOM 9915 C CA . ILE F 1 113 ? 64.324 64.564 13.287 1.00 36.47 92 ILE F CA 1
ATOM 9916 C C . ILE F 1 113 ? 65.524 64.659 12.354 1.00 38.17 92 ILE F C 1
ATOM 9917 O O . ILE F 1 113 ? 66.460 63.849 12.428 1.00 34.91 92 ILE F O 1
ATOM 9922 N N . TYR F 1 114 ? 65.507 65.640 11.450 1.00 39.43 93 TYR F N 1
ATOM 9923 C CA . TYR F 1 114 ? 66.661 65.879 10.593 1.00 41.69 93 TYR F CA 1
ATOM 9924 C C . TYR F 1 114 ? 67.928 66.109 11.422 1.00 38.36 93 TYR F C 1
ATOM 9925 O O . TYR F 1 114 ? 68.990 65.549 11.120 1.00 38.60 93 TYR F O 1
ATOM 9934 N N . GLU F 1 115 ? 67.831 66.912 12.484 1.00 37.10 94 GLU F N 1
ATOM 9935 C CA . GLU F 1 115 ? 69.016 67.236 13.281 1.00 40.38 94 GLU F CA 1
ATOM 9936 C C . GLU F 1 115 ? 69.531 66.028 14.051 1.00 42.01 94 GLU F C 1
ATOM 9937 O O . GLU F 1 115 ? 70.738 65.751 14.048 1.00 43.50 94 GLU F O 1
ATOM 9943 N N . ARG F 1 116 ? 68.633 65.295 14.725 1.00 39.16 95 ARG F N 1
ATOM 9944 C CA . ARG F 1 116 ? 69.049 64.336 15.749 1.00 39.95 95 ARG F CA 1
ATOM 9945 C C . ARG F 1 116 ? 69.153 62.895 15.263 1.00 40.75 95 ARG F C 1
ATOM 9946 O O . ARG F 1 116 ? 69.846 62.095 15.904 1.00 40.58 95 ARG F O 1
ATOM 9954 N N . ASP F 1 117 ? 68.483 62.534 14.174 1.00 37.43 96 ASP F N 1
ATOM 9955 C CA . ASP F 1 117 ? 68.460 61.152 13.724 1.00 38.39 96 ASP F CA 1
ATOM 9956 C C . ASP F 1 117 ? 69.437 60.983 12.571 1.00 37.72 96 ASP F C 1
ATOM 9957 O O . ASP F 1 117 ? 69.158 61.457 11.459 1.00 37.25 96 ASP F O 1
ATOM 9962 N N . PRO F 1 118 ? 70.562 60.289 12.764 1.00 37.02 97 PRO F N 1
ATOM 9963 C CA . PRO F 1 118 ? 71.524 60.128 11.660 1.00 37.51 97 PRO F CA 1
ATOM 9964 C C . PRO F 1 118 ? 71.011 59.275 10.521 1.00 40.45 97 PRO F C 1
ATOM 9965 O O . PRO F 1 118 ? 71.607 59.296 9.437 1.00 38.38 97 PRO F O 1
ATOM 9969 N N . ALA F 1 119 ? 69.944 58.509 10.725 1.00 40.70 98 ALA F N 1
ATOM 9970 C CA . ALA F 1 119 ? 69.345 57.798 9.610 1.00 39.26 98 ALA F CA 1
ATOM 9971 C C . ALA F 1 119 ? 68.530 58.714 8.710 1.00 40.43 98 ALA F C 1
ATOM 9972 O O . ALA F 1 119 ? 68.049 58.267 7.662 1.00 41.93 98 ALA F O 1
ATOM 9974 N N . CYS F 1 120 ? 68.343 59.967 9.091 1.00 40.57 99 CYS F N 1
ATOM 9975 C CA . CYS F 1 120 ? 67.503 60.879 8.329 1.00 41.26 99 CYS F CA 1
ATOM 9976 C C . CYS F 1 120 ? 68.368 61.935 7.654 1.00 45.18 99 CYS F C 1
ATOM 9977 O O . CYS F 1 120 ? 68.946 62.804 8.327 1.00 46.21 99 CYS F O 1
ATOM 9980 N N . ASP F 1 121 ? 68.402 61.892 6.322 1.00 45.79 100 ASP F N 1
ATOM 9981 C CA . ASP F 1 121 ? 69.108 62.875 5.507 1.00 46.97 100 ASP F CA 1
ATOM 9982 C C . ASP F 1 121 ? 68.182 63.606 4.541 1.00 50.07 100 ASP F C 1
ATOM 9983 O O . ASP F 1 121 ? 68.666 64.357 3.685 1.00 52.35 100 ASP F O 1
ATOM 9985 N N . GLU F 1 122 ? 66.867 63.408 4.653 1.00 46.20 101 GLU F N 1
ATOM 9986 C CA . GLU F 1 122 ? 65.885 64.091 3.822 1.00 45.83 101 GLU F CA 1
ATOM 9987 C C . GLU F 1 122 ? 64.655 64.399 4.658 1.00 42.73 101 GLU F C 1
ATOM 9988 O O . GLU F 1 122 ? 64.263 63.601 5.511 1.00 44.58 101 GLU F O 1
ATOM 9994 N N . TYR F 1 123 ? 64.045 65.557 4.416 1.00 39.83 102 TYR F N 1
ATOM 9995 C CA . TYR F 1 123 ? 62.901 65.949 5.229 1.00 39.13 102 TYR F CA 1
ATOM 9996 C C . TYR F 1 123 ? 61.671 65.115 4.902 1.00 39.97 102 TYR F C 1
ATOM 9997 O O . TYR F 1 123 ? 60.819 64.896 5.770 1.00 37.43 102 TYR F O 1
ATOM 10006 N N . SER F 1 124 ? 61.543 64.662 3.664 1.00 39.09 103 SER F N 1
ATOM 10007 C CA . SER F 1 124 ? 60.358 63.894 3.321 1.00 39.43 103 SER F CA 1
ATOM 10008 C C . SER F 1 124 ? 60.417 62.461 3.838 1.00 38.61 103 SER F C 1
ATOM 10009 O O . SER F 1 124 ? 59.373 61.802 3.888 1.00 39.99 103 SER F O 1
ATOM 10012 N N . LEU F 1 125 ? 61.593 61.984 4.264 1.00 38.21 104 LEU F N 1
ATOM 10013 C CA . LEU F 1 125 ? 61.705 60.607 4.742 1.00 37.89 104 LEU F CA 1
ATOM 10014 C C . LEU F 1 125 ? 60.852 60.390 5.984 1.00 34.63 104 LEU F C 1
ATOM 10015 O O . LEU F 1 125 ? 59.984 59.500 5.963 1.00 33.97 104 LEU F O 1
ATOM 10020 N N . PRO F 1 126 ? 61.004 61.164 7.069 1.00 36.04 105 PRO F N 1
ATOM 10021 C CA . PRO F 1 126 ? 60.072 60.982 8.197 1.00 35.48 105 PRO F CA 1
ATOM 10022 C C . PRO F 1 126 ? 58.638 61.357 7.867 1.00 35.54 105 PRO F C 1
ATOM 10023 O O . PRO F 1 126 ? 57.714 60.685 8.343 1.00 31.75 105 PRO F O 1
ATOM 10027 N N . LEU F 1 127 ? 58.425 62.425 7.085 1.00 35.04 106 LEU F N 1
ATOM 10028 C CA . LEU F 1 127 ? 57.067 62.827 6.720 1.00 32.88 106 LEU F CA 1
ATOM 10029 C C . LEU F 1 127 ? 56.286 61.653 6.137 1.00 31.47 106 LEU F C 1
ATOM 10030 O O . LEU F 1 127 ? 55.138 61.416 6.521 1.00 32.31 106 LEU F O 1
ATOM 10035 N N . LEU F 1 128 ? 56.908 60.885 5.239 1.00 29.54 107 LEU F N 1
ATOM 10036 C CA . LEU F 1 128 ? 56.216 59.811 4.537 1.00 31.19 107 LEU F CA 1
ATOM 10037 C C . LEU F 1 128 ? 56.360 58.441 5.195 1.00 31.40 107 LEU F C 1
ATOM 10038 O O . LEU F 1 128 ? 55.459 57.608 5.041 1.00 30.84 107 LEU F O 1
ATOM 10043 N N . TYR F 1 129 ? 57.465 58.178 5.906 1.00 29.66 108 TYR F N 1
ATOM 10044 C CA . TYR F 1 129 ? 57.816 56.814 6.288 1.00 31.45 108 TYR F CA 1
ATOM 10045 C C . TYR F 1 129 ? 58.203 56.589 7.744 1.00 32.57 108 TYR F C 1
ATOM 10046 O O . TYR F 1 129 ? 58.574 55.459 8.078 1.00 32.97 108 TYR F O 1
ATOM 10055 N N . PHE F 1 130 ? 58.158 57.599 8.621 1.00 31.80 109 PHE F N 1
ATOM 10056 C CA . PHE F 1 130 ? 58.548 57.388 10.016 1.00 31.85 109 PHE F CA 1
ATOM 10057 C C . PHE F 1 130 ? 57.293 57.323 10.879 1.00 29.51 109 PHE F C 1
ATOM 10058 O O . PHE F 1 130 ? 56.614 58.333 11.093 1.00 27.29 109 PHE F O 1
ATOM 10066 N N . LYS F 1 131 ? 57.020 56.127 11.394 1.00 30.00 110 LYS F N 1
ATOM 10067 C CA . LYS F 1 131 ? 55.789 55.852 12.126 1.00 30.57 110 LYS F CA 1
ATOM 10068 C C . LYS F 1 131 ? 55.645 56.729 13.364 1.00 30.07 110 LYS F C 1
ATOM 10069 O O . LYS F 1 131 ? 54.530 57.115 13.728 1.00 28.49 110 LYS F O 1
ATOM 10075 N N . GLY F 1 132 ? 56.760 57.037 14.034 1.00 28.72 111 GLY F N 1
ATOM 10076 C CA . GLY F 1 132 ? 56.693 57.876 15.221 1.00 28.84 111 GLY F CA 1
ATOM 10077 C C . GLY F 1 132 ? 56.321 59.310 14.893 1.00 29.66 111 GLY F C 1
ATOM 10078 O O . GLY F 1 132 ? 55.583 59.956 15.638 1.00 25.31 111 GLY F O 1
ATOM 10079 N N . PHE F 1 133 ? 56.828 59.824 13.775 1.00 30.49 112 PHE F N 1
ATOM 10080 C CA . PHE F 1 133 ? 56.392 61.140 13.312 1.00 30.79 112 PHE F CA 1
ATOM 10081 C C . PHE F 1 133 ? 54.897 61.139 12.997 1.00 30.71 112 PHE F C 1
ATOM 10082 O O . PHE F 1 133 ? 54.174 62.076 13.367 1.00 27.99 112 PHE F O 1
ATOM 10090 N N . HIS F 1 134 ? 54.409 60.086 12.320 1.00 27.03 113 HIS F N 1
ATOM 10091 C CA . HIS F 1 134 ? 52.977 59.984 12.037 1.00 27.74 113 HIS F CA 1
ATOM 10092 C C . HIS F 1 134 ? 52.163 59.935 13.322 1.00 28.48 113 HIS F C 1
ATOM 10093 O O . HIS F 1 134 ? 51.114 60.581 13.427 1.00 28.11 113 HIS F O 1
ATOM 10100 N N . ALA F 1 135 ? 52.621 59.156 14.309 1.00 25.73 114 ALA F N 1
ATOM 10101 C CA . ALA F 1 135 ? 51.839 59.003 15.528 1.00 25.87 114 ALA F CA 1
ATOM 10102 C C . ALA F 1 135 ? 51.714 60.324 16.275 1.00 25.72 114 ALA F C 1
ATOM 10103 O O . ALA F 1 135 ? 50.638 60.654 16.785 1.00 25.92 114 ALA F O 1
ATOM 10105 N N . ILE F 1 136 ? 52.807 61.086 16.356 1.00 29.03 115 ILE F N 1
ATOM 10106 C CA . ILE F 1 136 ? 52.776 62.366 17.065 1.00 27.12 115 ILE F CA 1
ATOM 10107 C C . ILE F 1 136 ? 51.800 63.334 16.405 1.00 25.48 115 ILE F C 1
ATOM 10108 O O . ILE F 1 136 ? 50.975 63.955 17.077 1.00 28.24 115 ILE F O 1
ATOM 10113 N N . GLN F 1 137 ? 51.895 63.498 15.085 1.00 25.70 116 GLN F N 1
ATOM 10114 C CA . GLN F 1 137 ? 51.041 64.475 14.421 1.00 29.91 116 GLN F CA 1
ATOM 10115 C C . GLN F 1 137 ? 49.579 64.043 14.439 1.00 31.38 116 GLN F C 1
ATOM 10116 O O . GLN F 1 137 ? 48.685 64.884 14.581 1.00 31.10 116 GLN F O 1
ATOM 10122 N N . ALA F 1 138 ? 49.305 62.742 14.263 1.00 28.13 117 ALA F N 1
ATOM 10123 C CA . ALA F 1 138 ? 47.934 62.261 14.425 1.00 26.97 117 ALA F CA 1
ATOM 10124 C C . ALA F 1 138 ? 47.401 62.583 15.813 1.00 28.48 117 ALA F C 1
ATOM 10125 O O . ALA F 1 138 ? 46.209 62.883 15.977 1.00 31.68 117 ALA F O 1
ATOM 10127 N N . HIS F 1 139 ? 48.256 62.469 16.839 1.00 26.54 118 HIS F N 1
ATOM 10128 C CA . HIS F 1 139 ? 47.809 62.828 18.179 1.00 26.23 118 HIS F CA 1
ATOM 10129 C C . HIS F 1 139 ? 47.525 64.322 18.291 1.00 28.95 118 HIS F C 1
ATOM 10130 O O . HIS F 1 139 ? 46.561 64.729 18.961 1.00 29.55 118 HIS F O 1
ATOM 10137 N N . ARG F 1 140 ? 48.382 65.158 17.690 1.00 27.60 119 ARG F N 1
ATOM 10138 C CA . ARG F 1 140 ? 48.151 66.603 17.729 1.00 31.71 119 ARG F CA 1
ATOM 10139 C C . ARG F 1 140 ? 46.751 66.923 17.232 1.00 33.47 119 ARG F C 1
ATOM 10140 O O . ARG F 1 140 ? 46.011 67.711 17.846 1.00 30.90 119 ARG F O 1
ATOM 10148 N N . ILE F 1 141 ? 46.368 66.306 16.113 1.00 32.90 120 ILE F N 1
ATOM 10149 C CA . ILE F 1 141 ? 45.017 66.500 15.610 1.00 33.49 120 ILE F CA 1
ATOM 10150 C C . ILE F 1 141 ? 43.997 65.902 16.569 1.00 33.87 120 ILE F C 1
ATOM 10151 O O . ILE F 1 141 ? 42.976 66.532 16.875 1.00 32.50 120 ILE F O 1
ATOM 10156 N N . ASN F 1 142 ? 44.255 64.679 17.058 1.00 29.05 121 ASN F N 1
ATOM 10157 C CA . ASN F 1 142 ? 43.349 64.056 18.016 1.00 27.24 121 ASN F CA 1
ATOM 10158 C C . ASN F 1 142 ? 43.143 64.942 19.233 1.00 29.97 121 ASN F C 1
ATOM 10159 O O . ASN F 1 142 ? 42.038 65.009 19.789 1.00 32.90 121 ASN F O 1
ATOM 10164 N N . HIS F 1 143 ? 44.223 65.568 19.696 1.00 25.23 122 HIS F N 1
ATOM 10165 C CA . HIS F 1 143 ? 44.170 66.438 20.865 1.00 27.21 122 HIS F CA 1
ATOM 10166 C C . HIS F 1 143 ? 43.231 67.622 20.630 1.00 28.13 122 HIS F C 1
ATOM 10167 O O . HIS F 1 143 ? 42.443 67.983 21.511 1.00 26.51 122 HIS F O 1
ATOM 10174 N N . ARG F 1 144 ? 43.298 68.218 19.441 1.00 29.47 123 ARG F N 1
ATOM 10175 C CA . ARG F 1 144 ? 42.398 69.308 19.067 1.00 31.01 123 ARG F CA 1
ATOM 10176 C C . ARG F 1 144 ? 40.945 68.841 19.059 1.00 34.18 123 ARG F C 1
ATOM 10177 O O . ARG F 1 144 ? 40.068 69.503 19.625 1.00 30.66 123 ARG F O 1
ATOM 10185 N N . LEU F 1 145 ? 40.676 67.677 18.440 1.00 30.14 124 LEU F N 1
ATOM 10186 C CA . LEU F 1 145 ? 39.320 67.130 18.432 1.00 28.04 124 LEU F CA 1
ATOM 10187 C C . LEU F 1 145 ? 38.836 66.861 19.841 1.00 27.32 124 LEU F C 1
ATOM 10188 O O . LEU F 1 145 ? 37.674 67.123 20.169 1.00 31.00 124 LEU F O 1
ATOM 10193 N N . TYR F 1 146 ? 39.722 66.358 20.696 1.00 27.90 125 TYR F N 1
ATOM 10194 C CA . TYR F 1 146 ? 39.350 66.063 22.074 1.00 28.56 125 TYR F CA 1
ATOM 10195 C C . TYR F 1 146 ? 39.018 67.335 22.837 1.00 31.92 125 TYR F C 1
ATOM 10196 O O . TYR F 1 146 ? 38.031 67.386 23.581 1.00 32.26 125 TYR F O 1
ATOM 10205 N N . LEU F 1 147 ? 39.877 68.347 22.713 1.00 29.82 126 LEU F N 1
ATOM 10206 C CA . LEU F 1 147 ? 39.616 69.636 23.347 1.00 30.31 126 LEU F CA 1
ATOM 10207 C C . LEU F 1 147 ? 38.331 70.259 22.812 1.00 31.30 126 LEU F C 1
ATOM 10208 O O . LEU F 1 147 ? 37.589 70.887 23.571 1.00 32.30 126 LEU F O 1
ATOM 10213 N N . ASP F 1 148 ? 38.014 70.028 21.537 1.00 34.20 127 ASP F N 1
ATOM 10214 C CA . ASP F 1 148 ? 36.761 70.526 20.971 1.00 37.45 127 ASP F CA 1
ATOM 10215 C C . ASP F 1 148 ? 35.529 69.808 21.488 1.00 37.01 127 ASP F C 1
ATOM 10216 O O . ASP F 1 148 ? 34.420 70.241 21.166 1.00 38.28 127 ASP F O 1
ATOM 10221 N N . GLY F 1 149 ? 35.690 68.784 22.320 1.00 34.94 128 GLY F N 1
ATOM 10222 C CA . GLY F 1 149 ? 34.586 68.031 22.868 1.00 35.57 128 GLY F CA 1
ATOM 10223 C C . GLY F 1 149 ? 34.195 66.802 22.076 1.00 38.23 128 GLY F C 1
ATOM 10224 O O . GLY F 1 149 ? 33.205 66.148 22.424 1.00 38.61 128 GLY F O 1
ATOM 10225 N N . ARG F 1 150 ? 34.939 66.456 21.027 1.00 37.44 129 ARG F N 1
ATOM 10226 C CA . ARG F 1 150 ? 34.630 65.259 20.233 1.00 34.47 129 ARG F CA 1
ATOM 10227 C C . ARG F 1 150 ? 35.359 64.046 20.813 1.00 33.08 129 ARG F C 1
ATOM 10228 O O . ARG F 1 150 ? 36.258 63.469 20.207 1.00 30.70 129 ARG F O 1
ATOM 10236 N N . LYS F 1 151 ? 34.941 63.653 22.020 1.00 31.92 130 LYS F N 1
ATOM 10237 C CA . LYS F 1 151 ? 35.700 62.640 22.749 1.00 32.32 130 LYS F CA 1
ATOM 10238 C C . LYS F 1 151 ? 35.554 61.258 22.113 1.00 36.34 130 LYS F C 1
ATOM 10239 O O . LYS F 1 151 ? 36.549 60.537 21.962 1.00 37.61 130 LYS F O 1
ATOM 10243 N N . THR F 1 152 ? 34.331 60.885 21.714 1.00 37.66 131 THR F N 1
ATOM 10244 C CA . THR F 1 152 ? 34.117 59.600 21.056 1.00 37.19 131 THR F CA 1
ATOM 10245 C C . THR F 1 152 ? 34.991 59.470 19.814 1.00 30.76 131 THR F C 1
ATOM 10246 O O . THR F 1 152 ? 35.676 58.460 19.621 1.00 29.25 131 THR F O 1
ATOM 10250 N N . LEU F 1 153 ? 34.983 60.491 18.962 1.00 27.00 132 LEU F N 1
ATOM 10251 C CA . LEU F 1 153 ? 35.847 60.479 17.787 1.00 28.36 132 LEU F CA 1
ATOM 10252 C C . LEU F 1 153 ? 37.309 60.329 18.188 1.00 30.24 132 LEU F C 1
ATOM 10253 O O . LEU F 1 153 ? 38.042 59.521 17.600 1.00 26.83 132 LEU F O 1
ATOM 10258 N N . ALA F 1 154 ? 37.737 61.065 19.220 1.00 28.22 133 ALA F N 1
ATOM 10259 C CA . ALA F 1 154 ? 39.130 61.004 19.645 1.00 29.30 133 ALA F CA 1
ATOM 10260 C C . ALA F 1 154 ? 39.493 59.618 20.179 1.00 26.83 133 ALA F C 1
ATOM 10261 O O . ALA F 1 154 ? 40.620 59.155 19.996 1.00 28.91 133 ALA F O 1
ATOM 10263 N N . TYR F 1 155 ? 38.575 58.970 20.888 1.00 28.35 134 TYR F N 1
ATOM 10264 C CA . TYR F 1 155 ? 38.847 57.617 21.371 1.00 30.82 134 TYR F CA 1
ATOM 10265 C C . TYR F 1 155 ? 38.889 56.616 20.219 1.00 32.12 134 TYR F C 1
ATOM 10266 O O . TYR F 1 155 ? 39.727 55.710 20.212 1.00 32.04 134 TYR F O 1
ATOM 10275 N N . PHE F 1 156 ? 37.977 56.752 19.256 1.00 32.07 135 PHE F N 1
ATOM 10276 C CA . PHE F 1 156 ? 38.035 55.930 18.053 1.00 31.82 135 PHE F CA 1
ATOM 10277 C C . PHE F 1 156 ? 39.397 56.059 17.377 1.00 32.00 135 PHE F C 1
ATOM 10278 O O . PHE F 1 156 ? 40.014 55.054 16.998 1.00 31.08 135 PHE F O 1
ATOM 10286 N N . LEU F 1 157 ? 39.887 57.296 17.227 1.00 24.47 136 LEU F N 1
ATOM 10287 C CA . LEU F 1 157 ? 41.165 57.527 16.555 1.00 26.47 136 LEU F CA 1
ATOM 10288 C C . LEU F 1 157 ? 42.353 57.140 17.427 1.00 24.71 136 LEU F C 1
ATOM 10289 O O . LEU F 1 157 ? 43.393 56.727 16.902 1.00 23.95 136 LEU F O 1
ATOM 10294 N N . GLN F 1 158 ? 42.228 57.295 18.747 1.00 26.03 137 GLN F N 1
ATOM 10295 C CA . GLN F 1 158 ? 43.259 56.801 19.659 1.00 27.10 137 GLN F CA 1
ATOM 10296 C C . GLN F 1 158 ? 43.478 55.299 19.480 1.00 26.65 137 GLN F C 1
ATOM 10297 O O . GLN F 1 158 ? 44.621 54.820 19.450 1.00 25.39 137 GLN F O 1
ATOM 10303 N N . ASN F 1 159 ? 42.385 54.548 19.383 1.00 29.04 138 ASN F N 1
ATOM 10304 C CA . ASN F 1 159 ? 42.449 53.103 19.161 1.00 28.86 138 ASN F CA 1
ATOM 10305 C C . ASN F 1 159 ? 43.044 52.778 17.796 1.00 28.05 138 ASN F C 1
ATOM 10306 O O . ASN F 1 159 ? 43.886 51.879 17.678 1.00 27.39 138 ASN F O 1
ATOM 10311 N N . ARG F 1 160 ? 42.632 53.515 16.757 1.00 26.17 139 ARG F N 1
ATOM 10312 C CA . ARG F 1 160 ? 43.153 53.293 15.406 1.00 27.11 139 ARG F CA 1
ATOM 10313 C C . ARG F 1 160 ? 44.650 53.531 15.346 1.00 27.57 139 ARG F C 1
ATOM 10314 O O . ARG F 1 160 ? 45.385 52.761 14.712 1.00 31.36 139 ARG F O 1
ATOM 10322 N N . MET F 1 161 ? 45.115 54.619 15.972 1.00 24.67 140 MET F N 1
ATOM 10323 C CA . MET F 1 161 ? 46.546 54.893 16.063 1.00 25.46 140 MET F CA 1
ATOM 10324 C C . MET F 1 161 ? 47.287 53.753 16.750 1.00 25.37 140 MET F C 1
ATOM 10325 O O . MET F 1 161 ? 48.372 53.351 16.313 1.00 23.81 140 MET F O 1
ATOM 10330 N N . SER F 1 162 ? 46.733 53.248 17.850 1.00 25.32 141 SER F N 1
ATOM 10331 C CA . SER F 1 162 ? 47.393 52.172 18.578 1.00 25.55 141 SER F CA 1
ATOM 10332 C C . SER F 1 162 ? 47.483 50.921 17.721 1.00 26.99 141 SER F C 1
ATOM 10333 O O . SER F 1 162 ? 48.522 50.251 17.688 1.00 27.29 141 SER F O 1
ATOM 10336 N N . GLU F 1 163 ? 46.409 50.618 16.992 1.00 25.63 142 GLU F N 1
ATOM 10337 C CA . GLU F 1 163 ? 46.405 49.467 16.092 1.00 27.53 142 GLU F CA 1
ATOM 10338 C C . GLU F 1 163 ? 47.411 49.644 14.965 1.00 28.55 142 GLU F C 1
ATOM 10339 O O . GLU F 1 163 ? 48.247 48.768 14.719 1.00 26.22 142 GLU F O 1
ATOM 10345 N N . VAL F 1 164 ? 47.365 50.788 14.275 1.00 26.78 143 VAL F N 1
ATOM 10346 C CA . VAL F 1 164 ? 48.136 50.904 13.043 1.00 28.96 143 VAL F CA 1
ATOM 10347 C C . VAL F 1 164 ? 49.587 51.249 13.341 1.00 30.70 143 VAL F C 1
ATOM 10348 O O . VAL F 1 164 ? 50.509 50.751 12.679 1.00 29.55 143 VAL F O 1
ATOM 10352 N N . PHE F 1 165 ? 49.813 52.113 14.325 1.00 31.12 144 PHE F N 1
ATOM 10353 C CA . PHE F 1 165 ? 51.145 52.610 14.638 1.00 30.54 144 PHE F CA 1
ATOM 10354 C C . PHE F 1 165 ? 51.776 51.909 15.830 1.00 29.01 144 PHE F C 1
ATOM 10355 O O . PHE F 1 165 ? 52.964 52.123 16.084 1.00 28.55 144 PHE F O 1
ATOM 10363 N N . GLY F 1 166 ? 51.020 51.102 16.579 1.00 26.46 145 GLY F N 1
ATOM 10364 C CA . GLY F 1 166 ? 51.594 50.547 17.800 1.00 30.62 145 GLY F CA 1
ATOM 10365 C C . GLY F 1 166 ? 51.917 51.600 18.846 1.00 30.71 145 GLY F C 1
ATOM 10366 O O . GLY F 1 166 ? 52.773 51.381 19.713 1.00 25.91 145 GLY F O 1
ATOM 10367 N N . VAL F 1 167 ? 51.246 52.747 18.792 1.00 27.33 146 VAL F N 1
ATOM 10368 C CA . VAL F 1 167 ? 51.495 53.861 19.695 1.00 27.73 146 VAL F CA 1
ATOM 10369 C C . VAL F 1 167 ? 50.179 54.212 20.379 1.00 24.52 146 VAL F C 1
ATOM 10370 O O . VAL F 1 167 ? 49.183 54.463 19.699 1.00 23.06 146 VAL F O 1
ATOM 10374 N N . ASP F 1 168 ? 50.181 54.285 21.708 1.00 24.32 147 ASP F N 1
ATOM 10375 C CA . ASP F 1 168 ? 48.970 54.606 22.469 1.00 25.55 147 ASP F CA 1
ATOM 10376 C C . ASP F 1 168 ? 49.198 55.938 23.177 1.00 28.67 147 ASP F C 1
ATOM 10377 O O . ASP F 1 168 ? 49.896 55.992 24.197 1.00 26.65 147 ASP F O 1
ATOM 10382 N N . ILE F 1 169 ? 48.623 57.015 22.642 1.00 27.88 148 ILE F N 1
ATOM 10383 C CA . ILE F 1 169 ? 48.695 58.327 23.292 1.00 27.06 148 ILE F CA 1
ATOM 10384 C C . ILE F 1 169 ? 47.278 58.753 23.628 1.00 24.30 148 ILE F C 1
ATOM 10385 O O . ILE F 1 169 ? 46.424 58.825 22.743 1.00 24.88 148 ILE F O 1
ATOM 10390 N N . HIS F 1 170 ? 47.028 59.018 24.900 1.00 25.88 149 HIS F N 1
ATOM 10391 C CA . HIS F 1 170 ? 45.715 59.482 25.306 1.00 28.42 149 HIS F CA 1
ATOM 10392 C C . HIS F 1 170 ? 45.424 60.854 24.688 1.00 28.08 149 HIS F C 1
ATOM 10393 O O . HIS F 1 170 ? 46.302 61.727 24.673 1.00 30.06 149 HIS F O 1
ATOM 10400 N N . PRO F 1 171 ? 44.216 61.068 24.146 1.00 26.26 150 PRO F N 1
ATOM 10401 C CA . PRO F 1 171 ? 43.938 62.325 23.427 1.00 27.82 150 PRO F CA 1
ATOM 10402 C C . PRO F 1 171 ? 44.146 63.590 24.255 1.00 30.24 150 PRO F C 1
ATOM 10403 O O . PRO F 1 171 ? 44.436 64.648 23.679 1.00 29.28 150 PRO F O 1
ATOM 10407 N N . ALA F 1 172 ? 44.033 63.507 25.579 1.00 29.49 151 ALA F N 1
ATOM 10408 C CA . ALA F 1 172 ? 44.226 64.650 26.461 1.00 32.29 151 ALA F CA 1
ATOM 10409 C C . ALA F 1 172 ? 45.696 64.945 26.728 1.00 35.02 151 ALA F C 1
ATOM 10410 O O . ALA F 1 172 ? 45.995 65.976 27.338 1.00 35.87 151 ALA F O 1
ATOM 10412 N N . ALA F 1 173 ? 46.614 64.064 26.324 1.00 30.93 152 ALA F N 1
ATOM 10413 C CA . ALA F 1 173 ? 48.032 64.335 26.531 1.00 29.27 152 ALA F CA 1
ATOM 10414 C C . ALA F 1 173 ? 48.447 65.570 25.733 1.00 31.84 152 ALA F C 1
ATOM 10415 O O . ALA F 1 173 ? 47.972 65.793 24.620 1.00 31.04 152 ALA F O 1
ATOM 10417 N N . ARG F 1 174 ? 49.339 66.374 26.309 1.00 32.16 153 ARG F N 1
ATOM 10418 C CA . ARG F 1 174 ? 49.765 67.632 25.705 1.00 33.54 153 ARG F CA 1
ATOM 10419 C C . ARG F 1 174 ? 51.236 67.548 25.326 1.00 29.59 153 ARG F C 1
ATOM 10420 O O . ARG F 1 174 ? 52.093 67.324 26.190 1.00 34.64 153 ARG F O 1
ATOM 10428 N N . LEU F 1 175 ? 51.529 67.764 24.048 1.00 29.44 154 LEU F N 1
ATOM 10429 C CA . LEU F 1 175 ? 52.860 67.555 23.491 1.00 37.36 154 LEU F CA 1
ATOM 10430 C C . LEU F 1 175 ? 53.367 68.856 22.893 1.00 39.48 154 LEU F C 1
ATOM 10431 O O . LEU F 1 175 ? 52.676 69.464 22.071 1.00 40.92 154 LEU F O 1
ATOM 10436 N N . GLY F 1 176 ? 54.572 69.270 23.292 1.00 38.88 155 GLY F N 1
ATOM 10437 C CA . GLY F 1 176 ? 55.208 70.446 22.730 1.00 36.36 155 GLY F CA 1
ATOM 10438 C C . GLY F 1 176 ? 55.795 70.183 21.354 1.00 37.98 155 GLY F C 1
ATOM 10439 O O . GLY F 1 176 ? 55.618 69.121 20.755 1.00 35.60 155 GLY F O 1
ATOM 10440 N N . TYR F 1 177 ? 56.545 71.168 20.860 1.00 36.44 156 TYR F N 1
ATOM 10441 C CA . TYR F 1 177 ? 57.118 71.099 19.522 1.00 35.34 156 TYR F CA 1
ATOM 10442 C C . TYR F 1 177 ? 58.581 70.663 19.578 1.00 32.31 156 TYR F C 1
ATOM 10443 O O . TYR F 1 177 ? 59.203 70.606 20.638 1.00 33.80 156 TYR F O 1
ATOM 10452 N N . GLY F 1 178 ? 59.134 70.377 18.403 1.00 29.71 157 GLY F N 1
ATOM 10453 C CA . GLY F 1 178 ? 60.483 69.831 18.328 1.00 32.90 157 GLY F CA 1
ATOM 10454 C C . GLY F 1 178 ? 60.624 68.464 18.973 1.00 33.08 157 GLY F C 1
ATOM 10455 O O . GLY F 1 178 ? 61.664 68.162 19.566 1.00 33.23 157 GLY F O 1
ATOM 10456 N N . LEU F 1 179 ? 59.595 67.631 18.880 1.00 35.90 158 LEU F N 1
ATOM 10457 C CA . LEU F 1 179 ? 59.624 66.305 19.484 1.00 34.84 158 LEU F CA 1
ATOM 10458 C C . LEU F 1 179 ? 60.057 65.273 18.449 1.00 37.35 158 LEU F C 1
ATOM 10459 O O . LEU F 1 179 ? 59.696 65.371 17.271 1.00 38.17 158 LEU F O 1
ATOM 10461 N N . MET F 1 180 ? 60.854 64.291 18.883 1.00 34.70 159 MET F N 1
ATOM 10462 C CA . MET F 1 180 ? 61.193 63.147 18.044 1.00 35.70 159 MET F CA 1
ATOM 10463 C C . MET F 1 180 ? 60.842 61.860 18.774 1.00 35.69 159 MET F C 1
ATOM 10464 O O . MET F 1 180 ? 61.289 61.643 19.903 1.00 35.05 159 MET F O 1
ATOM 10469 N N . LEU F 1 181 ? 60.046 61.008 18.133 1.00 31.46 160 LEU F N 1
ATOM 10470 C CA . LEU F 1 181 ? 59.756 59.675 18.656 1.00 27.60 160 LEU F CA 1
ATOM 10471 C C . LEU F 1 181 ? 60.345 58.683 17.654 1.00 29.24 160 LEU F C 1
ATOM 10472 O O . LEU F 1 181 ? 59.696 58.300 16.683 1.00 30.34 160 LEU F O 1
ATOM 10477 N N . ASP F 1 182 ? 61.572 58.242 17.912 1.00 26.53 161 ASP F N 1
ATOM 10478 C CA . ASP F 1 182 ? 62.288 57.370 16.985 1.00 29.79 161 ASP F CA 1
ATOM 10479 C C . ASP F 1 182 ? 61.796 55.920 17.115 1.00 29.74 161 ASP F C 1
ATOM 10480 O O . ASP F 1 182 ? 61.671 55.403 18.221 1.00 30.79 161 ASP F O 1
ATOM 10485 N N . HIS F 1 183 ? 61.474 55.292 15.975 1.00 30.71 162 HIS F N 1
ATOM 10486 C CA . HIS F 1 183 ? 60.951 53.923 15.854 1.00 31.35 162 HIS F CA 1
ATOM 10487 C C . HIS F 1 183 ? 59.530 53.759 16.394 1.00 30.19 162 HIS F C 1
ATOM 10488 O O . HIS F 1 183 ? 58.706 53.111 15.740 1.00 33.29 162 HIS F O 1
ATOM 10495 N N . ALA F 1 184 ? 59.250 54.280 17.595 1.00 27.97 163 ALA F N 1
ATOM 10496 C CA . ALA F 1 184 ? 57.896 54.488 18.124 1.00 26.71 163 ALA F CA 1
ATOM 10497 C C . ALA F 1 184 ? 57.210 53.287 18.773 1.00 26.24 163 ALA F C 1
ATOM 10498 O O . ALA F 1 184 ? 56.446 53.479 19.728 1.00 27.81 163 ALA F O 1
ATOM 10500 N N . THR F 1 185 ? 57.408 52.074 18.242 1.00 27.75 164 THR F N 1
ATOM 10501 C CA . THR F 1 185 ? 56.619 50.921 18.678 1.00 25.90 164 THR F CA 1
ATOM 10502 C C . THR F 1 185 ? 56.579 50.825 20.195 1.00 26.94 164 THR F C 1
ATOM 10503 O O . THR F 1 185 ? 57.622 50.851 20.862 1.00 29.39 164 THR F O 1
ATOM 10507 N N . GLY F 1 186 ? 55.371 50.731 20.744 1.00 24.80 165 GLY F N 1
ATOM 10508 C CA . GLY F 1 186 ? 55.229 50.535 22.175 1.00 24.30 165 GLY F CA 1
ATOM 10509 C C . GLY F 1 186 ? 55.186 51.821 22.984 1.00 27.30 165 GLY F C 1
ATOM 10510 O O . GLY F 1 186 ? 55.075 51.764 24.216 1.00 25.98 165 GLY F O 1
ATOM 10511 N N . PHE F 1 187 ? 55.289 52.976 22.345 1.00 26.50 166 PHE F N 1
ATOM 10512 C CA . PHE F 1 187 ? 55.200 54.216 23.101 1.00 25.66 166 PHE F CA 1
ATOM 10513 C C . PHE F 1 187 ? 53.804 54.369 23.671 1.00 25.42 166 PHE F C 1
ATOM 10514 O O . PHE F 1 187 ? 52.802 54.075 23.001 1.00 26.26 166 PHE F O 1
ATOM 10522 N N . VAL F 1 188 ? 53.750 54.783 24.935 1.00 25.71 167 VAL F N 1
ATOM 10523 C CA . VAL F 1 188 ? 52.508 54.980 25.673 1.00 26.49 167 VAL F CA 1
ATOM 10524 C C . VAL F 1 188 ? 52.619 56.286 26.448 1.00 26.97 167 VAL F C 1
ATOM 10525 O O . VAL F 1 188 ? 53.589 56.495 27.189 1.00 27.28 167 VAL F O 1
ATOM 10529 N N . ALA F 1 189 ? 51.606 57.138 26.322 1.00 28.46 168 ALA F N 1
ATOM 10530 C CA . ALA F 1 189 ? 51.516 58.360 27.117 1.00 29.34 168 ALA F CA 1
ATOM 10531 C C . ALA F 1 189 ? 50.075 58.559 27.548 1.00 29.22 168 ALA F C 1
ATOM 10532 O O . ALA F 1 189 ? 49.181 58.610 26.699 1.00 30.93 168 ALA F O 1
ATOM 10534 N N . GLY F 1 190 ? 49.850 58.697 28.854 1.00 29.67 169 GLY F N 1
ATOM 10535 C CA . GLY F 1 190 ? 48.509 58.697 29.406 1.00 29.55 169 GLY F CA 1
ATOM 10536 C C . GLY F 1 190 ? 47.864 60.076 29.492 1.00 27.07 169 GLY F C 1
ATOM 10537 O O . GLY F 1 190 ? 48.386 61.082 29.009 1.00 28.52 169 GLY F O 1
ATOM 10538 N N . GLU F 1 191 ? 46.703 60.099 30.157 1.00 27.50 170 GLU F N 1
ATOM 10539 C CA . GLU F 1 191 ? 45.741 61.199 30.038 1.00 29.15 170 GLU F CA 1
ATOM 10540 C C . GLU F 1 191 ? 46.307 62.542 30.506 1.00 31.73 170 GLU F C 1
ATOM 10541 O O . GLU F 1 191 ? 46.004 63.591 29.920 1.00 31.11 170 GLU F O 1
ATOM 10547 N N . THR F 1 192 ? 47.071 62.539 31.591 1.00 32.84 171 THR F N 1
ATOM 10548 C CA . THR F 1 192 ? 47.553 63.772 32.198 1.00 34.64 171 THR F CA 1
ATOM 10549 C C . THR F 1 192 ? 49.038 63.994 31.952 1.00 38.02 171 THR F C 1
ATOM 10550 O O . THR F 1 192 ? 49.657 64.829 32.622 1.00 40.11 171 THR F O 1
ATOM 10554 N N . ALA F 1 193 ? 49.615 63.287 30.982 1.00 37.33 172 ALA F N 1
ATOM 10555 C CA . ALA F 1 193 ? 51.013 63.494 30.627 1.00 36.24 172 ALA F CA 1
ATOM 10556 C C . ALA F 1 193 ? 51.201 64.842 29.946 1.00 35.93 172 ALA F C 1
ATOM 10557 O O . ALA F 1 193 ? 50.343 65.298 29.177 1.00 36.61 172 ALA F O 1
ATOM 10559 N N . VAL F 1 194 ? 52.329 65.489 30.231 1.00 32.63 173 VAL F N 1
ATOM 10560 C CA . VAL F 1 194 ? 52.668 66.770 29.624 1.00 33.12 173 VAL F CA 1
ATOM 10561 C C . VAL F 1 194 ? 54.118 66.712 29.173 1.00 34.04 173 VAL F C 1
ATOM 10562 O O . VAL F 1 194 ? 55.007 66.367 29.961 1.00 37.54 173 VAL F O 1
ATOM 10566 N N . LEU F 1 195 ? 54.353 67.030 27.906 1.00 34.20 174 LEU F N 1
ATOM 10567 C CA . LEU F 1 195 ? 55.688 67.042 27.327 1.00 35.69 174 LEU F CA 1
ATOM 10568 C C . LEU F 1 195 ? 56.002 68.452 26.856 1.00 37.86 174 LEU F C 1
ATOM 10569 O O . LEU F 1 195 ? 55.196 69.067 26.148 1.00 35.09 174 LEU F O 1
ATOM 10574 N N . GLY F 1 196 ? 57.162 68.957 27.258 1.00 36.04 175 GLY F N 1
ATOM 10575 C CA . GLY F 1 196 ? 57.654 70.242 26.801 1.00 36.66 175 GLY F CA 1
ATOM 10576 C C . GLY F 1 196 ? 58.185 70.179 25.388 1.00 36.40 175 GLY F C 1
ATOM 10577 O O . GLY F 1 196 ? 57.760 69.355 24.569 1.00 33.47 175 GLY F O 1
ATOM 10578 N N . ASN F 1 197 ? 59.132 71.058 25.092 1.00 33.28 176 ASN F N 1
ATOM 10579 C CA . ASN F 1 197 ? 59.659 71.187 23.745 1.00 33.39 176 ASN F CA 1
ATOM 10580 C C . ASN F 1 197 ? 61.048 70.586 23.658 1.00 33.27 176 ASN F C 1
ATOM 10581 O O . ASN F 1 197 ? 61.762 70.458 24.660 1.00 32.63 176 ASN F O 1
ATOM 10586 N N . ASN F 1 198 ? 61.414 70.230 22.427 1.00 33.43 177 ASN F N 1
ATOM 10587 C CA . ASN F 1 198 ? 62.737 69.710 22.102 1.00 36.19 177 ASN F CA 1
ATOM 10588 C C . ASN F 1 198 ? 63.085 68.504 22.970 1.00 37.51 177 ASN F C 1
ATOM 10589 O O . ASN F 1 198 ? 64.161 68.416 23.564 1.00 38.32 177 ASN F O 1
ATOM 10594 N N . ILE F 1 199 ? 62.161 67.542 22.998 1.00 35.83 178 ILE F N 1
ATOM 10595 C CA . ILE F 1 199 ? 62.331 66.274 23.701 1.00 35.13 178 ILE F CA 1
ATOM 10596 C C . ILE F 1 199 ? 62.563 65.173 22.669 1.00 35.64 178 ILE F C 1
ATOM 10597 O O . ILE F 1 199 ? 62.013 65.205 21.561 1.00 33.11 178 ILE F O 1
ATOM 10602 N N . SER F 1 200 ? 63.391 64.194 23.032 1.00 35.30 179 SER F N 1
ATOM 10603 C CA . SER F 1 200 ? 63.687 63.060 22.170 1.00 34.78 179 SER F CA 1
ATOM 10604 C C . SER F 1 200 ? 63.315 61.776 22.893 1.00 35.33 179 SER F C 1
ATOM 10605 O O . SER F 1 200 ? 63.709 61.577 24.048 1.00 32.83 179 SER F O 1
ATOM 10608 N N . ILE F 1 201 ? 62.559 60.906 22.216 1.00 35.37 180 ILE F N 1
ATOM 10609 C CA . ILE F 1 201 ? 61.997 59.702 22.825 1.00 33.57 180 ILE F CA 1
ATOM 10610 C C . ILE F 1 201 ? 62.220 58.506 21.903 1.00 32.60 180 ILE F C 1
ATOM 10611 O O . ILE F 1 201 ? 62.052 58.600 20.681 1.00 31.15 180 ILE F O 1
ATOM 10616 N N . LEU F 1 202 ? 62.610 57.380 22.492 1.00 31.09 181 LEU F N 1
ATOM 10617 C CA . LEU F 1 202 ? 62.790 56.145 21.757 1.00 31.35 181 LEU F CA 1
ATOM 10618 C C . LEU F 1 202 ? 61.539 55.279 21.897 1.00 30.78 181 LEU F C 1
ATOM 10619 O O . LEU F 1 202 ? 60.647 55.546 22.712 1.00 30.33 181 LEU F O 1
ATOM 10624 N N . HIS F 1 203 ? 61.485 54.235 21.079 1.00 30.61 182 HIS F N 1
ATOM 10625 C CA . HIS F 1 203 ? 60.408 53.255 21.136 1.00 31.04 182 HIS F CA 1
ATOM 10626 C C . HIS F 1 203 ? 60.308 52.615 22.525 1.00 31.53 182 HIS F C 1
ATOM 10627 O O . HIS F 1 203 ? 61.286 52.539 23.291 1.00 28.93 182 HIS F O 1
ATOM 10634 N N . GLY F 1 204 ? 59.109 52.119 22.832 1.00 30.20 183 GLY F N 1
ATOM 10635 C CA . GLY F 1 204 ? 58.870 51.378 24.052 1.00 32.39 183 GLY F CA 1
ATOM 10636 C C . GLY F 1 204 ? 58.816 52.214 25.311 1.00 34.94 183 GLY F C 1
ATOM 10637 O O . GLY F 1 204 ? 58.698 51.649 26.406 1.00 35.50 183 GLY F O 1
ATOM 10638 N N . VAL F 1 205 ? 58.908 53.539 25.199 1.00 32.63 184 VAL F N 1
ATOM 10639 C CA . VAL F 1 205 ? 58.911 54.396 26.375 1.00 29.19 184 VAL F CA 1
ATOM 10640 C C . VAL F 1 205 ? 57.488 54.555 26.889 1.00 28.32 184 VAL F C 1
ATOM 10641 O O . VAL F 1 205 ? 56.533 54.648 26.105 1.00 28.06 184 VAL F O 1
ATOM 10645 N N . THR F 1 206 ? 57.338 54.548 28.212 1.00 28.79 185 THR F N 1
ATOM 10646 C CA . THR F 1 206 ? 56.044 54.706 28.866 1.00 31.43 185 THR F CA 1
ATOM 10647 C C . THR F 1 206 ? 56.055 55.948 29.738 1.00 31.27 185 THR F C 1
ATOM 10648 O O . THR F 1 206 ? 56.892 56.066 30.634 1.00 32.80 185 THR F O 1
ATOM 10652 N N . LEU F 1 207 ? 55.122 56.855 29.482 1.00 33.43 186 LEU F N 1
ATOM 10653 C CA . LEU F 1 207 ? 54.789 57.949 30.391 1.00 31.83 186 LEU F CA 1
ATOM 10654 C C . LEU F 1 207 ? 53.464 57.563 31.044 1.00 32.73 186 LEU F C 1
ATOM 10655 O O . LEU F 1 207 ? 52.372 57.918 30.588 1.00 31.50 186 LEU F O 1
ATOM 10660 N N . GLY F 1 208 ? 53.571 56.781 32.112 1.00 32.42 187 GLY F N 1
ATOM 10661 C CA . GLY F 1 208 ? 52.428 56.029 32.598 1.00 35.95 187 GLY F CA 1
ATOM 10662 C C . GLY F 1 208 ? 51.805 56.530 33.884 1.00 38.03 187 GLY F C 1
ATOM 10663 O O . GLY F 1 208 ? 52.401 57.324 34.618 1.00 36.76 187 GLY F O 1
ATOM 10664 N N . GLY F 1 209 ? 50.605 56.048 34.178 1.00 37.98 188 GLY F N 1
ATOM 10665 C CA . GLY F 1 209 ? 49.908 56.475 35.368 1.00 43.52 188 GLY F CA 1
ATOM 10666 C C . GLY F 1 209 ? 50.155 55.560 36.545 1.00 44.40 188 GLY F C 1
ATOM 10667 O O . GLY F 1 209 ? 50.832 54.540 36.424 1.00 46.21 188 GLY F O 1
ATOM 10668 N N . SER F 1 210 ? 49.611 55.970 37.693 1.00 45.16 189 SER F N 1
ATOM 10669 C CA . SER F 1 210 ? 49.643 55.213 38.938 1.00 46.69 189 SER F CA 1
ATOM 10670 C C . SER F 1 210 ? 48.330 55.436 39.678 1.00 49.13 189 SER F C 1
ATOM 10671 O O . SER F 1 210 ? 47.804 56.554 39.693 1.00 53.06 189 SER F O 1
ATOM 10674 N N . GLY F 1 211 ? 47.801 54.377 40.282 1.00 49.02 190 GLY F N 1
ATOM 10675 C CA . GLY F 1 211 ? 46.575 54.474 41.045 1.00 49.87 190 GLY F CA 1
ATOM 10676 C C . GLY F 1 211 ? 45.333 54.350 40.174 1.00 50.14 190 GLY F C 1
ATOM 10677 O O . GLY F 1 211 ? 45.377 54.413 38.941 1.00 51.92 190 GLY F O 1
ATOM 10678 N N . LYS F 1 212 ? 44.197 54.135 40.837 1.00 47.37 191 LYS F N 1
ATOM 10679 C CA . LYS F 1 212 ? 42.921 53.974 40.153 1.00 49.15 191 LYS F CA 1
ATOM 10680 C C . LYS F 1 212 ? 42.083 55.250 40.132 1.00 50.74 191 LYS F C 1
ATOM 10681 O O . LYS F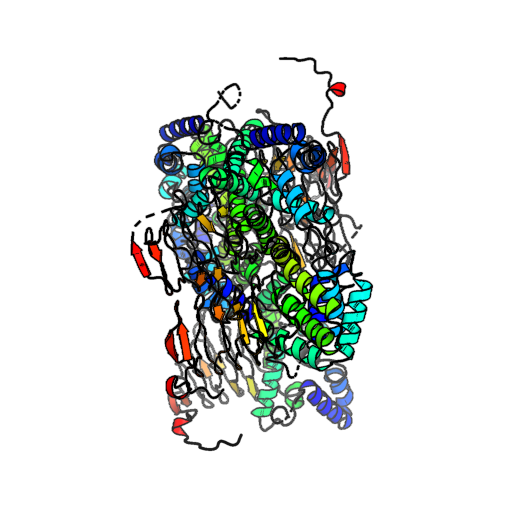 1 212 ? 40.963 55.226 39.603 1.00 51.94 191 LYS F O 1
ATOM 10687 N N . GLU F 1 213 ? 42.597 56.361 40.664 1.00 49.12 192 GLU F N 1
ATOM 10688 C CA . GLU F 1 213 ? 41.856 57.614 40.736 1.00 50.06 192 GLU F CA 1
ATOM 10689 C C . GLU F 1 213 ? 42.270 58.558 39.612 1.00 51.58 192 GLU F C 1
ATOM 10690 O O . GLU F 1 213 ? 43.430 58.585 39.189 1.00 55.83 192 GLU F O 1
ATOM 10692 N N . GLY F 1 214 ? 41.314 59.363 39.157 1.00 45.93 193 GLY F N 1
ATOM 10693 C CA . GLY F 1 214 ? 41.598 60.397 38.186 1.00 47.14 193 GLY F CA 1
ATOM 10694 C C . GLY F 1 214 ? 42.410 61.534 38.783 1.00 47.90 193 GLY F C 1
ATOM 10695 O O . GLY F 1 214 ? 42.817 61.521 39.946 1.00 49.65 193 GLY F O 1
ATOM 10696 N N . GLY F 1 215 ? 42.627 62.554 37.963 1.00 46.79 194 GLY F N 1
ATOM 10697 C CA . GLY F 1 215 ? 43.491 63.656 38.333 1.00 46.44 194 GLY F CA 1
ATOM 10698 C C . GLY F 1 215 ? 44.922 63.391 37.906 1.00 44.92 194 GLY F C 1
ATOM 10699 O O . GLY F 1 215 ? 45.269 62.308 37.422 1.00 40.68 194 GLY F O 1
ATOM 10700 N N . ASP F 1 216 ? 45.774 64.408 38.116 1.00 43.70 195 ASP F N 1
ATOM 10701 C CA . ASP F 1 216 ? 47.177 64.365 37.703 1.00 43.82 195 ASP F CA 1
ATOM 10702 C C . ASP F 1 216 ? 47.867 63.121 38.231 1.00 41.75 195 ASP F C 1
ATOM 10703 O O . ASP F 1 216 ? 47.961 62.921 39.443 1.00 42.84 195 ASP F O 1
ATOM 10708 N N . ARG F 1 217 ? 48.351 62.283 37.310 1.00 40.42 196 ARG F N 1
ATOM 10709 C CA . ARG F 1 217 ? 48.954 61.013 37.701 1.00 36.29 196 ARG F CA 1
ATOM 10710 C C . ARG F 1 217 ? 49.970 60.521 36.679 1.00 34.58 196 ARG F C 1
ATOM 10711 O O . ARG F 1 217 ? 50.436 59.384 36.802 1.00 33.99 196 ARG F O 1
ATOM 10719 N N . HIS F 1 218 ? 50.315 61.320 35.679 1.00 37.04 197 HIS F N 1
ATOM 10720 C CA . HIS F 1 218 ? 51.273 60.971 34.648 1.00 37.91 197 HIS F CA 1
ATOM 10721 C C . HIS F 1 218 ? 52.409 61.981 34.658 1.00 38.53 197 HIS F C 1
ATOM 10722 O O . HIS F 1 218 ? 52.277 63.071 35.224 1.00 38.21 197 HIS F O 1
ATOM 10729 N N . PRO F 1 219 ? 53.548 61.643 34.066 1.00 39.25 198 PRO F N 1
ATOM 10730 C CA . PRO F 1 219 ? 54.708 62.540 34.139 1.00 38.14 198 PRO F CA 1
ATOM 10731 C C . PRO F 1 219 ? 54.519 63.847 33.392 1.00 35.48 198 PRO F C 1
ATOM 10732 O O . PRO F 1 219 ? 53.773 63.943 32.414 1.00 35.07 198 PRO F O 1
ATOM 10736 N N . LYS F 1 220 ? 55.267 64.851 33.848 1.00 36.71 199 LYS F N 1
ATOM 10737 C CA . LYS F 1 220 ? 55.438 66.119 33.152 1.00 37.06 199 LYS F CA 1
ATOM 10738 C C . LYS F 1 220 ? 56.914 66.231 32.800 1.00 35.32 199 LYS F C 1
ATOM 10739 O O . LYS F 1 220 ? 57.778 66.156 33.685 1.00 36.18 199 LYS F O 1
ATOM 10743 N N . ILE F 1 221 ? 57.208 66.330 31.507 1.00 32.61 200 ILE F N 1
ATOM 10744 C CA . ILE F 1 221 ? 58.565 66.200 30.985 1.00 34.02 200 ILE F CA 1
ATOM 10745 C C . ILE F 1 221 ? 59.0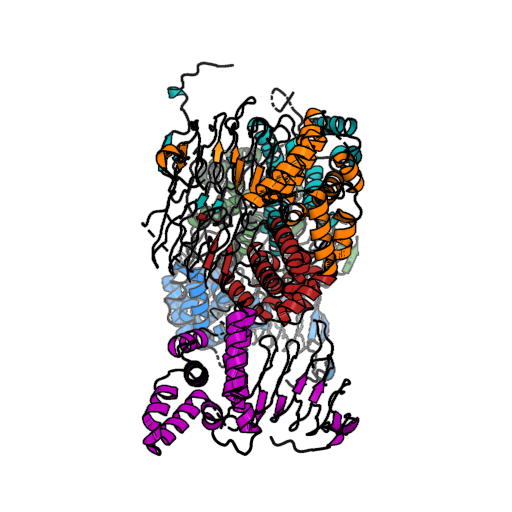42 67.579 30.557 1.00 36.26 200 ILE F C 1
ATOM 10746 O O . ILE F 1 221 ? 58.365 68.258 29.779 1.00 34.71 200 ILE F O 1
ATOM 10751 N N . GLY F 1 222 ? 60.203 67.995 31.063 1.00 35.59 201 GLY F N 1
ATOM 10752 C CA . GLY F 1 222 ? 60.715 69.308 30.730 1.00 37.22 201 GLY F CA 1
ATOM 10753 C C . GLY F 1 222 ? 61.430 69.377 29.395 1.00 38.00 201 GLY F C 1
ATOM 10754 O O . GLY F 1 222 ? 61.750 68.367 28.761 1.00 34.81 201 GLY F O 1
ATOM 10755 N N . ASP F 1 223 ? 61.709 70.616 28.984 1.00 38.05 202 ASP F N 1
ATOM 10756 C CA . ASP F 1 223 ? 62.437 70.858 27.746 1.00 36.62 202 ASP F CA 1
ATOM 10757 C C . ASP F 1 223 ? 63.784 70.148 27.767 1.00 37.89 202 ASP F C 1
ATOM 10758 O O . ASP F 1 223 ? 64.406 69.978 28.819 1.00 39.23 202 ASP F O 1
ATOM 10763 N N . GLY F 1 224 ? 64.232 69.739 26.583 1.00 36.70 203 GLY F N 1
ATOM 10764 C CA . GLY F 1 224 ? 65.566 69.226 26.359 1.00 37.59 203 GLY F CA 1
ATOM 10765 C C . GLY F 1 224 ? 65.823 67.792 26.774 1.00 37.18 203 GLY F C 1
ATOM 10766 O O . GLY F 1 224 ? 66.934 67.295 26.539 1.00 35.18 203 GLY F O 1
ATOM 10767 N N . VAL F 1 225 ? 64.836 67.113 27.366 1.00 37.54 204 VAL F N 1
ATOM 10768 C CA . VAL F 1 225 ? 65.019 65.766 27.900 1.00 36.16 204 VAL F CA 1
ATOM 10769 C C . VAL F 1 225 ? 65.218 64.744 26.781 1.00 38.50 204 VAL F C 1
ATOM 10770 O O . VAL F 1 225 ? 64.631 64.844 25.691 1.00 38.42 204 VAL F O 1
ATOM 10774 N N . MET F 1 226 ? 66.045 63.733 27.062 1.00 35.68 205 MET F N 1
ATOM 10775 C CA . MET F 1 226 ? 66.189 62.554 26.219 1.00 37.62 205 MET F CA 1
ATOM 10776 C C . MET F 1 226 ? 65.752 61.316 27.001 1.00 38.01 205 MET F C 1
ATOM 10777 O O . MET F 1 226 ? 66.180 61.113 28.144 1.00 37.63 205 MET F O 1
ATOM 10782 N N . ILE F 1 227 ? 64.918 60.475 26.390 1.00 37.72 206 ILE F N 1
ATOM 10783 C CA . ILE F 1 227 ? 64.449 59.250 27.040 1.00 36.01 206 ILE F CA 1
ATOM 10784 C C . ILE F 1 227 ? 64.826 58.056 26.177 1.00 34.77 206 ILE F C 1
ATOM 10785 O O . ILE F 1 227 ? 64.367 57.940 25.033 1.00 32.10 206 ILE F O 1
ATOM 10790 N N . GLY F 1 228 ? 65.646 57.148 26.740 1.00 33.49 207 GLY F N 1
ATOM 10791 C CA . GLY F 1 228 ? 66.109 55.991 26.003 1.00 32.19 207 GLY F CA 1
ATOM 10792 C C . GLY F 1 228 ? 65.063 54.887 25.886 1.00 31.37 207 GLY F C 1
ATOM 10793 O O . GLY F 1 228 ? 64.023 54.899 26.543 1.00 30.87 207 GLY F O 1
ATOM 10794 N N . ALA F 1 229 ? 65.382 53.896 25.053 1.00 33.34 208 ALA F N 1
ATOM 10795 C CA . ALA F 1 229 ? 64.419 52.859 24.689 1.00 35.07 208 ALA F CA 1
ATOM 10796 C C . ALA F 1 229 ? 63.898 52.105 25.904 1.00 36.30 208 ALA F C 1
ATOM 10797 O O . ALA F 1 229 ? 64.660 51.740 26.805 1.00 33.61 208 ALA F O 1
ATOM 10799 N N . ASN F 1 230 ? 62.584 51.858 25.910 1.00 34.28 209 ASN F N 1
ATOM 10800 C CA . ASN F 1 230 ? 61.928 51.004 26.896 1.00 36.49 209 ASN F CA 1
ATOM 10801 C C . ASN F 1 230 ? 62.058 51.539 28.317 1.00 36.75 209 ASN F C 1
ATOM 10802 O O . ASN F 1 230 ? 61.903 50.777 29.275 1.00 36.76 209 ASN F O 1
ATOM 10807 N N . ALA F 1 231 ? 62.341 52.833 28.486 1.00 32.56 210 ALA F N 1
ATOM 10808 C CA . ALA F 1 231 ? 62.256 53.429 29.812 1.00 30.48 210 ALA F CA 1
ATOM 10809 C C . ALA F 1 231 ? 60.797 53.632 30.196 1.00 32.01 210 ALA F C 1
ATOM 10810 O O . ALA F 1 231 ? 59.932 53.859 29.343 1.00 33.16 210 ALA F O 1
ATOM 10812 N N . SER F 1 232 ? 60.524 53.566 31.495 1.00 29.84 211 SER F N 1
ATOM 10813 C CA . SER F 1 232 ? 59.194 53.835 32.027 1.00 35.32 211 SER F CA 1
ATOM 10814 C C . SER F 1 232 ? 59.283 54.950 33.056 1.00 37.43 211 SER F C 1
ATOM 10815 O O . SER F 1 232 ? 60.156 54.928 33.927 1.00 39.06 211 SER F O 1
ATOM 10818 N N . ILE F 1 233 ? 58.388 55.923 32.932 1.00 35.49 212 ILE F N 1
ATOM 10819 C CA . ILE F 1 233 ? 58.266 57.064 33.829 1.00 32.96 212 ILE F CA 1
ATOM 10820 C C . ILE F 1 233 ? 56.825 57.056 34.318 1.00 33.96 212 ILE F C 1
ATOM 10821 O O . ILE F 1 233 ? 55.892 57.227 33.520 1.00 36.50 212 ILE F O 1
ATOM 10826 N N . LEU F 1 234 ? 56.633 56.804 35.612 1.00 33.57 213 LEU F N 1
ATOM 10827 C CA . LEU F 1 234 ? 55.326 56.473 36.157 1.00 34.93 213 LEU F CA 1
ATOM 10828 C C . LEU F 1 234 ? 54.945 57.435 37.273 1.00 39.80 213 LEU F C 1
ATOM 10829 O O . LEU F 1 234 ? 55.761 57.747 38.144 1.00 39.99 213 LEU F O 1
ATOM 10834 N N . GLY F 1 235 ? 53.695 57.884 37.247 1.00 39.33 214 GLY F N 1
ATOM 10835 C CA . GLY F 1 235 ? 53.147 58.692 38.313 1.00 39.78 214 GLY F CA 1
ATOM 10836 C C . GLY F 1 235 ? 53.261 60.175 38.032 1.00 37.64 214 GLY F C 1
ATOM 10837 O O . GLY F 1 235 ? 53.859 60.621 37.052 1.00 30.40 214 GLY F O 1
ATOM 10838 N N . ASN F 1 236 ? 52.659 60.951 38.931 1.00 40.96 215 ASN F N 1
ATOM 10839 C CA . ASN F 1 236 ? 52.637 62.402 38.811 1.00 42.39 215 ASN F CA 1
ATOM 10840 C C . ASN F 1 236 ? 53.974 62.969 39.291 1.00 42.95 215 ASN F C 1
ATOM 10841 O O . ASN F 1 236 ? 54.091 63.595 40.346 1.00 43.51 215 ASN F O 1
ATOM 10846 N N . ILE F 1 237 ? 55.006 62.722 38.491 1.00 39.89 216 ILE F N 1
ATOM 10847 C CA . ILE F 1 237 ? 56.349 63.168 38.816 1.00 40.40 216 ILE F CA 1
ATOM 10848 C C . ILE F 1 237 ? 56.817 64.127 37.734 1.00 37.62 216 ILE F C 1
ATOM 10849 O O . ILE F 1 237 ? 56.275 64.172 36.623 1.00 35.41 216 ILE F O 1
ATOM 10854 N N . ARG F 1 238 ? 57.817 64.929 38.087 1.00 37.16 217 ARG F N 1
ATOM 10855 C CA . ARG F 1 238 ? 58.361 65.940 37.198 1.00 38.67 217 ARG F CA 1
ATOM 10856 C C . ARG F 1 238 ? 59.756 65.514 36.775 1.00 39.09 217 ARG F C 1
ATOM 10857 O O . ARG F 1 238 ? 60.567 65.105 37.611 1.00 42.28 217 ARG F O 1
ATOM 10859 N N . ILE F 1 239 ? 60.022 65.585 35.480 1.00 37.07 218 ILE F N 1
ATOM 10860 C CA . ILE F 1 239 ? 61.353 65.363 34.937 1.00 35.25 218 ILE F CA 1
ATOM 10861 C C . ILE F 1 239 ? 61.860 66.731 34.521 1.00 38.25 218 ILE F C 1
ATOM 10862 O O . ILE F 1 239 ? 61.337 67.328 33.575 1.00 38.67 218 ILE F O 1
ATOM 10867 N N . GLY F 1 240 ? 62.889 67.216 35.210 1.00 40.47 219 GLY F N 1
ATOM 10868 C CA . GLY F 1 240 ? 63.355 68.565 34.993 1.00 40.72 219 GLY F CA 1
ATOM 10869 C C . GLY F 1 240 ? 63.981 68.750 33.630 1.00 40.20 219 GLY F C 1
ATOM 10870 O O . GLY F 1 240 ? 64.367 67.795 32.957 1.00 37.97 219 GLY F O 1
ATOM 10871 N N . SER F 1 241 ? 64.044 70.017 33.207 1.00 41.87 220 SER F N 1
ATOM 10872 C CA . SER F 1 241 ? 64.620 70.347 31.907 1.00 42.60 220 SER F CA 1
ATOM 10873 C C . SER F 1 241 ? 66.032 69.788 31.780 1.00 41.50 220 SER F C 1
ATOM 10874 O O . SER F 1 241 ? 66.806 69.765 32.745 1.00 40.56 220 SER F O 1
ATOM 10877 N N . ASN F 1 242 ? 66.344 69.304 30.576 1.00 40.95 221 ASN F N 1
ATOM 10878 C CA . ASN F 1 242 ? 67.655 68.769 30.206 1.00 42.97 221 ASN F CA 1
ATOM 10879 C C . ASN F 1 242 ? 68.040 67.511 30.980 1.00 42.32 221 ASN F C 1
ATOM 10880 O O . ASN F 1 242 ? 69.205 67.103 30.970 1.00 38.81 221 ASN F O 1
ATOM 10885 N N . ALA F 1 243 ? 67.091 66.857 31.637 1.00 43.66 222 ALA F N 1
ATOM 10886 C CA . ALA F 1 243 ? 67.404 65.557 32.203 1.00 40.52 222 ALA F CA 1
ATOM 10887 C C . ALA F 1 243 ? 67.616 64.527 31.096 1.00 40.67 222 ALA F C 1
ATOM 10888 O O . ALA F 1 243 ? 67.275 64.734 29.927 1.00 41.41 222 ALA F O 1
ATOM 10890 N N . LYS F 1 244 ? 68.220 63.411 31.474 1.00 38.70 223 LYS F N 1
ATOM 10891 C CA . LYS F 1 244 ? 68.448 62.306 30.561 1.00 39.25 223 LYS F CA 1
ATOM 10892 C C . LYS F 1 244 ? 68.025 61.044 31.286 1.00 40.27 223 LYS F C 1
ATOM 10893 O O . LYS F 1 244 ? 68.487 60.784 32.404 1.00 39.59 223 LYS F O 1
ATOM 10899 N N . ILE F 1 245 ? 67.122 60.289 30.674 1.00 41.21 224 ILE F N 1
ATOM 10900 C CA . ILE F 1 245 ? 66.641 59.025 31.217 1.00 37.30 224 ILE F CA 1
ATOM 10901 C C . ILE F 1 245 ? 67.267 57.918 30.392 1.00 36.88 224 ILE F C 1
ATOM 10902 O O . ILE F 1 245 ? 66.956 57.767 29.205 1.00 35.35 224 ILE F O 1
ATOM 10907 N N . GLY F 1 246 ? 68.160 57.147 31.005 1.00 35.80 225 GLY F N 1
ATOM 10908 C CA . GLY F 1 246 ? 68.827 56.092 30.275 1.00 36.87 225 GLY F CA 1
ATOM 10909 C C . GLY F 1 246 ? 67.861 54.992 29.880 1.00 36.43 225 GLY F C 1
ATOM 10910 O O . GLY F 1 246 ? 66.839 54.768 30.532 1.00 35.32 225 GLY F O 1
ATOM 10911 N N . ALA F 1 247 ? 68.193 54.298 28.787 1.00 34.33 226 ALA F N 1
ATOM 10912 C CA . ALA F 1 247 ? 67.357 53.194 28.324 1.00 35.48 226 ALA F CA 1
ATOM 10913 C C . ALA F 1 247 ? 67.107 52.205 29.451 1.00 38.09 226 ALA F C 1
ATOM 10914 O O . ALA F 1 247 ? 67.996 51.922 30.262 1.00 36.91 226 ALA F O 1
ATOM 10916 N N . GLY F 1 248 ? 65.882 51.679 29.496 1.00 37.47 227 GLY F N 1
ATOM 10917 C CA . GLY F 1 248 ? 65.517 50.675 30.471 1.00 34.07 227 GLY F CA 1
ATOM 10918 C C . GLY F 1 248 ? 65.275 51.184 31.875 1.00 34.61 227 GLY F C 1
ATOM 10919 O O . GLY F 1 248 ? 64.991 50.374 32.762 1.00 33.26 227 GLY F O 1
ATOM 10920 N N . SER F 1 249 ? 65.352 52.494 32.107 1.00 36.83 228 SER F N 1
ATOM 10921 C CA . SER F 1 249 ? 65.128 53.010 33.449 1.00 36.35 228 SER F CA 1
ATOM 10922 C C . SER F 1 249 ? 63.661 52.885 33.823 1.00 36.12 228 SER F C 1
ATOM 10923 O O . SER F 1 249 ? 62.775 52.950 32.970 1.00 34.49 228 SER F O 1
ATOM 10926 N N . VAL F 1 250 ? 63.407 52.736 35.117 1.00 33.17 229 VAL F N 1
ATOM 10927 C CA . VAL F 1 250 ? 62.067 52.850 35.664 1.00 32.33 229 VAL F CA 1
ATOM 10928 C C . VAL F 1 250 ? 62.112 53.968 36.694 1.00 34.50 229 VAL F C 1
ATOM 10929 O O . VAL F 1 250 ? 62.672 53.795 37.785 1.00 34.25 229 VAL F O 1
ATOM 10933 N N . VAL F 1 251 ? 61.503 55.100 36.359 1.00 32.77 230 VAL F N 1
ATOM 10934 C CA . VAL F 1 251 ? 61.576 56.323 37.152 1.00 35.20 230 VAL F CA 1
ATOM 10935 C C . VAL F 1 251 ? 60.260 56.496 37.898 1.00 35.21 230 VAL F C 1
ATOM 10936 O O . VAL F 1 251 ? 59.193 56.583 37.278 1.00 36.29 230 VAL F O 1
ATOM 10940 N N . VAL F 1 252 ? 60.324 56.557 39.227 1.00 32.65 231 VAL F N 1
ATOM 10941 C CA . VAL F 1 252 ? 59.103 56.693 40.014 1.00 36.39 231 VAL F CA 1
ATOM 10942 C C . VAL F 1 252 ? 59.192 57.861 40.991 1.00 37.66 231 VAL F C 1
ATOM 10943 O O . VAL F 1 252 ? 58.318 58.023 41.848 1.00 39.45 231 VAL F O 1
ATOM 10947 N N . SER F 1 253 ? 60.242 58.670 40.881 1.00 38.67 232 SER F N 1
ATOM 10948 C CA . SER F 1 253 ? 60.381 59.892 41.663 1.00 43.24 232 SER F CA 1
ATOM 10949 C C . SER F 1 253 ? 60.829 61.020 40.747 1.00 43.01 232 SER F C 1
ATOM 10950 O O . SER F 1 253 ? 61.361 60.783 39.658 1.00 40.36 232 SER F O 1
ATOM 10953 N N . ASP F 1 254 ? 60.616 62.255 41.209 1.00 42.78 233 ASP F N 1
ATOM 10954 C CA . ASP F 1 254 ? 61.051 63.424 40.452 1.00 42.89 233 ASP F CA 1
ATOM 10955 C C . ASP F 1 254 ? 62.524 63.302 40.115 1.00 40.97 233 ASP F C 1
ATOM 10956 O O . ASP F 1 254 ? 63.304 62.748 40.890 1.00 40.80 233 ASP F O 1
ATOM 10961 N N . VAL F 1 255 ? 62.911 63.845 38.966 1.00 39.17 234 VAL F N 1
ATOM 10962 C CA . VAL F 1 255 ? 64.306 63.918 38.558 1.00 38.40 234 VAL F CA 1
ATOM 10963 C C . VAL F 1 255 ? 64.629 65.386 38.352 1.00 40.49 234 VAL F C 1
ATOM 10964 O O . VAL F 1 255 ? 63.913 66.071 37.619 1.00 38.97 234 VAL F O 1
ATOM 10968 N N . PRO F 1 256 ? 65.664 65.912 38.997 1.00 42.71 235 PRO F N 1
ATOM 10969 C CA . PRO F 1 256 ? 65.949 67.337 38.897 1.00 44.16 235 PRO F CA 1
ATOM 10970 C C . PRO F 1 256 ? 66.521 67.681 37.533 1.00 44.29 235 PRO F C 1
ATOM 10971 O O . PRO F 1 256 ? 67.005 66.794 36.808 1.00 41.26 235 PRO F O 1
ATOM 10975 N N . PRO F 1 257 ? 66.463 68.957 37.142 1.00 43.08 236 PRO F N 1
ATOM 10976 C CA . PRO F 1 257 ? 67.024 69.360 35.849 1.00 42.84 236 PRO F CA 1
ATOM 10977 C C . PRO F 1 257 ? 68.472 68.920 35.710 1.00 43.48 236 PRO F C 1
ATOM 10978 O O . PRO F 1 257 ? 69.219 68.852 36.688 1.00 46.86 236 PRO F O 1
ATOM 10982 N N . SER F 1 258 ? 68.861 68.616 34.474 1.00 42.65 237 SER F N 1
ATOM 10983 C CA . SER F 1 258 ? 70.255 68.398 34.097 1.00 44.37 237 SER F CA 1
ATOM 10984 C C . SER F 1 258 ? 70.879 67.180 34.783 1.00 45.05 237 SER F C 1
ATOM 10985 O O . SER F 1 258 ? 72.103 67.109 34.931 1.00 46.50 237 SER F O 1
ATOM 10988 N N . ILE F 1 259 ? 70.061 66.221 35.213 1.00 42.83 238 ILE F N 1
ATOM 10989 C CA . ILE F 1 259 ? 70.526 64.999 35.863 1.00 43.50 238 ILE F CA 1
ATOM 10990 C C . ILE F 1 259 ? 70.267 63.789 34.964 1.00 45.51 238 ILE F C 1
ATOM 10991 O O . ILE F 1 259 ? 69.223 63.706 34.300 1.00 43.40 238 ILE F O 1
ATOM 10996 N N . THR F 1 260 ? 71.208 62.839 34.962 1.00 43.27 239 THR F N 1
ATOM 10997 C CA . THR F 1 260 ? 71.036 61.544 34.305 1.00 43.76 239 THR F CA 1
ATOM 10998 C C . THR F 1 260 ? 70.721 60.476 35.344 1.00 43.06 239 THR F C 1
ATOM 10999 O O . THR F 1 260 ? 71.441 60.347 36.343 1.00 41.61 239 THR F O 1
ATOM 11003 N N . VAL F 1 261 ? 69.654 59.704 35.100 1.00 42.26 240 VAL F N 1
ATOM 11004 C CA . VAL F 1 261 ? 69.273 58.591 35.967 1.00 40.60 240 VAL F CA 1
ATOM 11005 C C . VAL F 1 261 ? 69.292 57.298 35.160 1.00 43.55 240 VAL F C 1
ATOM 11006 O O . VAL F 1 261 ? 69.010 57.276 33.956 1.00 43.88 240 VAL F O 1
ATOM 11010 N N . VAL F 1 262 ? 69.640 56.209 35.848 1.00 42.28 241 VAL F N 1
ATOM 11011 C CA . VAL F 1 262 ? 69.815 54.894 35.247 1.00 41.96 241 VAL F CA 1
ATOM 11012 C C . VAL F 1 262 ? 69.350 53.873 36.274 1.00 43.68 241 VAL F C 1
ATOM 11013 O O . VAL F 1 262 ? 69.486 54.081 37.484 1.00 47.57 241 VAL F O 1
ATOM 11017 N N . GLY F 1 263 ? 68.759 52.793 35.794 1.00 40.61 242 GLY F N 1
ATOM 11018 C CA . GLY F 1 263 ? 68.535 51.619 36.609 1.00 41.66 242 GLY F CA 1
ATOM 11019 C C . GLY F 1 263 ? 67.059 51.338 36.825 1.00 40.27 242 GLY F C 1
ATOM 11020 O O . GLY F 1 263 ? 66.171 52.059 36.363 1.00 38.43 242 GLY F O 1
ATOM 11021 N N . VAL F 1 264 ? 66.830 50.219 37.506 1.00 38.25 243 VAL F N 1
ATOM 11022 C CA . VAL F 1 264 ? 65.500 49.778 37.907 1.00 36.72 243 VAL F CA 1
ATOM 11023 C C . VAL F 1 264 ? 65.540 49.494 39.403 1.00 39.80 243 VAL F C 1
ATOM 11024 O O . VAL F 1 264 ? 66.014 48.424 39.804 1.00 38.42 243 VAL F O 1
ATOM 11028 N N . PRO F 1 265 ? 65.065 50.408 40.269 1.00 41.01 244 PRO F N 1
ATOM 11029 C CA . PRO F 1 265 ? 64.562 51.740 39.925 1.00 40.67 244 PRO F CA 1
ATOM 11030 C C . PRO F 1 265 ? 65.690 52.703 39.576 1.00 39.98 244 PRO F C 1
ATOM 11031 O O . PRO F 1 265 ? 66.855 52.442 39.904 1.00 39.02 244 PRO F O 1
ATOM 11035 N N . ALA F 1 266 ? 65.335 53.809 38.926 1.00 34.19 245 ALA F N 1
ATOM 11036 C CA . ALA F 1 266 ? 66.323 54.725 38.386 1.00 35.58 245 ALA F CA 1
ATOM 11037 C C . ALA F 1 266 ? 66.903 55.590 39.497 1.00 38.33 245 ALA F C 1
ATOM 11038 O O . ALA F 1 266 ? 66.186 56.032 40.395 1.00 38.93 245 ALA F O 1
ATOM 11040 N N . LYS F 1 267 ? 68.209 55.818 39.435 1.00 39.99 246 LYS F N 1
ATOM 11041 C CA . LYS F 1 267 ? 68.891 56.658 40.406 1.00 42.61 246 LYS F CA 1
ATOM 11042 C C . LYS F 1 267 ? 69.806 57.628 39.671 1.00 47.44 246 LYS F C 1
ATOM 11043 O O . LYS F 1 267 ? 70.387 57.266 38.641 1.00 47.18 246 LYS F O 1
ATOM 11045 N N . PRO F 1 268 ? 69.949 58.863 40.154 1.00 50.00 247 PRO F N 1
ATOM 11046 C CA . PRO F 1 268 ? 70.888 59.787 39.505 1.00 49.70 247 PRO F CA 1
ATOM 11047 C C . PRO F 1 268 ? 72.294 59.209 39.527 1.00 48.58 247 PRO F C 1
ATOM 11048 O O . PRO F 1 268 ? 72.730 58.635 40.526 1.00 51.41 247 PRO F O 1
ATOM 11052 N N . VAL F 1 269 ? 73.000 59.350 38.405 1.00 45.58 248 VAL F N 1
ATOM 11053 C CA . VAL F 1 269 ? 74.316 58.741 38.247 1.00 45.96 248 VAL F CA 1
ATOM 11054 C C . VAL F 1 269 ? 75.310 59.735 37.662 1.00 45.29 248 VAL F C 1
ATOM 11055 O O . VAL F 1 269 ? 76.511 59.450 37.607 1.00 46.22 248 VAL F O 1
ATOM 11059 N N . ALA F 1 270 ? 74.825 60.871 37.168 1.00 40.88 249 ALA F N 1
ATOM 11060 C CA . ALA F 1 270 ? 75.700 61.848 36.530 1.00 41.63 249 ALA F CA 1
ATOM 11061 C C . ALA F 1 270 ? 74.921 63.127 36.259 1.00 45.98 249 ALA F C 1
ATOM 11062 O O . ALA F 1 270 ? 73.688 63.155 36.329 1.00 44.72 249 ALA F O 1
ATOM 11064 N N . ARG F 1 271 ? 75.666 64.194 35.974 1.00 48.56 250 ARG F N 1
ATOM 11065 C CA . ARG F 1 271 ? 75.074 65.393 35.404 1.00 49.94 250 ARG F CA 1
ATOM 11066 C C . ARG F 1 271 ? 74.967 65.186 33.898 1.00 49.83 250 ARG F C 1
ATOM 11067 O O . ARG F 1 271 ? 75.896 64.670 33.266 1.00 49.66 250 ARG F O 1
ATOM 11069 N N . SER F 1 272 ? 73.816 65.543 33.326 1.00 48.71 251 SER F N 1
ATOM 11070 C CA . SER F 1 272 ? 73.562 65.236 31.922 1.00 48.81 251 SER F CA 1
ATOM 11071 C C . SER F 1 272 ? 74.104 66.286 30.960 1.00 52.46 251 SER F C 1
ATOM 11072 O O . SER F 1 272 ? 74.291 65.978 29.776 1.00 53.79 251 SER F O 1
ATOM 11075 N N . LEU F 1 273 ? 74.376 67.502 31.447 1.00 52.50 252 LEU F N 1
ATOM 11076 C CA . LEU F 1 273 ? 74.792 68.638 30.634 1.00 52.97 252 LEU F CA 1
ATOM 11077 C C . LEU F 1 273 ? 76.023 69.285 31.263 1.00 55.14 252 LEU F C 1
ATOM 11078 O O . LEU F 1 273 ? 76.193 69.256 32.485 1.00 54.67 252 LEU F O 1
ATOM 11080 N N . LYS F 1 274 ? 76.899 69.826 30.410 1.00 54.77 253 LYS F N 1
ATOM 11081 C CA . LYS F 1 274 ? 78.098 70.564 30.815 1.00 53.61 253 LYS F CA 1
ATOM 11082 C C . LYS F 1 274 ? 77.902 72.077 30.705 1.00 53.09 253 LYS F C 1
ATOM 11083 O O . LYS F 1 274 ? 77.491 72.578 29.650 1.00 53.29 253 LYS F O 1
ATOM 11085 N N . THR F 1 275 ? 78.165 72.800 31.800 1.00 48.60 254 THR F N 1
ATOM 11086 C CA . THR F 1 275 ? 78.098 74.256 31.747 1.00 47.80 254 THR F CA 1
ATOM 11087 C C . THR F 1 275 ? 79.236 74.800 30.878 1.00 44.93 254 THR F C 1
ATOM 11088 O O . THR F 1 275 ? 80.295 74.175 30.772 1.00 43.18 254 THR F O 1
ATOM 11091 N N . PRO F 1 276 ? 79.050 75.977 30.265 1.00 41.34 255 PRO F N 1
ATOM 11092 C CA . PRO F 1 276 ? 80.157 76.582 29.496 1.00 38.71 255 PRO F CA 1
ATOM 11093 C C . PRO F 1 276 ? 81.429 76.766 30.317 1.00 37.82 255 PRO F C 1
ATOM 11094 O O . PRO F 1 276 ? 82.534 76.595 29.788 1.00 39.69 255 PRO F O 1
ATOM 11098 N N . SER F 1 277 ? 81.298 77.113 31.601 1.00 36.82 256 SER F N 1
ATOM 11099 C CA . SER F 1 277 ? 82.475 77.264 32.457 1.00 39.36 256 SER F CA 1
ATOM 11100 C C . SER F 1 277 ? 83.209 75.940 32.659 1.00 38.57 256 SER F C 1
ATOM 11101 O O . SER F 1 277 ? 84.400 75.947 32.997 1.00 32.22 256 SER F O 1
ATOM 11104 N N . ALA F 1 278 ? 82.518 74.804 32.507 1.00 40.45 257 ALA F N 1
ATOM 11105 C CA . ALA F 1 278 ? 83.178 73.511 32.629 1.00 42.44 257 ALA F CA 1
ATOM 11106 C C . ALA F 1 278 ? 83.831 73.067 31.330 1.00 42.61 257 ALA F C 1
ATOM 11107 O O . ALA F 1 278 ? 84.868 72.391 31.365 1.00 39.46 257 ALA F O 1
ATOM 11108 N N . ASP F 1 279 ? 83.244 73.427 30.187 1.00 42.42 258 ASP F N 1
ATOM 11109 C CA . ASP F 1 279 ? 83.713 72.963 28.884 1.00 44.30 258 ASP F CA 1
ATOM 11110 C C . ASP F 1 279 ? 84.825 73.823 28.316 1.00 38.86 258 ASP F C 1
ATOM 11111 O O . ASP F 1 279 ? 85.664 73.310 27.562 1.00 38.06 258 ASP F O 1
ATOM 11115 N N . MET F 1 280 ? 84.820 75.127 28.624 1.00 38.57 259 MET F N 1
ATOM 11116 C CA . MET F 1 280 ? 85.875 76.051 28.201 1.00 37.13 259 MET F CA 1
ATOM 11117 C C . MET F 1 280 ? 86.063 76.072 26.685 1.00 36.56 259 MET F C 1
ATOM 11118 O O . MET F 1 280 ? 87.180 76.252 26.190 1.00 34.92 259 MET F O 1
ATOM 11123 N N . ASP F 1 281 ? 84.978 75.886 25.934 1.00 40.72 260 ASP F N 1
ATOM 11124 C CA . ASP F 1 281 ? 85.025 75.966 24.479 1.00 42.21 260 ASP F CA 1
ATOM 11125 C C . ASP F 1 281 ? 85.086 77.435 24.072 1.00 38.81 260 ASP F C 1
ATOM 11126 O O . ASP F 1 281 ? 84.149 78.196 24.340 1.00 37.22 260 ASP F O 1
ATOM 11131 N N . GLN F 1 282 ? 86.180 77.833 23.428 1.00 40.24 261 GLN F N 1
ATOM 11132 C CA . GLN F 1 282 ? 86.401 79.234 23.106 1.00 43.76 261 GLN F CA 1
ATOM 11133 C C . GLN F 1 282 ? 85.926 79.622 21.707 1.00 46.67 261 GLN F C 1
ATOM 11134 O O . GLN F 1 282 ? 86.117 80.776 21.315 1.00 45.79 261 GLN F O 1
ATOM 11140 N N . ASN F 1 283 ? 85.303 78.714 20.952 1.00 48.71 262 ASN F N 1
ATOM 11141 C CA . ASN F 1 283 ? 84.909 79.055 19.586 1.00 50.68 262 ASN F CA 1
ATOM 11142 C C . ASN F 1 283 ? 83.865 80.164 19.589 1.00 50.03 262 ASN F C 1
ATOM 11143 O O . ASN F 1 283 ? 82.955 80.180 20.424 1.00 52.92 262 ASN F O 1
ATOM 11148 N N . ILE F 1 284 ? 84.023 81.116 18.673 1.00 49.25 263 ILE F N 1
ATOM 11149 C CA . ILE F 1 284 ? 83.077 82.222 18.536 1.00 50.15 263 ILE F CA 1
ATOM 11150 C C . ILE F 1 284 ? 82.540 82.323 17.110 1.00 51.96 263 ILE F C 1
ATOM 11151 O O . ILE F 1 284 ? 81.953 83.344 16.733 1.00 51.15 263 ILE F O 1
ATOM 11154 N N . GLN F 1 285 ? 82.761 81.295 16.295 1.00 54.06 264 GLN F N 1
ATOM 11155 C CA . GLN F 1 285 ? 82.213 81.299 14.932 1.00 56.31 264 GLN F CA 1
ATOM 11156 C C . GLN F 1 285 ? 81.298 80.093 14.695 1.00 54.96 264 GLN F C 1
ATOM 11157 O O . GLN F 1 285 ? 80.072 80.214 14.748 1.00 56.20 264 GLN F O 1
#

Solvent-accessible surface area: 58515 Å² total; per-residue (Å²): 119,20,36,111,101,66,109,64,50,10,37,117,36,0,66,65,20,2,50,64,21,9,87,83,8,108,70,0,27,73,14,1,95,108,7,0,25,87,28,95,50,11,14,17,0,0,0,73,2,0,3,52,25,0,11,26,141,118,31,57,68,184,48,0,44,56,35,2,74,67,6,15,60,78,32,84,63,10,36,64,23,2,67,28,0,0,50,3,5,42,69,52,12,37,26,8,79,84,2,10,14,0,0,4,18,37,9,1,3,0,0,6,0,1,2,16,0,1,33,56,8,27,103,88,52,117,84,116,21,0,100,60,1,32,84,44,1,39,110,24,0,30,0,51,0,32,0,21,0,136,24,16,103,2,6,16,9,24,40,0,10,36,1,54,1,12,61,26,1,26,6,18,36,72,0,15,5,38,3,13,0,33,0,8,35,76,68,178,115,66,50,78,55,11,0,74,6,20,68,34,1,70,0,6,2,39,0,25,0,58,8,86,19,50,3,14,49,60,2,83,0,10,11,13,0,40,5,82,70,97,8,72,77,35,43,11,2,39,6,95,85,21,89,90,91,56,57,33,97,74,70,118,92,80,71,122,114,134,117,180,101,120,26,41,85,93,89,91,78,9,45,101,22,0,76,68,30,2,51,64,21,17,88,81,6,104,63,0,34,76,15,1,97,99,3,0,38,63,24,150,49,11,31,34,0,9,3,66,2,0,4,51,30,0,12,28,145,46,6,64,72,182,33,0,58,61,36,17,68,117,98,68,47,41,56,63,25,5,70,26,0,0,50,4,6,43,94,57,10,28,26,2,108,88,5,10,13,0,0,5,19,36,8,1,2,0,0,6,0,1,1,16,23,2,42,40,16,42,123,114,54,81,63,31,0,0,36,18,1,20,7,50,0,4,19,24,0,10,0,14,0,12,0,26,0,36,26,14,103,2,4,16,9,24,42,0,7,12,3,0,1,4,46,26,1,61,7,18,36,68,0,13,7,36,2,7,0,1,0,5,33,70,58,93,125,54,48,94,16,13,0,57,6,20,67,34,2,73,0,7,2,17,0,1,0,32,8,84,20,52,3,14,45,59,2,85,0,12,9,12,0,10,5,85,74,96,4,79,82,45,13,12,5,42,7,24,78,24,49,94,93,60,65,35,90,91,71,119,90,76,67,121,115,146,141,138,70,36,109,88,74,95,82,11,47,111,34,0,73,53,25,1,50,63,42,16,86,83,78,101,159,74,31,72,61,2,97,99,3,0,38,62,23,160,54,9,15,25,0,1,0,63,8,0,3,56,71,0,12,19,140,46,4,64,59,193,28,0,45,59,13,2,79,68,6,18,48,24,11,74,22,12,38,59,26,1,63,27,0,0,67,3,6,48,94,19,9,126,75,4,103,86,3,10,55,0,1,4,114,48,70,1,4,4,0,8,0,1,2,16,0,1,32,9,4,27,56,77,54,83,80,30,0,0,37,8,0,20,6,47,0,4,21,56,5,12,0,15,0,12,0,24,0,132,27,15,101,1,7,5,9,25,112,0,68,11,2,1,1,5,46,27,1,33,10,17,33,63,0,0,6,16,57,6,0,1,0,4,33,73,59,117,118,55,49,89,15,11,0,48,7,21,72,8,0,7,0,0,26,70,0,0,0,32,8,80,16,47,4,14,46,66,0,18,1,8,40,35,0,11,5,88,75,92,8,76,81,78,47,39,4,16,32,31,80,25,50,94,97,68,64,5,79,62,34,80,80,114,83,126,60,40,121,133,121,82,9,46,55,40,0,80,66,19,2,51,66,20,16,87,79,6,102,71,0,32,73,20,1,96,100,3,0,40,69,26,95,51,11,14,22,0,1,0,65,7,0,2,51,31,0,13,24,140,59,2,42,77,193,33,0,46,106,14,2,71,57,5,12,36,28,12,98,44,12,31,46,15,3,67,30,1,0,51,4,5,42,69,13,10,37,25,7,81,81,4,8,14,0,1,5,17,38,9,1,5,1,0,5,1,2,1,18,0,1,30,9,5,35,43,79,55,81,63,28,0,0,39,11,1,20,7,50,1,4,17,23,0,11,0,15,0,11,0,20,0,132,26,16,92,2,5,6,9,26,40,0,4,12,1,0,1,5,49,24,1,32,6,18,34,69,0,1,5,17,2,6,0,1,0,4,33,75,60,55,124,55,50,89,17,11,0,53,5,21,68,12,1,1,0,0,2,18,0,1,0,35,8,82,18,50,4,14,50,68,0,33,0,1,0,15,0,11,4,83,73,92,8,74,84,81,56,44,3,11,7,23,72,22,68,94,121,60,59,56,12,31,10,71,39,62,42,115,145,124,83,10,48,120,36,0,77,56,25,2,49,63,44,16,87,82,74,108,142,70,34,81,64,2,96,76,3,0,33,71,26,95,52,7,31,18,0,8,2,67,7,0,3,61,71,0,14,27,142,108,32,57,77,183,47,0,45,1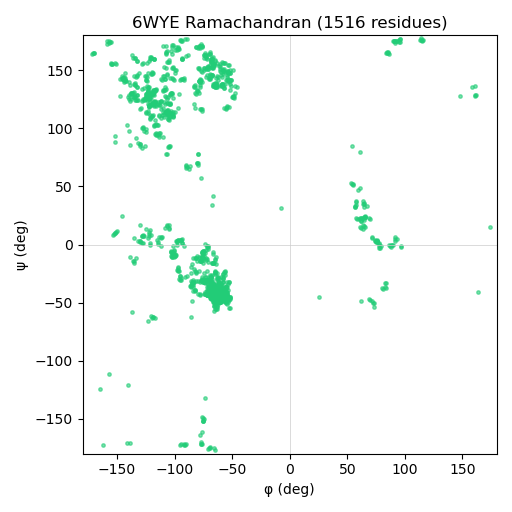11,28,7,88,86,34,34,121,57,22,42,65,22,3,64,30,0,0,48,4,5,43,88,72,10,135,75,7,79,84,3,10,55,0,0,5,110,45,68,1,1,4,0,7,0,2,2,14,6,1,26,32,9,22,16,62,31,121,64,116,24,0,95,62,2,31,83,43,1,38,113,57,4,28,0,54,0,35,0,23,0,87,21,14,107,2,5,16,8,25,113,0,77,35,5,58,1,11,58,25,1,37,7,17,36,76,0,14,5,37,56,14,0,34,0,7,35,75,69,110,116,66,49,91,50,12,0,53,6,21,69,34,1,71,0,7,26,99,0,24,0,57,10,83,17,51,4,14,47,57,1,82,0,10,69,34,0,40,4,84,72,97,7,70,79,37,42,9,3,71,27,116,96,25,49,93,91,56,75,36,84,58,78,119,92,76,89,124,110,136,102,143,82,118,123,33,58,124,96,84,68,9,50,108,22,0,78,106,20,2,49,64,20,16,88,79,7,109,49,0,32,73,27,0,98,100,2,0,34,69,25,69,53,11,14,21,0,0,0,67,8,0,3,61,35,0,12,27,142,55,2,57,74,185,29,0,45,96,19,2,74,63,5,24,94,14,119,56,16,37,63,22,2,61,28,0,0,62,4,6,54,94,53,10,40,25,7,80,82,3,9,12,0,0,5,17,38,9,1,2,0,0,6,0,1,1,14,0,1,26,25,8,31,15,66,32,80,56,28,0,0,36,12,1,18,6,42,1,4,16,25,1,12,0,14,0,11,0,25,0,88,20,14,101,2,6,16,9,27,40,0,6,10,4,1,1,5,46,28,1,40,8,18,32,74,1,15,6,38,4,5,0,2,0,5,24,36,25,116,71,55,48,98,16,12,0,60,6,18,69,35,2,71,0,6,2,19,0,1,0,8,8,84,19,50,3,14,46,70,2,83,0,9,10,12,0,1,4,40,72,95,8,72,82,38,39,11,2,39,8,23,64,25,51,92,89,55,78,39,58,73,64,117,91,58,83,118,112,143,115,132,130

Organism: Neisseria gonorrhoeae (strain ATCC 700825 / FA 1090) (NCBI:txid242231)

Radius of gyration: 38.44 Å; Cα contacts (8 Å, |Δi|>4): 3496; chains: 6; bounding box: 98×108×75 Å

B-factor: mean 38.86, std 8.85, range [22.83, 76.04]

Foldseek 3Di:
DDPVPDVDDQLVLLLVVLVVVLVVDVVCNVVSCVLRVVDDDLQLSLLLLLLVQLPDPVRHSVNSSVLSSVLCVVCVVLVVLLVLQLVLCCVPPPVDVGSCCCSRPFLQSSLVSLLVSLLSCVVVPVQVVSVSSQVSSCVRSLEHERSQEAEEGSEAEGNAHQEHADNQEYEYYNEYEYHQEYQEADDDDDDQGGEYEAAQEYAAANEYEGTNEYEEHNEYEYHPEHHDYHHYHQFYWDDDPTDTDDGRDDDCVNVVDPDPD/DDPVPDDDQLVQLLVVLVVVCVVDVVCVVVSCVLRVVDDDLQLSLLLLLLVQLPDPVRHSVNSSVLSSPPCVLVVLLVLQLVLCCVPPPVDVGSVCCSRPFLQSSLVSLLVSLLVCVVVPVQVVSVSSQVSSCVRSLARERSQEAEEGNEAEGNAHQHYADNQEYEYYNEYEYHQEEQEADDPDDDQGGEYEAAQEYAAANEYETTNEYEAHNEYEYHPEYEDYHHHHQFYWDDDPTDTDDGRDDDCVRVVDPDD/DVVPDDDQLVQLLVVLVVVCVVPVVCVVVSCVLRVVDDDLQLSLLQLLLVQLADPVHHSVNSSVLSVVLCVVPVCLVVLLVLQLVLCCQAPPVDVGSCCCVRPFLQSSLVSLLVSLLSCVVVVVQVVSVSSQVSSCVRSLEHERSQEAEEGSEEEGNAHQEEFDNQEYEYHLEYHYHQEYQEADDDDDDQFGEYEYAQEYAAANEYETTHEYEADNEYEAHPEYEDHHHHHNFYWDDVPTDTDGPSSHPDRDPD/DVVVDDQLVQLLVVLVVVCVVDVVCVVVSCVLRVVDDDLQLSLLQQLLVQLPDPVHHSVNSSVLSSVLCVVPVVLVVLLVLQLVLCCLQPPVDVGSVCCSRPFLQSSLVSLLVSLLSCVVVVVQVVSVVVQVSSCVRSLEHERSQEAEEGNEAEGNAHQEHFDNQEYYYHNEYHYHQEYQEADDDDDDFGGEYEEAQEYEAANEYETTHEYEADNEYEAHPEYEDYHHYHNFYWDDDPTDTPVSHPDRDD/DVVVDDQLVQLLVVLCVVLVVDVVCVVVSCVLRVVDDDLQLSLLLLLLVQLPDPVRHSVNSSVLSSVPPVVLVVLLVLQLVLCCVPPPVDVGSVCCSRPFLQSSLVSLLVSLLVCVVVVVQVVSVSSQVSSCVRSLEHERSQEAEEGNEAEGSAHQHEADNQEYEYHNEYHYHQEYQEADDDDDDQFGEYEAAQEYAAANEYEGTNEYEAHNEYEYHPEYEDYHHHHQFYWDDDPTDTDDGRDDDCVRVVDPDPDD/DDPVPDDQLVQLLVVLVVVLVVDVVCNVVSCVLRVVDDDLQLSLLLQLLVQQPDPVRHSVNSSVLSSVLVVDCVLVVLLVLQLVLCCVPPPVDPGSVCCSRPFLQSSLVSLLVSLLSCVVVVVQVVSVSSQVSSCVRSLAHERSQEEEEGNEAEGNAHQHEADNQEYYYHNEYHYHQEEQEADDDDDDQFGEYEAAQEYAAYNEYETTNEYEEHNEYEYHPEHEDHHHYHQFYWDDDPTDTDDGRDDDCVRVVDPDDD

Sequence (1534 aa):
KNHLNTTFDLWHTIREETAAAAAAEPMLASFLHHQTVLRHESLGSVLAYHLSSKLGSPIMDVRALFEIYQQALGSDTQISKCVEADLKAIYERDPACDEYSLPLLYFKGFHAIQAHRINHRLYLDGRKTLAYFLQNRMSEVFGVDIHPAARLGYGLMLDHATGFVAGETAVLGNNISILHGVTLGGSGKEGGDRHPKIGDGVMIGANASILGNIRIGSNAKIGAGSVVVSDVPPSITVVGVPAKPVARSLKTPSADMDQNIQKNHLNTFDLWHTIREETAAAAAAEPMLASFLHQTVLRHESLGSVLAYHLSSKLGSPIMDVRALFEIYQQDTQISKCVEADLKAIYERDPACDEYSLPLLYFKGFHAIQAHRINHRLYLDGRKTLAYFLQNRMSEVFGVDIHPAARLGYGLMLDHATGFVAGETAVLGNNISILHGVTLGGSGKEGGDRHPKIGDGVMIGANASILGNIRIGSNAKIGAGSVVVSDVPPSITVVGVPAKPVARSLKTPSADMDQNINHLNTFDLWHTIREETAAAAAAEPMLASFLHQTVLRHESLGSVLAYHLSSKLGSPIMDVRALFEIYQQALGSDTQISKCVEADLKAIYERDPACDEYSLPLLYFKGFHAIQAHRINHRLYLDGRKTLAYFLQNRMSEVFGVDIHPAARLGYGLMLDHATGFVAGETAVLGNNISILHGVTLGGSGKEGGDRHPKIGDGVMIGANASILGNIRIGSNAKIGAGSVVVSDVPPSITVVGVPAKPVAPSADMDQNIQNHLNFDLWHTIREETAAAAAAEPMLASFLHQTVLRHESLGSVLAYHLSSKLGSPIMDVRALFEIYQQALGSDTQQQISKCVEADLKAIYERDPACDEYSLPLLYFKGFHAIQAHRINHRLYLDGRKTLAYFLQNRMSEVFGVDIHPAARLGYGLMLDHATGFVAGETAVLGNNISILHGVTLGGSGKEGGDRHPKIGDGVMIGANASILGNIRIGSNAKIGAGSVVVSDVPPSITVVGVPAKPVPADMDQNINHLNFDLWHTIREETAAAAAAEPMLASFLHQTVLRHESLGSVLAYHLSSKLGSPIMDVRALFEIYQQADTQISKCVEADLKAIYERDPACDEYSLPLLYFKGFHAIQAHRINHRLYLDGRKTLAYFLQNRMSEVFGVDIHPAARLGYGLMLDHATGFVAGETAVLGNNISILHGVTLGGSGKEGGDRHPKIGDGVMIGANASILGNIRIGSNAKIGAGSVVVSDVPPSITVVGVPAKPVARSLKTPSADMDQNIQFKNHNTFDLWHTIREETAAAAAAEPMLASFLHQTVLRHESLGSVLAYHLSSKLGSPIMDVRALFEIYQQALSDTQISKCVEADLKAIYERDPACDEYSLPLLYFKGFHAIQAHRINHRLYLDGRKTLAYFLQNRMSEVFGVDIHPAARLGYGLMLDHATGFVAGETAVLGNNISILHGVTLGGSGKEGGDRHPKIGDGVMIGANASILGNIRIGSNAKIGAGSVVVSDVPPSITVVGVPAKPVARSLKTPSADMDQNIQ

Secondary structure (DSSP, 8-state):
--TTS----HHHHHHHHHHHHHHH-GGGHHHHIIIIIT-SSHHHHHHHHHHHHH--SSS-HHHHHHHHHHHHHH-HHHHHHHHHHHHHHHHH-TT--STHHHHHH-HHHHHHHHHHHHHHHHHTT-HHHHHHHHHHHHHHHS-EE-TT-EE-SS-EEES-TT-EE-TT-EE-SS-EEETT-EEE--SSS-SS-S-EE-TT-EE-TT-EEESS-EE-TT-EE-TT-EE-S-B-TTEEEETTTTEEEEES---HHHH------/--TT----HHHHHHHHHHHHHHH-GGGHHHHIIIIIT-SSHHHHHHHHHHHHH--SSS-HHHHHHHHH--THHHHHHHHHHHHHHHH-TT--STHHHHHH-HHHHHHHHHHHHHHHHHTT-HHHHHHHHHHHHHHHS-EE-TT-EE-SS-EEES-TT-EE-TT-EE-SS-EEETT-EEE--SSS-SS-S-EE-TT-EE-TT-EEESS-EE-TT-EE-TT-EE-S-B-TTEEEETTTTEEEEES---HHHH-----/-TTT---HHHHHHHHHHHHHHH-GGGHHHHIIIIIT-SSHHHHHHHHHHHHH--SSS-HHHHHHHHHHHHHH-THHHHHHHHHHHHHHHH-TT--STHHHHHH-HHHHHHHHHHHHHHHHHTT-HHHHHHHHHHHHHHHS-EE-TT-EE-SS-EEES-TT-EE-TT-EE-SS-EEETT-EEE--SSS-SS-S-EE-TT-EE-TT-EEESS-EE-TT-EE-TT-EE-S-B-TT-EEETTTTEE---TTT------/------HHHHHHHHHHHHHHH-GGGHHHHIIIIIT-SSHHHHHHHHHHHHH--SSS-HHHHHHHHHHHHHH-THHHHHHHHHHHHHHHH-TT--STHHHHHH-HHHHHHHHHHHHHHHHHTT-HHHHHHHHHHHHHHHS-EE-TT-EE-SS-EEES-TT-EE-TT-EE-SS-EEETT-EEE--SSS-SS-S-EE-TT-EE-TT-EEESS-EE-TT-EE-TT-EE-S-B-TT-EEETTTTEE---------/-TT---HHHHHHHHHHHHHHH-GGGHHHHIIIIIT-SSHHHHHHHHHHHHH--SSS-HHHHHHHHHH--HHHHHHHHHHHHHHHHH-TT--STHHHHHH-HHHHHHHHHHHHHHHHHTT-HHHHHHHHHHHHHHHS-EE-TT-EE-SS-EEES-TT-EE-TT-EE-SS-EEETT-EEE--SSS-SS-S-EE-TT-EE-TT-EEESS-EE-TT-EE-TT-EE-S-B-TTEEEETTTTEEEEESS--HHHH-------/-------HHHHHHHHHHHHHHH-GGGHHHHIIIIIT-SSHHHHHHHHHHHHH--SSS-HHHHHHHHHHH---HHHHHHHHHHHHHHHHH-TT--STHHHHHH-HHHHHHHHHHHHHHHHHTT-HHHHHHHHHHHHHHHS-EE-TT-EE-SS-EEES-TT-EE-TT-EE-SS-EEETT-EEE--SSS-SS-S-EE-TT-EE-TT-EEESS-EE-TT-EE-TT-EE-S-B-TTEEEETTTTEEEEESS--HHHH------

Nearest PDB structures (foldseek):
  6wye-assembly1_E-4  TM=1.004E+00  e=4.099E-50  Neisseria gonorrhoeae
  6wye-assembly2_F-5  TM=9.992E-01  e=1.576E-48  Neisseria gonorrhoeae
  6wye-assembly2_B-5  TM=9.958E-01  e=1.874E-48  Neisseria gonorrhoeae
  6wye-assembly1_A-3  TM=9.962E-01  e=1.693E-47  Neisseria gonorrhoeae
  6wye-assembly1_C-3  TM=9.459E-01  e=8.819E-45  Neisseria gonorrhoeae

InterPro domains:
  IPR001451 Hexapeptide repeat [PF00132] (197-230)
  IPR005881 Serine O-acetyltransferase [TIGR01172] (85-246)
  IPR010493 Serine acetyltransferase, N-terminal [PF06426] (13-117)
  IPR010493 Serine acetyltransferase, N-terminal [SM00971] (13-117)
  IPR011004 Trimeric LpxA-like superfamily [SSF51161] (13-248)
  IPR018357 Hexapeptide transferase, conserved site [PS00101] (206-234)
  IPR042122 Serine acetyltransferase, N-terminal domain superfamily [G3DSA:1.10.3130.10] (2-146)
  IPR045304 Serine acetyltransferase, LbH domain [cd03354] (144-244)
  IPR053376 Serine acetyltransferase [NF041874] (86-250)